Protein 7K75 (pdb70)

CATH classification: 2.60.40.10 (+1 more: 2.60.40.10)

Solvent-accessible surface area: 69458 Å² total; per-residue (Å²): 128,39,124,8,91,8,54,46,59,18,29,10,103,63,92,90,58,0,47,2,39,0,42,11,66,66,46,54,0,49,58,65,29,41,2,0,0,0,0,16,19,19,83,90,130,29,6,52,3,0,0,0,4,19,98,83,49,106,57,45,23,14,82,80,5,127,94,54,6,41,13,66,38,46,75,111,138,32,43,0,28,0,99,0,92,61,0,73,79,70,3,27,0,40,0,7,0,0,29,0,0,21,8,7,56,33,12,0,0,0,52,33,30,2,80,22,20,40,0,15,10,24,71,52,77,61,48,66,7,40,15,13,17,1,54,19,36,22,108,64,34,46,45,9,8,0,0,0,0,0,0,35,9,0,24,2,58,61,74,26,56,13,79,20,66,57,93,53,97,14,20,21,54,26,68,8,58,21,15,100,13,62,98,34,113,54,34,5,6,1,0,0,0,4,0,24,43,110,73,4,110,85,86,51,56,3,35,0,49,1,74,3,31,108,56,117,48,62,89,25,78,0,69,12,70,95,5,129,10,78,16,57,51,87,62,34,56,9,0,10,5,23,156,5,65,0,39,0,54,5,69,82,93,4,24,8,14,0,0,0,0,5,16,87,81,84,135,26,3,91,11,0,0,1,22,0,19,4,27,14,60,60,17,51,104,56,4,31,2,58,31,41,9,54,105,0,29,0,9,0,33,9,0,55,20,43,1,15,9,35,0,9,0,0,0,3,24,78,63,3,33,23,0,55,6,0,48,0,45,1,41,41,63,63,22,44,11,56,10,14,0,0,17,11,12,112,88,0,34,88,68,36,44,0,2,0,0,0,0,0,6,30,0,25,32,126,153,19,111,16,53,6,70,4,59,118,53,112,45,105,73,28,48,18,82,9,26,24,106,11,63,68,82,34,4,6,12,8,2,3,2,4,0,32,21,50,70,73,78,8,83,73,73,107,46,0,10,0,48,0,44,9,131,30,32,131,68,68,42,74,58,61,13,46,84,78,119,90,99,5,79,16,90,21,53,47,91,66,38,70,14,35,94,40,65,159,2,66,0,63,1,90,3,67,86,96,3,17,9,18,0,0,0,0,4,15,78,87,90,86,27,4,97,7,1,0,5,22,2,50,14,38,26,61,74,15,49,107,53,5,48,12,64,30,52,16,41,117,3,39,0,12,0,43,40,0,48,24,72,2,14,3,33,0,8,0,0,0,3,20,83,68,3,38,23,1,55,8,0,53,0,42,4,121,70,105,71,18,48,10,58,9,12,0,0,17,8,9,119,94,1,42,86,68,33,34,0,2,0,0,0,0,0,8,48,0,26,35,139,77,24,55,24,53,6,35,6,64,126,56,112,42,111,67,26,49,14,81,12,27,24,53,13,58,63,132,51,3,5,21,6,2,6,2,4,0,42,29,52,76,63,57,8,93,137,61,118,51,0,7,0,40,0,64,8,134,30,31,131,78,65,49,64,46,61,13,43,84,73,122,88,138,38,79,8,86,4,12,34,29,12,10,13,65,64,88,97,60,0,40,4,31,0,41,7,62,53,33,13,0,39,57,61,30,40,2,0,0,0,0,15,22,25,93,88,137,31,7,48,2,0,0,0,3,21,103,77,52,106,52,48,28,14,90,88,8,126,96,51,9,40,14,61,42,52,28,8,71,11,25,1,24,0,98,0,94,72,3,66,75,70,1,26,0,39,0,9,0,0,30,0,0,24,15,7,55,37,12,0,0,0,45,33,28,1,76,22,20,34,0,18,11,24,66,50,38,17,49,59,4,61,15,12,17,2,57,24,38,19,100,63,43,153,60,52,13,1,0,0,0,0,0,31,10,0,25,1,69,62,64,26,54,8,74,18,71,59,85,53,108,54,22,62,59,42,68,7,59,19,18,98,22,53,99,48,115,60,42,5,6,0,0,0,0,18,0,30,47,115,86,4,112,85,81,46,53,3,39,0,59,1,74,2,15,22,10,82,61,50,86,26,79,0,64,10,85,79,64,8,42,22,72,32,83,4,32,27,57,95,98,43,85,18,57,8,50,0,44,11,71,66,61,51,0,50,51,61,28,38,10,0,0,0,0,15,22,25,91,86,136,33,6,44,2,4,0,0,4,31,106,68,34,23,37,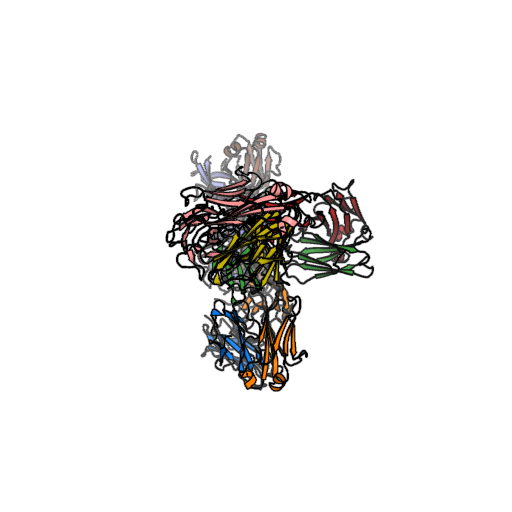13,47,15,87,87,13,44,117,58,12,55,15,60,35,58,51,110,75,30,12,0,32,5,35,11,34,63,4,71,81,73,10,29,0,33,15,4,0,0,29,0,0,30,60,1,37,14,14,0,7,0,38,42,27,1,98,23,24,42,15,26,41,120,83,69,56,59,6,64,11,14,17,1,56,21,35,28,84,56,42,103,55,48,12,1,2,0,0,0,0,20,15,0,33,1,63,26,74,51,54,15,87,25,70,69,100,52,170,45,29,59,60,42,72,10,57,34,17,62,21,48,95,58,80,54,42,2,7,2,0,0,2,18,0,30,43,131,42,8,68,84,79,49,58,0,46,0,32,2,40,4,46,126,32,112,73,62,72,32,79,0,85,15,97,79,1,66,13,88,20,54,48,84,69,39,68,14,35,94,36,64,160,2,65,0,62,2,84,3,74,42,58,0,73,55,21,0,0,0,0,6,13,86,67,76,75,27,3,94,4,0,1,42,26,0,70,62,65,40,125,81,12,50,104,45,5,52,11,59,32,83,10,45,116,2,40,0,11,0,50,43,0,48,28,69,1,10,3,35,0,9,0,0,0,5,14,20,31,3,32,21,0,53,7,0,56,0,38,4,122,73,106,70,20,47,12,55,9,16,0,0,23,11,12,114,101,0,36,93,61,38,56,0,0,0,0,0,0,0,7,51,0,27,37,124,82,18,52,17,73,2,21,7,57,128,52,107,40,105,68,33,39,12,78,9,29,23,105,10,58,63,83,50,4,3,10,9,2,4,1,4,0,32,25,50,83,75,69,6,90,106,63,84,46,0,9,0,55,0,59,10,127,28,31,130,75,65,43,71,62,60,9,51,66,74,119,99,84,86,8,93,11,51,53,64,13,28,15,112,62,92,40,68,0,41,1,36,0,44,12,64,70,47,56,0,43,62,65,29,45,3,0,0,0,0,13,18,29,94,87,140,32,6,47,2,0,0,0,5,22,99,48,39,27,12,17,30,11,66,88,8,46,95,60,6,37,18,57,39,66,79,108,60,33,52,0,22,0,99,0,98,60,0,72,85,76,0,26,0,39,0,8,0,0,28,0,0,31,55,3,39,5,9,0,5,0,41,35,28,0,72,21,19,39,0,20,12,24,74,52,79,64,56,58,8,104,13,12,14,2,46,36,78,98,50,106,55,54,7,1,0,0,0,0,2,25,10,0,21,3,66,35,84,41,68,24,79,15,58,62,96,54,171,40,21,59,55,55,73,8,54,36,18,62,20,49,96,56,88,59,47,3,10,2,0,1,1,19,0,27,38,108,71,4,110,84,81,56,58,3,29,0,54,2,42,4,45,98,52,117,64,70,88,30,80,0,72,13,83,93,3,62,14,92,16,54,47,89,76,28,64,10,46,93,37,63,162,10,56,1,39,0,95,2,69,56,48,0,94,37,9,0,0,0,0,5,15,97,72,84,68,26,3,95,7,1,0,48,24,3,61,51,63,46,131,76,18,51,105,48,6,50,10,59,30,82,9,52,100,0,26,1,5,0,51,43,0,48,26,79,2,8,3,26,0,9,0,0,0,2,12,12,27,5,44,20,1,53,8,0,54,0,34,4,62,85,96,74,14,53,10,55,11,29,10,0,19,11,10,120,89,0,34,92,57,43,24,0,0,0,0,0,0,0,4,39,0,32,31,134,76,24,39,15,82,4,53,6,50,130,51,116,44,108,66,33,45,13,82,9,32,25,95,7,59,58,87,52,6,6,13,10,2,4,1,5,0,35,26,48,62,71,73,7,89,92,64,59,52,0,9,0,34,0,59,8,138,26,29,129,76,58,55,78,82,62,8,74,86,73,82,88,112,18,37,83,32,20,132,112,104,15,40,96,37,15,123,114

Radius of gyration: 51.32 Å; Cα contacts (8 Å, |Δi|>4): 5000; chains: 10; bounding box: 80×139×157 Å

Secondary structure (DSSP, 8-state):
--EEEEE--SEE-TTS-EEEEEEEESS-TT-TT-EEEEEEE-TTS--EEEEEE-TTS-EEE-TTTGGGEEEEEETTTTEEEEEE-S--GGG-EEEEEEEE-SSBSS-----SB---EEEEE-SSPPB--EEEEEE--SPPPTTEEEEEEEEEEEBSS-SEEEEES--STT-EEEE---EE-SSSS-EEEEEEEEEEGGGS-TT-EEEEEEEETTSPPEEEEEE--/---EEEE-SEEEE-TT--EEEEEEESS--TT-EEEEEE-TTS--EEEEETTTEEPTT--TTEEEE--SSEEEEEESS--GGG-EEEEEEE-SSS-EE---EEEEE----BPPEEEEEPPPHHHHHTTEEEEEEEEEEEBSS--EEEEEETTEEP-SSEEEEEPPPPTTT--EEEEEEEEEEHHHHHT--EEEEEEE-TT-SS-EEEEEETT--/--EEEEES-SEE-TTS-EEEEEEEESS-TT-TT-EEEEEEE-TTS--EEEEEE-TTS-EEE-TTTGGGEEEEEETTTTEEEEEE-S--GGG-EEEEEEEE-SSBSS-----SB---EEEEE-SPPPBPPEEEEEE--SPPPTTEEEEEEEEEEEBSS-SEEEEES--STT-EEEE---EE-SSSS-EEEEEEEEEETTTS-BTBEEEEEEEETTSPPEEEEEE--/---EEEE-SEEEEETTPPEEEEEEESS--TT-EEEEEE-TTS--EEEEETTTEEPTT--TTEEEEEETTEEEEEESS--GGG-EEEEEEE-SSS-EE---EEEEEE---BPPEEEEEPPPHHHHHTTEEEEEEEEEEEBSS--EEEEEETTEE--SSEEEEEPPPPTTT--EEEEEEEEEEHHHHTT--EEEEEEE-TT-SS-EEEEEETT--/-PPPBPB-/-PPPBPB-/-EEEE---SB--TTS-EEEEEEEESS-TT-TT-EEEEEEE-TTS--EEEEEE-TTS-EEE-TTTTTTEEE--BTTTTB-EEEE-S--GGG-EEEEEEEE-SSBSS-----SB---EEEB----B--EEEEEE--SPPPTTEEEEEEEEEEEBSS-SEEEEES--STT-EEEE---EE-SSSS-EEEEEEEEEEGGGS-TT-EEEEEEEETTS--EEEEEE--/---EEEE-SEEEE-TT--EEEEEEESS--TT-EEEEEE-SSSPPEEEEETTTEEPTT--TTEEEEEETTEEEEEESS--GGG-EEEEEEE-SSS-EE---EEEEE----BPPEEEEEPPPHHHHHTTEEEEEEEEEEEBSS-EEEEEEETTEEP-SS--EEEPPPPTTT--EEEEEEEEEEHHHHTT--EEEEEEEETT-SS-EEEEEETT--/-EEEEE--SEE-TTS-EEEEEEEESS-TT-TT-EEEEEEE-TTS--EEEEEE-TTS-EEE-TTTTTTB--EEETTTTEEEEEE-S--GGG-EEEEEEEE-SSBSS-----SB---EEEEE-SS--BPPEEEEEE----TTEEEEEEEEEEEBSS-SEEEEES--STT-EEEE---EE-SSSS-EEEEEEEEEEGGGS-TT-EEEEEEEE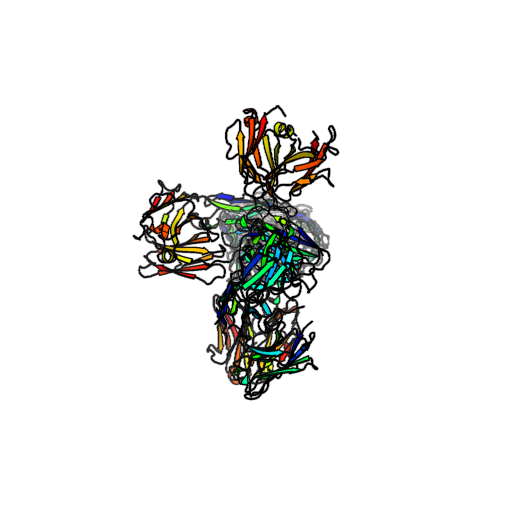TTSPPEEEEEE--/---EEEE-SEEEE-TT--EEEEEEESS--TT-EEEEEE-TTSPPEEEEETTTEEPTT--TTEEEEESSSEEEEEESS--GGG-EEEEEEE-SSS-EE---EEEEE----BPPEEEEEPPPHHHHHTTEEEEEEEEEEEBSS-EEEEEEESS-B--SSEEEEEPPPPTTT--EEEEEEEEEEHHHHTT-SEEEEEEEETT-SS-EEEEEETT--

Nearest PDB structures (foldseek):
  7k75-assembly2_C  TM=1.004E+00  e=5.289E-45  Homo sapiens
  7k76-assembly2_H  TM=9.452E-01  e=4.144E-32  Homo sapiens
  7k76-assembly1_A  TM=9.355E-01  e=1.058E-31  Homo sapiens
  2ipt-assembly1_H  TM=5.910E-01  e=1.089E-24  Mus musculus
  7mu4-assembly1_H  TM=5.543E-01  e=8.751E-24  Homo sapiens

Structure (mmCIF, N/CA/C/O backbone):
data_7K75
#
_entry.id   7K75
#
_cell.length_a   73.136
_cell.length_b   153.680
_cell.length_c   193.091
_cell.angle_alpha   90.00
_cell.angle_beta   90.00
_cell.angle_gamma   90.00
#
_symmetry.space_group_name_H-M   'P 21 21 21'
#
loop_
_entity.id
_entity.type
_entity.pdbx_description
1 polymer 'Heavy chain of MAD2-6 IgA Fab'
2 polymer 'Light chain of MAD2-6 IgA Fab'
3 polymer 'PfCSP N-terminal peptide P17'
4 water water
#
loop_
_atom_site.group_PDB
_atom_site.id
_atom_site.type_symbol
_atom_site.label_atom_id
_atom_site.label_alt_id
_atom_site.label_comp_id
_atom_site.label_asym_id
_atom_site.label_entity_id
_atom_site.label_seq_id
_atom_site.pdbx_PDB_ins_code
_atom_site.Cartn_x
_atom_site.Cartn_y
_atom_site.Cartn_z
_atom_site.occupancy
_atom_site.B_iso_or_equiv
_atom_site.auth_seq_id
_atom_site.auth_comp_id
_atom_site.auth_asym_id
_atom_site.auth_atom_id
_atom_site.pdbx_PDB_model_num
ATOM 1 N N . GLN A 1 1 ? 64.192 -30.947 20.414 1.00 55.49 1 GLN A N 1
ATOM 2 C CA . GLN A 1 1 ? 62.770 -31.263 20.473 1.00 57.68 1 GLN A CA 1
ATOM 3 C C . GLN A 1 1 ? 62.493 -32.636 19.869 1.00 66.34 1 GLN A C 1
ATOM 4 O O . GLN A 1 1 ? 63.279 -33.141 19.065 1.00 56.73 1 GLN A O 1
ATOM 6 N N . LEU A 1 2 ? 61.372 -33.236 20.259 1.00 59.65 2 LEU A N 1
ATOM 7 C CA . LEU A 1 2 ? 60.986 -34.544 19.745 1.00 48.82 2 LEU A CA 1
ATOM 8 C C . LEU A 1 2 ? 60.426 -34.396 18.336 1.00 47.84 2 LEU A C 1
ATOM 9 O O . LEU A 1 2 ? 59.476 -33.638 18.114 1.00 52.49 2 LEU A O 1
ATOM 14 N N . GLN A 1 3 ? 61.014 -35.121 17.387 1.00 46.06 3 GLN A N 1
ATOM 15 C CA . GLN A 1 3 ? 60.614 -35.059 15.990 1.00 46.70 3 GLN A CA 1
ATOM 16 C C . GLN A 1 3 ? 60.474 -36.464 15.429 1.00 40.72 3 GLN A C 1
ATOM 17 O O . GLN A 1 3 ? 61.259 -37.359 15.758 1.00 40.65 3 GLN A O 1
ATOM 23 N N . LEU A 1 4 ? 59.470 -36.648 14.579 1.00 37.60 4 LEU A N 1
ATOM 24 C CA . LEU A 1 4 ? 59.223 -37.907 13.896 1.00 34.57 4 LEU A CA 1
ATOM 25 C C . LEU A 1 4 ? 59.258 -37.657 12.396 1.00 40.49 4 LEU A C 1
ATOM 26 O O . LEU A 1 4 ? 58.784 -36.620 11.923 1.00 44.77 4 LEU A O 1
ATOM 31 N N . GLN A 1 5 ? 59.833 -38.597 11.649 1.00 41.00 5 GLN A N 1
ATOM 32 C CA . GLN A 1 5 ? 59.996 -38.434 10.209 1.00 42.17 5 GLN A CA 1
ATOM 33 C C . GLN A 1 5 ? 59.699 -39.753 9.517 1.00 40.41 5 GLN A C 1
ATOM 34 O O . GLN A 1 5 ? 60.424 -40.733 9.712 1.00 38.27 5 GLN A O 1
ATOM 40 N N . GLU A 1 6 ? 58.644 -39.773 8.708 1.00 34.60 6 GLU A N 1
ATOM 41 C CA . GLU A 1 6 ? 58.335 -40.949 7.912 1.00 40.63 6 GLU A CA 1
ATOM 42 C C . GLU A 1 6 ? 59.267 -41.034 6.713 1.00 39.00 6 GLU A C 1
ATOM 43 O O . GLU A 1 6 ? 59.630 -40.019 6.112 1.00 35.59 6 GLU A O 1
ATOM 49 N N . SER A 1 7 ? 59.660 -42.257 6.379 1.00 42.56 7 SER A N 1
ATOM 50 C CA . SER A 1 7 ? 60.374 -42.549 5.149 1.00 31.66 7 SER A CA 1
ATOM 51 C C . SER A 1 7 ? 59.699 -43.730 4.472 1.00 36.62 7 SER A C 1
ATOM 52 O O . SER A 1 7 ? 59.175 -44.629 5.134 1.00 43.81 7 SER A O 1
ATOM 55 N N . GLY A 1 8 ? 59.705 -43.712 3.148 1.00 46.90 8 GLY A N 1
ATOM 56 C CA . GLY A 1 8 ? 59.086 -44.762 2.380 1.00 40.11 8 GLY A CA 1
ATOM 57 C C . GLY A 1 8 ? 59.035 -44.411 0.913 1.00 41.19 8 GLY A C 1
ATOM 58 O O . GLY A 1 8 ? 59.419 -43.312 0.499 1.00 47.81 8 GLY A O 1
ATOM 59 N N . PRO A 1 9 ? 58.549 -45.333 0.094 1.00 53.85 9 PRO A N 1
ATOM 60 C CA . PRO A 1 9 ? 58.435 -45.056 -1.336 1.00 43.28 9 PRO A CA 1
ATOM 61 C C . PRO A 1 9 ? 57.234 -44.171 -1.622 1.00 47.38 9 PRO A C 1
ATOM 62 O O . PRO A 1 9 ? 56.249 -44.142 -0.883 1.00 60.61 9 PRO A O 1
ATOM 66 N N . GLY A 1 10 ? 57.343 -43.415 -2.715 1.00 45.16 10 GLY A N 1
ATOM 67 C CA . GLY A 1 10 ? 56.189 -42.686 -3.202 1.00 42.14 10 GLY A CA 1
ATOM 68 C C . GLY A 1 10 ? 55.150 -43.589 -3.825 1.00 40.71 10 GLY A C 1
ATOM 69 O O . GLY A 1 10 ? 53.947 -43.351 -3.671 1.00 40.23 10 GLY A O 1
ATOM 70 N N . LEU A 1 11 ? 55.586 -44.641 -4.516 1.00 34.21 11 LEU A N 1
ATOM 71 C CA . LEU A 1 11 ? 54.701 -45.538 -5.240 1.00 43.12 11 LEU A CA 1
ATOM 72 C C . LEU A 1 11 ? 54.992 -46.976 -4.849 1.00 35.34 11 LEU A C 1
ATOM 73 O O . LEU A 1 11 ? 56.146 -47.345 -4.617 1.00 45.31 11 LEU A O 1
ATOM 78 N N . VAL A 1 12 ? 53.938 -47.783 -4.778 1.00 31.70 12 VAL A N 1
ATOM 79 C CA . VAL A 1 12 ? 54.056 -49.223 -4.591 1.00 35.12 12 VAL A CA 1
ATOM 80 C C . VAL A 1 12 ? 53.047 -49.889 -5.515 1.00 36.03 12 VAL A C 1
ATOM 81 O O . VAL A 1 12 ? 51.871 -49.510 -5.533 1.00 36.46 12 VAL A O 1
ATOM 85 N N . LYS A 1 13 ? 53.512 -50.848 -6.310 1.00 40.30 13 LYS A N 1
ATOM 86 C CA . LYS A 1 13 ? 52.643 -51.483 -7.285 1.00 37.98 13 LYS A CA 1
ATOM 87 C C . LYS A 1 13 ? 51.550 -52.285 -6.579 1.00 31.82 13 LYS A C 1
ATOM 88 O O . LYS A 1 13 ? 51.769 -52.819 -5.489 1.00 36.71 13 LYS A O 1
ATOM 94 N N . PRO A 1 14 ? 50.356 -52.357 -7.169 1.00 28.42 14 PRO A N 1
ATOM 95 C CA . PRO A 1 14 ? 49.266 -53.117 -6.547 1.00 30.37 14 PRO A CA 1
ATOM 96 C C . PRO A 1 14 ? 49.678 -54.549 -6.233 1.00 34.00 14 PRO A C 1
ATOM 97 O O . PRO A 1 14 ? 50.423 -55.182 -6.985 1.00 31.53 14 PRO A O 1
ATOM 101 N N . SER A 1 15 ? 49.193 -55.043 -5.093 1.00 34.49 15 SER A N 1
ATOM 102 C CA . SER A 1 15 ? 49.416 -56.359 -4.504 1.00 32.80 15 SER A CA 1
ATOM 103 C C . SER A 1 15 ? 50.789 -56.479 -3.837 1.00 32.69 15 SER A C 1
ATOM 104 O O . SER A 1 15 ? 51.011 -57.443 -3.103 1.00 28.58 15 SER A O 1
ATOM 107 N N . GLU A 1 16 ? 51.713 -55.545 -4.055 1.00 36.06 16 GLU A N 1
ATOM 108 C CA . GLU A 1 16 ? 52.989 -55.580 -3.357 1.00 36.66 16 GLU A CA 1
ATOM 109 C C . GLU A 1 16 ? 52.813 -55.085 -1.922 1.00 36.82 16 GLU A C 1
ATOM 110 O O . GLU A 1 16 ? 51.715 -54.726 -1.488 1.00 34.79 16 GLU A O 1
ATOM 116 N N . THR A 1 17 ? 53.906 -55.070 -1.167 1.00 38.00 17 THR A N 1
ATOM 117 C CA . THR A 1 17 ? 53.882 -54.694 0.240 1.00 31.18 17 THR A CA 1
ATOM 118 C C . THR A 1 17 ? 54.482 -53.306 0.415 1.00 33.18 17 THR A C 1
ATOM 119 O O . THR A 1 17 ? 55.578 -53.028 -0.085 1.00 31.51 17 THR A O 1
ATOM 123 N N . LEU A 1 18 ? 53.757 -52.439 1.117 1.00 32.56 18 LEU A N 1
ATOM 124 C CA . LEU A 1 18 ? 54.251 -51.109 1.440 1.00 34.90 18 LEU A CA 1
ATOM 125 C C . LEU A 1 18 ? 55.111 -51.171 2.695 1.00 40.61 18 LEU A C 1
ATOM 126 O O . LEU A 1 18 ? 54.732 -51.802 3.686 1.00 36.91 18 LEU A O 1
ATOM 131 N N . SER A 1 19 ? 56.272 -50.524 2.650 1.00 38.66 19 SER A N 1
ATOM 132 C CA . SER A 1 19 ? 57.179 -50.457 3.787 1.00 34.71 19 SER A CA 1
ATOM 133 C C . SER A 1 19 ? 57.443 -49.000 4.132 1.00 40.37 19 SER A C 1
ATOM 134 O O . SER A 1 19 ? 57.842 -48.212 3.268 1.00 33.17 19 SER A O 1
ATOM 137 N N . LEU A 1 20 ? 57.215 -48.648 5.392 1.00 31.03 20 LEU A N 1
ATOM 138 C CA . LEU A 1 20 ? 57.461 -47.305 5.890 1.00 30.13 20 LEU A CA 1
ATOM 139 C C . LEU A 1 20 ? 58.319 -47.386 7.140 1.00 33.91 20 LEU A C 1
ATOM 140 O O . LEU A 1 20 ? 58.168 -48.306 7.948 1.00 33.65 20 LEU A O 1
ATOM 145 N N . THR A 1 21 ? 59.222 -46.422 7.290 1.00 42.39 21 THR A N 1
ATOM 146 C CA . THR A 1 21 ? 60.068 -46.310 8.468 1.00 37.09 21 THR A CA 1
ATOM 147 C C . THR A 1 21 ? 59.886 -44.924 9.064 1.00 36.32 21 THR A C 1
ATOM 148 O O . THR A 1 21 ? 59.913 -43.925 8.338 1.00 43.76 21 THR A O 1
ATOM 152 N N . CYS A 1 22 ? 59.680 -44.867 10.375 1.00 40.68 22 CYS A N 1
ATOM 153 C CA . CYS A 1 22 ? 59.624 -43.611 11.109 1.00 35.44 22 CYS A CA 1
ATOM 154 C C . CYS A 1 22 ? 60.921 -43.455 11.889 1.00 39.67 22 CYS A C 1
ATOM 155 O O . CYS A 1 22 ? 61.271 -44.322 12.696 1.00 39.18 22 CYS A O 1
ATOM 158 N N . SER A 1 23 ? 61.638 -42.366 11.633 1.00 43.29 23 SER A N 1
ATOM 159 C CA . SER A 1 23 ? 62.850 -42.032 12.368 1.00 35.99 23 SER A CA 1
ATOM 160 C C . SER A 1 23 ? 62.479 -41.065 13.485 1.00 42.94 23 SER A C 1
ATOM 161 O O . SER A 1 23 ? 61.955 -39.977 13.219 1.00 45.59 23 SER A O 1
ATOM 164 N N . VAL A 1 24 ? 62.740 -41.465 14.726 1.00 36.57 24 VAL A N 1
ATOM 165 C CA . VAL A 1 24 ? 62.392 -40.673 15.899 1.00 36.96 24 VAL A CA 1
ATOM 166 C C . VAL A 1 24 ? 63.654 -40.021 16.442 1.00 39.80 24 VAL A C 1
ATOM 167 O O . VAL A 1 24 ? 64.694 -40.677 16.577 1.00 41.34 24 VAL A O 1
ATOM 171 N N . SER A 1 25 ? 63.563 -38.729 16.754 1.00 41.68 25 SER A N 1
ATOM 172 C CA . SER A 1 25 ? 64.677 -37.960 17.288 1.00 41.63 25 SER A CA 1
ATOM 173 C C . SER A 1 25 ? 64.217 -37.181 18.510 1.00 42.32 25 SER A C 1
ATOM 174 O O . SER A 1 25 ? 63.136 -36.586 18.505 1.00 44.39 25 SER A O 1
ATOM 177 N N . GLY A 1 26 ? 65.042 -37.184 19.555 1.00 46.73 26 GLY A N 1
ATOM 178 C CA . GLY A 1 26 ? 64.740 -36.457 20.770 1.00 37.02 26 GLY A CA 1
ATOM 179 C C . GLY A 1 26 ? 64.051 -37.261 21.851 1.00 40.33 26 GLY A C 1
ATOM 180 O O . GLY A 1 26 ? 63.806 -36.722 22.938 1.00 51.17 26 GLY A O 1
ATOM 181 N N . GLU A 1 27 ? 63.727 -38.524 21.589 1.00 41.15 27 GLU A N 1
ATOM 182 C CA . GLU A 1 27 ? 63.117 -39.401 22.577 1.00 37.63 27 GLU A CA 1
ATOM 183 C C . GLU A 1 27 ? 63.462 -40.835 22.207 1.00 42.95 27 GLU A C 1
ATOM 184 O O . GLU A 1 27 ? 63.562 -41.178 21.026 1.00 46.60 27 GLU A O 1
ATOM 190 N N . SER A 1 28 ? 63.659 -41.664 23.227 1.00 40.61 28 SER A N 1
ATOM 191 C CA . SER A 1 28 ? 63.997 -43.066 23.030 1.00 42.89 28 SER A CA 1
ATOM 192 C C . SER A 1 28 ? 62.719 -43.892 22.953 1.00 38.03 28 SER A C 1
ATOM 193 O O . SER A 1 28 ? 61.919 -43.895 23.894 1.00 41.51 28 SER A O 1
ATOM 196 N N . ILE A 1 29 ? 62.530 -44.595 21.833 1.00 32.03 29 ILE A N 1
ATOM 197 C CA . ILE A 1 29 ? 61.358 -45.449 21.677 1.00 36.42 29 ILE A CA 1
ATOM 198 C C . ILE A 1 29 ? 61.422 -46.698 22.540 1.00 38.10 29 ILE A C 1
ATOM 199 O O . ILE A 1 29 ? 60.415 -47.403 22.666 1.00 39.07 29 ILE A O 1
ATOM 204 N N . SER A 1 30 ? 62.579 -46.996 23.133 1.00 39.20 30 SER A N 1
ATOM 205 C CA . SER A 1 30 ? 62.668 -48.072 24.111 1.00 38.60 30 SER A CA 1
ATOM 206 C C . SER A 1 30 ? 62.172 -47.648 25.487 1.00 39.53 30 SER A C 1
ATOM 207 O O . SER A 1 30 ? 62.026 -48.504 26.366 1.00 43.79 30 SER A O 1
ATOM 210 N N . ASN A 1 31 ? 61.909 -46.357 25.686 1.00 36.20 31 ASN A N 1
ATOM 211 C CA . ASN A 1 31 ? 61.381 -45.875 26.955 1.00 36.33 31 ASN A CA 1
ATOM 212 C C . ASN A 1 31 ? 60.005 -46.470 27.219 1.00 39.85 31 ASN A C 1
ATOM 213 O O . ASN A 1 31 ? 59.147 -46.505 26.332 1.00 40.71 31 ASN A O 1
ATOM 218 N N . SER A 1 32 ? 59.794 -46.929 28.454 1.00 37.59 32 SER A N 1
ATOM 219 C CA . SER A 1 32 ? 58.520 -47.515 28.851 1.00 40.85 32 SER A CA 1
ATOM 220 C C . SER A 1 32 ? 57.385 -46.502 28.895 1.00 34.59 32 SER A C 1
ATOM 221 O O . SER A 1 32 ? 56.224 -46.905 29.031 1.00 30.60 32 SER A O 1
ATOM 224 N N . ALA A 1 33 ? 57.682 -45.208 28.780 1.00 30.56 33 ALA A N 1
ATOM 225 C CA . ALA A 1 33 ? 56.661 -44.187 28.965 1.00 36.47 33 ALA A CA 1
ATOM 226 C C . ALA A 1 33 ? 55.733 -44.035 27.768 1.00 36.65 33 ALA A C 1
ATOM 227 O O . ALA A 1 33 ? 54.607 -43.555 27.939 1.00 36.28 33 ALA A O 1
ATOM 229 N N . TYR A 1 34 ? 56.157 -44.432 26.569 1.00 30.79 34 TYR A N 1
ATOM 230 C CA . TYR A 1 34 ? 55.402 -44.096 25.372 1.00 33.01 34 TYR A CA 1
ATOM 231 C C . TYR A 1 34 ? 55.275 -45.292 24.442 1.00 34.15 34 TYR A C 1
ATOM 232 O O . TYR A 1 34 ? 56.113 -46.198 24.436 1.00 32.79 34 TYR A O 1
ATOM 241 N N . TYR A 1 35 ? 54.203 -45.274 23.656 1.00 33.83 35 TYR A N 1
ATOM 242 C CA . TYR A 1 35 ? 53.966 -46.194 22.555 1.00 35.83 35 TYR A CA 1
ATOM 243 C C . TYR A 1 35 ? 54.186 -45.462 21.236 1.00 35.69 35 TYR A C 1
ATOM 244 O O . TYR A 1 35 ? 54.354 -44.240 21.197 1.00 35.99 35 TYR A O 1
ATOM 253 N N . TRP A 1 36 ? 54.181 -46.220 20.141 1.00 35.07 36 TRP A N 1
ATOM 254 C CA . TRP A 1 36 ? 54.543 -45.676 18.836 1.00 30.84 36 TRP A CA 1
ATOM 255 C C . TRP A 1 36 ? 53.630 -46.263 17.775 1.00 31.32 36 TRP A C 1
ATOM 256 O O . TRP A 1 36 ? 53.613 -47.480 17.571 1.00 33.42 36 TRP A O 1
ATOM 267 N N . ALA A 1 37 ? 52.884 -45.397 17.094 1.00 34.25 37 ALA A N 1
ATOM 268 C CA . ALA A 1 37 ? 51.778 -45.822 16.256 1.00 31.81 37 ALA A CA 1
ATOM 269 C C . ALA A 1 37 ? 51.928 -45.313 14.829 1.00 34.16 37 ALA A C 1
ATOM 270 O O . ALA A 1 37 ? 52.698 -44.391 14.543 1.00 32.26 37 ALA A O 1
ATOM 272 N N . TRP A 1 38 ? 51.172 -45.945 13.935 1.00 34.08 38 TRP A N 1
ATOM 273 C CA . TRP A 1 38 ? 51.034 -45.522 12.550 1.00 23.57 38 TRP A CA 1
ATOM 274 C C . TRP A 1 38 ? 49.574 -45.187 12.285 1.00 30.56 38 TRP A C 1
ATOM 275 O O . TRP A 1 38 ? 48.679 -45.962 12.640 1.00 29.90 38 TRP A O 1
ATOM 286 N N . ILE A 1 39 ? 49.341 -44.026 11.682 1.00 30.49 39 ILE A N 1
ATOM 287 C CA . ILE A 1 39 ? 48.017 -43.591 11.265 1.00 26.38 39 ILE A CA 1
ATOM 288 C C . ILE A 1 39 ? 48.096 -43.238 9.788 1.00 30.74 39 ILE A C 1
ATOM 289 O O . ILE A 1 39 ? 49.127 -42.762 9.303 1.00 32.83 39 ILE A O 1
ATOM 294 N N . ARG A 1 40 ? 47.010 -43.490 9.063 1.00 25.62 40 ARG A N 1
ATOM 295 C CA . ARG A 1 40 ? 46.960 -43.167 7.647 1.00 30.91 40 ARG A CA 1
ATOM 296 C C . ARG A 1 40 ? 45.683 -42.404 7.331 1.00 27.53 40 ARG A C 1
ATOM 297 O O . ARG A 1 40 ? 44.731 -42.385 8.115 1.00 27.59 40 ARG A O 1
ATOM 305 N N . GLN A 1 41 ? 45.677 -41.777 6.162 1.00 30.59 41 GLN A N 1
ATOM 306 C CA . GLN A 1 41 ? 44.553 -40.952 5.748 1.00 33.26 41 GLN A CA 1
ATOM 307 C C . GLN A 1 41 ? 44.473 -40.898 4.229 1.00 33.17 41 GLN A C 1
ATOM 308 O O . GLN A 1 41 ? 45.308 -40.247 3.588 1.00 30.45 41 GLN A O 1
ATOM 314 N N . PRO A 1 42 ? 43.501 -41.572 3.618 1.00 33.88 42 PRO A N 1
ATOM 315 C CA . PRO A 1 42 ? 43.334 -41.450 2.176 1.00 34.07 42 PRO A CA 1
ATOM 316 C C . PRO A 1 42 ? 42.967 -40.027 1.811 1.00 38.43 42 PRO A C 1
ATOM 317 O O . PRO A 1 42 ? 42.310 -39.316 2.596 1.00 36.61 42 PRO A O 1
ATOM 321 N N . PRO A 1 43 ? 43.395 -39.554 0.641 1.00 39.63 43 PRO A N 1
ATOM 322 C CA . PRO A 1 43 ? 43.076 -38.176 0.236 1.00 35.94 43 PRO A CA 1
ATOM 323 C C . PRO A 1 43 ? 41.576 -37.924 0.269 1.00 34.96 43 PRO A C 1
ATOM 324 O O . PRO A 1 43 ? 40.798 -38.601 -0.407 1.00 41.60 43 PRO A O 1
ATOM 328 N N . GLY A 1 44 ? 41.174 -36.952 1.086 1.00 37.56 44 GLY A N 1
ATOM 329 C CA . GLY A 1 44 ? 39.782 -36.578 1.221 1.00 33.30 44 GLY A CA 1
ATOM 330 C C . GLY A 1 44 ? 38.974 -37.410 2.192 1.00 34.83 44 GLY A C 1
ATOM 331 O O . GLY A 1 44 ? 37.764 -37.177 2.318 1.00 38.43 44 GLY A O 1
ATOM 332 N N . LYS A 1 45 ? 39.589 -38.360 2.884 1.00 38.36 45 LYS A N 1
ATOM 333 C CA . LYS A 1 45 ? 38.882 -39.263 3.783 1.00 36.73 45 LYS A CA 1
ATOM 334 C C . LYS A 1 45 ? 39.387 -39.072 5.211 1.00 38.66 45 LYS A C 1
ATOM 335 O O . LYS A 1 45 ? 40.292 -38.277 5.477 1.00 37.36 45 LYS A O 1
ATOM 341 N N . ALA A 1 46 ? 38.786 -39.815 6.136 1.00 32.58 46 ALA A N 1
ATOM 342 C CA . ALA A 1 46 ? 39.069 -39.640 7.550 1.00 33.99 46 ALA A CA 1
ATOM 343 C C . ALA A 1 46 ? 40.386 -40.306 7.936 1.00 35.51 46 ALA A C 1
ATOM 344 O O . ALA A 1 46 ? 40.926 -41.152 7.217 1.00 34.68 46 ALA A O 1
ATOM 346 N N . LEU A 1 47 ? 40.904 -39.900 9.093 1.00 31.52 47 LEU A N 1
ATOM 347 C CA . LEU A 1 47 ? 42.065 -40.562 9.666 1.00 28.37 47 LEU A CA 1
ATOM 348 C C . LEU A 1 47 ? 41.728 -42.007 10.008 1.00 36.05 47 LEU A C 1
ATOM 349 O O . LEU A 1 47 ? 40.588 -42.344 10.341 1.00 28.84 47 LEU A O 1
ATOM 354 N N . GLU A 1 48 ? 42.735 -42.869 9.921 1.00 27.87 48 GLU A N 1
ATOM 355 C CA . GLU A 1 48 ? 42.582 -44.261 10.319 1.00 29.47 48 GLU A CA 1
ATOM 356 C C . GLU A 1 48 ? 43.865 -44.710 10.993 1.00 26.50 48 GLU A C 1
ATOM 357 O O . GLU A 1 48 ? 44.919 -44.768 10.352 1.00 30.37 48 GLU A O 1
ATOM 363 N N . TRP A 1 49 ? 43.779 -45.004 12.285 1.00 28.66 49 TRP A N 1
ATOM 364 C CA . TRP A 1 49 ? 44.897 -45.620 12.979 1.00 28.78 49 TRP A CA 1
ATOM 365 C C . TRP A 1 49 ? 45.113 -47.031 12.451 1.00 32.52 49 TRP A C 1
ATOM 366 O O . TRP A 1 49 ? 44.155 -47.763 12.170 1.00 30.49 49 TRP A O 1
ATOM 377 N N . ILE A 1 50 ? 46.379 -47.412 12.305 1.00 30.87 50 ILE A N 1
ATOM 378 C CA . ILE A 1 50 ? 46.757 -48.709 11.752 1.00 30.29 50 ILE A CA 1
ATOM 379 C C . ILE A 1 50 ? 47.221 -49.662 12.848 1.00 32.00 50 ILE A C 1
ATOM 380 O O . ILE A 1 50 ? 46.618 -50.717 13.067 1.00 31.22 50 ILE A O 1
ATOM 385 N N . ALA A 1 51 ? 48.302 -49.314 13.545 1.00 30.09 51 ALA A N 1
ATOM 386 C CA . ALA A 1 51 ? 48.884 -50.206 14.533 1.00 28.85 51 ALA A CA 1
ATOM 387 C C . ALA A 1 51 ? 49.750 -49.400 15.486 1.00 36.89 51 ALA A C 1
ATOM 388 O O . ALA A 1 51 ? 50.105 -48.253 15.212 1.00 30.71 51 ALA A O 1
ATOM 390 N N . THR A 1 52 ? 50.085 -50.023 16.616 1.00 32.29 52 THR A N 1
ATOM 391 C CA . THR A 1 52 ? 50.937 -49.418 17.629 1.00 30.25 52 THR A CA 1
ATOM 392 C C . THR A 1 52 ? 51.924 -50.464 18.125 1.00 33.07 52 THR A C 1
ATOM 393 O O . THR A 1 52 ? 51.574 -51.640 18.254 1.00 33.31 52 THR A O 1
ATOM 397 N N . VAL A 1 53 ? 53.155 -50.036 18.395 1.00 29.73 53 VAL A N 1
ATOM 398 C CA . VAL A 1 53 ? 54.196 -50.926 18.891 1.00 31.11 53 VAL A CA 1
ATOM 399 C C . VAL A 1 53 ? 54.747 -50.367 20.197 1.00 34.86 53 VAL A C 1
ATOM 400 O O . VAL A 1 53 ? 54.776 -49.151 20.418 1.00 29.80 53 VAL A O 1
ATOM 404 N N . TYR A 1 54 ? 55.170 -51.276 21.075 1.00 37.27 54 TYR A N 1
ATOM 405 C CA . TYR A 1 54 ? 55.669 -50.952 22.403 1.00 27.95 54 TYR A CA 1
ATOM 406 C C . TYR A 1 54 ? 57.005 -51.650 22.612 1.00 33.18 54 TYR A C 1
ATOM 407 O O . TYR A 1 54 ? 57.262 -52.707 22.029 1.00 32.71 54 TYR A O 1
ATOM 416 N N . TYR A 1 55 ? 57.853 -51.053 23.457 1.00 40.82 55 TYR A 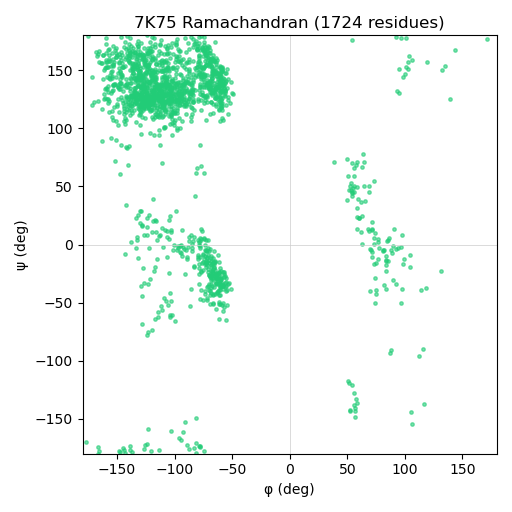N 1
ATOM 417 C CA . TYR A 1 55 ? 59.215 -51.555 23.625 1.00 32.65 55 TYR A CA 1
ATOM 418 C C . TYR A 1 55 ? 59.243 -53.023 24.038 1.00 39.54 55 TYR A C 1
ATOM 419 O O . TYR A 1 55 ? 60.151 -53.760 23.638 1.00 49.11 55 TYR A O 1
ATOM 428 N N . THR A 1 56 ? 58.255 -53.473 24.818 1.00 33.94 56 THR A N 1
ATOM 429 C CA . THR A 1 56 ? 58.178 -54.884 25.186 1.00 35.91 56 THR A CA 1
ATOM 430 C C . THR A 1 56 ? 57.834 -55.787 24.013 1.00 44.46 56 THR A C 1
ATOM 431 O O . THR A 1 56 ? 57.800 -57.010 24.190 1.00 44.65 56 THR A O 1
ATOM 435 N N . GLY A 1 57 ? 57.573 -55.232 22.832 1.00 38.49 57 GLY A N 1
ATOM 436 C CA . GLY A 1 57 ? 57.128 -56.014 21.704 1.00 32.63 57 GLY A CA 1
ATOM 437 C C . GLY A 1 57 ? 55.626 -56.109 21.556 1.00 35.93 57 GLY A C 1
ATOM 438 O O . GLY A 1 57 ? 55.155 -56.631 20.537 1.00 41.46 57 GLY A O 1
ATOM 439 N N A ARG A 1 58 ? 54.861 -55.627 22.535 0.45 39.18 58 ARG A N 1
ATOM 440 N N B ARG A 1 58 ? 54.861 -55.630 22.537 0.55 38.50 58 ARG A N 1
ATOM 441 C CA A ARG A 1 58 ? 53.409 -55.660 22.432 0.45 38.64 58 ARG A CA 1
ATOM 442 C CA B ARG A 1 58 ? 53.409 -55.655 22.433 0.55 36.34 58 ARG A CA 1
ATOM 443 C C A ARG A 1 58 ? 52.942 -54.811 21.257 0.45 38.79 58 ARG A C 1
ATOM 444 C C B ARG A 1 58 ? 52.949 -54.814 21.249 0.55 38.82 58 ARG A C 1
ATOM 445 O O A ARG A 1 58 ? 53.441 -53.706 21.028 0.45 38.52 58 ARG A O 1
ATOM 446 O O B ARG A 1 58 ? 53.464 -53.719 21.005 0.55 38.65 58 ARG A O 1
ATOM 461 N N . THR A 1 59 ? 51.980 -55.340 20.504 1.00 39.37 59 THR A N 1
ATOM 462 C CA . THR A 1 59 ? 51.452 -54.676 19.323 1.00 35.51 59 THR A CA 1
ATOM 463 C C . THR A 1 59 ? 49.937 -54.587 19.407 1.00 36.69 59 THR A C 1
ATOM 464 O O . THR A 1 59 ? 49.269 -55.542 19.815 1.00 44.16 59 THR A O 1
ATOM 468 N N . TYR A 1 60 ? 49.404 -53.431 19.028 1.00 39.14 60 TYR A N 1
ATOM 469 C CA . TYR A 1 60 ? 47.981 -53.243 18.801 1.00 34.70 60 TYR A CA 1
ATOM 470 C C . TYR A 1 60 ? 47.750 -53.070 17.307 1.00 33.18 60 TYR A C 1
ATOM 471 O O . TYR A 1 60 ? 48.624 -52.583 16.586 1.00 35.64 60 TYR A O 1
ATOM 480 N N . HIS A 1 61 ? 46.577 -53.485 16.839 1.00 33.76 61 HIS A N 1
ATOM 481 C CA . HIS A 1 61 ? 46.272 -53.414 15.418 1.00 31.63 61 HIS A CA 1
ATOM 482 C C . HIS A 1 61 ? 44.821 -53.019 15.206 1.00 36.40 61 HIS A C 1
ATOM 483 O O . HIS A 1 61 ? 43.929 -53.489 15.918 1.00 41.53 61 HIS A O 1
ATOM 490 N N . ASN A 1 62 ? 44.599 -52.152 14.225 1.00 31.93 62 ASN A N 1
ATOM 491 C CA . ASN A 1 62 ? 43.264 -51.953 13.691 1.00 35.26 62 ASN A CA 1
ATOM 492 C C . ASN A 1 62 ? 42.691 -53.304 13.265 1.00 38.18 62 ASN A C 1
ATOM 493 O O . ASN A 1 62 ? 43.352 -54.042 12.520 1.00 36.29 62 ASN A O 1
ATOM 498 N N . PRO A 1 63 ? 41.496 -53.674 13.729 1.00 34.66 63 PRO A N 1
ATOM 499 C CA . PRO A 1 63 ? 40.959 -54.998 13.374 1.00 32.29 63 PRO A CA 1
ATOM 500 C C . PRO A 1 63 ? 40.774 -55.195 11.882 1.00 34.07 63 PRO A C 1
ATOM 501 O O . PRO A 1 63 ? 40.916 -56.323 11.393 1.00 35.75 63 PRO A O 1
ATOM 505 N N . SER A 1 64 ? 40.475 -54.131 11.139 1.00 37.93 64 SER A N 1
ATOM 506 C CA . SER A 1 64 ? 40.255 -54.229 9.702 1.00 37.42 64 SER A CA 1
ATOM 507 C C . SER A 1 64 ? 41.547 -54.328 8.904 1.00 33.55 64 SER A C 1
ATOM 508 O O . SER A 1 64 ? 41.485 -54.469 7.678 1.00 52.55 64 SER A O 1
ATOM 511 N N . LEU A 1 65 ? 42.708 -54.257 9.556 1.00 31.24 65 LEU A N 1
ATOM 512 C CA . LEU A 1 65 ? 43.980 -54.315 8.854 1.00 33.69 65 LEU A CA 1
ATOM 513 C C . LEU A 1 65 ? 44.991 -55.263 9.484 1.00 36.34 65 LEU A C 1
ATOM 514 O O . LEU A 1 65 ? 46.081 -55.425 8.926 1.00 35.42 65 LEU A O 1
ATOM 519 N N . LYS A 1 66 ? 44.664 -55.898 10.616 1.00 34.59 66 LYS A N 1
ATOM 520 C CA . LYS A 1 66 ? 45.638 -56.729 11.320 1.00 34.15 66 LYS A CA 1
ATOM 521 C C . LYS A 1 66 ? 46.249 -57.790 10.414 1.00 35.37 66 LYS A C 1
ATOM 522 O O . LYS A 1 66 ? 47.451 -58.070 10.495 1.00 41.82 66 LYS A O 1
ATOM 528 N N . SER A 1 67 ? 45.437 -58.386 9.539 1.00 31.85 67 SER A N 1
ATOM 529 C CA . SER A 1 67 ? 45.927 -59.478 8.704 1.00 31.60 67 SER A CA 1
ATOM 530 C C . SER A 1 67 ? 47.024 -59.020 7.751 1.00 34.55 67 SER A C 1
ATOM 531 O O . SER A 1 67 ? 47.945 -59.789 7.455 1.00 36.74 67 SER A O 1
ATOM 534 N N . ARG A 1 68 ? 46.954 -57.780 7.272 1.00 33.74 68 ARG A N 1
ATOM 535 C CA . ARG A 1 68 ? 47.887 -57.288 6.267 1.00 32.47 68 ARG A CA 1
ATOM 536 C C . ARG A 1 68 ? 49.007 -56.433 6.846 1.00 33.45 68 ARG A C 1
ATOM 537 O O . ARG A 1 68 ? 49.867 -55.975 6.087 1.00 33.28 68 ARG A O 1
ATOM 545 N N . VAL A 1 69 ? 49.027 -56.209 8.157 1.00 29.71 69 VAL A N 1
ATOM 546 C CA . VAL A 1 69 ? 49.901 -55.218 8.774 1.00 33.69 69 VAL A CA 1
ATOM 547 C C . VAL A 1 69 ? 50.932 -55.914 9.651 1.00 31.97 69 VAL A C 1
ATOM 548 O O . VAL A 1 69 ? 50.607 -56.847 10.395 1.00 33.16 69 VAL A O 1
ATOM 552 N N . ALA A 1 70 ? 52.179 -55.455 9.556 1.00 38.26 70 ALA A N 1
ATOM 553 C CA . ALA A 1 70 ? 53.239 -55.827 10.485 1.00 33.85 70 ALA A CA 1
ATOM 554 C C . ALA A 1 70 ? 53.914 -54.552 10.965 1.00 40.29 70 ALA A C 1
ATOM 555 O O . ALA A 1 70 ? 54.467 -53.799 10.157 1.00 43.52 70 ALA A O 1
ATOM 557 N N . ILE A 1 71 ? 53.853 -54.302 12.270 1.00 39.25 71 ILE A N 1
ATOM 558 C CA . ILE A 1 71 ? 54.537 -53.177 12.894 1.00 34.41 71 ILE A CA 1
ATOM 559 C C . ILE A 1 71 ? 55.648 -53.730 13.775 1.00 36.06 71 ILE A C 1
ATOM 560 O O . ILE A 1 71 ? 55.472 -54.753 14.446 1.00 35.40 71 ILE A O 1
ATOM 565 N N . SER A 1 72 ? 56.804 -53.071 13.747 1.00 34.94 72 SER A N 1
ATOM 566 C CA . SER A 1 72 ? 57.946 -53.501 14.538 1.00 34.16 72 SER A CA 1
ATOM 567 C C . SER A 1 72 ? 58.744 -52.272 14.947 1.00 41.81 72 SER A C 1
ATOM 568 O O . SER A 1 72 ? 58.396 -51.138 14.609 1.00 33.10 72 SER A O 1
ATOM 571 N N . MET A 1 73 ? 59.840 -52.511 15.663 1.00 42.87 73 MET A N 1
ATOM 572 C CA . MET A 1 73 ? 60.581 -51.442 16.317 1.00 36.92 73 MET A CA 1
ATOM 573 C C . MET A 1 73 ? 62.059 -51.804 16.356 1.00 40.67 73 MET A C 1
ATOM 574 O O . MET A 1 73 ? 62.411 -52.935 16.702 1.00 45.66 73 MET A O 1
ATOM 579 N N . ASP A 1 74 ? 62.914 -50.847 15.995 1.00 41.17 74 ASP A N 1
ATOM 580 C CA . ASP A 1 74 ? 64.367 -51.017 16.009 1.00 41.08 74 ASP A CA 1
ATOM 581 C C . ASP A 1 74 ? 64.928 -50.083 17.077 1.00 39.46 74 ASP A C 1
ATOM 582 O O . ASP A 1 74 ? 65.117 -48.888 16.831 1.00 44.87 74 ASP A O 1
ATOM 587 N N . THR A 1 75 ? 65.204 -50.634 18.261 1.00 34.05 75 THR A N 1
ATOM 588 C CA . THR A 1 75 ? 65.676 -49.806 19.366 1.00 36.55 75 THR A CA 1
ATOM 589 C C . THR A 1 75 ? 67.085 -49.278 19.126 1.00 40.95 75 THR A C 1
ATOM 590 O O . THR A 1 75 ? 67.439 -48.212 19.644 1.00 44.11 75 THR A O 1
ATOM 594 N N . SER A 1 76 ? 67.900 -49.997 18.351 1.00 37.08 76 SER A N 1
ATOM 595 C CA . SER A 1 76 ? 69.260 -49.537 18.085 1.00 39.83 76 SER A CA 1
ATOM 596 C C . SER A 1 76 ? 69.259 -48.341 17.141 1.00 38.95 76 SER A C 1
ATOM 597 O O . SER A 1 76 ? 69.954 -47.347 17.383 1.00 37.38 76 SER A O 1
ATOM 600 N N . LYS A 1 77 ? 68.488 -48.421 16.056 1.00 43.13 77 LYS A N 1
ATOM 601 C CA . LYS A 1 77 ? 68.336 -47.300 15.137 1.00 39.33 77 LYS A CA 1
ATOM 602 C C . LYS A 1 77 ? 67.388 -46.231 15.662 1.00 41.31 77 LYS A C 1
ATOM 603 O O . LYS A 1 77 ? 67.326 -45.144 15.077 1.00 37.01 77 LYS A O 1
ATOM 609 N N . ASN A 1 78 ? 66.658 -46.517 16.740 1.00 43.39 78 ASN A N 1
ATOM 610 C CA . ASN A 1 78 ? 65.579 -45.658 17.229 1.00 44.55 78 ASN A CA 1
ATOM 611 C C . ASN A 1 78 ? 64.585 -45.347 16.113 1.00 34.51 78 ASN A C 1
ATOM 612 O O . ASN A 1 78 ? 64.242 -44.193 15.847 1.00 33.53 78 ASN A O 1
ATOM 617 N N . GLN A 1 79 ? 64.131 -46.404 15.446 1.00 38.38 79 GLN A N 1
ATOM 618 C CA . GLN A 1 79 ? 63.104 -46.317 14.422 1.00 37.12 79 GLN A CA 1
ATOM 619 C C . GLN A 1 79 ? 62.052 -47.385 14.681 1.00 39.21 79 GLN A C 1
ATOM 620 O O . GLN A 1 79 ? 62.317 -48.402 15.327 1.00 36.31 79 GLN A O 1
ATOM 626 N N . PHE A 1 80 ? 60.849 -47.144 14.171 1.00 34.47 80 PHE A N 1
ATOM 627 C CA . PHE A 1 80 ? 59.831 -48.180 14.093 1.00 35.16 80 PHE A CA 1
ATOM 628 C C . PHE A 1 80 ? 59.217 -48.147 12.701 1.00 35.24 80 PHE A C 1
ATOM 629 O O . PHE A 1 80 ? 59.237 -47.124 12.012 1.00 38.52 80 PHE A O 1
ATOM 637 N N . SER A 1 81 ? 58.692 -49.294 12.281 1.00 31.53 81 SER A N 1
ATOM 638 C CA . SER A 1 81 ? 58.357 -49.507 10.884 1.00 30.98 81 SER A CA 1
ATOM 639 C C . SER A 1 81 ? 56.950 -50.068 10.741 1.00 37.23 81 SER A C 1
ATOM 640 O O . SER A 1 81 ? 56.381 -50.644 11.672 1.00 35.69 81 SER A O 1
ATOM 643 N N . LEU A 1 82 ? 56.402 -49.889 9.543 1.00 31.53 82 LEU A N 1
ATOM 644 C CA . LEU A 1 82 ? 55.098 -50.413 9.174 1.00 36.61 82 LEU A CA 1
ATOM 645 C C . LEU A 1 82 ? 55.224 -51.179 7.868 1.00 36.03 82 LEU A C 1
ATOM 646 O O . LEU A 1 82 ? 55.897 -50.729 6.935 1.00 34.52 82 LEU A O 1
ATOM 651 N N . LYS A 1 83 ? 54.583 -52.342 7.809 1.00 34.69 83 LYS A N 1
ATOM 652 C CA . LYS A 1 83 ? 54.492 -53.126 6.585 1.00 35.89 83 LYS A CA 1
ATOM 653 C C . LYS A 1 83 ? 53.025 -53.414 6.320 1.00 35.51 83 LYS A C 1
ATOM 654 O O . LYS A 1 83 ? 52.352 -54.032 7.152 1.00 33.97 83 LYS A O 1
ATOM 660 N N . LEU A 1 84 ? 52.527 -52.951 5.178 1.00 32.54 84 LEU A N 1
ATOM 661 C CA . LEU A 1 84 ? 51.157 -53.202 4.748 1.00 30.78 84 LEU A CA 1
ATOM 662 C C . LEU A 1 84 ? 51.201 -54.074 3.503 1.00 32.96 84 LEU A C 1
ATOM 663 O O . LEU A 1 84 ? 51.843 -53.712 2.512 1.00 32.04 84 LEU A O 1
ATOM 668 N N . ARG A 1 85 ? 50.532 -55.219 3.557 1.00 37.34 85 ARG A N 1
ATOM 669 C CA . ARG A 1 85 ? 50.514 -56.166 2.454 1.00 36.84 85 ARG A CA 1
ATOM 670 C C . ARG A 1 85 ? 49.253 -55.991 1.615 1.00 36.84 85 ARG A C 1
ATOM 671 O O . ARG A 1 85 ? 48.265 -55.394 2.052 1.00 38.72 85 ARG A O 1
ATOM 679 N N . SER A 1 86 ? 49.313 -56.509 0.386 1.00 35.86 86 SER A N 1
ATOM 680 C CA . SER A 1 86 ? 48.151 -56.588 -0.503 1.00 35.65 86 SER A CA 1
ATOM 681 C C . SER A 1 86 ? 47.593 -55.206 -0.833 1.00 31.58 86 SER A C 1
ATOM 682 O O . SER A 1 86 ? 46.379 -55.026 -0.945 1.00 34.17 86 SER A O 1
ATOM 685 N N . VAL A 1 87 ? 48.479 -54.219 -0.990 1.00 32.15 87 VAL A N 1
ATOM 686 C CA . VAL A 1 87 ? 48.017 -52.846 -1.164 1.00 34.65 87 VAL A CA 1
ATOM 687 C C . VAL A 1 87 ? 47.243 -52.722 -2.469 1.00 39.15 87 VAL A C 1
ATOM 688 O O . VAL A 1 87 ? 47.652 -53.242 -3.515 1.00 40.30 87 VAL A O 1
ATOM 692 N N . THR A 1 88 ? 46.091 -52.068 -2.397 1.00 33.67 88 THR A N 1
ATOM 693 C CA . THR A 1 88 ? 45.298 -51.682 -3.554 1.00 32.21 88 THR A CA 1
ATOM 694 C C . THR A 1 88 ? 45.149 -50.164 -3.554 1.00 34.35 88 THR A C 1
ATOM 695 O O . THR A 1 88 ? 45.687 -49.470 -2.688 1.00 33.28 88 THR A O 1
ATOM 699 N N . ALA A 1 89 ? 44.408 -49.648 -4.538 1.00 38.91 89 ALA A N 1
ATOM 700 C CA . ALA A 1 89 ? 44.168 -48.210 -4.611 1.00 38.44 89 ALA A CA 1
ATOM 701 C C . ALA A 1 89 ? 43.522 -47.668 -3.343 1.00 35.93 89 ALA A C 1
ATOM 702 O O . ALA A 1 89 ? 43.684 -46.481 -3.037 1.00 36.79 89 ALA A O 1
ATOM 704 N N . ALA A 1 90 ? 42.799 -48.509 -2.598 1.00 38.61 90 ALA A N 1
ATOM 705 C CA . ALA A 1 90 ? 42.225 -48.107 -1.320 1.00 33.79 90 ALA A CA 1
ATOM 706 C C . ALA A 1 90 ? 43.282 -47.787 -0.272 1.00 32.01 90 ALA A C 1
ATOM 707 O O . ALA A 1 90 ? 42.948 -47.179 0.750 1.00 35.68 90 ALA A O 1
ATOM 709 N N . ASP A 1 91 ? 44.534 -48.178 -0.494 1.00 28.49 91 ASP A N 1
ATOM 710 C CA . ASP A 1 91 ? 45.612 -47.907 0.443 1.00 29.48 91 ASP A CA 1
ATOM 711 C C . ASP A 1 91 ? 46.420 -46.672 0.073 1.00 36.29 91 ASP A C 1
ATOM 712 O O . ASP A 1 91 ? 47.341 -46.308 0.812 1.00 32.57 91 ASP A O 1
ATOM 717 N N . THR A 1 92 ? 46.109 -46.031 -1.052 1.00 34.05 92 THR A N 1
ATOM 718 C CA . THR A 1 92 ? 46.668 -44.719 -1.340 1.00 34.94 92 THR A CA 1
ATOM 719 C C . THR A 1 92 ? 46.250 -43.751 -0.246 1.00 30.33 92 THR A C 1
ATOM 720 O O . THR A 1 92 ? 45.057 -43.499 -0.050 1.00 33.91 92 THR A O 1
ATOM 724 N N . ALA A 1 93 ? 47.231 -43.225 0.477 1.00 27.41 93 ALA A N 1
ATOM 725 C CA . ALA A 1 93 ? 46.947 -42.420 1.653 1.00 31.67 93 ALA A CA 1
ATOM 726 C C . ALA A 1 93 ? 48.218 -41.697 2.058 1.00 31.70 93 ALA A C 1
ATOM 727 O O . ALA A 1 93 ? 49.317 -42.032 1.604 1.00 29.24 93 ALA A O 1
ATOM 729 N N . VAL A 1 94 ? 48.050 -40.686 2.900 1.00 28.14 94 VAL A N 1
ATOM 730 C CA . VAL A 1 94 ? 49.160 -40.119 3.649 1.00 30.36 94 VAL A CA 1
ATOM 731 C C . VAL A 1 94 ? 49.341 -40.959 4.902 1.00 30.98 94 VAL A C 1
ATOM 732 O O . VAL A 1 94 ? 48.375 -41.223 5.627 1.00 28.99 94 VAL A O 1
ATOM 736 N N . TYR A 1 95 ? 50.567 -41.392 5.152 1.00 28.32 95 TYR A N 1
ATOM 737 C CA . TYR A 1 95 ? 50.869 -42.243 6.292 1.00 29.38 95 TYR A CA 1
ATOM 738 C C . TYR A 1 95 ? 51.640 -41.432 7.321 1.00 28.89 95 TYR A C 1
ATOM 739 O O . TYR A 1 95 ? 52.683 -40.849 7.005 1.00 27.83 95 TYR A O 1
ATOM 748 N N . TYR A 1 96 ? 51.112 -41.382 8.539 1.00 26.30 96 TYR A N 1
ATOM 749 C CA . TYR A 1 96 ? 51.729 -40.668 9.644 1.00 27.72 96 TYR A CA 1
ATOM 750 C C . TYR A 1 96 ? 52.242 -41.658 10.678 1.00 31.38 96 TYR A C 1
ATOM 751 O O . TYR A 1 96 ? 51.605 -42.683 10.938 1.00 31.47 96 TYR A O 1
ATOM 760 N N . CYS A 1 97 ? 53.386 -41.344 11.270 1.00 30.67 97 CYS A N 1
ATOM 761 C CA . CYS A 1 97 ? 53.781 -41.964 12.522 1.00 31.77 97 CYS A CA 1
ATOM 762 C C . CYS A 1 97 ? 53.584 -40.954 13.643 1.00 32.19 97 CYS A C 1
ATOM 763 O O . CYS A 1 97 ? 53.679 -39.742 13.434 1.00 34.88 97 CYS A O 1
ATOM 766 N N . ALA A 1 98 ? 53.282 -41.461 14.834 1.00 30.55 98 ALA A N 1
ATOM 767 C CA . ALA A 1 98 ? 52.990 -40.590 15.959 1.00 25.48 98 ALA A CA 1
ATOM 768 C C . ALA A 1 98 ? 53.320 -41.308 17.256 1.00 32.06 98 ALA A C 1
ATOM 769 O O . ALA A 1 98 ? 53.327 -42.541 17.320 1.00 33.73 98 ALA A O 1
ATOM 771 N N . ARG A 1 99 ? 53.603 -40.519 18.285 1.00 31.85 99 ARG A N 1
ATOM 772 C CA . ARG A 1 99 ? 53.778 -41.033 19.632 1.00 29.27 99 ARG A CA 1
ATOM 773 C C . ARG A 1 99 ? 52.432 -41.048 20.341 1.00 32.07 99 ARG A C 1
ATOM 774 O O . ARG A 1 99 ? 51.626 -40.127 20.186 1.00 29.36 99 ARG A O 1
ATOM 782 N N . THR A 1 100 ? 52.184 -42.107 21.107 1.00 29.53 100 THR A N 1
ATOM 783 C CA . THR A 1 100 ? 50.981 -42.201 21.918 1.00 26.17 100 THR A CA 1
ATOM 784 C C . THR A 1 100 ? 51.364 -42.748 23.287 1.00 30.65 100 THR A C 1
ATOM 785 O O . THR A 1 100 ? 52.538 -43.006 23.570 1.00 27.43 100 THR A O 1
ATOM 789 N N . GLY A 1 101 ? 50.362 -42.924 24.145 1.00 34.90 101 GLY A N 1
ATOM 790 C CA . GLY A 1 101 ? 50.621 -43.271 25.528 1.00 32.04 101 GLY A CA 1
ATOM 791 C C . GLY A 1 101 ? 51.171 -42.080 26.283 1.00 34.42 101 GLY A C 1
ATOM 792 O O . GLY A 1 101 ? 52.237 -42.157 26.901 1.00 37.53 101 GLY A O 1
ATOM 793 N N . ILE A 1 102 ? 50.442 -40.966 26.234 1.00 30.07 102 ILE A N 1
ATOM 794 C CA . ILE A 1 102 ? 50.953 -39.709 26.770 1.00 32.74 102 ILE A CA 1
ATOM 795 C C . ILE A 1 102 ? 50.676 -39.594 28.263 1.00 39.17 102 ILE A C 1
ATOM 796 O O . ILE A 1 102 ? 51.515 -39.098 29.025 1.00 41.19 102 ILE A O 1
ATOM 801 N N . VAL A 1 103 ? 49.508 -40.051 28.708 1.00 33.81 103 VAL A N 1
ATOM 802 C CA . VAL A 1 103 ? 49.064 -39.814 30.077 1.00 36.29 103 VAL A CA 1
ATOM 803 C C . VAL A 1 103 ? 48.779 -41.139 30.772 1.00 35.19 103 VAL A C 1
ATOM 804 O O . VAL A 1 103 ? 49.028 -41.290 31.974 1.00 44.00 103 VAL A O 1
ATOM 808 N N . VAL A 1 104 ? 48.282 -42.117 30.023 1.00 29.17 104 VAL A N 1
ATOM 809 C CA . VAL A 1 104 ? 47.976 -43.429 30.569 1.00 34.21 104 VAL A CA 1
ATOM 810 C C . VAL A 1 104 ? 49.023 -44.428 30.081 1.00 27.84 104 VAL A C 1
ATOM 811 O O . VAL A 1 104 ? 49.770 -44.171 29.136 1.00 33.06 104 VAL A O 1
ATOM 815 N N . THR A 1 105 ? 49.073 -45.582 30.745 1.00 37.33 105 THR A N 1
ATOM 816 C CA . THR A 1 105 ? 50.053 -46.621 30.445 1.00 36.81 105 THR A CA 1
ATOM 817 C C . THR A 1 105 ? 49.744 -47.383 29.159 1.00 37.64 105 THR A C 1
ATOM 818 O O . THR A 1 105 ? 50.441 -48.356 28.850 1.00 37.05 105 THR A O 1
ATOM 822 N N . THR A 1 106 ? 48.722 -46.969 28.418 1.00 34.37 106 THR A N 1
ATOM 823 C CA . THR A 1 106 ? 48.328 -47.573 27.152 1.00 32.65 106 THR A CA 1
ATOM 824 C C . THR A 1 106 ? 48.075 -46.447 26.152 1.00 45.55 106 THR A C 1
ATOM 825 O O . THR A 1 106 ? 47.990 -45.282 26.561 1.00 39.61 106 THR A O 1
ATOM 829 N N . PRO A 1 107 ? 47.976 -46.731 24.851 1.00 35.79 107 PRO A N 1
ATOM 830 C CA . PRO A 1 107 ? 47.751 -45.648 23.879 1.00 34.40 107 PRO A CA 1
ATOM 831 C C . PRO A 1 107 ? 46.503 -44.837 24.205 1.00 33.74 107 PRO A C 1
ATOM 832 O O . PRO A 1 107 ? 45.431 -45.388 24.461 1.00 36.66 107 PRO A O 1
ATOM 836 N N . ASP A 1 108 ? 46.656 -43.508 24.193 1.00 30.64 108 ASP A N 1
ATOM 837 C CA . ASP A 1 108 ? 45.539 -42.597 24.439 1.00 32.98 108 ASP A CA 1
ATOM 838 C C . ASP A 1 108 ? 45.308 -41.683 23.242 1.00 35.80 108 ASP A C 1
ATOM 839 O O . ASP A 1 108 ? 44.327 -41.873 22.519 1.00 38.75 108 ASP A O 1
ATOM 844 N N . TRP A 1 109 ? 46.165 -40.692 23.013 1.00 29.64 109 TRP A N 1
ATOM 845 C CA . TRP A 1 109 ? 46.079 -39.846 21.831 1.00 33.76 109 TRP A CA 1
ATOM 846 C C . TRP A 1 109 ? 47.458 -39.738 21.196 1.00 31.73 109 TRP A C 1
ATOM 847 O O . TRP A 1 109 ? 48.456 -40.228 21.732 1.00 30.27 109 TRP A O 1
ATOM 858 N N . PHE A 1 110 ? 47.510 -39.078 20.045 1.00 31.07 110 PHE A N 1
ATOM 859 C CA . PHE A 1 110 ? 48.711 -39.013 19.225 1.00 31.83 110 PHE A CA 1
ATOM 860 C C . PHE A 1 110 ? 49.308 -37.616 19.302 1.00 31.05 110 PHE A C 1
ATOM 861 O O . PHE A 1 110 ? 48.678 -36.643 18.874 1.00 29.41 110 PHE A O 1
ATOM 869 N N . ASP A 1 111 ? 50.517 -37.525 19.850 1.00 32.18 111 ASP A N 1
ATOM 870 C CA . ASP A 1 111 ? 51.270 -36.281 19.918 1.00 35.91 111 ASP A CA 1
ATOM 871 C C . ASP A 1 111 ? 52.715 -36.584 20.293 1.00 31.35 111 ASP A C 1
ATOM 872 O O . ASP A 1 111 ? 52.969 -37.212 21.328 1.00 34.23 111 ASP A O 1
ATOM 877 N N . PRO A 1 112 ? 53.691 -36.159 19.480 1.00 37.61 112 PRO A N 1
ATOM 878 C CA . PRO A 1 112 ? 53.458 -35.435 18.232 1.00 33.16 112 PRO A CA 1
ATOM 879 C C . PRO A 1 112 ? 53.346 -36.372 17.038 1.00 34.50 112 PRO A C 1
ATOM 880 O O . PRO A 1 112 ? 53.502 -37.585 17.185 1.00 30.86 112 PRO A O 1
ATOM 884 N N . TRP A 1 113 ? 53.080 -35.808 15.868 1.00 30.49 113 TRP A N 1
ATOM 885 C CA . TRP A 1 113 ? 52.988 -36.567 14.634 1.00 28.83 113 TRP A CA 1
ATOM 886 C C . TRP A 1 113 ? 54.229 -36.338 13.781 1.00 32.20 113 TRP A C 1
ATOM 887 O O . TRP A 1 113 ? 55.012 -35.415 14.011 1.00 31.65 113 TRP A O 1
ATOM 898 N N . GLY A 1 114 ? 54.400 -37.202 12.793 1.00 30.81 114 GLY A N 1
ATOM 899 C CA . GLY A 1 114 ? 55.322 -36.931 11.718 1.00 26.63 114 GLY A CA 1
ATOM 900 C C . GLY A 1 114 ? 54.673 -36.073 10.658 1.00 27.69 114 GLY A C 1
ATOM 901 O O . GLY A 1 114 ? 53.456 -35.829 10.658 1.00 28.07 114 GLY A O 1
ATOM 902 N N . PRO A 1 115 ? 55.489 -35.584 9.723 1.00 32.52 115 PRO A N 1
ATOM 903 C CA . PRO A 1 115 ? 54.927 -34.754 8.645 1.00 27.81 115 PRO A CA 1
ATOM 904 C C . PRO A 1 115 ? 53.947 -35.509 7.770 1.00 28.87 115 PRO A C 1
ATOM 905 O O . PRO A 1 115 ? 53.061 -34.892 7.167 1.00 29.03 115 PRO A O 1
ATOM 909 N N . GLY A 1 116 ? 54.070 -36.831 7.696 1.00 30.91 116 GLY A N 1
ATOM 910 C CA . GLY A 1 116 ? 53.224 -37.620 6.829 1.00 31.86 116 GLY A CA 1
ATOM 911 C C . GLY A 1 116 ? 53.861 -37.852 5.477 1.00 32.12 116 GLY A C 1
ATOM 912 O O . GLY A 1 116 ? 54.374 -36.917 4.855 1.00 35.91 116 GLY A O 1
ATOM 913 N N . ALA A 1 117 ? 53.848 -39.098 5.019 1.00 36.33 117 ALA A N 1
ATOM 914 C CA . ALA A 1 117 ? 54.370 -39.463 3.711 1.00 25.84 117 ALA A CA 1
ATOM 915 C C . ALA A 1 117 ? 53.224 -39.969 2.851 1.00 29.44 117 ALA A C 1
ATOM 916 O O . ALA A 1 117 ? 52.492 -40.877 3.259 1.00 35.15 117 ALA A O 1
ATOM 918 N N . LEU A 1 118 ? 53.060 -39.374 1.675 1.00 28.23 118 LEU A N 1
ATOM 919 C CA . LEU A 1 118 ? 52.097 -39.902 0.723 1.00 32.41 118 LEU A CA 1
ATOM 920 C C . LEU A 1 118 ? 52.623 -41.198 0.125 1.00 31.67 118 LEU A C 1
ATOM 921 O O . LEU A 1 118 ? 53.807 -41.318 -0.202 1.00 30.23 118 LEU A O 1
ATOM 926 N N . VAL A 1 119 ? 51.738 -42.180 0.007 1.00 32.80 119 VAL A N 1
ATOM 927 C CA . VAL A 1 119 ? 52.024 -43.426 -0.687 1.00 31.57 119 VAL A CA 1
ATOM 928 C C . VAL A 1 119 ? 50.922 -43.638 -1.710 1.00 32.01 119 VAL A C 1
ATOM 929 O O . VAL A 1 119 ? 49.737 -43.628 -1.362 1.00 33.49 119 VAL A O 1
ATOM 933 N N . THR A 1 120 ? 51.310 -43.805 -2.969 1.00 31.19 120 THR A N 1
ATOM 934 C CA . THR A 1 120 ? 50.369 -43.997 -4.063 1.00 37.93 120 THR A CA 1
ATOM 935 C C . THR A 1 120 ? 50.498 -45.425 -4.570 1.00 36.80 120 THR A C 1
ATOM 936 O O . THR A 1 120 ? 51.568 -45.828 -5.036 1.00 37.67 120 THR A O 1
ATOM 940 N N . VAL A 1 121 ? 49.416 -46.189 -4.468 1.00 36.88 121 VAL A N 1
ATOM 941 C CA . VAL A 1 121 ? 49.376 -47.543 -5.005 1.00 39.05 121 VAL A CA 1
ATOM 942 C C . VAL A 1 121 ? 48.990 -47.441 -6.476 1.00 38.41 121 VAL A C 1
ATOM 943 O O . VAL A 1 121 ? 47.837 -47.159 -6.810 1.00 39.10 121 VAL A O 1
ATOM 947 N N . SER A 1 122 ? 49.963 -47.663 -7.355 1.00 41.24 122 SER A N 1
ATOM 948 C CA . SER A 1 122 ? 49.743 -47.543 -8.788 1.00 40.92 122 SER A CA 1
ATOM 949 C C . SER A 1 122 ? 50.767 -48.395 -9.518 1.00 41.14 122 SER A C 1
ATOM 950 O O . SER A 1 122 ? 51.925 -48.477 -9.101 1.00 38.90 122 SER A O 1
ATOM 953 N N . ALA A 1 123 ? 50.329 -49.030 -10.606 1.00 44.28 123 ALA A N 1
ATOM 954 C CA . ALA A 1 123 ? 51.267 -49.707 -11.489 1.00 32.30 123 ALA A CA 1
ATOM 955 C C . ALA A 1 123 ? 52.090 -48.720 -12.303 1.00 39.09 123 ALA A C 1
ATOM 956 O O . ALA A 1 123 ? 53.128 -49.100 -12.855 1.00 40.71 123 ALA A O 1
ATOM 958 N N . ALA A 1 124 ? 51.657 -47.464 -12.376 1.00 41.32 124 ALA A N 1
ATOM 959 C CA . ALA A 1 124 ? 52.334 -46.464 -13.184 1.00 45.04 124 ALA A CA 1
ATOM 960 C C . ALA A 1 124 ? 53.612 -45.984 -12.507 1.00 48.03 124 ALA A C 1
ATOM 961 O O . ALA A 1 124 ? 53.745 -46.010 -11.280 1.00 44.54 124 ALA A O 1
ATOM 963 N N . SER A 1 125 ? 54.556 -45.545 -13.329 1.00 46.70 125 SER A N 1
ATOM 964 C CA . SER A 1 125 ? 55.823 -44.974 -12.912 1.00 44.73 125 SER A CA 1
ATOM 965 C C . SER A 1 125 ? 55.732 -43.456 -12.884 1.00 45.03 125 SER A C 1
ATOM 966 O O . SER A 1 125 ? 54.864 -42.865 -13.535 1.00 48.22 125 SER A O 1
ATOM 969 N N . PRO A 1 126 ? 56.605 -42.788 -12.127 1.00 43.70 126 PRO A N 1
ATOM 970 C CA . PRO A 1 126 ? 56.543 -41.324 -12.048 1.00 42.95 126 PRO A CA 1
ATOM 971 C C . PRO A 1 126 ? 56.626 -40.673 -13.422 1.00 48.14 126 PRO A C 1
ATOM 972 O O . PRO A 1 126 ? 57.367 -41.115 -14.301 1.00 53.34 126 PRO A O 1
ATOM 976 N N . THR A 1 127 ? 55.840 -39.615 -13.599 1.00 50.18 127 THR A N 1
ATOM 977 C CA . THR A 1 127 ? 55.877 -38.782 -14.793 1.00 44.23 127 THR A CA 1
ATOM 978 C C . THR A 1 127 ? 56.226 -37.366 -14.364 1.00 48.27 127 THR A C 1
ATOM 979 O O . THR A 1 127 ? 55.510 -36.766 -13.555 1.00 43.93 127 THR A O 1
ATOM 983 N N . SER A 1 128 ? 57.323 -36.843 -14.889 1.00 47.06 128 SER A N 1
ATOM 984 C CA . SER A 1 128 ? 57.718 -35.499 -14.510 1.00 37.84 128 SER A CA 1
ATOM 985 C C . SER A 1 128 ? 56.842 -34.466 -15.215 1.00 39.52 128 SER A C 1
ATOM 986 O O . SER A 1 128 ? 56.391 -34.687 -16.343 1.00 39.91 128 SER A O 1
ATOM 989 N N . PRO A 1 129 ? 56.576 -33.339 -14.566 1.00 39.83 129 PRO A N 1
ATOM 990 C CA . PRO A 1 129 ? 55.762 -32.301 -15.199 1.00 47.96 129 PRO A CA 1
ATOM 991 C C . PRO A 1 129 ? 56.541 -31.527 -16.249 1.00 49.36 129 PRO A C 1
ATOM 992 O O . PRO A 1 129 ? 57.753 -31.323 -16.143 1.00 51.35 129 PRO A O 1
ATOM 996 N N . LYS A 1 130 ? 55.817 -31.102 -17.280 1.00 41.44 130 LYS A N 1
ATOM 997 C CA . LYS A 1 130 ? 56.334 -30.175 -18.279 1.00 45.97 130 LYS A CA 1
ATOM 998 C C . LYS A 1 130 ? 55.885 -28.775 -17.878 1.00 47.48 130 LYS A C 1
ATOM 999 O O . LYS A 1 130 ? 54.696 -28.448 -17.966 1.00 45.72 130 LYS A O 1
ATOM 1001 N N . VAL A 1 131 ? 56.828 -27.959 -17.425 1.00 45.91 131 VAL A N 1
ATOM 1002 C CA . VAL A 1 131 ? 56.521 -26.634 -16.904 1.00 40.50 131 VAL A CA 1
ATOM 1003 C C . VAL A 1 131 ? 56.674 -25.610 -18.020 1.00 37.73 131 VAL A C 1
ATOM 1004 O O . VAL A 1 131 ? 57.688 -25.592 -18.728 1.00 45.38 131 VAL A O 1
ATOM 1008 N N . PHE A 1 132 ? 55.667 -24.751 -18.173 1.00 40.60 132 PHE A N 1
ATOM 1009 C CA . PHE A 1 132 ? 55.638 -23.756 -19.230 1.00 47.80 132 PHE A CA 1
ATOM 1010 C C . PHE A 1 132 ? 55.405 -22.367 -18.651 1.00 46.65 132 PHE A C 1
ATOM 1011 O O . PHE A 1 132 ? 54.542 -22.188 -17.783 1.00 36.59 132 PHE A O 1
ATOM 1019 N N . PRO A 1 133 ? 56.150 -21.365 -19.114 1.00 49.03 133 PRO A N 1
ATOM 1020 C CA . PRO A 1 133 ? 55.883 -19.993 -18.670 1.00 50.71 133 PRO A CA 1
ATOM 1021 C C . PRO A 1 133 ? 54.605 -19.461 -19.295 1.00 45.72 133 PRO A C 1
ATOM 1022 O O . PRO A 1 133 ? 54.359 -19.630 -20.492 1.00 46.32 133 PRO A O 1
ATOM 1026 N N . LEU A 1 134 ? 53.786 -18.815 -18.472 1.00 43.82 134 LEU A N 1
ATOM 1027 C CA . LEU A 1 134 ? 52.525 -18.239 -18.913 1.00 37.89 134 LEU A CA 1
ATOM 1028 C C . LEU A 1 134 ? 52.590 -16.721 -18.816 1.00 37.21 134 LEU A C 1
ATOM 1029 O O . LEU A 1 134 ? 53.099 -16.172 -17.834 1.00 48.40 134 LEU A O 1
ATOM 1034 N N . SER A 1 135 ? 52.080 -16.049 -19.843 1.00 42.35 135 SER A N 1
ATOM 1035 C CA . SER A 1 135 ? 52.046 -14.595 -19.897 1.00 43.43 135 SER A CA 1
ATOM 1036 C C . SER A 1 135 ? 50.599 -14.139 -19.994 1.00 47.68 135 SER A C 1
ATOM 1037 O O . SER A 1 135 ? 49.832 -14.665 -20.808 1.00 40.51 135 SER A O 1
ATOM 1040 N N . LEU A 1 136 ? 50.231 -13.169 -19.162 1.00 41.63 136 LEU A N 1
ATOM 1041 C CA . LEU A 1 136 ? 48.868 -12.660 -19.164 1.00 46.91 136 LEU A CA 1
ATOM 1042 C C . LEU A 1 136 ? 48.534 -12.019 -20.505 1.00 49.81 136 LEU A C 1
ATOM 1043 O O . LEU A 1 136 ? 49.247 -11.130 -20.979 1.00 52.98 136 LEU A O 1
ATOM 1048 N N . CYS A 1 137 ? 47.454 -12.491 -21.125 1.00 67.32 137 CYS A N 1
ATOM 1049 C CA . CYS A 1 137 ? 46.870 -11.815 -22.274 1.00 61.73 137 CYS A CA 1
ATOM 1050 C C . CYS A 1 137 ? 45.693 -10.934 -21.878 1.00 64.76 137 CYS A C 1
ATOM 1051 O O . CYS A 1 137 ? 45.153 -10.222 -22.732 1.00 70.65 137 CYS A O 1
ATOM 1054 N N . SER A 1 138 ? 45.292 -10.969 -20.609 1.00 72.18 138 SER A N 1
ATOM 1055 C CA . SER A 1 138 ? 44.286 -10.062 -20.074 1.00 73.35 138 SER A CA 1
ATOM 1056 C C . SER A 1 138 ? 44.927 -8.700 -19.815 1.00 65.95 138 SER A C 1
ATOM 1057 O O . SER A 1 138 ? 46.087 -8.452 -20.155 1.00 64.96 138 SER A O 1
ATOM 1060 N N . THR A 1 139 ? 44.169 -7.795 -19.205 1.00 85.53 139 THR A N 1
ATOM 1061 C CA . THR A 1 139 ? 44.718 -6.521 -18.764 1.00 97.90 139 THR A CA 1
ATOM 1062 C C . THR A 1 139 ? 45.474 -6.721 -17.457 1.00 92.98 139 THR A C 1
ATOM 1063 O O . THR A 1 139 ? 44.975 -7.381 -16.539 1.00 86.96 139 THR A O 1
ATOM 1067 N N . GLN A 1 140 ? 46.679 -6.163 -17.377 1.00 63.87 140 GLN A N 1
ATOM 1068 C CA . GLN A 1 140 ? 47.456 -6.276 -16.151 1.00 62.54 140 GLN A CA 1
ATOM 1069 C C . GLN A 1 140 ? 46.757 -5.518 -15.025 1.00 63.36 140 GLN A C 1
ATOM 1070 O O . GLN A 1 140 ? 46.234 -4.420 -15.244 1.00 65.68 140 GLN A O 1
ATOM 1076 N N . PRO A 1 141 ? 46.727 -6.073 -13.815 1.00 61.16 141 PRO A N 1
ATOM 1077 C CA . PRO A 1 141 ? 45.904 -5.481 -12.754 1.00 59.49 141 PRO A CA 1
ATOM 1078 C C . PRO A 1 141 ? 46.631 -4.469 -11.880 1.00 54.28 141 PRO A C 1
ATOM 1079 O O . PRO A 1 141 ? 47.634 -4.793 -11.237 1.00 55.49 141 PRO A O 1
ATOM 1083 N N . ASP A 1 142 ? 46.123 -3.233 -11.883 1.00 52.82 142 ASP A N 1
ATOM 1084 C CA . ASP A 1 142 ? 46.406 -2.204 -10.883 1.00 55.59 142 ASP A CA 1
ATOM 1085 C C . ASP A 1 142 ? 47.849 -2.170 -10.392 1.00 49.73 142 ASP A C 1
ATOM 1086 O O . ASP A 1 142 ? 48.124 -2.537 -9.244 1.00 50.22 142 ASP A O 1
ATOM 1091 N N . GLY A 1 143 ? 48.774 -1.731 -11.244 1.00 42.19 143 GLY A N 1
ATOM 1092 C CA . GLY A 1 143 ? 50.155 -1.548 -10.847 1.00 43.43 143 GLY A CA 1
ATOM 1093 C C . GLY A 1 143 ? 50.953 -2.810 -10.607 1.00 50.79 143 GLY A C 1
ATOM 1094 O O . GLY A 1 143 ? 52.165 -2.716 -10.381 1.00 46.51 143 GLY A O 1
ATOM 1095 N N . ASN A 1 144 ? 50.329 -3.981 -10.638 1.00 52.03 144 ASN A N 1
ATOM 1096 C CA . ASN A 1 144 ? 51.044 -5.240 -10.503 1.00 53.03 144 ASN A CA 1
ATOM 1097 C C . ASN A 1 144 ? 51.204 -5.914 -11.860 1.00 54.56 144 ASN A C 1
ATOM 1098 O O . ASN A 1 144 ? 50.625 -5.504 -12.869 1.00 49.48 144 ASN A O 1
ATOM 1103 N N . VAL A 1 145 ? 52.016 -6.966 -11.867 1.00 49.76 145 VAL A N 1
ATOM 1104 C CA . VAL A 1 145 ? 52.190 -7.842 -13.017 1.00 46.20 145 VAL A CA 1
ATOM 1105 C C . VAL A 1 145 ? 51.790 -9.244 -12.583 1.00 44.38 145 VAL A C 1
ATOM 1106 O O . VAL A 1 145 ? 52.193 -9.701 -11.507 1.00 37.06 145 VAL A O 1
ATOM 1110 N N . VAL A 1 146 ? 50.982 -9.912 -13.400 1.00 45.13 146 VAL A N 1
ATOM 1111 C CA . VAL A 1 146 ? 50.555 -11.279 -13.130 1.00 39.47 146 VAL A CA 1
ATOM 1112 C C . VAL A 1 146 ? 51.214 -12.193 -14.151 1.00 37.41 146 VAL A C 1
ATOM 1113 O O . VAL A 1 146 ? 50.965 -12.076 -15.357 1.00 43.41 146 VAL A O 1
ATOM 1117 N N . ILE A 1 147 ? 52.070 -13.088 -13.666 1.00 37.27 147 ILE A N 1
ATOM 1118 C CA . ILE A 1 147 ? 52.650 -14.150 -14.470 1.00 39.22 147 ILE A CA 1
ATOM 1119 C C . ILE A 1 147 ? 52.238 -15.478 -13.849 1.00 34.03 147 ILE A C 1
ATOM 1120 O O . ILE A 1 147 ? 51.757 -15.537 -12.717 1.00 29.90 147 ILE A O 1
ATOM 1125 N N . ALA A 1 148 ? 52.435 -16.553 -14.605 1.00 38.56 148 ALA A N 1
ATOM 1126 C CA . ALA A 1 148 ? 52.029 -17.863 -14.127 1.00 39.03 148 ALA A CA 1
ATOM 1127 C C . ALA A 1 148 ? 52.938 -18.934 -14.707 1.00 40.21 148 ALA A C 1
ATOM 1128 O O . ALA A 1 148 ? 53.657 -18.712 -15.684 1.00 34.33 148 ALA A O 1
ATOM 1130 N N . CYS A 1 149 ? 52.895 -20.105 -14.076 1.00 40.51 149 CYS A N 1
ATOM 1131 C CA . CYS A 1 149 ? 53.582 -21.299 -14.545 1.00 42.11 149 CYS A CA 1
ATOM 1132 C C . CYS A 1 149 ? 52.553 -22.405 -14.725 1.00 41.83 149 CYS A C 1
ATOM 1133 O O . CYS A 1 149 ? 51.781 -22.691 -13.804 1.00 41.70 149 CYS A O 1
ATOM 1136 N N . LEU A 1 150 ? 52.530 -23.009 -15.908 1.00 41.35 150 LEU A N 1
ATOM 1137 C CA . LEU A 1 150 ? 51.699 -24.179 -16.152 1.00 35.00 150 LEU A CA 1
ATOM 1138 C C . LEU A 1 150 ? 52.495 -25.431 -15.814 1.00 38.54 150 LEU A C 1
ATOM 1139 O O . LEU A 1 150 ? 53.595 -25.634 -16.337 1.00 35.97 150 LEU A O 1
ATOM 1144 N N . VAL A 1 151 ? 51.945 -26.258 -14.928 1.00 37.73 151 VAL A N 1
ATOM 1145 C CA . VAL A 1 151 ? 52.588 -27.500 -14.514 1.00 35.88 151 VAL A CA 1
ATOM 1146 C C . VAL A 1 151 ? 51.737 -28.660 -15.011 1.00 43.97 151 VAL A C 1
ATOM 1147 O O . VAL A 1 151 ? 50.788 -29.082 -14.343 1.00 41.32 151 VAL A O 1
ATOM 1151 N N . GLN A 1 152 ? 52.078 -29.184 -16.185 1.00 43.10 152 GLN A N 1
ATOM 1152 C CA . GLN A 1 152 ? 51.203 -30.060 -16.950 1.00 42.55 152 GLN A CA 1
ATOM 1153 C C . GLN A 1 152 ? 51.690 -31.504 -16.913 1.00 41.28 152 GLN A C 1
ATOM 1154 O O . GLN A 1 152 ? 52.887 -31.773 -17.054 1.00 35.67 152 GLN A O 1
ATOM 1160 N N . GLY A 1 153 ? 50.747 -32.427 -16.725 1.00 40.60 153 GLY A N 1
ATOM 1161 C CA . GLY A 1 153 ? 51.002 -33.848 -16.864 1.00 43.53 153 GLY A CA 1
ATOM 1162 C C . GLY A 1 153 ? 52.081 -34.411 -15.964 1.00 41.89 153 GLY A C 1
ATOM 1163 O O . GLY A 1 153 ? 53.160 -34.775 -16.440 1.00 50.40 153 GLY A O 1
ATOM 1164 N N . PHE A 1 154 ? 51.807 -34.499 -14.664 1.00 43.01 154 PHE A N 1
ATOM 1165 C CA . PHE A 1 154 ? 52.729 -35.115 -13.723 1.00 40.81 154 PHE A CA 1
ATOM 1166 C C . PHE A 1 154 ? 52.001 -36.181 -12.916 1.00 45.25 154 PHE A C 1
ATOM 1167 O O . PHE A 1 154 ? 50.770 -36.202 -12.839 1.00 44.76 154 PHE A O 1
ATOM 1175 N N . PHE A 1 155 ? 52.786 -37.076 -12.320 1.00 44.72 155 PHE A N 1
ATOM 1176 C CA . PHE A 1 155 ? 52.258 -38.155 -11.496 1.00 47.12 155 PHE A CA 1
ATOM 1177 C C . PHE A 1 155 ? 53.348 -38.682 -10.569 1.00 47.99 155 PHE A C 1
ATOM 1178 O O . PHE A 1 155 ? 54.480 -38.908 -11.014 1.00 44.52 155 PHE A O 1
ATOM 1186 N N . PRO A 1 156 ? 53.053 -38.898 -9.274 1.00 40.88 156 PRO A N 1
ATOM 1187 C CA . PRO A 1 156 ? 51.757 -38.671 -8.624 1.00 45.01 156 PRO A CA 1
ATOM 1188 C C . PRO A 1 156 ? 51.442 -37.187 -8.457 1.00 51.52 156 PRO A C 1
ATOM 1189 O O . PRO A 1 156 ? 52.320 -36.350 -8.675 1.00 38.73 156 PRO A O 1
ATOM 1193 N N . GLN A 1 157 ? 50.198 -36.871 -8.087 1.00 43.69 157 GLN A N 1
ATOM 1194 C CA . GLN A 1 157 ? 49.805 -35.474 -7.936 1.00 50.79 157 GLN A CA 1
ATOM 1195 C C . GLN A 1 157 ? 50.603 -34.783 -6.840 1.00 47.91 157 GLN A C 1
ATOM 1196 O O . GLN A 1 157 ? 50.821 -33.568 -6.901 1.00 48.54 157 GLN A O 1
ATOM 1202 N N . GLU A 1 158 ? 51.049 -35.534 -5.840 1.00 52.28 158 GLU A N 1
ATOM 1203 C CA . GLU A 1 158 ? 51.822 -35.015 -4.725 1.00 46.83 158 GLU A CA 1
ATOM 1204 C C . GLU A 1 158 ? 53.034 -35.904 -4.495 1.00 43.97 158 GLU A C 1
ATOM 1205 O O . GLU A 1 158 ? 53.004 -37.095 -4.824 1.00 45.71 158 GLU A O 1
ATOM 1211 N N . PRO A 1 159 ? 54.123 -35.354 -3.933 1.00 46.56 159 PRO A N 1
ATOM 1212 C CA . PRO A 1 159 ? 54.261 -33.955 -3.518 1.00 50.55 159 PRO A CA 1
ATOM 1213 C C . PRO A 1 159 ? 54.679 -33.021 -4.650 1.00 52.62 159 PRO A C 1
ATOM 1214 O O . PRO A 1 159 ? 55.720 -33.222 -5.276 1.00 49.84 159 PRO A O 1
ATOM 1218 N N . LEU A 1 160 ? 53.861 -32.005 -4.909 1.00 52.46 160 LEU A N 1
ATOM 1219 C CA . LEU A 1 160 ? 54.185 -30.962 -5.872 1.00 45.06 160 LEU A CA 1
ATOM 1220 C C . LEU A 1 160 ? 54.246 -29.627 -5.147 1.00 46.15 160 LEU A C 1
ATOM 1221 O O . LEU A 1 160 ? 53.269 -29.217 -4.510 1.00 46.53 160 LEU A O 1
ATOM 1226 N N . SER A 1 161 ? 55.385 -28.953 -5.257 1.00 43.21 161 SER A N 1
ATOM 1227 C CA . SER A 1 161 ? 55.613 -27.667 -4.617 1.00 45.77 161 SER A CA 1
ATOM 1228 C C . SER A 1 161 ? 56.141 -26.689 -5.653 1.00 44.60 161 SER A C 1
ATOM 1229 O O . SER A 1 161 ? 57.093 -27.003 -6.374 1.00 46.36 161 SER A O 1
ATOM 1232 N N . VAL A 1 162 ? 55.524 -25.514 -5.735 1.00 39.20 162 VAL A N 1
ATOM 1233 C CA . VAL A 1 162 ? 55.987 -24.452 -6.619 1.00 43.09 162 VAL A CA 1
ATOM 1234 C C . VAL A 1 162 ? 56.331 -23.232 -5.779 1.00 42.21 162 VAL A C 1
ATOM 1235 O O . VAL A 1 162 ? 55.498 -22.749 -5.002 1.00 40.65 162 VAL A O 1
ATOM 1239 N N . THR A 1 163 ? 57.553 -22.742 -5.939 1.00 39.45 163 THR A N 1
ATOM 1240 C CA . THR A 1 163 ? 58.003 -21.490 -5.357 1.00 46.97 163 THR A CA 1
ATOM 1241 C C . THR A 1 163 ? 58.512 -20.585 -6.472 1.00 43.98 163 THR A C 1
ATOM 1242 O O . THR A 1 163 ? 58.728 -21.020 -7.606 1.00 44.26 163 THR A O 1
ATOM 1246 N N . TRP A 1 164 ? 58.696 -19.310 -6.144 1.00 44.59 164 TRP A N 1
ATOM 1247 C CA . TRP A 1 164 ? 59.143 -18.320 -7.112 1.00 48.13 164 TRP A CA 1
ATOM 1248 C C . TRP A 1 164 ? 60.384 -17.614 -6.587 1.00 43.71 164 TRP A C 1
ATOM 1249 O O . TRP A 1 164 ? 60.613 -17.544 -5.376 1.00 39.82 164 TRP A O 1
ATOM 1260 N N . SER A 1 165 ? 61.188 -17.090 -7.515 1.00 37.97 165 SER A N 1
ATOM 1261 C CA . SER A 1 165 ? 62.405 -16.388 -7.121 1.00 44.12 165 SER A CA 1
ATOM 1262 C C . SER A 1 165 ? 62.094 -15.086 -6.393 1.00 53.48 165 SER A C 1
ATOM 1263 O O . SER A 1 165 ? 62.903 -14.626 -5.578 1.00 61.71 165 SER A O 1
ATOM 1266 N N . GLU A 1 166 ? 60.940 -14.484 -6.664 1.00 48.43 166 GLU A N 1
ATOM 1267 C CA . GLU A 1 166 ? 60.526 -13.248 -6.017 1.00 45.36 166 GLU A CA 1
ATOM 1268 C C . GLU A 1 166 ? 59.545 -13.552 -4.893 1.00 46.31 166 GLU A C 1
ATOM 1269 O O . GLU A 1 166 ? 58.663 -14.403 -5.039 1.00 47.32 166 GLU A O 1
ATOM 1275 N N . SER A 1 167 ? 59.702 -12.852 -3.772 1.00 52.16 167 SER A N 1
ATOM 1276 C CA . SER A 1 167 ? 58.820 -13.033 -2.626 1.00 60.66 167 SER A CA 1
ATOM 1277 C C . SER A 1 167 ? 58.914 -11.802 -1.736 1.00 61.44 167 SER A C 1
ATOM 1278 O O . SER A 1 167 ? 59.747 -10.918 -1.949 1.00 67.06 167 SER A O 1
ATOM 1281 N N . GLY A 1 168 ? 58.040 -11.757 -0.734 1.00 66.82 168 GLY A N 1
ATOM 1282 C CA . GLY A 1 168 ? 58.071 -10.690 0.248 1.00 68.88 168 GLY A CA 1
ATOM 1283 C C . GLY A 1 168 ? 56.975 -9.657 0.090 1.00 72.61 168 GLY A C 1
ATOM 1284 O O . GLY A 1 168 ? 55.846 -9.986 -0.286 1.00 71.23 168 GLY A O 1
ATOM 1285 N N . GLN A 1 169 ? 57.304 -8.399 0.380 1.00 75.07 169 GLN A N 1
ATOM 1286 C CA . GLN A 1 169 ? 56.324 -7.324 0.309 1.00 73.62 169 GLN A CA 1
ATOM 1287 C C . GLN A 1 169 ? 55.896 -7.087 -1.135 1.00 70.12 169 GLN A C 1
ATOM 1288 O O . GLN A 1 169 ? 56.732 -7.040 -2.043 1.00 67.22 169 GLN A O 1
ATOM 1290 N N . GLY A 1 170 ? 54.589 -6.937 -1.343 1.00 65.64 170 GLY A N 1
ATOM 1291 C CA . GLY A 1 170 ? 54.041 -6.730 -2.665 1.00 60.08 170 GLY A CA 1
ATOM 1292 C C . GLY A 1 170 ? 53.950 -7.967 -3.528 1.00 57.31 170 GLY A C 1
ATOM 1293 O O . GLY A 1 170 ? 53.438 -7.880 -4.652 1.00 58.64 170 GLY A O 1
ATOM 1294 N N . VAL A 1 171 ? 54.416 -9.116 -3.045 1.00 51.17 171 VAL A N 1
ATOM 1295 C CA . VAL A 1 171 ? 54.437 -10.353 -3.817 1.00 54.31 171 VAL A CA 1
ATOM 1296 C C . VAL A 1 171 ? 53.484 -11.346 -3.169 1.00 45.57 171 VAL A C 1
ATOM 1297 O O . VAL A 1 171 ? 53.513 -11.541 -1.947 1.00 50.99 171 VAL A O 1
ATOM 1301 N N . THR A 1 172 ? 52.640 -11.970 -3.987 1.00 40.74 172 THR A N 1
ATOM 1302 C CA . THR A 1 172 ? 51.710 -12.992 -3.521 1.00 40.90 172 THR A CA 1
ATOM 1303 C C . THR A 1 172 ? 51.720 -14.140 -4.515 1.00 41.21 172 THR A C 1
ATOM 1304 O O . THR A 1 172 ? 51.396 -13.948 -5.691 1.00 31.28 172 THR A O 1
ATOM 1308 N N . ALA A 1 173 ? 52.099 -15.323 -4.048 1.00 43.12 173 ALA A N 1
ATOM 1309 C CA . ALA A 1 173 ? 52.052 -16.532 -4.854 1.00 38.45 173 ALA A CA 1
ATOM 1310 C C . ALA A 1 173 ? 50.758 -17.281 -4.573 1.00 35.01 173 ALA A C 1
ATOM 1311 O O . ALA A 1 173 ? 50.340 -17.408 -3.418 1.00 41.70 173 ALA A O 1
ATOM 1313 N N . ARG A 1 174 ? 50.121 -17.766 -5.634 1.00 31.24 174 ARG A N 1
ATOM 1314 C CA . ARG A 1 174 ? 48.901 -18.555 -5.528 1.00 30.71 174 ARG A CA 1
ATOM 1315 C C . ARG A 1 174 ? 49.137 -19.908 -6.177 1.00 38.62 174 ARG A C 1
ATOM 1316 O O . ARG A 1 174 ? 49.516 -19.981 -7.351 1.00 37.21 174 ARG A O 1
ATOM 1324 N N . ASN A 1 175 ? 48.914 -20.972 -5.416 1.00 40.44 175 ASN A N 1
ATOM 1325 C CA . ASN A 1 175 ? 49.027 -22.327 -5.924 1.00 33.30 175 ASN A CA 1
ATOM 1326 C C . ASN A 1 175 ? 47.666 -23.004 -5.860 1.00 34.94 175 ASN A C 1
ATOM 1327 O O . ASN A 1 175 ? 46.800 -22.637 -5.061 1.00 35.50 175 ASN A O 1
ATOM 1332 N N . PHE A 1 176 ? 47.484 -23.996 -6.720 1.00 34.07 176 PHE A N 1
ATOM 1333 C CA . PHE A 1 176 ? 46.210 -24.679 -6.833 1.00 34.49 176 PHE A CA 1
ATOM 1334 C C . PHE A 1 176 ? 46.418 -26.178 -6.703 1.00 37.87 176 PHE A C 1
ATOM 1335 O O . PHE A 1 176 ? 47.461 -26.702 -7.109 1.00 36.48 176 PHE A O 1
ATOM 1343 N N . PRO A 1 177 ? 45.456 -26.887 -6.122 1.00 36.82 177 PRO A N 1
ATOM 1344 C CA . PRO A 1 177 ? 45.573 -28.341 -6.006 1.00 36.01 177 PRO A CA 1
ATOM 1345 C C . PRO A 1 177 ? 45.731 -28.975 -7.374 1.00 41.47 177 PRO A C 1
ATOM 1346 O O . PRO A 1 177 ? 45.065 -28.562 -8.335 1.00 40.23 177 PRO A O 1
ATOM 1350 N N . PRO A 1 178 ? 46.632 -29.946 -7.512 1.00 33.79 178 PRO A N 1
ATOM 1351 C CA . PRO A 1 178 ? 46.737 -30.680 -8.776 1.00 37.46 178 PRO A CA 1
ATOM 1352 C C . PRO A 1 178 ? 45.382 -31.209 -9.224 1.00 38.99 178 PRO A C 1
ATOM 1353 O O . PRO A 1 178 ? 44.573 -31.671 -8.416 1.00 36.83 178 PRO A O 1
ATOM 1357 N N . SER A 1 179 ? 45.133 -31.116 -10.526 1.00 44.63 179 SER A N 1
ATOM 1358 C CA . SER A 1 179 ? 43.869 -31.516 -11.127 1.00 42.32 179 SER A CA 1
ATOM 1359 C C . SER A 1 179 ? 44.127 -32.652 -12.104 1.00 41.81 179 SER A C 1
ATOM 1360 O O . SER A 1 179 ? 45.050 -32.572 -12.922 1.00 44.39 179 SER A O 1
ATOM 1363 N N . GLN A 1 180 ? 43.320 -33.706 -12.015 1.00 39.67 180 GLN A N 1
ATOM 1364 C CA . GLN A 1 180 ? 43.465 -34.822 -12.939 1.00 47.94 180 GLN A CA 1
ATOM 1365 C C . GLN A 1 180 ? 43.092 -34.379 -14.347 1.00 43.54 180 GLN A C 1
ATOM 1366 O O . GLN A 1 180 ? 42.040 -33.769 -14.561 1.00 47.08 180 GLN A O 1
ATOM 1372 N N . ASP A 1 181 ? 43.965 -34.677 -15.303 1.00 50.28 181 ASP A N 1
ATOM 1373 C CA . ASP A 1 181 ? 43.729 -34.282 -16.683 1.00 64.63 181 ASP A CA 1
ATOM 1374 C C . ASP A 1 181 ? 42.563 -35.062 -17.275 1.00 66.83 181 ASP A C 1
ATOM 1375 O O . ASP A 1 181 ? 42.389 -36.254 -17.006 1.00 66.92 181 ASP A O 1
ATOM 1380 N N . ALA A 1 182 ? 41.755 -34.375 -18.086 1.00 81.26 182 ALA A N 1
ATOM 1381 C CA . ALA A 1 182 ? 40.775 -35.081 -18.901 1.00 85.09 182 ALA A CA 1
ATOM 1382 C C . ALA A 1 182 ? 41.462 -35.992 -19.906 1.00 87.66 182 ALA A C 1
ATOM 1383 O O . ALA A 1 182 ? 40.878 -36.990 -20.343 1.00 87.25 182 ALA A O 1
ATOM 1385 N N . SER A 1 183 ? 42.702 -35.660 -20.278 1.00 93.65 183 SER A N 1
ATOM 1386 C CA . SER A 1 183 ? 43.482 -36.507 -21.175 1.00 88.84 183 SER A CA 1
ATOM 1387 C C . SER A 1 183 ? 43.574 -37.930 -20.639 1.00 87.71 183 SER A C 1
ATOM 1388 O O . SER A 1 183 ? 43.275 -38.896 -21.350 1.00 93.26 183 SER A O 1
ATOM 1391 N N . GLY A 1 184 ? 43.982 -38.077 -19.382 1.00 84.71 184 GLY A N 1
ATOM 1392 C CA . GLY A 1 184 ? 44.010 -39.385 -18.759 1.00 71.37 184 GLY A CA 1
ATOM 1393 C C . GLY A 1 184 ? 45.220 -39.667 -17.891 1.00 77.15 184 GLY A C 1
ATOM 1394 O O . GLY A 1 184 ? 46.363 -39.526 -18.338 1.00 83.51 184 GLY A O 1
ATOM 1395 N N . ASP A 1 185 ? 44.961 -40.049 -16.637 1.00 85.42 185 ASP A N 1
ATOM 1396 C CA . ASP A 1 185 ? 45.944 -40.602 -15.705 1.00 81.51 185 ASP A CA 1
ATOM 1397 C C . ASP A 1 185 ? 46.918 -39.575 -15.133 1.00 74.09 185 ASP A C 1
ATOM 1398 O O . ASP A 1 185 ? 47.412 -39.756 -14.016 1.00 69.15 185 ASP A O 1
ATOM 1403 N N . LEU A 1 186 ? 47.212 -38.506 -15.866 1.00 66.45 186 LEU A N 1
ATOM 1404 C CA . LEU A 1 186 ? 48.160 -37.504 -15.399 1.00 54.34 186 LEU A CA 1
ATOM 1405 C C . LEU A 1 186 ? 47.438 -36.325 -14.749 1.00 48.14 186 LEU A C 1
ATOM 1406 O O . LEU A 1 186 ? 46.217 -36.175 -14.841 1.00 47.33 186 LEU A O 1
ATOM 1411 N N . TYR A 1 187 ? 48.220 -35.482 -14.076 1.00 44.26 187 TYR A N 1
ATOM 1412 C CA . TYR A 1 187 ? 47.704 -34.351 -13.319 1.00 45.03 187 TYR A CA 1
ATOM 1413 C C . TYR A 1 187 ? 48.320 -33.051 -13.817 1.00 42.07 187 TYR A C 1
ATOM 1414 O O . TYR A 1 187 ? 49.467 -33.021 -14.270 1.00 39.73 187 TYR A O 1
ATOM 1423 N N . THR A 1 188 ? 47.548 -31.969 -13.712 1.00 41.72 188 THR A N 1
ATOM 1424 C CA . THR A 1 188 ? 47.985 -30.648 -14.138 1.00 35.19 188 THR A CA 1
ATOM 1425 C C . THR A 1 188 ? 47.530 -29.618 -13.116 1.00 38.83 188 THR A C 1
ATOM 1426 O O . THR A 1 188 ? 46.415 -29.701 -12.594 1.00 48.71 188 THR A O 1
ATOM 1430 N N . THR A 1 189 ? 48.403 -28.656 -12.819 1.00 31.11 189 THR A N 1
ATOM 1431 C CA . THR A 1 189 ? 48.050 -27.516 -11.989 1.00 39.14 189 THR A CA 1
ATOM 1432 C C . THR A 1 189 ? 48.778 -26.287 -12.515 1.00 35.91 189 THR A C 1
ATOM 1433 O O . THR A 1 189 ? 49.483 -26.339 -13.527 1.00 31.37 189 THR A O 1
ATOM 1437 N N . SER A 1 190 ? 48.601 -25.168 -11.816 1.00 35.94 190 SER A N 1
ATOM 1438 C CA . SER A 1 190 ? 49.254 -23.922 -12.178 1.00 37.51 190 SER A CA 1
ATOM 1439 C C . SER A 1 190 ? 49.668 -23.182 -10.915 1.00 36.07 190 SER A C 1
ATOM 1440 O O . SER A 1 190 ? 49.192 -23.467 -9.813 1.00 37.39 190 SER A O 1
ATOM 1443 N N A SER A 1 191 ? 50.582 -22.233 -11.091 0.97 33.61 191 SER A N 1
ATOM 1444 N N B SER A 1 191 ? 50.565 -22.215 -11.095 0.03 35.22 191 SER A N 1
ATOM 1445 C CA A SER A 1 191 ? 51.021 -21.351 -10.021 0.97 36.59 191 SER A CA 1
ATOM 1446 C CA B SER A 1 191 ? 51.022 -21.355 -10.013 0.03 34.24 191 SER A CA 1
ATOM 1447 C C A SER A 1 191 ? 50.980 -19.925 -10.539 0.97 40.76 191 SER A C 1
ATOM 1448 C C B SER A 1 191 ? 51.035 -19.919 -10.508 0.03 39.86 191 SER A C 1
ATOM 1449 O O A SER A 1 191 ? 51.447 -19.653 -11.648 0.97 39.20 191 SER A O 1
ATOM 1450 O O B SER A 1 191 ? 51.602 -19.632 -11.565 0.03 38.61 191 SER A O 1
ATOM 1455 N N . GLN A 1 192 ? 50.417 -19.024 -9.744 1.00 38.10 192 GLN A N 1
ATOM 1456 C CA . GLN A 1 192 ? 50.255 -17.631 -10.127 1.00 31.96 192 GLN A CA 1
ATOM 1457 C C . GLN A 1 192 ? 51.128 -16.754 -9.244 1.00 36.41 192 GLN A C 1
ATOM 1458 O O . GLN A 1 192 ? 51.151 -16.925 -8.021 1.00 40.68 192 GLN A O 1
ATOM 1464 N N . LEU A 1 193 ? 51.848 -15.823 -9.865 1.00 35.83 193 LEU A N 1
ATOM 1465 C CA . LEU A 1 193 ? 52.666 -14.855 -9.147 1.00 37.25 193 LEU A CA 1
ATOM 1466 C C . LEU A 1 193 ? 52.179 -13.455 -9.483 1.00 38.58 193 LEU A C 1
ATOM 1467 O O . LEU A 1 193 ? 52.241 -13.033 -10.644 1.00 39.32 193 LEU A O 1
ATOM 1472 N N . THR A 1 194 ? 51.686 -12.746 -8.474 1.00 38.72 194 THR A N 1
ATOM 1473 C CA . THR A 1 194 ? 51.390 -11.326 -8.575 1.00 38.61 194 THR A CA 1
ATOM 1474 C C . THR A 1 194 ? 52.472 -10.568 -7.824 1.00 40.73 194 THR A C 1
ATOM 1475 O O . THR A 1 194 ? 52.774 -10.891 -6.670 1.00 41.08 194 THR A O 1
ATOM 1479 N N . LEU A 1 195 ? 53.067 -9.584 -8.484 1.00 44.41 195 LEU A N 1
ATOM 1480 C CA . LEU A 1 195 ? 54.173 -8.827 -7.919 1.00 49.30 195 LEU A CA 1
ATOM 1481 C C . LEU A 1 195 ? 54.170 -7.446 -8.551 1.00 47.03 195 LEU A C 1
ATOM 1482 O O . LEU A 1 195 ? 53.608 -7.261 -9.637 1.00 46.05 195 LEU A O 1
ATOM 1487 N N . PRO A 1 196 ? 54.762 -6.451 -7.890 1.00 55.96 196 PRO A N 1
ATOM 1488 C CA . PRO A 1 196 ? 54.754 -5.097 -8.456 1.00 47.78 196 PRO A CA 1
ATOM 1489 C C . PRO A 1 196 ? 55.453 -5.069 -9.805 1.00 51.77 196 PRO A C 1
ATOM 1490 O O . PRO A 1 196 ? 56.456 -5.753 -10.017 1.00 55.22 196 PRO A O 1
ATOM 1494 N N . ALA A 1 197 ? 54.899 -4.273 -10.725 1.00 57.96 197 ALA A N 1
ATOM 1495 C CA . ALA A 1 197 ? 55.532 -4.097 -12.028 1.00 53.11 197 ALA A CA 1
ATOM 1496 C C . ALA A 1 197 ? 56.968 -3.615 -11.884 1.00 58.49 197 ALA A C 1
ATOM 1497 O O . ALA A 1 197 ? 57.810 -3.897 -12.745 1.00 58.16 197 ALA A O 1
ATOM 1499 N N . THR A 1 198 ? 57.261 -2.890 -10.800 1.00 63.15 198 THR A N 1
ATOM 1500 C CA . THR A 1 198 ? 58.635 -2.509 -10.488 1.00 60.57 198 THR A CA 1
ATOM 1501 C C . THR A 1 198 ? 59.553 -3.722 -10.443 1.00 65.72 198 THR A C 1
ATOM 1502 O O . THR A 1 198 ? 60.727 -3.639 -10.822 1.00 63.40 198 THR A O 1
ATOM 1506 N N . GLN A 1 199 ? 59.033 -4.859 -9.991 1.00 59.34 199 GLN A N 1
ATOM 1507 C CA . GLN A 1 199 ? 59.835 -6.051 -9.757 1.00 52.79 199 GLN A CA 1
ATOM 1508 C C . GLN A 1 199 ? 59.843 -7.013 -10.939 1.00 58.90 199 GLN A C 1
ATOM 1509 O O . GLN A 1 199 ? 60.493 -8.060 -10.860 1.00 62.35 199 GLN A O 1
ATOM 1515 N N . CYS A 1 200 ? 59.139 -6.687 -12.034 1.00 57.79 200 CYS A N 1
ATOM 1516 C CA . CYS A 1 200 ? 59.077 -7.534 -13.222 1.00 65.69 200 CYS A CA 1
ATOM 1517 C C . CYS A 1 200 ? 59.136 -6.623 -14.453 1.00 62.81 200 CYS A C 1
ATOM 1518 O O . CYS A 1 200 ? 58.173 -6.469 -15.203 1.00 57.45 200 CYS A O 1
ATOM 1521 N N . LEU A 1 201 ? 60.293 -6.003 -14.666 1.00 63.97 201 LEU A N 1
ATOM 1522 C CA . LEU A 1 201 ? 60.461 -5.077 -15.774 1.00 60.74 201 LEU A CA 1
ATOM 1523 C C . LEU A 1 201 ? 60.651 -5.834 -17.085 1.00 57.59 201 LEU A C 1
ATOM 1524 O O . LEU A 1 201 ? 61.072 -6.994 -17.111 1.00 58.50 201 LEU A O 1
ATOM 1529 N N . ALA A 1 202 ? 60.330 -5.153 -18.185 1.00 63.62 202 ALA A N 1
ATOM 1530 C CA . ALA A 1 202 ? 60.472 -5.748 -19.508 1.00 54.18 202 ALA A CA 1
ATOM 1531 C C . ALA A 1 202 ? 61.924 -6.129 -19.769 1.00 58.19 202 ALA A C 1
ATOM 1532 O O . ALA A 1 202 ? 62.850 -5.379 -19.449 1.00 52.49 202 ALA A O 1
ATOM 1534 N N . GLY A 1 203 ? 62.119 -7.309 -20.356 1.00 60.15 203 GLY A N 1
ATOM 1535 C CA . GLY A 1 203 ? 63.433 -7.868 -20.560 1.00 54.22 203 GLY A CA 1
ATOM 1536 C C . GLY A 1 203 ? 63.920 -8.733 -19.414 1.00 59.53 203 GLY A C 1
ATOM 1537 O O . GLY A 1 203 ? 64.681 -9.679 -19.642 1.00 55.25 203 GLY A O 1
ATOM 1538 N N . LYS A 1 204 ? 63.500 -8.427 -18.188 1.00 57.63 204 LYS A N 1
ATOM 1539 C CA . LYS A 1 204 ? 63.810 -9.260 -17.039 1.00 53.46 204 LYS A CA 1
ATOM 1540 C C . LYS A 1 204 ? 62.888 -10.478 -17.020 1.00 59.38 204 LYS A C 1
ATOM 1541 O O . LYS A 1 204 ? 62.016 -10.647 -17.878 1.00 58.26 204 LYS A O 1
ATOM 1543 N N . SER A 1 205 ? 63.079 -11.342 -16.027 1.00 55.40 205 SER A N 1
ATOM 1544 C CA . SER A 1 205 ? 62.287 -12.559 -15.936 1.00 53.96 205 SER A CA 1
ATOM 1545 C C . SER A 1 205 ? 62.357 -13.109 -14.520 1.00 56.27 205 SER A C 1
ATOM 1546 O O . SER A 1 205 ? 63.356 -12.932 -13.818 1.00 56.03 205 SER A O 1
ATOM 1549 N N . VAL A 1 206 ? 61.282 -13.780 -14.118 1.00 54.89 206 VAL A N 1
ATOM 1550 C CA . VAL A 1 206 ? 61.178 -14.419 -12.813 1.00 43.79 206 VAL A CA 1
ATOM 1551 C C . VAL A 1 206 ? 61.219 -15.927 -13.010 1.00 49.50 206 VAL A C 1
ATOM 1552 O O . VAL A 1 206 ? 60.718 -16.458 -14.008 1.00 57.84 206 VAL A O 1
ATOM 1556 N N . THR A 1 207 ? 61.834 -16.619 -12.056 1.00 50.56 207 THR A N 1
ATOM 1557 C CA . THR A 1 207 ? 61.978 -18.067 -12.106 1.00 46.98 207 THR A CA 1
ATOM 1558 C C . THR A 1 207 ? 60.982 -18.718 -11.157 1.00 43.16 207 THR A C 1
ATOM 1559 O O . THR A 1 207 ? 60.930 -18.373 -9.972 1.00 47.47 207 THR A O 1
ATOM 1563 N N . CYS A 1 208 ? 60.193 -19.653 -11.679 1.00 44.48 208 CYS A N 1
ATOM 1564 C CA . CYS A 1 208 ? 59.316 -20.479 -10.859 1.00 45.82 208 CYS A CA 1
ATOM 1565 C C . CYS A 1 208 ? 59.949 -21.856 -10.707 1.00 52.11 208 CYS A C 1
ATOM 1566 O O . CYS A 1 208 ? 60.423 -22.441 -11.688 1.00 46.23 208 CYS A O 1
ATOM 1569 N N . HIS A 1 209 ? 59.988 -22.351 -9.474 1.00 45.36 209 HIS A N 1
ATOM 1570 C CA . HIS A 1 209 ? 60.673 -23.592 -9.137 1.00 46.16 209 HIS A CA 1
ATOM 1571 C C . HIS A 1 209 ? 59.635 -24.663 -8.837 1.00 45.16 209 HIS A C 1
ATOM 1572 O O . HIS A 1 209 ? 58.886 -24.550 -7.861 1.00 45.76 209 HIS A O 1
ATOM 1579 N N . VAL A 1 210 ? 59.598 -25.698 -9.667 1.00 46.89 210 VAL A N 1
ATOM 1580 C CA . VAL A 1 210 ? 58.619 -26.772 -9.553 1.00 46.36 210 VAL A CA 1
ATOM 1581 C C . VAL A 1 210 ? 59.363 -28.015 -9.083 1.00 45.01 210 VAL A C 1
ATOM 1582 O O . VAL A 1 210 ? 60.019 -28.701 -9.876 1.00 52.19 210 VAL A O 1
ATOM 1586 N N . LYS A 1 211 ? 59.266 -28.310 -7.790 1.00 39.49 211 LYS A N 1
ATOM 1587 C CA . LYS A 1 211 ? 59.815 -29.532 -7.218 1.00 52.52 211 LYS A CA 1
ATOM 1588 C C . LYS A 1 211 ? 58.694 -30.560 -7.128 1.00 49.42 211 LYS A C 1
ATOM 1589 O O . LYS A 1 211 ? 57.677 -30.320 -6.468 1.00 43.11 211 LYS A O 1
ATOM 1594 N N . HIS A 1 212 ? 58.875 -31.692 -7.803 1.00 47.80 212 HIS A N 1
ATOM 1595 C CA . HIS A 1 212 ? 57.864 -32.737 -7.866 1.00 47.69 212 HIS A CA 1
ATOM 1596 C C . HIS A 1 212 ? 58.473 -34.065 -7.447 1.00 52.05 212 HIS A C 1
ATOM 1597 O O . HIS A 1 212 ? 59.582 -34.407 -7.870 1.00 47.20 212 HIS A O 1
ATOM 1604 N N . TYR A 1 213 ? 57.741 -34.802 -6.614 1.00 52.40 213 TYR A N 1
ATOM 1605 C CA . TYR A 1 213 ? 58.116 -36.156 -6.180 1.00 49.86 213 TYR A CA 1
ATOM 1606 C C . TYR A 1 213 ? 59.487 -36.068 -5.512 1.00 53.37 213 TYR A C 1
ATOM 1607 O O . TYR A 1 213 ? 59.693 -35.180 -4.669 1.00 49.14 213 TYR A O 1
ATOM 1616 N N . THR A 1 214 ? 60.435 -36.943 -5.841 1.00 53.51 214 THR A N 1
ATOM 1617 C CA . THR A 1 214 ? 61.784 -36.891 -5.298 1.00 56.86 214 THR A CA 1
ATOM 1618 C C . THR A 1 214 ? 62.783 -36.285 -6.273 1.00 63.00 214 THR A C 1
ATOM 1619 O O . THR A 1 214 ? 63.950 -36.101 -5.914 1.00 68.76 214 THR A O 1
ATOM 1623 N N . ASN A 1 215 ? 62.350 -35.975 -7.493 1.00 62.00 215 ASN A N 1
ATOM 1624 C CA . ASN A 1 215 ? 63.228 -35.402 -8.495 1.00 64.30 215 ASN A CA 1
ATOM 1625 C C . ASN A 1 215 ? 63.694 -34.014 -8.063 1.00 65.49 215 ASN A C 1
ATOM 1626 O O . ASN A 1 215 ? 63.058 -33.367 -7.227 1.00 64.73 215 ASN A O 1
ATOM 1631 N N . PRO A 1 216 ? 64.814 -33.537 -8.610 1.00 72.16 216 PRO A N 1
ATOM 1632 C CA . PRO A 1 216 ? 65.226 -32.158 -8.337 1.00 70.16 216 PRO A CA 1
ATOM 1633 C C . PRO A 1 216 ? 64.207 -31.171 -8.885 1.00 68.58 216 PRO A C 1
ATOM 1634 O O . PRO A 1 216 ? 63.394 -31.488 -9.756 1.00 69.37 216 PRO A O 1
ATOM 1638 N N . SER A 1 217 ? 64.256 -29.955 -8.354 1.00 64.00 217 SER A N 1
ATOM 1639 C CA . SER A 1 217 ? 63.309 -28.932 -8.766 1.00 61.85 217 SER A CA 1
ATOM 1640 C C . SER A 1 217 ? 63.622 -28.457 -10.179 1.00 54.59 217 SER A C 1
ATOM 1641 O O . SER A 1 217 ? 64.765 -28.112 -10.492 1.00 50.00 217 SER A O 1
ATOM 1644 N N . GLN A 1 218 ? 62.605 -28.459 -11.036 1.00 49.57 218 GLN A N 1
ATOM 1645 C CA . GLN A 1 218 ? 62.715 -27.774 -12.315 1.00 48.41 218 GLN A CA 1
ATOM 1646 C C . GLN A 1 218 ? 62.682 -26.270 -12.088 1.00 51.14 218 GLN A C 1
ATOM 1647 O O . GLN A 1 218 ? 61.913 -25.768 -11.264 1.00 53.10 218 GLN A O 1
ATOM 1653 N N . ASP A 1 219 ? 63.525 -25.548 -12.819 1.00 52.91 219 ASP A N 1
ATOM 1654 C CA . ASP A 1 219 ? 63.564 -24.093 -12.756 1.00 51.85 219 ASP A CA 1
ATOM 1655 C C . ASP A 1 219 ? 63.276 -23.545 -14.145 1.00 49.40 219 ASP A C 1
ATOM 1656 O O . ASP A 1 219 ? 64.052 -23.773 -15.079 1.00 56.19 219 ASP A O 1
ATOM 1661 N N . VAL A 1 220 ? 62.163 -22.830 -14.278 1.00 55.14 220 VAL A N 1
ATOM 1662 C CA . VAL A 1 220 ? 61.690 -22.338 -15.565 1.00 45.45 220 VAL A CA 1
ATOM 1663 C C . VAL A 1 220 ? 61.676 -20.817 -15.539 1.00 44.33 220 VAL A C 1
ATOM 1664 O O . VAL A 1 220 ? 61.240 -20.204 -14.558 1.00 46.46 220 VAL A O 1
ATOM 1668 N N . THR A 1 221 ? 62.164 -20.214 -16.620 1.00 51.23 221 THR A N 1
ATOM 1669 C CA . THR A 1 221 ? 62.198 -18.765 -16.752 1.00 45.55 221 THR A CA 1
ATOM 1670 C C . THR A 1 221 ? 60.849 -18.270 -17.264 1.00 50.90 221 THR A C 1
ATOM 1671 O O . THR A 1 221 ? 60.383 -18.705 -18.322 1.00 52.36 221 THR A O 1
ATOM 1675 N N . VAL A 1 222 ? 60.221 -17.371 -16.514 1.00 48.72 222 VAL A N 1
ATOM 1676 C CA . VAL A 1 222 ? 58.931 -16.798 -16.879 1.00 52.63 222 VAL A CA 1
ATOM 1677 C C . VAL A 1 222 ? 59.161 -15.332 -17.239 1.00 50.73 222 VAL A C 1
ATOM 1678 O O . VAL A 1 222 ? 59.455 -14.515 -16.353 1.00 57.29 222 VAL A O 1
ATOM 1682 N N . PRO A 1 223 ? 59.044 -14.953 -18.510 1.00 57.36 223 PRO A N 1
ATOM 1683 C CA . PRO A 1 223 ? 59.341 -13.569 -18.895 1.00 51.31 223 PRO A CA 1
ATOM 1684 C C . PRO A 1 223 ? 58.307 -12.595 -18.353 1.00 48.72 223 PRO A C 1
ATOM 1685 O O . PRO A 1 223 ? 57.108 -12.880 -18.324 1.00 52.57 223 PRO A O 1
ATOM 1689 N N . CYS A 1 224 ? 58.790 -11.434 -17.920 1.00 54.79 224 CYS A N 1
ATOM 1690 C CA . CYS A 1 224 ? 57.909 -10.341 -17.560 1.00 55.48 224 CYS A CA 1
ATOM 1691 C C . CYS A 1 224 ? 57.280 -9.745 -18.819 1.00 59.32 224 CYS A C 1
ATOM 1692 O O . CYS A 1 224 ? 57.815 -9.893 -19.920 1.00 65.03 224 CYS A O 1
ATOM 1695 N N . PRO A 1 225 ? 56.122 -9.077 -18.684 1.00 59.81 225 PRO A N 1
ATOM 1696 C CA . PRO A 1 225 ? 55.469 -8.431 -19.829 1.00 60.05 225 PRO A CA 1
ATOM 1697 C C . PRO A 1 225 ? 56.365 -7.409 -20.524 1.00 68.63 225 PRO A C 1
ATOM 1698 O O . PRO A 1 225 ? 56.890 -6.525 -19.849 1.00 72.22 225 PRO A O 1
ATOM 1702 N N . ASP B 2 1 ? 35.520 -52.092 16.251 1.00 48.90 1 ASP B N 1
ATOM 1703 C CA . ASP B 2 1 ? 34.745 -52.534 17.408 1.00 48.96 1 ASP B CA 1
ATOM 1704 C C . ASP B 2 1 ? 33.866 -51.402 17.928 1.00 49.55 1 ASP B C 1
ATOM 1705 O O . ASP B 2 1 ? 32.639 -51.507 17.931 1.00 54.08 1 ASP B O 1
ATOM 1707 N N . ILE B 2 2 ? 34.498 -50.319 18.374 1.00 41.17 2 ILE B N 1
ATOM 1708 C CA . ILE B 2 2 ? 33.792 -49.114 18.790 1.00 43.33 2 ILE B CA 1
ATOM 1709 C C . ILE B 2 2 ? 33.813 -48.126 17.635 1.00 36.01 2 ILE B C 1
ATOM 1710 O O . ILE B 2 2 ? 34.879 -47.819 17.087 1.00 35.94 2 ILE B O 1
ATOM 1715 N N . GLN B 2 3 ? 32.638 -47.634 17.256 1.00 38.86 3 GLN B N 1
ATOM 1716 C CA . GLN B 2 3 ? 32.490 -46.739 16.118 1.00 42.52 3 GLN B CA 1
ATOM 1717 C C . GLN B 2 3 ? 32.121 -45.344 16.602 1.00 35.79 3 GLN B C 1
ATOM 1718 O O . GLN B 2 3 ? 31.222 -45.189 17.436 1.00 40.14 3 GLN B O 1
ATOM 1724 N N . MET B 2 4 ? 32.815 -44.338 16.079 1.00 35.97 4 MET B N 1
ATOM 1725 C CA . MET B 2 4 ? 32.542 -42.941 16.388 1.00 32.58 4 MET B CA 1
ATOM 1726 C C . MET B 2 4 ? 31.719 -42.346 15.252 1.00 38.32 4 MET B C 1
ATOM 1727 O O . MET B 2 4 ? 32.164 -42.339 14.098 1.00 34.56 4 MET B O 1
ATOM 1732 N N . THR B 2 5 ? 30.524 -41.855 15.574 1.00 36.30 5 THR B N 1
ATOM 1733 C CA . THR B 2 5 ? 29.632 -41.242 14.591 1.00 35.05 5 THR B CA 1
ATOM 1734 C C . THR B 2 5 ? 29.724 -39.728 14.756 1.00 37.63 5 THR B C 1
ATOM 1735 O O . THR B 2 5 ? 29.170 -39.158 15.700 1.00 34.70 5 THR B O 1
ATOM 1739 N N . GLN B 2 6 ? 30.430 -39.080 13.833 1.00 35.80 6 GLN B N 1
ATOM 1740 C CA . GLN B 2 6 ? 30.697 -37.649 13.898 1.00 30.93 6 GLN B CA 1
ATOM 1741 C C . GLN B 2 6 ? 29.687 -36.904 13.033 1.00 36.76 6 GLN B C 1
ATOM 1742 O O . GLN B 2 6 ? 29.577 -37.171 11.832 1.00 39.25 6 GLN B O 1
ATOM 1748 N N . SER B 2 7 ? 28.962 -35.968 13.642 1.00 36.72 7 SER B N 1
ATOM 1749 C CA . SER B 2 7 ? 27.960 -35.195 12.930 1.00 39.97 7 SER B CA 1
ATOM 1750 C C . SER B 2 7 ? 28.129 -33.713 13.236 1.00 41.88 7 SER B C 1
ATOM 1751 O O . SER B 2 7 ? 28.365 -33.339 14.392 1.00 44.04 7 SER B O 1
ATOM 1754 N N . PRO B 2 8 ? 28.023 -32.841 12.222 1.00 43.50 8 PRO B N 1
ATOM 1755 C CA . PRO B 2 8 ? 27.824 -33.202 10.814 1.00 32.78 8 PRO B CA 1
ATOM 1756 C C . PRO B 2 8 ? 29.135 -33.532 10.106 1.00 30.49 8 PRO B C 1
ATOM 1757 O O . PRO B 2 8 ? 30.203 -33.414 10.705 1.00 29.72 8 PRO B O 1
ATOM 1761 N N . SER B 2 9 ? 29.048 -33.943 8.841 1.00 39.05 9 SER B N 1
ATOM 1762 C CA . SER B 2 9 ? 30.246 -34.190 8.050 1.00 34.66 9 SER B CA 1
ATOM 1763 C C . SER B 2 9 ? 30.921 -32.902 7.601 1.00 31.74 9 SER B C 1
ATOM 1764 O O . SER B 2 9 ? 32.116 -32.919 7.283 1.00 33.75 9 SER B O 1
ATOM 1767 N N . SER B 2 10 ? 30.183 -31.797 7.567 1.00 29.11 10 SER B N 1
ATOM 1768 C CA . SER B 2 10 ? 30.717 -30.499 7.188 1.00 36.47 10 SER B CA 1
ATOM 1769 C C . SER B 2 10 ? 29.743 -29.439 7.671 1.00 32.92 10 SER B C 1
ATOM 1770 O O . SER B 2 10 ? 28.554 -29.708 7.864 1.00 33.67 10 SER B O 1
ATOM 1773 N N . LEU B 2 11 ? 30.255 -28.228 7.868 1.00 29.44 11 LEU B N 1
ATOM 1774 C CA . LEU B 2 11 ? 29.385 -27.132 8.260 1.00 34.18 11 LEU B CA 1
ATOM 1775 C C . LEU B 2 11 ? 29.988 -25.810 7.816 1.00 35.06 11 LEU B C 1
ATOM 1776 O O . LEU B 2 11 ? 31.201 -25.681 7.631 1.00 30.76 11 LEU B O 1
ATOM 1781 N N . SER B 2 12 ? 29.108 -24.830 7.643 1.00 37.17 12 SER B N 1
ATOM 1782 C CA . SER B 2 12 ? 29.479 -23.455 7.353 1.00 33.70 12 SER B CA 1
ATOM 1783 C C . SER B 2 12 ? 28.861 -22.566 8.419 1.00 36.67 12 SER B C 1
ATOM 1784 O O . SER B 2 12 ? 27.655 -22.650 8.678 1.00 38.83 12 SER B O 1
ATOM 1787 N N . ALA B 2 13 ? 29.683 -21.732 9.047 1.00 35.33 13 ALA B N 1
ATOM 1788 C CA . ALA B 2 13 ? 29.210 -20.848 10.100 1.00 35.91 13 ALA B CA 1
ATOM 1789 C C . ALA B 2 13 ? 29.865 -19.485 9.947 1.00 35.02 13 ALA B C 1
ATOM 1790 O O . ALA B 2 13 ? 30.849 -19.315 9.220 1.00 31.63 13 ALA B O 1
ATOM 1792 N N . SER B 2 14 ? 29.302 -18.509 10.647 1.00 36.29 14 SER B N 1
ATOM 1793 C CA . SER B 2 14 ? 29.759 -17.133 10.576 1.00 33.06 14 SER B CA 1
ATOM 1794 C C . SER B 2 14 ? 30.742 -16.841 11.704 1.00 36.69 14 SER B C 1
ATOM 1795 O O . SER B 2 14 ? 30.878 -17.610 12.657 1.00 37.59 14 SER B O 1
ATOM 1798 N N . VAL B 2 15 ? 31.436 -15.707 11.580 1.00 36.52 15 VAL B N 1
ATOM 1799 C CA . VAL B 2 15 ? 32.379 -15.302 12.614 1.00 36.42 15 VAL B CA 1
ATOM 1800 C C . VAL B 2 15 ? 31.641 -15.134 13.933 1.00 37.19 15 VAL B C 1
ATOM 1801 O O . VAL B 2 15 ? 30.590 -14.485 14.000 1.00 33.88 15 VAL B O 1
ATOM 1805 N N . GLY B 2 16 ? 32.186 -15.732 14.990 1.00 34.71 16 GLY B N 1
ATOM 1806 C CA . GLY B 2 16 ? 31.574 -15.679 16.298 1.00 35.22 16 GLY B CA 1
ATOM 1807 C C . GLY B 2 16 ? 30.457 -16.673 16.525 1.00 30.48 16 GLY B C 1
ATOM 1808 O O . GLY B 2 16 ? 29.934 -16.740 17.645 1.00 33.11 16 GLY B O 1
ATOM 1809 N N . ASP B 2 17 ? 30.071 -17.439 15.506 1.00 35.50 17 ASP B N 1
ATOM 1810 C CA . ASP B 2 17 ? 29.025 -18.437 15.670 1.00 39.93 17 ASP B CA 1
ATOM 1811 C C . ASP B 2 17 ? 29.426 -19.472 16.712 1.00 40.06 17 ASP B C 1
ATOM 1812 O O . ASP B 2 17 ? 30.610 -19.749 16.926 1.00 37.09 17 ASP B O 1
ATOM 1817 N N . ARG B 2 18 ? 28.423 -20.047 17.368 1.00 38.34 18 ARG B N 1
ATOM 1818 C CA . ARG B 2 18 ? 28.631 -21.201 18.232 1.00 38.24 18 ARG B CA 1
ATOM 1819 C C . ARG B 2 18 ? 28.562 -22.450 17.363 1.00 35.60 18 ARG B C 1
ATOM 1820 O O . ARG B 2 18 ? 27.491 -22.812 16.866 1.00 37.99 18 ARG B O 1
ATOM 1828 N N . VAL B 2 19 ? 29.705 -23.099 17.172 1.00 37.32 19 VAL B N 1
ATOM 1829 C CA . VAL B 2 19 ? 29.824 -24.281 16.328 1.00 35.71 19 VAL B CA 1
ATOM 1830 C C . VAL B 2 19 ? 29.954 -25.498 17.230 1.00 38.46 19 VAL B C 1
ATOM 1831 O O . VAL B 2 19 ? 30.826 -25.536 18.106 1.00 38.63 19 VAL B O 1
ATOM 1835 N N . THR B 2 20 ? 29.093 -26.492 17.018 1.00 41.15 20 THR B N 1
ATOM 1836 C CA . THR B 2 20 ? 29.108 -27.716 17.809 1.00 42.87 20 THR B CA 1
ATOM 1837 C C . THR B 2 20 ? 29.191 -28.916 16.879 1.00 31.84 20 THR B C 1
ATOM 1838 O O . THR B 2 20 ? 28.358 -29.068 15.979 1.00 31.91 20 THR B O 1
ATOM 1842 N N . ILE B 2 21 ? 30.198 -29.757 17.095 1.00 31.16 21 ILE B N 1
ATOM 1843 C CA . ILE B 2 21 ? 30.326 -31.046 16.428 1.00 30.81 21 ILE B CA 1
ATOM 1844 C C . ILE B 2 21 ? 30.003 -32.129 17.446 1.00 35.56 21 ILE B C 1
ATOM 1845 O O . ILE B 2 21 ? 30.426 -32.050 18.606 1.00 32.35 21 ILE B O 1
ATOM 1850 N N . THR B 2 22 ? 29.241 -33.129 17.019 1.00 32.11 22 THR B N 1
ATOM 1851 C CA . THR B 2 22 ? 28.777 -34.194 17.895 1.00 37.57 22 THR B CA 1
ATOM 1852 C C . THR B 2 22 ? 29.417 -35.508 17.474 1.00 34.59 22 THR B C 1
ATOM 1853 O O . THR B 2 22 ? 29.462 -35.826 16.282 1.00 42.03 22 THR B O 1
ATOM 1857 N N . CYS B 2 23 ? 29.917 -36.262 18.450 1.00 33.39 23 CYS B N 1
ATOM 1858 C CA . CYS B 2 23 ? 30.471 -37.585 18.200 1.00 45.70 23 CYS B CA 1
ATOM 1859 C C . CYS B 2 23 ? 29.800 -38.581 19.131 1.00 40.95 23 CYS B C 1
ATOM 1860 O O . CYS B 2 23 ? 29.938 -38.484 20.356 1.00 41.64 23 CYS B O 1
ATOM 1863 N N . GLN B 2 24 ? 29.067 -39.523 18.548 1.00 40.03 24 GLN B N 1
ATOM 1864 C CA . GLN B 2 24 ? 28.373 -40.563 19.292 1.00 38.66 24 GLN B CA 1
ATOM 1865 C C . GLN B 2 24 ? 29.180 -41.851 19.222 1.00 37.22 24 GLN B C 1
ATOM 1866 O O . GLN B 2 24 ? 29.516 -42.320 18.130 1.00 33.42 24 GLN B O 1
ATOM 1869 N N . ALA B 2 25 ? 29.497 -42.414 20.385 1.00 34.05 25 ALA B N 1
ATOM 1870 C CA . ALA B 2 25 ? 30.219 -43.675 20.456 1.00 38.47 25 ALA B CA 1
ATOM 1871 C C . ALA B 2 25 ? 29.233 -44.834 20.488 1.00 35.89 25 ALA B C 1
ATOM 1872 O O . ALA B 2 25 ? 28.188 -44.758 21.140 1.00 36.66 25 ALA B O 1
ATOM 1874 N N . SER B 2 26 ? 29.573 -45.912 19.778 1.00 37.42 26 SER B N 1
ATOM 1875 C CA . SER B 2 26 ? 28.689 -47.070 19.704 1.00 39.30 26 SER B CA 1
ATOM 1876 C C . SER B 2 26 ? 28.531 -47.782 21.042 1.00 41.83 26 SER B C 1
ATOM 1877 O O . SER B 2 26 ? 27.614 -48.598 21.183 1.00 42.80 26 SER B O 1
ATOM 1880 N N . GLN B 2 27 ? 29.396 -47.503 22.012 1.00 38.78 27 GLN B N 1
ATOM 1881 C CA . GLN B 2 27 ? 29.251 -48.020 23.367 1.00 36.15 27 GLN B CA 1
ATOM 1882 C C . GLN B 2 27 ? 30.074 -47.129 24.290 1.00 41.90 27 GLN B C 1
ATOM 1883 O O . GLN B 2 27 ? 30.736 -46.188 23.844 1.00 41.26 27 GLN B O 1
ATOM 1889 N N . ASP B 2 28 ? 30.024 -47.430 25.586 1.00 35.47 28 ASP B N 1
ATOM 1890 C CA . ASP B 2 28 ? 30.636 -46.559 26.582 1.00 35.57 28 ASP B CA 1
ATOM 1891 C C . ASP B 2 28 ? 32.149 -46.509 26.412 1.00 38.48 28 ASP B C 1
ATOM 1892 O O . ASP B 2 28 ? 32.811 -47.547 26.308 1.00 38.02 28 ASP B O 1
ATOM 1897 N N . ILE B 2 29 ? 32.695 -45.294 26.386 1.00 31.69 29 ILE B N 1
ATOM 1898 C CA . ILE B 2 29 ? 34.138 -45.088 26.327 1.00 30.11 29 ILE B CA 1
ATOM 1899 C C . ILE B 2 29 ? 34.537 -44.138 27.446 1.00 31.51 29 ILE B C 1
ATOM 1900 O O . ILE B 2 29 ? 35.639 -43.577 27.435 1.00 35.40 29 ILE B O 1
ATOM 1905 N N . ARG B 2 30 ? 33.640 -43.958 28.419 1.00 35.68 30 ARG B N 1
ATOM 1906 C CA . ARG B 2 30 ? 33.842 -43.022 29.518 1.00 35.67 30 ARG B CA 1
ATOM 1907 C C . ARG B 2 30 ? 34.165 -41.636 28.983 1.00 40.13 30 ARG B C 1
ATOM 1908 O O . ARG B 2 30 ? 33.373 -41.045 28.242 1.00 43.68 30 ARG B O 1
ATOM 1916 N N . ASN B 2 31 ? 35.334 -41.116 29.352 1.00 37.40 31 ASN B N 1
ATOM 1917 C CA . ASN B 2 31 ? 35.816 -39.835 28.858 1.00 36.18 31 ASN B CA 1
ATOM 1918 C C . ASN B 2 31 ? 37.015 -39.996 27.931 1.00 38.75 31 ASN B C 1
ATOM 1919 O O . ASN B 2 31 ? 37.699 -39.015 27.635 1.00 33.06 31 ASN B O 1
ATOM 1924 N N . TYR B 2 32 ? 37.283 -41.216 27.465 1.00 35.83 32 TYR B N 1
ATOM 1925 C CA . TYR B 2 32 ? 38.449 -41.485 26.625 1.00 35.25 32 TYR B CA 1
ATOM 1926 C C . TYR B 2 32 ? 38.159 -41.099 25.171 1.00 35.92 32 TYR B C 1
ATOM 1927 O O . TYR B 2 32 ? 38.184 -41.915 24.251 1.00 31.37 32 TYR B O 1
ATOM 1936 N N . LEU B 2 33 ? 37.888 -39.809 24.984 1.00 36.61 33 LEU B N 1
ATOM 1937 C CA . LEU B 2 33 ? 37.507 -39.256 23.690 1.00 30.30 33 LEU B CA 1
ATOM 1938 C C . LEU B 2 33 ? 38.289 -37.970 23.475 1.00 32.66 33 LEU B C 1
ATOM 1939 O O . LEU B 2 33 ? 38.185 -37.040 24.279 1.00 33.16 33 LEU B O 1
ATOM 1944 N N . ASN B 2 34 ? 39.067 -37.918 22.400 1.00 31.53 34 ASN B N 1
ATOM 1945 C CA . ASN B 2 34 ? 39.904 -36.769 22.094 1.00 34.56 34 ASN B CA 1
ATOM 1946 C C . ASN B 2 34 ? 39.426 -36.094 20.816 1.00 34.08 34 ASN B C 1
ATOM 1947 O O . ASN B 2 34 ? 38.670 -36.670 20.030 1.00 33.68 34 ASN B O 1
ATOM 1952 N N . TRP B 2 35 ? 39.874 -34.854 20.616 1.00 28.07 35 TRP B N 1
ATOM 1953 C CA . TRP B 2 35 ? 39.498 -34.061 19.452 1.00 34.69 35 TRP B CA 1
ATOM 1954 C C . TRP B 2 35 ? 40.743 -33.495 18.787 1.00 31.04 35 TRP B C 1
ATOM 1955 O O . TRP B 2 35 ? 41.638 -32.976 19.462 1.00 27.17 35 TRP B O 1
ATOM 1966 N N . TYR B 2 36 ? 40.792 -33.594 17.461 1.00 30.22 36 TYR B N 1
ATOM 1967 C CA . TYR B 2 36 ? 41.916 -33.112 16.674 1.00 29.84 36 TYR B CA 1
ATOM 1968 C C . TYR B 2 36 ? 41.458 -32.058 15.678 1.00 29.37 36 TYR B C 1
ATOM 1969 O O . TYR B 2 36 ? 40.352 -32.127 15.137 1.00 27.61 36 TYR B O 1
ATOM 1978 N N . GLN B 2 37 ? 42.331 -31.085 15.438 1.00 29.14 37 GLN B N 1
ATOM 1979 C CA . GLN B 2 37 ? 42.163 -30.100 14.380 1.00 30.65 37 GLN B CA 1
ATOM 1980 C C . GLN B 2 37 ? 43.228 -30.346 13.322 1.00 30.20 37 GLN B C 1
ATOM 1981 O O . GLN B 2 37 ? 44.419 -30.420 13.644 1.00 32.55 37 GLN B O 1
ATOM 1987 N N . GLN B 2 38 ? 42.807 -30.483 12.067 1.00 27.88 38 GLN B N 1
ATOM 1988 C CA . GLN B 2 38 ? 43.728 -30.763 10.972 1.00 29.56 38 GLN B CA 1
ATOM 1989 C C . GLN B 2 38 ? 43.620 -29.676 9.915 1.00 28.99 38 GLN B C 1
ATOM 1990 O O . GLN B 2 38 ? 42.557 -29.492 9.312 1.00 23.50 38 GLN B O 1
ATOM 1996 N N . ARG B 2 39 ? 44.720 -28.963 9.696 1.00 34.18 39 ARG B N 1
ATOM 1997 C CA . ARG B 2 39 ? 44.848 -28.059 8.568 1.00 28.16 39 ARG B CA 1
ATOM 1998 C C . ARG B 2 39 ? 45.210 -28.855 7.314 1.00 35.16 39 ARG B C 1
ATOM 1999 O O . ARG B 2 39 ? 45.814 -29.927 7.406 1.00 36.52 39 ARG B O 1
ATOM 2007 N N . PRO B 2 40 ? 44.842 -28.359 6.132 1.00 34.79 40 PRO B N 1
ATOM 2008 C CA . PRO B 2 40 ? 45.135 -29.105 4.902 1.00 36.34 40 PRO B CA 1
ATOM 2009 C C . PRO B 2 40 ? 46.632 -29.286 4.695 1.00 35.03 40 PRO B C 1
ATOM 2010 O O . PRO B 2 40 ? 47.424 -28.362 4.890 1.00 37.01 40 PRO B O 1
ATOM 2014 N N . GLY B 2 41 ? 47.014 -30.498 4.297 1.00 34.97 41 GLY B N 1
ATOM 2015 C CA . GLY B 2 41 ? 48.409 -30.807 4.056 1.00 26.81 41 GLY B CA 1
ATOM 2016 C C . GLY B 2 41 ? 49.261 -30.947 5.295 1.00 34.89 41 GLY B C 1
ATOM 2017 O O . GLY B 2 41 ? 50.480 -31.102 5.174 1.00 37.87 41 GLY B O 1
ATOM 2018 N N . LYS B 2 42 ? 48.665 -30.897 6.481 1.00 36.38 42 LYS B N 1
ATOM 2019 C CA . LYS B 2 42 ? 49.388 -31.007 7.737 1.00 32.17 42 LYS B CA 1
ATOM 2020 C C . LYS B 2 42 ? 48.863 -32.193 8.534 1.00 31.56 42 LYS B C 1
ATOM 2021 O O . LYS B 2 42 ? 47.804 -32.753 8.242 1.00 35.60 42 LYS B O 1
ATOM 2027 N N . ALA B 2 43 ? 49.624 -32.574 9.548 1.00 24.78 43 ALA B N 1
ATOM 2028 C CA . ALA B 2 43 ? 49.161 -33.600 10.462 1.00 26.68 43 ALA B CA 1
ATOM 2029 C C . ALA B 2 43 ? 48.158 -33.003 11.447 1.00 31.53 43 ALA B C 1
ATOM 2030 O O . ALA B 2 43 ? 48.225 -31.813 11.764 1.00 33.95 43 ALA B O 1
ATOM 2032 N N . PRO B 2 44 ? 47.204 -33.800 11.925 1.00 36.42 44 PRO B N 1
ATOM 2033 C CA . PRO B 2 44 ? 46.260 -33.286 12.924 1.00 31.48 44 PRO B CA 1
ATOM 2034 C C . PRO B 2 44 ? 46.973 -32.901 14.211 1.00 29.86 44 PRO B C 1
ATOM 2035 O O . PRO B 2 44 ? 47.980 -33.498 14.597 1.00 33.86 44 PRO B O 1
ATOM 2039 N N . LYS B 2 45 ? 46.440 -31.877 14.870 1.00 33.73 45 LYS B N 1
ATOM 2040 C CA . LYS B 2 45 ? 46.965 -31.389 16.136 1.00 22.48 45 LYS B CA 1
ATOM 2041 C C . LYS B 2 45 ? 45.924 -31.610 17.223 1.00 30.17 45 LYS B C 1
ATOM 2042 O O . LYS B 2 45 ? 44.729 -31.381 17.007 1.00 26.15 45 LYS B O 1
ATOM 2048 N N . LEU B 2 46 ? 46.378 -32.069 18.385 1.00 30.24 46 LEU B N 1
ATOM 2049 C CA . LEU B 2 46 ? 45.465 -32.332 19.487 1.00 28.82 46 LEU B CA 1
ATOM 2050 C C . LEU B 2 46 ? 44.966 -31.024 20.088 1.00 37.16 46 LEU B C 1
ATOM 2051 O O . LEU B 2 46 ? 45.759 -30.142 20.433 1.00 38.45 46 LEU B O 1
ATOM 2056 N N . LEU B 2 47 ? 43.646 -30.900 20.209 1.00 28.60 47 LEU B N 1
ATOM 2057 C CA . LEU B 2 47 ? 43.013 -29.764 20.863 1.00 33.58 47 LEU B CA 1
ATOM 2058 C C . LEU B 2 47 ? 42.427 -30.128 22.216 1.00 36.65 47 LEU B C 1
ATOM 2059 O O . LEU B 2 47 ? 42.657 -29.425 23.205 1.00 28.76 47 LEU B O 1
ATOM 2064 N N . ILE B 2 48 ? 41.663 -31.215 22.277 1.00 32.48 48 ILE B N 1
ATOM 2065 C CA . ILE B 2 48 ? 40.930 -31.614 23.471 1.00 30.94 48 ILE B CA 1
ATOM 2066 C C . ILE B 2 48 ? 41.251 -33.071 23.756 1.00 38.31 48 ILE B C 1
ATOM 2067 O O . ILE B 2 48 ? 41.020 -33.937 22.904 1.00 31.65 48 ILE B O 1
ATOM 2072 N N . PHE B 2 49 ? 41.779 -33.344 24.944 1.00 32.60 49 PHE B N 1
ATOM 2073 C CA . PHE B 2 49 ? 41.984 -34.709 25.396 1.00 32.95 49 PHE B CA 1
ATOM 2074 C C . PHE B 2 49 ? 41.027 -35.023 26.537 1.00 31.33 49 PHE B C 1
ATOM 2075 O O . PHE B 2 49 ? 40.639 -34.139 27.306 1.00 30.04 49 PHE B O 1
ATOM 2083 N N . ASP B 2 50 ? 40.636 -36.293 26.619 1.00 34.67 50 ASP B N 1
ATOM 2084 C CA . ASP B 2 50 ? 39.741 -36.784 27.667 1.00 34.91 50 ASP B CA 1
ATOM 2085 C C . ASP B 2 50 ? 38.429 -36.000 27.703 1.00 34.57 50 ASP B C 1
ATOM 2086 O O . ASP B 2 50 ? 37.959 -35.590 28.767 1.00 35.70 50 ASP B O 1
ATOM 2091 N N . ALA B 2 51 ? 37.854 -35.777 26.517 1.00 35.14 51 ALA B N 1
ATOM 2092 C CA . ALA B 2 51 ? 36.502 -35.258 26.313 1.00 31.70 51 ALA B CA 1
ATOM 2093 C C . ALA B 2 51 ? 36.363 -33.764 26.588 1.00 31.50 51 ALA B C 1
ATOM 2094 O O . ALA B 2 51 ? 35.646 -33.072 25.860 1.00 30.96 51 ALA B O 1
ATOM 2096 N N . SER B 2 52 ? 37.033 -33.248 27.620 1.00 30.42 52 SER B N 1
ATOM 2097 C CA . SER B 2 52 ? 36.796 -31.878 28.054 1.00 29.66 52 SER B CA 1
ATOM 2098 C C . SER B 2 52 ? 38.050 -31.045 28.277 1.00 35.34 52 SER B C 1
ATOM 2099 O O . SER B 2 52 ? 37.928 -29.824 28.421 1.00 39.14 52 SER B O 1
ATOM 2102 N N . ASN B 2 53 ? 39.235 -31.644 28.307 1.00 31.33 53 ASN B N 1
ATOM 2103 C CA . ASN B 2 53 ? 40.424 -30.948 28.780 1.00 33.48 53 ASN B CA 1
ATOM 2104 C C . ASN B 2 53 ? 41.160 -30.253 27.642 1.00 41.03 53 ASN B C 1
ATOM 2105 O O . ASN B 2 53 ? 41.293 -30.797 26.543 1.00 38.32 53 ASN B O 1
ATOM 2110 N N . LEU B 2 54 ? 41.645 -29.046 27.926 1.00 42.07 54 LEU B N 1
ATOM 2111 C CA . LEU B 2 54 ? 42.344 -28.226 26.946 1.00 37.97 54 LEU B CA 1
ATOM 2112 C C . LEU B 2 54 ? 43.826 -28.580 26.945 1.00 40.26 54 LEU B C 1
ATOM 2113 O O . LEU B 2 54 ? 44.497 -28.469 27.977 1.00 49.51 54 LEU B O 1
ATOM 2118 N N . GLU B 2 55 ? 44.333 -29.006 25.792 1.00 36.41 55 GLU B N 1
ATOM 2119 C CA . GLU B 2 55 ? 45.765 -29.195 25.636 1.00 39.84 55 GLU B CA 1
ATOM 2120 C C . GLU B 2 55 ? 46.458 -27.840 25.499 1.00 46.78 55 GLU B C 1
ATOM 2121 O O . GLU B 2 55 ? 45.826 -26.813 25.232 1.00 36.90 55 GLU B O 1
ATOM 2127 N N . THR B 2 56 ? 47.772 -27.841 25.709 1.00 44.56 56 THR B N 1
ATOM 2128 C CA . THR B 2 56 ? 48.555 -26.624 25.557 1.00 46.47 56 THR B CA 1
ATOM 2129 C C . THR B 2 56 ? 48.424 -26.072 24.142 1.00 46.22 56 THR B C 1
ATOM 2130 O O . THR B 2 56 ? 48.230 -26.814 23.175 1.00 48.34 56 THR B O 1
ATOM 2134 N N . GLY B 2 57 ? 48.525 -24.752 24.029 1.00 55.16 57 GLY B N 1
ATOM 2135 C CA . GLY B 2 57 ? 48.464 -24.111 22.725 1.00 56.89 57 GLY B CA 1
ATOM 2136 C C . GLY B 2 57 ? 47.126 -24.250 22.034 1.00 50.03 57 GLY B C 1
ATOM 2137 O O . GLY B 2 57 ? 47.076 -24.422 20.809 1.00 54.22 57 GLY B O 1
ATOM 2138 N N . VAL B 2 58 ? 46.033 -24.186 22.795 1.00 37.60 58 VAL B N 1
ATOM 2139 C CA . VAL B 2 58 ? 44.688 -24.283 22.251 1.00 44.48 58 VAL B CA 1
ATOM 2140 C C . VAL B 2 58 ? 43.895 -23.077 22.738 1.00 45.46 58 VAL B C 1
ATOM 2141 O O . VAL B 2 58 ? 43.818 -22.837 23.946 1.00 49.40 58 VAL B O 1
ATOM 2145 N N . PRO B 2 59 ? 43.299 -22.283 21.847 1.00 46.77 59 PRO B N 1
ATOM 2146 C CA . PRO B 2 59 ? 42.519 -21.124 22.297 1.00 44.75 59 PRO B CA 1
ATOM 2147 C C . PRO B 2 59 ? 41.347 -21.542 23.173 1.00 41.60 59 PRO B C 1
ATOM 2148 O O . PRO B 2 59 ? 40.826 -22.654 23.067 1.00 43.39 59 PRO B O 1
ATOM 2152 N N . SER B 2 60 ? 40.933 -20.624 24.048 1.00 39.61 60 SER B N 1
ATOM 2153 C CA . SER B 2 60 ? 39.880 -20.919 25.012 1.00 37.55 60 SER B CA 1
ATOM 2154 C C . SER B 2 60 ? 38.513 -21.103 24.368 1.00 40.75 60 SER B C 1
ATOM 2155 O O . SER B 2 60 ? 37.604 -21.617 25.030 1.00 40.45 60 SER B O 1
ATOM 2158 N N . ARG B 2 61 ? 38.338 -20.701 23.106 1.00 41.34 61 ARG B N 1
ATOM 2159 C CA . ARG B 2 61 ? 37.044 -20.872 22.454 1.00 42.10 61 ARG B CA 1
ATOM 2160 C C . ARG B 2 61 ? 36.754 -22.327 22.115 1.00 38.18 61 ARG B C 1
ATOM 2161 O O . ARG B 2 61 ? 35.595 -22.670 21.859 1.00 32.68 61 ARG B O 1
ATOM 2169 N N . PHE B 2 62 ? 37.771 -23.185 22.103 1.00 34.20 62 PHE B N 1
ATOM 2170 C CA . PHE B 2 62 ? 37.576 -24.613 21.890 1.00 35.99 62 PHE B CA 1
ATOM 2171 C C . PHE B 2 62 ? 37.266 -25.284 23.221 1.00 35.21 62 PHE B C 1
ATOM 2172 O O . PHE B 2 62 ? 37.952 -25.043 24.219 1.00 37.18 62 PHE B O 1
ATOM 2180 N N . SER B 2 63 ? 36.234 -26.123 23.232 1.00 38.86 63 SER B N 1
ATOM 2181 C CA . SER B 2 63 ? 35.858 -26.849 24.434 1.00 32.89 63 SER B CA 1
ATOM 2182 C C . SER B 2 63 ? 35.213 -28.167 24.036 1.00 33.21 63 SER B C 1
ATOM 2183 O O . SER B 2 63 ? 34.828 -28.376 22.883 1.00 35.34 63 SER B O 1
ATOM 2186 N N . GLY B 2 64 ? 35.104 -29.056 25.010 1.00 38.77 64 GLY B N 1
ATOM 2187 C CA . GLY B 2 64 ? 34.434 -30.325 24.808 1.00 28.47 64 GLY B CA 1
ATOM 2188 C C . GLY B 2 64 ? 33.671 -30.715 26.054 1.00 32.02 64 GLY B C 1
ATOM 2189 O O . GLY B 2 64 ? 34.006 -30.304 27.167 1.00 34.79 64 GLY B O 1
ATOM 2190 N N . SER B 2 65 ? 32.627 -31.514 25.853 1.00 28.59 65 SER B N 1
ATOM 2191 C CA . SER B 2 65 ? 31.796 -31.978 26.951 1.00 36.84 65 SER B CA 1
ATOM 2192 C C . SER B 2 65 ? 31.344 -33.400 26.663 1.00 37.37 65 SER B C 1
ATOM 2193 O O . SER B 2 65 ? 31.531 -33.928 25.564 1.00 35.62 65 SER B O 1
ATOM 2196 N N . GLY B 2 66 ? 30.746 -34.021 27.671 1.00 36.53 66 GLY B N 1
ATOM 2197 C CA . GLY B 2 66 ? 30.187 -35.344 27.516 1.00 42.09 66 GLY B CA 1
ATOM 2198 C C . GLY B 2 66 ? 31.067 -36.424 28.125 1.00 40.39 66 GLY B C 1
ATOM 2199 O O . GLY B 2 66 ? 32.278 -36.267 28.300 1.00 37.39 66 GLY B O 1
ATOM 2200 N N . SER B 2 67 ? 30.427 -37.546 28.448 1.00 46.65 67 SER B N 1
ATOM 2201 C CA . SER B 2 67 ? 31.107 -38.700 29.020 1.00 43.63 67 SER B CA 1
ATOM 2202 C C . SER B 2 67 ? 30.213 -39.913 28.821 1.00 42.77 67 SER B C 1
ATOM 2203 O O . SER B 2 67 ? 29.023 -39.864 29.148 1.00 47.45 67 SER B O 1
ATOM 2206 N N . GLY B 2 68 ? 30.780 -40.988 28.280 1.00 36.73 68 GLY B N 1
ATOM 2207 C CA . GLY B 2 68 ? 30.008 -42.185 28.013 1.00 35.88 68 GLY B CA 1
ATOM 2208 C C . GLY B 2 68 ? 29.918 -42.517 26.538 1.00 44.77 68 GLY B C 1
ATOM 2209 O O . GLY B 2 68 ? 30.768 -43.238 26.006 1.00 39.43 68 GLY B O 1
ATOM 2210 N N . THR B 2 69 ? 28.895 -41.996 25.866 1.00 38.66 69 THR B N 1
ATOM 2211 C CA . THR B 2 69 ? 28.689 -42.265 24.445 1.00 43.18 69 THR B CA 1
ATOM 2212 C C . THR B 2 69 ? 28.486 -41.005 23.617 1.00 41.92 69 THR B C 1
ATOM 2213 O O . THR B 2 69 ? 28.933 -40.958 22.469 1.00 38.93 69 THR B O 1
ATOM 2217 N N . HIS B 2 70 ? 27.824 -39.989 24.164 1.00 33.41 70 HIS B N 1
ATOM 2218 C CA . HIS B 2 70 ? 27.531 -38.762 23.436 1.00 45.74 70 HIS B CA 1
ATOM 2219 C C . HIS B 2 70 ? 28.537 -37.689 23.833 1.00 42.99 70 HIS B C 1
ATOM 2220 O O . HIS B 2 70 ? 28.666 -37.360 25.017 1.00 39.19 70 HIS B O 1
ATOM 2227 N N . PHE B 2 71 ? 29.238 -37.141 22.843 1.00 42.84 71 PHE B N 1
ATOM 2228 C CA . PHE B 2 71 ? 30.268 -36.142 23.073 1.00 36.48 71 PHE B CA 1
ATOM 2229 C C . PHE B 2 71 ? 30.057 -34.959 22.141 1.00 39.06 71 PHE B C 1
ATOM 2230 O O . PHE B 2 71 ? 29.576 -35.109 21.015 1.00 39.79 71 PHE B O 1
ATOM 2238 N N . THR B 2 72 ? 30.433 -33.779 22.623 1.00 38.61 72 THR B N 1
ATOM 2239 C CA . THR B 2 72 ? 30.266 -32.540 21.880 1.00 34.73 72 THR B CA 1
ATOM 2240 C C . THR B 2 72 ? 31.586 -31.785 21.855 1.00 35.30 72 THR B C 1
ATOM 2241 O O . THR B 2 72 ? 32.247 -31.647 22.890 1.00 41.68 72 THR B O 1
ATOM 2245 N N . PHE B 2 73 ? 31.971 -31.318 20.673 1.00 35.80 73 PHE B N 1
ATOM 2246 C CA . PHE B 2 73 ? 33.083 -30.395 20.494 1.00 32.83 73 PHE B CA 1
ATOM 2247 C C . PHE B 2 73 ? 32.505 -29.045 20.103 1.00 34.07 73 PHE B C 1
ATOM 2248 O O . PHE B 2 73 ? 31.679 -28.965 19.188 1.00 32.05 73 PHE B O 1
ATOM 2256 N N . THR B 2 74 ? 32.925 -27.991 20.796 1.00 36.38 74 THR B N 1
ATOM 2257 C CA . THR B 2 74 ? 32.316 -26.680 20.625 1.00 33.01 74 THR B CA 1
ATOM 2258 C C . THR B 2 74 ? 33.378 -25.630 20.338 1.00 36.09 74 THR B C 1
ATOM 2259 O O . THR B 2 74 ? 34.351 -25.502 21.088 1.00 37.37 74 THR B O 1
ATOM 2263 N N . ILE B 2 75 ? 33.191 -24.894 19.247 1.00 31.74 75 ILE B N 1
ATOM 2264 C CA . ILE B 2 75 ? 33.899 -23.644 19.001 1.00 35.70 75 ILE B CA 1
ATOM 2265 C C . ILE B 2 75 ? 32.922 -22.537 19.379 1.00 39.01 75 ILE B C 1
ATOM 2266 O O . ILE B 2 75 ? 31.984 -22.237 18.635 1.00 34.47 75 ILE B O 1
ATOM 2271 N N . SER B 2 76 ? 33.128 -21.937 20.554 1.00 35.32 76 SER B N 1
ATOM 2272 C CA . SER B 2 76 ? 32.171 -20.969 21.078 1.00 37.19 76 SER B CA 1
ATOM 2273 C C . SER B 2 76 ? 32.105 -19.693 20.248 1.00 45.86 76 SER B C 1
ATOM 2274 O O . SER B 2 76 ? 31.078 -19.005 20.277 1.00 51.68 76 SER B O 1
ATOM 2277 N N . SER B 2 77 ? 33.166 -19.361 19.511 1.00 38.15 77 SER B N 1
ATOM 2278 C CA . SER B 2 77 ? 33.210 -18.118 18.736 1.00 38.72 77 SER B CA 1
ATOM 2279 C C . SER B 2 77 ? 34.120 -18.365 17.530 1.00 35.16 77 SER B C 1
ATOM 2280 O O . SER B 2 77 ? 35.330 -18.138 17.593 1.00 41.74 77 SER B O 1
ATOM 2283 N N . LEU B 2 78 ? 33.515 -18.820 16.434 1.00 34.53 78 LEU B N 1
ATOM 2284 C CA . LEU B 2 78 ? 34.278 -19.279 15.280 1.00 30.27 78 LEU B CA 1
ATOM 2285 C C . LEU B 2 78 ? 35.065 -18.138 14.644 1.00 36.69 78 LEU B C 1
ATOM 2286 O O . LEU B 2 78 ? 34.504 -17.097 14.289 1.00 34.80 78 LEU B O 1
ATOM 2291 N N . GLN B 2 79 ? 36.368 -18.346 14.496 1.00 31.86 79 GLN B N 1
ATOM 2292 C CA . GLN B 2 79 ? 37.289 -17.425 13.853 1.00 30.99 79 GLN B CA 1
ATOM 2293 C C . GLN B 2 79 ? 37.687 -17.946 12.480 1.00 36.47 79 GLN B C 1
ATOM 2294 O O . GLN B 2 79 ? 37.620 -19.150 12.218 1.00 36.98 79 GLN B O 1
ATOM 2300 N N . PRO B 2 80 ? 38.109 -17.061 11.569 1.00 35.36 80 PRO B N 1
ATOM 2301 C CA . PRO B 2 80 ? 38.537 -17.537 10.244 1.00 33.84 80 PRO B CA 1
ATOM 2302 C C . PRO B 2 80 ? 39.703 -18.504 10.302 1.00 32.60 80 PRO B C 1
ATOM 2303 O O . PRO B 2 80 ? 39.832 -19.360 9.418 1.00 34.68 80 PRO B O 1
ATOM 2307 N N . GLU B 2 81 ? 40.557 -18.398 11.323 1.00 37.50 81 GLU B N 1
ATOM 2308 C CA . GLU B 2 81 ? 41.661 -19.335 11.476 1.00 31.82 81 GLU B CA 1
ATOM 2309 C C . GLU B 2 81 ? 41.183 -20.740 11.814 1.00 38.00 81 GLU B C 1
ATOM 2310 O O . GLU B 2 81 ? 41.908 -21.707 11.558 1.00 37.58 81 GLU B O 1
ATOM 2312 N N . ASP B 2 82 ? 39.981 -20.875 12.373 1.00 33.28 82 ASP B N 1
ATOM 2313 C CA . ASP B 2 82 ? 39.481 -22.169 12.816 1.00 36.60 82 ASP B CA 1
ATOM 2314 C C . ASP B 2 82 ? 38.957 -23.037 11.681 1.00 35.11 82 ASP B C 1
ATOM 2315 O O . ASP B 2 82 ? 38.470 -24.139 11.951 1.00 33.18 82 ASP B O 1
ATOM 2320 N N . ILE B 2 83 ? 39.033 -22.583 10.431 1.00 35.42 83 ILE B N 1
ATOM 2321 C CA . ILE B 2 83 ? 38.604 -23.433 9.327 1.00 36.80 83 ILE B CA 1
ATOM 2322 C C . ILE B 2 83 ? 39.590 -24.588 9.196 1.00 35.00 83 ILE B C 1
ATOM 2323 O O . ILE B 2 83 ? 40.804 -24.387 9.054 1.00 41.91 83 ILE B O 1
ATOM 2328 N N . ALA B 2 84 ? 39.072 -25.804 9.292 1.00 25.04 84 ALA B N 1
ATOM 2329 C CA . ALA B 2 84 ? 39.879 -27.015 9.331 1.00 29.73 84 ALA B CA 1
ATOM 2330 C C . ALA B 2 84 ? 38.919 -28.193 9.317 1.00 24.45 84 ALA B C 1
ATOM 2331 O O . ALA B 2 84 ? 37.697 -28.023 9.292 1.00 26.36 84 ALA B O 1
ATOM 2333 N N . THR B 2 85 ? 39.481 -29.394 9.342 1.00 26.72 85 THR B N 1
ATOM 2334 C CA . THR B 2 85 ? 38.716 -30.612 9.551 1.00 28.53 85 THR B CA 1
ATOM 2335 C C . THR B 2 85 ? 38.977 -31.096 10.969 1.00 33.37 85 THR B C 1
ATOM 2336 O O . THR B 2 85 ? 40.131 -31.145 11.410 1.00 35.14 85 THR B O 1
ATOM 2340 N N . TYR B 2 86 ? 37.909 -31.427 11.683 1.00 29.17 86 TYR B N 1
ATOM 2341 C CA . TYR B 2 86 ? 37.992 -31.829 13.077 1.00 29.11 86 TYR B CA 1
ATOM 2342 C C . TYR B 2 86 ? 37.575 -33.284 13.218 1.00 33.35 86 TYR B C 1
ATOM 2343 O O . TYR B 2 86 ? 36.593 -33.723 12.611 1.00 31.39 86 TYR B O 1
ATOM 2352 N N . TYR B 2 87 ? 38.336 -34.029 14.013 1.00 29.06 87 TYR B N 1
ATOM 2353 C CA . TYR B 2 87 ? 38.097 -35.445 14.235 1.00 32.66 87 TYR B CA 1
ATOM 2354 C C . TYR B 2 87 ? 38.000 -35.707 15.727 1.00 34.80 87 TYR B C 1
ATOM 2355 O O . TYR B 2 87 ? 38.825 -35.211 16.501 1.00 32.91 87 TYR B O 1
ATOM 2364 N N . CYS B 2 88 ? 36.999 -36.479 16.127 1.00 32.19 88 CYS B N 1
ATOM 2365 C CA . CYS B 2 88 ? 37.028 -37.095 17.440 1.00 35.20 88 CYS B CA 1
ATOM 2366 C C . CYS B 2 88 ? 37.757 -38.426 17.341 1.00 38.21 88 CYS B C 1
ATOM 2367 O O . CYS B 2 88 ? 37.740 -39.091 16.300 1.00 32.55 88 CYS B O 1
ATOM 2370 N N . GLN B 2 89 ? 38.422 -38.800 18.428 1.00 33.53 89 GLN B N 1
ATOM 2371 C CA . GLN B 2 89 ? 39.164 -40.050 18.478 1.00 37.90 89 GLN B CA 1
ATOM 2372 C C . GLN B 2 89 ? 38.981 -40.664 19.853 1.00 35.52 89 GLN B C 1
ATOM 2373 O O . GLN B 2 89 ? 39.204 -39.996 20.867 1.00 34.43 89 GLN B O 1
ATOM 2379 N N . GLN B 2 90 ? 38.564 -41.922 19.886 1.00 36.50 90 GLN B N 1
ATOM 2380 C CA . GLN B 2 90 ? 38.386 -42.640 21.136 1.00 36.95 90 GLN B CA 1
ATOM 2381 C C . GLN B 2 90 ? 39.553 -43.589 21.365 1.00 35.58 90 GLN B C 1
ATOM 2382 O O . GLN B 2 90 ? 40.186 -44.067 20.419 1.00 32.33 90 GLN B O 1
ATOM 2388 N N . TYR B 2 91 ? 39.840 -43.850 22.642 1.00 32.14 91 TYR B N 1
ATOM 2389 C CA . TYR B 2 91 ? 40.803 -44.880 23.008 1.00 34.01 91 TYR B CA 1
ATOM 2390 C C . TYR B 2 91 ? 40.279 -45.772 24.128 1.00 30.98 91 TYR B C 1
ATOM 2391 O O . TYR B 2 91 ? 41.073 -46.409 24.826 1.00 36.97 91 TYR B O 1
ATOM 2400 N N . GLY B 2 92 ? 38.957 -45.841 24.303 1.00 24.26 92 GLY B N 1
ATOM 2401 C CA . GLY B 2 92 ? 38.393 -46.820 25.217 1.00 31.55 92 GLY B CA 1
ATOM 2402 C C . GLY B 2 92 ? 38.643 -48.246 24.769 1.00 28.56 92 GLY B C 1
ATOM 2403 O O . GLY B 2 92 ? 38.806 -49.144 25.599 1.00 35.98 92 GLY B O 1
ATOM 2404 N N . GLU B 2 93 ? 38.677 -48.473 23.458 1.00 39.77 93 GLU B N 1
ATOM 2405 C CA . GLU B 2 93 ? 39.021 -49.768 22.875 1.00 34.46 93 GLU B CA 1
ATOM 2406 C C . GLU B 2 93 ? 39.813 -49.496 21.606 1.00 33.40 93 GLU B C 1
ATOM 2407 O O . GLU B 2 93 ? 39.235 -49.073 20.599 1.00 38.98 93 GLU B O 1
ATOM 2413 N N . LEU B 2 94 ? 41.118 -49.737 21.653 1.00 29.75 94 LEU B N 1
ATOM 2414 C CA . LEU B 2 94 ? 42.010 -49.506 20.505 1.00 33.54 94 LEU B CA 1
ATOM 2415 C C . LEU B 2 94 ? 41.865 -48.034 20.104 1.00 35.76 94 LEU B C 1
ATOM 2416 O O . LEU B 2 94 ? 41.697 -47.171 20.978 1.00 33.52 94 LEU B O 1
ATOM 2421 N N . ILE B 2 95 ? 41.913 -47.712 18.812 1.00 31.94 95 ILE B N 1
ATOM 2422 C CA . ILE B 2 95 ? 41.842 -46.332 18.343 1.00 31.62 95 ILE B CA 1
ATOM 2423 C C . ILE B 2 95 ? 40.922 -46.282 17.131 1.00 32.79 95 ILE B C 1
ATOM 2424 O O . ILE B 2 95 ? 41.176 -46.962 16.131 1.00 35.56 95 ILE B O 1
ATOM 2429 N N . THR B 2 96 ? 39.859 -45.482 17.213 1.00 37.53 96 THR B N 1
ATOM 2430 C CA . THR B 2 96 ? 39.006 -45.218 16.063 1.00 34.43 96 THR B CA 1
ATOM 2431 C C . THR B 2 96 ? 38.706 -43.729 15.991 1.00 37.52 96 THR B C 1
ATOM 2432 O O . THR B 2 96 ? 38.546 -43.067 17.021 1.00 35.48 96 THR B O 1
ATOM 2436 N N . PHE B 2 97 ? 38.636 -43.209 14.769 1.00 38.33 97 PHE B N 1
ATOM 2437 C CA . PHE B 2 97 ? 38.367 -41.803 14.514 1.00 35.04 97 PHE B CA 1
ATOM 2438 C C . PHE B 2 97 ? 36.943 -41.621 14.009 1.00 36.33 97 PHE B C 1
ATOM 2439 O O . PHE B 2 97 ? 36.378 -42.504 13.359 1.00 44.48 97 PHE B O 1
ATOM 2447 N N . GLY B 2 98 ? 36.367 -40.462 14.313 1.00 35.33 98 GLY B N 1
ATOM 2448 C CA . GLY B 2 98 ? 35.131 -40.072 13.673 1.00 32.06 98 GLY B CA 1
ATOM 2449 C C . GLY B 2 98 ? 35.344 -39.745 12.208 1.00 31.56 98 GLY B C 1
ATOM 2450 O O . GLY B 2 98 ? 36.467 -39.549 11.739 1.00 29.95 98 GLY B O 1
ATOM 2451 N N . GLY B 2 99 ? 34.236 -39.686 11.467 1.00 33.68 99 GLY B N 1
ATOM 2452 C CA . GLY B 2 99 ? 34.314 -39.425 10.039 1.00 37.32 99 GLY B CA 1
ATOM 2453 C C . GLY B 2 99 ? 34.943 -38.094 9.688 1.00 34.29 99 GLY B C 1
ATOM 2454 O O . GLY B 2 99 ? 35.411 -37.916 8.557 1.00 37.56 99 GLY B O 1
ATOM 2455 N N . GLY B 2 100 ? 34.969 -37.160 10.622 1.00 33.28 100 GLY B N 1
ATOM 2456 C CA . GLY B 2 100 ? 35.547 -35.859 10.366 1.00 30.60 100 GLY B CA 1
ATOM 2457 C C . GLY B 2 100 ? 34.490 -34.810 10.088 1.00 31.49 100 GLY B C 1
ATOM 2458 O O . GLY B 2 100 ? 33.386 -35.102 9.613 1.00 29.91 100 GLY B O 1
ATOM 2459 N N . THR B 2 101 ? 34.829 -33.562 10.398 1.00 31.44 101 THR B N 1
ATOM 2460 C CA . THR B 2 101 ? 33.969 -32.416 10.121 1.00 28.47 101 THR B CA 1
ATOM 2461 C C . THR B 2 101 ? 34.860 -31.296 9.608 1.00 34.95 101 THR B C 1
ATOM 2462 O O . THR B 2 101 ? 35.672 -30.760 10.368 1.00 35.74 101 THR B O 1
ATOM 2466 N N . ASN B 2 102 ? 34.726 -30.946 8.332 1.00 31.19 102 ASN B N 1
ATOM 2467 C CA . ASN B 2 102 ? 35.429 -29.787 7.804 1.00 34.99 102 ASN B CA 1
ATOM 2468 C C . ASN B 2 102 ? 34.567 -28.551 8.026 1.00 33.18 102 ASN B C 1
ATOM 2469 O O . ASN B 2 102 ? 33.387 -28.529 7.660 1.00 38.91 102 ASN B O 1
ATOM 2474 N N . VAL B 2 103 ? 35.152 -27.543 8.664 1.00 30.04 103 VAL B N 1
ATOM 2475 C CA . VAL B 2 103 ? 34.448 -26.325 9.042 1.00 36.25 103 VAL B CA 1
ATOM 2476 C C . VAL B 2 103 ? 34.831 -25.230 8.059 1.00 33.94 103 VAL B C 1
ATOM 2477 O O . VAL B 2 103 ? 36.015 -24.903 7.910 1.00 31.02 103 VAL B O 1
ATOM 2481 N N . GLN B 2 104 ? 33.837 -24.665 7.385 1.00 29.99 104 GLN B N 1
ATOM 2482 C CA . GLN B 2 104 ? 34.057 -23.577 6.448 1.00 32.26 104 GLN B CA 1
ATOM 2483 C C . GLN B 2 104 ? 33.483 -22.285 7.010 1.00 29.30 104 GLN B C 1
ATOM 2484 O O . GLN B 2 104 ? 32.497 -22.291 7.752 1.00 31.80 104 GLN B O 1
ATOM 2490 N N . MET B 2 105 ? 34.117 -21.174 6.650 1.00 31.51 105 MET B N 1
ATOM 2491 C CA . MET B 2 105 ? 33.735 -19.865 7.154 1.00 31.61 105 MET B CA 1
ATOM 2492 C C . MET B 2 105 ? 32.796 -19.170 6.177 1.00 30.79 105 MET B C 1
ATOM 2493 O O . MET B 2 105 ? 33.003 -19.208 4.961 1.00 31.26 105 MET B O 1
ATOM 2498 N N . LYS B 2 106 ? 31.757 -18.543 6.720 1.00 33.05 106 LYS B N 1
ATOM 2499 C CA . LYS B 2 106 ? 30.880 -17.683 5.940 1.00 30.09 106 LYS B CA 1
ATOM 2500 C C . LYS B 2 106 ? 31.361 -16.244 6.040 1.00 35.27 106 LYS B C 1
ATOM 2501 O O . LYS B 2 106 ? 31.729 -15.774 7.120 1.00 35.53 106 LYS B O 1
ATOM 2507 N N . ARG B 2 107 ? 31.360 -15.544 4.910 1.00 31.48 107 ARG B N 1
ATOM 2508 C CA . ARG B 2 107 ? 31.737 -14.139 4.895 1.00 34.95 107 ARG B CA 1
ATOM 2509 C C . ARG B 2 107 ? 30.889 -13.427 3.849 1.00 30.09 107 ARG B C 1
ATOM 2510 O O . ARG B 2 107 ? 29.983 -14.012 3.247 1.00 32.02 107 ARG B O 1
ATOM 2518 N N . THR B 2 108 ? 31.184 -12.148 3.639 1.00 32.55 108 THR B N 1
ATOM 2519 C CA . THR B 2 108 ? 30.462 -11.362 2.653 1.00 32.31 108 THR B CA 1
ATOM 2520 C C . THR B 2 108 ? 30.868 -11.774 1.243 1.00 31.93 108 THR B C 1
ATOM 2521 O O . THR B 2 108 ? 31.969 -12.280 1.010 1.00 32.90 108 THR B O 1
ATOM 2525 N N . VAL B 2 109 ? 29.957 -11.548 0.295 1.00 27.04 109 VAL B N 1
ATOM 2526 C CA . VAL B 2 109 ? 30.213 -11.923 -1.089 1.00 29.79 109 VAL B CA 1
ATOM 2527 C C . VAL B 2 109 ? 31.371 -11.105 -1.643 1.00 31.55 109 VAL B C 1
ATOM 2528 O O . VAL B 2 109 ? 31.465 -9.890 -1.425 1.00 33.05 109 VAL B O 1
ATOM 2532 N N . ALA B 2 110 ? 32.273 -11.779 -2.356 1.00 28.51 110 ALA B N 1
ATOM 2533 C CA . ALA B 2 110 ? 33.423 -11.136 -2.982 1.00 31.87 110 ALA B CA 1
ATOM 2534 C C . ALA B 2 110 ? 33.593 -11.707 -4.380 1.00 31.42 110 ALA B C 1
ATOM 2535 O O . ALA B 2 110 ? 33.757 -12.920 -4.539 1.00 32.62 110 ALA B O 1
ATOM 2537 N N . ALA B 2 111 ? 33.554 -10.837 -5.385 1.00 30.97 111 ALA B N 1
ATOM 2538 C CA . ALA B 2 111 ? 33.654 -11.284 -6.764 1.00 29.05 111 ALA B CA 1
ATOM 2539 C C . ALA B 2 111 ? 35.090 -11.688 -7.098 1.00 33.22 111 ALA B C 1
ATOM 2540 O O . ALA B 2 111 ? 36.043 -11.191 -6.490 1.00 36.55 111 ALA B O 1
ATOM 2542 N N . PRO B 2 112 ? 35.274 -12.593 -8.056 1.00 35.77 112 PRO B N 1
ATOM 2543 C CA . PRO B 2 112 ? 36.630 -13.009 -8.423 1.00 38.49 112 PRO B CA 1
ATOM 2544 C C . PRO B 2 112 ? 37.281 -12.063 -9.417 1.00 34.85 112 PRO B C 1
ATOM 2545 O O . PRO B 2 112 ? 36.626 -11.467 -10.276 1.00 33.75 112 PRO B O 1
ATOM 2549 N N . SER B 2 113 ? 38.597 -11.927 -9.278 1.00 30.32 113 SER B N 1
ATOM 2550 C CA . SER B 2 113 ? 39.414 -11.324 -10.319 1.00 29.30 113 SER B CA 1
ATOM 2551 C C . SER B 2 113 ? 39.781 -12.410 -11.322 1.00 34.58 113 SER B C 1
ATOM 2552 O O . SER B 2 113 ? 40.214 -13.498 -10.930 1.00 38.03 113 SER B O 1
ATOM 2555 N N . VAL B 2 114 ? 39.590 -12.130 -12.609 1.00 31.32 114 VAL B N 1
ATOM 2556 C CA . VAL B 2 114 ? 39.715 -13.139 -13.656 1.00 34.52 114 VAL B CA 1
ATOM 2557 C C . VAL B 2 114 ? 40.907 -12.802 -14.541 1.00 34.64 114 VAL B C 1
ATOM 2558 O O . VAL B 2 114 ? 41.087 -11.646 -14.943 1.00 36.46 114 VAL B O 1
ATOM 2562 N N . PHE B 2 115 ? 41.711 -13.818 -14.849 1.00 32.90 115 PHE B N 1
ATOM 2563 C CA . PHE B 2 115 ? 42.906 -13.670 -15.668 1.00 30.38 115 PHE B CA 1
ATOM 2564 C C . PHE B 2 115 ? 42.971 -14.821 -16.658 1.00 38.30 115 PHE B C 1
ATOM 2565 O O . PHE B 2 115 ? 42.869 -15.984 -16.260 1.00 43.69 115 PHE B O 1
ATOM 2573 N N . ILE B 2 116 ? 43.146 -14.504 -17.938 1.00 30.91 116 ILE B N 1
ATOM 2574 C CA . ILE B 2 116 ? 43.266 -15.515 -18.982 1.00 36.76 116 ILE B CA 1
ATOM 2575 C C . ILE B 2 116 ? 44.713 -15.568 -19.454 1.00 35.89 116 ILE B C 1
ATOM 2576 O O . ILE B 2 116 ? 45.380 -14.534 -19.585 1.00 38.09 116 ILE B O 1
ATOM 2581 N N . PHE B 2 117 ? 45.204 -16.784 -19.684 1.00 39.42 117 PHE B N 1
ATOM 2582 C CA . PHE B 2 117 ? 46.564 -17.010 -20.158 1.00 33.32 117 PHE B CA 1
ATOM 2583 C C . PHE B 2 117 ? 46.479 -17.846 -21.427 1.00 40.63 117 PHE B C 1
ATOM 2584 O O . PHE B 2 117 ? 45.923 -18.964 -21.393 1.00 40.91 117 PHE B O 1
ATOM 2592 N N . PRO B 2 118 ? 46.994 -17.366 -22.553 1.00 37.75 118 PRO B N 1
ATOM 2593 C CA . PRO B 2 118 ? 46.996 -18.174 -23.769 1.00 43.55 118 PRO B CA 1
ATOM 2594 C C . PRO B 2 118 ? 48.037 -19.272 -23.669 1.00 38.94 118 PRO B C 1
ATOM 2595 O O . PRO B 2 118 ? 48.894 -19.242 -22.773 1.00 40.26 118 PRO B O 1
ATOM 2599 N N . PRO B 2 119 ? 47.992 -20.268 -24.551 1.00 38.82 119 PRO B N 1
ATOM 2600 C CA . PRO B 2 119 ? 49.046 -21.288 -24.547 1.00 48.80 119 PRO B CA 1
ATOM 2601 C C . PRO B 2 119 ? 50.398 -20.674 -24.875 1.00 43.45 119 PRO B C 1
ATOM 2602 O O . PRO B 2 119 ? 50.503 -19.736 -25.668 1.00 41.21 119 PRO B O 1
ATOM 2606 N N . SER B 2 120 ? 51.435 -21.210 -24.243 1.00 47.33 120 SER B N 1
ATOM 2607 C CA . SER B 2 120 ? 52.786 -20.724 -24.452 1.00 44.51 120 SER B CA 1
ATOM 2608 C C . SER B 2 120 ? 53.360 -21.276 -25.754 1.00 47.56 120 SER B C 1
ATOM 2609 O O . SER B 2 120 ? 52.883 -22.273 -26.304 1.00 47.13 120 SER B O 1
ATOM 2612 N N . ASP B 2 121 ? 54.398 -20.599 -26.254 1.00 49.41 121 ASP B N 1
ATOM 2613 C CA . ASP B 2 121 ? 55.111 -21.103 -27.423 1.00 46.20 121 ASP B CA 1
ATOM 2614 C C . ASP B 2 121 ? 55.763 -22.444 -27.123 1.00 49.83 121 ASP B C 1
ATOM 2615 O O . ASP B 2 121 ? 55.751 -23.354 -27.962 1.00 51.97 121 ASP B O 1
ATOM 2620 N N . GLU B 2 122 ? 56.336 -22.581 -25.925 1.00 52.86 122 GLU B N 1
ATOM 2621 C CA . GLU B 2 122 ? 56.998 -23.824 -25.546 1.00 50.74 122 GLU B CA 1
ATOM 2622 C C . GLU B 2 122 ? 56.013 -24.986 -25.517 1.00 53.80 122 GLU B C 1
ATOM 2623 O O . GLU B 2 122 ? 56.341 -26.097 -25.949 1.00 54.50 122 GLU B O 1
ATOM 2629 N N . GLN B 2 123 ? 54.799 -24.750 -25.013 1.00 55.00 123 GLN B N 1
ATOM 2630 C CA . GLN B 2 123 ? 53.792 -25.806 -25.007 1.00 53.20 123 GLN B CA 1
ATOM 2631 C C . GLN B 2 123 ? 53.304 -26.110 -26.418 1.00 50.32 123 GLN B C 1
ATOM 2632 O O . GLN B 2 123 ? 53.073 -27.275 -26.762 1.00 57.48 123 GLN B O 1
ATOM 2638 N N . LEU B 2 124 ? 53.135 -25.077 -27.245 1.00 44.63 124 LEU B N 1
ATOM 2639 C CA . LEU B 2 124 ? 52.718 -25.305 -28.624 1.00 56.62 124 LEU B CA 1
ATOM 2640 C C . LEU B 2 124 ? 53.766 -26.107 -29.384 1.00 57.71 124 LEU B C 1
ATOM 2641 O O . LEU B 2 124 ? 53.429 -27.022 -30.143 1.00 59.26 124 LEU B O 1
ATOM 2646 N N . LYS B 2 125 ? 55.047 -25.794 -29.175 1.00 55.28 125 LYS B N 1
ATOM 2647 C CA . LYS B 2 125 ? 56.109 -26.610 -29.750 1.00 55.43 125 LYS B CA 1
ATOM 2648 C C . LYS B 2 125 ? 56.049 -28.052 -29.263 1.00 52.47 125 LYS B C 1
ATOM 2649 O O . LYS B 2 125 ? 56.569 -28.946 -29.939 1.00 62.25 125 LYS B O 1
ATOM 2651 N N . SER B 2 126 ? 55.420 -28.297 -28.116 1.00 51.73 126 SER B N 1
ATOM 2652 C CA . SER B 2 126 ? 55.315 -29.631 -27.541 1.00 53.69 126 SER B CA 1
ATOM 2653 C C . SER B 2 126 ? 54.077 -30.391 -28.006 1.00 53.52 126 SER B C 1
ATOM 2654 O O . SER B 2 126 ? 53.918 -31.562 -27.647 1.00 54.71 126 SER B O 1
ATOM 2657 N N . GLY B 2 127 ? 53.196 -29.759 -28.782 1.00 49.71 127 GLY B N 1
ATOM 2658 C CA . GLY B 2 127 ? 52.070 -30.432 -29.390 1.00 56.25 127 GLY B CA 1
ATOM 2659 C C . GLY B 2 127 ? 50.729 -30.167 -28.736 1.00 59.03 127 GLY B C 1
ATOM 2660 O O . GLY B 2 127 ? 49.693 -30.398 -29.371 1.00 57.03 127 GLY B O 1
ATOM 2661 N N . THR B 2 128 ? 50.714 -29.700 -27.493 1.00 57.16 128 THR B N 1
ATOM 2662 C CA . THR B 2 128 ? 49.478 -29.407 -26.786 1.00 59.59 128 THR B CA 1
ATOM 2663 C C . THR B 2 128 ? 49.272 -27.901 -26.687 1.00 51.88 128 THR B C 1
ATOM 2664 O O . THR B 2 128 ? 50.190 -27.107 -26.912 1.00 53.63 128 THR B O 1
ATOM 2668 N N . ALA B 2 129 ? 48.044 -27.517 -26.347 1.00 49.32 129 ALA B N 1
ATOM 2669 C CA . ALA B 2 129 ? 47.678 -26.115 -26.184 1.00 50.23 129 ALA B CA 1
ATOM 2670 C C . ALA B 2 129 ? 46.704 -26.005 -25.024 1.00 45.03 129 ALA B C 1
ATOM 2671 O O . ALA B 2 129 ? 45.643 -26.637 -25.042 1.00 39.79 129 ALA B O 1
ATOM 2673 N N . SER B 2 130 ? 47.059 -25.203 -24.022 1.00 34.59 130 SER B N 1
ATOM 2674 C CA . SER B 2 130 ? 46.251 -25.061 -22.818 1.00 40.90 130 SER B CA 1
ATOM 2675 C C . SER B 2 130 ? 45.966 -23.589 -22.565 1.00 38.11 130 SER B C 1
ATOM 2676 O O . SER B 2 130 ? 46.895 -22.797 -22.379 1.00 43.16 130 SER B O 1
ATOM 2679 N N . VAL B 2 131 ? 44.687 -23.231 -22.563 1.00 33.37 131 VAL B N 1
ATOM 2680 C CA . VAL B 2 131 ? 44.242 -21.916 -22.122 1.00 36.24 131 VAL B CA 1
ATOM 2681 C C . VAL B 2 131 ? 43.911 -22.001 -20.639 1.00 39.66 131 VAL B C 1
ATOM 2682 O O . VAL B 2 131 ? 43.183 -22.904 -20.209 1.00 33.92 131 VAL B O 1
ATOM 2686 N N . VAL B 2 132 ? 44.445 -21.069 -19.854 1.00 42.45 132 VAL B N 1
ATOM 2687 C CA . VAL B 2 132 ? 44.284 -21.074 -18.405 1.00 34.42 132 VAL B CA 1
ATOM 2688 C C . VAL B 2 132 ? 43.482 -19.845 -17.997 1.00 37.60 132 VAL B C 1
ATOM 2689 O O . VAL B 2 132 ? 43.812 -18.721 -18.393 1.00 34.81 132 VAL B O 1
ATOM 2693 N N . CYS B 2 133 ? 42.430 -20.065 -17.210 1.00 34.06 133 CYS B N 1
ATOM 2694 C CA . CYS B 2 133 ? 41.590 -19.002 -16.670 1.00 28.70 133 CYS B CA 1
ATOM 2695 C C . CYS B 2 133 ? 41.685 -19.062 -15.151 1.00 34.82 133 CYS B C 1
ATOM 2696 O O . CYS B 2 133 ? 41.388 -20.100 -14.550 1.00 35.61 133 CYS B O 1
ATOM 2699 N N . LEU B 2 134 ? 42.111 -17.963 -14.535 1.00 33.36 134 LEU B N 1
ATOM 2700 C CA . LEU B 2 134 ? 42.344 -17.912 -13.099 1.00 30.87 134 LEU B CA 1
ATOM 2701 C C . LEU B 2 134 ? 41.334 -16.995 -12.424 1.00 31.25 134 LEU B C 1
ATOM 2702 O O . LEU B 2 134 ? 41.033 -15.908 -12.924 1.00 32.82 134 LEU B O 1
ATOM 2707 N N . LEU B 2 135 ? 40.814 -17.445 -11.285 1.00 36.14 135 LEU B N 1
ATOM 2708 C CA . LEU B 2 135 ? 39.900 -16.672 -10.455 1.00 29.60 135 LEU B CA 1
ATOM 2709 C C . LEU B 2 135 ? 40.558 -16.457 -9.101 1.00 29.35 135 LEU B C 1
ATOM 2710 O O . LEU B 2 135 ? 41.078 -17.406 -8.506 1.00 34.28 135 LEU B O 1
ATOM 2715 N N . ASN B 2 136 ? 40.548 -15.217 -8.617 1.00 33.29 136 ASN B N 1
ATOM 2716 C CA . ASN B 2 136 ? 41.314 -14.844 -7.435 1.00 31.23 136 ASN B CA 1
ATOM 2717 C C . ASN B 2 136 ? 40.406 -14.273 -6.355 1.00 34.14 136 ASN B C 1
ATOM 2718 O O . ASN B 2 136 ? 39.675 -13.305 -6.598 1.00 30.28 136 ASN B O 1
ATOM 2723 N N . ASN B 2 137 ? 40.456 -14.887 -5.169 1.00 32.51 137 ASN B N 1
ATOM 2724 C CA . ASN B 2 137 ? 39.920 -14.333 -3.922 1.00 32.11 137 ASN B CA 1
ATOM 2725 C C . ASN B 2 137 ? 38.428 -14.005 -4.047 1.00 32.80 137 ASN B C 1
ATOM 2726 O O . ASN B 2 137 ? 38.006 -12.847 -4.015 1.00 38.44 137 ASN B O 1
ATOM 2731 N N . PHE B 2 138 ? 37.632 -15.065 -4.169 1.00 31.66 138 PHE B N 1
ATOM 2732 C CA . PHE B 2 138 ? 36.189 -14.926 -4.292 1.00 31.57 138 PHE B CA 1
ATOM 2733 C C . PHE B 2 138 ? 35.470 -15.713 -3.203 1.00 30.21 138 PHE B C 1
ATOM 2734 O O . PHE B 2 138 ? 35.977 -16.719 -2.697 1.00 30.65 138 PHE B O 1
ATOM 2742 N N . TYR B 2 139 ? 34.278 -15.230 -2.844 1.00 29.25 139 TYR B N 1
ATOM 2743 C CA . TYR B 2 139 ? 33.352 -15.911 -1.951 1.00 29.55 139 TYR B CA 1
ATOM 2744 C C . TYR B 2 139 ? 31.943 -15.574 -2.418 1.00 29.32 139 TYR B C 1
ATOM 2745 O O . TYR B 2 139 ? 31.680 -14.412 -2.759 1.00 30.54 139 TYR B O 1
ATOM 2754 N N . PRO B 2 140 ? 31.012 -16.545 -2.428 1.00 29.41 140 PRO B N 1
ATOM 2755 C CA . PRO B 2 140 ? 31.155 -17.940 -1.988 1.00 31.32 140 PRO B CA 1
ATOM 2756 C C . PRO B 2 140 ? 31.953 -18.825 -2.942 1.00 32.57 140 PRO B C 1
ATOM 2757 O O . PRO B 2 140 ? 32.402 -18.366 -3.993 1.00 30.81 140 PRO B O 1
ATOM 2761 N N . ARG B 2 141 ? 32.118 -20.092 -2.555 1.00 34.11 141 ARG B N 1
ATOM 2762 C CA . ARG B 2 141 ? 32.950 -21.011 -3.325 1.00 34.59 141 ARG B CA 1
ATOM 2763 C C . ARG B 2 141 ? 32.356 -21.286 -4.699 1.00 26.36 141 ARG B C 1
ATOM 2764 O O . ARG B 2 141 ? 33.091 -21.423 -5.684 1.00 33.47 141 ARG B O 1
ATOM 2772 N N . GLU B 2 142 ? 31.029 -21.374 -4.785 1.00 27.94 142 GLU B N 1
ATOM 2773 C CA . GLU B 2 142 ? 30.368 -21.721 -6.038 1.00 36.97 142 GLU B CA 1
ATOM 2774 C C . GLU B 2 142 ? 30.726 -20.721 -7.127 1.00 30.27 142 GLU B C 1
ATOM 2775 O O . GLU B 2 142 ? 30.447 -19.525 -7.001 1.00 37.59 142 GLU B O 1
ATOM 2781 N N . ALA B 2 143 ? 31.348 -21.215 -8.194 1.00 36.24 143 ALA B N 1
ATOM 2782 C CA . ALA B 2 143 ? 31.745 -20.376 -9.314 1.00 41.56 143 ALA B CA 1
ATOM 2783 C C . ALA B 2 143 ? 31.771 -21.220 -10.579 1.00 35.89 143 ALA B C 1
ATOM 2784 O O . ALA B 2 143 ? 32.231 -22.365 -10.561 1.00 43.27 143 ALA B O 1
ATOM 2786 N N . LYS B 2 144 ? 31.275 -20.646 -11.669 1.00 35.64 144 LYS B N 1
ATOM 2787 C CA . LYS B 2 144 ? 31.231 -21.306 -12.965 1.00 38.58 144 LYS B CA 1
ATOM 2788 C C . LYS B 2 144 ? 32.254 -20.667 -13.892 1.00 39.15 144 LYS B C 1
ATOM 2789 O O . LYS B 2 144 ? 32.287 -19.441 -14.034 1.00 38.44 144 LYS B O 1
ATOM 2795 N N . VAL B 2 145 ? 33.092 -21.496 -14.509 1.00 31.79 145 VAL B N 1
ATOM 2796 C CA . VAL B 2 145 ? 34.027 -21.055 -15.536 1.00 32.77 145 VAL B CA 1
ATOM 2797 C C . VAL B 2 145 ? 33.665 -21.800 -16.811 1.00 37.70 145 VAL B C 1
ATOM 2798 O O . VAL B 2 145 ? 33.896 -23.011 -16.920 1.00 40.66 145 VAL B O 1
ATOM 2802 N N . GLN B 2 146 ? 33.095 -21.081 -17.770 1.00 38.80 146 GLN B N 1
ATOM 2803 C CA . GLN B 2 146 ? 32.581 -21.660 -19.002 1.00 39.02 146 GLN B CA 1
ATOM 2804 C C . GLN B 2 146 ? 33.509 -21.307 -20.156 1.00 40.86 146 GLN B C 1
ATOM 2805 O O . GLN B 2 146 ? 33.862 -20.137 -20.339 1.00 36.68 146 GLN B O 1
ATOM 2811 N N . TRP B 2 147 ? 33.901 -22.317 -20.928 1.00 34.34 147 TRP B N 1
ATOM 2812 C CA . TRP B 2 147 ? 34.836 -22.144 -22.030 1.00 34.39 147 TRP B CA 1
ATOM 2813 C C . TRP B 2 147 ? 34.084 -22.089 -23.352 1.00 37.96 147 TRP B C 1
ATOM 2814 O O . TRP B 2 147 ? 33.189 -22.905 -23.598 1.00 43.43 147 TRP B O 1
ATOM 2825 N N . LYS B 2 148 ? 34.451 -21.129 -24.198 1.00 39.86 148 LYS B N 1
ATOM 2826 C CA . LYS B 2 148 ? 33.867 -20.985 -25.525 1.00 45.20 148 LYS B CA 1
ATOM 2827 C C . LYS B 2 148 ? 34.988 -20.783 -26.532 1.00 45.36 148 LYS B C 1
ATOM 2828 O O . LYS B 2 148 ? 35.811 -19.874 -26.375 1.00 47.56 148 LYS B O 1
ATOM 2834 N N . VAL B 2 149 ? 35.023 -21.633 -27.552 1.00 43.67 149 VAL B N 1
ATOM 2835 C CA . VAL B 2 149 ? 36.004 -21.556 -28.628 1.00 51.94 149 VAL B CA 1
ATOM 2836 C C . VAL B 2 149 ? 35.243 -21.243 -29.909 1.00 48.59 149 VAL B C 1
ATOM 2837 O O . VAL B 2 149 ? 34.496 -22.088 -30.417 1.00 50.85 149 VAL B O 1
ATOM 2841 N N . ASP B 2 150 ? 35.438 -20.030 -30.432 1.00 49.49 150 ASP B N 1
ATOM 2842 C CA . ASP B 2 150 ? 34.660 -19.512 -31.562 1.00 54.18 150 ASP B CA 1
ATOM 2843 C C . ASP B 2 150 ? 33.163 -19.587 -31.279 1.00 55.70 150 ASP B C 1
ATOM 2844 O O . ASP B 2 150 ? 32.370 -19.957 -32.148 1.00 51.85 150 ASP B O 1
ATOM 2849 N N . ASN B 2 151 ? 32.782 -19.236 -30.050 1.00 52.62 151 ASN B N 1
ATOM 2850 C CA . ASN B 2 151 ? 31.411 -19.234 -29.545 1.00 55.23 151 ASN B CA 1
ATOM 2851 C C . ASN B 2 151 ? 30.823 -20.632 -29.406 1.00 55.76 151 ASN B C 1
ATOM 2852 O O . ASN B 2 151 ? 29.607 -20.765 -29.223 1.00 56.79 151 ASN B O 1
ATOM 2857 N N . ALA B 2 152 ? 31.644 -21.676 -29.476 1.00 49.47 152 ALA B N 1
ATOM 2858 C CA . ALA B 2 152 ? 31.189 -23.047 -29.283 1.00 50.96 152 ALA B CA 1
ATOM 2859 C C . ALA B 2 152 ? 31.516 -23.497 -27.866 1.00 49.20 152 ALA B C 1
ATOM 2860 O O . ALA B 2 152 ? 32.657 -23.356 -27.412 1.00 47.62 152 ALA B O 1
ATOM 2862 N N . LEU B 2 153 ? 30.515 -24.039 -27.176 1.00 43.06 153 LEU B N 1
ATOM 2863 C CA . LEU B 2 153 ? 30.698 -24.474 -25.799 1.00 38.74 153 LEU B CA 1
ATOM 2864 C C . LEU B 2 153 ? 31.619 -25.686 -25.740 1.00 42.02 153 LEU B C 1
ATOM 2865 O O . LEU B 2 153 ? 31.419 -26.668 -26.462 1.00 45.25 153 LEU B O 1
ATOM 2870 N N . GLN B 2 154 ? 32.628 -25.617 -24.875 1.00 41.36 154 GLN B N 1
ATOM 2871 C CA . GLN B 2 154 ? 33.601 -26.691 -24.736 1.00 36.39 154 GLN B CA 1
ATOM 2872 C C . GLN B 2 154 ? 33.177 -27.649 -23.631 1.00 38.49 154 GLN B C 1
ATOM 2873 O O . GLN B 2 154 ? 32.779 -27.218 -22.543 1.00 46.34 154 GLN B O 1
ATOM 2879 N N . SER B 2 155 ? 33.273 -28.945 -23.912 1.00 43.09 155 SER B N 1
ATOM 2880 C CA . SER B 2 155 ? 32.889 -29.987 -22.974 1.00 44.15 155 SER B CA 1
ATOM 2881 C C . SER B 2 155 ? 33.959 -31.066 -22.934 1.00 39.28 155 SER B C 1
ATOM 2882 O O . SER B 2 155 ? 34.516 -31.440 -23.970 1.00 44.40 155 SER B O 1
ATOM 2885 N N . GLY B 2 156 ? 34.242 -31.562 -21.730 1.00 36.70 156 GLY B N 1
ATOM 2886 C CA . GLY B 2 156 ? 35.165 -32.665 -21.556 1.00 32.46 156 GLY B CA 1
ATOM 2887 C C . GLY B 2 156 ? 36.616 -32.367 -21.856 1.00 41.77 156 GLY B C 1
ATOM 2888 O O . GLY B 2 156 ? 37.419 -33.302 -21.934 1.00 43.12 156 GLY B O 1
ATOM 2889 N N . ASN B 2 157 ? 36.987 -31.096 -22.026 1.00 34.91 157 ASN B N 1
ATOM 2890 C CA . ASN B 2 157 ? 38.364 -30.730 -22.335 1.00 34.75 157 ASN B CA 1
ATOM 2891 C C . ASN B 2 157 ? 38.869 -29.629 -21.408 1.00 35.87 157 ASN B C 1
ATOM 2892 O O . ASN B 2 157 ? 39.739 -28.840 -21.788 1.00 37.39 157 ASN B O 1
ATOM 2897 N N . SER B 2 158 ? 38.338 -29.565 -20.189 1.00 33.25 158 SER B N 1
ATOM 2898 C CA . SER B 2 158 ? 38.781 -28.591 -19.203 1.00 38.90 158 SER B CA 1
ATOM 2899 C C . SER B 2 158 ? 38.853 -29.256 -17.837 1.00 38.26 158 SER B C 1
ATOM 2900 O O . SER B 2 158 ? 38.247 -30.304 -17.600 1.00 48.16 158 SER B O 1
ATOM 2903 N N . GLN B 2 159 ? 39.610 -28.632 -16.936 1.00 37.48 159 GLN B N 1
ATOM 2904 C CA . GLN B 2 159 ? 39.772 -29.124 -15.575 1.00 40.34 159 GLN B CA 1
ATOM 2905 C C . GLN B 2 159 ? 39.816 -27.945 -14.617 1.00 42.80 159 GLN B C 1
ATOM 2906 O O . GLN B 2 159 ? 40.473 -26.937 -14.890 1.00 35.28 159 GLN B O 1
ATOM 2912 N N . GLU B 2 160 ? 39.115 -28.077 -13.494 1.00 46.44 160 GLU B N 1
ATOM 2913 C CA . GLU B 2 160 ? 39.012 -27.026 -12.495 1.00 39.27 160 GLU B CA 1
ATOM 2914 C C . GLU B 2 160 ? 39.821 -27.384 -11.256 1.00 42.78 160 GLU B C 1
ATOM 2915 O O . GLU B 2 160 ? 40.099 -28.555 -10.981 1.00 40.50 160 GLU B O 1
ATOM 2921 N N . SER B 2 161 ? 40.189 -26.351 -10.498 1.00 41.32 161 SER B N 1
ATOM 2922 C CA . SER B 2 161 ? 41.022 -26.536 -9.311 1.00 36.80 161 SER B CA 1
ATOM 2923 C C . SER B 2 161 ? 40.752 -25.382 -8.355 1.00 41.58 161 SER B C 1
ATOM 2924 O O . SER B 2 161 ? 41.144 -24.244 -8.635 1.00 40.36 161 SER B O 1
ATOM 2927 N N . VAL B 2 162 ? 40.094 -25.672 -7.235 1.00 33.87 162 VAL B N 1
ATOM 2928 C CA . VAL B 2 162 ? 39.759 -24.668 -6.232 1.00 35.64 162 VAL B CA 1
ATOM 2929 C C . VAL B 2 162 ? 40.716 -24.812 -5.058 1.00 34.33 162 VAL B C 1
ATOM 2930 O O . VAL B 2 162 ? 40.934 -25.923 -4.558 1.00 33.36 162 VAL B O 1
ATOM 2934 N N . THR B 2 163 ? 41.285 -23.693 -4.616 1.00 30.68 163 THR B N 1
ATOM 2935 C CA . THR B 2 163 ? 42.151 -23.710 -3.450 1.00 24.85 163 THR B CA 1
ATOM 2936 C C . THR B 2 163 ? 41.339 -23.994 -2.190 1.00 30.72 163 THR B C 1
ATOM 2937 O O . THR B 2 163 ? 40.105 -23.953 -2.185 1.00 28.33 163 THR B O 1
ATOM 2941 N N . GLU B 2 164 ? 42.050 -24.293 -1.108 1.00 30.58 164 GLU B N 1
ATOM 2942 C CA . GLU B 2 164 ? 41.412 -24.323 0.196 1.00 30.88 164 GLU B CA 1
ATOM 2943 C C . GLU B 2 164 ? 40.989 -22.912 0.582 1.00 33.19 164 GLU B C 1
ATOM 2944 O O . GLU B 2 164 ? 41.580 -21.923 0.138 1.00 37.07 164 GLU B O 1
ATOM 2950 N N . GLN B 2 165 ? 39.943 -22.819 1.398 1.00 29.00 165 GLN B N 1
ATOM 2951 C CA . GLN B 2 165 ? 39.511 -21.516 1.882 1.00 27.05 165 GLN B CA 1
ATOM 2952 C C . GLN B 2 165 ? 40.653 -20.852 2.637 1.00 31.29 165 GLN B C 1
ATOM 2953 O O . GLN B 2 165 ? 41.324 -21.487 3.456 1.00 32.33 165 GLN B O 1
ATOM 2959 N N . ASP B 2 166 ? 40.899 -19.582 2.333 1.00 32.87 166 ASP B N 1
ATOM 2960 C CA . ASP B 2 166 ? 42.023 -18.880 2.935 1.00 33.99 166 ASP B CA 1
ATOM 2961 C C . ASP B 2 166 ? 41.768 -18.661 4.421 1.00 37.90 166 ASP B C 1
ATOM 2962 O O . ASP B 2 166 ? 40.697 -18.193 4.818 1.00 39.62 166 ASP B O 1
ATOM 2967 N N . SER B 2 167 ? 42.757 -19.007 5.246 1.00 36.25 167 SER B N 1
ATOM 2968 C CA . SER B 2 167 ? 42.598 -18.910 6.692 1.00 42.67 167 SER B CA 1
ATOM 2969 C C . SER B 2 167 ? 42.564 -17.473 7.195 1.00 40.73 167 SER B C 1
ATOM 2970 O O . SER B 2 167 ? 42.266 -17.258 8.375 1.00 36.89 167 SER B O 1
ATOM 2973 N N . LYS B 2 168 ? 42.852 -16.491 6.341 1.00 38.50 168 LYS B N 1
ATOM 2974 C CA . LYS B 2 168 ? 42.871 -15.087 6.735 1.00 43.45 168 LYS B CA 1
ATOM 2975 C C . LYS B 2 168 ? 41.664 -14.309 6.233 1.00 39.36 168 LYS B C 1
ATOM 2976 O O . LYS B 2 168 ? 40.992 -13.639 7.024 1.00 37.10 168 LYS B O 1
ATOM 2978 N N . ASP B 2 169 ? 41.366 -14.370 4.935 1.00 39.26 169 ASP B N 1
ATOM 2979 C CA . ASP B 2 169 ? 40.267 -13.599 4.365 1.00 35.67 169 ASP B CA 1
ATOM 2980 C C . ASP B 2 169 ? 39.116 -14.471 3.874 1.00 36.51 169 ASP B C 1
ATOM 2981 O O . ASP B 2 169 ? 38.197 -13.958 3.227 1.00 31.91 169 ASP B O 1
ATOM 2986 N N . SER B 2 170 ? 39.151 -15.775 4.155 1.00 30.33 170 SER B N 1
ATOM 2987 C CA . SER B 2 170 ? 38.039 -16.698 3.919 1.00 29.08 170 SER B CA 1
ATOM 2988 C C . SER B 2 170 ? 37.594 -16.746 2.461 1.00 28.82 170 SER B C 1
ATOM 2989 O O . SER B 2 170 ? 36.453 -17.122 2.173 1.00 26.39 170 SER B O 1
ATOM 2992 N N . THR B 2 171 ? 38.463 -16.385 1.527 1.00 33.45 171 THR B N 1
ATOM 2993 C CA . THR B 2 171 ? 38.126 -16.442 0.114 1.00 35.58 171 THR B CA 1
ATOM 2994 C C . THR B 2 171 ? 38.685 -17.714 -0.516 1.00 33.92 171 THR B C 1
ATOM 2995 O O . THR B 2 171 ? 39.446 -18.466 0.096 1.00 31.40 171 THR B O 1
ATOM 2999 N N . TYR B 2 172 ? 38.284 -17.949 -1.762 1.00 34.05 172 TYR B N 1
ATOM 3000 C CA . TYR B 2 172 ? 38.781 -19.060 -2.555 1.00 34.78 172 TYR B CA 1
ATOM 3001 C C . TYR B 2 172 ? 39.473 -18.530 -3.802 1.00 31.03 172 TYR B C 1
ATOM 3002 O O . TYR B 2 172 ? 39.284 -17.380 -4.204 1.00 31.82 172 TYR B O 1
ATOM 3011 N N . SER B 2 173 ? 40.279 -19.390 -4.413 1.00 31.47 173 SER B N 1
ATOM 3012 C CA . SER B 2 173 ? 40.837 -19.133 -5.730 1.00 30.41 173 SER B CA 1
ATOM 3013 C C . SER B 2 173 ? 40.593 -20.354 -6.603 1.00 33.68 173 SER B C 1
ATOM 3014 O O . SER B 2 173 ? 40.537 -21.484 -6.112 1.00 33.32 173 SER B O 1
ATOM 3017 N N . LEU B 2 174 ? 40.433 -20.116 -7.902 1.00 30.62 174 LEU B N 1
ATOM 3018 C CA . LEU B 2 174 ? 40.071 -21.175 -8.831 1.00 33.20 174 LEU B CA 1
ATOM 3019 C C . LEU B 2 174 ? 40.953 -21.106 -10.065 1.00 31.67 174 LEU B C 1
ATOM 3020 O O . LEU B 2 174 ? 41.270 -20.019 -10.556 1.00 29.90 174 LEU B O 1
ATOM 3025 N N . SER B 2 175 ? 41.339 -22.278 -10.563 1.00 33.68 175 SER B N 1
ATOM 3026 C CA . SER B 2 175 ? 42.070 -22.411 -11.815 1.00 36.35 175 SER B CA 1
ATOM 3027 C C . SER B 2 175 ? 41.298 -23.344 -12.735 1.00 35.03 175 SER B C 1
ATOM 3028 O O . SER B 2 175 ? 40.932 -24.453 -12.333 1.00 40.18 175 SER B O 1
ATOM 3031 N N . SER B 2 176 ? 41.043 -22.893 -13.960 1.00 37.33 176 SER B N 1
ATOM 3032 C CA . SER B 2 176 ? 40.416 -23.711 -14.988 1.00 33.74 176 SER B CA 1
ATOM 3033 C C . SER B 2 176 ? 41.318 -23.729 -16.211 1.00 36.20 176 SER B C 1
ATOM 3034 O O . SER B 2 176 ? 41.758 -22.672 -16.678 1.00 35.54 176 SER B O 1
ATOM 3037 N N . THR B 2 177 ? 41.593 -24.925 -16.726 1.00 37.67 177 THR B N 1
ATOM 3038 C CA . THR B 2 177 ? 42.542 -25.104 -17.820 1.00 40.02 177 THR B CA 1
ATOM 3039 C C . THR B 2 177 ? 41.866 -25.866 -18.950 1.00 42.44 177 THR B C 1
ATOM 3040 O O . THR B 2 177 ? 41.608 -27.068 -18.828 1.00 43.99 177 THR B O 1
ATOM 3044 N N . LEU B 2 178 ? 41.582 -25.166 -20.045 1.00 38.56 178 LEU B N 1
ATOM 3045 C CA . LEU B 2 178 ? 41.072 -25.795 -21.257 1.00 36.96 178 LEU B CA 1
ATOM 3046 C C . LEU B 2 178 ? 42.246 -26.338 -22.064 1.00 36.13 178 LEU B C 1
ATOM 3047 O O . LEU B 2 178 ? 43.154 -25.583 -22.426 1.00 36.82 178 LEU B O 1
ATOM 3052 N N . THR B 2 179 ? 42.234 -27.637 -22.348 1.00 34.86 179 THR B N 1
ATOM 3053 C CA . THR B 2 179 ? 43.352 -28.298 -23.007 1.00 41.81 179 THR B CA 1
ATOM 3054 C C . THR B 2 179 ? 42.909 -28.863 -24.348 1.00 43.01 179 THR B C 1
ATOM 3055 O O . THR B 2 179 ? 41.899 -29.570 -24.430 1.00 45.02 179 THR B O 1
ATOM 3059 N N . LEU B 2 180 ? 43.674 -28.552 -25.392 1.00 40.59 180 LEU B N 1
ATOM 3060 C CA . LEU B 2 180 ? 43.423 -29.042 -26.737 1.00 43.24 180 LEU B CA 1
ATOM 3061 C C . LEU B 2 180 ? 44.729 -29.525 -27.347 1.00 43.14 180 LEU B C 1
ATOM 3062 O O . LEU B 2 180 ? 45.819 -29.235 -26.848 1.00 46.37 180 LEU B O 1
ATOM 3067 N N . SER B 2 181 ? 44.605 -30.273 -28.438 1.00 51.92 181 SER B N 1
ATOM 3068 C CA . SER B 2 181 ? 45.753 -30.514 -29.292 1.00 59.50 181 SER B CA 1
ATOM 3069 C C . SER B 2 181 ? 46.138 -29.220 -30.002 1.00 49.43 181 SER B C 1
ATOM 3070 O O . SER B 2 181 ? 45.327 -28.301 -30.152 1.00 43.50 181 SER B O 1
ATOM 3073 N N . LYS B 2 182 ? 47.400 -29.143 -30.431 1.00 54.41 182 LYS B N 1
ATOM 3074 C CA . LYS B 2 182 ? 47.812 -27.995 -31.232 1.00 59.93 182 LYS B CA 1
ATOM 3075 C C . LYS B 2 182 ? 47.031 -27.927 -32.536 1.00 56.61 182 LYS B C 1
ATOM 3076 O O . LYS B 2 182 ? 46.732 -26.832 -33.027 1.00 53.06 182 LYS B O 1
ATOM 3082 N N . ALA B 2 183 ? 46.675 -29.084 -33.099 1.00 52.72 183 ALA B N 1
ATOM 3083 C CA . ALA B 2 183 ? 45.895 -29.108 -34.331 1.00 58.00 183 ALA B CA 1
ATOM 3084 C C . ALA B 2 183 ? 44.538 -28.443 -34.135 1.00 58.20 183 ALA B C 1
ATOM 3085 O O . ALA B 2 183 ? 44.152 -27.553 -34.902 1.00 65.23 183 ALA B O 1
ATOM 3087 N N . ASP B 2 184 ? 43.799 -28.860 -33.103 1.00 53.03 184 ASP B N 1
ATOM 3088 C CA . ASP B 2 184 ? 42.499 -28.255 -32.836 1.00 50.98 184 ASP B CA 1
ATOM 3089 C C . ASP B 2 184 ? 42.631 -26.798 -32.415 1.00 56.96 184 ASP B C 1
ATOM 3090 O O . ASP B 2 184 ? 41.730 -25.994 -32.678 1.00 61.11 184 ASP B O 1
ATOM 3095 N N . TYR B 2 185 ? 43.740 -26.440 -31.764 1.00 53.08 185 TYR B N 1
ATOM 3096 C CA . TYR B 2 185 ? 43.935 -25.054 -31.355 1.00 55.10 185 TYR B CA 1
ATOM 3097 C C . TYR B 2 185 ? 44.108 -24.140 -32.562 1.00 55.69 185 TYR B C 1
ATOM 3098 O O . TYR B 2 185 ? 43.538 -23.043 -32.605 1.00 50.85 185 TYR B O 1
ATOM 3107 N N . GLU B 2 186 ? 44.888 -24.573 -33.552 1.00 64.58 186 GLU B N 1
ATOM 3108 C CA . GLU B 2 186 ? 45.126 -23.768 -34.742 1.00 59.90 186 GLU B CA 1
ATOM 3109 C C . GLU B 2 186 ? 43.944 -23.757 -35.703 1.00 56.55 186 GLU B C 1
ATOM 3110 O O . GLU B 2 186 ? 43.960 -22.983 -36.666 1.00 56.30 186 GLU B O 1
ATOM 3116 N N . LYS B 2 187 ? 42.930 -24.587 -35.472 1.00 61.09 187 LYS B N 1
ATOM 3117 C CA . LYS B 2 187 ? 41.745 -24.598 -36.318 1.00 59.44 187 LYS B CA 1
ATOM 3118 C C . LYS B 2 187 ? 40.714 -23.557 -35.905 1.00 61.29 187 LYS B C 1
ATOM 3119 O O . LYS B 2 187 ? 39.663 -23.460 -36.548 1.00 57.70 187 LYS B O 1
ATOM 3121 N N . HIS B 2 188 ? 40.989 -22.775 -34.863 1.00 64.34 188 HIS B N 1
ATOM 3122 C CA . HIS B 2 188 ? 40.010 -21.859 -34.300 1.00 57.21 188 HIS B CA 1
ATOM 3123 C C . HIS B 2 188 ? 40.679 -20.535 -33.951 1.00 53.62 188 HIS B C 1
ATOM 3124 O O . HIS B 2 188 ? 41.906 -20.431 -33.880 1.00 56.77 188 HIS B O 1
ATOM 3131 N N . LYS B 2 189 ? 39.848 -19.515 -33.723 1.00 44.21 189 LYS B N 1
ATOM 3132 C CA . LYS B 2 189 ? 40.315 -18.147 -33.534 1.00 50.86 189 LYS B CA 1
ATOM 3133 C C . LYS B 2 189 ? 40.055 -17.621 -32.127 1.00 54.91 189 LYS B C 1
ATOM 3134 O O . LYS B 2 189 ? 41.003 -17.301 -31.405 1.00 48.19 189 LYS B O 1
ATOM 3140 N N . VAL B 2 190 ? 38.793 -17.516 -31.716 1.00 50.29 190 VAL B N 1
ATOM 3141 C CA . VAL B 2 190 ? 38.430 -16.841 -30.472 1.00 49.02 190 VAL B CA 1
ATOM 3142 C C . VAL B 2 190 ? 38.424 -17.846 -29.326 1.00 45.41 190 VAL B C 1
ATOM 3143 O O . VAL B 2 190 ? 37.831 -18.926 -29.436 1.00 46.85 190 VAL B O 1
ATOM 3147 N N . TYR B 2 191 ? 39.074 -17.484 -28.219 1.00 45.81 191 TYR B N 1
ATOM 3148 C CA . TYR B 2 191 ? 39.155 -18.330 -27.033 1.00 43.58 191 TYR B CA 1
ATOM 3149 C C . TYR B 2 191 ? 38.740 -17.512 -25.821 1.00 41.00 191 TYR B C 1
ATOM 3150 O O . TYR B 2 191 ? 39.360 -16.487 -25.523 1.00 47.25 191 TYR B O 1
ATOM 3159 N N . ALA B 2 192 ? 37.703 -17.968 -25.121 1.00 41.57 192 ALA B N 1
ATOM 3160 C CA . ALA B 2 192 ? 37.095 -17.187 -24.055 1.00 39.38 192 ALA B CA 1
ATOM 3161 C C . ALA B 2 192 ? 36.698 -18.082 -22.891 1.00 37.13 192 ALA B C 1
ATOM 3162 O O . ALA B 2 192 ? 36.173 -19.181 -23.092 1.00 36.48 192 ALA B O 1
ATOM 3164 N N . CYS B 2 193 ? 36.950 -17.603 -21.674 1.00 36.23 193 CYS B N 1
ATOM 3165 C CA . CYS B 2 193 ? 36.400 -18.197 -20.462 1.00 37.13 193 CYS B CA 1
ATOM 3166 C C . CYS B 2 193 ? 35.395 -17.216 -19.872 1.00 40.00 193 CYS B C 1
ATOM 3167 O O . CYS B 2 193 ? 35.736 -16.059 -19.600 1.00 47.04 193 CYS B O 1
ATOM 3170 N N . GLU B 2 194 ? 34.155 -17.669 -19.706 1.00 33.33 194 GLU B N 1
ATOM 3171 C CA . GLU B 2 194 ? 33.098 -16.869 -19.103 1.00 34.16 194 GLU B CA 1
ATOM 3172 C C . GLU B 2 194 ? 32.933 -17.299 -17.652 1.00 36.37 194 GLU B C 1
ATOM 3173 O O . GLU B 2 194 ? 32.693 -18.479 -17.374 1.00 36.06 194 GLU B O 1
ATOM 3179 N N . VAL B 2 195 ? 33.058 -16.345 -16.735 1.00 38.70 195 VAL B N 1
ATOM 3180 C CA . VAL B 2 195 ? 33.039 -16.616 -15.303 1.00 35.39 195 VAL B CA 1
ATOM 3181 C C . VAL B 2 195 ? 31.701 -16.156 -14.745 1.00 36.21 195 VAL B C 1
ATOM 3182 O O . VAL B 2 195 ? 31.313 -14.993 -14.914 1.00 33.88 195 VAL B O 1
ATOM 3186 N N . THR B 2 196 ? 30.996 -17.071 -14.087 1.00 35.00 196 THR B N 1
ATOM 3187 C CA . THR B 2 196 ? 29.735 -16.777 -13.422 1.00 36.05 196 THR B CA 1
ATOM 3188 C C . THR B 2 196 ? 29.926 -16.926 -11.919 1.00 34.88 196 THR B C 1
ATOM 3189 O O . THR B 2 196 ? 30.470 -17.933 -11.454 1.00 33.58 196 THR B O 1
ATOM 3193 N N . HIS B 2 197 ? 29.490 -15.919 -11.170 1.00 33.92 197 HIS B N 1
ATOM 3194 C CA . HIS B 2 197 ? 29.648 -15.908 -9.724 1.00 34.05 197 HIS B CA 1
ATOM 3195 C C . HIS B 2 197 ? 28.652 -14.919 -9.141 1.00 35.06 197 HIS B C 1
ATOM 3196 O O . HIS B 2 197 ? 28.264 -13.951 -9.801 1.00 36.40 197 HIS B O 1
ATOM 3203 N N . GLN B 2 198 ? 28.240 -15.178 -7.898 1.00 25.96 198 GLN B N 1
ATOM 3204 C CA . GLN B 2 198 ? 27.245 -14.327 -7.254 1.00 31.17 198 GLN B CA 1
ATOM 3205 C C . GLN B 2 198 ? 27.734 -12.888 -7.137 1.00 38.34 198 GLN B C 1
ATOM 3206 O O . GLN B 2 198 ? 26.947 -11.944 -7.273 1.00 40.04 198 GLN B O 1
ATOM 3212 N N . GLY B 2 199 ? 29.033 -12.700 -6.895 1.00 38.31 199 GLY B N 1
ATOM 3213 C CA . GLY B 2 199 ? 29.585 -11.362 -6.758 1.00 34.47 199 GLY B CA 1
ATOM 3214 C C . GLY B 2 199 ? 29.579 -10.551 -8.034 1.00 39.32 199 GLY B C 1
ATOM 3215 O O . GLY B 2 199 ? 29.731 -9.326 -7.977 1.00 42.36 199 GLY B O 1
ATOM 3216 N N . LEU B 2 200 ? 29.414 -11.202 -9.180 1.00 35.87 200 LEU B N 1
ATOM 3217 C CA . LEU B 2 200 ? 29.356 -10.523 -10.465 1.00 42.98 200 LEU B CA 1
ATOM 3218 C C . LEU B 2 200 ? 27.900 -10.288 -10.845 1.00 43.02 200 LEU B C 1
ATOM 3219 O O . LEU B 2 200 ? 27.102 -11.231 -10.875 1.00 47.33 200 LEU B O 1
ATOM 3224 N N . SER B 2 201 ? 27.558 -9.027 -11.123 1.00 42.71 201 SER B N 1
ATOM 3225 C CA . SER B 2 201 ? 26.205 -8.710 -11.567 1.00 48.61 201 SER B CA 1
ATOM 3226 C C . SER B 2 201 ? 25.876 -9.426 -12.870 1.00 43.54 201 SER B C 1
ATOM 3227 O O . SER B 2 201 ? 24.753 -9.909 -13.059 1.00 49.96 201 SER B O 1
ATOM 3230 N N . SER B 2 202 ? 26.841 -9.506 -13.772 1.00 40.73 202 SER B N 1
ATOM 3231 C CA . SER B 2 202 ? 26.740 -10.225 -15.030 1.00 43.75 202 SER B CA 1
ATOM 3232 C C . SER B 2 202 ? 28.005 -11.044 -15.220 1.00 41.03 202 SER B C 1
ATOM 3233 O O . SER B 2 202 ? 29.046 -10.734 -14.630 1.00 39.88 202 SER B O 1
ATOM 3236 N N . PRO B 2 203 ? 27.945 -12.109 -16.018 1.00 37.83 203 PRO B N 1
ATOM 3237 C CA . PRO B 2 203 ? 29.144 -12.926 -16.238 1.00 42.37 203 PRO B CA 1
ATOM 3238 C C . PRO B 2 203 ? 30.271 -12.116 -16.862 1.00 40.21 203 PRO B C 1
ATOM 3239 O O . PRO B 2 203 ? 30.050 -11.270 -17.731 1.00 40.18 203 PRO B O 1
ATOM 3243 N N . VAL B 2 204 ? 31.489 -12.382 -16.400 1.00 35.93 204 VAL B N 1
ATOM 3244 C CA . VAL B 2 204 ? 32.695 -11.759 -16.931 1.00 35.73 204 VAL B CA 1
ATOM 3245 C C . VAL B 2 204 ? 33.304 -12.703 -17.956 1.00 39.32 204 VAL B C 1
ATOM 3246 O O . VAL B 2 204 ? 33.447 -13.905 -17.696 1.00 35.18 204 VAL B O 1
ATOM 3250 N N . THR B 2 205 ? 33.656 -12.167 -19.122 1.00 39.94 205 THR B N 1
ATOM 3251 C CA . THR B 2 205 ? 34.286 -12.944 -20.180 1.00 46.71 205 THR B CA 1
ATOM 3252 C C . THR B 2 205 ? 35.668 -12.373 -20.458 1.00 37.05 205 THR B C 1
ATOM 3253 O O . THR B 2 205 ? 35.796 -11.206 -20.841 1.00 43.32 205 THR B O 1
ATOM 3257 N N . LYS B 2 206 ? 36.695 -13.191 -20.251 1.00 45.64 206 LYS B N 1
ATOM 3258 C CA . LYS B 2 206 ? 38.055 -12.875 -20.664 1.00 41.67 206 LYS B CA 1
ATOM 3259 C C . LYS B 2 206 ? 38.356 -13.671 -21.927 1.00 43.54 206 LYS B C 1
ATOM 3260 O O . LYS B 2 206 ? 38.234 -14.900 -21.930 1.00 41.04 206 LYS B O 1
ATOM 3266 N N . SER B 2 207 ? 38.734 -12.976 -22.997 1.00 43.43 207 SER B N 1
ATOM 3267 C CA . SER B 2 207 ? 38.915 -13.625 -24.286 1.00 47.65 207 SER B CA 1
ATOM 3268 C C . SER B 2 207 ? 40.176 -13.112 -24.963 1.00 43.76 207 SER B C 1
ATOM 3269 O O . SER B 2 207 ? 40.744 -12.086 -24.583 1.00 44.36 207 SER B O 1
ATOM 3272 N N . PHE B 2 208 ? 40.605 -13.856 -25.980 1.00 43.30 208 PHE B N 1
ATOM 3273 C CA . PHE B 2 208 ? 41.708 -13.454 -26.839 1.00 41.20 208 PHE B CA 1
ATOM 3274 C C . PHE B 2 208 ? 41.560 -14.170 -28.172 1.00 42.55 208 PHE B C 1
ATOM 3275 O O . PHE B 2 208 ? 40.894 -15.204 -28.271 1.00 43.93 208 PHE B O 1
ATOM 3283 N N . ASN B 2 209 ? 42.181 -13.601 -29.197 1.00 42.35 209 ASN B N 1
ATOM 3284 C CA . ASN B 2 209 ? 42.272 -14.235 -30.503 1.00 43.31 209 ASN B CA 1
ATOM 3285 C C . ASN B 2 209 ? 43.635 -14.898 -30.640 1.00 48.30 209 ASN B C 1
ATOM 3286 O O . ASN B 2 209 ? 44.653 -14.333 -30.229 1.00 52.62 209 ASN B O 1
ATOM 3291 N N . ARG B 2 210 ? 43.645 -16.102 -31.210 1.00 41.04 210 ARG B N 1
ATOM 3292 C CA . ARG B 2 210 ? 44.869 -16.886 -31.315 1.00 43.41 210 ARG B CA 1
ATOM 3293 C C . ARG B 2 210 ? 45.964 -16.105 -32.032 1.00 49.97 210 ARG B C 1
ATOM 3294 O O . ARG B 2 210 ? 45.726 -15.488 -33.074 1.00 46.83 210 ARG B O 1
ATOM 3302 N N . GLY B 2 211 ? 47.163 -16.125 -31.453 1.00 50.95 211 GLY B N 1
ATOM 3303 C CA . GLY B 2 211 ? 48.330 -15.524 -32.063 1.00 40.98 211 GLY B CA 1
ATOM 3304 C C . GLY B 2 211 ? 48.420 -14.017 -31.975 1.00 48.01 211 GLY B C 1
ATOM 3305 O O . GLY B 2 211 ? 49.377 -13.442 -32.509 1.00 58.09 211 GLY B O 1
ATOM 3306 N N . GLU B 2 212 ? 47.468 -13.354 -31.321 1.00 51.44 212 GLU B N 1
ATOM 3307 C CA . GLU B 2 212 ? 47.458 -11.900 -31.228 1.00 57.17 212 GLU B CA 1
ATOM 3308 C C . GLU B 2 212 ? 47.884 -11.387 -29.859 1.00 62.19 212 GLU B C 1
ATOM 3309 O O . GLU B 2 212 ? 47.825 -10.177 -29.619 1.00 75.79 212 GLU B O 1
ATOM 3315 N N . CYS B 2 213 ? 48.307 -12.268 -28.959 1.00 63.17 213 CYS B N 1
ATOM 3316 C CA . CYS B 2 213 ? 48.693 -11.849 -27.617 1.00 70.27 213 CYS B CA 1
ATOM 3317 C C . CYS B 2 213 ? 50.085 -11.226 -27.618 1.00 66.68 213 CYS B C 1
ATOM 3318 O O . CYS B 2 213 ? 51.068 -11.877 -27.265 1.00 62.78 213 CYS B O 1
ATOM 3321 N N . ASP C 2 1 ? 44.323 17.861 17.783 1.00 49.83 1 ASP D N 1
ATOM 3322 C CA . ASP C 2 1 ? 44.985 19.159 17.731 1.00 54.50 1 ASP D CA 1
ATOM 3323 C C . ASP C 2 1 ? 44.057 20.227 17.157 1.00 56.84 1 ASP D C 1
ATOM 3324 O O . ASP C 2 1 ? 43.817 21.254 17.791 1.00 65.71 1 ASP D O 1
ATOM 3326 N N . ILE C 2 2 ? 43.539 19.985 15.956 1.00 44.66 2 ILE D N 1
ATOM 3327 C CA . ILE C 2 2 ? 42.579 20.880 15.319 1.00 45.92 2 ILE D CA 1
ATOM 3328 C C . ILE C 2 2 ? 41.195 20.267 15.485 1.00 41.12 2 ILE D C 1
ATOM 3329 O O . ILE C 2 2 ? 40.869 19.263 14.844 1.00 35.08 2 ILE D O 1
ATOM 3334 N N . GLN C 2 3 ? 40.378 20.868 16.343 1.00 41.53 3 GLN D N 1
ATOM 3335 C CA . GLN C 2 3 ? 39.021 20.408 16.588 1.00 34.13 3 GLN D CA 1
ATOM 3336 C C . GLN C 2 3 ? 38.031 21.247 15.790 1.00 35.26 3 GLN D C 1
ATOM 3337 O O . GLN C 2 3 ? 38.236 22.443 15.574 1.00 37.91 3 GLN D O 1
ATOM 3340 N N . MET C 2 4 ? 36.950 20.609 15.356 1.00 34.52 4 MET D N 1
ATOM 3341 C CA . MET C 2 4 ? 35.910 21.269 14.579 1.00 26.01 4 MET D CA 1
ATOM 3342 C C . MET C 2 4 ? 34.625 21.304 15.394 1.00 30.06 4 MET D C 1
ATOM 3343 O O . MET C 2 4 ? 34.138 20.260 15.840 1.00 33.50 4 MET D O 1
ATOM 3348 N N . THR C 2 5 ? 34.083 22.503 15.584 1.00 33.68 5 THR D N 1
ATOM 3349 C CA . THR C 2 5 ? 32.851 22.703 16.343 1.00 34.36 5 THR D CA 1
ATOM 3350 C C . THR C 2 5 ? 31.725 22.967 15.350 1.00 34.51 5 THR D C 1
ATOM 3351 O O . THR C 2 5 ? 31.615 24.062 14.794 1.00 37.94 5 THR D O 1
ATOM 3355 N N . GLN C 2 6 ? 30.890 21.955 15.130 1.00 36.26 6 GLN D N 1
ATOM 3356 C CA . GLN C 2 6 ? 29.747 22.075 14.238 1.00 31.05 6 GLN D CA 1
ATOM 3357 C C . GLN C 2 6 ? 28.508 22.477 15.025 1.00 34.90 6 GLN D C 1
ATOM 3358 O O . GLN C 2 6 ? 28.305 22.035 16.160 1.00 36.10 6 GLN D O 1
ATOM 3364 N N . SER C 2 7 ? 27.679 23.320 14.408 1.00 31.49 7 SER D N 1
ATOM 3365 C CA . SER C 2 7 ? 26.481 23.830 15.043 1.00 28.71 7 SER D CA 1
ATOM 3366 C C . SER C 2 7 ? 25.485 24.190 13.952 1.00 30.73 7 SER D C 1
ATOM 3367 O O . SER C 2 7 ? 25.898 24.667 12.884 1.00 29.45 7 SER D O 1
ATOM 3370 N N . PRO C 2 8 ? 24.180 23.969 14.175 1.00 26.94 8 PRO D N 1
ATOM 3371 C CA . PRO C 2 8 ? 23.630 23.386 15.403 1.00 28.65 8 PRO D CA 1
ATOM 3372 C C . PRO C 2 8 ? 23.691 21.863 15.408 1.00 27.13 8 PRO D C 1
ATOM 3373 O O . PRO C 2 8 ? 24.045 21.262 14.396 1.00 29.32 8 PRO D O 1
ATOM 3377 N N . SER C 2 9 ? 23.361 21.251 16.547 1.00 31.12 9 SER D N 1
ATOM 3378 C CA . SER C 2 9 ? 23.319 19.795 16.611 1.00 33.18 9 SER D CA 1
ATOM 3379 C C . SER C 2 9 ? 22.194 19.243 15.744 1.00 28.89 9 SER D C 1
ATOM 3380 O O . SER C 2 9 ? 22.384 18.261 15.017 1.00 25.28 9 SER D O 1
ATOM 3383 N N . SER C 2 10 ? 21.019 19.864 15.806 1.00 30.64 10 SER D N 1
ATOM 3384 C CA . SER C 2 10 ? 19.892 19.479 14.973 1.00 27.76 10 SER D CA 1
ATOM 3385 C C . SER C 2 10 ? 19.075 20.724 14.665 1.00 28.73 10 SER D C 1
ATOM 3386 O O . SER C 2 10 ? 19.188 21.746 15.346 1.00 26.19 10 SER D O 1
ATOM 3389 N N . LEU C 2 11 ? 18.250 20.630 13.626 1.00 29.40 11 LEU D N 1
ATOM 3390 C CA . LEU C 2 11 ? 17.368 21.731 13.269 1.00 24.68 11 LEU D CA 1
ATOM 3391 C C . LEU C 2 11 ? 16.189 21.184 12.480 1.00 31.49 11 LEU D C 1
ATOM 3392 O O . LEU C 2 11 ? 16.262 20.107 11.882 1.00 31.37 11 LEU D O 1
ATOM 3397 N N . SER C 2 12 ? 15.102 21.951 12.485 1.00 32.60 12 SER D N 1
ATOM 3398 C CA . SER C 2 12 ? 13.904 21.630 11.723 1.00 31.99 12 SER D CA 1
ATOM 3399 C C . SER C 2 12 ? 13.540 22.822 10.853 1.00 35.91 12 SER D C 1
ATOM 3400 O O . SER C 2 12 ? 13.462 23.952 11.344 1.00 38.89 12 SER D O 1
ATOM 3403 N N . ALA C 2 13 ? 13.328 22.567 9.564 1.00 35.44 13 ALA D N 1
ATOM 3404 C CA . ALA C 2 13 ? 12.887 23.592 8.632 1.00 33.68 13 ALA D CA 1
ATOM 3405 C C . ALA C 2 13 ? 11.853 22.987 7.696 1.00 36.14 13 ALA D C 1
ATOM 3406 O O . ALA C 2 13 ? 11.730 21.766 7.580 1.00 37.65 13 ALA D O 1
ATOM 3408 N N . SER C 2 14 ? 11.105 23.856 7.030 1.00 37.09 14 SER D N 1
ATOM 3409 C CA . SER C 2 14 ? 10.076 23.432 6.095 1.00 37.01 14 SER D CA 1
ATOM 3410 C C . SER C 2 14 ? 10.618 23.436 4.670 1.00 38.22 14 SER D C 1
ATOM 3411 O O . SER C 2 14 ? 11.683 23.990 4.386 1.00 32.36 14 SER D O 1
ATOM 3414 N N . VAL C 2 15 ? 9.864 22.796 3.773 1.00 37.36 15 VAL D N 1
ATOM 3415 C CA . VAL C 2 15 ? 10.281 22.704 2.380 1.00 32.56 15 VAL D CA 1
ATOM 3416 C C . VAL C 2 15 ? 10.472 24.101 1.803 1.00 37.83 15 VAL D C 1
ATOM 3417 O O . VAL C 2 15 ? 9.683 25.020 2.061 1.00 38.94 15 VAL D O 1
ATOM 3421 N N . GLY C 2 16 ? 11.554 24.274 1.045 1.00 33.71 16 GLY D N 1
ATOM 3422 C CA . GLY C 2 16 ? 11.898 25.557 0.474 1.00 25.24 16 GLY D CA 1
ATOM 3423 C C . GLY C 2 16 ? 12.687 26.478 1.380 1.00 32.38 16 GLY D C 1
ATOM 3424 O O . GLY C 2 16 ? 13.242 27.471 0.891 1.00 41.17 16 GLY D O 1
ATOM 3425 N N . ASP C 2 17 ? 12.761 26.184 2.676 1.00 39.06 17 ASP D N 1
ATOM 3426 C CA . ASP C 2 17 ? 13.453 27.058 3.611 1.00 34.29 17 ASP D CA 1
ATOM 3427 C C . ASP C 2 17 ? 14.964 27.002 3.400 1.00 38.19 17 ASP D C 1
ATOM 3428 O O . ASP C 2 17 ? 15.508 26.066 2.806 1.00 37.69 17 ASP D O 1
ATOM 3433 N N . ARG C 2 18 ? 15.641 28.028 3.907 1.00 33.06 18 ARG D N 1
ATOM 3434 C CA . ARG C 2 18 ? 17.095 28.101 3.868 1.00 30.47 18 ARG D CA 1
ATOM 3435 C C . ARG C 2 18 ? 17.656 27.535 5.167 1.00 30.17 18 ARG D C 1
ATOM 3436 O O . ARG C 2 18 ? 17.351 28.036 6.254 1.00 37.12 18 ARG D O 1
ATOM 3444 N N . VAL C 2 19 ? 18.470 26.491 5.051 1.00 30.68 19 VAL D N 1
ATOM 3445 C CA . VAL C 2 19 ? 19.102 25.842 6.195 1.00 30.48 19 VAL D CA 1
ATOM 3446 C C . VAL C 2 19 ? 20.556 26.282 6.257 1.00 28.72 19 VAL D C 1
ATOM 3447 O O . VAL C 2 19 ? 21.240 26.352 5.229 1.00 32.93 19 VAL D O 1
ATOM 3451 N N . THR C 2 20 ? 21.032 26.587 7.462 1.00 26.50 20 THR D N 1
ATOM 3452 C CA . THR C 2 20 ? 22.382 27.098 7.654 1.00 26.84 20 THR D CA 1
ATOM 3453 C C . THR C 2 20 ? 23.077 26.321 8.762 1.00 34.47 20 THR D C 1
ATOM 3454 O O . THR C 2 20 ? 22.562 26.231 9.881 1.00 35.37 20 THR D O 1
ATOM 3458 N N . ILE C 2 21 ? 24.242 25.763 8.442 1.00 33.53 21 ILE D N 1
ATOM 3459 C CA . ILE C 2 21 ? 25.086 25.054 9.394 1.00 31.69 21 ILE D CA 1
ATOM 3460 C C . ILE C 2 21 ? 26.451 25.725 9.411 1.00 30.12 21 ILE D C 1
ATOM 3461 O O . ILE C 2 21 ? 26.968 26.126 8.362 1.00 29.74 21 ILE D O 1
ATOM 3466 N N . THR C 2 22 ? 27.031 25.851 10.601 1.00 24.74 22 THR D N 1
ATOM 3467 C CA . THR C 2 22 ? 28.332 26.475 10.772 1.00 31.67 22 THR D CA 1
ATOM 3468 C C . THR C 2 22 ? 29.321 25.476 11.355 1.00 33.31 22 THR D C 1
ATOM 3469 O O . THR C 2 22 ? 28.950 24.583 12.123 1.00 29.13 22 THR D O 1
ATOM 3473 N N . CYS C 2 23 ? 30.586 25.632 10.977 1.00 29.63 23 CYS D N 1
ATOM 3474 C CA . CYS C 2 23 ? 31.677 24.859 11.553 1.00 35.39 23 CYS D CA 1
ATOM 3475 C C . CYS C 2 23 ? 32.825 25.799 11.874 1.00 35.49 23 CYS D C 1
ATOM 3476 O O . CYS C 2 23 ? 33.264 26.566 11.011 1.00 33.96 23 CYS D O 1
ATOM 3479 N N . GLN C 2 24 ? 33.298 25.745 13.115 1.00 32.12 24 GLN D N 1
ATOM 3480 C CA . GLN C 2 24 ? 34.415 26.559 13.568 1.00 31.30 24 GLN D CA 1
ATOM 3481 C C . GLN C 2 24 ? 35.629 25.672 13.799 1.00 36.20 24 GLN D C 1
ATOM 3482 O O . GLN C 2 24 ? 35.542 24.663 14.507 1.00 37.95 24 GLN D O 1
ATOM 3488 N N . ALA C 2 25 ? 36.751 26.045 13.196 1.00 35.42 25 ALA D N 1
ATOM 3489 C CA . ALA C 2 25 ? 38.007 25.349 13.414 1.00 28.20 25 ALA D CA 1
ATOM 3490 C C . ALA C 2 25 ? 38.764 26.004 14.561 1.00 36.81 25 ALA D C 1
ATOM 3491 O O . ALA C 2 25 ? 38.804 27.233 14.672 1.00 38.15 25 ALA D O 1
ATOM 3493 N N . SER C 2 26 ? 39.355 25.174 15.422 1.00 33.60 26 SER D N 1
ATOM 3494 C CA . SER C 2 26 ? 40.133 25.685 16.545 1.00 39.96 26 SER D CA 1
ATOM 3495 C C . SER C 2 26 ? 41.404 26.401 16.101 1.00 36.56 26 SER D C 1
ATOM 3496 O O . SER C 2 26 ? 41.998 27.125 16.907 1.00 35.70 26 SER D O 1
ATOM 3499 N N . GLN C 2 27 ? 41.831 26.210 14.854 1.00 42.60 27 GLN D N 1
ATOM 3500 C CA . GLN C 2 27 ? 42.971 26.913 14.285 1.00 36.29 27 GLN D CA 1
ATOM 3501 C C . GLN C 2 27 ? 42.662 27.262 12.838 1.00 37.22 27 GLN D C 1
ATOM 3502 O O . GLN C 2 27 ? 41.728 26.728 12.236 1.00 37.18 27 GLN D O 1
ATOM 3508 N N . ASP C 2 28 ? 43.468 28.162 12.283 1.00 31.90 28 ASP D N 1
ATOM 3509 C CA . ASP C 2 28 ? 43.362 28.490 10.868 1.00 30.05 28 ASP D CA 1
ATOM 3510 C C . ASP C 2 28 ? 43.608 27.246 10.024 1.00 33.38 28 ASP D C 1
ATOM 3511 O O . ASP C 2 28 ? 44.655 26.602 10.139 1.00 33.07 28 ASP D O 1
ATOM 3516 N N . ILE C 2 29 ? 42.632 26.898 9.189 1.00 26.48 29 ILE D N 1
ATOM 3517 C CA . ILE C 2 29 ? 42.766 25.801 8.242 1.00 33.79 29 ILE D CA 1
ATOM 3518 C C . ILE C 2 29 ? 42.627 26.298 6.805 1.00 29.39 29 ILE D C 1
ATOM 3519 O O . ILE C 2 29 ? 42.353 25.515 5.902 1.00 32.98 29 ILE D O 1
ATOM 3524 N N . ARG C 2 30 ? 42.833 27.600 6.594 1.00 29.27 30 ARG D N 1
ATOM 3525 C CA . ARG C 2 30 ? 42.574 28.250 5.315 1.00 35.55 30 ARG D CA 1
ATOM 3526 C C . ARG C 2 30 ? 41.171 27.893 4.842 1.00 37.56 30 ARG D C 1
ATOM 3527 O O . ARG C 2 30 ? 40.188 28.226 5.511 1.00 38.64 30 ARG D O 1
ATOM 3535 N N . ASN C 2 31 ? 41.060 27.207 3.705 1.00 26.82 31 ASN D N 1
ATOM 3536 C CA . ASN C 2 31 ? 39.772 26.717 3.226 1.00 32.00 31 ASN D CA 1
ATOM 3537 C C . ASN C 2 31 ? 39.737 25.195 3.162 1.00 33.38 31 ASN D C 1
ATOM 3538 O O . ASN C 2 31 ? 38.906 24.625 2.450 1.00 31.72 31 ASN D O 1
ATOM 3543 N N . TYR C 2 32 ? 40.622 24.525 3.901 1.00 27.01 32 TYR D N 1
ATOM 3544 C CA . TYR C 2 32 ? 40.737 23.067 3.864 1.00 26.90 32 TYR D CA 1
ATOM 3545 C C . TYR C 2 32 ? 39.640 22.452 4.735 1.00 32.58 32 TYR D C 1
ATOM 3546 O O . TYR C 2 32 ? 39.883 21.820 5.765 1.00 29.07 32 TYR D O 1
ATOM 3555 N N . LEU C 2 33 ? 38.403 22.646 4.283 1.00 30.20 33 LEU D N 1
ATOM 3556 C CA . LEU C 2 33 ? 37.213 22.237 5.019 1.00 28.34 33 LEU D CA 1
ATOM 3557 C C . LEU C 2 33 ? 36.208 21.694 4.016 1.00 31.30 33 LEU D C 1
ATOM 3558 O O . LEU C 2 33 ? 35.861 22.382 3.052 1.00 34.90 33 LEU D O 1
ATOM 3563 N N . ASN C 2 34 ? 35.742 20.468 4.238 1.00 27.29 34 ASN D N 1
ATOM 3564 C CA . ASN C 2 34 ? 34.811 19.816 3.332 1.00 25.38 34 ASN D CA 1
ATOM 3565 C C . ASN C 2 34 ? 33.515 19.482 4.061 1.00 26.99 34 ASN D C 1
ATOM 3566 O O . ASN C 2 34 ? 33.474 19.391 5.289 1.00 26.61 34 ASN D O 1
ATOM 3571 N N . TRP C 2 35 ? 32.449 19.300 3.282 1.00 24.78 35 TRP D N 1
ATOM 3572 C CA . TRP C 2 35 ? 31.113 19.058 3.811 1.00 26.51 35 TRP D CA 1
ATOM 3573 C C . TRP C 2 35 ? 30.563 17.770 3.219 1.00 29.55 35 TRP D C 1
ATOM 3574 O O . TRP C 2 35 ? 30.595 17.582 1.999 1.00 29.41 35 TRP D O 1
ATOM 3585 N N . TYR C 2 36 ? 30.060 16.889 4.081 1.00 27.47 36 TYR D N 1
ATOM 3586 C CA . TYR C 2 36 ? 29.484 15.620 3.662 1.00 24.33 36 TYR D CA 1
ATOM 3587 C C . TYR C 2 36 ? 28.024 15.544 4.083 1.00 24.69 36 TYR D C 1
ATOM 3588 O O . TYR C 2 36 ? 27.654 16.001 5.169 1.00 30.31 36 TYR D O 1
ATOM 3597 N N . GLN C 2 37 ? 27.205 14.965 3.215 1.00 24.01 37 GLN D N 1
ATOM 3598 C CA . GLN C 2 37 ? 25.826 14.623 3.526 1.00 25.83 37 GLN D CA 1
ATOM 3599 C C . GLN C 2 37 ? 25.731 13.120 3.744 1.00 30.76 37 GLN D C 1
ATOM 3600 O O . GLN C 2 37 ? 26.338 12.339 3.005 1.00 29.57 37 GLN D O 1
ATOM 3606 N N . GLN C 2 38 ? 24.985 12.713 4.769 1.00 28.18 38 GLN D N 1
ATOM 3607 C CA . GLN C 2 38 ? 24.842 11.299 5.101 1.00 28.36 38 GLN D CA 1
ATOM 3608 C C . GLN C 2 38 ? 23.377 10.974 5.347 1.00 27.98 38 GLN D C 1
ATOM 3609 O O . GLN C 2 38 ? 22.824 11.325 6.395 1.00 29.20 38 GLN D O 1
ATOM 3615 N N . ARG C 2 39 ? 22.756 10.296 4.389 1.00 42.06 39 ARG D N 1
ATOM 3616 C CA . ARG C 2 39 ? 21.429 9.755 4.604 1.00 41.03 39 ARG D CA 1
ATOM 3617 C C . ARG C 2 39 ? 21.511 8.553 5.545 1.00 43.00 39 ARG D C 1
ATOM 3618 O O . ARG C 2 39 ? 22.560 7.910 5.648 1.00 41.44 39 ARG D O 1
ATOM 3626 N N . PRO C 2 40 ? 20.430 8.246 6.260 1.00 46.97 40 PRO D N 1
ATOM 3627 C CA . PRO C 2 40 ? 20.448 7.094 7.171 1.00 39.15 40 PRO D CA 1
ATOM 3628 C C . PRO C 2 40 ? 20.851 5.809 6.463 1.00 42.47 40 PRO D C 1
ATOM 3629 O O . PRO C 2 40 ? 20.383 5.507 5.361 1.00 40.39 40 PRO D O 1
ATOM 3633 N N . GLY C 2 41 ? 21.741 5.054 7.103 1.00 38.36 41 GLY D N 1
ATOM 3634 C CA . GLY C 2 41 ? 22.171 3.767 6.599 1.00 39.10 41 GLY D CA 1
ATOM 3635 C C . GLY C 2 41 ? 23.098 3.801 5.406 1.00 49.29 41 GLY D C 1
ATOM 3636 O O . GLY C 2 41 ? 23.495 2.733 4.927 1.00 54.55 41 GLY D O 1
ATOM 3637 N N . LYS C 2 42 ? 23.465 4.979 4.911 1.00 52.76 42 LYS D N 1
ATOM 3638 C CA . LYS C 2 42 ? 24.304 5.105 3.731 1.00 40.36 42 LYS D CA 1
ATOM 3639 C C . LYS C 2 42 ? 25.653 5.706 4.101 1.00 37.11 42 LYS D C 1
ATOM 3640 O O . LYS C 2 42 ? 25.800 6.382 5.123 1.00 34.83 42 LYS D O 1
ATOM 3644 N N . ALA C 2 43 ? 26.644 5.445 3.253 1.00 33.91 43 ALA D N 1
ATOM 3645 C CA . ALA C 2 43 ? 27.937 6.085 3.413 1.00 32.47 43 ALA D CA 1
ATOM 3646 C C . ALA C 2 43 ? 27.802 7.589 3.184 1.00 34.46 43 ALA D C 1
ATOM 3647 O O . ALA C 2 43 ? 26.937 8.033 2.424 1.00 40.00 43 ALA D O 1
ATOM 3649 N N . PRO C 2 44 ? 28.629 8.398 3.844 1.00 33.18 44 PRO D N 1
ATOM 3650 C CA . PRO C 2 44 ? 28.551 9.848 3.629 1.00 29.23 44 PRO D CA 1
ATOM 3651 C C . PRO C 2 44 ? 28.980 10.223 2.219 1.00 33.38 44 PRO D C 1
ATOM 3652 O O . PRO C 2 44 ? 29.892 9.625 1.643 1.00 29.17 44 PRO D O 1
ATOM 3656 N N . LYS C 2 45 ? 28.302 11.224 1.670 1.00 27.68 45 LYS D N 1
ATOM 3657 C CA . LYS C 2 45 ? 28.516 11.695 0.310 1.00 29.86 45 LYS D CA 1
ATOM 3658 C C . LYS C 2 45 ? 29.141 13.082 0.358 1.00 34.66 45 LYS D C 1
ATOM 3659 O O . LYS C 2 45 ? 28.600 13.986 1.004 1.00 38.24 45 LYS D O 1
ATOM 3665 N N . LEU C 2 46 ? 30.281 13.247 -0.310 1.00 36.82 46 LEU D N 1
ATOM 3666 C CA . LEU C 2 46 ? 30.932 14.550 -0.354 1.00 31.30 46 LEU D CA 1
ATOM 3667 C C . LEU C 2 46 ? 30.085 15.515 -1.171 1.00 30.16 46 LEU D C 1
ATOM 3668 O O . LEU C 2 46 ? 29.778 15.249 -2.338 1.00 36.70 46 LEU D O 1
ATOM 3673 N N . LEU C 2 47 ? 29.698 16.631 -0.556 1.00 27.98 47 LEU D N 1
ATOM 3674 C CA . LEU C 2 47 ? 28.915 17.661 -1.225 1.00 27.72 47 LEU D CA 1
ATOM 3675 C C . LEU C 2 47 ? 29.759 18.865 -1.615 1.00 34.12 47 LEU D C 1
ATOM 3676 O O . LEU C 2 47 ? 29.693 19.332 -2.757 1.00 38.19 47 LEU D O 1
ATOM 3681 N N . ILE C 2 48 ? 30.559 19.375 -0.684 1.00 29.63 48 ILE D N 1
ATOM 3682 C CA . ILE C 2 48 ? 31.352 20.577 -0.893 1.00 32.18 48 ILE D CA 1
ATOM 3683 C C . ILE C 2 48 ? 32.780 20.294 -0.454 1.00 31.58 48 ILE D C 1
ATOM 3684 O O . ILE C 2 48 ? 33.006 19.804 0.658 1.00 31.96 48 ILE D O 1
ATOM 3689 N N . PHE C 2 49 ? 33.738 20.587 -1.328 1.00 28.69 49 PHE D N 1
ATOM 3690 C CA . PHE C 2 49 ? 35.151 20.437 -1.019 1.00 35.71 49 PHE D CA 1
ATOM 3691 C C . PHE C 2 49 ? 35.824 21.800 -1.059 1.00 31.80 49 PHE D C 1
ATOM 3692 O O . PHE C 2 49 ? 35.490 22.643 -1.897 1.00 27.38 49 PHE D O 1
ATOM 3700 N N . ASP C 2 50 ? 36.766 22.009 -0.139 1.00 29.84 50 ASP D N 1
ATOM 3701 C CA . ASP C 2 50 ? 37.497 23.269 -0.019 1.00 26.77 50 ASP D CA 1
ATOM 3702 C C . ASP C 2 50 ? 36.540 24.440 0.214 1.00 29.60 50 ASP D C 1
ATOM 3703 O O . ASP C 2 50 ? 36.585 25.460 -0.478 1.00 30.55 50 ASP D O 1
ATOM 3708 N N . ALA C 2 51 ? 35.644 24.255 1.189 1.00 29.48 51 ALA D N 1
ATOM 3709 C CA . ALA C 2 51 ? 34.773 25.289 1.745 1.00 24.49 51 ALA D CA 1
ATOM 3710 C C . ALA C 2 51 ? 33.611 25.678 0.838 1.00 29.92 51 ALA D C 1
ATOM 3711 O O . ALA C 2 51 ? 32.486 25.841 1.320 1.00 36.85 51 ALA D O 1
ATOM 3713 N N . SER C 2 52 ? 33.851 25.829 -0.467 1.00 33.65 52 SER D N 1
ATOM 3714 C CA . SER C 2 52 ? 32.850 26.448 -1.326 1.00 33.94 52 SER D CA 1
ATOM 3715 C C . SER C 2 52 ? 32.649 25.781 -2.680 1.00 35.51 52 SER D C 1
ATOM 3716 O O . SER C 2 52 ? 31.837 26.276 -3.468 1.00 35.37 52 SER D O 1
ATOM 3719 N N . ASN C 2 53 ? 33.342 24.690 -2.984 1.00 28.36 53 ASN D N 1
ATOM 3720 C CA . ASN C 2 53 ? 33.290 24.088 -4.309 1.00 29.28 53 ASN D CA 1
ATOM 3721 C C . ASN C 2 53 ? 32.352 22.888 -4.307 1.00 36.70 53 ASN D C 1
ATOM 3722 O O . ASN C 2 53 ? 32.473 21.998 -3.460 1.00 32.78 53 ASN D O 1
ATOM 3727 N N . LEU C 2 54 ? 31.426 22.867 -5.263 1.00 35.62 54 LEU D N 1
ATOM 3728 C CA . LEU C 2 54 ? 30.441 21.799 -5.355 1.00 29.46 54 LEU D CA 1
ATOM 3729 C C . LEU C 2 54 ? 31.018 20.614 -6.120 1.00 34.58 54 LEU D C 1
ATOM 3730 O O . LEU C 2 54 ? 31.632 20.787 -7.178 1.00 34.32 54 LEU D O 1
ATOM 3735 N N . GLU C 2 55 ? 30.824 19.412 -5.582 1.00 30.50 55 GLU D N 1
ATOM 3736 C CA . GLU C 2 55 ? 31.200 18.205 -6.299 1.00 37.12 55 GLU D CA 1
ATOM 3737 C C . GLU C 2 55 ? 30.208 17.950 -7.436 1.00 38.28 55 GLU D C 1
ATOM 3738 O O . GLU C 2 55 ? 29.162 18.597 -7.544 1.00 34.36 55 GLU D O 1
ATOM 3744 N N . THR C 2 56 ? 30.556 17.001 -8.302 1.00 39.67 56 THR D N 1
ATOM 3745 C CA . THR C 2 56 ? 29.753 16.738 -9.489 1.00 43.53 56 THR D CA 1
ATOM 3746 C C . THR C 2 56 ? 28.355 16.256 -9.122 1.00 38.97 56 THR D C 1
ATOM 3747 O O . THR C 2 56 ? 28.189 15.378 -8.271 1.00 38.38 56 THR D O 1
ATOM 3751 N N . GLY C 2 57 ? 27.348 16.835 -9.778 1.00 35.73 57 GLY D N 1
ATOM 3752 C CA . GLY C 2 57 ? 25.973 16.425 -9.600 1.00 42.51 57 GLY D CA 1
ATOM 3753 C C . GLY C 2 57 ? 25.259 17.034 -8.416 1.00 42.15 57 GLY D C 1
ATOM 3754 O O . GLY C 2 57 ? 24.028 16.930 -8.339 1.00 38.19 57 GLY D O 1
ATOM 3755 N N . VAL C 2 58 ? 25.978 17.661 -7.494 1.00 33.00 58 VAL D N 1
ATOM 3756 C CA . VAL C 2 58 ? 25.343 18.241 -6.306 1.00 36.21 58 VAL D CA 1
ATOM 3757 C C . VAL C 2 58 ? 24.415 19.371 -6.738 1.00 35.56 58 VAL D C 1
ATOM 3758 O O . VAL C 2 58 ? 24.838 20.253 -7.506 1.00 29.26 58 VAL D O 1
ATOM 3762 N N . PRO C 2 59 ? 23.158 19.387 -6.290 1.00 34.14 59 PRO D N 1
ATOM 3763 C CA . PRO C 2 59 ? 22.241 20.456 -6.704 1.00 37.78 59 PRO D CA 1
ATOM 3764 C C . PRO C 2 59 ? 22.783 21.828 -6.334 1.00 38.49 59 PRO D C 1
ATOM 3765 O O . PRO C 2 59 ? 23.478 21.999 -5.331 1.00 36.14 59 PRO D O 1
ATOM 3769 N N A SER C 2 60 ? 22.453 22.815 -7.169 0.59 43.40 60 SER D N 1
ATOM 3770 N N B SER C 2 60 ? 22.455 22.816 -7.169 0.41 43.36 60 SER D N 1
ATOM 3771 C CA A SER C 2 60 ? 22.939 24.174 -6.964 0.59 43.40 60 SER D CA 1
ATOM 3772 C CA B SER C 2 60 ? 22.943 24.173 -6.962 0.41 43.48 60 SER D CA 1
ATOM 3773 C C A SER C 2 60 ? 22.374 24.823 -5.708 0.59 43.06 60 SER D C 1
ATOM 3774 C C B SER C 2 60 ? 22.370 24.827 -5.711 0.41 43.03 60 SER D C 1
ATOM 3775 O O A SER C 2 60 ? 22.873 25.879 -5.304 0.59 44.09 60 SER D O 1
ATOM 3776 O O B SER C 2 60 ? 22.858 25.891 -5.314 0.41 44.02 60 SER D O 1
ATOM 3781 N N . ARG C 2 61 ? 21.356 24.227 -5.085 1.00 39.23 61 ARG D N 1
ATOM 3782 C CA . ARG C 2 61 ? 20.829 24.759 -3.835 1.00 38.28 61 ARG D CA 1
ATOM 3783 C C . ARG C 2 61 ? 21.797 24.574 -2.675 1.00 37.31 61 ARG D C 1
ATOM 3784 O O . ARG C 2 61 ? 21.617 25.209 -1.630 1.00 37.97 61 ARG D O 1
ATOM 3792 N N . PHE C 2 62 ? 22.808 23.726 -2.835 1.00 37.12 62 PHE D N 1
ATOM 3793 C CA . PHE C 2 62 ? 23.852 23.562 -1.837 1.00 34.20 62 PHE D CA 1
ATOM 3794 C C . PHE C 2 62 ? 24.964 24.568 -2.091 1.00 32.96 62 PHE D C 1
ATOM 3795 O O . PHE C 2 62 ? 25.297 24.868 -3.241 1.00 31.86 62 PHE D O 1
ATOM 3803 N N . SER C 2 63 ? 25.532 25.092 -1.010 1.00 29.15 63 SER D N 1
ATOM 3804 C CA . SER C 2 63 ? 26.619 26.052 -1.115 1.00 30.68 63 SER D CA 1
ATOM 3805 C C . SER C 2 63 ? 27.339 26.116 0.221 1.00 35.67 63 SER D C 1
ATOM 3806 O O . SER C 2 63 ? 26.821 25.677 1.251 1.00 35.93 63 SER D O 1
ATOM 3809 N N . GLY C 2 64 ? 28.546 26.664 0.183 1.00 30.84 64 GLY D N 1
ATOM 3810 C CA . GLY C 2 64 ? 29.333 26.833 1.387 1.00 30.89 64 GLY D CA 1
ATOM 3811 C C . GLY C 2 64 ? 30.296 27.981 1.217 1.00 32.03 64 GLY D C 1
ATOM 3812 O O . GLY C 2 64 ? 30.604 28.396 0.095 1.00 39.29 64 GLY D O 1
ATOM 3813 N N . SER C 2 65 ? 30.766 28.500 2.345 1.00 28.81 65 SER D N 1
ATOM 3814 C CA . SER C 2 65 ? 31.748 29.573 2.318 1.00 35.08 65 SER D CA 1
ATOM 3815 C C . SER C 2 65 ? 32.504 29.570 3.636 1.00 31.81 65 SER D C 1
ATOM 3816 O O . SER C 2 65 ? 32.117 28.906 4.599 1.00 36.75 65 SER D O 1
ATOM 3819 N N . GLY C 2 66 ? 33.591 30.329 3.662 1.00 31.70 66 GLY D N 1
ATOM 3820 C CA . GLY C 2 66 ? 34.407 30.458 4.855 1.00 27.75 66 GLY D CA 1
ATOM 3821 C C . GLY C 2 66 ? 35.878 30.273 4.547 1.00 32.18 66 GLY D C 1
ATOM 3822 O O . GLY C 2 66 ? 36.261 29.558 3.617 1.00 29.74 66 GLY D O 1
ATOM 3823 N N . SER C 2 67 ? 36.716 30.938 5.335 1.00 37.14 67 SER D N 1
ATOM 3824 C CA . SER C 2 67 ? 38.156 30.764 5.252 1.00 38.59 67 SER D CA 1
ATOM 3825 C C . SER C 2 67 ? 38.741 30.990 6.637 1.00 38.32 67 SER D C 1
ATOM 3826 O O . SER C 2 67 ? 38.221 31.786 7.423 1.00 48.15 67 SER D O 1
ATOM 3829 N N . GLY C 2 68 ? 39.819 30.270 6.933 1.00 31.60 68 GLY D N 1
ATOM 3830 C CA . GLY C 2 68 ? 40.479 30.414 8.214 1.00 26.96 68 GLY D CA 1
ATOM 3831 C C . GLY C 2 68 ? 39.909 29.520 9.294 1.00 33.87 68 GLY D C 1
ATOM 3832 O O . GLY C 2 68 ? 40.351 28.379 9.458 1.00 40.37 68 GLY D O 1
ATOM 3833 N N . THR C 2 69 ? 38.927 30.024 10.041 1.00 30.68 69 THR D N 1
ATOM 3834 C CA . THR C 2 69 ? 38.366 29.286 11.168 1.00 40.13 69 THR D CA 1
ATOM 3835 C C . THR C 2 69 ? 36.852 29.150 11.149 1.00 37.66 69 THR D C 1
ATOM 3836 O O . THR C 2 69 ? 36.335 28.247 11.815 1.00 39.73 69 THR D O 1
ATOM 3840 N N . HIS C 2 70 ? 36.125 29.995 10.425 1.00 34.71 70 HIS D N 1
ATOM 3841 C CA . HIS C 2 70 ? 34.669 29.975 10.435 1.00 33.21 70 HIS D CA 1
ATOM 3842 C C . HIS C 2 70 ? 34.155 29.619 9.050 1.00 35.56 70 HIS D C 1
ATOM 3843 O O . HIS C 2 70 ? 34.549 30.238 8.057 1.00 41.09 70 HIS D O 1
ATOM 3850 N N . PHE C 2 71 ? 33.277 28.620 8.989 1.00 35.47 71 PHE D N 1
ATOM 3851 C CA . PHE C 2 71 ? 32.785 28.099 7.725 1.00 32.12 71 PHE D CA 1
ATOM 3852 C C . PHE C 2 71 ? 31.282 27.892 7.816 1.00 30.43 71 PHE D C 1
ATOM 3853 O O . PHE C 2 71 ? 30.747 27.572 8.880 1.00 35.97 71 PHE D O 1
ATOM 3861 N N . THR C 2 72 ? 30.607 28.080 6.685 1.00 28.15 72 THR D N 1
ATOM 3862 C CA . THR C 2 72 ? 29.155 27.998 6.617 1.00 32.08 72 THR D CA 1
ATOM 3863 C C . THR C 2 72 ? 28.758 27.006 5.535 1.00 33.92 72 THR D C 1
ATOM 3864 O O . THR C 2 72 ? 29.306 27.037 4.430 1.00 34.72 72 THR D O 1
ATOM 3868 N N . PHE C 2 73 ? 27.821 26.122 5.862 1.00 28.69 73 PHE D N 1
ATOM 3869 C CA . PHE C 2 73 ? 27.177 25.241 4.898 1.00 31.26 73 PHE D CA 1
ATOM 3870 C C . PHE C 2 73 ? 25.724 25.675 4.774 1.00 30.77 73 PHE D C 1
ATOM 3871 O O . PHE C 2 73 ? 25.053 25.893 5.788 1.00 30.42 73 PHE D O 1
ATOM 3879 N N . THR C 2 74 ? 25.245 25.818 3.542 1.00 29.40 74 THR D N 1
ATOM 3880 C CA . THR C 2 74 ? 23.928 26.384 3.299 1.00 27.12 74 THR D CA 1
ATOM 3881 C C . THR C 2 74 ? 23.162 25.543 2.290 1.00 32.47 74 THR D C 1
ATOM 3882 O O . THR C 2 74 ? 23.713 25.120 1.269 1.00 36.01 74 THR D O 1
ATOM 3886 N N . ILE C 2 75 ? 21.892 25.293 2.595 1.00 28.14 75 ILE D N 1
ATOM 3887 C CA . ILE C 2 75 ? 20.929 24.747 1.648 1.00 26.99 75 ILE D CA 1
ATOM 3888 C C . ILE C 2 75 ? 19.889 25.834 1.419 1.00 31.19 75 ILE D C 1
ATOM 3889 O O . ILE C 2 75 ? 19.115 26.164 2.325 1.00 30.96 75 ILE D O 1
ATOM 3894 N N . SER C 2 76 ? 19.878 26.405 0.212 1.00 33.81 76 SER D N 1
ATOM 3895 C CA . SER C 2 76 ? 19.054 27.579 -0.052 1.00 32.86 76 SER D CA 1
ATOM 3896 C C . SER C 2 76 ? 17.569 27.252 -0.141 1.00 38.04 76 SER D C 1
ATOM 3897 O O . SER C 2 76 ? 16.741 28.159 -0.007 1.00 41.19 76 SER D O 1
ATOM 3900 N N . SER C 2 77 ? 17.215 25.987 -0.365 1.00 35.54 77 SER D N 1
ATOM 3901 C CA . SER C 2 77 ? 15.812 25.612 -0.552 1.00 35.19 77 SER D CA 1
ATOM 3902 C C . SER C 2 77 ? 15.690 24.135 -0.160 1.00 35.60 77 SER D C 1
ATOM 3903 O O . SER C 2 77 ? 15.880 23.248 -0.991 1.00 33.76 77 SER D O 1
ATOM 3906 N N . LEU C 2 78 ? 15.370 23.898 1.111 1.00 33.95 78 LEU D N 1
ATOM 3907 C CA . LEU C 2 78 ? 15.395 22.544 1.652 1.00 39.44 78 LEU D CA 1
ATOM 3908 C C . LEU C 2 78 ? 14.341 21.673 0.980 1.00 38.30 78 LEU D C 1
ATOM 3909 O O . LEU C 2 78 ? 13.157 22.023 0.942 1.00 36.97 78 LEU D O 1
ATOM 3914 N N . GLN C 2 79 ? 14.782 20.533 0.444 1.00 33.84 79 GLN D N 1
ATOM 3915 C CA . GLN C 2 79 ? 13.964 19.528 -0.212 1.00 33.07 79 GLN D CA 1
ATOM 3916 C C . GLN C 2 79 ? 13.822 18.297 0.677 1.00 34.39 79 GLN D C 1
ATOM 3917 O O . GLN C 2 79 ? 14.699 18.021 1.503 1.00 35.67 79 GLN D O 1
ATOM 3923 N N . PRO C 2 80 ? 12.725 17.542 0.544 1.00 36.58 80 PRO D N 1
ATOM 3924 C CA . PRO C 2 80 ? 12.559 16.340 1.381 1.00 36.19 80 PRO D CA 1
ATOM 3925 C C . PRO C 2 80 ? 13.721 15.369 1.275 1.00 36.75 80 PRO D C 1
ATOM 3926 O O . PRO C 2 80 ? 14.094 14.740 2.272 1.00 32.81 80 PRO D O 1
ATOM 3930 N N . GLU C 2 81 ? 14.314 15.242 0.086 1.00 43.66 81 GLU D N 1
ATOM 3931 C CA . GLU C 2 81 ? 15.464 14.369 -0.109 1.00 33.63 81 GLU D CA 1
ATOM 3932 C C . GLU C 2 81 ? 16.744 14.928 0.497 1.00 34.13 81 GLU D C 1
ATOM 3933 O O . GLU C 2 81 ? 17.788 14.274 0.392 1.00 39.78 81 GLU D O 1
ATOM 3939 N N . ASP C 2 82 ? 16.700 16.108 1.115 1.00 33.47 82 ASP D N 1
ATOM 3940 C CA . ASP C 2 82 ? 17.852 16.660 1.816 1.00 31.23 82 ASP D CA 1
ATOM 3941 C C . ASP C 2 82 ? 17.841 16.361 3.308 1.00 31.77 82 ASP D C 1
ATOM 3942 O O . ASP C 2 82 ? 18.821 16.676 3.991 1.00 29.59 82 ASP D O 1
ATOM 3947 N N . ILE C 2 83 ? 16.760 15.778 3.826 1.00 32.84 83 ILE D N 1
ATOM 3948 C CA . ILE C 2 83 ? 16.707 15.325 5.212 1.00 32.98 83 ILE D CA 1
ATOM 3949 C C . ILE C 2 83 ? 17.836 14.331 5.429 1.00 34.89 83 ILE D C 1
ATOM 3950 O O . ILE C 2 83 ? 17.782 13.197 4.939 1.00 41.41 83 ILE D O 1
ATOM 3955 N N . ALA C 2 84 ? 18.864 14.747 6.154 1.00 37.00 84 ALA D N 1
ATOM 3956 C CA . ALA C 2 84 ? 20.033 13.908 6.382 1.00 25.84 84 ALA D CA 1
ATOM 3957 C C . ALA C 2 84 ? 20.836 14.519 7.521 1.00 24.97 84 ALA D C 1
ATOM 3958 O O . ALA C 2 84 ? 20.441 15.525 8.119 1.00 29.87 84 ALA D O 1
ATOM 3960 N N . THR C 2 85 ? 21.965 13.892 7.820 1.00 26.93 85 THR D N 1
ATOM 3961 C CA . THR C 2 85 ? 22.947 14.436 8.743 1.00 29.07 85 THR D CA 1
ATOM 3962 C C . THR C 2 85 ? 24.126 14.963 7.939 1.00 31.59 85 THR D C 1
ATOM 3963 O O . THR C 2 85 ? 24.566 14.329 6.976 1.00 31.03 85 THR D O 1
ATOM 3967 N N . TYR C 2 86 ? 24.622 16.134 8.323 1.00 23.79 86 TYR D N 1
ATOM 3968 C CA . TYR C 2 86 ? 25.681 16.799 7.584 1.00 26.72 86 TYR D CA 1
ATOM 3969 C C . TYR C 2 86 ? 26.907 16.949 8.469 1.00 26.14 86 TYR D C 1
ATOM 3970 O O . TYR C 2 86 ? 26.796 17.271 9.655 1.00 27.58 86 TYR D O 1
ATOM 3979 N N . TYR C 2 87 ? 28.073 16.698 7.886 1.00 25.63 87 TYR D N 1
ATOM 3980 C CA . TYR C 2 87 ? 29.334 16.718 8.607 1.00 26.35 87 TYR D CA 1
ATOM 3981 C C . TYR C 2 87 ? 30.314 17.625 7.885 1.00 26.89 87 TYR D C 1
ATOM 3982 O O . TYR C 2 87 ? 30.398 17.605 6.653 1.00 30.84 87 TYR D O 1
ATOM 3991 N N . CYS C 2 88 ? 31.047 18.422 8.650 1.00 21.60 88 CYS D N 1
ATOM 3992 C CA . CYS C 2 88 ? 32.211 19.114 8.123 1.00 24.13 88 CYS D CA 1
ATOM 3993 C C . CYS C 2 88 ? 33.466 18.337 8.497 1.00 27.92 88 CYS D C 1
ATOM 3994 O O . CYS C 2 88 ? 33.457 17.487 9.390 1.00 24.71 88 CYS D O 1
ATOM 3997 N N . GLN C 2 89 ? 34.551 18.629 7.785 1.00 27.47 89 GLN D N 1
ATOM 3998 C CA . GLN C 2 89 ? 35.789 17.884 7.958 1.00 28.07 89 GLN D CA 1
ATOM 3999 C C . GLN C 2 89 ? 36.943 18.743 7.470 1.00 29.35 89 GLN D C 1
ATOM 4000 O O . GLN C 2 89 ? 36.921 19.218 6.331 1.00 27.52 89 GLN D O 1
ATOM 4006 N N . GLN C 2 90 ? 37.937 18.943 8.328 1.00 25.66 90 GLN D N 1
ATOM 4007 C CA . GLN C 2 90 ? 39.117 19.716 7.980 1.00 26.62 90 GLN D CA 1
ATOM 4008 C C . GLN C 2 90 ? 40.280 18.787 7.660 1.00 26.94 90 GLN D C 1
ATOM 4009 O O . GLN C 2 90 ? 40.354 17.661 8.158 1.00 32.08 90 GLN D O 1
ATOM 4015 N N . TYR C 2 91 ? 41.195 19.271 6.820 1.00 24.20 91 TYR D N 1
ATOM 4016 C CA . TYR C 2 91 ? 42.448 18.566 6.586 1.00 25.99 91 TYR D CA 1
ATOM 4017 C C . TYR C 2 91 ? 43.642 19.507 6.697 1.00 24.76 91 TYR D C 1
ATOM 4018 O O . TYR C 2 91 ? 44.695 19.255 6.107 1.00 28.67 91 TYR D O 1
ATOM 4027 N N . GLY C 2 92 ? 43.494 20.592 7.460 1.00 30.43 92 GLY D N 1
ATOM 4028 C CA . GLY C 2 92 ? 44.647 21.423 7.768 1.00 29.40 92 GLY D CA 1
ATOM 4029 C C . GLY C 2 92 ? 45.708 20.655 8.533 1.00 33.88 92 GLY D C 1
ATOM 4030 O O . GLY C 2 92 ? 46.888 20.669 8.174 1.00 32.40 92 GLY D O 1
ATOM 4031 N N . GLU C 2 93 ? 45.297 19.967 9.595 1.00 31.84 93 GLU D N 1
ATOM 4032 C CA . GLU C 2 93 ? 46.159 19.061 10.344 1.00 31.90 93 GLU D CA 1
ATOM 4033 C C . GLU C 2 93 ? 45.427 17.740 10.500 1.00 35.50 93 GLU D C 1
ATOM 4034 O O . GLU C 2 93 ? 44.385 17.685 11.164 1.00 34.93 93 GLU D O 1
ATOM 4040 N N . LEU C 2 94 ? 45.972 16.682 9.896 1.00 25.24 94 LEU D N 1
ATOM 4041 C CA . LEU C 2 94 ? 45.342 15.367 9.918 1.00 29.56 94 LEU D CA 1
ATOM 4042 C C . LEU C 2 94 ? 43.895 15.475 9.455 1.00 28.42 94 LEU D C 1
ATOM 4043 O O . LEU C 2 94 ? 43.587 16.269 8.561 1.00 28.75 94 LEU D O 1
ATOM 4048 N N . ILE C 2 95 ? 42.998 14.697 10.057 1.00 31.51 95 ILE D N 1
ATOM 4049 C CA . ILE C 2 95 ? 41.583 14.720 9.710 1.00 32.03 95 ILE D CA 1
ATOM 4050 C C . ILE C 2 95 ? 40.763 14.739 10.992 1.00 27.97 95 ILE D C 1
ATOM 4051 O O . ILE C 2 95 ? 40.963 13.895 11.872 1.00 36.87 95 ILE D O 1
ATOM 4056 N N . THR C 2 96 ? 39.850 15.702 11.097 1.00 25.37 96 THR D N 1
ATOM 4057 C CA . THR C 2 96 ? 38.838 15.708 12.144 1.00 27.48 96 THR D CA 1
ATOM 4058 C C . THR C 2 96 ? 37.505 16.106 11.531 1.00 27.60 96 THR D C 1
ATOM 4059 O O . THR C 2 96 ? 37.453 16.826 10.530 1.00 28.93 96 THR D O 1
ATOM 4063 N N . PHE C 2 97 ? 36.429 15.618 12.134 1.00 31.10 97 PHE D N 1
ATOM 4064 C CA . PHE C 2 97 ? 35.078 15.902 11.683 1.00 27.99 97 PHE D CA 1
ATOM 4065 C C . PHE C 2 97 ? 34.357 16.776 12.699 1.00 28.71 97 PHE D C 1
ATOM 4066 O O . PHE C 2 97 ? 34.717 16.829 13.878 1.00 26.42 97 PHE D O 1
ATOM 4074 N N . GLY C 2 98 ? 33.332 17.470 12.221 1.00 31.61 98 GLY D N 1
ATOM 4075 C CA . GLY C 2 98 ? 32.392 18.100 13.117 1.00 34.01 98 GLY D CA 1
ATOM 4076 C C . GLY C 2 98 ? 31.465 17.074 13.740 1.00 31.47 98 GLY D C 1
ATOM 4077 O O . GLY C 2 98 ? 31.370 15.925 13.307 1.00 32.39 98 GLY D O 1
ATOM 4078 N N . GLY C 2 99 ? 30.768 17.504 14.790 1.00 35.20 99 GLY D N 1
ATOM 4079 C CA . GLY C 2 99 ? 29.846 16.618 15.479 1.00 28.57 99 GLY D CA 1
ATOM 4080 C C . GLY C 2 99 ? 28.624 16.234 14.673 1.00 28.04 99 GLY D C 1
ATOM 4081 O O . GLY C 2 99 ? 27.893 15.326 15.084 1.00 31.74 99 GLY D O 1
ATOM 4082 N N . GLY C 2 100 ? 28.386 16.895 13.554 1.00 30.21 100 GLY D N 1
ATOM 4083 C CA . GLY C 2 100 ? 27.256 16.567 12.714 1.00 27.63 100 GLY D CA 1
ATOM 4084 C C . GLY C 2 100 ? 26.045 17.428 13.015 1.00 34.42 100 GLY D C 1
ATOM 4085 O O . GLY C 2 100 ? 25.844 17.905 14.138 1.00 29.25 100 GLY D O 1
ATOM 4086 N N . THR C 2 101 ? 25.222 17.635 11.991 1.00 31.78 101 THR D N 1
ATOM 4087 C CA . THR C 2 101 ? 23.971 18.370 12.118 1.00 27.11 101 THR D CA 1
ATOM 4088 C C . THR C 2 101 ? 22.862 17.534 11.504 1.00 30.10 101 THR D C 1
ATOM 4089 O O . THR C 2 101 ? 22.900 17.234 10.307 1.00 36.72 101 THR D O 1
ATOM 4093 N N . ASN C 2 102 ? 21.885 17.154 12.321 1.00 27.65 102 ASN D N 1
ATOM 4094 C CA . ASN C 2 102 ? 20.729 16.417 11.831 1.00 30.37 102 ASN D CA 1
ATOM 4095 C C . ASN C 2 102 ? 19.695 17.405 11.304 1.00 33.69 102 ASN D C 1
ATOM 4096 O O . ASN C 2 102 ? 19.177 18.234 12.059 1.00 37.79 102 ASN D O 1
ATOM 4101 N N . VAL C 2 103 ? 19.406 17.325 10.010 1.00 33.38 103 VAL D N 1
ATOM 4102 C CA . VAL C 2 103 ? 18.481 18.238 9.350 1.00 33.15 103 VAL D CA 1
ATOM 4103 C C . VAL C 2 103 ? 17.165 17.501 9.145 1.00 30.81 103 VAL D C 1
ATOM 4104 O O . VAL C 2 103 ? 17.079 16.575 8.332 1.00 30.97 103 VAL D O 1
ATOM 4108 N N . GLN C 2 104 ? 16.138 17.909 9.881 1.00 33.21 104 GLN D N 1
ATOM 4109 C CA . GLN C 2 104 ? 14.813 17.318 9.791 1.00 28.48 104 GLN D CA 1
ATOM 4110 C C . GLN C 2 104 ? 13.848 18.319 9.168 1.00 33.97 104 GLN D C 1
ATOM 4111 O O . GLN C 2 104 ? 14.059 19.534 9.222 1.00 32.74 104 GLN D O 1
ATOM 4117 N N . MET C 2 105 ? 12.780 17.797 8.575 1.00 33.24 105 MET D N 1
ATOM 4118 C CA . MET C 2 105 ? 11.809 18.612 7.856 1.00 31.10 105 MET D CA 1
ATOM 4119 C C . MET C 2 105 ? 10.553 18.816 8.687 1.00 39.31 105 MET D C 1
ATOM 4120 O O . MET C 2 105 ? 9.936 17.846 9.140 1.00 34.37 105 MET D O 1
ATOM 4125 N N . LYS C 2 106 ? 10.144 20.075 8.787 1.00 34.88 106 LYS D N 1
ATOM 4126 C CA . LYS C 2 106 ? 8.854 20.427 9.411 1.00 38.66 106 LYS D CA 1
ATOM 4127 C C . LYS C 2 106 ? 7.834 20.396 8.276 1.00 39.20 106 LYS D C 1
ATOM 4128 O O . LYS C 2 106 ? 8.154 20.860 7.197 1.00 41.97 106 LYS D O 1
ATOM 4134 N N . ARG C 2 107 ? 6.701 19.749 8.492 1.00 36.83 107 ARG D N 1
ATOM 4135 C CA . ARG C 2 107 ? 5.647 19.674 7.493 1.00 37.10 107 ARG D CA 1
ATOM 4136 C C . ARG C 2 107 ? 4.305 19.646 8.213 1.00 37.91 107 ARG D C 1
ATOM 4137 O O . ARG C 2 107 ? 4.238 19.659 9.445 1.00 39.09 107 ARG D O 1
ATOM 4145 N N . THR C 2 108 ? 3.231 19.609 7.430 1.00 40.91 108 THR D N 1
ATOM 4146 C CA . THR C 2 108 ? 1.894 19.607 8.003 1.00 38.89 108 THR D CA 1
ATOM 4147 C C . THR C 2 108 ? 1.632 18.307 8.753 1.00 38.79 108 THR D C 1
ATOM 4148 O O . THR C 2 108 ? 2.142 17.241 8.396 1.00 42.11 108 THR D O 1
ATOM 4152 N N . VAL C 2 109 ? 0.825 18.411 9.812 1.00 36.50 109 VAL D N 1
ATOM 4153 C CA . VAL C 2 109 ? 0.488 17.244 10.615 1.00 37.54 109 VAL D CA 1
ATOM 4154 C C . VAL C 2 109 ? -0.212 16.213 9.743 1.00 40.25 109 VAL D C 1
ATOM 4155 O O . VAL C 2 109 ? -1.144 16.534 8.994 1.00 43.93 109 VAL D O 1
ATOM 4159 N N . ALA C 2 110 ? 0.247 14.968 9.824 1.00 38.64 110 ALA D N 1
ATOM 4160 C CA . ALA C 2 110 ? -0.336 13.865 9.074 1.00 37.70 110 ALA D CA 1
ATOM 4161 C C . ALA C 2 110 ? -0.741 12.769 10.045 1.00 38.12 110 ALA D C 1
ATOM 4162 O O . ALA C 2 110 ? 0.056 12.366 10.898 1.00 39.83 110 ALA D O 1
ATOM 4164 N N . ALA C 2 111 ? -1.974 12.297 9.919 1.00 42.05 111 ALA D N 1
ATOM 4165 C CA . ALA C 2 111 ? -2.441 11.213 10.764 1.00 35.99 111 ALA D CA 1
ATOM 4166 C C . ALA C 2 111 ? -1.891 9.879 10.266 1.00 37.61 111 ALA D C 1
ATOM 4167 O O . ALA C 2 111 ? -1.707 9.686 9.061 1.00 42.87 111 ALA D O 1
ATOM 4169 N N . PRO C 2 112 ? -1.615 8.944 11.170 1.00 36.93 112 PRO D N 1
ATOM 4170 C CA . PRO C 2 112 ? -1.113 7.637 10.744 1.00 40.02 112 PRO D CA 1
ATOM 4171 C C . PRO C 2 112 ? -2.225 6.728 10.254 1.00 39.07 112 PRO D C 1
ATOM 4172 O O . PRO C 2 112 ? -3.356 6.758 10.745 1.00 42.50 112 PRO D O 1
ATOM 4176 N N . SER C 2 113 ? -1.886 5.918 9.256 1.00 40.59 113 SER D N 1
ATOM 4177 C CA . SER C 2 113 ? -2.697 4.768 8.889 1.00 37.52 113 SER D CA 1
ATOM 4178 C C . SER C 2 113 ? -2.256 3.592 9.748 1.00 39.27 113 SER D C 1
ATOM 4179 O O . SER C 2 113 ? -1.058 3.312 9.856 1.00 41.45 113 SER D O 1
ATOM 4182 N N . VAL C 2 114 ? -3.216 2.919 10.372 1.00 40.16 114 VAL D N 1
ATOM 4183 C CA . VAL C 2 114 ? -2.932 1.860 11.333 1.00 40.04 114 VAL D CA 1
ATOM 4184 C C . VAL C 2 114 ? -3.290 0.518 10.711 1.00 42.78 114 VAL D C 1
ATOM 4185 O O . VAL C 2 114 ? -4.316 0.388 10.033 1.00 42.33 114 VAL D O 1
ATOM 4189 N N . PHE C 2 115 ? -2.435 -0.477 10.940 1.00 42.29 115 PHE D N 1
ATOM 4190 C CA . PHE C 2 115 ? -2.610 -1.816 10.389 1.00 39.96 115 PHE D CA 1
ATOM 4191 C C . PHE C 2 115 ? -2.216 -2.827 11.453 1.00 41.79 115 PHE D C 1
ATOM 4192 O O . PHE C 2 115 ? -1.082 -2.800 11.940 1.00 47.79 115 PHE D O 1
ATOM 4200 N N . ILE C 2 116 ? -3.138 -3.718 11.809 1.00 42.35 116 ILE D N 1
ATOM 4201 C CA . ILE C 2 116 ? -2.895 -4.736 12.826 1.00 42.49 116 ILE D CA 1
ATOM 4202 C C . ILE C 2 116 ? -2.727 -6.085 12.139 1.00 43.19 116 ILE D C 1
ATOM 4203 O O . ILE C 2 116 ? -3.488 -6.430 11.225 1.00 42.24 116 ILE D O 1
ATOM 4208 N N . PHE C 2 117 ? -1.712 -6.832 12.562 1.00 39.67 117 PHE D N 1
ATOM 4209 C CA . PHE C 2 117 ? -1.415 -8.150 12.017 1.00 39.24 117 PHE D CA 1
ATOM 4210 C C . PHE C 2 117 ? -1.470 -9.171 13.143 1.00 42.71 117 PHE D C 1
ATOM 4211 O O . PHE C 2 117 ? -0.741 -9.025 14.140 1.00 46.14 117 PHE D O 1
ATOM 4219 N N . PRO C 2 118 ? -2.299 -10.204 13.044 1.00 47.57 118 PRO D N 1
ATOM 4220 C CA . PRO C 2 118 ? -2.327 -11.231 14.081 1.00 45.10 118 PRO D CA 1
ATOM 4221 C C . PRO C 2 118 ? -1.094 -12.108 13.989 1.00 42.91 118 PRO D C 1
ATOM 4222 O O . PRO C 2 118 ? -0.381 -12.082 12.974 1.00 38.71 118 PRO D O 1
ATOM 4226 N N . PRO C 2 119 ? -0.791 -12.880 15.032 1.00 46.10 119 PRO D N 1
ATOM 4227 C CA . PRO C 2 119 ? 0.328 -13.823 14.937 1.00 44.28 119 PRO D CA 1
ATOM 4228 C C . PRO C 2 119 ? 0.094 -14.837 13.828 1.00 39.08 119 PRO D C 1
ATOM 4229 O O . PRO C 2 119 ? -1.004 -15.374 13.670 1.00 38.21 119 PRO D O 1
ATOM 4233 N N . SER C 2 120 ? 1.142 -15.085 13.051 1.00 46.23 120 SER D N 1
ATOM 4234 C CA . SER C 2 120 ? 1.056 -16.048 11.967 1.00 44.93 120 SER D CA 1
ATOM 4235 C C . SER C 2 120 ? 0.903 -17.460 12.518 1.00 46.70 120 SER D C 1
ATOM 4236 O O . SER C 2 120 ? 1.311 -17.762 13.642 1.00 48.73 120 SER D O 1
ATOM 4239 N N . ASP C 2 121 ? 0.300 -18.332 11.707 1.00 49.61 121 ASP D N 1
ATOM 4240 C CA . ASP C 2 121 ? 0.184 -19.732 12.096 1.00 42.76 121 ASP D CA 1
ATOM 4241 C C . ASP C 2 121 ? 1.554 -20.374 12.261 1.00 43.99 121 ASP D C 1
ATOM 4242 O O . ASP C 2 121 ? 1.725 -21.273 13.093 1.00 45.96 121 ASP D O 1
ATOM 4247 N N . GLU C 2 122 ? 2.542 -19.916 11.489 1.00 49.49 122 GLU D N 1
ATOM 4248 C CA . GLU C 2 122 ? 3.893 -20.454 11.609 1.00 46.70 122 GLU D CA 1
ATOM 4249 C C . GLU C 2 122 ? 4.533 -20.054 12.932 1.00 49.33 122 GLU D C 1
ATOM 4250 O O . GLU C 2 122 ? 5.223 -20.864 13.562 1.00 54.17 122 GLU D O 1
ATOM 4256 N N . GLN C 2 123 ? 4.321 -18.810 13.373 1.00 48.41 123 GLN D N 1
ATOM 4257 C CA . GLN C 2 123 ? 4.877 -18.400 14.658 1.00 46.01 123 GLN D CA 1
ATOM 4258 C C . GLN C 2 123 ? 4.173 -19.092 15.815 1.00 49.66 123 GLN D C 1
ATOM 4259 O O . GLN C 2 123 ? 4.810 -19.399 16.830 1.00 43.48 123 GLN D O 1
ATOM 4265 N N . LEU C 2 124 ? 2.869 -19.345 15.686 1.00 47.77 124 LEU D N 1
ATOM 4266 C CA . LEU C 2 124 ? 2.152 -20.041 16.749 1.00 47.68 124 LEU D CA 1
ATOM 4267 C C . LEU C 2 124 ? 2.666 -21.465 16.911 1.00 53.58 124 LEU D C 1
ATOM 4268 O O . LEU C 2 124 ? 2.877 -21.931 18.036 1.00 51.02 124 LEU D O 1
ATOM 4273 N N . LYS C 2 125 ? 2.903 -22.164 15.798 1.00 50.66 125 LYS D N 1
ATOM 4274 C CA . LYS C 2 125 ? 3.496 -23.494 15.872 1.00 55.37 125 LYS D CA 1
ATOM 4275 C C . LYS C 2 125 ? 4.850 -23.480 16.573 1.00 51.55 125 LYS D C 1
ATOM 4276 O O . LYS C 2 125 ? 5.268 -24.512 17.110 1.00 55.15 125 LYS D O 1
ATOM 4278 N N . SER C 2 126 ? 5.533 -22.338 16.590 1.00 41.70 126 SER D N 1
ATOM 4279 C CA . SER C 2 126 ? 6.814 -22.195 17.267 1.00 46.30 126 SER D CA 1
ATOM 4280 C C . SER C 2 126 ? 6.674 -21.824 18.739 1.00 52.58 126 SER D C 1
ATOM 4281 O O . SER C 2 126 ? 7.691 -21.611 19.408 1.00 55.54 126 SER D O 1
ATOM 4284 N N . GLY C 2 127 ? 5.450 -21.734 19.257 1.00 45.06 127 GLY D N 1
ATOM 4285 C CA . GLY C 2 127 ? 5.227 -21.472 20.663 1.00 51.86 127 GLY D CA 1
ATOM 4286 C C . GLY C 2 127 ? 5.237 -20.014 21.070 1.00 55.59 127 GLY D C 1
ATOM 4287 O O . GLY C 2 127 ? 5.120 -19.723 22.267 1.00 54.68 127 GLY D O 1
ATOM 4288 N N . THR C 2 128 ? 5.372 -19.092 20.122 1.00 54.79 128 THR D N 1
ATOM 4289 C CA . THR C 2 128 ? 5.369 -17.664 20.398 1.00 49.79 128 THR D CA 1
ATOM 4290 C C . THR C 2 128 ? 4.229 -17.012 19.628 1.00 55.38 128 THR D C 1
ATOM 4291 O O . THR C 2 128 ? 3.832 -17.487 18.561 1.00 60.27 128 THR D O 1
ATOM 4295 N N . ALA C 2 129 ? 3.686 -15.932 20.184 1.00 47.27 129 ALA D N 1
ATOM 4296 C CA . ALA C 2 129 ? 2.664 -15.146 19.508 1.00 45.98 129 ALA D CA 1
ATOM 4297 C C . ALA C 2 129 ? 3.047 -13.677 19.572 1.00 46.91 129 ALA D C 1
ATOM 4298 O O . ALA C 2 129 ? 3.180 -13.113 20.663 1.00 48.69 129 ALA D O 1
ATOM 4300 N N . SER C 2 130 ? 3.230 -13.066 18.406 1.00 44.88 130 SER D N 1
ATOM 4301 C CA . SER C 2 130 ? 3.486 -11.639 18.291 1.00 42.66 130 SER D CA 1
ATOM 4302 C C . SER C 2 130 ? 2.355 -11.001 17.502 1.00 41.81 130 SER D C 1
ATOM 4303 O O . SER C 2 130 ? 1.981 -11.499 16.436 1.00 40.40 130 SER D O 1
ATOM 4306 N N . VAL C 2 131 ? 1.809 -9.912 18.030 1.00 37.81 131 VAL D N 1
ATOM 4307 C CA . VAL C 2 131 ? 0.874 -9.071 17.297 1.00 40.43 131 VAL D CA 1
ATOM 4308 C C . VAL C 2 131 ? 1.628 -7.833 16.839 1.00 39.83 131 VAL D C 1
ATOM 4309 O O . VAL C 2 131 ? 2.361 -7.218 17.624 1.00 43.57 131 VAL D O 1
ATOM 4313 N N . VAL C 2 132 ? 1.464 -7.472 15.570 1.00 34.97 132 VAL D N 1
ATOM 4314 C CA . VAL C 2 132 ? 2.216 -6.383 14.960 1.00 33.75 132 VAL D CA 1
ATOM 4315 C C . VAL C 2 132 ? 1.246 -5.287 14.546 1.00 40.53 132 VAL D C 1
ATOM 4316 O O . VAL C 2 132 ? 0.268 -5.549 13.835 1.00 38.42 132 VAL D O 1
ATOM 4320 N N . CYS C 2 133 ? 1.518 -4.066 15.000 1.00 39.95 133 CYS D N 1
ATOM 4321 C CA . CYS C 2 133 ? 0.725 -2.885 14.678 1.00 38.77 133 CYS D CA 1
ATOM 4322 C C . CYS C 2 133 ? 1.620 -1.918 13.917 1.00 36.24 133 CYS D C 1
ATOM 4323 O O . CYS C 2 133 ? 2.660 -1.496 14.433 1.00 38.99 133 CYS D O 1
ATOM 4326 N N . LEU C 2 134 ? 1.229 -1.583 12.691 1.00 32.54 134 LEU D N 1
ATOM 4327 C CA . LEU C 2 134 ? 2.027 -0.732 11.819 1.00 38.04 134 LEU D CA 1
ATOM 4328 C C . LEU C 2 134 ? 1.341 0.613 11.628 1.00 39.88 134 LEU D C 1
ATOM 4329 O O . LEU C 2 134 ? 0.148 0.670 11.313 1.00 38.56 134 LEU D O 1
ATOM 4334 N N . LEU C 2 135 ? 2.102 1.686 11.816 1.00 38.21 135 LEU D N 1
ATOM 4335 C CA . LEU C 2 135 ? 1.634 3.049 11.610 1.00 37.22 135 LEU D CA 1
ATOM 4336 C C . LEU C 2 135 ? 2.335 3.615 10.384 1.00 36.58 135 LEU D C 1
ATOM 4337 O O . LEU C 2 135 ? 3.564 3.549 10.285 1.00 36.26 135 LEU D O 1
ATOM 4342 N N . ASN C 2 136 ? 1.559 4.163 9.452 1.00 39.23 136 ASN D N 1
ATOM 4343 C CA . ASN C 2 136 ? 2.077 4.588 8.158 1.00 37.44 136 ASN D CA 1
ATOM 4344 C C . ASN C 2 136 ? 1.895 6.087 7.970 1.00 37.57 136 ASN D C 1
ATOM 4345 O O . ASN C 2 136 ? 0.793 6.613 8.160 1.00 35.34 136 ASN D O 1
ATOM 4350 N N . ASN C 2 137 ? 2.983 6.761 7.602 1.00 38.36 137 ASN D N 1
ATOM 4351 C CA . ASN C 2 137 ? 2.965 8.123 7.070 1.00 43.08 137 ASN D CA 1
ATOM 4352 C C . ASN C 2 137 ? 2.237 9.090 8.009 1.00 43.34 137 ASN D C 1
ATOM 4353 O O . ASN C 2 137 ? 1.151 9.592 7.721 1.00 40.17 137 ASN D O 1
ATOM 4358 N N . PHE C 2 138 ? 2.879 9.350 9.145 1.00 39.06 138 PHE D N 1
ATOM 4359 C CA . PHE C 2 138 ? 2.368 10.317 10.103 1.00 32.62 138 PHE D CA 1
ATOM 4360 C C . PHE C 2 138 ? 3.441 11.346 10.421 1.00 35.19 138 PHE D C 1
ATOM 4361 O O . PHE C 2 138 ? 4.638 11.110 10.238 1.00 34.03 138 PHE D O 1
ATOM 4369 N N . TYR C 2 139 ? 2.986 12.506 10.893 1.00 30.58 139 TYR D N 1
ATOM 4370 C CA . TYR C 2 139 ? 3.851 13.582 11.328 1.00 37.47 139 TYR D CA 1
ATOM 4371 C C . TYR C 2 139 ? 3.072 14.388 12.355 1.00 37.36 139 TYR D C 1
ATOM 4372 O O . TYR C 2 139 ? 1.882 14.660 12.136 1.00 39.67 139 TYR D O 1
ATOM 4381 N N . PRO C 2 140 ? 3.698 14.793 13.471 1.00 30.30 140 PRO D N 1
ATOM 4382 C CA . PRO C 2 140 ? 5.112 14.601 13.821 1.00 39.63 140 PRO D CA 1
ATOM 4383 C C . PRO C 2 140 ? 5.455 13.198 14.324 1.00 38.48 140 PRO D C 1
ATOM 4384 O O . PRO C 2 140 ? 4.608 12.305 14.305 1.00 39.74 140 PRO D O 1
ATOM 4388 N N . ARG C 2 141 ? 6.702 13.021 14.774 1.00 35.42 141 ARG D N 1
ATOM 4389 C CA . ARG C 2 141 ? 7.175 11.697 15.166 1.00 41.01 141 ARG D CA 1
ATOM 4390 C C . ARG C 2 141 ? 6.480 11.186 16.420 1.00 46.73 141 ARG D C 1
ATOM 4391 O O . ARG C 2 141 ? 6.345 9.969 16.594 1.00 46.71 141 ARG D O 1
ATOM 4399 N N . GLU C 2 142 ? 6.051 12.085 17.303 1.00 42.80 142 GLU D N 1
ATOM 4400 C CA . GLU C 2 142 ? 5.413 11.676 18.548 1.00 43.36 142 GLU D CA 1
ATOM 4401 C C . GLU C 2 142 ? 4.165 10.854 18.260 1.00 47.01 142 GLU D C 1
ATOM 4402 O O . GLU C 2 142 ? 3.217 11.342 17.639 1.00 51.37 142 GLU D O 1
ATOM 4404 N N . ALA C 2 143 ? 4.173 9.601 18.706 1.00 42.14 143 ALA D N 1
ATOM 4405 C CA . ALA C 2 143 ? 3.044 8.703 18.523 1.00 51.26 143 ALA D CA 1
ATOM 4406 C C . ALA C 2 143 ? 3.061 7.672 19.640 1.00 56.00 143 ALA D C 1
ATOM 4407 O O . ALA C 2 143 ? 4.121 7.149 19.994 1.00 58.73 143 ALA D O 1
ATOM 4409 N N . LYS C 2 144 ? 1.885 7.390 20.192 1.00 55.45 144 LYS D N 1
ATOM 4410 C CA . LYS C 2 144 ? 1.736 6.448 21.293 1.00 53.44 144 LYS D CA 1
ATOM 4411 C C . LYS C 2 144 ? 0.964 5.231 20.803 1.00 49.17 144 LYS D C 1
ATOM 4412 O O . LYS C 2 144 ? -0.185 5.354 20.365 1.00 42.02 144 LYS D O 1
ATOM 4414 N N . VAL C 2 145 ? 1.599 4.065 20.868 1.00 51.28 145 VAL D N 1
ATOM 4415 C CA . VAL C 2 145 ? 0.950 2.795 20.570 1.00 50.43 145 VAL D CA 1
ATOM 4416 C C . VAL C 2 145 ? 0.712 2.080 21.889 1.00 43.32 145 VAL D C 1
ATOM 4417 O O . VAL C 2 145 ? 1.656 1.823 22.647 1.00 45.37 145 VAL D O 1
ATOM 4421 N N . GLN C 2 146 ? -0.547 1.762 22.163 1.00 48.45 146 GLN D N 1
ATOM 4422 C CA . GLN C 2 146 ? -0.949 1.130 23.410 1.00 51.06 146 GLN D CA 1
ATOM 4423 C C . GLN C 2 146 ? -1.594 -0.209 23.093 1.00 50.10 146 GLN D C 1
ATOM 4424 O O . GLN C 2 146 ? -2.569 -0.268 22.337 1.00 50.99 146 GLN D O 1
ATOM 4430 N N . TRP C 2 147 ? -1.055 -1.278 23.672 1.00 51.70 147 TRP D N 1
ATOM 4431 C CA . TRP C 2 147 ? -1.564 -2.621 23.434 1.00 53.96 147 TRP D CA 1
ATOM 4432 C C . TRP C 2 147 ? -2.608 -2.974 24.485 1.00 56.31 147 TRP D C 1
ATOM 4433 O O . TRP C 2 147 ? -2.385 -2.780 25.684 1.00 55.53 147 TRP D O 1
ATOM 4444 N N . LYS C 2 148 ? -3.749 -3.486 24.027 1.00 47.27 148 LYS D N 1
ATOM 4445 C CA . LYS C 2 148 ? -4.847 -3.875 24.901 1.00 56.96 148 LYS D CA 1
ATOM 4446 C C . LYS C 2 148 ? -5.216 -5.320 24.608 1.00 59.17 148 LYS D C 1
ATOM 4447 O O . LYS C 2 148 ? -5.530 -5.665 23.464 1.00 60.97 148 LYS D O 1
ATOM 4453 N N . VAL C 2 149 ? -5.168 -6.159 25.637 1.00 59.42 149 VAL D N 1
ATOM 4454 C CA . VAL C 2 149 ? -5.576 -7.558 25.559 1.00 58.39 149 VAL D CA 1
ATOM 4455 C C . VAL C 2 149 ? -6.761 -7.745 26.495 1.00 61.41 149 VAL D C 1
ATOM 4456 O O . VAL C 2 149 ? -6.600 -7.721 27.722 1.00 61.34 149 VAL D O 1
ATOM 4460 N N . ASP C 2 150 ? -7.945 -7.949 25.917 1.00 63.84 150 ASP D N 1
ATOM 4461 C CA . ASP C 2 150 ? -9.196 -7.994 26.671 1.00 66.31 150 ASP D CA 1
ATOM 4462 C C . ASP C 2 150 ? -9.351 -6.731 27.515 1.00 68.47 150 ASP D C 1
ATOM 4463 O O . ASP C 2 150 ? -9.708 -6.773 28.695 1.00 71.98 150 ASP D O 1
ATOM 4468 N N . ASN C 2 151 ? -9.060 -5.593 26.886 1.00 73.04 151 ASN D N 1
ATOM 4469 C CA . ASN C 2 151 ? -9.091 -4.260 27.482 1.00 71.38 151 ASN D CA 1
ATOM 4470 C C . ASN C 2 151 ? -8.105 -4.097 28.633 1.00 66.55 151 ASN D C 1
ATOM 4471 O O . ASN C 2 151 ? -8.161 -3.091 29.351 1.00 70.11 151 ASN D O 1
ATOM 4476 N N . ALA C 2 152 ? -7.199 -5.052 28.829 1.00 62.03 152 ALA D N 1
ATOM 4477 C CA . ALA C 2 152 ? -6.140 -4.929 29.825 1.00 60.42 152 ALA D CA 1
ATOM 4478 C C . ALA C 2 152 ? -4.932 -4.284 29.157 1.00 62.69 152 ALA D C 1
ATOM 4479 O O . ALA C 2 152 ? -4.305 -4.882 28.276 1.00 58.48 152 ALA D O 1
ATOM 4481 N N . LEU C 2 153 ? -4.611 -3.064 29.574 1.00 59.75 153 LEU D N 1
ATOM 4482 C CA . LEU C 2 153 ? -3.530 -2.310 28.956 1.00 56.01 153 LEU D CA 1
ATOM 4483 C C . LEU C 2 153 ? -2.188 -2.951 29.296 1.00 54.27 153 LEU D C 1
ATOM 4484 O O . LEU C 2 153 ? -1.930 -3.300 30.452 1.00 54.05 153 LEU D O 1
ATOM 4489 N N . GLN C 2 154 ? -1.336 -3.112 28.286 1.00 61.00 154 GLN D N 1
ATOM 4490 C CA . GLN C 2 154 ? -0.105 -3.877 28.419 1.00 58.09 154 GLN D CA 1
ATOM 4491 C C . GLN C 2 154 ? 1.086 -2.981 28.741 1.00 61.41 154 GLN D C 1
ATOM 4492 O O . GLN C 2 154 ? 1.096 -1.782 28.452 1.00 56.28 154 GLN D O 1
ATOM 4498 N N . SER C 2 155 ? 2.105 -3.594 29.342 1.00 57.95 155 SER D N 1
ATOM 4499 C CA . SER C 2 155 ? 3.365 -2.918 29.623 1.00 62.16 155 SER D CA 1
ATOM 4500 C C . SER C 2 155 ? 4.447 -3.971 29.804 1.00 60.13 155 SER D C 1
ATOM 4501 O O . SER C 2 155 ? 4.232 -4.968 30.501 1.00 54.58 155 SER D O 1
ATOM 4504 N N . GLY C 2 156 ? 5.598 -3.753 29.172 1.00 57.60 156 GLY D N 1
ATOM 4505 C CA . GLY C 2 156 ? 6.736 -4.635 29.323 1.00 47.36 156 GLY D CA 1
ATOM 4506 C C . GLY C 2 156 ? 6.774 -5.828 28.395 1.00 47.38 156 GLY D C 1
ATOM 4507 O O . GLY C 2 156 ? 7.661 -6.677 28.546 1.00 50.58 156 GLY D O 1
ATOM 4508 N N . ASN C 2 157 ? 5.848 -5.925 27.440 1.00 48.51 157 ASN D N 1
ATOM 4509 C CA . ASN C 2 157 ? 5.794 -7.054 26.519 1.00 50.08 157 ASN D CA 1
ATOM 4510 C C . ASN C 2 157 ? 5.728 -6.582 25.072 1.00 44.34 157 ASN D C 1
ATOM 4511 O O . ASN C 2 157 ? 5.173 -7.271 24.211 1.00 40.32 157 ASN D O 1
ATOM 4516 N N . SER C 2 158 ? 6.288 -5.409 24.788 1.00 40.16 158 SER D N 1
ATOM 4517 C CA . SER C 2 158 ? 6.213 -4.833 23.457 1.00 35.11 158 SER D CA 1
ATOM 4518 C C . SER C 2 158 ? 7.522 -4.131 23.125 1.00 42.19 158 SER D C 1
ATOM 4519 O O . SER C 2 158 ? 8.305 -3.772 24.007 1.00 38.93 158 SER D O 1
ATOM 4522 N N . GLN C 2 159 ? 7.748 -3.947 21.826 1.00 36.73 159 GLN D N 1
ATOM 4523 C CA . GLN C 2 159 ? 8.887 -3.193 21.330 1.00 36.84 159 GLN D CA 1
ATOM 4524 C C . GLN C 2 159 ? 8.414 -2.270 20.218 1.00 37.73 159 GLN D C 1
ATOM 4525 O O . GLN C 2 159 ? 7.480 -2.589 19.478 1.00 37.13 159 GLN D O 1
ATOM 4531 N N . GLU C 2 160 ? 9.064 -1.115 20.115 1.00 42.53 160 GLU D N 1
ATOM 4532 C CA . GLU C 2 160 ? 8.675 -0.074 19.178 1.00 39.72 160 GLU D CA 1
ATOM 4533 C C . GLU C 2 160 ? 9.857 0.280 18.290 1.00 37.01 160 GLU D C 1
ATOM 4534 O O . GLU C 2 160 ? 11.017 0.112 18.677 1.00 40.32 160 GLU D O 1
ATOM 4540 N N . SER C 2 161 ? 9.555 0.784 17.096 1.00 43.23 161 SER D N 1
ATOM 4541 C CA . SER C 2 161 ? 10.602 1.172 16.161 1.00 34.21 161 SER D CA 1
ATOM 4542 C C . SER C 2 161 ? 10.034 2.177 15.172 1.00 36.30 161 SER D C 1
ATOM 4543 O O . SER C 2 161 ? 8.968 1.942 14.593 1.00 31.47 161 SER D O 1
ATOM 4546 N N . VAL C 2 162 ? 10.746 3.284 14.978 1.00 31.03 162 VAL D N 1
ATOM 4547 C CA . VAL C 2 162 ? 10.314 4.363 14.100 1.00 37.54 162 VAL D CA 1
ATOM 4548 C C . VAL C 2 162 ? 11.311 4.498 12.959 1.00 35.92 162 VAL D C 1
ATOM 4549 O O . VAL C 2 162 ? 12.527 4.469 13.177 1.00 31.45 162 VAL D O 1
ATOM 4553 N N . THR C 2 163 ? 10.790 4.644 11.743 1.00 35.57 163 THR D N 1
ATOM 4554 C CA . THR C 2 163 ? 11.632 4.870 10.581 1.00 27.98 163 THR D CA 1
ATOM 4555 C C . THR C 2 163 ? 12.277 6.251 10.643 1.00 37.81 163 THR D C 1
ATOM 4556 O O . THR C 2 163 ? 11.871 7.128 11.411 1.00 36.62 163 THR D O 1
ATOM 4560 N N . GLU C 2 164 ? 13.299 6.437 9.814 1.00 37.87 164 GLU D N 1
ATOM 4561 C CA . GLU C 2 164 ? 13.776 7.779 9.539 1.00 32.49 164 GLU D CA 1
ATOM 4562 C C . GLU C 2 164 ? 12.716 8.543 8.752 1.00 37.11 164 GLU D C 1
ATOM 4563 O O . GLU C 2 164 ? 11.815 7.955 8.145 1.00 41.06 164 GLU D O 1
ATOM 4565 N N . GLN C 2 165 ? 12.823 9.870 8.774 1.00 43.29 165 GLN D N 1
ATOM 4566 C CA . GLN C 2 165 ? 11.872 10.695 8.041 1.00 34.96 165 GLN D CA 1
ATOM 4567 C C . GLN C 2 165 ? 11.930 10.362 6.557 1.00 32.60 165 GLN D C 1
ATOM 4568 O O . GLN C 2 165 ? 13.011 10.302 5.963 1.00 37.25 165 GLN D O 1
ATOM 4574 N N . ASP C 2 166 ? 10.760 10.134 5.963 1.00 30.44 166 ASP D N 1
ATOM 4575 C CA . ASP C 2 166 ? 10.699 9.674 4.582 1.00 38.06 166 ASP D CA 1
ATOM 4576 C C . ASP C 2 166 ? 11.275 10.718 3.634 1.00 38.95 166 ASP D C 1
ATOM 4577 O O . ASP C 2 166 ? 10.977 11.911 3.741 1.00 36.30 166 ASP D O 1
ATOM 4582 N N . SER C 2 167 ? 12.097 10.253 2.691 1.00 42.32 167 SER D N 1
ATOM 4583 C CA . SER C 2 167 ? 12.783 11.135 1.757 1.00 41.74 167 SER D CA 1
ATOM 4584 C C . SER C 2 167 ? 11.850 11.773 0.737 1.00 36.02 167 SER D C 1
ATOM 4585 O O . SER C 2 167 ? 12.305 12.614 -0.046 1.00 35.71 167 SER D O 1
ATOM 4588 N N . LYS C 2 168 ? 10.571 11.402 0.719 1.00 35.31 168 LYS D N 1
ATOM 4589 C CA . LYS C 2 168 ? 9.620 11.939 -0.245 1.00 36.04 168 LYS D CA 1
ATOM 4590 C C . LYS C 2 168 ? 8.556 12.821 0.390 1.00 35.82 168 LYS D C 1
ATOM 4591 O O . LYS C 2 168 ? 8.359 13.957 -0.050 1.00 41.73 168 LYS D O 1
ATOM 4595 N N . ASP C 2 169 ? 7.856 12.332 1.415 1.00 33.50 169 ASP D N 1
ATOM 4596 C CA . ASP C 2 169 ? 6.779 13.089 2.042 1.00 35.10 169 ASP D CA 1
ATOM 4597 C C . ASP C 2 169 ? 7.094 13.500 3.477 1.00 34.72 169 ASP D C 1
ATOM 4598 O O . ASP C 2 169 ? 6.210 14.017 4.169 1.00 24.90 169 ASP D O 1
ATOM 4603 N N . SER C 2 170 ? 8.321 13.266 3.942 1.00 35.35 170 SER D N 1
ATOM 4604 C CA . SER C 2 170 ? 8.806 13.741 5.238 1.00 35.65 170 SER D CA 1
ATOM 4605 C C . SER C 2 170 ? 7.994 13.204 6.414 1.00 38.60 170 SER D C 1
ATOM 4606 O O . SER C 2 170 ? 7.992 13.805 7.493 1.00 39.82 170 SER D O 1
ATOM 4609 N N . THR C 2 171 ? 7.297 12.087 6.244 1.00 33.17 171 THR D N 1
ATOM 4610 C CA . THR C 2 171 ? 6.528 11.502 7.332 1.00 37.55 171 THR D CA 1
ATOM 4611 C C . THR C 2 171 ? 7.307 10.371 7.993 1.00 40.98 171 THR D C 1
ATOM 4612 O O . THR C 2 171 ? 8.376 9.958 7.536 1.00 31.73 171 THR D O 1
ATOM 4616 N N . TYR C 2 172 ? 6.749 9.875 9.092 1.00 38.25 172 TYR D N 1
ATOM 4617 C CA . TYR C 2 172 ? 7.325 8.775 9.846 1.00 34.60 172 TYR D CA 1
ATOM 4618 C C . TYR C 2 172 ? 6.424 7.552 9.768 1.00 40.57 172 TYR D C 1
ATOM 4619 O O . TYR C 2 172 ? 5.213 7.659 9.555 1.00 36.05 172 TYR D O 1
ATOM 4628 N N . SER C 2 173 ? 7.032 6.384 9.944 1.00 40.95 173 SER D N 1
ATOM 4629 C CA . SER C 2 173 ? 6.302 5.136 10.070 1.00 39.44 173 SER D CA 1
ATOM 4630 C C . SER C 2 173 ? 6.813 4.393 11.295 1.00 38.25 173 SER D C 1
ATOM 4631 O O . SER C 2 173 ? 7.980 4.522 11.676 1.00 37.06 173 SER D O 1
ATOM 4634 N N . LEU C 2 174 ? 5.926 3.622 11.915 1.00 34.44 174 LEU D N 1
ATOM 4635 C CA . LEU C 2 174 ? 6.219 2.962 13.177 1.00 32.73 174 LEU D CA 1
ATOM 4636 C C . LEU C 2 174 ? 5.785 1.506 13.113 1.00 36.27 174 LEU D C 1
ATOM 4637 O O . LEU C 2 174 ? 4.789 1.164 12.470 1.00 39.45 174 LEU D O 1
ATOM 4642 N N . SER C 2 175 ? 6.546 0.650 13.792 1.00 31.55 175 SER D N 1
ATOM 4643 C CA . SER C 2 175 ? 6.222 -0.767 13.921 1.00 35.25 175 SER D CA 1
ATOM 4644 C C . SER C 2 175 ? 6.286 -1.135 15.396 1.00 33.81 175 SER D C 1
ATOM 4645 O O . SER C 2 175 ? 7.362 -1.095 16.003 1.00 38.34 175 SER D O 1
ATOM 4648 N N . SER C 2 176 ? 5.142 -1.485 15.972 1.00 29.64 176 SER D N 1
ATOM 4649 C CA . SER C 2 176 ? 5.063 -1.942 17.352 1.00 38.46 176 SER D CA 1
ATOM 4650 C C . SER C 2 176 ? 4.680 -3.414 17.366 1.00 38.52 176 SER D C 1
ATOM 4651 O O . SER C 2 176 ? 3.703 -3.812 16.724 1.00 36.93 176 SER D O 1
ATOM 4654 N N . THR C 2 177 ? 5.452 -4.215 18.095 1.00 31.90 177 THR D N 1
ATOM 4655 C CA . THR C 2 177 ? 5.241 -5.653 18.176 1.00 39.13 177 THR D CA 1
ATOM 4656 C C . THR C 2 177 ? 5.014 -6.038 19.629 1.00 43.65 177 THR D C 1
ATOM 4657 O O . THR C 2 177 ? 5.877 -5.797 20.480 1.00 37.95 177 THR D O 1
ATOM 4661 N N . LEU C 2 178 ? 3.856 -6.631 19.909 1.00 42.30 178 LEU D N 1
ATOM 4662 C CA . LEU C 2 178 ? 3.528 -7.154 21.230 1.00 40.11 178 LEU D CA 1
ATOM 4663 C C . LEU C 2 178 ? 3.804 -8.653 21.223 1.00 39.55 178 LEU D C 1
ATOM 4664 O O . LEU C 2 178 ? 3.120 -9.412 20.530 1.00 43.12 178 LEU D O 1
ATOM 4669 N N . THR C 2 179 ? 4.801 -9.078 21.993 1.00 42.41 179 THR D N 1
ATOM 4670 C CA . THR C 2 179 ? 5.258 -10.463 21.998 1.00 46.69 179 THR D CA 1
ATOM 4671 C C . THR C 2 179 ? 4.779 -11.159 23.264 1.00 51.67 179 THR D C 1
ATOM 4672 O O . THR C 2 179 ? 5.140 -10.754 24.375 1.00 51.33 179 THR D O 1
ATOM 4676 N N . LEU C 2 180 ? 3.977 -12.205 23.092 1.00 51.06 180 LEU D N 1
ATOM 4677 C CA . LEU C 2 180 ? 3.524 -13.040 24.192 1.00 47.44 180 LEU D CA 1
ATOM 4678 C C . LEU C 2 180 ? 3.819 -14.496 23.867 1.00 52.61 180 LEU D C 1
ATOM 4679 O O . LEU C 2 180 ? 4.048 -14.864 22.712 1.00 55.33 180 LEU D O 1
ATOM 4684 N N . SER C 2 181 ? 3.818 -15.324 24.906 1.00 56.58 181 SER D N 1
ATOM 4685 C CA . SER C 2 181 ? 3.912 -16.758 24.698 1.00 59.77 181 SER D CA 1
ATOM 4686 C C . SER C 2 181 ? 2.627 -17.276 24.059 1.00 55.88 181 SER D C 1
ATOM 4687 O O . SER C 2 181 ? 1.565 -16.652 24.142 1.00 59.13 181 SER D O 1
ATOM 4690 N N . LYS C 2 182 ? 2.737 -18.432 23.400 1.00 55.32 182 LYS D N 1
ATOM 4691 C CA . LYS C 2 182 ? 1.552 -19.065 22.832 1.00 54.99 182 LYS D CA 1
ATOM 4692 C C . LYS C 2 182 ? 0.513 -19.362 23.905 1.00 57.06 182 LYS D C 1
ATOM 4693 O O . LYS C 2 182 ? -0.693 -19.290 23.641 1.00 59.57 182 LYS D O 1
ATOM 4699 N N . ALA C 2 183 ? 0.961 -19.671 25.124 1.00 55.95 183 ALA D N 1
ATOM 4700 C CA . ALA C 2 183 ? 0.031 -19.941 26.215 1.00 66.38 183 ALA D CA 1
ATOM 4701 C C . ALA C 2 183 ? -0.746 -18.687 26.601 1.00 67.58 183 ALA D C 1
ATOM 4702 O O . ALA C 2 183 ? -1.980 -18.708 26.678 1.00 67.70 183 ALA D O 1
ATOM 4704 N N . ASP C 2 184 ? -0.038 -17.581 26.849 1.00 59.49 184 ASP D N 1
ATOM 4705 C CA . ASP C 2 184 ? -0.710 -16.346 27.243 1.00 67.55 184 ASP D CA 1
ATOM 4706 C C . ASP C 2 184 ? -1.581 -15.795 26.123 1.00 65.97 184 ASP D C 1
ATOM 4707 O O . ASP C 2 184 ? -2.573 -15.107 26.393 1.00 65.82 184 ASP D O 1
ATOM 4712 N N . TYR C 2 185 ? -1.233 -16.084 24.868 1.00 66.86 185 TYR D N 1
ATOM 4713 C CA . TYR C 2 185 ? -2.015 -15.575 23.747 1.00 65.43 185 TYR D CA 1
ATOM 4714 C C . TYR C 2 185 ? -3.381 -16.244 23.674 1.00 61.78 185 TYR D C 1
ATOM 4715 O O . TYR C 2 185 ? -4.397 -15.572 23.459 1.00 57.21 185 TYR D O 1
ATOM 4724 N N . GLU C 2 186 ? -3.427 -17.561 23.851 1.00 66.46 186 GLU D N 1
ATOM 4725 C CA . GLU C 2 186 ? -4.678 -18.301 23.772 1.00 66.16 186 GLU D CA 1
ATOM 4726 C C . GLU C 2 186 ? -5.523 -18.175 25.033 1.00 58.38 186 GLU D C 1
ATOM 4727 O O . GLU C 2 186 ? -6.623 -18.735 25.080 1.00 58.16 186 GLU D O 1
ATOM 4733 N N . LYS C 2 187 ? -5.042 -17.454 26.049 1.00 58.92 187 LYS D N 1
ATOM 4734 C CA . LYS C 2 187 ? -5.850 -17.208 27.237 1.00 60.62 187 LYS D CA 1
ATOM 4735 C C . LYS C 2 187 ? -6.879 -16.107 27.012 1.00 61.82 187 LYS D C 1
ATOM 4736 O O . LYS C 2 187 ? -7.913 -16.086 27.690 1.00 65.84 187 LYS D O 1
ATOM 4742 N N . HIS C 2 188 ? -6.622 -15.196 26.079 1.00 59.39 188 HIS D N 1
ATOM 4743 C CA . HIS C 2 188 ? -7.457 -14.022 25.876 1.00 58.47 188 HIS D CA 1
ATOM 4744 C C . HIS C 2 188 ? -8.012 -14.001 24.457 1.00 58.46 188 HIS D C 1
ATOM 4745 O O . HIS C 2 188 ? -7.562 -14.734 23.572 1.00 57.29 188 HIS D O 1
ATOM 4752 N N . LYS C 2 189 ? -8.999 -13.128 24.249 1.00 60.42 189 LYS D N 1
ATOM 4753 C CA . LYS C 2 189 ? -9.785 -13.104 23.022 1.00 57.78 189 LYS D CA 1
ATOM 4754 C C . LYS C 2 189 ? -9.521 -11.864 22.177 1.00 58.12 189 LYS D C 1
ATOM 4755 O O . LYS C 2 189 ? -9.153 -11.986 21.005 1.00 54.92 189 LYS D O 1
ATOM 4761 N N . VAL C 2 190 ? -9.693 -10.669 22.736 1.00 52.09 190 VAL D N 1
ATOM 4762 C CA . VAL C 2 190 ? -9.599 -9.430 21.969 1.00 64.49 190 VAL D CA 1
ATOM 4763 C C . VAL C 2 190 ? -8.172 -8.900 22.023 1.00 60.18 190 VAL D C 1
ATOM 4764 O O . VAL C 2 190 ? -7.571 -8.807 23.101 1.00 61.33 190 VAL D O 1
ATOM 4768 N N . TYR C 2 191 ? -7.633 -8.544 20.857 1.00 53.51 191 TYR D N 1
ATOM 4769 C CA . TYR C 2 191 ? -6.298 -7.974 20.731 1.00 59.26 191 TYR D CA 1
ATOM 4770 C C . TYR C 2 191 ? -6.380 -6.711 19.891 1.00 57.39 191 TYR D C 1
ATOM 4771 O O . TYR C 2 191 ? -6.944 -6.730 18.791 1.00 52.46 191 TYR D O 1
ATOM 4780 N N . ALA C 2 192 ? -5.817 -5.619 20.404 1.00 48.65 192 ALA D N 1
ATOM 4781 C CA . ALA C 2 192 ? -5.939 -4.332 19.739 1.00 56.40 192 ALA D CA 1
ATOM 4782 C C . ALA C 2 192 ? -4.778 -3.431 20.126 1.00 51.35 192 ALA D C 1
ATOM 4783 O O . ALA C 2 192 ? -4.252 -3.512 21.239 1.00 46.83 192 ALA D O 1
ATOM 4785 N N . CYS C 2 193 ? -4.388 -2.569 19.190 1.00 51.51 193 CYS D N 1
ATOM 4786 C CA . CYS C 2 193 ? -3.464 -1.475 19.456 1.00 54.85 193 CYS D CA 1
ATOM 4787 C C . CYS C 2 193 ? -4.232 -0.163 19.389 1.00 49.90 193 CYS D C 1
ATOM 4788 O O . CYS C 2 193 ? -4.960 0.086 18.422 1.00 47.97 193 CYS D O 1
ATOM 4791 N N . GLU C 2 194 ? -4.087 0.657 20.426 1.00 53.12 194 GLU D N 1
ATOM 4792 C CA . GLU C 2 194 ? -4.723 1.967 20.495 1.00 56.49 194 GLU D CA 1
ATOM 4793 C C . GLU C 2 194 ? -3.686 3.026 20.142 1.00 55.23 194 GLU D C 1
ATOM 4794 O O . GLU C 2 194 ? -2.702 3.202 20.869 1.00 53.70 194 GLU D O 1
ATOM 4800 N N . VAL C 2 195 ? -3.902 3.719 19.028 1.00 56.96 195 VAL D N 1
ATOM 4801 C CA . VAL C 2 195 ? -2.936 4.671 18.493 1.00 53.92 195 VAL D CA 1
ATOM 4802 C C . VAL C 2 195 ? -3.410 6.082 18.809 1.00 54.92 195 VAL D C 1
ATOM 4803 O O . VAL C 2 195 ? -4.467 6.514 18.333 1.00 51.74 195 VAL D O 1
ATOM 4807 N N . THR C 2 196 ? -2.630 6.801 19.610 1.00 48.60 196 THR D N 1
ATOM 4808 C CA . THR C 2 196 ? -2.869 8.209 19.893 1.00 49.16 196 THR D CA 1
ATOM 4809 C C . THR C 2 196 ? -1.853 9.046 19.130 1.00 51.78 196 THR D C 1
ATOM 4810 O O . THR C 2 196 ? -0.643 8.827 19.254 1.00 51.85 196 THR D O 1
ATOM 4814 N N . HIS C 2 197 ? -2.347 9.993 18.337 1.00 46.61 197 HIS D N 1
ATOM 4815 C CA . HIS C 2 197 ? -1.484 10.876 17.570 1.00 46.49 197 HIS D CA 1
ATOM 4816 C C . HIS C 2 197 ? -2.149 12.239 17.458 1.00 50.97 197 HIS D C 1
ATOM 4817 O O . HIS C 2 197 ? -3.378 12.343 17.398 1.00 52.19 197 HIS D O 1
ATOM 4824 N N . GLN C 2 198 ? -1.317 13.284 17.429 1.00 45.28 198 GLN D N 1
ATOM 4825 C CA . GLN C 2 198 ? -1.828 14.651 17.383 1.00 50.42 198 GLN D CA 1
ATOM 4826 C C . GLN C 2 198 ? -2.763 14.857 16.197 1.00 53.02 198 GLN D C 1
ATOM 4827 O O . GLN C 2 198 ? -3.760 15.581 16.300 1.00 56.25 198 GLN D O 1
ATOM 4833 N N . GLY C 2 199 ? -2.465 14.221 15.067 1.00 55.54 199 GLY D N 1
ATOM 4834 C CA . GLY C 2 199 ? -3.300 14.314 13.888 1.00 46.95 199 GLY D CA 1
ATOM 4835 C C . GLY C 2 199 ? -4.559 13.484 13.909 1.00 48.07 199 GLY D C 1
ATOM 4836 O O . GLY C 2 199 ? -5.273 13.435 12.904 1.00 40.25 199 GLY D O 1
ATOM 4837 N N . LEU C 2 200 ? -4.853 12.821 15.022 1.00 50.32 200 LEU D N 1
ATOM 4838 C CA . LEU C 2 200 ? -6.067 12.032 15.176 1.00 45.08 200 LEU D CA 1
ATOM 4839 C C . LEU C 2 200 ? -6.988 12.725 16.168 1.00 57.67 200 LEU D C 1
ATOM 4840 O O . LEU C 2 200 ? -6.559 13.086 17.270 1.00 60.67 200 LEU D O 1
ATOM 4845 N N . SER C 2 201 ? -8.247 12.921 15.767 1.00 58.40 201 SER D N 1
ATOM 4846 C CA . SER C 2 201 ? -9.219 13.560 16.650 1.00 60.28 201 SER D CA 1
ATOM 4847 C C . SER C 2 201 ? -9.365 12.782 17.951 1.00 62.81 201 SER D C 1
ATOM 4848 O O . SER C 2 201 ? -9.282 13.352 19.046 1.00 68.51 201 SER D O 1
ATOM 4851 N N . SER C 2 202 ? -9.577 11.479 17.849 1.00 59.36 202 SER D N 1
ATOM 4852 C CA . SER C 2 202 ? -9.633 10.568 18.979 1.00 64.83 202 SER D CA 1
ATOM 4853 C C . SER C 2 202 ? -8.752 9.368 18.677 1.00 64.35 202 SER D C 1
ATOM 4854 O O . SER C 2 202 ? -8.489 9.062 17.509 1.00 62.14 202 SER D O 1
ATOM 4857 N N . PRO C 2 203 ? -8.258 8.682 19.708 1.00 66.31 203 PRO D N 1
ATOM 4858 C CA . PRO C 2 203 ? -7.380 7.526 19.474 1.00 65.93 203 PRO D CA 1
ATOM 4859 C C . PRO C 2 203 ? -8.042 6.478 18.591 1.00 57.12 203 PRO D C 1
ATOM 4860 O O . PRO C 2 203 ? -9.182 6.070 18.825 1.00 64.12 203 PRO D O 1
ATOM 4864 N N . VAL C 2 204 ? -7.313 6.049 17.566 1.00 58.82 204 VAL D N 1
ATOM 4865 C CA . VAL C 2 204 ? -7.774 5.023 16.639 1.00 57.44 204 VAL D CA 1
ATOM 4866 C C . VAL C 2 204 ? -7.346 3.662 17.165 1.00 56.81 204 VAL D C 1
ATOM 4867 O O . VAL C 2 204 ? -6.203 3.479 17.601 1.00 55.90 204 VAL D O 1
ATOM 4871 N N . THR C 2 205 ? -8.268 2.703 17.134 1.00 60.00 205 THR D N 1
ATOM 4872 C CA . THR C 2 205 ? -8.013 1.347 17.599 1.00 56.19 205 THR D CA 1
ATOM 4873 C C . THR C 2 205 ? -8.244 0.366 16.459 1.00 53.75 205 THR D C 1
ATOM 4874 O O . THR C 2 205 ? -9.302 0.384 15.822 1.00 53.40 205 THR D O 1
ATOM 4878 N N . LYS C 2 206 ? -7.249 -0.477 16.199 1.00 51.96 206 LYS D N 1
ATOM 4879 C CA . LYS C 2 206 ? -7.373 -1.593 15.272 1.00 50.23 206 LYS D CA 1
ATOM 4880 C C . LYS C 2 206 ? -7.369 -2.882 16.078 1.00 50.56 206 LYS D C 1
ATOM 4881 O O . LYS C 2 206 ? -6.477 -3.095 16.904 1.00 52.01 206 LYS D O 1
ATOM 4887 N N . SER C 2 207 ? -8.363 -3.737 15.843 1.00 49.39 207 SER D N 1
ATOM 4888 C CA . SER C 2 207 ? -8.630 -4.850 16.741 1.00 54.57 207 SER D CA 1
ATOM 4889 C C . SER C 2 207 ? -8.983 -6.106 15.958 1.00 57.75 207 SER D C 1
ATOM 4890 O O . SER C 2 207 ? -9.423 -6.052 14.807 1.00 48.86 207 SER D O 1
ATOM 4893 N N . PHE C 2 208 ? -8.786 -7.247 16.618 1.00 53.34 208 PHE D N 1
ATOM 4894 C CA . PHE C 2 208 ? -9.234 -8.538 16.121 1.00 57.34 208 PHE D CA 1
ATOM 4895 C C . PHE C 2 208 ? -9.412 -9.474 17.305 1.00 56.39 208 PHE D C 1
ATOM 4896 O O . PHE C 2 208 ? -8.772 -9.307 18.348 1.00 53.83 208 PHE D O 1
ATOM 4904 N N . ASN C 2 209 ? -10.290 -10.457 17.138 1.00 59.69 209 ASN D N 1
ATOM 4905 C CA . ASN C 2 209 ? -10.447 -11.530 18.107 1.00 64.16 209 ASN D CA 1
ATOM 4906 C C . ASN C 2 209 ? -9.647 -12.740 17.646 1.00 55.51 209 ASN D C 1
ATOM 4907 O O . ASN C 2 209 ? -9.613 -13.056 16.453 1.00 55.32 209 ASN D O 1
ATOM 4912 N N . ARG C 2 210 ? -8.996 -13.407 18.598 1.00 57.27 210 ARG D N 1
ATOM 4913 C CA . ARG C 2 210 ? -8.117 -14.521 18.270 1.00 53.88 210 ARG D CA 1
ATOM 4914 C C . ARG C 2 210 ? -8.888 -15.633 17.568 1.00 56.68 210 ARG D C 1
ATOM 4915 O O . ARG C 2 210 ? -9.915 -16.105 18.065 1.00 60.55 210 ARG D O 1
ATOM 4923 N N . GLY C 2 211 ? -8.391 -16.041 16.400 1.00 57.96 211 GLY D N 1
ATOM 4924 C CA . GLY C 2 211 ? -8.961 -17.138 15.650 1.00 58.90 211 GLY D CA 1
ATOM 4925 C C . GLY C 2 211 ? -9.880 -16.740 14.515 1.00 64.28 211 GLY D C 1
ATOM 4926 O O . GLY C 2 211 ? -10.216 -17.596 13.687 1.00 66.54 211 GLY D O 1
ATOM 4927 N N . GLU C 2 212 ? -10.288 -15.474 14.440 1.00 61.76 212 GLU D N 1
ATOM 4928 C CA . GLU C 2 212 ? -11.265 -15.030 13.456 1.00 63.02 212 GLU D CA 1
ATOM 4929 C C . GLU C 2 212 ? -10.642 -14.277 12.286 1.00 71.27 212 GLU D C 1
ATOM 4930 O O . GLU C 2 212 ? -11.371 -13.650 11.511 1.00 77.74 212 GLU D O 1
ATOM 4936 N N . CYS C 2 213 ? -9.323 -14.323 12.137 1.00 71.81 213 CYS D N 1
ATOM 4937 C CA . CYS C 2 213 ? -8.671 -13.683 11.001 1.00 75.17 213 CYS D CA 1
ATOM 4938 C C . CYS C 2 213 ? -8.589 -14.647 9.821 1.00 74.00 213 CYS D C 1
ATOM 4939 O O . CYS C 2 213 ? -8.396 -15.851 10.001 1.00 72.89 213 CYS D O 1
ATOM 4942 N N . GLN D 1 1 ? 34.920 1.517 -13.272 1.00 53.80 1 GLN C N 1
ATOM 4943 C CA . GLN D 1 1 ? 34.735 2.563 -12.271 1.00 59.90 1 GLN C CA 1
ATOM 4944 C C . GLN D 1 1 ? 35.384 2.170 -10.948 1.00 64.60 1 GLN C C 1
ATOM 4945 O O . GLN D 1 1 ? 35.467 0.989 -10.611 1.00 69.96 1 GLN C O 1
ATOM 4947 N N . LEU D 1 2 ? 35.840 3.170 -10.197 1.00 56.36 2 LEU C N 1
ATOM 4948 C CA . LEU D 1 2 ? 36.537 2.926 -8.940 1.00 41.88 2 LEU C CA 1
ATOM 4949 C C . LEU D 1 2 ? 35.538 2.505 -7.869 1.00 41.89 2 LEU C C 1
ATOM 4950 O O . LEU D 1 2 ? 34.592 3.240 -7.568 1.00 43.24 2 LEU C O 1
ATOM 4955 N N . GLN D 1 3 ? 35.754 1.325 -7.293 1.00 39.18 3 GLN C N 1
ATOM 4956 C CA . GLN D 1 3 ? 34.897 0.794 -6.244 1.00 37.00 3 GLN C CA 1
ATOM 4957 C C . GLN D 1 3 ? 35.741 0.414 -5.038 1.00 33.70 3 GLN C C 1
ATOM 4958 O O . GLN D 1 3 ? 36.845 -0.119 -5.182 1.00 38.51 3 GLN C O 1
ATOM 4961 N N . LEU D 1 4 ? 35.216 0.700 -3.851 1.00 42.24 4 LEU C N 1
ATOM 4962 C CA . LEU D 1 4 ? 35.834 0.317 -2.590 1.00 33.50 4 LEU C CA 1
ATOM 4963 C C . LEU D 1 4 ? 34.858 -0.548 -1.808 1.00 30.10 4 LEU C C 1
ATOM 4964 O O . LEU D 1 4 ? 33.656 -0.268 -1.779 1.00 30.66 4 LEU C O 1
ATOM 4969 N N . GLN D 1 5 ? 35.374 -1.600 -1.178 1.00 35.16 5 GLN C N 1
ATOM 4970 C CA . GLN D 1 5 ? 34.536 -2.540 -0.442 1.00 34.62 5 GLN C CA 1
ATOM 4971 C C . GLN D 1 5 ? 35.252 -2.950 0.833 1.00 32.53 5 GLN C C 1
ATOM 4972 O O . GLN D 1 5 ? 36.362 -3.488 0.779 1.00 34.43 5 GLN C O 1
ATOM 4978 N N . GLU D 1 6 ? 34.621 -2.691 1.974 1.00 34.98 6 GLU C N 1
ATOM 4979 C CA . GLU D 1 6 ? 35.140 -3.163 3.246 1.00 35.37 6 GLU C CA 1
ATOM 4980 C C . GLU D 1 6 ? 34.720 -4.607 3.469 1.00 33.90 6 GLU C C 1
ATOM 4981 O O . GLU D 1 6 ? 33.623 -5.019 3.082 1.00 41.56 6 GLU C O 1
ATOM 4987 N N . SER D 1 7 ? 35.604 -5.379 4.091 1.00 31.60 7 SER C N 1
ATOM 4988 C CA . SER D 1 7 ? 35.290 -6.753 4.442 1.00 34.35 7 SER C CA 1
ATOM 4989 C C . SER D 1 7 ? 36.029 -7.100 5.723 1.00 28.62 7 SER C C 1
ATOM 4990 O O . SER D 1 7 ? 37.036 -6.479 6.072 1.00 30.31 7 SER C O 1
ATOM 4993 N N . GLY D 1 8 ? 35.511 -8.100 6.425 1.00 36.47 8 GLY C N 1
ATOM 4994 C CA . GLY D 1 8 ? 36.066 -8.503 7.692 1.00 32.53 8 GLY C CA 1
ATOM 4995 C C . GLY D 1 8 ? 34.988 -8.929 8.664 1.00 31.74 8 GLY C C 1
ATOM 4996 O O . GLY D 1 8 ? 33.795 -8.702 8.442 1.00 39.40 8 GLY C O 1
ATOM 4997 N N . PRO D 1 9 ? 35.395 -9.564 9.762 1.00 40.08 9 PRO C N 1
ATOM 4998 C CA . PRO D 1 9 ? 34.416 -10.048 10.743 1.00 39.31 9 PRO C CA 1
ATOM 4999 C C . PRO D 1 9 ? 33.531 -8.927 11.269 1.00 31.25 9 PRO C C 1
ATOM 5000 O O . PRO D 1 9 ? 33.996 -7.822 11.554 1.00 36.73 9 PRO C O 1
ATOM 5004 N N . GLY D 1 10 ? 32.236 -9.223 11.385 1.00 30.58 10 GLY C N 1
ATOM 5005 C CA . GLY D 1 10 ? 31.284 -8.279 11.932 1.00 29.23 10 GLY C CA 1
ATOM 5006 C C . GLY D 1 10 ? 31.101 -8.350 13.426 1.00 33.73 10 GLY C C 1
ATOM 5007 O O . GLY D 1 10 ? 30.496 -7.449 14.014 1.00 44.71 10 GLY C O 1
ATOM 5008 N N . LEU D 1 11 ? 31.610 -9.401 14.062 1.00 35.75 11 LEU C N 1
ATOM 5009 C CA . LEU D 1 11 ? 31.522 -9.575 15.504 1.00 34.01 11 LEU C CA 1
ATOM 5010 C C . LEU D 1 11 ? 32.921 -9.740 16.074 1.00 37.74 11 LEU C C 1
ATOM 5011 O O . LEU D 1 11 ? 33.702 -10.565 15.587 1.00 34.23 11 LEU C O 1
ATOM 5016 N N . VAL D 1 12 ? 33.237 -8.949 17.096 1.00 35.36 12 VAL C N 1
ATOM 5017 C CA . VAL D 1 12 ? 34.508 -9.037 17.803 1.00 35.11 12 VAL C CA 1
ATOM 5018 C C . VAL D 1 12 ? 34.213 -9.038 19.295 1.00 37.46 12 VAL C C 1
ATOM 5019 O O . VAL D 1 12 ? 33.466 -8.184 19.783 1.00 39.45 12 VAL C O 1
ATOM 5023 N N . LYS D 1 13 ? 34.780 -9.993 20.011 1.00 40.19 13 LYS C N 1
ATOM 5024 C CA . LYS D 1 13 ? 34.580 -9.983 21.449 1.00 46.07 13 LYS C CA 1
ATOM 5025 C C . LYS D 1 13 ? 35.438 -8.887 22.081 1.00 44.78 13 LYS C C 1
ATOM 5026 O O . LYS D 1 13 ? 36.476 -8.512 21.529 1.00 40.17 13 LYS C O 1
ATOM 5032 N N . PRO D 1 14 ? 35.005 -8.330 23.215 1.00 42.13 14 PRO C N 1
ATOM 5033 C CA . PRO D 1 14 ? 35.779 -7.258 23.852 1.00 44.57 14 PRO C CA 1
ATOM 5034 C C . PRO D 1 14 ? 37.223 -7.672 24.102 1.00 46.52 14 PRO C C 1
ATOM 5035 O O . PRO D 1 14 ? 37.531 -8.855 24.269 1.00 45.68 14 PRO C O 1
ATOM 5039 N N . SER D 1 15 ? 38.110 -6.671 24.089 1.00 41.70 15 SER C N 1
ATOM 5040 C CA . SER D 1 15 ? 39.545 -6.821 24.325 1.00 45.41 15 SER C CA 1
ATOM 5041 C C . SER D 1 15 ? 40.263 -7.504 23.164 1.00 42.66 15 SER C C 1
ATOM 5042 O O . SER D 1 15 ? 41.497 -7.524 23.127 1.00 47.95 15 SER C O 1
ATOM 5045 N N . GLU D 1 16 ? 39.516 -8.059 22.213 1.00 45.84 16 GLU C N 1
ATOM 5046 C CA . GLU D 1 16 ? 40.129 -8.679 21.050 1.00 40.95 16 GLU C CA 1
ATOM 5047 C C . GLU D 1 16 ? 40.486 -7.613 20.015 1.00 45.53 16 GLU C C 1
ATOM 5048 O O . GLU D 1 16 ? 40.267 -6.415 20.213 1.00 43.87 16 GLU C O 1
ATOM 5054 N N . THR D 1 17 ? 41.047 -8.052 18.892 1.00 35.66 17 THR C N 1
ATOM 5055 C CA . THR D 1 17 ? 41.496 -7.147 17.843 1.00 39.86 17 THR C CA 1
ATOM 5056 C C . THR D 1 17 ? 40.505 -7.154 16.686 1.00 37.71 17 THR C C 1
ATOM 5057 O O . THR D 1 17 ? 40.163 -8.218 16.159 1.00 37.85 17 THR C O 1
ATOM 5061 N N . LEU D 1 18 ? 40.042 -5.966 16.308 1.00 41.40 18 LEU C N 1
ATOM 5062 C CA . LEU D 1 18 ? 39.246 -5.799 15.103 1.00 34.22 18 LEU C CA 1
ATOM 5063 C C . LEU D 1 18 ? 40.162 -5.811 13.887 1.00 32.81 18 LEU C C 1
ATOM 5064 O O . LEU D 1 18 ? 41.219 -5.175 13.887 1.00 34.28 18 LEU C O 1
ATOM 5069 N N . SER D 1 19 ? 39.756 -6.536 12.848 1.00 25.68 19 SER C N 1
ATOM 5070 C CA . SER D 1 19 ? 40.542 -6.644 11.623 1.00 32.96 19 SER C CA 1
ATOM 5071 C C . SER D 1 19 ? 39.626 -6.450 10.427 1.00 29.78 19 SER C C 1
ATOM 5072 O O . SER D 1 19 ? 38.654 -7.193 10.259 1.00 32.77 19 SER C O 1
ATOM 5075 N N . LEU D 1 20 ? 39.939 -5.460 9.597 1.00 31.54 20 LEU C N 1
ATOM 5076 C CA . LEU D 1 20 ? 39.166 -5.178 8.399 1.00 34.29 20 LEU C CA 1
ATOM 5077 C C . LEU D 1 20 ? 40.097 -5.013 7.209 1.00 27.27 20 LEU C C 1
ATOM 5078 O O . LEU D 1 20 ? 41.246 -4.587 7.349 1.00 30.55 20 LEU C O 1
ATOM 5083 N N . THR D 1 21 ? 39.581 -5.357 6.035 1.00 30.71 21 THR C N 1
ATOM 5084 C CA . THR D 1 21 ? 40.295 -5.209 4.777 1.00 29.27 21 THR C CA 1
ATOM 5085 C C . THR D 1 21 ? 39.411 -4.446 3.803 1.00 31.49 21 THR C C 1
ATOM 5086 O O . THR D 1 21 ? 38.203 -4.689 3.730 1.00 34.13 21 THR C O 1
ATOM 5090 N N . CYS D 1 22 ? 40.009 -3.510 3.076 1.00 26.12 22 CYS C N 1
ATOM 5091 C CA . CYS D 1 22 ? 39.331 -2.807 1.998 1.00 30.27 22 CYS C CA 1
ATOM 5092 C C . CYS D 1 22 ? 39.897 -3.283 0.669 1.00 30.38 22 CYS C C 1
ATOM 5093 O O . CYS D 1 22 ? 41.116 -3.282 0.474 1.00 34.51 22 CYS C O 1
ATOM 5096 N N . SER D 1 23 ? 39.015 -3.703 -0.230 1.00 35.47 23 SER C N 1
ATOM 5097 C CA . SER D 1 23 ? 39.397 -4.102 -1.576 1.00 30.25 23 SER C CA 1
ATOM 5098 C C . SER D 1 23 ? 39.139 -2.941 -2.525 1.00 35.17 23 SER C C 1
ATOM 5099 O O . SER D 1 23 ? 38.021 -2.416 -2.581 1.00 38.83 23 SER C O 1
ATOM 5102 N N . VAL D 1 24 ? 40.172 -2.536 -3.257 1.00 37.82 24 VAL C N 1
ATOM 5103 C CA . VAL D 1 24 ? 40.098 -1.405 -4.173 1.00 36.19 24 VAL C CA 1
ATOM 5104 C C . VAL D 1 24 ? 40.167 -1.942 -5.596 1.00 45.15 24 VAL C C 1
ATOM 5105 O O . VAL D 1 24 ? 41.114 -2.653 -5.955 1.00 42.41 24 VAL C O 1
ATOM 5109 N N . SER D 1 25 ? 39.160 -1.606 -6.400 1.00 40.51 25 SER C N 1
ATOM 5110 C CA . SER D 1 25 ? 39.094 -2.005 -7.800 1.00 38.36 25 SER C CA 1
ATOM 5111 C C . SER D 1 25 ? 38.802 -0.776 -8.645 1.00 40.57 25 SER C C 1
ATOM 5112 O O . SER D 1 25 ? 37.933 0.029 -8.294 1.00 37.64 25 SER C O 1
ATOM 5115 N N . GLY D 1 26 ? 39.522 -0.638 -9.753 1.00 45.13 26 GLY C N 1
ATOM 5116 C CA . GLY D 1 26 ? 39.440 0.542 -10.585 1.00 39.23 26 GLY C CA 1
ATOM 5117 C C . GLY D 1 26 ? 40.527 1.563 -10.344 1.00 42.12 26 GLY C C 1
ATOM 5118 O O . GLY D 1 26 ? 40.459 2.661 -10.908 1.00 45.24 26 GLY C O 1
ATOM 5119 N N . GLU D 1 27 ? 41.531 1.230 -9.535 1.00 41.02 27 GLU C N 1
ATOM 5120 C CA . GLU D 1 27 ? 42.583 2.150 -9.134 1.00 40.34 27 GLU C CA 1
ATOM 5121 C C . GLU D 1 27 ? 43.643 1.359 -8.386 1.00 42.42 27 GLU C C 1
ATOM 5122 O O . GLU D 1 27 ? 43.317 0.415 -7.663 1.00 47.63 27 GLU C O 1
ATOM 5128 N N . SER D 1 28 ? 44.904 1.739 -8.567 1.00 38.64 28 SER C N 1
ATOM 5129 C CA . SER D 1 28 ? 46.003 1.103 -7.857 1.00 41.95 28 SER C CA 1
ATOM 5130 C C . SER D 1 28 ? 46.289 1.865 -6.570 1.00 37.30 28 SER C C 1
ATOM 5131 O O . SER D 1 28 ? 46.482 3.084 -6.592 1.00 36.14 28 SER C O 1
ATOM 5134 N N . ILE D 1 29 ? 46.305 1.144 -5.446 1.00 37.51 29 ILE C N 1
ATOM 5135 C CA . ILE D 1 29 ? 46.696 1.749 -4.180 1.00 32.78 29 ILE C CA 1
ATOM 5136 C C . ILE D 1 29 ? 48.186 2.035 -4.117 1.00 36.17 29 ILE C C 1
ATOM 5137 O O . ILE D 1 29 ? 48.628 2.786 -3.239 1.00 39.87 29 ILE C O 1
ATOM 5142 N N . SER D 1 30 ? 48.973 1.448 -5.021 1.00 34.73 30 SER C N 1
ATOM 5143 C CA . SER D 1 30 ? 50.384 1.784 -5.146 1.00 35.61 30 SER C CA 1
ATOM 5144 C C . SER D 1 30 ? 50.607 3.077 -5.918 1.00 36.30 30 SER C C 1
ATOM 5145 O O . SER D 1 30 ? 51.727 3.599 -5.907 1.00 36.49 30 SER C O 1
ATOM 5148 N N . ASN D 1 31 ? 49.577 3.594 -6.585 1.00 40.37 31 ASN C N 1
ATOM 5149 C CA . ASN D 1 31 ? 49.689 4.872 -7.274 1.00 40.52 31 ASN C CA 1
ATOM 5150 C C . ASN D 1 31 ? 49.962 5.982 -6.269 1.00 43.36 31 ASN C C 1
ATOM 5151 O O . ASN D 1 31 ? 49.236 6.139 -5.282 1.00 45.93 31 ASN C O 1
ATOM 5156 N N . SER D 1 32 ? 51.020 6.753 -6.527 1.00 44.23 32 SER C N 1
ATOM 5157 C CA . SER D 1 32 ? 51.404 7.855 -5.655 1.00 44.75 32 SER C CA 1
ATOM 5158 C C . SER D 1 32 ? 50.388 8.986 -5.647 1.00 35.89 32 SER C C 1
ATOM 5159 O O . SER D 1 32 ? 50.489 9.878 -4.799 1.00 35.10 32 SER C O 1
ATOM 5162 N N . ALA D 1 33 ? 49.419 8.974 -6.564 1.00 38.61 33 ALA C N 1
ATOM 5163 C CA . ALA D 1 33 ? 48.475 10.078 -6.663 1.00 40.42 33 ALA C CA 1
ATOM 5164 C C . ALA D 1 33 ? 47.462 10.092 -5.527 1.00 38.56 33 ALA C C 1
ATOM 5165 O O . ALA D 1 33 ? 46.819 11.123 -5.305 1.00 32.20 33 ALA C O 1
ATOM 5167 N N . TYR D 1 34 ? 47.308 8.989 -4.798 1.00 31.88 34 TYR C N 1
ATOM 5168 C CA . TYR D 1 34 ? 46.218 8.873 -3.843 1.00 31.10 34 TYR C CA 1
ATOM 5169 C C . TYR D 1 34 ? 46.709 8.274 -2.534 1.00 31.71 34 TYR C C 1
ATOM 5170 O O . TYR D 1 34 ? 47.718 7.567 -2.481 1.00 33.46 34 TYR C O 1
ATOM 5179 N N . TYR D 1 35 ? 45.974 8.589 -1.473 1.00 33.09 35 TYR C N 1
ATOM 5180 C CA . TYR D 1 35 ? 46.110 7.980 -0.161 1.00 28.26 35 TYR C CA 1
ATOM 5181 C C . TYR D 1 35 ? 44.849 7.180 0.139 1.00 26.53 35 TYR C C 1
ATOM 5182 O O . TYR D 1 35 ? 43.823 7.321 -0.532 1.00 25.86 35 TYR C O 1
ATOM 5191 N N . TRP D 1 36 ? 44.925 6.335 1.163 1.00 27.19 36 TRP C N 1
ATOM 5192 C CA . TRP D 1 36 ? 43.827 5.428 1.475 1.00 29.73 36 TRP C CA 1
ATOM 5193 C C . TRP D 1 36 ? 43.622 5.385 2.980 1.00 28.50 36 TRP C C 1
ATOM 5194 O O . TRP D 1 36 ? 44.569 5.149 3.735 1.00 30.07 36 TRP C O 1
ATOM 5205 N N . ALA D 1 37 ? 42.383 5.619 3.407 1.00 24.72 37 ALA C N 1
ATOM 5206 C CA . ALA D 1 37 ? 42.088 5.901 4.802 1.00 27.82 37 ALA C CA 1
ATOM 5207 C C . ALA D 1 37 ? 40.985 4.993 5.325 1.00 27.56 37 ALA C C 1
ATOM 5208 O O . ALA D 1 37 ? 40.243 4.366 4.565 1.00 24.75 37 ALA C O 1
ATOM 5210 N N . TRP D 1 38 ? 40.893 4.945 6.651 1.00 26.57 38 TRP C N 1
ATOM 5211 C CA . TRP D 1 38 ? 39.828 4.253 7.361 1.00 26.65 38 TRP C CA 1
ATOM 5212 C C . TRP D 1 38 ? 39.084 5.260 8.223 1.00 27.52 38 TRP C C 1
ATOM 5213 O O . TRP D 1 38 ? 39.706 6.023 8.970 1.00 34.09 38 TRP C O 1
ATOM 5224 N N . ILE D 1 39 ? 37.760 5.271 8.103 1.00 28.35 39 ILE C N 1
ATOM 5225 C CA . ILE D 1 39 ? 36.896 6.136 8.893 1.00 26.92 39 ILE C CA 1
ATOM 5226 C C . ILE D 1 39 ? 35.815 5.264 9.511 1.00 27.64 39 ILE C C 1
ATOM 5227 O O . ILE D 1 39 ? 35.373 4.278 8.912 1.00 32.95 39 ILE C O 1
ATOM 5232 N N . ARG D 1 40 ? 35.400 5.614 10.724 1.00 22.21 40 ARG C N 1
ATOM 5233 C CA . ARG D 1 40 ? 34.363 4.867 11.414 1.00 30.33 40 ARG C CA 1
ATOM 5234 C C . ARG D 1 40 ? 33.288 5.813 11.925 1.00 32.99 40 ARG C C 1
ATOM 5235 O O . ARG D 1 40 ? 33.481 7.029 12.009 1.00 31.69 40 ARG C O 1
ATOM 5243 N N . GLN D 1 41 ? 32.145 5.230 12.260 1.00 32.18 41 GLN C N 1
ATOM 5244 C CA . GLN D 1 41 ? 31.010 5.981 12.792 1.00 34.51 41 GLN C CA 1
ATOM 5245 C C . GLN D 1 41 ? 30.249 5.065 13.734 1.00 35.23 41 GLN C C 1
ATOM 5246 O O . GLN D 1 41 ? 29.520 4.165 13.288 1.00 33.90 41 GLN C O 1
ATOM 5252 N N . PRO D 1 42 ? 30.412 5.238 15.044 1.00 32.70 42 PRO C N 1
ATOM 5253 C CA . PRO D 1 42 ? 29.561 4.515 15.980 1.00 27.83 42 PRO C CA 1
ATOM 5254 C C . PRO D 1 42 ? 28.103 4.854 15.731 1.00 32.98 42 PRO C C 1
ATOM 5255 O O . PRO D 1 42 ? 27.778 5.965 15.275 1.00 33.69 42 PRO C O 1
ATOM 5259 N N . PRO D 1 43 ? 27.195 3.917 15.994 1.00 41.82 43 PRO C N 1
ATOM 5260 C CA . PRO D 1 43 ? 25.772 4.181 15.738 1.00 41.12 43 PRO C CA 1
ATOM 5261 C C . PRO D 1 43 ? 25.292 5.414 16.491 1.00 38.83 43 PRO C C 1
ATOM 5262 O O . PRO D 1 43 ? 25.508 5.552 17.697 1.00 36.21 43 PRO C O 1
ATOM 5266 N N . GLY D 1 44 ? 24.651 6.322 15.758 1.00 41.61 44 GLY C N 1
ATOM 5267 C CA . GLY D 1 44 ? 24.159 7.553 16.340 1.00 40.40 44 GLY C CA 1
ATOM 5268 C C . GLY D 1 44 ? 25.218 8.559 16.725 1.00 40.68 44 GLY C C 1
ATOM 5269 O O . GLY D 1 44 ? 24.902 9.530 17.420 1.00 43.23 44 GLY C O 1
ATOM 5270 N N . LYS D 1 45 ? 26.460 8.369 16.295 1.00 37.33 45 LYS C N 1
ATOM 5271 C CA . LYS D 1 45 ? 27.570 9.240 16.657 1.00 39.07 45 LYS C CA 1
ATOM 5272 C C . LYS D 1 45 ? 28.173 9.865 15.401 1.00 33.40 45 LYS C C 1
ATOM 5273 O O . LYS D 1 45 ? 27.742 9.600 14.276 1.00 31.77 45 LYS C O 1
ATOM 5279 N N . ALA D 1 46 ? 29.187 10.701 15.607 1.00 30.00 46 ALA C N 1
ATOM 5280 C CA . ALA D 1 46 ? 29.794 11.441 14.514 1.00 26.31 46 ALA C CA 1
ATOM 5281 C C . ALA D 1 46 ? 30.852 10.603 13.802 1.00 32.08 46 ALA C C 1
ATOM 5282 O O . ALA D 1 46 ? 31.403 9.645 14.352 1.00 32.36 46 ALA C O 1
ATOM 5284 N N . LEU D 1 47 ? 31.127 10.981 12.555 1.00 25.95 47 LEU C N 1
ATOM 5285 C CA . LEU D 1 47 ? 32.210 10.364 11.804 1.00 23.58 47 LEU C CA 1
ATOM 5286 C C . LEU D 1 47 ? 33.537 10.603 12.510 1.00 29.20 47 LEU C C 1
ATOM 5287 O O . LEU D 1 47 ? 33.757 11.644 13.134 1.00 30.26 47 LEU C O 1
ATOM 5292 N N . GLU D 1 48 ? 34.429 9.622 12.411 1.00 33.42 48 GLU C N 1
ATOM 5293 C CA . GLU D 1 48 ? 35.743 9.722 13.032 1.00 28.52 48 GLU C CA 1
ATOM 5294 C C . GLU D 1 48 ? 36.765 9.057 12.128 1.00 30.65 48 GLU C C 1
ATOM 5295 O O . GLU D 1 48 ? 36.705 7.844 11.905 1.00 31.37 48 GLU C O 1
ATOM 5301 N N . TRP D 1 49 ? 37.692 9.852 11.605 1.00 31.15 49 TRP C N 1
ATOM 5302 C CA . TRP D 1 49 ? 38.805 9.302 10.849 1.00 30.12 49 TRP C CA 1
ATOM 5303 C C . TRP D 1 49 ? 39.742 8.540 11.777 1.00 30.52 49 TRP C C 1
ATOM 5304 O O . TRP D 1 49 ? 40.019 8.973 12.904 1.00 31.30 49 TRP C O 1
ATOM 5315 N N . ILE D 1 50 ? 40.226 7.391 11.306 1.00 25.16 50 ILE C N 1
ATOM 5316 C CA . ILE D 1 50 ? 41.091 6.513 12.090 1.00 26.25 50 ILE C CA 1
ATOM 5317 C C . ILE D 1 50 ? 42.549 6.651 11.662 1.00 25.51 50 ILE C C 1
ATOM 5318 O O . ILE D 1 50 ? 43.415 7.001 12.470 1.00 30.07 50 ILE C O 1
ATOM 5323 N N . ALA D 1 51 ? 42.848 6.355 10.399 1.00 21.65 51 ALA C N 1
ATOM 5324 C CA . ALA D 1 51 ? 44.220 6.387 9.924 1.00 27.68 51 ALA C CA 1
ATOM 5325 C C . ALA D 1 51 ? 44.226 6.449 8.407 1.00 30.00 51 ALA C C 1
ATOM 5326 O O . ALA D 1 51 ? 43.226 6.158 7.750 1.00 30.04 51 ALA C O 1
ATOM 5328 N N . THR D 1 52 ? 45.374 6.840 7.860 1.00 30.01 52 THR C N 1
ATOM 5329 C CA . THR D 1 52 ? 45.600 6.885 6.423 1.00 29.25 52 THR C CA 1
ATOM 5330 C C . THR D 1 52 ? 46.950 6.247 6.139 1.00 32.96 52 THR C C 1
ATOM 5331 O O . THR D 1 52 ? 47.887 6.395 6.928 1.00 31.62 52 THR C O 1
ATOM 5335 N N . VAL D 1 53 ? 47.046 5.522 5.026 1.00 29.47 53 VAL C N 1
ATOM 5336 C CA . VAL D 1 53 ? 48.276 4.838 4.648 1.00 29.18 53 VAL C CA 1
ATOM 5337 C C . VAL D 1 53 ? 48.617 5.187 3.204 1.00 36.50 53 VAL C C 1
ATOM 5338 O O . VAL D 1 53 ? 47.725 5.370 2.368 1.00 35.64 53 VAL C O 1
ATOM 5342 N N . TYR D 1 54 ? 49.914 5.298 2.924 1.00 35.12 54 TYR C N 1
ATOM 5343 C CA . TYR D 1 54 ? 50.446 5.677 1.626 1.00 34.26 54 TYR C CA 1
ATOM 5344 C C . TYR D 1 54 ? 51.297 4.538 1.078 1.00 39.42 54 TYR C C 1
ATOM 5345 O O . TYR D 1 54 ? 51.752 3.666 1.823 1.00 40.48 54 TYR C O 1
ATOM 5354 N N . TYR D 1 55 ? 51.513 4.553 -0.240 1.00 39.27 55 TYR C N 1
ATOM 5355 C CA . TYR D 1 55 ? 52.270 3.476 -0.873 1.00 41.70 55 TYR C CA 1
ATOM 5356 C C . TYR D 1 55 ? 53.710 3.425 -0.376 1.00 42.95 55 TYR C C 1
ATOM 5357 O O . TYR D 1 55 ? 54.338 2.361 -0.411 1.00 39.32 55 TYR C O 1
ATOM 5366 N N . THR D 1 56 ? 54.252 4.554 0.084 1.00 41.62 56 THR C N 1
ATOM 5367 C CA . THR D 1 56 ? 55.593 4.559 0.659 1.00 37.24 56 THR C CA 1
ATOM 5368 C C . THR D 1 56 ? 55.645 3.929 2.039 1.00 42.98 56 THR C C 1
ATOM 5369 O O . THR D 1 56 ? 56.741 3.801 2.596 1.00 39.89 56 THR C O 1
ATOM 5373 N N . GLY D 1 57 ? 54.507 3.537 2.603 1.00 42.30 57 GLY C N 1
ATOM 5374 C CA . GLY D 1 57 ? 54.454 3.120 3.984 1.00 33.88 57 GLY C CA 1
ATOM 5375 C C . GLY D 1 57 ? 54.226 4.247 4.964 1.00 38.53 57 GLY C C 1
ATOM 5376 O O . GLY D 1 57 ? 54.089 3.983 6.165 1.00 44.67 57 GLY C O 1
ATOM 5377 N N . ARG D 1 58 ? 54.193 5.492 4.493 1.00 37.42 58 ARG C N 1
ATOM 5378 C CA . ARG D 1 58 ? 53.844 6.612 5.354 1.00 43.84 58 ARG C CA 1
ATOM 5379 C C . ARG D 1 58 ? 52.423 6.447 5.875 1.00 34.11 58 ARG C C 1
ATOM 5380 O O . ARG D 1 58 ? 51.507 6.096 5.127 1.00 33.85 58 ARG C O 1
ATOM 5388 N N . THR D 1 59 ? 52.242 6.693 7.170 1.00 29.27 59 THR C N 1
ATOM 5389 C CA . THR D 1 59 ? 50.940 6.560 7.803 1.00 34.93 59 THR C CA 1
ATOM 5390 C C . THR D 1 59 ? 50.635 7.792 8.639 1.00 38.10 59 THR C C 1
ATOM 5391 O O . THR D 1 59 ? 51.506 8.307 9.348 1.00 46.09 59 THR C O 1
ATOM 5395 N N . TYR D 1 60 ? 49.397 8.264 8.537 1.00 35.52 60 TYR C N 1
ATOM 5396 C CA . TYR D 1 60 ? 48.841 9.256 9.444 1.00 36.83 60 TYR C CA 1
ATOM 5397 C C . TYR D 1 60 ? 47.844 8.561 10.358 1.00 34.87 60 TYR C C 1
ATOM 5398 O O . TYR D 1 60 ? 47.145 7.635 9.935 1.00 34.89 60 TYR C O 1
ATOM 5407 N N . HIS D 1 61 ? 47.781 9.000 11.610 1.00 36.13 61 HIS C N 1
ATOM 5408 C CA . HIS D 1 61 ? 46.947 8.345 12.605 1.00 31.05 61 HIS C CA 1
ATOM 5409 C C . HIS D 1 61 ? 46.129 9.368 13.374 1.00 36.10 61 HIS C C 1
ATOM 5410 O O . HIS D 1 61 ? 46.620 10.452 13.701 1.00 35.94 61 HIS C O 1
ATOM 5417 N N . ASN D 1 62 ? 44.879 9.016 13.650 1.00 35.91 62 ASN C N 1
ATOM 5418 C CA . ASN D 1 62 ? 44.101 9.737 14.642 1.00 32.53 62 ASN C CA 1
ATOM 5419 C C . ASN D 1 62 ? 44.818 9.607 15.980 1.00 39.81 62 ASN C C 1
ATOM 5420 O O . ASN D 1 62 ? 45.074 8.477 16.425 1.00 38.81 62 ASN C O 1
ATOM 5425 N N . PRO D 1 63 ? 45.175 10.713 16.637 1.00 43.06 63 PRO C N 1
ATOM 5426 C CA . PRO D 1 63 ? 45.979 10.602 17.867 1.00 33.37 63 PRO C CA 1
ATOM 5427 C C . PRO D 1 63 ? 45.334 9.765 18.960 1.00 36.03 63 PRO C C 1
ATOM 5428 O O . PRO D 1 63 ? 46.040 9.021 19.651 1.00 42.19 63 PRO C O 1
ATOM 5432 N N . SER D 1 64 ? 44.014 9.855 19.138 1.00 33.47 64 SER C N 1
ATOM 5433 C CA . SER D 1 64 ? 43.367 9.111 20.213 1.00 38.19 64 SER C CA 1
ATOM 5434 C C . SER D 1 64 ? 43.295 7.613 19.944 1.00 36.08 64 SER C C 1
ATOM 5435 O O . SER D 1 64 ? 43.016 6.850 20.875 1.00 44.94 64 SER C O 1
ATOM 5438 N N . LEU D 1 65 ? 43.541 7.174 18.709 1.00 35.12 65 LEU C N 1
ATOM 5439 C CA . LEU D 1 65 ? 43.499 5.761 18.365 1.00 38.54 65 LEU C CA 1
ATOM 5440 C C . LEU D 1 65 ? 44.847 5.193 17.947 1.00 36.78 65 LEU C C 1
ATOM 5441 O O . LEU D 1 65 ? 44.976 3.966 17.864 1.00 34.41 65 LEU C O 1
ATOM 5446 N N . LYS D 1 66 ? 45.846 6.046 17.691 1.00 37.88 66 LYS C N 1
ATOM 5447 C CA . LYS D 1 66 ? 47.131 5.585 17.165 1.00 41.43 66 LYS C CA 1
ATOM 5448 C C . LYS D 1 66 ? 47.711 4.446 17.994 1.00 43.02 66 LYS C C 1
ATOM 5449 O O . LYS D 1 66 ? 48.292 3.502 17.445 1.00 44.73 66 LYS C O 1
ATOM 5455 N N . SER D 1 67 ? 47.547 4.512 19.318 1.00 40.47 67 SER C N 1
ATOM 5456 C CA . SER D 1 67 ? 48.114 3.495 20.197 1.00 41.38 67 SER C CA 1
ATOM 5457 C C . SER D 1 67 ? 47.589 2.102 19.863 1.00 47.43 67 SER C C 1
ATOM 5458 O O . SER D 1 67 ? 48.327 1.114 19.959 1.00 46.45 67 SER C O 1
ATOM 5461 N N . ARG D 1 68 ? 46.325 2.001 19.455 1.00 49.35 68 ARG C N 1
ATOM 5462 C CA . ARG D 1 68 ? 45.683 0.712 19.236 1.00 42.94 68 ARG C CA 1
ATOM 5463 C C . ARG D 1 68 ? 45.459 0.394 17.763 1.00 41.68 68 ARG C C 1
ATOM 5464 O O . ARG D 1 68 ? 44.736 -0.559 17.454 1.00 45.13 68 ARG C O 1
ATOM 5472 N N . VAL D 1 69 ? 46.062 1.150 16.847 1.00 35.40 69 VAL C N 1
ATOM 5473 C CA . VAL D 1 69 ? 45.758 1.052 15.424 1.00 37.85 69 VAL C CA 1
ATOM 5474 C C . VAL D 1 69 ? 46.991 0.586 14.662 1.00 35.97 69 VAL C C 1
ATOM 5475 O O . VAL D 1 69 ? 48.108 1.050 14.918 1.00 41.06 69 VAL C O 1
ATOM 5479 N N . ALA D 1 70 ? 46.779 -0.340 13.727 1.00 33.56 70 ALA C N 1
ATOM 5480 C CA . ALA D 1 70 ? 47.765 -0.694 12.714 1.00 35.90 70 ALA C CA 1
ATOM 5481 C C . ALA D 1 70 ? 47.079 -0.640 11.359 1.00 32.54 70 ALA C C 1
ATOM 5482 O O . ALA D 1 70 ? 46.106 -1.365 11.126 1.00 38.19 70 ALA C O 1
ATOM 5484 N N . ILE D 1 71 ? 47.567 0.228 10.476 1.00 30.92 71 ILE C N 1
ATOM 5485 C CA . ILE D 1 71 ? 47.070 0.325 9.110 1.00 30.39 71 ILE C CA 1
ATOM 5486 C C . ILE D 1 71 ? 48.196 -0.083 8.170 1.00 32.68 71 ILE C C 1
ATOM 5487 O O . ILE D 1 71 ? 49.349 0.321 8.355 1.00 33.51 71 ILE C O 1
ATOM 5492 N N . SER D 1 72 ? 47.867 -0.908 7.180 1.00 34.16 72 SER C N 1
ATOM 5493 C CA . SER D 1 72 ? 48.883 -1.493 6.319 1.00 36.71 72 SER C CA 1
ATOM 5494 C C . SER D 1 72 ? 48.327 -1.655 4.911 1.00 38.18 72 SER C C 1
ATOM 5495 O O . SER D 1 72 ? 47.118 -1.580 4.680 1.00 33.51 72 SER C O 1
ATOM 5498 N N . MET D 1 73 ? 49.237 -1.896 3.970 1.00 36.39 73 MET C N 1
ATOM 5499 C CA . MET D 1 73 ? 48.920 -1.959 2.551 1.00 39.17 73 MET C CA 1
ATOM 5500 C C . MET D 1 73 ? 49.443 -3.265 1.972 1.00 40.59 73 MET C C 1
ATOM 5501 O O . MET D 1 73 ? 50.598 -3.633 2.211 1.00 49.39 73 MET C O 1
ATOM 5506 N N . ASP D 1 74 ? 48.597 -3.960 1.216 1.00 44.00 74 ASP C N 1
ATOM 5507 C CA . ASP D 1 74 ? 48.981 -5.157 0.469 1.00 41.86 74 ASP C CA 1
ATOM 5508 C C . ASP D 1 74 ? 48.764 -4.839 -1.008 1.00 39.56 74 ASP C C 1
ATOM 5509 O O . ASP D 1 74 ? 47.657 -4.990 -1.531 1.00 40.51 74 ASP C O 1
ATOM 5514 N N . THR D 1 75 ? 49.832 -4.396 -1.678 1.00 39.76 75 THR C N 1
ATOM 5515 C CA . THR D 1 75 ? 49.711 -3.982 -3.072 1.00 42.32 75 THR C CA 1
ATOM 5516 C C . THR D 1 75 ? 49.418 -5.159 -3.993 1.00 39.89 75 THR C C 1
ATOM 5517 O O . THR D 1 75 ? 48.754 -4.984 -5.020 1.00 45.64 75 THR C O 1
ATOM 5521 N N . SER D 1 76 ? 49.901 -6.357 -3.648 1.00 48.66 76 SER C N 1
ATOM 5522 C CA . SER D 1 76 ? 49.675 -7.520 -4.502 1.00 50.35 76 SER C CA 1
ATOM 5523 C C . SER D 1 76 ? 48.188 -7.811 -4.656 1.00 44.49 76 SER C C 1
ATOM 5524 O O . SER D 1 76 ? 47.733 -8.210 -5.735 1.00 42.38 76 SER C O 1
ATOM 5527 N N . LYS D 1 77 ? 47.415 -7.614 -3.591 1.00 43.53 77 LYS C N 1
ATOM 5528 C CA . LYS D 1 77 ? 45.972 -7.795 -3.628 1.00 39.71 77 LYS C CA 1
ATOM 5529 C C . LYS D 1 77 ? 45.220 -6.494 -3.872 1.00 41.22 77 LYS C C 1
ATOM 5530 O O . LYS D 1 77 ? 43.987 -6.516 -3.948 1.00 39.71 77 LYS C O 1
ATOM 5536 N N . ASN D 1 78 ? 45.929 -5.371 -3.998 1.00 42.62 78 ASN C N 1
ATOM 5537 C CA . ASN D 1 78 ? 45.311 -4.051 -4.119 1.00 33.30 78 ASN C CA 1
ATOM 5538 C C . ASN D 1 78 ? 44.337 -3.809 -2.968 1.00 34.09 78 ASN C C 1
ATOM 5539 O O . ASN D 1 78 ? 43.198 -3.374 -3.157 1.00 32.48 78 ASN C O 1
ATOM 5544 N N . GLN D 1 79 ? 44.800 -4.113 -1.757 1.00 28.63 79 GLN C N 1
ATOM 5545 C CA . GLN D 1 79 ? 44.006 -3.976 -0.547 1.00 32.01 79 GLN C CA 1
ATOM 5546 C C . GLN D 1 79 ? 44.801 -3.225 0.511 1.00 32.53 79 GLN C C 1
ATOM 5547 O O . GLN D 1 79 ? 46.028 -3.335 0.583 1.00 36.48 79 GLN C O 1
ATOM 5553 N N . PHE D 1 80 ? 44.091 -2.455 1.332 1.00 24.10 80 PHE C N 1
ATOM 5554 C CA . PHE D 1 80 ? 44.663 -1.890 2.545 1.00 31.46 80 PHE C CA 1
ATOM 5555 C C . PHE D 1 80 ? 43.767 -2.251 3.720 1.00 29.09 80 PHE C C 1
ATOM 5556 O O . PHE D 1 80 ? 42.545 -2.360 3.581 1.00 31.34 80 PHE C O 1
ATOM 5564 N N . SER D 1 81 ? 44.389 -2.455 4.878 1.00 29.68 81 SER C N 1
ATOM 5565 C CA . SER D 1 81 ? 43.734 -3.111 5.997 1.00 33.58 81 SER C CA 1
ATOM 5566 C C . SER D 1 81 ? 43.844 -2.264 7.257 1.00 30.95 81 SER C C 1
ATOM 5567 O O . SER D 1 81 ? 44.665 -1.349 7.352 1.00 35.85 81 SER C O 1
ATOM 5570 N N . LEU D 1 82 ? 42.997 -2.592 8.230 1.00 26.30 82 LEU C N 1
ATOM 5571 C CA . LEU D 1 82 ? 42.969 -1.902 9.511 1.00 30.55 82 LEU C CA 1
ATOM 5572 C C . LEU D 1 82 ? 42.881 -2.927 10.629 1.00 37.24 82 LEU C C 1
ATOM 5573 O O . LEU D 1 82 ? 42.010 -3.802 10.607 1.00 33.29 82 LEU C O 1
ATOM 5578 N N . LYS D 1 83 ? 43.793 -2.824 11.590 1.00 39.28 83 LYS C N 1
ATOM 5579 C CA . LYS D 1 83 ? 43.731 -3.584 12.829 1.00 34.90 83 LYS C CA 1
ATOM 5580 C C . LYS D 1 83 ? 43.528 -2.611 13.980 1.00 36.24 83 LYS C C 1
ATOM 5581 O O . LYS D 1 83 ? 44.236 -1.603 14.078 1.00 34.02 83 LYS C O 1
ATOM 5587 N N . LEU D 1 84 ? 42.550 -2.903 14.835 1.00 34.42 84 LEU C N 1
ATOM 5588 C CA . LEU D 1 84 ? 42.245 -2.080 16.002 1.00 33.98 84 LEU C CA 1
ATOM 5589 C C . LEU D 1 84 ? 42.213 -2.997 17.216 1.00 36.61 84 LEU C C 1
ATOM 5590 O O . LEU D 1 84 ? 41.295 -3.812 17.358 1.00 36.71 84 LEU C O 1
ATOM 5595 N N . ARG D 1 85 ? 43.210 -2.868 18.085 1.00 40.62 85 ARG C N 1
ATOM 5596 C CA . ARG D 1 85 ? 43.397 -3.797 19.188 1.00 42.01 85 ARG C CA 1
ATOM 5597 C C . ARG D 1 85 ? 42.602 -3.371 20.416 1.00 41.52 85 ARG C C 1
ATOM 5598 O O . ARG D 1 85 ? 42.217 -2.208 20.568 1.00 37.10 85 ARG C O 1
ATOM 5606 N N . SER D 1 86 ? 42.370 -4.343 21.299 1.00 42.96 86 SER C N 1
ATOM 5607 C CA . SER D 1 86 ? 41.739 -4.132 22.601 1.00 34.42 86 SER C CA 1
ATOM 5608 C C . SER D 1 86 ? 40.442 -3.337 22.463 1.00 38.69 86 SER C C 1
ATOM 5609 O O . SER D 1 86 ? 40.272 -2.258 23.030 1.00 38.80 86 SER C O 1
ATOM 5612 N N . VAL D 1 87 ? 39.516 -3.896 21.684 1.00 42.68 87 VAL C N 1
ATOM 5613 C CA . VAL D 1 87 ? 38.280 -3.188 21.383 1.00 35.92 87 VAL C CA 1
ATOM 5614 C C . VAL D 1 87 ? 37.365 -3.204 22.599 1.00 39.70 87 VAL C C 1
ATOM 5615 O O . VAL D 1 87 ? 37.325 -4.176 23.366 1.00 44.04 87 VAL C O 1
ATOM 5619 N N . THR D 1 88 ? 36.640 -2.112 22.785 1.00 38.35 88 THR C N 1
ATOM 5620 C CA . THR D 1 88 ? 35.597 -1.979 23.785 1.00 32.72 88 THR C CA 1
ATOM 5621 C C . THR D 1 88 ? 34.257 -1.828 23.073 1.00 38.39 88 THR C C 1
ATOM 5622 O O . THR D 1 88 ? 34.173 -1.889 21.844 1.00 37.66 88 THR C O 1
ATOM 5626 N N . ALA D 1 89 ? 33.197 -1.620 23.856 1.00 46.58 89 ALA C N 1
ATOM 5627 C CA . ALA D 1 89 ? 31.899 -1.351 23.247 1.00 38.19 89 ALA C CA 1
ATOM 5628 C C . ALA D 1 89 ? 31.911 -0.033 22.486 1.00 40.57 89 ALA C C 1
ATOM 5629 O O . ALA D 1 89 ? 31.143 0.143 21.533 1.00 41.20 89 ALA C O 1
ATOM 5631 N N . ALA D 1 90 ? 32.784 0.897 22.882 1.00 39.59 90 ALA C N 1
ATOM 5632 C CA . ALA D 1 90 ? 32.923 2.160 22.169 1.00 39.62 90 ALA C CA 1
ATOM 5633 C C . ALA D 1 90 ? 33.455 1.980 20.755 1.00 42.89 90 ALA C C 1
ATOM 5634 O O . ALA D 1 90 ? 33.374 2.922 19.958 1.00 44.77 90 ALA C O 1
ATOM 5636 N N . ASP D 1 91 ? 33.991 0.809 20.425 1.00 35.41 91 ASP C N 1
ATOM 5637 C CA . ASP D 1 91 ? 34.505 0.536 19.092 1.00 36.83 91 ASP C CA 1
ATOM 5638 C C . ASP D 1 91 ? 33.468 -0.100 18.176 1.00 38.19 91 ASP C C 1
ATOM 5639 O O . ASP D 1 91 ? 33.769 -0.348 17.002 1.00 27.83 91 ASP C O 1
ATOM 5644 N N . THR D 1 92 ? 32.267 -0.378 18.679 1.00 35.10 92 THR C N 1
ATOM 5645 C CA . THR D 1 92 ? 31.167 -0.775 17.810 1.00 31.98 92 THR C CA 1
ATOM 5646 C C . THR D 1 92 ? 30.822 0.380 16.881 1.00 36.17 92 THR C C 1
ATOM 5647 O O . THR D 1 92 ? 30.445 1.463 17.339 1.00 37.27 92 THR C O 1
ATOM 5651 N N . ALA D 1 93 ? 30.955 0.152 15.578 1.00 34.14 93 ALA C N 1
ATOM 5652 C CA . ALA D 1 93 ? 30.794 1.231 14.615 1.00 33.74 93 ALA C CA 1
ATOM 5653 C C . ALA D 1 93 ? 30.689 0.642 13.218 1.00 33.66 93 ALA C C 1
ATOM 5654 O O . ALA D 1 93 ? 31.059 -0.511 12.979 1.00 32.43 93 ALA C O 1
ATOM 5656 N N . VAL D 1 94 ? 30.173 1.452 12.301 1.00 29.42 94 VAL C N 1
ATOM 5657 C CA . VAL D 1 94 ? 30.318 1.175 10.878 1.00 28.20 94 VAL C CA 1
ATOM 5658 C C . VAL D 1 94 ? 31.671 1.708 10.437 1.00 29.09 94 VAL C C 1
ATOM 5659 O O . VAL D 1 94 ? 32.011 2.866 10.703 1.00 33.15 94 VAL C O 1
ATOM 5663 N N . TYR D 1 95 ? 32.455 0.865 9.777 1.00 31.08 95 TYR C N 1
ATOM 5664 C CA . TYR D 1 95 ? 33.811 1.216 9.382 1.00 29.10 95 TYR C CA 1
ATOM 5665 C C . TYR D 1 95 ? 33.867 1.370 7.869 1.00 32.85 95 TYR C C 1
ATOM 5666 O O . TYR D 1 95 ? 33.518 0.441 7.132 1.00 30.79 95 TYR C O 1
ATOM 5675 N N . TYR D 1 96 ? 34.300 2.542 7.418 1.00 29.10 96 TYR C N 1
ATOM 5676 C CA . TYR D 1 96 ? 34.399 2.869 6.005 1.00 28.20 96 TYR C CA 1
ATOM 5677 C C . TYR D 1 96 ? 35.861 2.937 5.590 1.00 30.21 96 TYR C C 1
ATOM 5678 O O . TYR D 1 96 ? 36.714 3.386 6.362 1.00 32.05 96 TYR C O 1
ATOM 5687 N N . CYS D 1 97 ? 36.145 2.494 4.372 1.00 31.27 97 CYS C N 1
ATOM 5688 C CA . CYS D 1 97 ? 37.399 2.823 3.717 1.00 32.55 97 CYS C CA 1
ATOM 5689 C C . CYS D 1 97 ? 37.122 3.857 2.635 1.00 29.76 97 CYS C C 1
ATOM 5690 O O . CYS D 1 97 ? 36.018 3.927 2.087 1.00 26.98 97 CYS C O 1
ATOM 5693 N N . ALA D 1 98 ? 38.126 4.682 2.348 1.00 27.38 98 ALA C N 1
ATOM 5694 C CA . ALA D 1 98 ? 37.935 5.783 1.420 1.00 31.19 98 ALA C CA 1
ATOM 5695 C C . ALA D 1 98 ? 39.260 6.145 0.770 1.00 25.91 98 ALA C C 1
ATOM 5696 O O . ALA D 1 98 ? 40.334 5.908 1.331 1.00 25.89 98 ALA C O 1
ATOM 5698 N N . ARG D 1 99 ? 39.165 6.714 -0.427 1.00 27.37 99 ARG C N 1
ATOM 5699 C CA . ARG D 1 99 ? 40.309 7.284 -1.118 1.00 29.03 99 ARG C CA 1
ATOM 5700 C C . ARG D 1 99 ? 40.421 8.758 -0.758 1.00 26.52 99 ARG C C 1
ATOM 5701 O O . ARG D 1 99 ? 39.414 9.466 -0.682 1.00 25.27 99 ARG C O 1
ATOM 5709 N N . THR D 1 100 ? 41.648 9.213 -0.520 1.00 27.20 100 THR C N 1
ATOM 5710 C CA . THR D 1 100 ? 41.896 10.622 -0.245 1.00 28.79 100 THR C CA 1
ATOM 5711 C C . THR D 1 100 ? 43.160 11.037 -0.991 1.00 31.20 100 THR C C 1
ATOM 5712 O O . THR D 1 100 ? 43.717 10.271 -1.784 1.00 33.26 100 THR C O 1
ATOM 5716 N N . GLY D 1 101 ? 43.615 12.259 -0.736 1.00 30.28 101 GLY C N 1
ATOM 5717 C CA . GLY D 1 101 ? 44.664 12.845 -1.553 1.00 26.32 101 GLY C CA 1
ATOM 5718 C C . GLY D 1 101 ? 44.173 13.155 -2.950 1.00 29.83 101 GLY C C 1
ATOM 5719 O O . GLY D 1 101 ? 44.868 12.858 -3.930 1.00 32.95 101 GLY C O 1
ATOM 5720 N N . ILE D 1 102 ? 42.985 13.753 -3.061 1.00 28.05 102 ILE C N 1
ATOM 5721 C CA . ILE D 1 102 ? 42.305 13.839 -4.350 1.00 25.61 102 ILE C CA 1
ATOM 5722 C C . ILE D 1 102 ? 42.947 14.903 -5.234 1.00 31.44 102 ILE C C 1
ATOM 5723 O O . ILE D 1 102 ? 43.219 14.663 -6.415 1.00 42.16 102 ILE C O 1
ATOM 5728 N N . VAL D 1 103 ? 43.186 16.093 -4.688 1.00 30.41 103 VAL C N 1
ATOM 5729 C CA . VAL D 1 103 ? 43.764 17.179 -5.469 1.00 36.21 103 VAL C CA 1
ATOM 5730 C C . VAL D 1 103 ? 45.120 17.642 -4.951 1.00 37.63 103 VAL C C 1
ATOM 5731 O O . VAL D 1 103 ? 45.895 18.222 -5.730 1.00 41.68 103 VAL C O 1
ATOM 5735 N N . VAL D 1 104 ? 45.451 17.422 -3.683 1.00 30.17 104 VAL C N 1
ATOM 5736 C CA . VAL D 1 104 ? 46.750 17.797 -3.148 1.00 31.38 104 VAL C CA 1
ATOM 5737 C C . VAL D 1 104 ? 47.536 16.529 -2.823 1.00 33.19 104 VAL C C 1
ATOM 5738 O O . VAL D 1 104 ? 46.988 15.428 -2.757 1.00 36.41 104 VAL C O 1
ATOM 5742 N N . THR D 1 105 ? 48.841 16.695 -2.623 1.00 34.24 105 THR C N 1
ATOM 5743 C CA . THR D 1 105 ? 49.750 15.574 -2.410 1.00 35.14 105 THR C CA 1
ATOM 5744 C C . THR D 1 105 ? 49.650 14.977 -1.008 1.00 36.96 105 THR C C 1
ATOM 5745 O O . THR D 1 105 ? 50.508 14.170 -0.634 1.00 41.73 105 THR C O 1
ATOM 5749 N N . THR D 1 106 ? 48.631 15.347 -0.235 1.00 29.38 106 THR C N 1
ATOM 5750 C CA . THR D 1 106 ? 48.409 14.825 1.107 1.00 31.90 106 THR C CA 1
ATOM 5751 C C . THR D 1 106 ? 46.911 14.591 1.291 1.00 36.05 106 THR C C 1
ATOM 5752 O O . THR D 1 106 ? 46.120 15.042 0.452 1.00 35.74 106 THR C O 1
ATOM 5756 N N . PRO D 1 107 ? 46.478 13.882 2.339 1.00 28.60 107 PRO C N 1
ATOM 5757 C CA . PRO D 1 107 ? 45.038 13.636 2.513 1.00 26.15 107 PRO C CA 1
ATOM 5758 C C . PRO D 1 107 ? 44.240 14.931 2.576 1.00 28.62 107 PRO C C 1
ATOM 5759 O O . PRO D 1 107 ? 44.611 15.879 3.272 1.00 33.73 107 PRO C O 1
ATOM 5763 N N . ASP D 1 108 ? 43.135 14.967 1.829 1.00 27.32 108 ASP C N 1
ATOM 5764 C CA . ASP D 1 108 ? 42.267 16.139 1.805 1.00 25.74 108 ASP C CA 1
ATOM 5765 C C . ASP D 1 108 ? 40.839 15.772 2.188 1.00 28.86 108 ASP C C 1
ATOM 5766 O O . ASP D 1 108 ? 40.410 16.029 3.318 1.00 26.85 108 ASP C O 1
ATOM 5771 N N . TRP D 1 109 ? 40.090 15.187 1.257 1.00 31.68 109 TRP C N 1
ATOM 5772 C CA . TRP D 1 109 ? 38.749 14.697 1.533 1.00 30.09 109 TRP C CA 1
ATOM 5773 C C . TRP D 1 109 ? 38.631 13.263 1.043 1.00 31.55 109 TRP C C 1
ATOM 5774 O O . TRP D 1 109 ? 39.531 12.725 0.394 1.00 30.01 109 TRP C O 1
ATOM 5785 N N . PHE D 1 110 ? 37.496 12.650 1.353 1.00 29.68 110 PHE C N 1
ATOM 5786 C CA . PHE D 1 110 ? 37.272 11.233 1.112 1.00 30.83 110 PHE C CA 1
ATOM 5787 C C . PHE D 1 110 ? 36.273 11.067 -0.024 1.00 34.08 110 PHE C C 1
ATOM 5788 O O . PHE D 1 110 ? 35.132 11.535 0.073 1.00 27.33 110 PHE C O 1
ATOM 5796 N N . ASP D 1 111 ? 36.710 10.408 -1.098 1.00 33.49 111 ASP C N 1
ATOM 5797 C CA . ASP D 1 111 ? 35.897 10.146 -2.279 1.00 37.25 111 ASP C CA 1
ATOM 5798 C C . ASP D 1 111 ? 36.647 9.206 -3.216 1.00 35.08 111 ASP C C 1
ATOM 5799 O O . ASP D 1 111 ? 37.749 9.537 -3.672 1.00 39.81 111 ASP C O 1
ATOM 5804 N N . PRO D 1 112 ? 36.090 8.027 -3.529 1.00 34.42 112 PRO C N 1
ATOM 5805 C CA . PRO D 1 112 ? 34.800 7.565 -3.011 1.00 34.92 112 PRO C CA 1
ATOM 5806 C C . PRO D 1 112 ? 34.915 6.875 -1.655 1.00 37.20 112 PRO C C 1
ATOM 5807 O O . PRO D 1 112 ? 36.016 6.732 -1.124 1.00 34.21 112 PRO C O 1
ATOM 5811 N N . TRP D 1 113 ? 33.778 6.462 -1.103 1.00 36.65 113 TRP C N 1
ATOM 5812 C CA . TRP D 1 113 ? 33.730 5.668 0.115 1.00 31.23 113 TRP C CA 1
ATOM 5813 C C . TRP D 1 113 ? 33.292 4.248 -0.208 1.00 38.14 113 TRP C C 1
ATOM 5814 O O . TRP D 1 113 ? 32.640 3.987 -1.224 1.00 37.18 113 TRP C O 1
ATOM 5825 N N . GLY D 1 114 ? 33.647 3.327 0.681 1.00 36.77 114 GLY C N 1
ATOM 5826 C CA . GLY D 1 114 ? 33.081 2.003 0.648 1.00 31.30 114 GLY C CA 1
ATOM 5827 C C . GLY D 1 114 ? 31.676 2.040 1.208 1.00 32.99 114 GLY C C 1
ATOM 5828 O O . GLY D 1 114 ? 31.245 3.045 1.782 1.00 33.74 114 GLY C O 1
ATOM 5829 N N . PRO D 1 115 ? 30.922 0.953 1.039 1.00 34.22 115 PRO C N 1
ATOM 5830 C CA . PRO D 1 115 ? 29.575 0.911 1.630 1.00 35.93 115 PRO C CA 1
ATOM 5831 C C . PRO D 1 115 ? 29.591 0.979 3.144 1.00 32.25 115 PRO C C 1
ATOM 5832 O O . PRO D 1 115 ? 28.609 1.425 3.752 1.00 29.31 115 PRO C O 1
ATOM 5836 N N . GLY D 1 116 ? 30.681 0.552 3.772 1.00 30.98 116 GLY C N 1
ATOM 5837 C CA . GLY D 1 116 ? 30.758 0.515 5.216 1.00 27.68 116 GLY C CA 1
ATOM 5838 C C . GLY D 1 116 ? 30.403 -0.846 5.770 1.00 31.27 116 GLY C C 1
ATOM 5839 O O . GLY D 1 116 ? 29.377 -1.427 5.406 1.00 35.60 116 GLY C O 1
ATOM 5840 N N . ALA D 1 117 ? 31.254 -1.371 6.644 1.00 34.76 117 ALA C N 1
ATOM 5841 C CA . ALA D 1 117 ? 31.013 -2.638 7.319 1.00 33.22 117 ALA C CA 1
ATOM 5842 C C . ALA D 1 117 ? 30.752 -2.354 8.789 1.00 29.87 117 ALA C C 1
ATOM 5843 O O . ALA D 1 117 ? 31.585 -1.734 9.459 1.00 32.29 117 ALA C O 1
ATOM 5845 N N . LEU D 1 118 ? 29.597 -2.787 9.283 1.00 30.89 118 LEU C N 1
ATOM 5846 C CA . LEU D 1 118 ? 29.346 -2.700 10.712 1.00 33.08 118 LEU C CA 1
ATOM 5847 C C . LEU D 1 118 ? 30.154 -3.763 11.442 1.00 31.39 118 LEU C C 1
ATOM 5848 O O . LEU D 1 118 ? 30.223 -4.918 11.014 1.00 35.80 118 LEU C O 1
ATOM 5853 N N . VAL D 1 119 ? 30.784 -3.361 12.540 1.00 31.65 119 VAL C N 1
ATOM 5854 C CA . VAL D 1 119 ? 31.460 -4.284 13.438 1.00 32.34 119 VAL C CA 1
ATOM 5855 C C . VAL D 1 119 ? 30.880 -4.075 14.826 1.00 33.45 119 VAL C C 1
ATOM 5856 O O . VAL D 1 119 ? 30.990 -2.979 15.389 1.00 33.73 119 VAL C O 1
ATOM 5860 N N . THR D 1 120 ? 30.251 -5.110 15.369 1.00 35.08 120 THR C N 1
ATOM 5861 C CA . THR D 1 120 ? 29.701 -5.069 16.715 1.00 31.58 120 THR C CA 1
ATOM 5862 C C . THR D 1 120 ? 30.689 -5.714 17.676 1.00 34.62 120 THR C C 1
ATOM 5863 O O . THR D 1 120 ? 31.141 -6.841 17.444 1.00 34.05 120 THR C O 1
ATOM 5867 N N . VAL D 1 121 ? 31.036 -4.995 18.738 1.00 33.25 121 VAL C N 1
ATOM 5868 C CA . VAL D 1 121 ? 31.916 -5.523 19.773 1.00 35.35 121 VAL C CA 1
ATOM 5869 C C . VAL D 1 121 ? 31.038 -6.127 20.862 1.00 37.34 121 VAL C C 1
ATOM 5870 O O . VAL D 1 121 ? 30.402 -5.406 21.635 1.00 39.24 121 VAL C O 1
ATOM 5874 N N . SER D 1 122 ? 30.999 -7.455 20.919 1.00 38.01 122 SER C N 1
ATOM 5875 C CA . SER D 1 122 ? 30.168 -8.148 21.889 1.00 32.92 122 SER C CA 1
ATOM 5876 C C . SER D 1 122 ? 30.702 -9.558 22.080 1.00 43.05 122 SER C C 1
ATOM 5877 O O . SER D 1 122 ? 31.185 -10.180 21.130 1.00 40.87 122 SER C O 1
ATOM 5880 N N . ALA D 1 123 ? 30.618 -10.051 23.317 1.00 41.57 123 ALA C N 1
ATOM 5881 C CA . ALA D 1 123 ? 30.924 -11.451 23.571 1.00 46.13 123 ALA C CA 1
ATOM 5882 C C . ALA D 1 123 ? 29.830 -12.372 23.054 1.00 40.27 123 ALA C C 1
ATOM 5883 O O . ALA D 1 123 ? 30.058 -13.579 22.926 1.00 43.55 123 ALA C O 1
ATOM 5885 N N . ALA D 1 124 ? 28.653 -11.832 22.752 1.00 40.41 124 ALA C N 1
ATOM 5886 C CA . ALA D 1 124 ? 27.542 -12.659 22.321 1.00 34.54 124 ALA C CA 1
ATOM 5887 C C . ALA D 1 124 ? 27.828 -13.291 20.963 1.00 35.30 124 ALA C C 1
ATOM 5888 O O . ALA D 1 124 ? 28.664 -12.824 20.184 1.00 43.78 124 ALA C O 1
ATOM 5890 N N . SER D 1 125 ? 27.133 -14.354 20.700 1.00 44.16 125 SER C N 1
ATOM 5891 C CA . SER D 1 125 ? 27.099 -15.177 19.509 1.00 44.20 125 SER C CA 1
ATOM 5892 C C . SER D 1 125 ? 25.954 -14.740 18.604 1.00 39.40 125 SER C C 1
ATOM 5893 O O . SER D 1 125 ? 24.907 -14.298 19.087 1.00 42.85 125 SER C O 1
ATOM 5896 N N . PRO D 1 126 ? 26.118 -14.835 17.288 1.00 34.87 126 PRO C N 1
ATOM 5897 C CA . PRO D 1 126 ? 25.023 -14.458 16.391 1.00 38.58 126 PRO C CA 1
ATOM 5898 C C . PRO D 1 126 ? 23.841 -15.401 16.534 1.00 36.30 126 PRO C C 1
ATOM 5899 O O . PRO D 1 126 ? 23.989 -16.586 16.843 1.00 44.15 126 PRO C O 1
ATOM 5903 N N . THR D 1 127 ? 22.652 -14.849 16.314 1.00 32.84 127 THR C N 1
ATOM 5904 C CA . THR D 1 127 ? 21.419 -15.623 16.280 1.00 37.65 127 THR C CA 1
ATOM 5905 C C . THR D 1 127 ? 20.692 -15.285 14.989 1.00 34.19 127 THR C C 1
ATOM 5906 O O . THR D 1 127 ? 20.427 -14.110 14.715 1.00 35.14 127 THR C O 1
ATOM 5910 N N . SER D 1 128 ? 20.390 -16.303 14.194 1.00 36.97 128 SER C N 1
ATOM 5911 C CA . SER D 1 128 ? 19.649 -16.049 12.972 1.00 34.61 128 SER C CA 1
ATOM 5912 C C . SER D 1 128 ? 18.167 -15.862 13.290 1.00 34.70 128 SER C C 1
ATOM 5913 O O . SER D 1 128 ? 17.640 -16.481 14.218 1.00 40.84 128 SER C O 1
ATOM 5916 N N . PRO D 1 129 ? 17.478 -15.008 12.543 1.00 34.03 129 PRO C N 1
ATOM 5917 C CA . PRO D 1 129 ? 16.077 -14.719 12.855 1.00 36.06 129 PRO C CA 1
ATOM 5918 C C . PRO D 1 129 ? 15.132 -15.807 12.367 1.00 36.47 129 PRO C C 1
ATOM 5919 O O . PRO D 1 129 ? 15.470 -16.652 11.536 1.00 33.64 129 PRO C O 1
ATOM 5923 N N . LYS D 1 130 ? 13.927 -15.774 12.925 1.00 31.75 130 LYS C N 1
ATOM 5924 C CA . LYS D 1 130 ? 12.790 -16.514 12.399 1.00 32.01 130 LYS C CA 1
ATOM 5925 C C . LYS D 1 130 ? 11.895 -15.531 11.659 1.00 33.69 130 LYS C C 1
ATOM 5926 O O . LYS D 1 130 ? 11.494 -14.508 12.223 1.00 29.68 130 LYS C O 1
ATOM 5929 N N . VAL D 1 131 ? 11.601 -15.830 10.398 1.00 31.51 131 VAL C N 1
ATOM 5930 C CA . VAL D 1 131 ? 10.829 -14.940 9.539 1.00 36.14 131 VAL C CA 1
ATOM 5931 C C . VAL D 1 131 ? 9.432 -15.524 9.379 1.00 33.52 131 VAL C C 1
ATOM 5932 O O . VAL D 1 131 ? 9.275 -16.671 8.942 1.00 37.93 131 VAL C O 1
ATOM 5936 N N . PHE D 1 132 ? 8.418 -14.732 9.732 1.00 31.35 132 PHE C N 1
ATOM 5937 C CA . PHE D 1 132 ? 7.028 -15.147 9.685 1.00 39.73 132 PHE C CA 1
ATOM 5938 C C . PHE D 1 132 ? 6.235 -14.258 8.734 1.00 43.38 132 PHE C C 1
ATOM 5939 O O . PHE D 1 132 ? 6.386 -13.033 8.767 1.00 41.20 132 PHE C O 1
ATOM 5947 N N . PRO D 1 133 ? 5.386 -14.836 7.887 1.00 43.72 133 PRO C N 1
ATOM 5948 C CA . PRO D 1 133 ? 4.533 -14.012 7.023 1.00 38.62 133 PRO C CA 1
ATOM 5949 C C . PRO D 1 133 ? 3.385 -13.401 7.810 1.00 37.42 133 PRO C C 1
ATOM 5950 O O . PRO D 1 133 ? 2.810 -14.032 8.700 1.00 41.52 133 PRO C O 1
ATOM 5954 N N . LEU D 1 134 ? 3.051 -12.158 7.475 1.00 38.07 134 LEU C N 1
ATOM 5955 C CA . LEU D 1 134 ? 2.026 -11.402 8.185 1.00 36.82 134 LEU C CA 1
ATOM 5956 C C . LEU D 1 134 ? 0.901 -11.055 7.223 1.00 44.29 134 LEU C C 1
ATOM 5957 O O . LEU D 1 134 ? 1.140 -10.431 6.183 1.00 46.96 134 LEU C O 1
ATOM 5962 N N . SER D 1 135 ? -0.318 -11.452 7.574 1.00 41.26 135 SER C N 1
ATOM 5963 C CA . SER D 1 135 ? -1.509 -11.140 6.796 1.00 47.51 135 SER C CA 1
ATOM 5964 C C . SER D 1 135 ? -2.348 -10.120 7.552 1.00 38.41 135 SER C C 1
ATOM 5965 O O . SER D 1 135 ? -2.573 -10.265 8.758 1.00 44.79 135 SER C O 1
ATOM 5968 N N . LEU D 1 136 ? -2.803 -9.092 6.841 1.00 46.31 136 LEU C N 1
ATOM 5969 C CA . LEU D 1 136 ? -3.599 -8.039 7.455 1.00 50.98 136 LEU C CA 1
ATOM 5970 C C . LEU D 1 136 ? -4.935 -8.591 7.936 1.00 55.21 136 LEU C C 1
ATOM 5971 O O . LEU D 1 136 ? -5.632 -9.292 7.194 1.00 67.84 136 LEU C O 1
ATOM 5976 N N . CYS D 1 137 ? -5.294 -8.279 9.184 1.00 55.79 137 CYS C N 1
ATOM 5977 C CA . CYS D 1 137 ? -6.600 -8.647 9.711 1.00 68.80 137 CYS C CA 1
ATOM 5978 C C . CYS D 1 137 ? -7.569 -7.479 9.802 1.00 75.31 137 CYS C C 1
ATOM 5979 O O . CYS D 1 137 ? -8.782 -7.706 9.785 1.00 83.63 137 CYS C O 1
ATOM 5982 N N . SER D 1 138 ? -7.076 -6.247 9.896 1.00 71.23 138 SER C N 1
ATOM 5983 C CA . SER D 1 138 ? -7.941 -5.078 9.816 1.00 73.82 138 SER C CA 1
ATOM 5984 C C . SER D 1 138 ? -8.232 -4.777 8.345 1.00 69.39 138 SER C C 1
ATOM 5985 O O . SER D 1 138 ? -7.898 -5.556 7.448 1.00 70.72 138 SER C O 1
ATOM 5988 N N . THR D 1 139 ? -8.857 -3.635 8.079 1.00 73.91 139 THR C N 1
ATOM 5989 C CA . THR D 1 139 ? -9.325 -3.326 6.735 1.00 86.46 139 THR C CA 1
ATOM 5990 C C . THR D 1 139 ? -8.178 -2.872 5.839 1.00 79.03 139 THR C C 1
ATOM 5991 O O . THR D 1 139 ? -7.309 -2.099 6.255 1.00 71.53 139 THR C O 1
ATOM 5995 N N . GLN D 1 140 ? -8.184 -3.362 4.601 1.00 71.27 140 GLN C N 1
ATOM 5996 C CA . GLN D 1 140 ? -7.177 -2.986 3.625 1.00 69.34 140 GLN C CA 1
ATOM 5997 C C . GLN D 1 140 ? -7.375 -1.534 3.189 1.00 72.88 140 GLN C C 1
ATOM 5998 O O . GLN D 1 140 ? -8.479 -0.993 3.284 1.00 78.44 140 GLN C O 1
ATOM 6004 N N . PRO D 1 141 ? -6.320 -0.879 2.711 1.00 63.45 141 PRO C N 1
ATOM 6005 C CA . PRO D 1 141 ? -6.482 0.475 2.177 1.00 73.52 141 PRO C CA 1
ATOM 6006 C C . PRO D 1 141 ? -7.055 0.449 0.770 1.00 74.39 141 PRO C C 1
ATOM 6007 O O . PRO D 1 141 ? -6.896 -0.518 0.021 1.00 71.08 141 PRO C O 1
ATOM 6011 N N . ASP D 1 142 ? -7.734 1.538 0.420 1.00 74.34 142 ASP C N 1
ATOM 6012 C CA . ASP D 1 142 ? -8.455 1.597 -0.844 1.00 70.01 142 ASP C CA 1
ATOM 6013 C C . ASP D 1 142 ? -7.496 1.505 -2.024 1.00 71.12 142 ASP C C 1
ATOM 6014 O O . ASP D 1 142 ? -6.523 2.259 -2.113 1.00 69.08 142 ASP C O 1
ATOM 6019 N N . GLY D 1 143 ? -7.773 0.564 -2.928 1.00 69.09 143 GLY C N 1
ATOM 6020 C CA . GLY D 1 143 ? -7.013 0.413 -4.147 1.00 70.00 143 GLY C CA 1
ATOM 6021 C C . GLY D 1 143 ? -5.737 -0.390 -4.034 1.00 69.07 143 GLY C C 1
ATOM 6022 O O . GLY D 1 143 ? -5.262 -0.912 -5.050 1.00 70.22 143 GLY C O 1
ATOM 6023 N N . ASN D 1 144 ? -5.161 -0.507 -2.842 1.00 67.73 144 ASN C N 1
ATOM 6024 C CA . ASN D 1 144 ? -3.898 -1.201 -2.646 1.00 65.92 144 ASN C CA 1
ATOM 6025 C C . ASN D 1 144 ? -4.073 -2.350 -1.660 1.00 65.14 144 ASN C C 1
ATOM 6026 O O . ASN D 1 144 ? -5.100 -2.481 -0.990 1.00 62.86 144 ASN C O 1
ATOM 6031 N N . VAL D 1 145 ? -3.043 -3.190 -1.585 1.00 51.91 145 VAL C N 1
ATOM 6032 C CA . VAL D 1 145 ? -2.994 -4.326 -0.672 1.00 54.15 145 VAL C CA 1
ATOM 6033 C C . VAL D 1 145 ? -1.758 -4.180 0.204 1.00 52.03 145 VAL C C 1
ATOM 6034 O O . VAL D 1 145 ? -0.682 -3.818 -0.284 1.00 50.75 145 VAL C O 1
ATOM 6038 N N . VAL D 1 146 ? -1.915 -4.451 1.498 1.00 44.12 146 VAL C N 1
ATOM 6039 C CA . VAL D 1 146 ? -0.822 -4.383 2.461 1.00 40.15 146 VAL C CA 1
ATOM 6040 C C . VAL D 1 146 ? -0.518 -5.790 2.955 1.00 42.01 146 VAL C C 1
ATOM 6041 O O . VAL D 1 146 ? -1.416 -6.502 3.421 1.00 41.04 146 VAL C O 1
ATOM 6045 N N . ILE D 1 147 ? 0.748 -6.190 2.842 1.00 40.31 147 ILE C N 1
ATOM 6046 C CA . ILE D 1 147 ? 1.255 -7.410 3.449 1.00 41.79 147 ILE C CA 1
ATOM 6047 C C . ILE D 1 147 ? 2.524 -7.060 4.216 1.00 39.59 147 ILE C C 1
ATOM 6048 O O . ILE D 1 147 ? 3.101 -5.984 4.052 1.00 37.26 147 ILE C O 1
ATOM 6053 N N . ALA D 1 148 ? 2.956 -7.990 5.063 1.00 34.93 148 ALA C N 1
ATOM 6054 C CA . ALA D 1 148 ? 4.134 -7.773 5.888 1.00 32.64 148 ALA C CA 1
ATOM 6055 C C . ALA D 1 148 ? 4.763 -9.117 6.222 1.00 41.29 148 ALA C C 1
ATOM 6056 O O . ALA D 1 148 ? 4.199 -10.179 5.944 1.00 41.59 148 ALA C O 1
ATOM 6058 N N . CYS D 1 149 ? 5.953 -9.059 6.817 1.00 38.94 149 CYS C N 1
ATOM 6059 C CA . CYS D 1 149 ? 6.592 -10.246 7.364 1.00 44.23 149 CYS C CA 1
ATOM 6060 C C . CYS D 1 149 ? 7.404 -9.837 8.586 1.00 40.52 149 CYS C C 1
ATOM 6061 O O . CYS D 1 149 ? 7.989 -8.750 8.618 1.00 33.65 149 CYS C O 1
ATOM 6064 N N . LEU D 1 150 ? 7.409 -10.704 9.596 1.00 36.34 150 LEU C N 1
ATOM 6065 C CA . LEU D 1 150 ? 8.033 -10.425 10.883 1.00 35.60 150 LEU C CA 1
ATOM 6066 C C . LEU D 1 150 ? 9.385 -11.120 10.968 1.00 37.04 150 LEU C C 1
ATOM 6067 O O . LEU D 1 150 ? 9.482 -12.330 10.744 1.00 32.15 150 LEU C O 1
ATOM 6072 N N . VAL D 1 151 ? 10.419 -10.353 11.298 1.00 40.40 151 VAL C N 1
ATOM 6073 C CA . VAL D 1 151 ? 11.781 -10.855 11.441 1.00 37.29 151 VAL C CA 1
ATOM 6074 C C . VAL D 1 151 ? 12.106 -10.812 12.929 1.00 35.78 151 VAL C C 1
ATOM 6075 O O . VAL D 1 151 ? 12.433 -9.752 13.474 1.00 34.96 151 VAL C O 1
ATOM 6079 N N . GLN D 1 152 ? 12.029 -11.963 13.592 1.00 37.51 152 GLN C N 1
ATOM 6080 C CA . GLN D 1 152 ? 12.035 -12.035 15.046 1.00 39.02 152 GLN C CA 1
ATOM 6081 C C . GLN D 1 152 ? 13.315 -12.676 15.571 1.00 38.93 152 GLN C C 1
ATOM 6082 O O . GLN D 1 152 ? 13.791 -13.678 15.027 1.00 30.45 152 GLN C O 1
ATOM 6088 N N . GLY D 1 153 ? 13.867 -12.082 16.631 1.00 40.40 153 GLY C N 1
ATOM 6089 C CA . GLY D 1 153 ? 14.919 -12.693 17.423 1.00 35.43 153 GLY C CA 1
ATOM 6090 C C . GLY D 1 153 ? 16.238 -12.929 16.717 1.00 36.11 153 GLY C C 1
ATOM 6091 O O . GLY D 1 153 ? 16.604 -14.078 16.456 1.00 42.82 153 GLY C O 1
ATOM 6092 N N . PHE D 1 154 ? 16.974 -11.861 16.420 1.00 36.15 154 PHE C N 1
ATOM 6093 C CA . PHE D 1 154 ? 18.258 -11.981 15.749 1.00 36.71 154 PHE C CA 1
ATOM 6094 C C . PHE D 1 154 ? 19.295 -11.100 16.430 1.00 35.82 154 PHE C C 1
ATOM 6095 O O . PHE D 1 154 ? 18.969 -10.110 17.091 1.00 36.59 154 PHE C O 1
ATOM 6103 N N . PHE D 1 155 ? 20.564 -11.487 16.261 1.00 32.11 155 PHE C N 1
ATOM 6104 C CA . PHE D 1 155 ? 21.704 -10.742 16.771 1.00 38.57 155 PHE C CA 1
ATOM 6105 C C . PHE D 1 155 ? 22.896 -11.043 15.879 1.00 36.50 155 PHE C C 1
ATOM 6106 O O . PHE D 1 155 ? 23.071 -12.204 15.487 1.00 32.97 155 PHE C O 1
ATOM 6114 N N . PRO D 1 156 ? 23.725 -10.043 15.523 1.00 39.25 156 PRO C N 1
ATOM 6115 C CA . PRO D 1 156 ? 23.583 -8.637 15.917 1.00 34.29 156 PRO C CA 1
ATOM 6116 C C . PRO D 1 156 ? 22.411 -7.978 15.207 1.00 39.31 156 PRO C C 1
ATOM 6117 O O . PRO D 1 156 ? 21.876 -8.557 14.261 1.00 37.69 156 PRO C O 1
ATOM 6121 N N . GLN D 1 157 ? 22.005 -6.793 15.667 1.00 40.63 157 GLN C N 1
ATOM 6122 C CA . GLN D 1 157 ? 20.850 -6.138 15.068 1.00 40.04 157 GLN C CA 1
ATOM 6123 C C . GLN D 1 157 ? 21.095 -5.759 13.615 1.00 37.06 157 GLN C C 1
ATOM 6124 O O . GLN D 1 157 ? 20.131 -5.581 12.862 1.00 37.77 157 GLN C O 1
ATOM 6130 N N . GLU D 1 158 ? 22.353 -5.638 13.204 1.00 31.87 158 GLU C N 1
ATOM 6131 C CA . GLU D 1 158 ? 22.710 -5.284 11.838 1.00 33.49 158 GLU C CA 1
ATOM 6132 C C . GLU D 1 158 ? 23.993 -6.019 11.481 1.00 33.95 158 GLU C C 1
ATOM 6133 O O . GLU D 1 158 ? 24.759 -6.401 12.374 1.00 38.69 158 GLU C O 1
ATOM 6139 N N . PRO D 1 159 ? 24.257 -6.246 10.181 1.00 38.10 159 PRO C N 1
ATOM 6140 C CA . PRO D 1 159 ? 23.437 -5.876 9.021 1.00 27.58 159 PRO C CA 1
ATOM 6141 C C . PRO D 1 159 ? 22.209 -6.761 8.855 1.00 32.78 159 PRO C C 1
ATOM 6142 O O . PRO D 1 159 ? 22.287 -7.976 9.033 1.00 33.95 159 PRO C O 1
ATOM 6146 N N . LEU D 1 160 ? 21.079 -6.142 8.525 1.00 28.49 160 LEU C N 1
ATOM 6147 C CA . LEU D 1 160 ? 19.840 -6.868 8.264 1.00 28.61 160 LEU C CA 1
ATOM 6148 C C . LEU D 1 160 ? 19.095 -6.150 7.151 1.00 32.49 160 LEU C C 1
ATOM 6149 O O . LEU D 1 160 ? 18.618 -5.027 7.344 1.00 35.41 160 LEU C O 1
ATOM 6154 N N . SER D 1 161 ? 18.994 -6.794 5.994 1.00 36.93 161 SER C N 1
ATOM 6155 C CA . SER D 1 161 ? 18.250 -6.265 4.863 1.00 33.72 161 SER C CA 1
ATOM 6156 C C . SER D 1 161 ? 17.009 -7.115 4.638 1.00 34.25 161 SER C C 1
ATOM 6157 O O . SER D 1 161 ? 17.064 -8.346 4.728 1.00 34.28 161 SER C O 1
ATOM 6160 N N . VAL D 1 162 ? 15.887 -6.453 4.370 1.00 35.40 162 VAL C N 1
ATOM 6161 C CA . VAL D 1 162 ? 14.644 -7.123 4.012 1.00 35.64 162 VAL C CA 1
ATOM 6162 C C . VAL D 1 162 ? 14.151 -6.524 2.704 1.00 37.98 162 VAL C C 1
ATOM 6163 O O . VAL D 1 162 ? 13.856 -5.325 2.638 1.00 44.55 162 VAL C O 1
ATOM 6167 N N . THR D 1 163 ? 14.067 -7.353 1.667 1.00 37.57 163 THR C N 1
ATOM 6168 C CA . THR D 1 163 ? 13.616 -6.928 0.353 1.00 34.89 163 THR C CA 1
ATOM 6169 C C . THR D 1 163 ? 12.466 -7.818 -0.097 1.00 36.40 163 THR C C 1
ATOM 6170 O O . THR D 1 163 ? 12.310 -8.950 0.368 1.00 39.32 163 THR C O 1
ATOM 6174 N N . TRP D 1 164 ? 11.657 -7.291 -1.012 1.00 34.96 164 TRP C N 1
ATOM 6175 C CA . TRP D 1 164 ? 10.466 -7.973 -1.491 1.00 36.64 164 TRP C CA 1
ATOM 6176 C C . TRP D 1 164 ? 10.589 -8.267 -2.980 1.00 38.14 164 TRP C C 1
ATOM 6177 O O . TRP D 1 164 ? 11.242 -7.529 -3.725 1.00 36.30 164 TRP C O 1
ATOM 6188 N N . SER D 1 165 ? 9.953 -9.360 -3.408 1.00 34.33 165 SER C N 1
ATOM 6189 C CA . SER D 1 165 ? 10.028 -9.767 -4.806 1.00 44.83 165 SER C CA 1
ATOM 6190 C C . SER D 1 165 ? 9.249 -8.836 -5.725 1.00 39.44 165 SER C C 1
ATOM 6191 O O . SER D 1 165 ? 9.525 -8.801 -6.928 1.00 40.95 165 SER C O 1
ATOM 6194 N N . GLU D 1 166 ? 8.286 -8.089 -5.193 1.00 42.79 166 GLU C N 1
ATOM 6195 C CA . GLU D 1 166 ? 7.526 -7.115 -5.969 1.00 46.74 166 GLU C CA 1
ATOM 6196 C C . GLU D 1 166 ? 8.089 -5.728 -5.682 1.00 44.86 166 GLU C C 1
ATOM 6197 O O . GLU D 1 166 ? 7.979 -5.226 -4.559 1.00 51.38 166 GLU C O 1
ATOM 6203 N N . SER D 1 167 ? 8.704 -5.120 -6.694 1.00 52.40 167 SER C N 1
ATOM 6204 C CA . SER D 1 167 ? 9.131 -3.729 -6.609 1.00 46.53 167 SER C CA 1
ATOM 6205 C C . SER D 1 167 ? 8.497 -2.933 -7.742 1.00 55.04 167 SER C C 1
ATOM 6206 O O . SER D 1 167 ? 7.483 -3.353 -8.310 1.00 67.04 167 SER C O 1
ATOM 6209 N N . GLY D 1 168 ? 9.087 -1.791 -8.080 1.00 55.74 168 GLY C N 1
ATOM 6210 C CA . GLY D 1 168 ? 8.601 -0.988 -9.183 1.00 65.68 168 GLY C CA 1
ATOM 6211 C C . GLY D 1 168 ? 7.610 0.072 -8.751 1.00 64.17 168 GLY C C 1
ATOM 6212 O O . GLY D 1 168 ? 7.242 0.205 -7.580 1.00 70.65 168 GLY C O 1
ATOM 6213 N N . GLN D 1 169 ? 7.169 0.846 -9.742 1.00 57.39 169 GLN C N 1
ATOM 6214 C CA . GLN D 1 169 ? 6.241 1.941 -9.490 1.00 61.51 169 GLN C CA 1
ATOM 6215 C C . GLN D 1 169 ? 4.949 1.423 -8.871 1.00 53.82 169 GLN C C 1
ATOM 6216 O O . GLN D 1 169 ? 4.455 0.349 -9.226 1.00 56.01 169 GLN C O 1
ATOM 6218 N N . GLY D 1 170 ? 4.402 2.198 -7.935 1.00 46.92 170 GLY C N 1
ATOM 6219 C CA . GLY D 1 170 ? 3.201 1.817 -7.226 1.00 53.56 170 GLY C CA 1
ATOM 6220 C C . GLY D 1 170 ? 3.413 0.897 -6.045 1.00 50.02 170 GLY C C 1
ATOM 6221 O O . GLY D 1 170 ? 2.492 0.737 -5.235 1.00 42.90 170 GLY C O 1
ATOM 6222 N N . VAL D 1 171 ? 4.589 0.288 -5.914 1.00 51.68 171 VAL C N 1
ATOM 6223 C CA . VAL D 1 171 ? 4.893 -0.623 -4.816 1.00 48.57 171 VAL C CA 1
ATOM 6224 C C . VAL D 1 171 ? 5.787 0.102 -3.819 1.00 49.88 171 VAL C C 1
ATOM 6225 O O . VAL D 1 171 ? 6.805 0.694 -4.202 1.00 48.88 171 VAL C O 1
ATOM 6229 N N . THR D 1 172 ? 5.410 0.056 -2.542 1.00 45.22 172 THR C N 1
ATOM 6230 C CA . THR D 1 172 ? 6.125 0.758 -1.482 1.00 40.39 172 THR C CA 1
ATOM 6231 C C . THR D 1 172 ? 6.489 -0.231 -0.386 1.00 43.62 172 THR C C 1
ATOM 6232 O O . THR D 1 172 ? 5.612 -0.914 0.154 1.00 38.64 172 THR C O 1
ATOM 6236 N N . ALA D 1 173 ? 7.776 -0.303 -0.055 1.00 40.85 173 ALA C N 1
ATOM 6237 C CA . ALA D 1 173 ? 8.279 -1.191 0.985 1.00 38.49 173 ALA C CA 1
ATOM 6238 C C . ALA D 1 173 ? 8.801 -0.353 2.144 1.00 37.42 173 ALA C C 1
ATOM 6239 O O . ALA D 1 173 ? 9.668 0.507 1.952 1.00 43.23 173 ALA C O 1
ATOM 6241 N N . ARG D 1 174 ? 8.275 -0.604 3.339 1.00 35.66 174 ARG C N 1
ATOM 6242 C CA . ARG D 1 174 ? 8.700 0.078 4.554 1.00 36.04 174 ARG C CA 1
ATOM 6243 C C . ARG D 1 174 ? 9.457 -0.894 5.445 1.00 44.05 174 ARG C C 1
ATOM 6244 O O . ARG D 1 174 ? 8.961 -1.986 5.749 1.00 39.64 174 ARG C O 1
ATOM 6252 N N . ASN D 1 175 ? 10.650 -0.491 5.864 1.00 40.65 175 ASN C N 1
ATOM 6253 C CA . ASN D 1 175 ? 11.478 -1.280 6.759 1.00 34.27 175 ASN C CA 1
ATOM 6254 C C . ASN D 1 175 ? 11.699 -0.504 8.046 1.00 35.29 175 ASN C C 1
ATOM 6255 O O . ASN D 1 175 ? 11.866 0.720 8.027 1.00 43.33 175 ASN C O 1
ATOM 6260 N N . PHE D 1 176 ? 11.693 -1.220 9.163 1.00 32.12 176 PHE C N 1
ATOM 6261 C CA . PHE D 1 176 ? 11.751 -0.564 10.448 1.00 32.13 176 PHE C CA 1
ATOM 6262 C C . PHE D 1 176 ? 13.025 -0.953 11.184 1.00 36.53 176 PHE C C 1
ATOM 6263 O O . PHE D 1 176 ? 13.492 -2.090 11.055 1.00 43.19 176 PHE C O 1
ATOM 6271 N N . PRO D 1 177 ? 13.623 -0.028 11.929 1.00 38.64 177 PRO C N 1
ATOM 6272 C CA . PRO D 1 177 ? 14.869 -0.332 12.637 1.00 37.59 177 PRO C CA 1
ATOM 6273 C C . PRO D 1 177 ? 14.674 -1.482 13.606 1.00 37.28 177 PRO C C 1
ATOM 6274 O O . PRO D 1 177 ? 13.630 -1.578 14.268 1.00 35.56 177 PRO C O 1
ATOM 6278 N N . PRO D 1 178 ? 15.639 -2.393 13.693 1.00 33.57 178 PRO C N 1
ATOM 6279 C CA . PRO D 1 178 ? 15.549 -3.463 14.692 1.00 39.12 178 PRO C CA 1
ATOM 6280 C C . PRO D 1 178 ? 15.482 -2.885 16.097 1.00 38.60 178 PRO C C 1
ATOM 6281 O O . PRO D 1 178 ? 16.254 -1.994 16.459 1.00 42.98 178 PRO C O 1
ATOM 6285 N N . SER D 1 179 ? 14.538 -3.388 16.884 1.00 36.66 179 SER C N 1
ATOM 6286 C CA . SER D 1 179 ? 14.369 -2.979 18.269 1.00 38.62 179 SER C CA 1
ATOM 6287 C C . SER D 1 179 ? 14.627 -4.169 19.179 1.00 39.17 179 SER C C 1
ATOM 6288 O O . SER D 1 179 ? 14.293 -5.308 18.837 1.00 39.11 179 SER C O 1
ATOM 6291 N N . GLN D 1 180 ? 15.231 -3.900 20.333 1.00 44.53 180 GLN C N 1
ATOM 6292 C CA . GLN D 1 180 ? 15.539 -4.962 21.279 1.00 43.30 180 GLN C CA 1
ATOM 6293 C C . GLN D 1 180 ? 14.252 -5.561 21.830 1.00 42.58 180 GLN C C 1
ATOM 6294 O O . GLN D 1 180 ? 13.334 -4.833 22.220 1.00 43.61 180 GLN C O 1
ATOM 6300 N N . ASP D 1 181 ? 14.183 -6.891 21.847 1.00 44.02 181 ASP C N 1
ATOM 6301 C CA . ASP D 1 181 ? 13.029 -7.570 22.418 1.00 51.43 181 ASP C CA 1
ATOM 6302 C C . ASP D 1 181 ? 12.853 -7.171 23.879 1.00 52.24 181 ASP C C 1
ATOM 6303 O O . ASP D 1 181 ? 13.816 -6.828 24.572 1.00 49.20 181 ASP C O 1
ATOM 6308 N N . ALA D 1 182 ? 11.600 -7.203 24.339 1.00 46.63 182 ALA C N 1
ATOM 6309 C CA . ALA D 1 182 ? 11.316 -6.880 25.733 1.00 54.73 182 ALA C CA 1
ATOM 6310 C C . ALA D 1 182 ? 12.104 -7.786 26.670 1.00 55.90 182 ALA C C 1
ATOM 6311 O O . ALA D 1 182 ? 12.834 -7.311 27.548 1.00 58.83 182 ALA C O 1
ATOM 6313 N N . SER D 1 183 ? 11.980 -9.097 26.486 1.00 52.11 183 SER C N 1
ATOM 6314 C CA . SER D 1 183 ? 12.760 -10.078 27.222 1.00 59.74 183 SER C CA 1
ATOM 6315 C C . SER D 1 183 ? 13.833 -10.653 26.309 1.00 51.30 183 SER C C 1
ATOM 6316 O O . SER D 1 183 ? 13.576 -10.935 25.134 1.00 54.37 183 SER C O 1
ATOM 6319 N N . GLY D 1 184 ? 15.035 -10.816 26.849 1.00 52.38 184 GLY C N 1
ATOM 6320 C CA . GLY D 1 184 ? 16.150 -11.352 26.093 1.00 48.04 184 GLY C CA 1
ATOM 6321 C C . GLY D 1 184 ? 17.040 -10.260 25.534 1.00 56.36 184 GLY C C 1
ATOM 6322 O O . GLY D 1 184 ? 16.792 -9.059 25.680 1.00 58.86 184 GLY C O 1
ATOM 6323 N N . ASP D 1 185 ? 18.107 -10.706 24.872 1.00 55.26 185 ASP C N 1
ATOM 6324 C CA . ASP D 1 185 ? 19.099 -9.815 24.286 1.00 56.07 185 ASP C CA 1
ATOM 6325 C C . ASP D 1 185 ? 19.004 -9.748 22.767 1.00 51.92 185 ASP C C 1
ATOM 6326 O O . ASP D 1 185 ? 19.862 -9.130 22.129 1.00 45.93 185 ASP C O 1
ATOM 6331 N N . LEU D 1 186 ? 17.986 -10.364 22.174 1.00 50.06 186 LEU C N 1
ATOM 6332 C CA . LEU D 1 186 ? 17.846 -10.394 20.728 1.00 44.26 186 LEU C CA 1
ATOM 6333 C C . LEU D 1 186 ? 17.069 -9.178 20.231 1.00 46.48 186 LEU C C 1
ATOM 6334 O O . LEU D 1 186 ? 16.531 -8.384 21.007 1.00 45.14 186 LEU C O 1
ATOM 6339 N N . TYR D 1 187 ? 17.014 -9.042 18.910 1.00 44.60 187 TYR C N 1
ATOM 6340 C CA . TYR D 1 187 ? 16.319 -7.949 18.253 1.00 36.51 187 TYR C CA 1
ATOM 6341 C C . TYR D 1 187 ? 15.251 -8.502 17.319 1.00 35.89 187 TYR C C 1
ATOM 6342 O O . TYR D 1 187 ? 15.331 -9.639 16.850 1.00 33.25 187 TYR C O 1
ATOM 6351 N N . THR D 1 188 ? 14.241 -7.676 17.057 1.00 37.29 188 THR C N 1
ATOM 6352 C CA . THR D 1 188 ? 13.139 -8.033 16.176 1.00 35.50 188 THR C CA 1
ATOM 6353 C C . THR D 1 188 ? 12.739 -6.802 15.377 1.00 38.89 188 THR C C 1
ATOM 6354 O O . THR D 1 188 ? 12.763 -5.684 15.898 1.00 40.83 188 THR C O 1
ATOM 6358 N N . THR D 1 189 ? 12.395 -7.007 14.107 1.00 36.81 189 THR C N 1
ATOM 6359 C CA . THR D 1 189 ? 11.834 -5.947 13.284 1.00 36.79 189 THR C CA 1
ATOM 6360 C C . THR D 1 189 ? 10.751 -6.539 12.396 1.00 32.99 189 THR C C 1
ATOM 6361 O O . THR D 1 189 ? 10.474 -7.743 12.429 1.00 31.37 189 THR C O 1
ATOM 6365 N N . SER D 1 190 ? 10.131 -5.676 11.597 1.00 29.34 190 SER C N 1
ATOM 6366 C CA . SER D 1 190 ? 9.144 -6.095 10.618 1.00 37.14 190 SER C CA 1
ATOM 6367 C C . SER D 1 190 ? 9.390 -5.334 9.325 1.00 37.38 190 SER C C 1
ATOM 6368 O O . SER D 1 190 ? 10.063 -4.301 9.306 1.00 36.99 190 SER C O 1
ATOM 6371 N N . SER D 1 191 ? 8.843 -5.866 8.238 1.00 30.47 191 SER C N 1
ATOM 6372 C CA . SER D 1 191 ? 8.908 -5.222 6.935 1.00 35.25 191 SER C CA 1
ATOM 6373 C C . SER D 1 191 ? 7.511 -5.185 6.346 1.00 37.67 191 SER C C 1
ATOM 6374 O O . SER D 1 191 ? 6.835 -6.215 6.282 1.00 37.83 191 SER C O 1
ATOM 6377 N N . GLN D 1 192 ? 7.084 -4.004 5.919 1.00 36.30 192 GLN C N 1
ATOM 6378 C CA . GLN D 1 192 ? 5.769 -3.815 5.333 1.00 33.74 192 GLN C CA 1
ATOM 6379 C C . GLN D 1 192 ? 5.893 -3.657 3.825 1.00 35.08 192 GLN C C 1
ATOM 6380 O O . GLN D 1 192 ? 6.861 -3.081 3.321 1.00 40.38 192 GLN C O 1
ATOM 6386 N N . LEU D 1 193 ? 4.905 -4.182 3.108 1.00 34.91 193 LEU C N 1
ATOM 6387 C CA . LEU D 1 193 ? 4.819 -4.004 1.668 1.00 36.75 193 LEU C CA 1
ATOM 6388 C C . LEU D 1 193 ? 3.416 -3.549 1.308 1.00 39.59 193 LEU C C 1
ATOM 6389 O O . LEU D 1 193 ? 2.433 -4.203 1.673 1.00 40.37 193 LEU C O 1
ATOM 6394 N N . THR D 1 194 ? 3.329 -2.425 0.605 1.00 43.87 194 THR C N 1
ATOM 6395 C CA . THR D 1 194 ? 2.082 -1.941 0.031 1.00 42.12 194 THR C CA 1
ATOM 6396 C C . THR D 1 194 ? 2.231 -1.959 -1.481 1.00 42.89 194 THR C C 1
ATOM 6397 O O . THR D 1 194 ? 3.128 -1.309 -2.029 1.00 45.64 194 THR C O 1
ATOM 6401 N N . LEU D 1 195 ? 1.368 -2.715 -2.146 1.00 42.49 195 LEU C N 1
ATOM 6402 C CA . LEU D 1 195 ? 1.391 -2.858 -3.590 1.00 51.37 195 LEU C CA 1
ATOM 6403 C C . LEU D 1 195 ? -0.036 -2.753 -4.104 1.00 56.30 195 LEU C C 1
ATOM 6404 O O . LEU D 1 195 ? -0.983 -3.073 -3.375 1.00 58.12 195 LEU C O 1
ATOM 6409 N N . PRO D 1 196 ? -0.223 -2.284 -5.337 1.00 56.64 196 PRO C N 1
ATOM 6410 C CA . PRO D 1 196 ? -1.585 -2.166 -5.871 1.00 63.14 196 PRO C CA 1
ATOM 6411 C C . PRO D 1 196 ? -2.274 -3.520 -5.902 1.00 58.93 196 PRO C C 1
ATOM 6412 O O . PRO D 1 196 ? -1.656 -4.544 -6.203 1.00 71.50 196 PRO C O 1
ATOM 6416 N N . ALA D 1 197 ? -3.567 -3.520 -5.564 1.00 61.59 197 ALA C N 1
ATOM 6417 C CA . ALA D 1 197 ? -4.354 -4.746 -5.645 1.00 68.99 197 ALA C CA 1
ATOM 6418 C C . ALA D 1 197 ? -4.327 -5.343 -7.044 1.00 72.21 197 ALA C C 1
ATOM 6419 O O . ALA D 1 197 ? -4.537 -6.551 -7.199 1.00 69.47 197 ALA C O 1
ATOM 6421 N N . THR D 1 198 ? -4.068 -4.516 -8.060 1.00 82.05 198 THR C N 1
ATOM 6422 C CA . THR D 1 198 ? -3.848 -5.014 -9.413 1.00 80.58 198 THR C CA 1
ATOM 6423 C C . THR D 1 198 ? -2.700 -6.016 -9.464 1.00 81.79 198 THR C C 1
ATOM 6424 O O . THR D 1 198 ? -2.690 -6.907 -10.321 1.00 92.21 198 THR C O 1
ATOM 6428 N N . GLN D 1 199 ? -1.735 -5.901 -8.549 1.00 71.03 199 GLN C N 1
ATOM 6429 C CA . GLN D 1 199 ? -0.532 -6.719 -8.589 1.00 70.49 199 GLN C CA 1
ATOM 6430 C C . GLN D 1 199 ? -0.480 -7.808 -7.525 1.00 70.39 199 GLN C C 1
ATOM 6431 O O . GLN D 1 199 ? 0.398 -8.675 -7.601 1.00 76.03 199 GLN C O 1
ATOM 6437 N N . CYS D 1 200 ? -1.375 -7.792 -6.543 1.00 68.33 200 CYS C N 1
ATOM 6438 C CA . CYS D 1 200 ? -1.452 -8.848 -5.537 1.00 66.56 200 CYS C CA 1
ATOM 6439 C C . CYS D 1 200 ? -2.745 -9.631 -5.745 1.00 72.44 200 CYS C C 1
ATOM 6440 O O . CYS D 1 200 ? -3.691 -9.551 -4.958 1.00 73.00 200 CYS C O 1
ATOM 6443 N N . LEU D 1 201 ? -2.776 -10.394 -6.834 1.00 72.68 201 LEU C N 1
ATOM 6444 C CA . LEU D 1 201 ? -3.947 -11.195 -7.164 1.00 75.07 201 LEU C CA 1
ATOM 6445 C C . LEU D 1 201 ? -4.098 -12.336 -6.167 1.00 71.24 201 LEU C C 1
ATOM 6446 O O . LEU D 1 201 ? -3.122 -13.014 -5.834 1.00 78.03 201 LEU C O 1
ATOM 6451 N N . ALA D 1 202 ? -5.324 -12.540 -5.686 1.00 88.24 202 ALA C N 1
ATOM 6452 C CA . ALA D 1 202 ? -5.597 -13.619 -4.744 1.00 88.14 202 ALA C CA 1
ATOM 6453 C C . ALA D 1 202 ? -5.236 -14.961 -5.367 1.00 89.69 202 ALA C C 1
ATOM 6454 O O . ALA D 1 202 ? -5.765 -15.331 -6.420 1.00 90.27 202 ALA C O 1
ATOM 6456 N N . GLY D 1 203 ? -4.331 -15.683 -4.714 1.00 77.85 203 GLY C N 1
ATOM 6457 C CA . GLY D 1 203 ? -3.756 -16.887 -5.279 1.00 60.30 203 GLY C CA 1
ATOM 6458 C C . GLY D 1 203 ? -2.259 -16.736 -5.450 1.00 59.41 203 GLY C C 1
ATOM 6459 O O . GLY D 1 203 ? -1.499 -17.688 -5.247 1.00 70.42 203 GLY C O 1
ATOM 6460 N N . LYS D 1 204 ? -1.828 -15.534 -5.821 1.00 64.69 204 LYS C N 1
ATOM 6461 C CA . LYS D 1 204 ? -0.413 -15.226 -5.928 1.00 62.49 204 LYS C CA 1
ATOM 6462 C C . LYS D 1 204 ? 0.161 -14.886 -4.555 1.00 58.44 204 LYS C C 1
ATOM 6463 O O . LYS D 1 204 ? -0.557 -14.767 -3.557 1.00 47.15 204 LYS C O 1
ATOM 6465 N N . SER D 1 205 ? 1.481 -14.720 -4.513 1.00 62.23 205 SER C N 1
ATOM 6466 C CA . SER D 1 205 ? 2.183 -14.489 -3.261 1.00 46.49 205 SER C CA 1
ATOM 6467 C C . SER D 1 205 ? 3.427 -13.658 -3.526 1.00 44.46 205 SER C C 1
ATOM 6468 O O . SER D 1 205 ? 4.078 -13.816 -4.562 1.00 48.36 205 SER C O 1
ATOM 6471 N N . VAL D 1 206 ? 3.755 -12.779 -2.583 1.00 48.05 206 VAL C N 1
ATOM 6472 C CA . VAL D 1 206 ? 4.962 -11.965 -2.644 1.00 37.34 206 VAL C CA 1
ATOM 6473 C C . VAL D 1 206 ? 5.937 -12.480 -1.597 1.00 37.75 206 VAL C C 1
ATOM 6474 O O . VAL D 1 206 ? 5.540 -12.820 -0.475 1.00 43.43 206 VAL C O 1
ATOM 6478 N N . THR D 1 207 ? 7.212 -12.544 -1.967 1.00 32.18 207 THR C N 1
ATOM 6479 C CA . THR D 1 207 ? 8.257 -13.089 -1.112 1.00 33.99 207 THR C CA 1
ATOM 6480 C C . THR D 1 207 ? 8.991 -11.957 -0.406 1.00 33.36 207 THR C C 1
ATOM 6481 O O . THR D 1 207 ? 9.357 -10.960 -1.039 1.00 37.12 207 THR C O 1
ATOM 6485 N N . CYS D 1 208 ? 9.199 -12.109 0.900 1.00 31.36 208 CYS C N 1
ATOM 6486 C CA . CYS D 1 208 ? 10.039 -11.197 1.665 1.00 40.44 208 CYS C CA 1
ATOM 6487 C C . CYS D 1 208 ? 11.394 -11.866 1.871 1.00 39.01 208 CYS C C 1
ATOM 6488 O O . CYS D 1 208 ? 11.479 -12.949 2.460 1.00 38.39 208 CYS C O 1
ATOM 6491 N N . HIS D 1 209 ? 12.437 -11.243 1.330 1.00 37.67 209 HIS C N 1
ATOM 6492 C CA . HIS D 1 209 ? 13.794 -11.766 1.391 1.00 33.84 209 HIS C CA 1
ATOM 6493 C C . HIS D 1 209 ? 14.512 -11.142 2.578 1.00 30.60 209 HIS C C 1
ATOM 6494 O O . HIS D 1 209 ? 14.550 -9.916 2.709 1.00 33.59 209 HIS C O 1
ATOM 6501 N N . VAL D 1 210 ? 15.074 -11.981 3.442 1.00 31.20 210 VAL C N 1
ATOM 6502 C CA . VAL D 1 210 ? 15.716 -11.525 4.671 1.00 33.06 210 VAL C CA 1
ATOM 6503 C C . VAL D 1 210 ? 17.161 -11.998 4.662 1.00 31.18 210 VAL C C 1
ATOM 6504 O O . VAL D 1 210 ? 17.425 -13.206 4.671 1.00 35.46 210 VAL C O 1
ATOM 6508 N N . LYS D 1 211 ? 18.094 -11.049 4.644 1.00 31.79 211 LYS C N 1
ATOM 6509 C CA . LYS D 1 211 ? 19.517 -11.337 4.768 1.00 37.04 211 LYS C CA 1
ATOM 6510 C C . LYS D 1 211 ? 20.022 -10.715 6.061 1.00 33.28 211 LYS C C 1
ATOM 6511 O O . LYS D 1 211 ? 19.978 -9.490 6.222 1.00 38.51 211 LYS C O 1
ATOM 6517 N N . HIS D 1 212 ? 20.491 -11.555 6.978 1.00 32.90 212 HIS C N 1
ATOM 6518 C CA . HIS D 1 212 ? 20.987 -11.117 8.274 1.00 28.70 212 HIS C CA 1
ATOM 6519 C C . HIS D 1 212 ? 22.442 -11.528 8.426 1.00 29.72 212 HIS C C 1
ATOM 6520 O O . HIS D 1 212 ? 22.776 -12.704 8.245 1.00 29.75 212 HIS C O 1
ATOM 6527 N N . TYR D 1 213 ? 23.295 -10.565 8.758 1.00 30.46 213 TYR C N 1
ATOM 6528 C CA . TYR D 1 213 ? 24.712 -10.831 9.061 1.00 36.19 213 TYR C CA 1
ATOM 6529 C C . TYR D 1 213 ? 25.310 -11.550 7.848 1.00 35.78 213 TYR C C 1
ATOM 6530 O O . TYR D 1 213 ? 25.019 -11.174 6.702 1.00 34.39 213 TYR C O 1
ATOM 6539 N N . THR D 1 214 ? 26.130 -12.580 8.051 1.00 32.88 214 THR C N 1
ATOM 6540 C CA . THR D 1 214 ? 26.537 -13.475 6.978 1.00 31.94 214 THR C CA 1
ATOM 6541 C C . THR D 1 214 ? 25.813 -14.815 7.053 1.00 36.24 214 THR C C 1
ATOM 6542 O O . THR D 1 214 ? 26.289 -15.808 6.493 1.00 36.31 214 THR C O 1
ATOM 6546 N N . ASN D 1 215 ? 24.670 -14.853 7.736 1.00 36.38 215 ASN C N 1
ATOM 6547 C CA . ASN D 1 215 ? 23.869 -16.059 7.840 1.00 40.28 215 ASN C CA 1
ATOM 6548 C C . ASN D 1 215 ? 23.215 -16.377 6.496 1.00 33.78 215 ASN C C 1
ATOM 6549 O O . ASN D 1 215 ? 23.112 -15.507 5.627 1.00 38.61 215 ASN C O 1
ATOM 6554 N N . PRO D 1 216 ? 22.774 -17.622 6.299 1.00 40.61 216 PRO C N 1
ATOM 6555 C CA . PRO D 1 216 ? 22.121 -17.977 5.032 1.00 40.96 216 PRO C CA 1
ATOM 6556 C C . PRO D 1 216 ? 20.900 -17.111 4.763 1.00 36.53 216 PRO C C 1
ATOM 6557 O O . PRO D 1 216 ? 20.162 -16.740 5.679 1.00 38.32 216 PRO C O 1
ATOM 6561 N N . SER D 1 217 ? 20.701 -16.784 3.489 1.00 34.24 217 SER C N 1
ATOM 6562 C CA . SER D 1 217 ? 19.550 -15.987 3.093 1.00 34.55 217 SER C CA 1
ATOM 6563 C C . SER D 1 217 ? 18.257 -16.725 3.412 1.00 38.02 217 SER C C 1
ATOM 6564 O O . SER D 1 217 ? 18.146 -17.938 3.209 1.00 39.24 217 SER C O 1
ATOM 6567 N N . GLN D 1 218 ? 17.278 -15.985 3.923 1.00 38.18 218 GLN C N 1
ATOM 6568 C CA . GLN D 1 218 ? 15.965 -16.522 4.244 1.00 29.24 218 GLN C CA 1
ATOM 6569 C C . GLN D 1 218 ? 14.919 -15.846 3.371 1.00 32.67 218 GLN C C 1
ATOM 6570 O O . GLN D 1 218 ? 14.977 -14.635 3.139 1.00 43.60 218 GLN C O 1
ATOM 6576 N N . ASP D 1 219 ? 13.966 -16.637 2.885 1.00 30.11 219 ASP C N 1
ATOM 6577 C CA . ASP D 1 219 ? 12.899 -16.136 2.030 1.00 34.90 219 ASP C CA 1
ATOM 6578 C C . ASP D 1 219 ? 11.582 -16.732 2.498 1.00 34.79 219 ASP C C 1
ATOM 6579 O O . ASP D 1 219 ? 11.483 -17.947 2.686 1.00 34.71 219 ASP C O 1
ATOM 6584 N N . VAL D 1 220 ? 10.578 -15.881 2.689 1.00 34.65 220 VAL C N 1
ATOM 6585 C CA . VAL D 1 220 ? 9.280 -16.309 3.192 1.00 38.67 220 VAL C CA 1
ATOM 6586 C C . VAL D 1 220 ? 8.200 -15.820 2.239 1.00 34.42 220 VAL C C 1
ATOM 6587 O O . VAL D 1 220 ? 8.159 -14.635 1.889 1.00 40.14 220 VAL C O 1
ATOM 6591 N N . THR D 1 221 ? 7.336 -16.738 1.815 1.00 33.68 221 THR C N 1
ATOM 6592 C CA . THR D 1 221 ? 6.196 -16.400 0.977 1.00 39.72 221 THR C CA 1
ATOM 6593 C C . THR D 1 221 ? 5.108 -15.749 1.824 1.00 39.55 221 THR C C 1
ATOM 6594 O O . THR D 1 221 ? 4.752 -16.259 2.891 1.00 44.15 221 THR C O 1
ATOM 6598 N N . VAL D 1 222 ? 4.595 -14.616 1.359 1.00 39.67 222 VAL C N 1
ATOM 6599 C CA . VAL D 1 222 ? 3.491 -13.914 2.003 1.00 41.55 222 VAL C CA 1
ATOM 6600 C C . VAL D 1 222 ? 2.320 -13.913 1.036 1.00 44.82 222 VAL C C 1
ATOM 6601 O O . VAL D 1 222 ? 2.480 -13.504 -0.116 1.00 44.10 222 VAL C O 1
ATOM 6605 N N . PRO D 1 223 ? 1.134 -14.360 1.447 1.00 45.61 223 PRO C N 1
ATOM 6606 C CA . PRO D 1 223 ? 0.039 -14.546 0.489 1.00 53.11 223 PRO C CA 1
ATOM 6607 C C . PRO D 1 223 ? -0.734 -13.265 0.216 1.00 51.92 223 PRO C C 1
ATOM 6608 O O . PRO D 1 223 ? -1.007 -12.469 1.119 1.00 56.46 223 PRO C O 1
ATOM 6612 N N . CYS D 1 224 ? -1.092 -13.077 -1.050 1.00 54.20 224 CYS C N 1
ATOM 6613 C CA . CYS D 1 224 ? -2.022 -12.015 -1.410 1.00 59.00 224 CYS C CA 1
ATOM 6614 C C . CYS D 1 224 ? -3.413 -12.381 -0.902 1.00 66.74 224 CYS C C 1
ATOM 6615 O O . CYS D 1 224 ? -3.851 -13.524 -1.079 1.00 66.07 224 CYS C O 1
ATOM 6618 N N . PRO D 1 225 ? -4.136 -11.450 -0.266 1.00 75.02 225 PRO C N 1
ATOM 6619 C CA . PRO D 1 225 ? -5.449 -11.732 0.323 1.00 76.85 225 PRO C CA 1
ATOM 6620 C C . PRO D 1 225 ? -6.565 -11.763 -0.716 1.00 80.70 225 PRO C C 1
ATOM 6621 O O . PRO D 1 225 ? -6.377 -11.230 -1.810 1.00 85.74 225 PRO C O 1
ATOM 6625 N N . LEU E 1 2 ? 46.582 22.848 -31.565 1.00 71.21 2 LEU I N 1
ATOM 6626 C CA . LEU E 1 2 ? 45.252 22.961 -30.977 1.00 74.71 2 LEU I CA 1
ATOM 6627 C C . LEU E 1 2 ? 44.707 24.376 -31.134 1.00 62.52 2 LEU I C 1
ATOM 6628 O O . LEU E 1 2 ? 45.408 25.353 -30.868 1.00 63.78 2 LEU I O 1
ATOM 6633 N N . GLN E 1 3 ? 43.453 24.481 -31.568 1.00 65.34 3 GLN I N 1
ATOM 6634 C CA . GLN E 1 3 ? 42.801 25.765 -31.777 1.00 66.34 3 GLN I CA 1
ATOM 6635 C C . GLN E 1 3 ? 41.438 25.769 -31.102 1.00 69.25 3 GLN I C 1
ATOM 6636 O O . GLN E 1 3 ? 40.741 24.749 -31.078 1.00 71.06 3 GLN I O 1
ATOM 6638 N N . LEU E 1 4 ? 41.065 26.925 -30.558 1.00 64.96 4 LEU I N 1
ATOM 6639 C CA . LEU E 1 4 ? 39.800 27.120 -29.866 1.00 68.09 4 LEU I CA 1
ATOM 6640 C C . LEU E 1 4 ? 39.047 28.267 -30.527 1.00 72.39 4 LEU I C 1
ATOM 6641 O O . LEU E 1 4 ? 39.657 29.217 -31.027 1.00 73.59 4 LEU I O 1
ATOM 6646 N N . GLN E 1 5 ? 37.717 28.186 -30.527 1.00 75.44 5 GLN I N 1
ATOM 6647 C CA . GLN E 1 5 ? 36.900 29.153 -31.256 1.00 83.37 5 GLN I CA 1
ATOM 6648 C C . GLN E 1 5 ? 35.617 29.446 -30.495 1.00 78.65 5 GLN I C 1
ATOM 6649 O O . GLN E 1 5 ? 34.790 28.551 -30.296 1.00 80.40 5 GLN I O 1
ATOM 6651 N N . GLU E 1 6 ? 35.452 30.701 -30.084 1.00 76.99 6 GLU I N 1
ATOM 6652 C CA . GLU E 1 6 ? 34.172 31.159 -29.562 1.00 77.57 6 GLU I CA 1
ATOM 6653 C C . GLU E 1 6 ? 33.167 31.276 -30.701 1.00 84.72 6 GLU I C 1
ATOM 6654 O O . GLU E 1 6 ? 33.492 31.755 -31.791 1.00 78.96 6 GLU I O 1
ATOM 6660 N N . SER E 1 7 ? 31.940 30.835 -30.448 1.00 98.71 7 SER I N 1
ATOM 6661 C CA . SER E 1 7 ? 30.908 30.826 -31.479 1.00 104.06 7 SER I CA 1
ATOM 6662 C C . SER E 1 7 ? 29.538 31.066 -30.847 1.00 100.22 7 SER I C 1
ATOM 6663 O O . SER E 1 7 ? 28.621 30.250 -30.924 1.00 111.70 7 SER I O 1
ATOM 6666 N N . GLY E 1 8 ? 29.382 32.218 -30.209 1.00 90.41 8 GLY I N 1
ATOM 6667 C CA . GLY E 1 8 ? 28.088 32.632 -29.725 1.00 94.17 8 GLY I CA 1
ATOM 6668 C C . GLY E 1 8 ? 27.488 33.694 -30.625 1.00 105.07 8 GLY I C 1
ATOM 6669 O O . GLY E 1 8 ? 27.855 33.821 -31.799 1.00 101.20 8 GLY I O 1
ATOM 6670 N N . PRO E 1 9 ? 26.520 34.443 -30.116 1.00 107.90 9 PRO I N 1
ATOM 6671 C CA . PRO E 1 9 ? 26.092 35.655 -30.825 1.00 98.01 9 PRO I CA 1
ATOM 6672 C C . PRO E 1 9 ? 27.017 36.831 -30.546 1.00 102.81 9 PRO I C 1
ATOM 6673 O O . PRO E 1 9 ? 28.220 36.655 -30.326 1.00 101.41 9 PRO I O 1
ATOM 6677 N N . GLY E 1 10 ? 26.460 38.040 -30.567 1.00 101.84 10 GLY I N 1
ATOM 6678 C CA . GLY E 1 10 ? 27.207 39.234 -30.216 1.00 94.29 10 GLY I CA 1
ATOM 6679 C C . GLY E 1 10 ? 26.352 40.234 -29.467 1.00 93.85 10 GLY I C 1
ATOM 6680 O O . GLY E 1 10 ? 26.860 41.239 -28.964 1.00 90.93 10 GLY I O 1
ATOM 6681 N N . LEU E 1 11 ? 25.048 39.967 -29.383 1.00 95.16 11 LEU I N 1
ATOM 6682 C CA . LEU E 1 11 ? 24.101 40.872 -28.745 1.00 95.45 11 LEU I CA 1
ATOM 6683 C C . LEU E 1 11 ? 23.192 40.099 -27.801 1.00 90.48 11 LEU I C 1
ATOM 6684 O O . LEU E 1 11 ? 22.913 38.916 -28.009 1.00 83.95 11 LEU I O 1
ATOM 6689 N N . VAL E 1 12 ? 22.732 40.792 -26.757 1.00 86.16 12 VAL I N 1
ATOM 6690 C CA . VAL E 1 12 ? 21.820 40.227 -25.768 1.00 87.17 12 VAL I CA 1
ATOM 6691 C C . VAL E 1 12 ? 21.035 41.374 -25.147 1.00 89.49 12 VAL I C 1
ATOM 6692 O O . VAL E 1 12 ? 21.407 42.543 -25.269 1.00 96.11 12 VAL I O 1
ATOM 6694 N N . LYS E 1 13 ? 19.942 41.032 -24.465 1.00 89.40 13 LYS I N 1
ATOM 6695 C CA . LYS E 1 13 ? 19.053 42.046 -23.921 1.00 87.20 13 LYS I CA 1
ATOM 6696 C C . LYS E 1 13 ? 19.180 42.130 -22.402 1.00 82.87 13 LYS I C 1
ATOM 6697 O O . LYS E 1 13 ? 19.489 41.133 -21.743 1.00 85.98 13 LYS I O 1
ATOM 6699 N N . PRO E 1 14 ? 18.946 43.310 -21.823 1.00 85.69 14 PRO I N 1
ATOM 6700 C CA . PRO E 1 14 ? 19.098 43.468 -20.371 1.00 91.62 14 PRO I CA 1
ATOM 6701 C C . PRO E 1 14 ? 18.187 42.539 -19.582 1.00 96.01 14 PRO I C 1
ATOM 6702 O O . PRO E 1 14 ? 17.090 42.182 -20.021 1.00 95.64 14 PRO I O 1
ATOM 6706 N N . SER E 1 15 ? 18.676 42.138 -18.405 1.00 98.02 15 SER I N 1
ATOM 6707 C CA . SER E 1 15 ? 17.967 41.279 -17.459 1.00 100.61 15 SER I CA 1
ATOM 6708 C C . SER E 1 15 ? 17.663 39.898 -18.031 1.00 104.99 15 SER I C 1
ATOM 6709 O O . SER E 1 15 ? 17.072 39.059 -17.344 1.00 103.24 15 SER I O 1
ATOM 6712 N N . GLU E 1 16 ? 18.071 39.643 -19.275 1.00 99.87 16 GLU I N 1
ATOM 6713 C CA . GLU E 1 16 ? 17.837 38.350 -19.905 1.00 86.81 16 GLU I CA 1
ATOM 6714 C C . GLU E 1 16 ? 19.010 37.412 -19.652 1.00 98.76 16 GLU I C 1
ATOM 6715 O O . GLU E 1 16 ? 19.718 37.552 -18.650 1.00 102.99 16 GLU I O 1
ATOM 6717 N N . THR E 1 17 ? 19.230 36.459 -20.556 1.00 98.95 17 THR I N 1
ATOM 6718 C CA . THR E 1 17 ? 20.225 35.412 -20.364 1.00 96.02 17 THR I CA 1
ATOM 6719 C C . THR E 1 17 ? 21.127 35.324 -21.587 1.00 93.70 17 THR I C 1
ATOM 6720 O O . THR E 1 17 ? 20.641 35.206 -22.717 1.00 77.92 17 THR I O 1
ATOM 6724 N N . LEU E 1 18 ? 22.435 35.385 -21.355 1.00 111.59 18 LEU I N 1
ATOM 6725 C CA . LEU E 1 18 ? 23.439 35.269 -22.402 1.00 111.82 18 LEU I CA 1
ATOM 6726 C C . LEU E 1 18 ? 23.964 33.839 -22.475 1.00 102.44 18 LEU I C 1
ATOM 6727 O O . LEU E 1 18 ? 23.879 33.071 -21.513 1.00 103.20 18 LEU I O 1
ATOM 6729 N N . SER E 1 19 ? 24.513 33.489 -23.636 1.00 84.17 19 SER I N 1
ATOM 6730 C CA . SER E 1 19 ? 25.044 32.148 -23.837 1.00 83.81 19 SER I CA 1
ATOM 6731 C C . SER E 1 19 ? 26.059 32.165 -24.971 1.00 88.51 19 SER I C 1
ATOM 6732 O O . SER E 1 19 ? 25.823 32.778 -26.015 1.00 83.75 19 SER I O 1
ATOM 6735 N N . LEU E 1 20 ? 27.181 31.482 -24.756 1.00 82.87 20 LEU I N 1
ATOM 6736 C CA . LEU E 1 20 ? 28.213 31.315 -25.766 1.00 83.94 20 LEU I CA 1
ATOM 6737 C C . LEU E 1 20 ? 28.602 29.845 -25.842 1.00 67.77 20 LEU I C 1
ATOM 6738 O O . LEU E 1 20 ? 28.311 29.057 -24.940 1.00 79.41 20 LEU I O 1
ATOM 6740 N N . THR E 1 21 ? 29.267 29.482 -26.936 1.00 66.71 21 THR I N 1
ATOM 6741 C CA . THR E 1 21 ? 29.661 28.102 -27.176 1.00 79.19 21 THR I CA 1
ATOM 6742 C C . THR E 1 21 ? 31.056 28.071 -27.780 1.00 85.85 21 THR I C 1
ATOM 6743 O O . THR E 1 21 ? 31.366 28.848 -28.687 1.00 92.98 21 THR I O 1
ATOM 6747 N N . CYS E 1 22 ? 31.891 27.170 -27.273 1.00 74.92 22 CYS I N 1
ATOM 6748 C CA . CYS E 1 22 ? 33.263 27.025 -27.732 1.00 74.20 22 CYS I CA 1
ATOM 6749 C C . CYS E 1 22 ? 33.416 25.758 -28.557 1.00 72.26 22 CYS I C 1
ATOM 6750 O O . CYS E 1 22 ? 32.832 24.723 -28.232 1.00 83.88 22 CYS I O 1
ATOM 6753 N N . SER E 1 23 ? 34.220 25.840 -29.614 1.00 72.67 23 SER I N 1
ATOM 6754 C CA . SER E 1 23 ? 34.520 24.700 -30.471 1.00 77.86 23 SER I CA 1
ATOM 6755 C C . SER E 1 23 ? 36.020 24.445 -30.433 1.00 77.07 23 SER I C 1
ATOM 6756 O O . SER E 1 23 ? 36.814 25.340 -30.742 1.00 84.91 23 SER I O 1
ATOM 6759 N N . VAL E 1 24 ? 36.401 23.228 -30.056 1.00 67.54 24 VAL I N 1
ATOM 6760 C CA . VAL E 1 24 ? 37.795 22.847 -29.865 1.00 81.57 24 VAL I CA 1
ATOM 6761 C C . VAL E 1 24 ? 38.207 21.919 -31.002 1.00 82.31 24 VAL I C 1
ATOM 6762 O O . VAL E 1 24 ? 37.386 21.168 -31.541 1.00 90.00 24 VAL I O 1
ATOM 6766 N N . SER E 1 25 ? 39.482 21.993 -31.389 1.00 84.61 25 SER I N 1
ATOM 6767 C CA . SER E 1 25 ? 39.982 21.198 -32.512 1.00 85.93 25 SER I CA 1
ATOM 6768 C C . SER E 1 25 ? 41.478 20.974 -32.328 1.00 90.95 25 SER I C 1
ATOM 6769 O O . SER E 1 25 ? 42.257 21.930 -32.393 1.00 88.56 25 SER I O 1
ATOM 6772 N N . GLY E 1 26 ? 41.878 19.719 -32.124 1.00 78.31 26 GLY I N 1
ATOM 6773 C CA . GLY E 1 26 ? 43.278 19.382 -31.935 1.00 80.33 26 GLY I CA 1
ATOM 6774 C C . GLY E 1 26 ? 43.474 18.487 -30.730 1.00 90.55 26 GLY I C 1
ATOM 6775 O O . GLY E 1 26 ? 44.475 17.774 -30.610 1.00 95.29 26 GLY I O 1
ATOM 6776 N N . GLU E 1 27 ? 42.506 18.542 -29.821 1.00 89.77 27 GLU I N 1
ATOM 6777 C CA . GLU E 1 27 ? 42.435 17.658 -28.671 1.00 90.27 27 GLU I CA 1
ATOM 6778 C C . GLU E 1 27 ? 40.963 17.414 -28.386 1.00 90.61 27 GLU I C 1
ATOM 6779 O O . GLU E 1 27 ? 40.097 18.183 -28.812 1.00 84.33 27 GLU I O 1
ATOM 6785 N N . SER E 1 28 ? 40.680 16.330 -27.677 1.00 82.62 28 SER I N 1
ATOM 6786 C CA . SER E 1 28 ? 39.329 16.083 -27.200 1.00 78.80 28 SER I CA 1
ATOM 6787 C C . SER E 1 28 ? 39.159 16.765 -25.852 1.00 78.90 28 SER I C 1
ATOM 6788 O O . SER E 1 28 ? 39.998 16.604 -24.961 1.00 76.68 28 SER I O 1
ATOM 6791 N N . ILE E 1 29 ? 38.089 17.551 -25.715 1.00 72.77 29 ILE I N 1
ATOM 6792 C CA . ILE E 1 29 ? 37.780 18.114 -24.406 1.00 68.12 29 ILE I CA 1
ATOM 6793 C C . ILE E 1 29 ? 37.574 16.994 -23.398 1.00 73.53 29 ILE I C 1
ATOM 6794 O O . ILE E 1 29 ? 37.948 17.125 -22.225 1.00 81.63 29 ILE I O 1
ATOM 6799 N N . SER E 1 30 ? 37.009 15.868 -23.841 1.00 78.37 30 SER I N 1
ATOM 6800 C CA . SER E 1 30 ? 36.790 14.711 -22.981 1.00 71.74 30 SER I CA 1
ATOM 6801 C C . SER E 1 30 ? 38.084 14.112 -22.444 1.00 62.66 30 SER I C 1
ATOM 6802 O O . SER E 1 30 ? 38.022 13.232 -21.577 1.00 70.68 30 SER I O 1
ATOM 6805 N N . ASN E 1 31 ? 39.241 14.549 -22.937 1.00 55.76 31 ASN I N 1
ATOM 6806 C CA . ASN E 1 31 ? 40.509 14.079 -22.397 1.00 59.72 31 ASN I CA 1
ATOM 6807 C C . ASN E 1 31 ? 40.654 14.517 -20.945 1.00 66.14 31 ASN I C 1
ATOM 6808 O O . ASN E 1 31 ? 40.384 15.671 -20.599 1.00 65.84 31 ASN I O 1
ATOM 6813 N N . SER E 1 32 ? 41.084 13.584 -20.093 1.00 67.11 32 SER I N 1
ATOM 6814 C CA . SER E 1 32 ? 41.190 13.858 -18.665 1.00 65.77 32 SER I CA 1
ATOM 6815 C C . SER E 1 32 ? 42.320 14.823 -18.332 1.00 56.31 32 SER I C 1
ATOM 6816 O O . SER E 1 32 ? 42.344 15.369 -17.223 1.00 59.29 32 SER I O 1
ATOM 6819 N N . ALA E 1 33 ? 43.249 15.051 -19.260 1.00 54.61 33 ALA I N 1
ATOM 6820 C CA . ALA E 1 33 ? 44.445 15.825 -18.964 1.00 57.37 33 ALA I CA 1
ATOM 6821 C C . ALA E 1 33 ? 44.194 17.324 -18.870 1.00 50.48 33 ALA I C 1
ATOM 6822 O O . ALA E 1 33 ? 45.056 18.043 -18.353 1.00 50.86 33 ALA I O 1
ATOM 6824 N N . TYR E 1 34 ? 43.052 17.819 -19.341 1.00 51.72 34 TYR I N 1
ATOM 6825 C CA . TYR E 1 34 ? 42.844 19.256 -19.428 1.00 58.49 34 TYR I CA 1
ATOM 6826 C C . TYR E 1 34 ? 41.453 19.633 -18.943 1.00 57.30 34 TYR I C 1
ATOM 6827 O O . TYR E 1 34 ? 40.506 18.847 -19.032 1.00 55.56 34 TYR I O 1
ATOM 6836 N N . TYR E 1 35 ? 41.353 20.851 -18.422 1.00 56.14 35 TYR I N 1
ATOM 6837 C CA . TYR E 1 35 ? 40.095 21.490 -18.072 1.00 49.00 35 TYR I CA 1
ATOM 6838 C C . TYR E 1 35 ? 39.792 22.580 -19.091 1.00 54.56 35 TYR I C 1
ATOM 6839 O O . TYR E 1 35 ? 40.640 22.957 -19.905 1.00 55.13 35 TYR I O 1
ATOM 6848 N N . TRP E 1 36 ? 38.565 23.092 -19.044 1.00 57.11 36 TRP I N 1
ATOM 6849 C CA . TRP E 1 36 ? 38.100 24.048 -20.041 1.00 54.97 36 TRP I CA 1
ATOM 6850 C C . TRP E 1 36 ? 37.310 25.142 -19.345 1.00 53.27 36 TRP I C 1
ATOM 6851 O O . TRP E 1 36 ? 36.296 24.866 -18.697 1.00 59.57 36 TRP I O 1
ATOM 6862 N N . ALA E 1 37 ? 37.780 26.378 -19.478 1.00 55.90 37 ALA I N 1
ATOM 6863 C CA . ALA E 1 37 ? 37.272 27.502 -18.713 1.00 55.81 37 ALA I CA 1
ATOM 6864 C C . ALA E 1 37 ? 36.765 28.601 -19.638 1.00 54.34 37 ALA I C 1
ATOM 6865 O O . ALA E 1 37 ? 37.020 28.609 -20.845 1.00 54.42 37 ALA I O 1
ATOM 6867 N N . TRP E 1 38 ? 36.032 29.535 -19.037 1.00 56.82 38 TRP I N 1
ATOM 6868 C CA . TRP E 1 38 ? 35.540 30.730 -19.708 1.00 54.78 38 TRP I CA 1
ATOM 6869 C C . TRP E 1 38 ? 36.042 31.940 -18.937 1.00 52.40 38 TRP I C 1
ATOM 6870 O O . TRP E 1 38 ? 35.724 32.101 -17.754 1.00 54.35 38 TRP I O 1
ATOM 6881 N N . ILE E 1 39 ? 36.835 32.776 -19.600 1.00 54.69 39 ILE I N 1
ATOM 6882 C CA . ILE E 1 39 ? 37.327 34.024 -19.032 1.00 52.98 39 ILE I CA 1
ATOM 6883 C C . ILE E 1 39 ? 36.726 35.168 -19.831 1.00 56.53 39 ILE I C 1
ATOM 6884 O O . ILE E 1 39 ? 36.712 35.129 -21.067 1.00 60.02 39 ILE I O 1
ATOM 6889 N N . ARG E 1 40 ? 36.221 36.177 -19.133 1.00 53.28 40 ARG I N 1
ATOM 6890 C CA . ARG E 1 40 ? 35.685 37.359 -19.782 1.00 62.21 40 ARG I CA 1
ATOM 6891 C C . ARG E 1 40 ? 36.498 38.581 -19.384 1.00 56.80 40 ARG I C 1
ATOM 6892 O O . ARG E 1 40 ? 37.184 38.598 -18.358 1.00 53.09 40 ARG I O 1
ATOM 6900 N N . GLN E 1 41 ? 36.407 39.612 -20.221 1.00 55.32 41 GLN I N 1
ATOM 6901 C CA . GLN E 1 41 ? 37.121 40.866 -20.000 1.00 58.25 41 GLN I CA 1
ATOM 6902 C C . GLN E 1 41 ? 36.221 42.007 -20.448 1.00 64.03 41 GLN I C 1
ATOM 6903 O O . GLN E 1 41 ? 36.048 42.231 -21.658 1.00 66.94 41 GLN I O 1
ATOM 6909 N N . PRO E 1 42 ? 35.607 42.728 -19.512 1.00 60.29 42 PRO I N 1
ATOM 6910 C CA . PRO E 1 42 ? 34.878 43.931 -19.887 1.00 62.70 42 PRO I CA 1
ATOM 6911 C C . PRO E 1 42 ? 35.807 44.912 -20.580 1.00 60.04 42 PRO I C 1
ATOM 6912 O O . PRO E 1 42 ? 37.028 44.905 -20.342 1.00 58.26 42 PRO I O 1
ATOM 6916 N N . PRO E 1 43 ? 35.272 45.756 -21.458 1.00 62.11 43 PRO I N 1
ATOM 6917 C CA . PRO E 1 43 ? 36.134 46.702 -22.180 1.00 59.84 43 PRO I CA 1
ATOM 6918 C C . PRO E 1 43 ? 36.873 47.618 -21.215 1.00 58.67 43 PRO I C 1
ATOM 6919 O O . PRO E 1 43 ? 36.266 48.284 -20.373 1.00 55.30 43 PRO I O 1
ATOM 6923 N N . GLY E 1 44 ? 38.199 47.626 -21.331 1.00 55.46 44 GLY I N 1
ATOM 6924 C CA . GLY E 1 44 ? 39.022 48.452 -20.473 1.00 53.32 44 GLY I CA 1
ATOM 6925 C C . GLY E 1 44 ? 39.112 48.002 -19.035 1.00 57.62 44 GLY I C 1
ATOM 6926 O O . GLY E 1 44 ? 39.583 48.771 -18.192 1.00 60.44 44 GLY I O 1
ATOM 6927 N N . LYS E 1 45 ? 38.677 46.786 -18.722 1.00 53.45 45 LYS I N 1
ATOM 6928 C CA . LYS E 1 45 ? 38.732 46.258 -17.367 1.00 54.18 45 LYS I CA 1
ATOM 6929 C C . LYS E 1 45 ? 39.562 44.980 -17.340 1.00 44.43 45 LYS I C 1
ATOM 6930 O O . LYS E 1 45 ? 39.996 44.466 -18.374 1.00 54.31 45 LYS I O 1
ATOM 6936 N N . ALA E 1 46 ? 39.779 44.471 -16.131 1.00 43.43 46 ALA I N 1
ATOM 6937 C CA . ALA E 1 46 ? 40.663 43.334 -15.939 1.00 44.51 46 ALA I CA 1
ATOM 6938 C C . ALA E 1 46 ? 40.024 42.045 -16.448 1.00 48.31 46 ALA I C 1
ATOM 6939 O O . ALA E 1 46 ? 38.814 41.960 -16.677 1.00 58.49 46 ALA I O 1
ATOM 6941 N N . LEU E 1 47 ? 40.868 41.034 -16.636 1.00 45.36 47 LEU I N 1
ATOM 6942 C CA . LEU E 1 47 ? 40.380 39.698 -16.939 1.00 42.41 47 LEU I CA 1
ATOM 6943 C C . LEU E 1 47 ? 39.655 39.126 -15.730 1.00 47.40 47 LEU I C 1
ATOM 6944 O O . LEU E 1 47 ? 40.043 39.362 -14.583 1.00 38.76 47 LEU I O 1
ATOM 6949 N N . GLU E 1 48 ? 38.591 38.372 -15.990 1.00 44.82 48 GLU I N 1
ATOM 6950 C CA . GLU E 1 48 ? 37.846 37.706 -14.928 1.00 49.63 48 GLU I CA 1
ATOM 6951 C C . GLU E 1 48 ? 37.519 36.293 -15.384 1.00 50.02 48 GLU I C 1
ATOM 6952 O O . GLU E 1 48 ? 36.743 36.106 -16.327 1.00 47.91 48 GLU I O 1
ATOM 6958 N N . TRP E 1 49 ? 38.115 35.307 -14.724 1.00 48.97 49 TRP I N 1
ATOM 6959 C CA . TRP E 1 49 ? 37.721 33.926 -14.944 1.00 48.94 49 TRP I CA 1
ATOM 6960 C C . TRP E 1 49 ? 36.312 33.710 -14.408 1.00 50.72 49 TRP I C 1
ATOM 6961 O O . TRP E 1 49 ? 35.958 34.202 -13.333 1.00 48.45 49 TRP I O 1
ATOM 6972 N N . ILE E 1 50 ? 35.499 32.983 -15.172 1.00 54.56 50 ILE I N 1
ATOM 6973 C CA . ILE E 1 50 ? 34.094 32.803 -14.823 1.00 53.61 50 ILE I CA 1
ATOM 6974 C C . ILE E 1 50 ? 33.867 31.413 -14.251 1.00 51.00 50 ILE I C 1
ATOM 6975 O O . ILE E 1 50 ? 33.424 31.263 -13.106 1.00 55.66 50 ILE I O 1
ATOM 6980 N N . ALA E 1 51 ? 34.152 30.387 -15.047 1.00 53.63 51 ALA I N 1
ATOM 6981 C CA . ALA E 1 51 ? 33.880 29.021 -14.631 1.00 54.02 51 ALA I CA 1
ATOM 6982 C C . ALA E 1 51 ? 34.728 28.067 -15.455 1.00 51.71 51 ALA I C 1
ATOM 6983 O O . ALA E 1 51 ? 35.191 28.401 -16.547 1.00 55.36 51 ALA I O 1
ATOM 6985 N N . THR E 1 52 ? 34.921 26.869 -14.910 1.00 52.37 52 THR I N 1
ATOM 6986 C CA . THR E 1 52 ? 35.696 25.816 -15.548 1.00 55.37 52 THR I CA 1
ATOM 6987 C C . THR E 1 52 ? 34.899 24.521 -15.501 1.00 60.05 52 THR I C 1
ATOM 6988 O O . THR E 1 52 ? 34.205 24.250 -14.518 1.00 48.73 52 THR I O 1
ATOM 6992 N N . VAL E 1 53 ? 34.990 23.727 -16.566 1.00 57.56 53 VAL I N 1
ATOM 6993 C CA . VAL E 1 53 ? 34.285 22.454 -16.636 1.00 49.49 53 VAL I CA 1
ATOM 6994 C C . VAL E 1 53 ? 35.292 21.336 -16.859 1.00 55.33 53 VAL I C 1
ATOM 6995 O O . VAL E 1 53 ? 36.367 21.535 -17.434 1.00 52.63 53 VAL I O 1
ATOM 6999 N N . TYR E 1 54 ? 34.933 20.150 -16.377 1.00 52.36 54 TYR I N 1
ATOM 7000 C CA . TYR E 1 54 ? 35.729 18.945 -16.524 1.00 51.66 54 TYR I CA 1
ATOM 7001 C C . TYR E 1 54 ? 34.866 17.874 -17.176 1.00 59.69 54 TYR I C 1
ATOM 7002 O O . TYR E 1 54 ? 33.634 17.942 -17.143 1.00 60.81 54 TYR I O 1
ATOM 7011 N N . TYR E 1 55 ? 35.522 16.877 -17.778 1.00 55.62 55 TYR I N 1
ATOM 7012 C CA . TYR E 1 55 ? 34.776 15.842 -18.489 1.00 56.20 55 TYR I CA 1
ATOM 7013 C C . TYR E 1 55 ? 33.885 15.043 -17.548 1.00 65.37 55 TYR I C 1
ATOM 7014 O O . TYR E 1 55 ? 32.836 14.538 -17.966 1.00 64.31 55 TYR I O 1
ATOM 7023 N N . THR E 1 56 ? 34.274 14.923 -16.277 1.00 61.77 56 THR I N 1
ATOM 7024 C CA . THR E 1 56 ? 33.451 14.222 -15.301 1.00 61.02 56 THR I CA 1
ATOM 7025 C C . THR E 1 56 ? 32.197 14.996 -14.920 1.00 67.72 56 THR I C 1
ATOM 7026 O O . THR E 1 56 ? 31.362 14.459 -14.186 1.00 63.06 56 THR I O 1
ATOM 7030 N N . GLY E 1 57 ? 32.038 16.223 -15.407 1.00 56.57 57 GLY I N 1
ATOM 7031 C CA . GLY E 1 57 ? 30.990 17.099 -14.938 1.00 58.37 57 GLY I CA 1
ATOM 7032 C C . GLY E 1 57 ? 31.407 18.003 -13.803 1.00 65.26 57 GLY I C 1
ATOM 7033 O O . GLY E 1 57 ? 30.599 18.829 -13.358 1.00 60.51 57 GLY I O 1
ATOM 7034 N N . ARG E 1 58 ? 32.634 17.855 -13.309 1.00 68.55 58 ARG I N 1
ATOM 7035 C CA . ARG E 1 58 ? 33.178 18.772 -12.320 1.00 66.58 58 ARG I CA 1
ATOM 7036 C C . ARG E 1 58 ? 33.156 20.197 -12.856 1.00 70.31 58 ARG I C 1
ATOM 7037 O O . ARG E 1 58 ? 33.540 20.448 -14.002 1.00 63.60 58 ARG I O 1
ATOM 7045 N N . THR E 1 59 ? 32.706 21.134 -12.025 1.00 62.93 59 THR I N 1
ATOM 7046 C CA . THR E 1 59 ? 32.620 22.531 -12.428 1.00 57.36 59 THR I CA 1
ATOM 7047 C C . THR E 1 59 ? 33.097 23.430 -11.299 1.00 62.57 59 THR I C 1
ATOM 7048 O O . THR E 1 59 ? 32.595 23.340 -10.175 1.00 55.49 59 THR I O 1
ATOM 7052 N N . TYR E 1 60 ? 34.064 24.291 -11.605 1.00 60.29 60 TYR I N 1
ATOM 7053 C CA . TYR E 1 60 ? 34.493 25.354 -10.708 1.00 55.02 60 TYR I CA 1
ATOM 7054 C C . TYR E 1 60 ? 33.861 26.665 -11.153 1.00 54.05 60 TYR I C 1
ATOM 7055 O O . TYR E 1 60 ? 33.830 26.971 -12.347 1.00 52.46 60 TYR I O 1
ATOM 7064 N N . HIS E 1 61 ? 33.350 27.432 -10.195 1.00 51.90 61 HIS I N 1
ATOM 7065 C CA . HIS E 1 61 ? 32.677 28.689 -10.484 1.00 45.67 61 HIS I CA 1
ATOM 7066 C C . HIS E 1 61 ? 33.379 29.844 -9.785 1.00 50.64 61 HIS I C 1
ATOM 7067 O O . HIS E 1 61 ? 33.925 29.689 -8.688 1.00 55.17 61 HIS I O 1
ATOM 7074 N N . ASN E 1 62 ? 33.362 31.001 -10.432 1.00 52.61 62 ASN I N 1
ATOM 7075 C CA . ASN E 1 62 ? 33.766 32.231 -9.764 1.00 50.53 62 ASN I CA 1
ATOM 7076 C C . ASN E 1 62 ? 32.684 32.626 -8.766 1.00 60.28 62 ASN I C 1
ATOM 7077 O O . ASN E 1 62 ? 31.506 32.699 -9.137 1.00 64.39 62 ASN I O 1
ATOM 7082 N N . PRO E 1 63 ? 33.030 32.865 -7.499 1.00 57.74 63 PRO I N 1
ATOM 7083 C CA . PRO E 1 63 ? 32.006 33.290 -6.530 1.00 57.23 63 PRO I CA 1
ATOM 7084 C C . PRO E 1 63 ? 31.246 34.531 -6.963 1.00 65.98 63 PRO I C 1
ATOM 7085 O O . PRO E 1 63 ? 30.052 34.656 -6.662 1.00 71.73 63 PRO I O 1
ATOM 7089 N N . SER E 1 64 ? 31.902 35.445 -7.681 1.00 70.44 64 SER I N 1
ATOM 7090 C CA . SER E 1 64 ? 31.251 36.678 -8.108 1.00 64.26 64 SER I CA 1
ATOM 7091 C C . SER E 1 64 ? 30.120 36.431 -9.099 1.00 64.81 64 SER I C 1
ATOM 7092 O O . SER E 1 64 ? 29.286 37.320 -9.302 1.00 65.62 64 SER I O 1
ATOM 7095 N N . LEU E 1 65 ? 30.069 35.250 -9.720 1.00 64.41 65 LEU I N 1
ATOM 7096 C CA . LEU E 1 65 ? 29.073 34.964 -10.745 1.00 68.18 65 LEU I CA 1
ATOM 7097 C C . LEU E 1 65 ? 28.380 33.621 -10.545 1.00 76.42 65 LEU I C 1
ATOM 7098 O O . LEU E 1 65 ? 27.590 33.220 -11.406 1.00 77.74 65 LEU I O 1
ATOM 7103 N N . LYS E 1 66 ? 28.639 32.931 -9.428 1.00 89.51 66 LYS I N 1
ATOM 7104 C CA . LYS E 1 66 ? 28.221 31.537 -9.285 1.00 87.59 66 LYS I CA 1
ATOM 7105 C C . LYS E 1 66 ? 26.716 31.369 -9.457 1.00 99.52 66 LYS I C 1
ATOM 7106 O O . LYS E 1 66 ? 26.256 30.357 -9.998 1.00 88.34 66 LYS I O 1
ATOM 7108 N N . SER E 1 67 ? 25.930 32.350 -9.006 1.00 93.22 67 SER I N 1
ATOM 7109 C CA . SER E 1 67 ? 24.479 32.205 -9.053 1.00 74.55 67 SER I CA 1
ATOM 7110 C C . SER E 1 67 ? 23.947 32.348 -10.474 1.00 76.61 67 SER I C 1
ATOM 7111 O O . SER E 1 67 ? 23.072 31.582 -10.896 1.00 94.08 67 SER I O 1
ATOM 7114 N N . ARG E 1 68 ? 24.462 33.315 -11.227 1.00 79.51 68 ARG I N 1
ATOM 7115 C CA . ARG E 1 68 ? 23.948 33.622 -12.555 1.00 77.91 68 ARG I CA 1
ATOM 7116 C C . ARG E 1 68 ? 24.602 32.804 -13.661 1.00 71.43 68 ARG I C 1
ATOM 7117 O O . ARG E 1 68 ? 24.219 32.954 -14.825 1.00 74.45 68 ARG I O 1
ATOM 7125 N N . VAL E 1 69 ? 25.569 31.948 -13.340 1.00 76.29 69 VAL I N 1
ATOM 7126 C CA . VAL E 1 69 ? 26.364 31.275 -14.359 1.00 76.19 69 VAL I CA 1
ATOM 7127 C C . VAL E 1 69 ? 26.081 29.779 -14.341 1.00 68.67 69 VAL I C 1
ATOM 7128 O O . VAL E 1 69 ? 25.748 29.189 -13.306 1.00 66.33 69 VAL I O 1
ATOM 7132 N N . ALA E 1 70 ? 26.208 29.171 -15.519 1.00 70.08 70 ALA I N 1
ATOM 7133 C CA . ALA E 1 70 ? 26.164 27.727 -15.688 1.00 74.34 70 ALA I CA 1
ATOM 7134 C C . ALA E 1 70 ? 27.051 27.371 -16.871 1.00 73.19 70 ALA I C 1
ATOM 7135 O O . ALA E 1 70 ? 27.005 28.035 -17.909 1.00 69.42 70 ALA I O 1
ATOM 7137 N N . ILE E 1 71 ? 27.861 26.329 -16.706 1.00 78.05 71 ILE I N 1
ATOM 7138 C CA . ILE E 1 71 ? 28.817 25.908 -17.723 1.00 76.84 71 ILE I CA 1
ATOM 7139 C C . ILE E 1 71 ? 28.587 24.433 -18.019 1.00 66.25 71 ILE I C 1
ATOM 7140 O O . ILE E 1 71 ? 28.387 23.630 -17.100 1.00 66.30 71 ILE I O 1
ATOM 7145 N N . SER E 1 72 ? 28.603 24.077 -19.303 1.00 76.16 72 SER I N 1
ATOM 7146 C CA . SER E 1 72 ? 28.316 22.721 -19.751 1.00 79.56 72 SER I CA 1
ATOM 7147 C C . SER E 1 72 ? 29.454 22.223 -20.634 1.00 69.98 72 SER I C 1
ATOM 7148 O O . SER E 1 72 ? 30.464 22.905 -20.831 1.00 79.31 72 SER I O 1
ATOM 7151 N N . MET E 1 73 ? 29.277 21.018 -21.178 1.00 68.53 73 MET I N 1
ATOM 7152 C CA . MET E 1 73 ? 30.331 20.380 -21.969 1.00 78.86 73 MET I CA 1
ATOM 7153 C C . MET E 1 73 ? 29.686 19.250 -22.781 1.00 94.32 73 MET I C 1
ATOM 7154 O O . MET E 1 73 ? 29.610 18.110 -22.323 1.00 97.16 73 MET I O 1
ATOM 7159 N N . ASP E 1 74 ? 29.218 19.592 -23.979 1.00 101.31 74 ASP I N 1
ATOM 7160 C CA . ASP E 1 74 ? 28.703 18.601 -24.917 1.00 96.65 74 ASP I CA 1
ATOM 7161 C C . ASP E 1 74 ? 29.901 17.917 -25.558 1.00 100.90 74 ASP I C 1
ATOM 7162 O O . ASP E 1 74 ? 30.376 18.313 -26.623 1.00 97.85 74 ASP I O 1
ATOM 7164 N N . THR E 1 75 ? 30.408 16.880 -24.885 1.00 96.64 75 THR I N 1
ATOM 7165 C CA . THR E 1 75 ? 31.558 16.138 -25.389 1.00 90.24 75 THR I CA 1
ATOM 7166 C C . THR E 1 75 ? 31.290 15.482 -26.737 1.00 100.44 75 THR I C 1
ATOM 7167 O O . THR E 1 75 ? 32.245 15.060 -27.400 1.00 101.02 75 THR I O 1
ATOM 7169 N N . SER E 1 76 ? 30.025 15.383 -27.156 1.00 100.06 76 SER I N 1
ATOM 7170 C CA . SER E 1 76 ? 29.713 14.842 -28.475 1.00 98.63 76 SER I CA 1
ATOM 7171 C C . SER E 1 76 ? 30.274 15.732 -29.579 1.00 98.09 76 SER I C 1
ATOM 7172 O O . SER E 1 76 ? 31.024 15.270 -30.446 1.00 91.12 76 SER I O 1
ATOM 7174 N N . LYS E 1 77 ? 29.917 17.015 -29.565 1.00 102.71 77 LYS I N 1
ATOM 7175 C CA . LYS E 1 77 ? 30.388 17.963 -30.567 1.00 102.44 77 LYS I CA 1
ATOM 7176 C C . LYS E 1 77 ? 31.772 18.518 -30.256 1.00 104.82 77 LYS I C 1
ATOM 7177 O O . LYS E 1 77 ? 32.232 19.413 -30.975 1.00 104.74 77 LYS I O 1
ATOM 7179 N N . ASN E 1 78 ? 32.440 18.003 -29.223 1.00 93.95 78 ASN I N 1
ATOM 7180 C CA . ASN E 1 78 ? 33.699 18.563 -28.731 1.00 86.91 78 ASN I CA 1
ATOM 7181 C C . ASN E 1 78 ? 33.552 20.061 -28.479 1.00 82.80 78 ASN I C 1
ATOM 7182 O O . ASN E 1 78 ? 34.390 20.875 -28.873 1.00 83.92 78 ASN I O 1
ATOM 7187 N N . GLN E 1 79 ? 32.458 20.420 -27.810 1.00 91.19 79 GLN I N 1
ATOM 7188 C CA . GLN E 1 79 ? 32.074 21.814 -27.635 1.00 85.83 79 GLN I CA 1
ATOM 7189 C C . GLN E 1 79 ? 31.517 22.013 -26.235 1.00 87.57 79 GLN I C 1
ATOM 7190 O O . GLN E 1 79 ? 30.484 21.431 -25.890 1.00 91.52 79 GLN I O 1
ATOM 7192 N N . PHE E 1 80 ? 32.190 22.834 -25.433 1.00 83.50 80 PHE I N 1
ATOM 7193 C CA . PHE E 1 80 ? 31.682 23.218 -24.124 1.00 84.83 80 PHE I CA 1
ATOM 7194 C C . PHE E 1 80 ? 31.090 24.619 -24.200 1.00 77.58 80 PHE I C 1
ATOM 7195 O O . PHE E 1 80 ? 31.602 25.485 -24.915 1.00 80.21 80 PHE I O 1
ATOM 7203 N N . SER E 1 81 ? 29.999 24.827 -23.470 1.00 78.25 81 SER I N 1
ATOM 7204 C CA . SER E 1 81 ? 29.192 26.031 -23.574 1.00 75.66 81 SER I CA 1
ATOM 7205 C C . SER E 1 81 ? 29.196 26.795 -22.256 1.00 74.02 81 SER I C 1
ATOM 7206 O O . SER E 1 81 ? 29.702 26.326 -21.233 1.00 77.09 81 SER I O 1
ATOM 7209 N N . LEU E 1 82 ? 28.608 27.988 -22.299 1.00 66.96 82 LEU I N 1
ATOM 7210 C CA . LEU E 1 82 ? 28.520 28.867 -21.144 1.00 75.25 82 LEU I CA 1
ATOM 7211 C C . LEU E 1 82 ? 27.202 29.622 -21.224 1.00 76.39 82 LEU I C 1
ATOM 7212 O O . LEU E 1 82 ? 26.747 29.966 -22.317 1.00 81.28 82 LEU I O 1
ATOM 7217 N N . LYS E 1 83 ? 26.589 29.868 -20.066 1.00 68.21 83 LYS I N 1
ATOM 7218 C CA . LYS E 1 83 ? 25.327 30.595 -19.997 1.00 73.58 83 LYS I CA 1
ATOM 7219 C C . LYS E 1 83 ? 25.314 31.464 -18.750 1.00 75.18 83 LYS I C 1
ATOM 7220 O O . LYS E 1 83 ? 25.405 30.949 -17.632 1.00 80.78 83 LYS I O 1
ATOM 7222 N N . LEU E 1 84 ? 25.206 32.775 -18.945 1.00 77.02 84 LEU I N 1
ATOM 7223 C CA . LEU E 1 84 ? 24.978 33.725 -17.868 1.00 85.33 84 LEU I CA 1
ATOM 7224 C C . LEU E 1 84 ? 23.511 34.138 -17.848 1.00 89.52 84 LEU I C 1
ATOM 7225 O O . LEU E 1 84 ? 22.773 33.935 -18.813 1.00 97.18 84 LEU I O 1
ATOM 7227 N N . ARG E 1 85 ? 23.095 34.733 -16.734 1.00 92.04 85 ARG I N 1
ATOM 7228 C CA . ARG E 1 85 ? 21.700 35.102 -16.548 1.00 94.64 85 ARG I CA 1
ATOM 7229 C C . ARG E 1 85 ? 21.618 36.456 -15.861 1.00 102.75 85 ARG I C 1
ATOM 7230 O O . ARG E 1 85 ? 22.615 36.990 -15.368 1.00 109.84 85 ARG I O 1
ATOM 7232 N N . SER E 1 86 ? 20.399 37.006 -15.833 1.00 104.75 86 SER I N 1
ATOM 7233 C CA . SER E 1 86 ? 20.130 38.322 -15.249 1.00 104.37 86 SER I CA 1
ATOM 7234 C C . SER E 1 86 ? 21.110 39.364 -15.777 1.00 97.06 86 SER I C 1
ATOM 7235 O O . SER E 1 86 ? 21.562 40.246 -15.046 1.00 98.96 86 SER I O 1
ATOM 7238 N N . VAL E 1 87 ? 21.438 39.253 -17.064 1.00 89.69 87 VAL I N 1
ATOM 7239 C CA . VAL E 1 87 ? 22.521 40.010 -17.686 1.00 97.53 87 VAL I CA 1
ATOM 7240 C C . VAL E 1 87 ? 22.285 41.509 -17.560 1.00 98.34 87 VAL I C 1
ATOM 7241 O O . VAL E 1 87 ? 21.400 42.068 -18.218 1.00 102.30 87 VAL I O 1
ATOM 7245 N N . THR E 1 88 ? 23.076 42.170 -16.713 1.00 94.18 88 THR I N 1
ATOM 7246 C CA . THR E 1 88 ? 23.035 43.615 -16.570 1.00 97.51 88 THR I CA 1
ATOM 7247 C C . THR E 1 88 ? 24.114 44.249 -17.444 1.00 98.89 88 THR I C 1
ATOM 7248 O O . THR E 1 88 ? 24.703 43.606 -18.319 1.00 90.76 88 THR I O 1
ATOM 7252 N N . ALA E 1 89 ? 24.381 45.534 -17.202 1.00 106.64 89 ALA I N 1
ATOM 7253 C CA . ALA E 1 89 ? 25.391 46.251 -17.969 1.00 103.74 89 ALA I CA 1
ATOM 7254 C C . ALA E 1 89 ? 26.806 45.803 -17.631 1.00 95.26 89 ALA I C 1
ATOM 7255 O O . ALA E 1 89 ? 27.706 45.959 -18.462 1.00 92.05 89 ALA I O 1
ATOM 7257 N N . ALA E 1 90 ? 27.025 45.247 -16.440 1.00 95.57 90 ALA I N 1
ATOM 7258 C CA . ALA E 1 90 ? 28.350 44.806 -16.023 1.00 89.80 90 ALA I CA 1
ATOM 7259 C C . ALA E 1 90 ? 28.763 43.482 -16.653 1.00 80.60 90 ALA I C 1
ATOM 7260 O O . ALA E 1 90 ? 29.745 42.882 -16.203 1.00 82.69 90 ALA I O 1
ATOM 7262 N N . ASP E 1 91 ? 28.051 43.017 -17.681 1.00 77.51 91 ASP I N 1
ATOM 7263 C CA . ASP E 1 91 ? 28.332 41.724 -18.287 1.00 78.80 91 ASP I CA 1
ATOM 7264 C C . ASP E 1 91 ? 28.646 41.792 -19.774 1.00 71.62 91 ASP I C 1
ATOM 7265 O O . ASP E 1 91 ? 28.960 40.752 -20.366 1.00 66.09 91 ASP I O 1
ATOM 7270 N N . THR E 1 92 ? 28.575 42.965 -20.399 1.00 80.14 92 THR I N 1
ATOM 7271 C CA . THR E 1 92 ? 29.071 43.095 -21.764 1.00 82.48 92 THR I CA 1
ATOM 7272 C C . THR E 1 92 ? 30.593 43.046 -21.739 1.00 75.78 92 THR I C 1
ATOM 7273 O O . THR E 1 92 ? 31.237 43.847 -21.052 1.00 68.51 92 THR I O 1
ATOM 7277 N N . ALA E 1 93 ? 31.167 42.096 -22.468 1.00 64.46 93 ALA I N 1
ATOM 7278 C CA . ALA E 1 93 ? 32.598 41.841 -22.380 1.00 61.14 93 ALA I CA 1
ATOM 7279 C C . ALA E 1 93 ? 33.014 40.979 -23.561 1.00 64.56 93 ALA I C 1
ATOM 7280 O O . ALA E 1 93 ? 32.177 40.409 -24.267 1.00 69.88 93 ALA I O 1
ATOM 7282 N N . VAL E 1 94 ? 34.324 40.899 -23.769 1.00 60.71 94 VAL I N 1
ATOM 7283 C CA . VAL E 1 94 ? 34.895 39.902 -24.666 1.00 62.43 94 VAL I CA 1
ATOM 7284 C C . VAL E 1 94 ? 35.037 38.606 -23.882 1.00 67.19 94 VAL I C 1
ATOM 7285 O O . VAL E 1 94 ? 35.790 38.539 -22.905 1.00 63.97 94 VAL I O 1
ATOM 7289 N N . TYR E 1 95 ? 34.305 37.580 -24.298 1.00 70.19 95 TYR I N 1
ATOM 7290 C CA . TYR E 1 95 ? 34.311 36.296 -23.613 1.00 57.55 95 TYR I CA 1
ATOM 7291 C C . TYR E 1 95 ? 35.298 35.363 -24.304 1.00 63.72 95 TYR I C 1
ATOM 7292 O O . TYR E 1 95 ? 35.261 35.208 -25.529 1.00 67.93 95 TYR I O 1
ATOM 7301 N N . TYR E 1 96 ? 36.189 34.763 -23.516 1.00 71.52 96 TYR I N 1
ATOM 7302 C CA . TYR E 1 96 ? 37.282 33.951 -24.029 1.00 64.68 96 TYR I CA 1
ATOM 7303 C C . TYR E 1 96 ? 37.132 32.499 -23.594 1.00 57.59 96 TYR I C 1
ATOM 7304 O O . TYR E 1 96 ? 36.627 32.205 -22.507 1.00 50.14 96 TYR I O 1
ATOM 7313 N N . CYS E 1 97 ? 37.597 31.601 -24.454 1.00 66.80 97 CYS I N 1
ATOM 7314 C CA . CYS E 1 97 ? 37.807 30.202 -24.119 1.00 57.23 97 CYS I CA 1
ATOM 7315 C C . CYS E 1 97 ? 39.248 29.986 -23.685 1.00 58.89 97 CYS I C 1
ATOM 7316 O O . CYS E 1 97 ? 40.146 30.753 -24.041 1.00 65.07 97 CYS I O 1
ATOM 7319 N N . ALA E 1 98 ? 39.474 28.904 -22.944 1.00 57.03 98 ALA I N 1
ATOM 7320 C CA . ALA E 1 98 ? 40.837 28.552 -22.582 1.00 56.55 98 ALA I CA 1
ATOM 7321 C C . ALA E 1 98 ? 40.906 27.099 -22.145 1.00 50.45 98 ALA I C 1
ATOM 7322 O O . ALA E 1 98 ? 39.992 26.591 -21.491 1.00 49.89 98 ALA I O 1
ATOM 7324 N N . ARG E 1 99 ? 41.999 26.445 -22.521 1.00 51.48 99 ARG I N 1
ATOM 7325 C CA . ARG E 1 99 ? 42.359 25.139 -21.993 1.00 55.07 99 ARG I CA 1
ATOM 7326 C C . ARG E 1 99 ? 43.259 25.345 -20.781 1.00 54.71 99 ARG I C 1
ATOM 7327 O O . ARG E 1 99 ? 44.306 25.995 -20.884 1.00 49.43 99 ARG I O 1
ATOM 7335 N N . THR E 1 100 ? 42.849 24.814 -19.638 1.00 45.57 100 THR I N 1
ATOM 7336 C CA . THR E 1 100 ? 43.647 24.899 -18.424 1.00 52.93 100 THR I CA 1
ATOM 7337 C C . THR E 1 100 ? 43.893 23.490 -17.883 1.00 54.30 100 THR I C 1
ATOM 7338 O O . THR E 1 100 ? 43.582 22.488 -18.534 1.00 50.62 100 THR I O 1
ATOM 7342 N N . GLY E 1 101 ? 44.456 23.419 -16.680 1.00 46.88 101 GLY I N 1
ATOM 7343 C CA . GLY E 1 101 ? 44.950 22.156 -16.172 1.00 42.92 101 GLY I CA 1
ATOM 7344 C C . GLY E 1 101 ? 46.094 21.669 -17.034 1.00 44.27 101 GLY I C 1
ATOM 7345 O O . GLY E 1 101 ? 46.110 20.518 -17.480 1.00 53.84 101 GLY I O 1
ATOM 7346 N N . ILE E 1 102 ? 47.060 22.554 -17.276 1.00 36.80 102 ILE I N 1
ATOM 7347 C CA . ILE E 1 102 ? 48.128 22.266 -18.226 1.00 44.00 102 ILE I CA 1
ATOM 7348 C C . ILE E 1 102 ? 49.163 21.328 -17.618 1.00 41.90 102 ILE I C 1
ATOM 7349 O O . ILE E 1 102 ? 49.675 20.428 -18.295 1.00 49.14 102 ILE I O 1
ATOM 7354 N N . VAL E 1 103 ? 49.486 21.514 -16.340 1.00 40.09 103 VAL I N 1
ATOM 7355 C CA . VAL E 1 103 ? 50.507 20.713 -15.673 1.00 38.22 103 VAL I CA 1
ATOM 7356 C C . VAL E 1 103 ? 49.925 20.141 -14.387 1.00 40.58 103 VAL I C 1
ATOM 7357 O O . VAL E 1 103 ? 50.107 18.958 -14.076 1.00 48.50 103 VAL I O 1
ATOM 7361 N N . VAL E 1 104 ? 49.214 20.982 -13.634 1.00 41.25 104 VAL I N 1
ATOM 7362 C CA . VAL E 1 104 ? 48.547 20.529 -12.420 1.00 43.04 104 VAL I CA 1
ATOM 7363 C C . VAL E 1 104 ? 47.331 19.678 -12.782 1.00 43.17 104 VAL I C 1
ATOM 7364 O O . VAL E 1 104 ? 46.745 19.800 -13.865 1.00 44.59 104 VAL I O 1
ATOM 7368 N N . THR E 1 105 ? 46.953 18.786 -11.863 1.00 38.17 105 THR I N 1
ATOM 7369 C CA . THR E 1 105 ? 45.747 17.983 -12.035 1.00 42.81 105 THR I CA 1
ATOM 7370 C C . THR E 1 105 ? 44.470 18.783 -11.808 1.00 42.43 105 THR I C 1
ATOM 7371 O O . THR E 1 105 ? 43.378 18.203 -11.838 1.00 40.52 105 THR I O 1
ATOM 7375 N N . THR E 1 106 ? 44.584 20.083 -11.580 1.00 41.27 106 THR I N 1
ATOM 7376 C CA . THR E 1 106 ? 43.465 20.993 -11.402 1.00 41.22 106 THR I CA 1
ATOM 7377 C C . THR E 1 106 ? 43.816 22.287 -12.119 1.00 42.75 106 THR I C 1
ATOM 7378 O O . THR E 1 106 ? 44.986 22.519 -12.444 1.00 33.67 106 THR I O 1
ATOM 7382 N N . PRO E 1 107 ? 42.825 23.135 -12.409 1.00 42.71 107 PRO I N 1
ATOM 7383 C CA . PRO E 1 107 ? 43.095 24.357 -13.184 1.00 39.56 107 PRO I CA 1
ATOM 7384 C C . PRO E 1 107 ? 44.284 25.150 -12.656 1.00 45.66 107 PRO I C 1
ATOM 7385 O O . PRO E 1 107 ? 44.378 25.449 -11.463 1.00 45.90 107 PRO I O 1
ATOM 7389 N N . ASP E 1 108 ? 45.202 25.488 -13.566 1.00 38.47 108 ASP I N 1
ATOM 7390 C CA . ASP E 1 108 ? 46.414 26.225 -13.211 1.00 37.59 108 ASP I CA 1
ATOM 7391 C C . ASP E 1 108 ? 46.524 27.515 -14.015 1.00 43.66 108 ASP I C 1
ATOM 7392 O O . ASP E 1 108 ? 46.298 28.595 -13.462 1.00 47.35 108 ASP I O 1
ATOM 7397 N N . TRP E 1 109 ? 46.884 27.445 -15.295 1.00 44.52 109 TRP I N 1
ATOM 7398 C CA . TRP E 1 109 ? 46.934 28.606 -16.170 1.00 40.94 109 TRP I CA 1
ATOM 7399 C C . TRP E 1 109 ? 46.227 28.275 -17.477 1.00 46.82 109 TRP I C 1
ATOM 7400 O O . TRP E 1 109 ? 45.852 27.129 -17.735 1.00 46.75 109 TRP I O 1
ATOM 7411 N N . PHE E 1 110 ? 46.059 29.293 -18.311 1.00 46.37 110 PHE I N 1
ATOM 7412 C CA . PHE E 1 110 ? 45.256 29.192 -19.522 1.00 45.90 110 PHE I CA 1
ATOM 7413 C C . PHE E 1 110 ? 46.168 29.245 -20.741 1.00 48.42 110 PHE I C 1
ATOM 7414 O O . PHE E 1 110 ? 46.861 30.243 -20.958 1.00 49.01 110 PHE I O 1
ATOM 7422 N N . ASP E 1 111 ? 46.160 28.170 -21.532 1.00 53.15 111 ASP I N 1
ATOM 7423 C CA . ASP E 1 111 ? 46.981 28.059 -22.727 1.00 50.56 111 ASP I CA 1
ATOM 7424 C C . ASP E 1 111 ? 46.559 26.836 -23.538 1.00 63.12 111 ASP I C 1
ATOM 7425 O O . ASP E 1 111 ? 46.583 25.718 -23.018 1.00 57.13 111 ASP I O 1
ATOM 7430 N N . PRO E 1 112 ? 46.166 27.008 -24.814 1.00 69.43 112 PRO I N 1
ATOM 7431 C CA . PRO E 1 112 ? 45.969 28.328 -25.440 1.00 62.40 112 PRO I CA 1
ATOM 7432 C C . PRO E 1 112 ? 44.558 28.885 -25.224 1.00 60.43 112 PRO I C 1
ATOM 7433 O O . PRO E 1 112 ? 43.750 28.274 -24.523 1.00 63.00 112 PRO I O 1
ATOM 7437 N N . TRP E 1 113 ? 44.269 30.035 -25.831 1.00 61.80 113 TRP I N 1
ATOM 7438 C CA . TRP E 1 113 ? 42.972 30.692 -25.731 1.00 64.63 113 TRP I CA 1
ATOM 7439 C C . TRP E 1 113 ? 42.266 30.679 -27.081 1.00 64.22 113 TRP I C 1
ATOM 7440 O O . TRP E 1 113 ? 42.832 30.299 -28.109 1.00 65.34 113 TRP I O 1
ATOM 7451 N N . GLY E 1 114 ? 41.009 31.113 -27.063 1.00 65.62 114 GLY I N 1
ATOM 7452 C CA . GLY E 1 114 ? 40.296 31.426 -28.277 1.00 69.41 114 GLY I CA 1
ATOM 7453 C C . GLY E 1 114 ? 40.497 32.885 -28.631 1.00 74.87 114 GLY I C 1
ATOM 7454 O O . GLY E 1 114 ? 40.966 33.680 -27.810 1.00 68.32 114 GLY I O 1
ATOM 7455 N N . PRO E 1 115 ? 40.163 33.267 -29.866 1.00 74.58 115 PRO I N 1
ATOM 7456 C CA . PRO E 1 115 ? 40.316 34.679 -30.253 1.00 76.42 115 PRO I CA 1
ATOM 7457 C C . PRO E 1 115 ? 39.487 35.627 -29.406 1.00 72.75 115 PRO I C 1
ATOM 7458 O O . PRO E 1 115 ? 39.898 36.774 -29.189 1.00 74.58 115 PRO I O 1
ATOM 7462 N N . GLY E 1 116 ? 38.343 35.182 -28.915 1.00 69.60 116 GLY I N 1
ATOM 7463 C CA . GLY E 1 116 ? 37.444 36.020 -28.155 1.00 68.25 116 GLY I CA 1
ATOM 7464 C C . GLY E 1 116 ? 36.219 36.412 -28.966 1.00 73.75 116 GLY I C 1
ATOM 7465 O O . GLY E 1 116 ? 36.209 36.380 -30.200 1.00 73.77 116 GLY I O 1
ATOM 7466 N N . ALA E 1 117 ? 35.164 36.785 -28.246 1.00 71.22 117 ALA I N 1
ATOM 7467 C CA . ALA E 1 117 ? 33.914 37.192 -28.881 1.00 63.19 117 ALA I CA 1
ATOM 7468 C C . ALA E 1 117 ? 33.255 38.242 -28.000 1.00 72.54 117 ALA I C 1
ATOM 7469 O O . ALA E 1 117 ? 32.852 37.942 -26.872 1.00 71.91 117 ALA I O 1
ATOM 7471 N N . LEU E 1 118 ? 33.151 39.466 -28.509 1.00 76.01 118 LEU I N 1
ATOM 7472 C CA . LEU E 1 118 ? 32.463 40.520 -27.778 1.00 70.23 118 LEU I CA 1
ATOM 7473 C C . LEU E 1 118 ? 30.959 40.286 -27.824 1.00 75.29 118 LEU I C 1
ATOM 7474 O O . LEU E 1 118 ? 30.378 40.108 -28.900 1.00 80.48 118 LEU I O 1
ATOM 7479 N N . VAL E 1 119 ? 30.331 40.277 -26.652 1.00 65.98 119 VAL I N 1
ATOM 7480 C CA . VAL E 1 119 ? 28.884 40.157 -26.523 1.00 79.57 119 VAL I CA 1
ATOM 7481 C C . VAL E 1 119 ? 28.383 41.406 -25.814 1.00 78.76 119 VAL I C 1
ATOM 7482 O O . VAL E 1 119 ? 28.725 41.642 -24.649 1.00 74.32 119 VAL I O 1
ATOM 7486 N N . THR E 1 120 ? 27.582 42.204 -26.515 1.00 79.25 120 THR I N 1
ATOM 7487 C CA . THR E 1 120 ? 27.084 43.470 -25.997 1.00 84.86 120 THR I CA 1
ATOM 7488 C C . THR E 1 120 ? 25.662 43.306 -25.474 1.00 86.89 120 THR I C 1
ATOM 7489 O O . THR E 1 120 ? 24.862 42.558 -26.044 1.00 85.53 120 THR I O 1
ATOM 7493 N N . VAL E 1 121 ? 25.352 44.010 -24.389 1.00 90.26 121 VAL I N 1
ATOM 7494 C CA . VAL E 1 121 ? 24.031 43.916 -23.777 1.00 95.81 121 VAL I CA 1
ATOM 7495 C C . VAL E 1 121 ? 23.166 45.128 -24.145 1.00 99.87 121 VAL I C 1
ATOM 7496 O O . VAL E 1 121 ? 23.218 46.186 -23.515 1.00 89.58 121 VAL I O 1
ATOM 7500 N N . ALA E 1 124 ? 19.029 47.421 -27.828 1.00 83.04 124 ALA I N 1
ATOM 7501 C CA . ALA E 1 124 ? 18.922 47.711 -29.252 1.00 83.15 124 ALA I CA 1
ATOM 7502 C C . ALA E 1 124 ? 19.235 46.481 -30.100 1.00 94.40 124 ALA I C 1
ATOM 7503 O O . ALA E 1 124 ? 19.600 45.424 -29.582 1.00 94.59 124 ALA I O 1
ATOM 7505 N N . SER E 1 125 ? 19.080 46.642 -31.409 1.00 95.61 125 SER I N 1
ATOM 7506 C CA . SER E 1 125 ? 19.248 45.620 -32.428 1.00 102.95 125 SER I CA 1
ATOM 7507 C C . SER E 1 125 ? 20.204 46.151 -33.488 1.00 103.56 125 SER I C 1
ATOM 7508 O O . SER E 1 125 ? 20.303 47.370 -33.666 1.00 99.42 125 SER I O 1
ATOM 7511 N N . PRO E 1 126 ? 20.933 45.280 -34.188 1.00 108.42 126 PRO I N 1
ATOM 7512 C CA . PRO E 1 126 ? 22.098 45.748 -34.956 1.00 109.33 126 PRO I CA 1
ATOM 7513 C C . PRO E 1 126 ? 21.720 46.683 -36.098 1.00 109.62 126 PRO I C 1
ATOM 7514 O O . PRO E 1 126 ? 20.551 46.928 -36.403 1.00 109.37 126 PRO I O 1
ATOM 7518 N N . THR E 1 127 ? 22.765 47.217 -36.732 1.00 104.10 127 THR I N 1
ATOM 7519 C CA . THR E 1 127 ? 22.619 48.145 -37.848 1.00 105.50 127 THR I CA 1
ATOM 7520 C C . THR E 1 127 ? 23.847 48.022 -38.736 1.00 106.91 127 THR I C 1
ATOM 7521 O O . THR E 1 127 ? 24.965 48.282 -38.283 1.00 104.64 127 THR I O 1
ATOM 7525 N N . SER E 1 128 ? 23.639 47.621 -39.988 1.00 123.83 128 SER I N 1
ATOM 7526 C CA . SER E 1 128 ? 24.739 47.541 -40.936 1.00 125.36 128 SER I CA 1
ATOM 7527 C C . SER E 1 128 ? 25.292 48.941 -41.206 1.00 121.74 128 SER I C 1
ATOM 7528 O O . SER E 1 128 ? 24.557 49.931 -41.140 1.00 119.54 128 SER I O 1
ATOM 7531 N N . PRO E 1 129 ? 26.584 49.056 -41.504 1.00 115.61 129 PRO I N 1
ATOM 7532 C CA . PRO E 1 129 ? 27.167 50.370 -41.771 1.00 109.47 129 PRO I CA 1
ATOM 7533 C C . PRO E 1 129 ? 27.053 50.773 -43.235 1.00 112.24 129 PRO I C 1
ATOM 7534 O O . PRO E 1 129 ? 26.909 49.945 -44.137 1.00 112.76 129 PRO I O 1
ATOM 7538 N N . LYS E 1 130 ? 27.118 52.083 -43.450 1.00 84.63 130 LYS I N 1
ATOM 7539 C CA . LYS E 1 130 ? 27.168 52.662 -44.786 1.00 75.87 130 LYS I CA 1
ATOM 7540 C C . LYS E 1 130 ? 28.612 53.067 -45.057 1.00 83.46 130 LYS I C 1
ATOM 7541 O O . LYS E 1 130 ? 29.148 53.962 -44.396 1.00 89.04 130 LYS I O 1
ATOM 7544 N N . VAL E 1 131 ? 29.244 52.398 -46.018 1.00 79.62 131 VAL I N 1
ATOM 7545 C CA . VAL E 1 131 ? 30.657 52.593 -46.320 1.00 76.96 131 VAL I CA 1
ATOM 7546 C C . VAL E 1 131 ? 30.784 53.553 -47.494 1.00 76.81 131 VAL I C 1
ATOM 7547 O O . VAL E 1 131 ? 30.134 53.370 -48.532 1.00 88.47 131 VAL I O 1
ATOM 7551 N N . PHE E 1 132 ? 31.629 54.570 -47.335 1.00 72.80 132 PHE I N 1
ATOM 7552 C CA . PHE E 1 132 ? 31.808 55.608 -48.335 1.00 72.68 132 PHE I CA 1
ATOM 7553 C C . PHE E 1 132 ? 33.282 55.770 -48.676 1.00 71.96 132 PHE I C 1
ATOM 7554 O O . PHE E 1 132 ? 34.131 55.804 -47.776 1.00 73.74 132 PHE I O 1
ATOM 7562 N N . PRO E 1 133 ? 33.619 55.878 -49.962 1.00 75.50 133 PRO I N 1
ATOM 7563 C CA . PRO E 1 133 ? 35.021 56.090 -50.346 1.00 73.51 133 PRO I CA 1
ATOM 7564 C C . PRO E 1 133 ? 35.424 57.543 -50.135 1.00 72.16 133 PRO I C 1
ATOM 7565 O O . PRO E 1 133 ? 34.737 58.464 -50.582 1.00 73.28 133 PRO I O 1
ATOM 7569 N N . LEU E 1 134 ? 36.541 57.744 -49.445 1.00 73.16 134 LEU I N 1
ATOM 7570 C CA . LEU E 1 134 ? 37.084 59.070 -49.193 1.00 68.16 134 LEU I CA 1
ATOM 7571 C C . LEU E 1 134 ? 38.365 59.261 -49.992 1.00 61.27 134 LEU I C 1
ATOM 7572 O O . LEU E 1 134 ? 39.185 58.343 -50.099 1.00 69.94 134 LEU I O 1
ATOM 7577 N N . SER E 1 135 ? 38.531 60.454 -50.555 1.00 59.80 135 SER I N 1
ATOM 7578 C CA . SER E 1 135 ? 39.727 60.807 -51.303 1.00 64.00 135 SER I CA 1
ATOM 7579 C C . SER E 1 135 ? 40.328 62.074 -50.716 1.00 66.82 135 SER I C 1
ATOM 7580 O O . SER E 1 135 ? 39.613 62.943 -50.210 1.00 64.01 135 SER I O 1
ATOM 7583 N N . LEU E 1 136 ? 41.653 62.174 -50.789 1.00 69.54 136 LEU I N 1
ATOM 7584 C CA . LEU E 1 136 ? 42.354 63.294 -50.175 1.00 65.82 136 LEU I CA 1
ATOM 7585 C C . LEU E 1 136 ? 42.142 64.566 -50.987 1.00 77.34 136 LEU I C 1
ATOM 7586 O O . LEU E 1 136 ? 42.431 64.605 -52.187 1.00 75.08 136 LEU I O 1
ATOM 7591 N N . CYS E 1 137 ? 41.634 65.605 -50.327 1.00 95.80 137 CYS I N 1
ATOM 7592 C CA . CYS E 1 137 ? 41.550 66.937 -50.907 1.00 102.67 137 CYS I CA 1
ATOM 7593 C C . CYS E 1 137 ? 42.753 67.803 -50.553 1.00 107.85 137 CYS I C 1
ATOM 7594 O O . CYS E 1 137 ? 42.910 68.887 -51.126 1.00 110.53 137 CYS I O 1
ATOM 7597 N N . SER E 1 138 ? 43.604 67.348 -49.638 1.00 97.87 138 SER I N 1
ATOM 7598 C CA . SER E 1 138 ? 44.781 68.095 -49.219 1.00 101.46 138 SER I CA 1
ATOM 7599 C C . SER E 1 138 ? 45.980 67.669 -50.071 1.00 107.70 138 SER I C 1
ATOM 7600 O O . SER E 1 138 ? 45.819 67.093 -51.150 1.00 100.42 138 SER I O 1
ATOM 7602 N N . THR E 1 139 ? 47.191 67.944 -49.593 1.00 99.01 139 THR I N 1
ATOM 7603 C CA . THR E 1 139 ? 48.410 67.608 -50.317 1.00 94.05 139 THR I CA 1
ATOM 7604 C C . THR E 1 139 ? 48.840 66.192 -49.953 1.00 100.73 139 THR I C 1
ATOM 7605 O O . THR E 1 139 ? 49.044 65.883 -48.774 1.00 93.68 139 THR I O 1
ATOM 7607 N N . GLN E 1 140 ? 48.980 65.336 -50.965 1.00 102.39 140 GLN I N 1
ATOM 7608 C CA . GLN E 1 140 ? 49.376 63.959 -50.723 1.00 98.15 140 GLN I CA 1
ATOM 7609 C C . GLN E 1 140 ? 50.873 63.870 -50.428 1.00 96.90 140 GLN I C 1
ATOM 7610 O O . GLN E 1 140 ? 51.667 64.640 -50.976 1.00 94.70 140 GLN I O 1
ATOM 7616 N N . PRO E 1 141 ? 51.277 62.937 -49.566 1.00 101.27 141 PRO I N 1
ATOM 7617 C CA . PRO E 1 141 ? 52.677 62.886 -49.128 1.00 101.72 141 PRO I CA 1
ATOM 7618 C C . PRO E 1 141 ? 53.631 62.597 -50.277 1.00 100.26 141 PRO I C 1
ATOM 7619 O O . PRO E 1 141 ? 53.255 62.058 -51.321 1.00 98.08 141 PRO I O 1
ATOM 7623 N N . ASP E 1 142 ? 54.893 62.963 -50.058 1.00 95.80 142 ASP I N 1
ATOM 7624 C CA . ASP E 1 142 ? 55.915 62.858 -51.093 1.00 95.70 142 ASP I CA 1
ATOM 7625 C C . ASP E 1 142 ? 56.100 61.411 -51.528 1.00 95.19 142 ASP I C 1
ATOM 7626 O O . ASP E 1 142 ? 56.502 60.557 -50.731 1.00 95.38 142 ASP I O 1
ATOM 7628 N N . GLY E 1 143 ? 55.804 61.140 -52.798 1.00 92.45 143 GLY I N 1
ATOM 7629 C CA . GLY E 1 143 ? 55.963 59.812 -53.353 1.00 83.22 143 GLY I CA 1
ATOM 7630 C C . GLY E 1 143 ? 54.932 58.800 -52.915 1.00 83.38 143 GLY I C 1
ATOM 7631 O O . GLY E 1 143 ? 55.101 57.609 -53.195 1.00 83.30 143 GLY I O 1
ATOM 7632 N N . ASN E 1 144 ? 53.866 59.229 -52.243 1.00 89.69 144 ASN I N 1
ATOM 7633 C CA . ASN E 1 144 ? 52.865 58.312 -51.722 1.00 86.26 144 ASN I CA 1
ATOM 7634 C C . ASN E 1 144 ? 51.474 58.873 -51.982 1.00 80.85 144 ASN I C 1
ATOM 7635 O O . ASN E 1 144 ? 51.303 60.045 -52.327 1.00 78.69 144 ASN I O 1
ATOM 7640 N N . VAL E 1 145 ? 50.472 58.012 -51.812 1.00 77.48 145 VAL I N 1
ATOM 7641 C CA . VAL E 1 145 ? 49.073 58.352 -52.041 1.00 80.25 145 VAL I CA 1
ATOM 7642 C C . VAL E 1 145 ? 48.258 57.826 -50.868 1.00 78.27 145 VAL I C 1
ATOM 7643 O O . VAL E 1 145 ? 48.388 56.656 -50.493 1.00 82.28 145 VAL I O 1
ATOM 7647 N N . VAL E 1 146 ? 47.420 58.686 -50.292 1.00 78.95 146 VAL I N 1
ATOM 7648 C CA . VAL E 1 146 ? 46.602 58.340 -49.135 1.00 71.84 146 VAL I CA 1
ATOM 7649 C C . VAL E 1 146 ? 45.142 58.314 -49.563 1.00 65.32 146 VAL I C 1
ATOM 7650 O O . VAL E 1 146 ? 44.622 59.304 -50.093 1.00 67.90 146 VAL I O 1
ATOM 7654 N N . ILE E 1 147 ? 44.484 57.181 -49.331 1.00 65.28 147 ILE I N 1
ATOM 7655 C CA . ILE E 1 147 ? 43.053 57.032 -49.551 1.00 67.07 147 ILE I CA 1
ATOM 7656 C C . ILE E 1 147 ? 42.418 56.594 -48.235 1.00 66.63 147 ILE I C 1
ATOM 7657 O O . ILE E 1 147 ? 43.104 56.233 -47.278 1.00 64.30 147 ILE I O 1
ATOM 7662 N N . ALA E 1 148 ? 41.088 56.631 -48.193 1.00 69.18 148 ALA I N 1
ATOM 7663 C CA . ALA E 1 148 ? 40.383 56.347 -46.952 1.00 62.01 148 ALA I CA 1
ATOM 7664 C C . ALA E 1 148 ? 39.015 55.749 -47.246 1.00 70.30 148 ALA I C 1
ATOM 7665 O O . ALA E 1 148 ? 38.482 55.866 -48.352 1.00 68.16 148 ALA I O 1
ATOM 7667 N N . CYS E 1 149 ? 38.457 55.100 -46.225 1.00 76.80 149 CYS I N 1
ATOM 7668 C CA . CYS E 1 149 ? 37.120 54.523 -46.264 1.00 81.71 149 CYS I CA 1
ATOM 7669 C C . CYS E 1 149 ? 36.393 54.912 -44.985 1.00 74.55 149 CYS I C 1
ATOM 7670 O O . CYS E 1 149 ? 36.925 54.720 -43.887 1.00 72.86 149 CYS I O 1
ATOM 7673 N N . LEU E 1 150 ? 35.187 55.460 -45.123 1.00 69.22 150 LEU I N 1
ATOM 7674 C CA . LEU E 1 150 ? 34.377 55.864 -43.978 1.00 65.47 150 LEU I CA 1
ATOM 7675 C C . LEU E 1 150 ? 33.309 54.804 -43.734 1.00 69.34 150 LEU I C 1
ATOM 7676 O O . LEU E 1 150 ? 32.415 54.612 -44.564 1.00 76.01 150 LEU I O 1
ATOM 7681 N N . VAL E 1 151 ? 33.405 54.123 -42.598 1.00 71.33 151 VAL I N 1
ATOM 7682 C CA . VAL E 1 151 ? 32.422 53.133 -42.176 1.00 66.28 151 VAL I CA 1
ATOM 7683 C C . VAL E 1 151 ? 31.494 53.841 -41.195 1.00 64.12 151 VAL I C 1
ATOM 7684 O O . VAL E 1 151 ? 31.818 53.997 -40.015 1.00 61.77 151 VAL I O 1
ATOM 7688 N N . GLN E 1 152 ? 30.338 54.285 -41.682 1.00 67.18 152 GLN I N 1
ATOM 7689 C CA . GLN E 1 152 ? 29.447 55.149 -40.922 1.00 70.20 152 GLN I CA 1
ATOM 7690 C C . GLN E 1 152 ? 28.222 54.384 -40.440 1.00 72.17 152 GLN I C 1
ATOM 7691 O O . GLN E 1 152 ? 27.641 53.587 -41.184 1.00 78.07 152 GLN I O 1
ATOM 7697 N N . GLY E 1 153 ? 27.837 54.635 -39.190 1.00 73.41 153 GLY I N 1
ATOM 7698 C CA . GLY E 1 153 ? 26.590 54.135 -38.646 1.00 78.12 153 GLY I CA 1
ATOM 7699 C C . GLY E 1 153 ? 26.482 52.628 -38.561 1.00 84.86 153 GLY I C 1
ATOM 7700 O O . GLY E 1 153 ? 25.813 51.998 -39.385 1.00 97.11 153 GLY I O 1
ATOM 7701 N N . PHE E 1 154 ? 27.127 52.038 -37.560 1.00 86.48 154 PHE I N 1
ATOM 7702 C CA . PHE E 1 154 ? 27.040 50.606 -37.325 1.00 89.93 154 PHE I CA 1
ATOM 7703 C C . PHE E 1 154 ? 26.867 50.360 -35.836 1.00 80.72 154 PHE I C 1
ATOM 7704 O O . PHE E 1 154 ? 27.278 51.172 -35.003 1.00 77.21 154 PHE I O 1
ATOM 7712 N N . PHE E 1 155 ? 26.240 49.232 -35.508 1.00 88.29 155 PHE I N 1
ATOM 7713 C CA . PHE E 1 155 ? 26.057 48.840 -34.132 1.00 89.64 155 PHE I CA 1
ATOM 7714 C C . PHE E 1 155 ? 26.061 47.322 -34.090 1.00 89.57 155 PHE I C 1
ATOM 7715 O O . PHE E 1 155 ? 25.418 46.688 -34.942 1.00 88.60 155 PHE I O 1
ATOM 7723 N N . PRO E 1 156 ? 26.773 46.716 -33.137 1.00 96.85 156 PRO I N 1
ATOM 7724 C CA . PRO E 1 156 ? 27.662 47.373 -32.181 1.00 95.63 156 PRO I CA 1
ATOM 7725 C C . PRO E 1 156 ? 29.034 47.615 -32.782 1.00 93.19 156 PRO I C 1
ATOM 7726 O O . PRO E 1 156 ? 29.254 47.341 -33.962 1.00 91.98 156 PRO I O 1
ATOM 7730 N N . GLN E 1 157 ? 29.947 48.122 -31.957 1.00 82.72 157 GLN I N 1
ATOM 7731 C CA . GLN E 1 157 ? 31.268 48.500 -32.439 1.00 80.72 157 GLN I CA 1
ATOM 7732 C C . GLN E 1 157 ? 32.099 47.301 -32.877 1.00 78.66 157 GLN I C 1
ATOM 7733 O O . GLN E 1 157 ? 33.021 47.466 -33.683 1.00 78.76 157 GLN I O 1
ATOM 7739 N N . GLU E 1 158 ? 31.799 46.109 -32.374 1.00 83.45 158 GLU I N 1
ATOM 7740 C CA . GLU E 1 158 ? 32.563 44.909 -32.676 1.00 86.86 158 GLU I CA 1
ATOM 7741 C C . GLU E 1 158 ? 31.607 43.745 -32.883 1.00 86.73 158 GLU I C 1
ATOM 7742 O O . GLU E 1 158 ? 30.526 43.715 -32.282 1.00 86.41 158 GLU I O 1
ATOM 7744 N N . PRO E 1 159 ? 31.975 42.766 -33.729 1.00 89.43 159 PRO I N 1
ATOM 7745 C CA . PRO E 1 159 ? 33.234 42.693 -34.481 1.00 89.18 159 PRO I CA 1
ATOM 7746 C C . PRO E 1 159 ? 33.240 43.555 -35.740 1.00 84.69 159 PRO I C 1
ATOM 7747 O O . PRO E 1 159 ? 32.181 43.883 -36.275 1.00 87.97 159 PRO I O 1
ATOM 7751 N N . LEU E 1 160 ? 34.436 43.917 -36.201 1.00 83.34 160 LEU I N 1
ATOM 7752 C CA . LEU E 1 160 ? 34.587 44.710 -37.413 1.00 90.28 160 LEU I CA 1
ATOM 7753 C C . LEU E 1 160 ? 35.944 44.419 -38.031 1.00 95.05 160 LEU I C 1
ATOM 7754 O O . LEU E 1 160 ? 36.963 44.434 -37.334 1.00 90.91 160 LEU I O 1
ATOM 7759 N N . SER E 1 161 ? 35.951 44.175 -39.339 1.00 102.87 161 SER I N 1
ATOM 7760 C CA . SER E 1 161 ? 37.176 44.003 -40.105 1.00 101.63 161 SER I CA 1
ATOM 7761 C C . SER E 1 161 ? 37.116 44.894 -41.336 1.00 96.59 161 SER I C 1
ATOM 7762 O O . SER E 1 161 ? 36.124 44.875 -42.071 1.00 100.13 161 SER I O 1
ATOM 7764 N N . VAL E 1 162 ? 38.167 45.683 -41.549 1.00 73.56 162 VAL I N 1
ATOM 7765 C CA . VAL E 1 162 ? 38.327 46.467 -42.768 1.00 79.11 162 VAL I CA 1
ATOM 7766 C C . VAL E 1 162 ? 39.680 46.122 -43.370 1.00 79.80 162 VAL I C 1
ATOM 7767 O O . VAL E 1 162 ? 40.717 46.298 -42.718 1.00 66.14 162 VAL I O 1
ATOM 7771 N N . THR E 1 163 ? 39.670 45.635 -44.607 1.00 73.86 163 THR I N 1
ATOM 7772 C CA . THR E 1 163 ? 40.881 45.293 -45.332 1.00 70.39 163 THR I CA 1
ATOM 7773 C C . THR E 1 163 ? 40.872 46.015 -46.671 1.00 70.51 163 THR I C 1
ATOM 7774 O O . THR E 1 163 ? 39.833 46.490 -47.131 1.00 73.69 163 THR I O 1
ATOM 7778 N N . TRP E 1 164 ? 42.043 46.095 -47.295 1.00 63.85 164 TRP I N 1
ATOM 7779 C CA . TRP E 1 164 ? 42.186 46.747 -48.587 1.00 76.85 164 TRP I CA 1
ATOM 7780 C C . TRP E 1 164 ? 42.778 45.781 -49.605 1.00 79.40 164 TRP I C 1
ATOM 7781 O O . TRP E 1 164 ? 43.330 44.734 -49.256 1.00 75.29 164 TRP I O 1
ATOM 7792 N N . SER E 1 165 ? 42.667 46.161 -50.879 1.00 83.66 165 SER I N 1
ATOM 7793 C CA . SER E 1 165 ? 43.136 45.299 -51.959 1.00 80.07 165 SER I CA 1
ATOM 7794 C C . SER E 1 165 ? 44.659 45.255 -52.011 1.00 91.67 165 SER I C 1
ATOM 7795 O O . SER E 1 165 ? 45.256 44.176 -52.099 1.00 98.40 165 SER I O 1
ATOM 7798 N N . GLU E 1 166 ? 45.305 46.417 -51.961 1.00 94.06 166 GLU I N 1
ATOM 7799 C CA . GLU E 1 166 ? 46.758 46.475 -52.007 1.00 89.79 166 GLU I CA 1
ATOM 7800 C C . GLU E 1 166 ? 47.357 46.175 -50.637 1.00 89.73 166 GLU I C 1
ATOM 7801 O O . GLU E 1 166 ? 46.739 46.414 -49.596 1.00 84.33 166 GLU I O 1
ATOM 7807 N N . SER E 1 167 ? 48.579 45.645 -50.651 1.00 90.45 167 SER I N 1
ATOM 7808 C CA . SER E 1 167 ? 49.280 45.266 -49.432 1.00 78.42 167 SER I CA 1
ATOM 7809 C C . SER E 1 167 ? 50.748 45.044 -49.765 1.00 84.19 167 SER I C 1
ATOM 7810 O O . SER E 1 167 ? 51.107 44.786 -50.918 1.00 89.67 167 SER I O 1
ATOM 7813 N N . GLY E 1 168 ? 51.590 45.157 -48.735 1.00 86.98 168 GLY I N 1
ATOM 7814 C CA . GLY E 1 168 ? 52.989 44.798 -48.823 1.00 82.36 168 GLY I CA 1
ATOM 7815 C C . GLY E 1 168 ? 53.898 45.996 -48.603 1.00 84.76 168 GLY I C 1
ATOM 7816 O O . GLY E 1 168 ? 53.685 46.804 -47.697 1.00 77.22 168 GLY I O 1
ATOM 7817 N N . GLN E 1 169 ? 54.921 46.067 -49.443 1.00 91.31 169 GLN I N 1
ATOM 7818 C CA . GLN E 1 169 ? 55.919 47.119 -49.439 1.00 91.12 169 GLN I CA 1
ATOM 7819 C C . GLN E 1 169 ? 55.304 48.515 -49.504 1.00 86.93 169 GLN I C 1
ATOM 7820 O O . GLN E 1 169 ? 54.559 48.825 -50.436 1.00 92.38 169 GLN I O 1
ATOM 7826 N N . GLY E 1 170 ? 55.638 49.378 -48.539 1.00 77.08 170 GLY I N 1
ATOM 7827 C CA . GLY E 1 170 ? 55.224 50.773 -48.627 1.00 79.80 170 GLY I CA 1
ATOM 7828 C C . GLY E 1 170 ? 53.732 50.968 -48.445 1.00 78.63 170 GLY I C 1
ATOM 7829 O O . GLY E 1 170 ? 53.246 52.104 -48.431 1.00 78.49 170 GLY I O 1
ATOM 7830 N N . VAL E 1 171 ? 52.995 49.871 -48.310 1.00 77.31 171 VAL I N 1
ATOM 7831 C CA . VAL E 1 171 ? 51.562 49.919 -48.051 1.00 77.94 171 VAL I CA 1
ATOM 7832 C C . VAL E 1 171 ? 51.351 49.905 -46.544 1.00 76.14 171 VAL I C 1
ATOM 7833 O O . VAL E 1 171 ? 51.775 48.969 -45.858 1.00 74.96 171 VAL I O 1
ATOM 7837 N N . THR E 1 172 ? 50.708 50.948 -46.027 1.00 71.43 172 THR I N 1
ATOM 7838 C CA . THR E 1 172 ? 50.406 51.065 -44.606 1.00 64.10 172 THR I CA 1
ATOM 7839 C C . THR E 1 172 ? 48.902 51.223 -44.441 1.00 64.39 172 THR I C 1
ATOM 7840 O O . THR E 1 172 ? 48.313 52.170 -44.972 1.00 66.15 172 THR I O 1
ATOM 7844 N N . ALA E 1 173 ? 48.287 50.295 -43.715 1.00 60.92 173 ALA I N 1
ATOM 7845 C CA . ALA E 1 173 ? 46.861 50.337 -43.423 1.00 61.75 173 ALA I CA 1
ATOM 7846 C C . ALA E 1 173 ? 46.660 50.729 -41.966 1.00 55.48 173 ALA I C 1
ATOM 7847 O O . ALA E 1 173 ? 47.279 50.145 -41.070 1.00 74.22 173 ALA I O 1
ATOM 7849 N N . ARG E 1 174 ? 45.798 51.715 -41.734 1.00 51.13 174 ARG I N 1
ATOM 7850 C CA . ARG E 1 174 ? 45.523 52.227 -40.397 1.00 51.89 174 ARG I CA 1
ATOM 7851 C C . ARG E 1 174 ? 44.032 52.106 -40.119 1.00 60.47 174 ARG I C 1
ATOM 7852 O O . ARG E 1 174 ? 43.211 52.640 -40.872 1.00 63.92 174 ARG I O 1
ATOM 7860 N N . ASN E 1 175 ? 43.689 51.408 -39.041 1.00 53.64 175 ASN I N 1
ATOM 7861 C CA . ASN E 1 175 ? 42.308 51.227 -38.622 1.00 59.04 175 ASN I CA 1
ATOM 7862 C C . ASN E 1 175 ? 42.111 51.868 -37.257 1.00 57.18 175 ASN I C 1
ATOM 7863 O O . ASN E 1 175 ? 42.994 51.804 -36.396 1.00 63.04 175 ASN I O 1
ATOM 7868 N N . PHE E 1 176 ? 40.950 52.486 -37.063 1.00 55.69 176 PHE I N 1
ATOM 7869 C CA . PHE E 1 176 ? 40.714 53.244 -35.850 1.00 52.50 176 PHE I CA 1
ATOM 7870 C C . PHE E 1 176 ? 39.572 52.632 -35.049 1.00 61.50 176 PHE I C 1
ATOM 7871 O O . PHE E 1 176 ? 38.637 52.065 -35.624 1.00 64.06 176 PHE I O 1
ATOM 7879 N N . PRO E 1 177 ? 39.635 52.710 -33.721 1.00 61.45 177 PRO I N 1
ATOM 7880 C CA . PRO E 1 177 ? 38.551 52.168 -32.910 1.00 54.09 177 PRO I CA 1
ATOM 7881 C C . PRO E 1 177 ? 37.248 52.866 -33.221 1.00 54.44 177 PRO I C 1
ATOM 7882 O O . PRO E 1 177 ? 37.226 54.066 -33.562 1.00 59.10 177 PRO I O 1
ATOM 7886 N N . PRO E 1 178 ? 36.125 52.155 -33.135 1.00 55.62 178 PRO I N 1
ATOM 7887 C CA . PRO E 1 178 ? 34.829 52.800 -33.370 1.00 65.81 178 PRO I CA 1
ATOM 7888 C C . PRO E 1 178 ? 34.485 53.753 -32.238 1.00 59.83 178 PRO I C 1
ATOM 7889 O O . PRO E 1 178 ? 34.641 53.430 -31.058 1.00 61.15 178 PRO I O 1
ATOM 7893 N N . SER E 1 179 ? 34.019 54.940 -32.610 1.00 64.79 179 SER I N 1
ATOM 7894 C CA . SER E 1 179 ? 33.620 55.963 -31.658 1.00 62.72 179 SER I CA 1
ATOM 7895 C C . SER E 1 179 ? 32.111 56.153 -31.710 1.00 70.39 179 SER I C 1
ATOM 7896 O O . SER E 1 179 ? 31.500 56.057 -32.778 1.00 73.24 179 SER I O 1
ATOM 7899 N N . GLN E 1 180 ? 31.515 56.414 -30.549 1.00 73.70 180 GLN I N 1
ATOM 7900 C CA . GLN E 1 180 ? 30.088 56.689 -30.490 1.00 68.50 180 GLN I CA 1
ATOM 7901 C C . GLN E 1 180 ? 29.788 58.000 -31.204 1.00 71.74 180 GLN I C 1
ATOM 7902 O O . GLN E 1 180 ? 30.477 59.004 -30.997 1.00 80.73 180 GLN I O 1
ATOM 7904 N N . ASP E 1 181 ? 28.769 57.986 -32.058 1.00 81.13 181 ASP I N 1
ATOM 7905 C CA . ASP E 1 181 ? 28.420 59.177 -32.816 1.00 81.72 181 ASP I CA 1
ATOM 7906 C C . ASP E 1 181 ? 27.907 60.273 -31.890 1.00 89.13 181 ASP I C 1
ATOM 7907 O O . ASP E 1 181 ? 27.330 60.006 -30.832 1.00 90.15 181 ASP I O 1
ATOM 7912 N N . ALA E 1 182 ? 28.135 61.523 -32.301 1.00 87.02 182 ALA I N 1
ATOM 7913 C CA . ALA E 1 182 ? 27.712 62.668 -31.500 1.00 88.41 182 ALA I CA 1
ATOM 7914 C C . ALA E 1 182 ? 26.208 62.638 -31.257 1.00 91.90 182 ALA I C 1
ATOM 7915 O O . ALA E 1 182 ? 25.747 62.640 -30.110 1.00 92.87 182 ALA I O 1
ATOM 7917 N N . SER E 1 183 ? 25.427 62.611 -32.332 1.00 90.43 183 SER I N 1
ATOM 7918 C CA . SER E 1 183 ? 23.985 62.428 -32.249 1.00 92.14 183 SER I CA 1
ATOM 7919 C C . SER E 1 183 ? 23.648 60.994 -32.631 1.00 93.39 183 SER I C 1
ATOM 7920 O O . SER E 1 183 ? 24.045 60.522 -33.702 1.00 86.75 183 SER I O 1
ATOM 7922 N N . GLY E 1 184 ? 22.931 60.304 -31.753 1.00 101.15 184 GLY I N 1
ATOM 7923 C CA . GLY E 1 184 ? 22.550 58.929 -31.985 1.00 92.63 184 GLY I CA 1
ATOM 7924 C C . GLY E 1 184 ? 23.393 57.953 -31.179 1.00 90.98 184 GLY I C 1
ATOM 7925 O O . GLY E 1 184 ? 24.471 58.274 -30.675 1.00 96.27 184 GLY I O 1
ATOM 7926 N N . ASP E 1 185 ? 22.876 56.729 -31.056 1.00 89.11 185 ASP I N 1
ATOM 7927 C CA . ASP E 1 185 ? 23.557 55.649 -30.353 1.00 96.82 185 ASP I CA 1
ATOM 7928 C C . ASP E 1 185 ? 24.274 54.703 -31.310 1.00 96.09 185 ASP I C 1
ATOM 7929 O O . ASP E 1 185 ? 24.429 53.514 -31.012 1.00 86.16 185 ASP I O 1
ATOM 7931 N N . LEU E 1 186 ? 24.706 55.209 -32.459 1.00 94.89 186 LEU I N 1
ATOM 7932 C CA . LEU E 1 186 ? 25.435 54.424 -33.441 1.00 90.66 186 LEU I CA 1
ATOM 7933 C C . LEU E 1 186 ? 26.931 54.683 -33.303 1.00 85.38 186 LEU I C 1
ATOM 7934 O O . LEU E 1 186 ? 27.373 55.535 -32.529 1.00 81.95 186 LEU I O 1
ATOM 7939 N N . TYR E 1 187 ? 27.716 53.934 -34.071 1.00 79.32 187 TYR I N 1
ATOM 7940 C CA . TYR E 1 187 ? 29.165 54.059 -34.049 1.00 73.67 187 TYR I CA 1
ATOM 7941 C C . TYR E 1 187 ? 29.677 54.372 -35.448 1.00 74.10 187 TYR I C 1
ATOM 7942 O O . TYR E 1 187 ? 29.029 54.056 -36.450 1.00 82.06 187 TYR I O 1
ATOM 7951 N N . THR E 1 188 ? 30.837 55.023 -35.504 1.00 71.40 188 THR I N 1
ATOM 7952 C CA . THR E 1 188 ? 31.455 55.415 -36.762 1.00 73.29 188 THR I CA 1
ATOM 7953 C C . THR E 1 188 ? 32.966 55.320 -36.624 1.00 71.16 188 THR I C 1
ATOM 7954 O O . THR E 1 188 ? 33.531 55.724 -35.604 1.00 69.13 188 THR I O 1
ATOM 7958 N N . THR E 1 189 ? 33.613 54.770 -37.650 1.00 55.84 189 THR I N 1
ATOM 7959 C CA . THR E 1 189 ? 35.064 54.674 -37.692 1.00 60.79 189 THR I CA 1
ATOM 7960 C C . THR E 1 189 ? 35.534 54.892 -39.123 1.00 59.29 189 THR I C 1
ATOM 7961 O O . THR E 1 189 ? 34.733 55.010 -40.055 1.00 61.39 189 THR I O 1
ATOM 7965 N N . SER E 1 190 ? 36.852 54.948 -39.288 1.00 53.90 190 SER I N 1
ATOM 7966 C CA . SER E 1 190 ? 37.474 55.141 -40.587 1.00 56.81 190 SER I CA 1
ATOM 7967 C C . SER E 1 190 ? 38.581 54.114 -40.775 1.00 60.52 190 SER I C 1
ATOM 7968 O O . SER E 1 190 ? 38.954 53.388 -39.850 1.00 62.65 190 SER I O 1
ATOM 7971 N N . SER E 1 191 ? 39.105 54.058 -41.997 1.00 66.41 191 SER I N 1
ATOM 7972 C CA . SER E 1 191 ? 40.254 53.218 -42.302 1.00 64.01 191 SER I CA 1
ATOM 7973 C C . SER E 1 191 ? 41.078 53.906 -43.377 1.00 59.06 191 SER I C 1
ATOM 7974 O O . SER E 1 191 ? 40.528 54.384 -44.373 1.00 62.61 191 SER I O 1
ATOM 7977 N N . GLN E 1 192 ? 42.389 53.951 -43.170 1.00 55.09 192 GLN I N 1
ATOM 7978 C CA . GLN E 1 192 ? 43.301 54.672 -44.042 1.00 62.05 192 GLN I CA 1
ATOM 7979 C C . GLN E 1 192 ? 44.281 53.698 -44.680 1.00 65.78 192 GLN I C 1
ATOM 7980 O O . GLN E 1 192 ? 44.646 52.679 -44.085 1.00 59.17 192 GLN I O 1
ATOM 7986 N N . LEU E 1 193 ? 44.698 54.015 -45.904 1.00 60.88 193 LEU I N 1
ATOM 7987 C CA . LEU E 1 193 ? 45.671 53.200 -46.617 1.00 70.79 193 LEU I CA 1
ATOM 7988 C C . LEU E 1 193 ? 46.606 54.100 -47.407 1.00 68.20 193 LEU I C 1
ATOM 7989 O O . LEU E 1 193 ? 46.153 54.964 -48.164 1.00 69.92 193 LEU I O 1
ATOM 7994 N N . THR E 1 194 ? 47.908 53.898 -47.216 1.00 72.78 194 THR I N 1
ATOM 7995 C CA . THR E 1 194 ? 48.944 54.723 -47.829 1.00 81.23 194 THR I CA 1
ATOM 7996 C C . THR E 1 194 ? 49.767 53.851 -48.769 1.00 79.99 194 THR I C 1
ATOM 7997 O O . THR E 1 194 ? 50.492 52.957 -48.317 1.00 80.69 194 THR I O 1
ATOM 8001 N N . LEU E 1 195 ? 49.653 54.110 -50.074 1.00 85.40 195 LEU I N 1
ATOM 8002 C CA . LEU E 1 195 ? 50.373 53.399 -51.120 1.00 78.00 195 LEU I CA 1
ATOM 8003 C C . LEU E 1 195 ? 51.596 54.179 -51.558 1.00 80.93 195 LEU I C 1
ATOM 8004 O O . LEU E 1 195 ? 51.676 55.395 -51.365 1.00 80.11 195 LEU I O 1
ATOM 8009 N N . PRO E 1 196 ? 52.566 53.511 -52.172 1.00 87.06 196 PRO I N 1
ATOM 8010 C CA . PRO E 1 196 ? 53.546 54.237 -52.980 1.00 83.59 196 PRO I CA 1
ATOM 8011 C C . PRO E 1 196 ? 52.867 54.822 -54.206 1.00 82.73 196 PRO I C 1
ATOM 8012 O O . PRO E 1 196 ? 51.927 54.242 -54.757 1.00 83.44 196 PRO I O 1
ATOM 8016 N N . ALA E 1 197 ? 53.341 55.999 -54.623 1.00 90.53 197 ALA I N 1
ATOM 8017 C CA . ALA E 1 197 ? 52.784 56.627 -55.817 1.00 90.44 197 ALA I CA 1
ATOM 8018 C C . ALA E 1 197 ? 52.945 55.733 -57.039 1.00 91.02 197 ALA I C 1
ATOM 8019 O O . ALA E 1 197 ? 52.118 55.778 -57.957 1.00 92.18 197 ALA I O 1
ATOM 8021 N N . THR E 1 198 ? 53.997 54.913 -57.062 1.00 92.86 198 THR I N 1
ATOM 8022 C CA . THR E 1 198 ? 54.180 53.965 -58.154 1.00 88.19 198 THR I CA 1
ATOM 8023 C C . THR E 1 198 ? 53.150 52.843 -58.105 1.00 87.80 198 THR I C 1
ATOM 8024 O O . THR E 1 198 ? 52.833 52.250 -59.142 1.00 74.41 198 THR I O 1
ATOM 8028 N N . GLN E 1 199 ? 52.619 52.541 -56.920 1.00 98.84 199 GLN I N 1
ATOM 8029 C CA . GLN E 1 199 ? 51.688 51.432 -56.763 1.00 86.59 199 GLN I CA 1
ATOM 8030 C C . GLN E 1 199 ? 50.245 51.806 -57.074 1.00 78.88 199 GLN I C 1
ATOM 8031 O O . GLN E 1 199 ? 49.384 50.920 -57.075 1.00 72.38 199 GLN I O 1
ATOM 8033 N N . CYS E 1 200 ? 49.952 53.082 -57.332 1.00 82.81 200 CYS I N 1
ATOM 8034 C CA . CYS E 1 200 ? 48.593 53.467 -57.721 1.00 100.67 200 CYS I CA 1
ATOM 8035 C C . CYS E 1 200 ? 48.694 54.644 -58.693 1.00 97.46 200 CYS I C 1
ATOM 8036 O O . CYS E 1 200 ? 48.619 55.807 -58.292 1.00 95.44 200 CYS I O 1
ATOM 8039 N N . LEU E 1 201 ? 48.865 54.319 -59.971 1.00 90.45 201 LEU I N 1
ATOM 8040 C CA . LEU E 1 201 ? 48.792 55.316 -61.023 1.00 88.39 201 LEU I CA 1
ATOM 8041 C C . LEU E 1 201 ? 47.332 55.628 -61.344 1.00 89.59 201 LEU I C 1
ATOM 8042 O O . LEU E 1 201 ? 46.406 54.960 -60.872 1.00 89.99 201 LEU I O 1
ATOM 8044 N N . ALA E 1 202 ? 47.131 56.660 -62.160 1.00 83.22 202 ALA I N 1
ATOM 8045 C CA . ALA E 1 202 ? 45.783 57.078 -62.517 1.00 84.90 202 ALA I CA 1
ATOM 8046 C C . ALA E 1 202 ? 45.049 55.960 -63.246 1.00 76.55 202 ALA I C 1
ATOM 8047 O O . ALA E 1 202 ? 45.635 55.224 -64.044 1.00 81.98 202 ALA I O 1
ATOM 8049 N N . GLY E 1 203 ? 43.756 55.831 -62.961 1.00 76.06 203 GLY I N 1
ATOM 8050 C CA . GLY E 1 203 ? 42.957 54.778 -63.552 1.00 60.29 203 GLY I CA 1
ATOM 8051 C C . GLY E 1 203 ? 42.805 53.584 -62.635 1.00 90.80 203 GLY I C 1
ATOM 8052 O O . GLY E 1 203 ? 41.736 52.971 -62.569 1.00 84.19 203 GLY I O 1
ATOM 8053 N N . LYS E 1 204 ? 43.876 53.246 -61.922 1.00 109.15 204 LYS I N 1
ATOM 8054 C CA . LYS E 1 204 ? 43.822 52.158 -60.960 1.00 102.41 204 LYS I CA 1
ATOM 8055 C C . LYS E 1 204 ? 42.906 52.524 -59.795 1.00 107.97 204 LYS I C 1
ATOM 8056 O O . LYS E 1 204 ? 42.617 53.696 -59.537 1.00 104.26 204 LYS I O 1
ATOM 8058 N N . SER E 1 205 ? 42.446 51.495 -59.089 1.00 101.84 205 SER I N 1
ATOM 8059 C CA . SER E 1 205 ? 41.531 51.682 -57.974 1.00 94.31 205 SER I CA 1
ATOM 8060 C C . SER E 1 205 ? 41.804 50.617 -56.924 1.00 100.22 205 SER I C 1
ATOM 8061 O O . SER E 1 205 ? 42.234 49.505 -57.244 1.00 103.20 205 SER I O 1
ATOM 8064 N N . VAL E 1 206 ? 41.561 50.972 -55.664 1.00 92.44 206 VAL I N 1
ATOM 8065 C CA . VAL E 1 206 ? 41.727 50.064 -54.536 1.00 82.79 206 VAL I CA 1
ATOM 8066 C C . VAL E 1 206 ? 40.396 49.954 -53.807 1.00 84.94 206 VAL I C 1
ATOM 8067 O O . VAL E 1 206 ? 39.696 50.955 -53.616 1.00 81.89 206 VAL I O 1
ATOM 8071 N N . THR E 1 207 ? 40.051 48.737 -53.400 1.00 82.27 207 THR I N 1
ATOM 8072 C CA . THR E 1 207 ? 38.791 48.452 -52.729 1.00 82.46 207 THR I CA 1
ATOM 8073 C C . THR E 1 207 ? 39.039 48.162 -51.256 1.00 83.46 207 THR I C 1
ATOM 8074 O O . THR E 1 207 ? 40.047 47.546 -50.896 1.00 84.32 207 THR I O 1
ATOM 8078 N N . CYS E 1 208 ? 38.119 48.611 -50.408 1.00 87.92 208 CYS I N 1
ATOM 8079 C CA . CYS E 1 208 ? 38.134 48.286 -48.989 1.00 85.10 208 CYS I CA 1
ATOM 8080 C C . CYS E 1 208 ? 36.932 47.405 -48.670 1.00 82.39 208 CYS I C 1
ATOM 8081 O O . CYS E 1 208 ? 35.798 47.732 -49.037 1.00 89.49 208 CYS I O 1
ATOM 8084 N N . HIS E 1 209 ? 37.190 46.272 -48.023 1.00 77.01 209 HIS I N 1
ATOM 8085 C CA . HIS E 1 209 ? 36.155 45.306 -47.674 1.00 84.80 209 HIS I CA 1
ATOM 8086 C C . HIS E 1 209 ? 35.834 45.442 -46.192 1.00 82.14 209 HIS I C 1
ATOM 8087 O O . HIS E 1 209 ? 36.725 45.313 -45.345 1.00 80.68 209 HIS I O 1
ATOM 8089 N N . VAL E 1 210 ? 34.566 45.696 -45.882 1.00 79.71 210 VAL I N 1
ATOM 8090 C CA . VAL E 1 210 ? 34.120 45.951 -44.517 1.00 82.48 210 VAL I CA 1
ATOM 8091 C C . VAL E 1 210 ? 33.204 44.809 -44.100 1.00 89.73 210 VAL I C 1
ATOM 8092 O O . VAL E 1 210 ? 32.109 44.643 -44.652 1.00 89.84 210 VAL I O 1
ATOM 8096 N N . LYS E 1 211 ? 33.649 44.023 -43.124 1.00 83.36 211 LYS I N 1
ATOM 8097 C CA . LYS E 1 211 ? 32.847 42.961 -42.530 1.00 82.28 211 LYS I CA 1
ATOM 8098 C C . LYS E 1 211 ? 32.460 43.387 -41.120 1.00 86.38 211 LYS I C 1
ATOM 8099 O O . LYS E 1 211 ? 33.334 43.643 -40.285 1.00 92.38 211 LYS I O 1
ATOM 8101 N N . HIS E 1 212 ? 31.157 43.471 -40.862 1.00 83.66 212 HIS I N 1
ATOM 8102 C CA . HIS E 1 212 ? 30.640 43.891 -39.566 1.00 87.23 212 HIS I CA 1
ATOM 8103 C C . HIS E 1 212 ? 29.566 42.916 -39.112 1.00 96.28 212 HIS I C 1
ATOM 8104 O O . HIS E 1 212 ? 28.637 42.617 -39.870 1.00 99.59 212 HIS I O 1
ATOM 8111 N N . TYR E 1 213 ? 29.697 42.428 -37.875 1.00 96.12 213 TYR I N 1
ATOM 8112 C CA . TYR E 1 213 ? 28.750 41.490 -37.278 1.00 97.60 213 TYR I CA 1
ATOM 8113 C C . TYR E 1 213 ? 28.513 40.279 -38.171 1.00 105.26 213 TYR I C 1
ATOM 8114 O O . TYR E 1 213 ? 29.440 39.783 -38.819 1.00 92.93 213 TYR I O 1
ATOM 8123 N N . THR E 1 214 ? 27.272 39.796 -38.203 1.00 113.43 214 THR I N 1
ATOM 8124 C CA . THR E 1 214 ? 26.889 38.703 -39.084 1.00 111.92 214 THR I CA 1
ATOM 8125 C C . THR E 1 214 ? 26.642 39.168 -40.511 1.00 123.53 214 THR I C 1
ATOM 8126 O O . THR E 1 214 ? 26.507 38.324 -41.403 1.00 132.26 214 THR I O 1
ATOM 8130 N N . ASN E 1 215 ? 26.583 40.478 -40.739 1.00 112.01 215 ASN I N 1
ATOM 8131 C CA . ASN E 1 215 ? 26.304 41.006 -42.063 1.00 108.14 215 ASN I CA 1
ATOM 8132 C C . ASN E 1 215 ? 27.420 40.621 -43.035 1.00 113.38 215 ASN I C 1
ATOM 8133 O O . ASN E 1 215 ? 28.567 40.411 -42.627 1.00 102.57 215 ASN I O 1
ATOM 8135 N N . PRO E 1 216 ? 27.110 40.513 -44.325 1.00 111.01 216 PRO I N 1
ATOM 8136 C CA . PRO E 1 216 ? 28.124 40.096 -45.300 1.00 106.26 216 PRO I CA 1
ATOM 8137 C C . PRO E 1 216 ? 29.164 41.184 -45.529 1.00 105.29 216 PRO I C 1
ATOM 8138 O O . PRO E 1 216 ? 29.039 42.325 -45.079 1.00 101.34 216 PRO I O 1
ATOM 8142 N N . SER E 1 217 ? 30.210 40.804 -46.258 1.00 102.86 217 SER I N 1
ATOM 8143 C CA . SER E 1 217 ? 31.343 41.690 -46.504 1.00 96.01 217 SER I CA 1
ATOM 8144 C C . SER E 1 217 ? 30.946 42.782 -47.490 1.00 99.38 217 SER I C 1
ATOM 8145 O O . SER E 1 217 ? 30.796 42.524 -48.689 1.00 100.99 217 SER I O 1
ATOM 8148 N N . GLN E 1 218 ? 30.778 44.002 -46.988 1.00 97.45 218 GLN I N 1
ATOM 8149 C CA . GLN E 1 218 ? 30.555 45.156 -47.846 1.00 92.24 218 GLN I CA 1
ATOM 8150 C C . GLN E 1 218 ? 31.871 45.570 -48.493 1.00 92.48 218 GLN I C 1
ATOM 8151 O O . GLN E 1 218 ? 32.880 45.751 -47.805 1.00 92.19 218 GLN I O 1
ATOM 8157 N N . ASP E 1 219 ? 31.861 45.717 -49.816 1.00 90.60 219 ASP I N 1
ATOM 8158 C CA . ASP E 1 219 ? 33.044 46.103 -50.575 1.00 93.68 219 ASP I CA 1
ATOM 8159 C C . ASP E 1 219 ? 32.750 47.395 -51.323 1.00 94.30 219 ASP I C 1
ATOM 8160 O O . ASP E 1 219 ? 31.808 47.455 -52.120 1.00 98.43 219 ASP I O 1
ATOM 8162 N N . VAL E 1 220 ? 33.555 48.423 -51.065 1.00 91.75 220 VAL I N 1
ATOM 8163 C CA . VAL E 1 220 ? 33.415 49.727 -51.700 1.00 94.25 220 VAL I CA 1
ATOM 8164 C C . VAL E 1 220 ? 34.767 50.117 -52.280 1.00 93.92 220 VAL I C 1
ATOM 8165 O O . VAL E 1 220 ? 35.781 50.084 -51.574 1.00 92.89 220 VAL I O 1
ATOM 8169 N N . THR E 1 221 ? 34.783 50.478 -53.559 1.00 99.41 221 THR I N 1
ATOM 8170 C CA . THR E 1 221 ? 36.022 50.821 -54.239 1.00 96.31 221 THR I CA 1
ATOM 8171 C C . THR E 1 221 ? 36.348 52.300 -54.062 1.00 93.66 221 THR I C 1
ATOM 8172 O O . THR E 1 221 ? 35.460 53.141 -53.900 1.00 95.34 221 THR I O 1
ATOM 8176 N N . VAL E 1 222 ? 37.643 52.603 -54.087 1.00 93.18 222 VAL I N 1
ATOM 8177 C CA . VAL E 1 222 ? 38.149 53.968 -53.949 1.00 88.84 222 VAL I CA 1
ATOM 8178 C C . VAL E 1 222 ? 39.102 54.239 -55.108 1.00 83.61 222 VAL I C 1
ATOM 8179 O O . VAL E 1 222 ? 40.035 53.454 -55.333 1.00 83.25 222 VAL I O 1
ATOM 8183 N N . PRO E 1 223 ? 38.922 55.318 -55.862 1.00 86.98 223 PRO I N 1
ATOM 8184 C CA . PRO E 1 223 ? 39.810 55.589 -56.995 1.00 83.50 223 PRO I CA 1
ATOM 8185 C C . PRO E 1 223 ? 41.131 56.187 -56.528 1.00 82.97 223 PRO I C 1
ATOM 8186 O O . PRO E 1 223 ? 41.328 56.509 -55.356 1.00 85.02 223 PRO I O 1
ATOM 8190 N N . CYS E 1 224 ? 42.048 56.327 -57.482 1.00 72.84 224 CYS I N 1
ATOM 8191 C CA . CYS E 1 224 ? 43.359 56.872 -57.182 1.00 77.42 224 CYS I CA 1
ATOM 8192 C C . CYS E 1 224 ? 43.610 58.136 -57.996 1.00 88.64 224 CYS I C 1
ATOM 8193 O O . CYS E 1 224 ? 43.144 58.251 -59.134 1.00 97.29 224 CYS I O 1
ATOM 8196 N N . PRO E 1 225 ? 44.336 59.113 -57.430 1.00 98.45 225 PRO I N 1
ATOM 8197 C CA . PRO E 1 225 ? 44.635 60.380 -58.109 1.00 91.89 225 PRO I CA 1
ATOM 8198 C C . PRO E 1 225 ? 45.443 60.186 -59.387 1.00 82.33 225 PRO I C 1
ATOM 8199 O O . PRO E 1 225 ? 45.848 61.181 -59.987 1.00 87.97 225 PRO I O 1
ATOM 8203 N N . ASP F 2 1 ? 38.525 33.986 -3.428 1.00 66.45 1 ASP J N 1
ATOM 8204 C CA . ASP F 2 1 ? 38.764 34.329 -2.030 1.00 54.22 1 ASP J CA 1
ATOM 8205 C C . ASP F 2 1 ? 40.242 34.605 -1.769 1.00 53.93 1 ASP J C 1
ATOM 8206 O O . ASP F 2 1 ? 40.652 34.797 -0.625 1.00 53.07 1 ASP J O 1
ATOM 8208 N N . ILE F 2 2 ? 41.050 34.600 -2.826 1.00 49.55 2 ILE J N 1
ATOM 8209 C CA . ILE F 2 2 ? 42.390 35.179 -2.792 1.00 53.12 2 ILE J CA 1
ATOM 8210 C C . ILE F 2 2 ? 42.463 36.260 -3.859 1.00 47.78 2 ILE J C 1
ATOM 8211 O O . ILE F 2 2 ? 42.374 35.974 -5.060 1.00 42.84 2 ILE J O 1
ATOM 8216 N N . GLN F 2 3 ? 42.640 37.501 -3.418 1.00 43.64 3 GLN J N 1
ATOM 8217 C CA . GLN F 2 3 ? 42.697 38.646 -4.309 1.00 44.16 3 GLN J CA 1
ATOM 8218 C C . GLN F 2 3 ? 44.147 38.957 -4.655 1.00 41.33 3 GLN J C 1
ATOM 8219 O O . GLN F 2 3 ? 45.016 38.966 -3.777 1.00 40.49 3 GLN J O 1
ATOM 8221 N N . MET F 2 4 ? 44.401 39.204 -5.936 1.00 44.68 4 MET J N 1
ATOM 8222 C CA . MET F 2 4 ? 45.723 39.572 -6.423 1.00 38.34 4 MET J CA 1
ATOM 8223 C C . MET F 2 4 ? 45.789 41.088 -6.561 1.00 42.64 4 MET J C 1
ATOM 8224 O O . MET F 2 4 ? 45.064 41.673 -7.373 1.00 42.21 4 MET J O 1
ATOM 8229 N N . THR F 2 5 ? 46.656 41.718 -5.772 1.00 41.51 5 THR J N 1
ATOM 8230 C CA . THR F 2 5 ? 46.841 43.168 -5.804 1.00 43.46 5 THR J CA 1
ATOM 8231 C C . THR F 2 5 ? 48.020 43.476 -6.721 1.00 40.45 5 THR J C 1
ATOM 8232 O O . THR F 2 5 ? 49.181 43.362 -6.320 1.00 34.62 5 THR J O 1
ATOM 8236 N N . GLN F 2 6 ? 47.716 43.868 -7.955 1.00 40.96 6 GLN J N 1
ATOM 8237 C CA . GLN F 2 6 ? 48.732 44.176 -8.950 1.00 33.19 6 GLN J CA 1
ATOM 8238 C C . GLN F 2 6 ? 49.132 45.643 -8.871 1.00 33.97 6 GLN J C 1
ATOM 8239 O O . GLN F 2 6 ? 48.309 46.519 -8.593 1.00 39.10 6 GLN J O 1
ATOM 8245 N N . SER F 2 7 ? 50.418 45.905 -9.126 1.00 35.35 7 SER J N 1
ATOM 8246 C CA . SER F 2 7 ? 50.941 47.261 -9.086 1.00 35.39 7 SER J CA 1
ATOM 8247 C C . SER F 2 7 ? 52.202 47.325 -9.929 1.00 33.98 7 SER J C 1
ATOM 8248 O O . SER F 2 7 ? 52.966 46.349 -9.945 1.00 38.72 7 SER J O 1
ATOM 8251 N N . PRO F 2 8 ? 52.449 48.427 -10.653 1.00 35.69 8 PRO J N 1
ATOM 8252 C CA . PRO F 2 8 ? 51.536 49.566 -10.738 1.00 33.51 8 PRO J CA 1
ATOM 8253 C C . PRO F 2 8 ? 50.429 49.284 -11.739 1.00 37.22 8 PRO J C 1
ATOM 8254 O O . PRO F 2 8 ? 50.489 48.276 -12.435 1.00 37.56 8 PRO J O 1
ATOM 8258 N N . SER F 2 9 ? 49.419 50.145 -11.801 1.00 33.12 9 SER J N 1
ATOM 8259 C CA . SER F 2 9 ? 48.342 49.926 -12.753 1.00 40.78 9 SER J CA 1
ATOM 8260 C C . SER F 2 9 ? 48.676 50.449 -14.145 1.00 34.39 9 SER J C 1
ATOM 8261 O O . SER F 2 9 ? 48.042 50.027 -15.119 1.00 37.35 9 SER J O 1
ATOM 8264 N N . SER F 2 10 ? 49.650 51.348 -14.261 1.00 27.92 10 SER J N 1
ATOM 8265 C CA . SER F 2 10 ? 50.156 51.770 -15.560 1.00 29.98 10 SER J CA 1
ATOM 8266 C C . SER F 2 10 ? 51.553 52.340 -15.374 1.00 29.96 10 SER J C 1
ATOM 8267 O O . SER F 2 10 ? 51.893 52.846 -14.302 1.00 33.05 10 SER J O 1
ATOM 8270 N N . LEU F 2 11 ? 52.359 52.247 -16.429 1.00 26.60 11 LEU J N 1
ATOM 8271 C CA . LEU F 2 11 ? 53.709 52.790 -16.403 1.00 26.11 11 LEU J CA 1
ATOM 8272 C C . LEU F 2 11 ? 54.157 53.064 -17.830 1.00 33.01 11 LEU J C 1
ATOM 8273 O O . LEU F 2 11 ? 53.576 52.556 -18.793 1.00 33.84 11 LEU J O 1
ATOM 8278 N N . SER F 2 12 ? 55.204 53.877 -17.950 1.00 31.66 12 SER J N 1
ATOM 8279 C CA . SER F 2 12 ? 55.769 54.240 -19.242 1.00 33.12 12 SER J CA 1
ATOM 8280 C C . SER F 2 12 ? 57.285 54.184 -19.144 1.00 35.95 12 SER J C 1
ATOM 8281 O O . SER F 2 12 ? 57.873 54.803 -18.252 1.00 32.93 12 SER J O 1
ATOM 8284 N N . ALA F 2 13 ? 57.911 53.438 -20.052 1.00 30.18 13 ALA J N 1
ATOM 8285 C CA . ALA F 2 13 ? 59.354 53.253 -20.041 1.00 29.03 13 ALA J CA 1
ATOM 8286 C C . ALA F 2 13 ? 59.882 53.294 -21.467 1.00 33.85 13 ALA J C 1
ATOM 8287 O O . ALA F 2 13 ? 59.152 53.049 -22.430 1.00 31.69 13 ALA J O 1
ATOM 8289 N N . SER F 2 14 ? 61.168 53.604 -21.591 1.00 36.51 14 SER J N 1
ATOM 8290 C CA . SER F 2 14 ? 61.807 53.737 -22.890 1.00 36.76 14 SER J CA 1
ATOM 8291 C C . SER F 2 14 ? 62.321 52.385 -23.383 1.00 38.69 14 SER J C 1
ATOM 8292 O O . SER F 2 14 ? 62.375 51.401 -22.643 1.00 35.23 14 SER J O 1
ATOM 8295 N N . VAL F 2 15 ? 62.700 52.350 -24.663 1.00 34.03 15 VAL J N 1
ATOM 8296 C CA . VAL F 2 15 ? 63.170 51.108 -25.265 1.00 33.79 15 VAL J CA 1
ATOM 8297 C C . VAL F 2 15 ? 64.434 50.638 -24.559 1.00 33.50 15 VAL J C 1
ATOM 8298 O O . VAL F 2 15 ? 65.339 51.428 -24.261 1.00 29.17 15 VAL J O 1
ATOM 8302 N N . GLY F 2 16 ? 64.489 49.338 -24.267 1.00 36.39 16 GLY J N 1
ATOM 8303 C CA . GLY F 2 16 ? 65.594 48.757 -23.539 1.00 29.96 16 GLY J CA 1
ATOM 8304 C C . GLY F 2 16 ? 65.535 48.924 -22.038 1.00 28.00 16 GLY J C 1
ATOM 8305 O O . GLY F 2 16 ? 66.388 48.365 -21.336 1.00 29.87 16 GLY J O 1
ATOM 8306 N N . ASP F 2 17 ? 64.561 49.666 -21.516 1.00 31.13 17 ASP J N 1
ATOM 8307 C CA . ASP F 2 17 ? 64.476 49.893 -20.084 1.00 28.78 17 ASP J CA 1
ATOM 8308 C C . ASP F 2 17 ? 63.973 48.640 -19.371 1.00 33.33 17 ASP J C 1
ATOM 8309 O O . ASP F 2 17 ? 63.544 47.661 -19.988 1.00 31.85 17 ASP J O 1
ATOM 8314 N N . ARG F 2 18 ? 64.021 48.689 -18.043 1.00 33.90 18 ARG J N 1
ATOM 8315 C CA . ARG F 2 18 ? 63.641 47.567 -17.193 1.00 32.84 18 ARG J CA 1
ATOM 8316 C C . ARG F 2 18 ? 62.276 47.855 -16.578 1.00 30.41 18 ARG J C 1
ATOM 8317 O O . ARG F 2 18 ? 62.143 48.742 -15.729 1.00 39.82 18 ARG J O 1
ATOM 8325 N N . VAL F 2 19 ? 61.266 47.104 -17.004 1.00 25.58 19 VAL J N 1
ATOM 8326 C CA . VAL F 2 19 ? 59.911 47.246 -16.486 1.00 25.63 19 VAL J CA 1
ATOM 8327 C C . VAL F 2 19 ? 59.715 46.241 -15.361 1.00 35.47 19 VAL J C 1
ATOM 8328 O O . VAL F 2 19 ? 60.008 45.050 -15.523 1.00 34.81 19 VAL J O 1
ATOM 8332 N N . THR F 2 20 ? 59.222 46.717 -14.218 1.00 32.90 20 THR J N 1
ATOM 8333 C CA . THR F 2 20 ? 59.052 45.887 -13.030 1.00 32.01 20 THR J CA 1
ATOM 8334 C C . THR F 2 20 ? 57.616 45.993 -12.542 1.00 31.98 20 THR J C 1
ATOM 8335 O O . THR F 2 20 ? 57.142 47.090 -12.233 1.00 32.87 20 THR J O 1
ATOM 8339 N N . ILE F 2 21 ? 56.932 44.853 -12.469 1.00 33.72 21 ILE J N 1
ATOM 8340 C CA . ILE F 2 21 ? 55.549 44.772 -12.017 1.00 32.05 21 ILE J CA 1
ATOM 8341 C C . ILE F 2 21 ? 55.483 43.809 -10.841 1.00 30.40 21 ILE J C 1
ATOM 8342 O O . ILE F 2 21 ? 56.149 42.768 -10.842 1.00 30.62 21 ILE J O 1
ATOM 8347 N N . THR F 2 22 ? 54.681 44.156 -9.839 1.00 31.44 22 THR J N 1
ATOM 8348 C CA . THR F 2 22 ? 54.530 43.343 -8.643 1.00 30.72 22 THR J CA 1
ATOM 8349 C C . THR F 2 22 ? 53.081 42.910 -8.475 1.00 33.70 22 THR J C 1
ATOM 8350 O O . THR F 2 22 ? 52.151 43.607 -8.892 1.00 32.18 22 THR J O 1
ATOM 8354 N N . CYS F 2 23 ? 52.902 41.745 -7.859 1.00 34.76 23 CYS J N 1
ATOM 8355 C CA . CYS F 2 23 ? 51.592 41.254 -7.463 1.00 35.46 23 CYS J CA 1
ATOM 8356 C C . CYS F 2 23 ? 51.684 40.700 -6.051 1.00 34.68 23 CYS J C 1
ATOM 8357 O O . CYS F 2 23 ? 52.632 39.984 -5.715 1.00 34.28 23 CYS J O 1
ATOM 8360 N N . GLN F 2 24 ? 50.706 41.051 -5.224 1.00 29.04 24 GLN J N 1
ATOM 8361 C CA . GLN F 2 24 ? 50.619 40.567 -3.855 1.00 34.49 24 GLN J CA 1
ATOM 8362 C C . GLN F 2 24 ? 49.373 39.707 -3.709 1.00 39.97 24 GLN J C 1
ATOM 8363 O O . GLN F 2 24 ? 48.273 40.135 -4.072 1.00 43.23 24 GLN J O 1
ATOM 8369 N N . ALA F 2 25 ? 49.551 38.499 -3.187 1.00 37.68 25 ALA J N 1
ATOM 8370 C CA . ALA F 2 25 ? 48.433 37.623 -2.878 1.00 35.90 25 ALA J CA 1
ATOM 8371 C C . ALA F 2 25 ? 48.007 37.828 -1.431 1.00 35.45 25 ALA J C 1
ATOM 8372 O O . ALA F 2 25 ? 48.846 37.956 -0.535 1.00 34.83 25 ALA J O 1
ATOM 8374 N N . SER F 2 26 ? 46.692 37.866 -1.210 1.00 33.85 26 SER J N 1
ATOM 8375 C CA . SER F 2 26 ? 46.172 38.035 0.141 1.00 32.29 26 SER J CA 1
ATOM 8376 C C . SER F 2 26 ? 46.446 36.821 1.021 1.00 41.84 26 SER J C 1
ATOM 8377 O O . SER F 2 26 ? 46.359 36.928 2.249 1.00 39.44 26 SER J O 1
ATOM 8380 N N . GLN F 2 27 ? 46.767 35.677 0.422 1.00 36.96 27 GLN J N 1
ATOM 8381 C CA . GLN F 2 27 ? 47.140 34.479 1.158 1.00 37.85 27 GLN J CA 1
ATOM 8382 C C . GLN F 2 27 ? 48.334 33.836 0.472 1.00 45.06 27 GLN J C 1
ATOM 8383 O O . GLN F 2 27 ? 48.569 34.034 -0.723 1.00 38.94 27 GLN J O 1
ATOM 8389 N N . ASP F 2 28 ? 49.088 33.056 1.243 1.00 40.81 28 ASP J N 1
ATOM 8390 C CA . ASP F 2 28 ? 50.208 32.312 0.683 1.00 33.60 28 ASP J CA 1
ATOM 8391 C C . ASP F 2 28 ? 49.713 31.374 -0.409 1.00 33.47 28 ASP J C 1
ATOM 8392 O O . ASP F 2 28 ? 48.850 30.525 -0.166 1.00 40.63 28 ASP J O 1
ATOM 8397 N N . ILE F 2 29 ? 50.249 31.538 -1.617 1.00 33.03 29 ILE J N 1
ATOM 8398 C CA . ILE F 2 29 ? 49.833 30.729 -2.756 1.00 27.41 29 ILE J CA 1
ATOM 8399 C C . ILE F 2 29 ? 51.043 30.008 -3.332 1.00 29.67 29 ILE J C 1
ATOM 8400 O O . ILE F 2 29 ? 51.057 29.653 -4.516 1.00 32.14 29 ILE J O 1
ATOM 8405 N N . ARG F 2 30 ? 52.059 29.786 -2.495 1.00 30.76 30 ARG J N 1
ATOM 8406 C CA . ARG F 2 30 ? 53.308 29.163 -2.920 1.00 32.45 30 ARG J CA 1
ATOM 8407 C C . ARG F 2 30 ? 53.864 29.875 -4.145 1.00 31.21 30 ARG J C 1
ATOM 8408 O O . ARG F 2 30 ? 54.157 31.074 -4.095 1.00 34.96 30 ARG J O 1
ATOM 8416 N N . ASN F 2 31 ? 54.006 29.144 -5.250 1.00 31.81 31 ASN J N 1
ATOM 8417 C CA . ASN F 2 31 ? 54.365 29.733 -6.534 1.00 30.36 31 ASN J CA 1
ATOM 8418 C C . ASN F 2 31 ? 53.250 29.560 -7.558 1.00 31.04 31 ASN J C 1
ATOM 8419 O O . ASN F 2 31 ? 53.499 29.648 -8.763 1.00 32.87 31 ASN J O 1
ATOM 8424 N N . TYR F 2 32 ? 52.019 29.323 -7.099 1.00 30.87 32 TYR J N 1
ATOM 8425 C CA . TYR F 2 32 ? 50.871 29.124 -7.985 1.00 34.31 32 TYR J CA 1
ATOM 8426 C C . TYR F 2 32 ? 50.418 30.481 -8.526 1.00 33.08 32 TYR J C 1
ATOM 8427 O O . TYR F 2 32 ? 49.333 30.987 -8.233 1.00 32.59 32 TYR J O 1
ATOM 8436 N N . LEU F 2 33 ? 51.286 31.068 -9.347 1.00 34.66 33 LEU J N 1
ATOM 8437 C CA . LEU F 2 33 ? 51.109 32.430 -9.828 1.00 33.54 33 LEU J CA 1
ATOM 8438 C C . LEU F 2 33 ? 51.671 32.514 -11.239 1.00 33.49 33 LEU J C 1
ATOM 8439 O O . LEU F 2 33 ? 52.822 32.134 -11.471 1.00 33.62 33 LEU J O 1
ATOM 8444 N N . ASN F 2 34 ? 50.861 33.003 -12.174 1.00 27.50 34 ASN J N 1
ATOM 8445 C CA . ASN F 2 34 ? 51.239 33.081 -13.576 1.00 35.29 34 ASN J CA 1
ATOM 8446 C C . ASN F 2 34 ? 51.133 34.518 -14.068 1.00 36.83 34 ASN J C 1
ATOM 8447 O O . ASN F 2 34 ? 50.510 35.369 -13.429 1.00 34.27 34 ASN J O 1
ATOM 8452 N N . TRP F 2 35 ? 51.747 34.779 -15.221 1.00 34.08 35 TRP J N 1
ATOM 8453 C CA . TRP F 2 35 ? 51.794 36.113 -15.805 1.00 29.65 35 TRP J CA 1
ATOM 8454 C C . TRP F 2 35 ? 51.381 36.043 -17.266 1.00 32.85 35 TRP J C 1
ATOM 8455 O O . TRP F 2 35 ? 51.888 35.204 -18.018 1.00 33.44 35 TRP J O 1
ATOM 8466 N N . TYR F 2 36 ? 50.470 36.927 -17.667 1.00 33.60 36 TYR J N 1
ATOM 8467 C CA . TYR F 2 36 ? 49.965 36.975 -19.031 1.00 30.77 36 TYR J CA 1
ATOM 8468 C C . TYR F 2 36 ? 50.278 38.321 -19.668 1.00 39.25 36 TYR J C 1
ATOM 8469 O O . TYR F 2 36 ? 50.228 39.361 -19.005 1.00 33.03 36 TYR J O 1
ATOM 8478 N N . GLN F 2 37 ? 50.595 38.289 -20.959 1.00 39.41 37 GLN J N 1
ATOM 8479 C CA . GLN F 2 37 ? 50.700 39.486 -21.781 1.00 31.67 37 GLN J CA 1
ATOM 8480 C C . GLN F 2 37 ? 49.464 39.573 -22.664 1.00 34.46 37 GLN J C 1
ATOM 8481 O O . GLN F 2 37 ? 49.072 38.578 -23.282 1.00 40.60 37 GLN J O 1
ATOM 8487 N N . GLN F 2 38 ? 48.844 40.751 -22.715 1.00 34.89 38 GLN J N 1
ATOM 8488 C CA . GLN F 2 38 ? 47.648 40.954 -23.530 1.00 43.29 38 GLN J CA 1
ATOM 8489 C C . GLN F 2 38 ? 47.821 42.199 -24.394 1.00 41.97 38 GLN J C 1
ATOM 8490 O O . GLN F 2 38 ? 47.681 43.326 -23.910 1.00 37.77 38 GLN J O 1
ATOM 8496 N N . ARG F 2 39 ? 48.118 41.986 -25.672 1.00 46.09 39 ARG J N 1
ATOM 8497 C CA . ARG F 2 39 ? 48.066 43.070 -26.634 1.00 46.12 39 ARG J CA 1
ATOM 8498 C C . ARG F 2 39 ? 46.611 43.470 -26.874 1.00 53.09 39 ARG J C 1
ATOM 8499 O O . ARG F 2 39 ? 45.699 42.659 -26.688 1.00 52.27 39 ARG J O 1
ATOM 8507 N N . PRO F 2 40 ? 46.363 44.719 -27.268 1.00 56.44 40 PRO J N 1
ATOM 8508 C CA . PRO F 2 40 ? 44.976 45.173 -27.442 1.00 57.28 40 PRO J CA 1
ATOM 8509 C C . PRO F 2 40 ? 44.261 44.383 -28.529 1.00 63.26 40 PRO J C 1
ATOM 8510 O O . PRO F 2 40 ? 44.793 44.169 -29.620 1.00 51.87 40 PRO J O 1
ATOM 8514 N N . GLY F 2 41 ? 43.044 43.942 -28.215 1.00 62.05 41 GLY J N 1
ATOM 8515 C CA . GLY F 2 41 ? 42.246 43.182 -29.157 1.00 51.33 41 GLY J CA 1
ATOM 8516 C C . GLY F 2 41 ? 42.577 41.704 -29.168 1.00 66.73 41 GLY J C 1
ATOM 8517 O O . GLY F 2 41 ? 41.682 40.861 -29.289 1.00 74.85 41 GLY J O 1
ATOM 8518 N N . LYS F 2 42 ? 43.860 41.377 -29.043 1.00 67.73 42 LYS J N 1
ATOM 8519 C CA . LYS F 2 42 ? 44.289 39.989 -29.048 1.00 63.05 42 LYS J CA 1
ATOM 8520 C C . LYS F 2 42 ? 43.944 39.318 -27.719 1.00 63.45 42 LYS J C 1
ATOM 8521 O O . LYS F 2 42 ? 43.603 39.967 -26.725 1.00 64.93 42 LYS J O 1
ATOM 8524 N N . ALA F 2 43 ? 44.038 37.993 -27.713 1.00 67.32 43 ALA J N 1
ATOM 8525 C CA . ALA F 2 43 ? 43.780 37.222 -26.509 1.00 51.95 43 ALA J CA 1
ATOM 8526 C C . ALA F 2 43 ? 45.009 37.225 -25.602 1.00 46.56 43 ALA J C 1
ATOM 8527 O O . ALA F 2 43 ? 46.142 37.320 -26.082 1.00 48.62 43 ALA J O 1
ATOM 8529 N N . PRO F 2 44 ? 44.808 37.138 -24.286 1.00 47.08 44 PRO J N 1
ATOM 8530 C CA . PRO F 2 44 ? 45.953 37.077 -23.369 1.00 44.63 44 PRO J CA 1
ATOM 8531 C C . PRO F 2 44 ? 46.868 35.906 -23.697 1.00 51.28 44 PRO J C 1
ATOM 8532 O O . PRO F 2 44 ? 46.416 34.824 -24.077 1.00 42.24 44 PRO J O 1
ATOM 8536 N N . LYS F 2 45 ? 48.170 36.140 -23.550 1.00 45.21 45 LYS J N 1
ATOM 8537 C CA . LYS F 2 45 ? 49.196 35.164 -23.891 1.00 42.62 45 LYS J CA 1
ATOM 8538 C C . LYS F 2 45 ? 50.050 34.884 -22.664 1.00 41.61 45 LYS J C 1
ATOM 8539 O O . LYS F 2 45 ? 50.487 35.816 -21.982 1.00 41.06 45 LYS J O 1
ATOM 8545 N N . LEU F 2 46 ? 50.286 33.604 -22.390 1.00 41.67 46 LEU J N 1
ATOM 8546 C CA . LEU F 2 46 ? 51.052 33.217 -21.214 1.00 34.05 46 LEU J CA 1
ATOM 8547 C C . LEU F 2 46 ? 52.536 33.489 -21.427 1.00 36.78 46 LEU J C 1
ATOM 8548 O O . LEU F 2 46 ? 53.123 33.060 -22.425 1.00 40.67 46 LEU J O 1
ATOM 8553 N N . LEU F 2 47 ? 53.144 34.202 -20.480 1.00 36.44 47 LEU J N 1
ATOM 8554 C CA . LEU F 2 47 ? 54.575 34.471 -20.488 1.00 36.98 47 LEU J CA 1
ATOM 8555 C C . LEU F 2 47 ? 55.317 33.716 -19.397 1.00 34.36 47 LEU J C 1
ATOM 8556 O O . LEU F 2 47 ? 56.370 33.123 -19.655 1.00 35.90 47 LEU J O 1
ATOM 8561 N N . ILE F 2 48 ? 54.793 33.733 -18.174 1.00 29.05 48 ILE J N 1
ATOM 8562 C CA . ILE F 2 48 ? 55.424 33.093 -17.027 1.00 33.85 48 ILE J CA 1
ATOM 8563 C C . ILE F 2 48 ? 54.396 32.202 -16.349 1.00 34.02 48 ILE J C 1
ATOM 8564 O O . ILE F 2 48 ? 53.249 32.615 -16.144 1.00 39.59 48 ILE J O 1
ATOM 8569 N N . PHE F 2 49 ? 54.801 30.983 -16.009 1.00 35.14 49 PHE J N 1
ATOM 8570 C CA . PHE F 2 49 ? 53.987 30.094 -15.196 1.00 34.32 49 PHE J CA 1
ATOM 8571 C C . PHE F 2 49 ? 54.779 29.676 -13.967 1.00 34.73 49 PHE J C 1
ATOM 8572 O O . PHE F 2 49 ? 56.012 29.627 -13.991 1.00 32.68 49 PHE J O 1
ATOM 8580 N N . ASP F 2 50 ? 54.052 29.389 -12.888 1.00 33.87 50 ASP J N 1
ATOM 8581 C CA . ASP F 2 50 ? 54.653 29.003 -11.613 1.00 34.97 50 ASP J CA 1
ATOM 8582 C C . ASP F 2 50 ? 55.677 30.038 -11.149 1.00 41.73 50 ASP J C 1
ATOM 8583 O O . ASP F 2 50 ? 56.794 29.698 -10.748 1.00 40.21 50 ASP J O 1
ATOM 8588 N N . ALA F 2 51 ? 55.296 31.316 -11.244 1.00 35.44 51 ALA J N 1
ATOM 8589 C CA . ALA F 2 51 ? 56.026 32.452 -10.686 1.00 31.43 51 ALA J CA 1
ATOM 8590 C C . ALA F 2 51 ? 57.343 32.753 -11.395 1.00 37.49 51 ALA J C 1
ATOM 8591 O O . ALA F 2 51 ? 57.675 33.925 -11.599 1.00 41.60 51 ALA J O 1
ATOM 8593 N N . SER F 2 52 ? 58.103 31.723 -11.775 1.00 34.48 52 SER J N 1
ATOM 8594 C CA . SER F 2 52 ? 59.478 31.923 -12.209 1.00 35.83 52 SER J CA 1
ATOM 8595 C C . SER F 2 52 ? 59.858 31.217 -13.505 1.00 35.62 52 SER J C 1
ATOM 8596 O O . SER F 2 52 ? 61.028 31.283 -13.898 1.00 34.04 52 SER J O 1
ATOM 8599 N N . ASN F 2 53 ? 58.927 30.555 -14.183 1.00 30.94 53 ASN J N 1
ATOM 8600 C CA . ASN F 2 53 ? 59.255 29.731 -15.339 1.00 32.46 53 ASN J CA 1
ATOM 8601 C C . ASN F 2 53 ? 58.825 30.426 -16.622 1.00 37.16 53 ASN J C 1
ATOM 8602 O O . ASN F 2 53 ? 57.664 30.823 -16.763 1.00 37.90 53 ASN J O 1
ATOM 8607 N N . LEU F 2 54 ? 59.767 30.566 -17.550 1.00 39.07 54 LEU J N 1
ATOM 8608 C CA . LEU F 2 54 ? 59.501 31.181 -18.843 1.00 35.59 54 LEU J CA 1
ATOM 8609 C C . LEU F 2 54 ? 58.820 30.166 -19.754 1.00 41.35 54 LEU J C 1
ATOM 8610 O O . LEU F 2 54 ? 59.351 29.072 -19.977 1.00 40.39 54 LEU J O 1
ATOM 8615 N N . GLU F 2 55 ? 57.642 30.516 -20.264 1.00 38.21 55 GLU J N 1
ATOM 8616 C CA . GLU F 2 55 ? 56.973 29.655 -21.228 1.00 36.95 55 GLU J CA 1
ATOM 8617 C C . GLU F 2 55 ? 57.830 29.517 -22.483 1.00 45.17 55 GLU J C 1
ATOM 8618 O O . GLU F 2 55 ? 58.576 30.427 -22.855 1.00 44.67 55 GLU J O 1
ATOM 8624 N N . THR F 2 56 ? 57.740 28.350 -23.120 1.00 43.11 56 THR J N 1
ATOM 8625 C CA . THR F 2 56 ? 58.546 28.084 -24.304 1.00 47.58 56 THR J CA 1
ATOM 8626 C C . THR F 2 56 ? 58.265 29.115 -25.390 1.00 38.54 56 THR J C 1
ATOM 8627 O O . THR F 2 56 ? 57.117 29.505 -25.622 1.00 38.05 56 THR J O 1
ATOM 8631 N N . GLY F 2 57 ? 59.331 29.566 -26.051 1.00 37.84 57 GLY J N 1
ATOM 8632 C CA . GLY F 2 57 ? 59.230 30.579 -27.075 1.00 35.99 57 GLY J CA 1
ATOM 8633 C C . GLY F 2 57 ? 59.200 32.006 -26.573 1.00 44.07 57 GLY J C 1
ATOM 8634 O O . GLY F 2 57 ? 59.448 32.927 -27.360 1.00 50.33 57 GLY J O 1
ATOM 8635 N N . VAL F 2 58 ? 58.905 32.224 -25.298 1.00 33.95 58 VAL J N 1
ATOM 8636 C CA . VAL F 2 58 ? 58.878 33.590 -24.763 1.00 41.17 58 VAL J CA 1
ATOM 8637 C C . VAL F 2 58 ? 60.301 34.131 -24.702 1.00 42.19 58 VAL J C 1
ATOM 8638 O O . VAL F 2 58 ? 61.215 33.408 -24.263 1.00 34.87 58 VAL J O 1
ATOM 8642 N N . PRO F 2 59 ? 60.544 35.366 -25.141 1.00 39.86 59 PRO J N 1
ATOM 8643 C CA . PRO F 2 59 ? 61.906 35.910 -25.104 1.00 37.85 59 PRO J CA 1
ATOM 8644 C C . PRO F 2 59 ? 62.461 35.960 -23.688 1.00 35.78 59 PRO J C 1
ATOM 8645 O O . PRO F 2 59 ? 61.723 36.068 -22.706 1.00 34.75 59 PRO J O 1
ATOM 8649 N N . SER F 2 60 ? 63.791 35.887 -23.597 1.00 32.36 60 SER J N 1
ATOM 8650 C CA . SER F 2 60 ? 64.471 35.809 -22.309 1.00 31.16 60 SER J CA 1
ATOM 8651 C C . SER F 2 60 ? 64.406 37.106 -21.515 1.00 34.68 60 SER J C 1
ATOM 8652 O O . SER F 2 60 ? 64.723 37.091 -20.320 1.00 33.21 60 SER J O 1
ATOM 8655 N N . ARG F 2 61 ? 64.014 38.221 -22.135 1.00 37.14 61 ARG J N 1
ATOM 8656 C CA . ARG F 2 61 ? 63.894 39.468 -21.390 1.00 36.88 61 ARG J CA 1
ATOM 8657 C C . ARG F 2 61 ? 62.753 39.428 -20.384 1.00 35.65 61 ARG J C 1
ATOM 8658 O O . ARG F 2 61 ? 62.741 40.232 -19.446 1.00 33.38 61 ARG J O 1
ATOM 8666 N N . PHE F 2 62 ? 61.800 38.518 -20.558 1.00 36.33 62 PHE J N 1
ATOM 8667 C CA . PHE F 2 62 ? 60.721 38.335 -19.602 1.00 36.48 62 PHE J CA 1
ATOM 8668 C C . PHE F 2 62 ? 61.166 37.386 -18.499 1.00 40.05 62 PHE J C 1
ATOM 8669 O O . PHE F 2 62 ? 61.836 36.382 -18.758 1.00 38.75 62 PHE J O 1
ATOM 8677 N N . SER F 2 63 ? 60.799 37.715 -17.264 1.00 33.87 63 SER J N 1
ATOM 8678 C CA . SER F 2 63 ? 61.169 36.885 -16.128 1.00 33.69 63 SER J CA 1
ATOM 8679 C C . SER F 2 63 ? 60.198 37.148 -14.990 1.00 32.09 63 SER J C 1
ATOM 8680 O O . SER F 2 63 ? 59.519 38.176 -14.950 1.00 36.89 63 SER J O 1
ATOM 8683 N N . GLY F 2 64 ? 60.142 36.194 -14.065 1.00 28.09 64 GLY J N 1
ATOM 8684 C CA . GLY F 2 64 ? 59.337 36.345 -12.874 1.00 27.86 64 GLY J CA 1
ATOM 8685 C C . GLY F 2 64 ? 60.052 35.746 -11.680 1.00 36.88 64 GLY J C 1
ATOM 8686 O O . GLY F 2 64 ? 60.980 34.946 -11.820 1.00 39.62 64 GLY J O 1
ATOM 8687 N N . SER F 2 65 ? 59.604 36.150 -10.496 1.00 30.51 65 SER J N 1
ATOM 8688 C CA . SER F 2 65 ? 60.185 35.642 -9.261 1.00 33.35 65 SER J CA 1
ATOM 8689 C C . SER F 2 65 ? 59.176 35.819 -8.137 1.00 35.36 65 SER J C 1
ATOM 8690 O O . SER F 2 65 ? 58.172 36.522 -8.276 1.00 30.83 65 SER J O 1
ATOM 8693 N N . GLY F 2 66 ? 59.459 35.163 -7.015 1.00 37.78 66 GLY J N 1
ATOM 8694 C CA . GLY F 2 66 ? 58.618 35.279 -5.844 1.00 33.46 66 GLY J CA 1
ATOM 8695 C C . GLY F 2 66 ? 58.011 33.968 -5.393 1.00 33.45 66 GLY J C 1
ATOM 8696 O O . GLY F 2 66 ? 57.881 33.025 -6.180 1.00 31.78 66 GLY J O 1
ATOM 8697 N N . SER F 2 67 ? 57.642 33.902 -4.116 1.00 37.84 67 SER J N 1
ATOM 8698 C CA . SER F 2 67 ? 56.950 32.752 -3.557 1.00 27.74 67 SER J CA 1
ATOM 8699 C C . SER F 2 67 ? 56.149 33.217 -2.352 1.00 32.99 67 SER J C 1
ATOM 8700 O O . SER F 2 67 ? 56.534 34.165 -1.662 1.00 52.82 67 SER J O 1
ATOM 8703 N N . GLY F 2 68 ? 55.026 32.549 -2.113 1.00 29.83 68 GLY J N 1
ATOM 8704 C CA . GLY F 2 68 ? 54.180 32.895 -0.990 1.00 27.46 68 GLY J CA 1
ATOM 8705 C C . GLY F 2 68 ? 53.179 33.986 -1.306 1.00 35.90 68 GLY J C 1
ATOM 8706 O O . GLY F 2 68 ? 52.083 33.704 -1.799 1.00 33.72 68 GLY J O 1
ATOM 8707 N N . THR F 2 69 ? 53.543 35.238 -1.033 1.00 35.97 69 THR J N 1
ATOM 8708 C CA . THR F 2 69 ? 52.625 36.356 -1.194 1.00 38.51 69 THR J CA 1
ATOM 8709 C C . THR F 2 69 ? 53.102 37.428 -2.161 1.00 33.93 69 THR J C 1
ATOM 8710 O O . THR F 2 69 ? 52.265 38.077 -2.787 1.00 37.57 69 THR J O 1
ATOM 8714 N N . HIS F 2 70 ? 54.408 37.631 -2.307 1.00 32.74 70 HIS J N 1
ATOM 8715 C CA . HIS F 2 70 ? 54.949 38.753 -3.067 1.00 27.37 70 HIS J CA 1
ATOM 8716 C C . HIS F 2 70 ? 55.647 38.239 -4.318 1.00 29.05 70 HIS J C 1
ATOM 8717 O O . HIS F 2 70 ? 56.625 37.490 -4.225 1.00 33.57 70 HIS J O 1
ATOM 8724 N N . PHE F 2 71 ? 55.161 38.662 -5.482 1.00 34.21 71 PHE J N 1
ATOM 8725 C CA . PHE F 2 71 ? 55.676 38.194 -6.757 1.00 35.87 71 PHE J CA 1
ATOM 8726 C C . PHE F 2 71 ? 56.070 39.382 -7.622 1.00 35.61 71 PHE J C 1
ATOM 8727 O O . PHE F 2 71 ? 55.573 40.497 -7.450 1.00 32.61 71 PHE J O 1
ATOM 8735 N N . THR F 2 72 ? 56.977 39.125 -8.562 1.00 32.33 72 THR J N 1
ATOM 8736 C CA . THR F 2 72 ? 57.547 40.174 -9.395 1.00 30.18 72 THR J CA 1
ATOM 8737 C C . THR F 2 72 ? 57.630 39.706 -10.839 1.00 34.95 72 THR J C 1
ATOM 8738 O O . THR F 2 72 ? 58.172 38.633 -11.117 1.00 36.55 72 THR J O 1
ATOM 8742 N N . PHE F 2 73 ? 57.094 40.513 -11.749 1.00 34.75 73 PHE J N 1
ATOM 8743 C CA . PHE F 2 73 ? 57.227 40.305 -13.183 1.00 35.61 73 PHE J CA 1
ATOM 8744 C C . PHE F 2 73 ? 58.168 41.361 -13.747 1.00 32.71 73 PHE J C 1
ATOM 8745 O O . PHE F 2 73 ? 58.083 42.537 -13.378 1.00 29.12 73 PHE J O 1
ATOM 8753 N N . THR F 2 74 ? 59.069 40.944 -14.633 1.00 26.56 74 THR J N 1
ATOM 8754 C CA . THR F 2 74 ? 60.114 41.836 -15.114 1.00 29.22 74 THR J CA 1
ATOM 8755 C C . THR F 2 74 ? 60.334 41.654 -16.607 1.00 36.09 74 THR J C 1
ATOM 8756 O O . THR F 2 74 ? 60.449 40.524 -17.091 1.00 35.29 74 THR J O 1
ATOM 8760 N N . ILE F 2 75 ? 60.380 42.772 -17.327 1.00 32.78 75 ILE J N 1
ATOM 8761 C CA . ILE F 2 75 ? 60.909 42.838 -18.683 1.00 32.80 75 ILE J CA 1
ATOM 8762 C C . ILE F 2 75 ? 62.208 43.626 -18.595 1.00 32.75 75 ILE J C 1
ATOM 8763 O O . ILE F 2 75 ? 62.191 44.835 -18.336 1.00 32.61 75 ILE J O 1
ATOM 8768 N N . SER F 2 76 ? 63.341 42.948 -18.793 1.00 31.25 76 SER J N 1
ATOM 8769 C CA . SER F 2 76 ? 64.631 43.591 -18.570 1.00 36.77 76 SER J CA 1
ATOM 8770 C C . SER F 2 76 ? 65.054 44.499 -19.717 1.00 38.32 76 SER J C 1
ATOM 8771 O O . SER F 2 76 ? 65.898 45.377 -19.511 1.00 40.98 76 SER J O 1
ATOM 8774 N N . SER F 2 77 ? 64.488 44.318 -20.917 1.00 31.71 77 SER J N 1
ATOM 8775 C CA . SER F 2 77 ? 64.842 45.133 -22.084 1.00 28.81 77 SER J CA 1
ATOM 8776 C C . SER F 2 77 ? 63.558 45.405 -22.869 1.00 30.50 77 SER J C 1
ATOM 8777 O O . SER F 2 77 ? 63.253 44.726 -23.851 1.00 31.23 77 SER J O 1
ATOM 8780 N N . LEU F 2 78 ? 62.811 46.420 -22.435 1.00 30.42 78 LEU J N 1
ATOM 8781 C CA . LEU F 2 78 ? 61.514 46.711 -23.033 1.00 30.12 78 LEU J CA 1
ATOM 8782 C C . LEU F 2 78 ? 61.651 47.002 -24.521 1.00 34.26 78 LEU J C 1
ATOM 8783 O O . LEU F 2 78 ? 62.434 47.863 -24.933 1.00 33.65 78 LEU J O 1
ATOM 8788 N N . GLN F 2 79 ? 60.879 46.274 -25.327 1.00 42.95 79 GLN J N 1
ATOM 8789 C CA . GLN F 2 79 ? 60.833 46.386 -26.773 1.00 36.41 79 GLN J CA 1
ATOM 8790 C C . GLN F 2 79 ? 59.492 46.957 -27.222 1.00 37.56 79 GLN J C 1
ATOM 8791 O O . GLN F 2 79 ? 58.472 46.746 -26.559 1.00 31.90 79 GLN J O 1
ATOM 8797 N N . PRO F 2 80 ? 59.463 47.691 -28.338 1.00 39.41 80 PRO J N 1
ATOM 8798 C CA . PRO F 2 80 ? 58.198 48.294 -28.794 1.00 41.04 80 PRO J CA 1
ATOM 8799 C C . PRO F 2 80 ? 57.047 47.308 -28.910 1.00 42.72 80 PRO J C 1
ATOM 8800 O O . PRO F 2 80 ? 55.894 47.682 -28.656 1.00 37.02 80 PRO J O 1
ATOM 8804 N N . GLU F 2 81 ? 57.323 46.055 -29.275 1.00 40.23 81 GLU J N 1
ATOM 8805 C CA . GLU F 2 81 ? 56.268 45.055 -29.377 1.00 36.11 81 GLU J CA 1
ATOM 8806 C C . GLU F 2 81 ? 55.778 44.569 -28.019 1.00 38.27 81 GLU J C 1
ATOM 8807 O O . GLU F 2 81 ? 54.733 43.914 -27.958 1.00 43.41 81 GLU J O 1
ATOM 8813 N N . ASP F 2 82 ? 56.494 44.875 -26.938 1.00 38.11 82 ASP J N 1
ATOM 8814 C CA . ASP F 2 82 ? 56.070 44.493 -25.597 1.00 37.74 82 ASP J CA 1
ATOM 8815 C C . ASP F 2 82 ? 54.983 45.400 -25.036 1.00 41.23 82 ASP J C 1
ATOM 8816 O O . ASP F 2 82 ? 54.535 45.177 -23.905 1.00 40.03 82 ASP J O 1
ATOM 8821 N N . ILE F 2 83 ? 54.556 46.414 -25.786 1.00 44.75 83 ILE J N 1
ATOM 8822 C CA . ILE F 2 83 ? 53.538 47.349 -25.313 1.00 43.26 83 ILE J CA 1
ATOM 8823 C C . ILE F 2 83 ? 52.213 46.599 -25.228 1.00 41.26 83 ILE J C 1
ATOM 8824 O O . ILE F 2 83 ? 51.645 46.203 -26.250 1.00 44.39 83 ILE J O 1
ATOM 8829 N N . ALA F 2 84 ? 51.722 46.399 -24.013 1.00 42.36 84 ALA J N 1
ATOM 8830 C CA . ALA F 2 84 ? 50.519 45.609 -23.771 1.00 39.40 84 ALA J CA 1
ATOM 8831 C C . ALA F 2 84 ? 50.073 45.862 -22.335 1.00 35.62 84 ALA J C 1
ATOM 8832 O O . ALA F 2 84 ? 50.637 46.711 -21.632 1.00 33.65 84 ALA J O 1
ATOM 8834 N N . THR F 2 85 ? 49.049 45.133 -21.905 1.00 35.65 85 THR J N 1
ATOM 8835 C CA . THR F 2 85 ? 48.614 45.108 -20.516 1.00 33.54 85 THR J CA 1
ATOM 8836 C C . THR F 2 85 ? 48.956 43.745 -19.933 1.00 41.20 85 THR J C 1
ATOM 8837 O O . THR F 2 85 ? 48.601 42.712 -20.512 1.00 39.28 85 THR J O 1
ATOM 8841 N N . TYR F 2 86 ? 49.650 43.741 -18.800 1.00 35.39 86 TYR J N 1
ATOM 8842 C CA . TYR F 2 86 ? 50.134 42.512 -18.190 1.00 32.96 86 TYR J CA 1
ATOM 8843 C C . TYR F 2 86 ? 49.304 42.171 -16.961 1.00 34.24 86 TYR J C 1
ATOM 8844 O O . TYR F 2 86 ? 48.965 43.051 -16.163 1.00 32.75 86 TYR J O 1
ATOM 8853 N N . TYR F 2 87 ? 48.976 40.889 -16.823 1.00 32.22 87 TYR J N 1
ATOM 8854 C CA . TYR F 2 87 ? 48.124 40.398 -15.750 1.00 31.64 87 TYR J CA 1
ATOM 8855 C C . TYR F 2 87 ? 48.824 39.261 -15.026 1.00 35.38 87 TYR J C 1
ATOM 8856 O O . TYR F 2 87 ? 49.336 38.338 -15.668 1.00 32.51 87 TYR J O 1
ATOM 8865 N N . CYS F 2 88 ? 48.842 39.323 -13.701 1.00 28.56 88 CYS J N 1
ATOM 8866 C CA . CYS F 2 88 ? 49.170 38.140 -12.926 1.00 32.00 88 CYS J CA 1
ATOM 8867 C C . CYS F 2 88 ? 47.893 37.364 -12.630 1.00 31.22 88 CYS J C 1
ATOM 8868 O O . CYS F 2 88 ? 46.786 37.906 -12.659 1.00 27.91 88 CYS J O 1
ATOM 8871 N N . GLN F 2 89 ? 48.058 36.074 -12.361 1.00 33.24 89 GLN J N 1
ATOM 8872 C CA . GLN F 2 89 ? 46.917 35.197 -12.133 1.00 33.07 89 GLN J CA 1
ATOM 8873 C C . GLN F 2 89 ? 47.340 34.092 -11.181 1.00 34.30 89 GLN J C 1
ATOM 8874 O O . GLN F 2 89 ? 48.255 33.323 -11.491 1.00 35.71 89 GLN J O 1
ATOM 8880 N N . GLN F 2 90 ? 46.688 34.025 -10.027 1.00 33.00 90 GLN J N 1
ATOM 8881 C CA . GLN F 2 90 ? 46.934 32.956 -9.075 1.00 33.78 90 GLN J CA 1
ATOM 8882 C C . GLN F 2 90 ? 45.995 31.791 -9.350 1.00 40.44 90 GLN J C 1
ATOM 8883 O O . GLN F 2 90 ? 44.886 31.967 -9.861 1.00 37.79 90 GLN J O 1
ATOM 8889 N N . TYR F 2 91 ? 46.455 30.586 -9.011 1.00 33.01 91 TYR J N 1
ATOM 8890 C CA . TYR F 2 91 ? 45.586 29.417 -9.037 1.00 34.42 91 TYR J CA 1
ATOM 8891 C C . TYR F 2 91 ? 45.659 28.632 -7.732 1.00 34.84 91 TYR J C 1
ATOM 8892 O O . TYR F 2 91 ? 45.250 27.468 -7.693 1.00 44.12 91 TYR J O 1
ATOM 8901 N N . GLY F 2 92 ? 46.153 29.255 -6.657 1.00 31.58 92 GLY J N 1
ATOM 8902 C CA . GLY F 2 92 ? 46.140 28.596 -5.361 1.00 25.37 92 GLY J CA 1
ATOM 8903 C C . GLY F 2 92 ? 44.735 28.285 -4.882 1.00 26.48 92 GLY J C 1
ATOM 8904 O O . GLY F 2 92 ? 44.502 27.268 -4.226 1.00 37.25 92 GLY J O 1
ATOM 8905 N N . GLU F 2 93 ? 43.780 29.154 -5.210 1.00 27.40 93 GLU J N 1
ATOM 8906 C CA . GLU F 2 93 ? 42.368 28.947 -4.891 1.00 33.40 93 GLU J CA 1
ATOM 8907 C C . GLU F 2 93 ? 41.563 29.477 -6.066 1.00 38.53 93 GLU J C 1
ATOM 8908 O O . GLU F 2 93 ? 41.506 30.693 -6.277 1.00 42.21 93 GLU J O 1
ATOM 8914 N N . LEU F 2 94 ? 40.960 28.572 -6.826 1.00 39.86 94 LEU J N 1
ATOM 8915 C CA . LEU F 2 94 ? 40.166 28.924 -8.014 1.00 49.71 94 LEU J CA 1
ATOM 8916 C C . LEU F 2 94 ? 41.079 29.730 -8.944 1.00 42.35 94 LEU J C 1
ATOM 8917 O O . LEU F 2 94 ? 42.272 29.411 -9.065 1.00 39.86 94 LEU J O 1
ATOM 8922 N N . ILE F 2 95 ? 40.568 30.772 -9.597 1.00 41.77 95 ILE J N 1
ATOM 8923 C CA . ILE F 2 95 ? 41.358 31.605 -10.497 1.00 36.72 95 ILE J CA 1
ATOM 8924 C C . ILE F 2 95 ? 40.975 33.057 -10.253 1.00 44.25 95 ILE J C 1
ATOM 8925 O O . ILE F 2 95 ? 39.809 33.429 -10.427 1.00 51.29 95 ILE J O 1
ATOM 8930 N N . THR F 2 96 ? 41.942 33.874 -9.840 1.00 41.44 96 THR J N 1
ATOM 8931 C CA . THR F 2 96 ? 41.764 35.318 -9.785 1.00 40.14 96 THR J CA 1
ATOM 8932 C C . THR F 2 96 ? 42.945 35.997 -10.463 1.00 39.78 96 THR J C 1
ATOM 8933 O O . THR F 2 96 ? 44.069 35.486 -10.454 1.00 39.83 96 THR J O 1
ATOM 8937 N N . PHE F 2 97 ? 42.673 37.153 -11.059 1.00 42.98 97 PHE J N 1
ATOM 8938 C CA . PHE F 2 97 ? 43.656 37.913 -11.811 1.00 32.75 97 PHE J CA 1
ATOM 8939 C C . PHE F 2 97 ? 44.028 39.188 -11.067 1.00 38.91 97 PHE J C 1
ATOM 8940 O O . PHE F 2 97 ? 43.231 39.738 -10.303 1.00 38.60 97 PHE J O 1
ATOM 8948 N N . GLY F 2 98 ? 45.251 39.655 -11.302 1.00 33.38 98 GLY J N 1
ATOM 8949 C CA . GLY F 2 98 ? 45.605 40.994 -10.894 1.00 31.53 98 GLY J CA 1
ATOM 8950 C C . GLY F 2 98 ? 44.837 42.034 -11.685 1.00 40.71 98 GLY J C 1
ATOM 8951 O O . GLY F 2 98 ? 44.259 41.759 -12.737 1.00 31.79 98 GLY J O 1
ATOM 8952 N N . GLY F 2 99 ? 44.826 43.260 -11.159 1.00 38.98 99 GLY J N 1
ATOM 8953 C CA . GLY F 2 99 ? 44.127 44.340 -11.832 1.00 29.09 99 GLY J CA 1
ATOM 8954 C C . GLY F 2 99 ? 44.670 44.658 -13.209 1.00 34.15 99 GLY J C 1
ATOM 8955 O O . GLY F 2 99 ? 43.943 45.207 -14.044 1.00 34.48 99 GLY J O 1
ATOM 8956 N N . GLY F 2 100 ? 45.922 44.323 -13.468 1.00 29.75 100 GLY J N 1
ATOM 8957 C CA . GLY F 2 100 ? 46.530 44.603 -14.750 1.00 27.36 100 GLY J CA 1
ATOM 8958 C C . GLY F 2 100 ? 47.459 45.799 -14.690 1.00 31.71 100 GLY J C 1
ATOM 8959 O O . GLY F 2 100 ? 47.288 46.721 -13.884 1.00 32.81 100 GLY J O 1
ATOM 8960 N N . THR F 2 101 ? 48.469 45.784 -15.555 1.00 34.55 101 THR J N 1
ATOM 8961 C CA . THR F 2 101 ? 49.417 46.885 -15.678 1.00 34.90 101 THR J CA 1
ATOM 8962 C C . THR F 2 101 ? 49.557 47.233 -17.151 1.00 33.96 101 THR J C 1
ATOM 8963 O O . THR F 2 101 ? 50.097 46.441 -17.931 1.00 38.25 101 THR J O 1
ATOM 8967 N N . ASN F 2 102 ? 49.064 48.406 -17.531 1.00 35.75 102 ASN J N 1
ATOM 8968 C CA . ASN F 2 102 ? 49.252 48.904 -18.885 1.00 37.54 102 ASN J CA 1
ATOM 8969 C C . ASN F 2 102 ? 50.674 49.434 -19.020 1.00 35.29 102 ASN J C 1
ATOM 8970 O O . ASN F 2 102 ? 51.053 50.392 -18.339 1.00 34.65 102 ASN J O 1
ATOM 8975 N N . VAL F 2 103 ? 51.466 48.804 -19.880 1.00 35.93 103 VAL J N 1
ATOM 8976 C CA . VAL F 2 103 ? 52.850 49.200 -20.109 1.00 34.60 103 VAL J CA 1
ATOM 8977 C C . VAL F 2 103 ? 52.899 49.964 -21.425 1.00 41.83 103 VAL J C 1
ATOM 8978 O O . VAL F 2 103 ? 52.677 49.392 -22.498 1.00 39.35 103 VAL J O 1
ATOM 8982 N N . GLN F 2 104 ? 53.182 51.259 -21.346 1.00 34.12 104 GLN J N 1
ATOM 8983 C CA . GLN F 2 104 ? 53.324 52.103 -22.519 1.00 38.23 104 GLN J CA 1
ATOM 8984 C C . GLN F 2 104 ? 54.797 52.419 -22.741 1.00 35.12 104 GLN J C 1
ATOM 8985 O O . GLN F 2 104 ? 55.593 52.429 -21.800 1.00 36.29 104 GLN J O 1
ATOM 8991 N N . MET F 2 105 ? 55.156 52.667 -23.996 1.00 37.76 105 MET J N 1
ATOM 8992 C CA . MET F 2 105 ? 56.522 53.035 -24.338 1.00 33.33 105 MET J CA 1
ATOM 8993 C C . MET F 2 105 ? 56.654 54.548 -24.396 1.00 36.72 105 MET J C 1
ATOM 8994 O O . MET F 2 105 ? 55.862 55.221 -25.062 1.00 34.11 105 MET J O 1
ATOM 8999 N N . LYS F 2 106 ? 57.659 55.076 -23.705 1.00 32.08 106 LYS J N 1
ATOM 9000 C CA . LYS F 2 106 ? 58.061 56.460 -23.890 1.00 37.20 106 LYS J CA 1
ATOM 9001 C C . LYS F 2 106 ? 59.048 56.527 -25.046 1.00 42.96 106 LYS J C 1
ATOM 9002 O O . LYS F 2 106 ? 59.997 55.738 -25.106 1.00 40.21 106 LYS J O 1
ATOM 9008 N N . ARG F 2 107 ? 58.811 57.452 -25.970 1.00 42.09 107 ARG J N 1
ATOM 9009 C CA . ARG F 2 107 ? 59.714 57.675 -27.086 1.00 35.47 107 ARG J CA 1
ATOM 9010 C C . ARG F 2 107 ? 59.837 59.175 -27.309 1.00 41.50 107 ARG J C 1
ATOM 9011 O O . ARG F 2 107 ? 59.202 59.982 -26.621 1.00 32.51 107 ARG J O 1
ATOM 9019 N N . THR F 2 108 ? 60.672 59.550 -28.272 1.00 45.57 108 THR J N 1
ATOM 9020 C CA . THR F 2 108 ? 60.856 60.956 -28.589 1.00 45.57 108 THR J CA 1
ATOM 9021 C C . THR F 2 108 ? 59.585 61.538 -29.199 1.00 46.63 108 THR J C 1
ATOM 9022 O O . THR F 2 108 ? 58.781 60.830 -29.811 1.00 43.08 108 THR J O 1
ATOM 9026 N N . VAL F 2 109 ? 59.408 62.847 -29.012 1.00 50.70 109 VAL J N 1
ATOM 9027 C CA . VAL F 2 109 ? 58.233 63.526 -29.539 1.00 47.76 109 VAL J CA 1
ATOM 9028 C C . VAL F 2 109 ? 58.208 63.408 -31.057 1.00 47.51 109 VAL J C 1
ATOM 9029 O O . VAL F 2 109 ? 59.235 63.562 -31.731 1.00 48.43 109 VAL J O 1
ATOM 9033 N N . ALA F 2 110 ? 57.029 63.114 -31.602 1.00 46.04 110 ALA J N 1
ATOM 9034 C CA . ALA F 2 110 ? 56.837 62.974 -33.040 1.00 42.76 110 ALA J CA 1
ATOM 9035 C C . ALA F 2 110 ? 55.590 63.742 -33.447 1.00 46.76 110 ALA J C 1
ATOM 9036 O O . ALA F 2 110 ? 54.507 63.509 -32.899 1.00 45.87 110 ALA J O 1
ATOM 9038 N N . ALA F 2 111 ? 55.741 64.651 -34.406 1.00 51.04 111 ALA J N 1
ATOM 9039 C CA . ALA F 2 111 ? 54.616 65.452 -34.856 1.00 46.58 111 ALA J CA 1
ATOM 9040 C C . ALA F 2 111 ? 53.673 64.613 -35.718 1.00 44.37 111 ALA J C 1
ATOM 9041 O O . ALA F 2 111 ? 54.112 63.717 -36.444 1.00 43.43 111 ALA J O 1
ATOM 9043 N N . PRO F 2 112 ? 52.372 64.881 -35.652 1.00 43.55 112 PRO J N 1
ATOM 9044 C CA . PRO F 2 112 ? 51.420 64.119 -36.462 1.00 41.70 112 PRO J CA 1
ATOM 9045 C C . PRO F 2 112 ? 51.377 64.587 -37.907 1.00 44.90 112 PRO J C 1
ATOM 9046 O O . PRO F 2 112 ? 51.591 65.760 -38.220 1.00 40.74 112 PRO J O 1
ATOM 9050 N N . SER F 2 113 ? 51.098 63.634 -38.794 1.00 47.19 113 SER J N 1
ATOM 9051 C CA . SER F 2 113 ? 50.759 63.933 -40.178 1.00 44.59 113 SER J CA 1
ATOM 9052 C C . SER F 2 113 ? 49.244 64.027 -40.293 1.00 48.19 113 SER J C 1
ATOM 9053 O O . SER F 2 113 ? 48.527 63.135 -39.830 1.00 51.16 113 SER J O 1
ATOM 9056 N N . VAL F 2 114 ? 48.759 65.107 -40.900 1.00 46.68 114 VAL J N 1
ATOM 9057 C CA . VAL F 2 114 ? 47.335 65.418 -40.930 1.00 50.82 114 VAL J CA 1
ATOM 9058 C C . VAL F 2 114 ? 46.818 65.288 -42.356 1.00 51.99 114 VAL J C 1
ATOM 9059 O O . VAL F 2 114 ? 47.465 65.739 -43.309 1.00 51.81 114 VAL J O 1
ATOM 9063 N N . PHE F 2 115 ? 45.645 64.672 -42.496 1.00 49.62 115 PHE J N 1
ATOM 9064 C CA . PHE F 2 115 ? 45.012 64.464 -43.795 1.00 50.72 115 PHE J CA 1
ATOM 9065 C C . PHE F 2 115 ? 43.521 64.729 -43.656 1.00 56.45 115 PHE J C 1
ATOM 9066 O O . PHE F 2 115 ? 42.858 64.113 -42.816 1.00 58.52 115 PHE J O 1
ATOM 9074 N N . ILE F 2 116 ? 42.996 65.638 -44.477 1.00 60.25 116 ILE J N 1
ATOM 9075 C CA . ILE F 2 116 ? 41.582 66.000 -44.456 1.00 60.68 116 ILE J CA 1
ATOM 9076 C C . ILE F 2 116 ? 40.877 65.323 -45.624 1.00 60.24 116 ILE J C 1
ATOM 9077 O O . ILE F 2 116 ? 41.428 65.224 -46.729 1.00 53.44 116 ILE J O 1
ATOM 9082 N N . PHE F 2 117 ? 39.656 64.846 -45.378 1.00 64.70 117 PHE J N 1
ATOM 9083 C CA . PHE F 2 117 ? 38.861 64.165 -46.388 1.00 51.62 117 PHE J CA 1
ATOM 9084 C C . PHE F 2 117 ? 37.473 64.791 -46.434 1.00 59.33 117 PHE J C 1
ATOM 9085 O O . PHE F 2 117 ? 36.790 64.868 -45.396 1.00 67.45 117 PHE J O 1
ATOM 9093 N N . PRO F 2 118 ? 37.017 65.241 -47.598 1.00 60.08 118 PRO J N 1
ATOM 9094 C CA . PRO F 2 118 ? 35.687 65.841 -47.699 1.00 63.18 118 PRO J CA 1
ATOM 9095 C C . PRO F 2 118 ? 34.620 64.763 -47.789 1.00 69.54 118 PRO J C 1
ATOM 9096 O O . PRO F 2 118 ? 34.943 63.583 -47.985 1.00 73.34 118 PRO J O 1
ATOM 9100 N N . PRO F 2 119 ? 33.337 65.114 -47.648 1.00 71.22 119 PRO J N 1
ATOM 9101 C CA . PRO F 2 119 ? 32.299 64.084 -47.741 1.00 71.42 119 PRO J CA 1
ATOM 9102 C C . PRO F 2 119 ? 32.145 63.591 -49.167 1.00 73.29 119 PRO J C 1
ATOM 9103 O O . PRO F 2 119 ? 32.214 64.364 -50.126 1.00 66.10 119 PRO J O 1
ATOM 9107 N N . SER F 2 120 ? 31.960 62.280 -49.298 1.00 80.58 120 SER J N 1
ATOM 9108 C CA . SER F 2 120 ? 31.815 61.678 -50.614 1.00 78.19 120 SER J CA 1
ATOM 9109 C C . SER F 2 120 ? 30.443 61.993 -51.191 1.00 78.20 120 SER J C 1
ATOM 9110 O O . SER F 2 120 ? 29.470 62.212 -50.463 1.00 75.85 120 SER J O 1
ATOM 9113 N N . ASP F 2 121 ? 30.373 62.021 -52.521 1.00 78.94 121 ASP J N 1
ATOM 9114 C CA . ASP F 2 121 ? 29.081 62.180 -53.181 1.00 77.19 121 ASP J CA 1
ATOM 9115 C C . ASP F 2 121 ? 28.171 60.991 -52.904 1.00 77.47 121 ASP J C 1
ATOM 9116 O O . ASP F 2 121 ? 26.943 61.138 -52.902 1.00 74.34 121 ASP J O 1
ATOM 9121 N N . GLU F 2 122 ? 28.752 59.811 -52.670 1.00 75.21 122 GLU J N 1
ATOM 9122 C CA . GLU F 2 122 ? 27.962 58.680 -52.196 1.00 75.40 122 GLU J CA 1
ATOM 9123 C C . GLU F 2 122 ? 27.312 58.997 -50.855 1.00 77.01 122 GLU J C 1
ATOM 9124 O O . GLU F 2 122 ? 26.133 58.692 -50.638 1.00 77.90 122 GLU J O 1
ATOM 9130 N N . GLN F 2 123 ? 28.066 59.616 -49.943 1.00 83.88 123 GLN J N 1
ATOM 9131 C CA . GLN F 2 123 ? 27.496 60.019 -48.662 1.00 79.41 123 GLN J CA 1
ATOM 9132 C C . GLN F 2 123 ? 26.580 61.225 -48.817 1.00 79.32 123 GLN J C 1
ATOM 9133 O O . GLN F 2 123 ? 25.530 61.299 -48.169 1.00 79.89 123 GLN J O 1
ATOM 9139 N N . LEU F 2 124 ? 26.969 62.187 -49.658 1.00 75.15 124 LEU J N 1
ATOM 9140 C CA . LEU F 2 124 ? 26.112 63.343 -49.900 1.00 79.24 124 LEU J CA 1
ATOM 9141 C C . LEU F 2 124 ? 24.770 62.925 -50.485 1.00 89.19 124 LEU J C 1
ATOM 9142 O O . LEU F 2 124 ? 23.743 63.546 -50.190 1.00 92.89 124 LEU J O 1
ATOM 9147 N N . LYS F 2 125 ? 24.758 61.874 -51.309 1.00 85.74 125 LYS J N 1
ATOM 9148 C CA . LYS F 2 125 ? 23.494 61.336 -51.798 1.00 82.16 125 LYS J CA 1
ATOM 9149 C C . LYS F 2 125 ? 22.696 60.684 -50.677 1.00 80.83 125 LYS J C 1
ATOM 9150 O O . LYS F 2 125 ? 21.464 60.620 -50.751 1.00 82.39 125 LYS J O 1
ATOM 9152 N N . SER F 2 126 ? 23.373 60.203 -49.635 1.00 85.22 126 SER J N 1
ATOM 9153 C CA . SER F 2 126 ? 22.706 59.572 -48.504 1.00 89.85 126 SER J CA 1
ATOM 9154 C C . SER F 2 126 ? 22.083 60.576 -47.543 1.00 95.81 126 SER J C 1
ATOM 9155 O O . SER F 2 126 ? 21.539 60.164 -46.513 1.00 91.22 126 SER J O 1
ATOM 9157 N N . GLY F 2 127 ? 22.144 61.872 -47.848 1.00 89.29 127 GLY J N 1
ATOM 9158 C CA . GLY F 2 127 ? 21.588 62.889 -46.984 1.00 91.23 127 GLY J CA 1
ATOM 9159 C C . GLY F 2 127 ? 22.482 63.329 -45.848 1.00 96.91 127 GLY J C 1
ATOM 9160 O O . GLY F 2 127 ? 22.159 64.318 -45.176 1.00 79.87 127 GLY J O 1
ATOM 9161 N N . THR F 2 128 ? 23.587 62.635 -45.604 1.00 95.39 128 THR J N 1
ATOM 9162 C CA . THR F 2 128 ? 24.539 63.010 -44.571 1.00 82.74 128 THR J CA 1
ATOM 9163 C C . THR F 2 128 ? 25.750 63.691 -45.195 1.00 80.99 128 THR J C 1
ATOM 9164 O O . THR F 2 128 ? 25.901 63.764 -46.417 1.00 87.41 128 THR J O 1
ATOM 9168 N N . ALA F 2 129 ? 26.624 64.197 -44.329 1.00 78.89 129 ALA J N 1
ATOM 9169 C CA . ALA F 2 129 ? 27.865 64.820 -44.779 1.00 72.84 129 ALA J CA 1
ATOM 9170 C C . ALA F 2 129 ? 28.853 64.773 -43.623 1.00 74.96 129 ALA J C 1
ATOM 9171 O O . ALA F 2 129 ? 28.628 65.412 -42.590 1.00 63.73 129 ALA J O 1
ATOM 9173 N N . SER F 2 130 ? 29.931 64.017 -43.795 1.00 73.13 130 SER J N 1
ATOM 9174 C CA . SER F 2 130 ? 30.950 63.862 -42.771 1.00 62.45 130 SER J CA 1
ATOM 9175 C C . SER F 2 130 ? 32.308 64.261 -43.328 1.00 62.42 130 SER J C 1
ATOM 9176 O O . SER F 2 130 ? 32.666 63.887 -44.450 1.00 61.18 130 SER J O 1
ATOM 9179 N N . VAL F 2 131 ? 33.052 65.030 -42.541 1.00 57.83 131 VAL J N 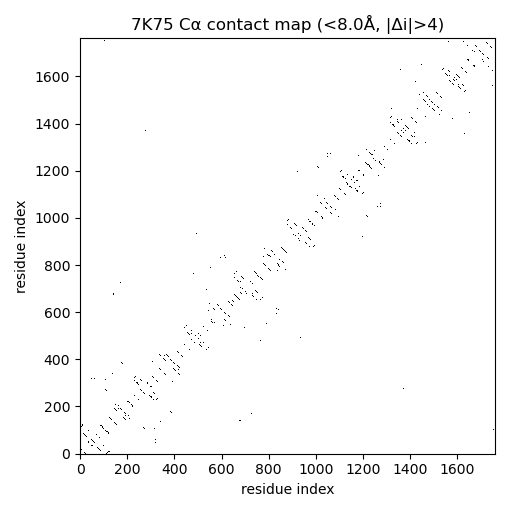1
ATOM 9180 C CA . VAL F 2 131 ? 34.430 65.386 -42.846 1.00 56.53 131 VAL J CA 1
ATOM 9181 C C . VAL F 2 131 ? 35.336 64.607 -41.907 1.00 59.49 131 VAL J C 1
ATOM 9182 O O . VAL F 2 131 ? 35.064 64.511 -40.704 1.00 60.72 131 VAL J O 1
ATOM 9186 N N . VAL F 2 132 ? 36.412 64.048 -42.454 1.00 56.41 132 VAL J N 1
ATOM 9187 C CA . VAL F 2 132 ? 37.317 63.187 -41.704 1.00 58.50 132 VAL J CA 1
ATOM 9188 C C . VAL F 2 132 ? 38.701 63.818 -41.703 1.00 58.74 132 VAL J C 1
ATOM 9189 O O . VAL F 2 132 ? 39.225 64.184 -42.762 1.00 58.94 132 VAL J O 1
ATOM 9193 N N . CYS F 2 133 ? 39.283 63.953 -40.513 1.00 55.07 133 CYS J N 1
ATOM 9194 C CA . CYS F 2 133 ? 40.630 64.476 -40.323 1.00 55.43 133 CYS J CA 1
ATOM 9195 C C . CYS F 2 133 ? 41.460 63.383 -39.665 1.00 54.74 133 CYS J C 1
ATOM 9196 O O . CYS F 2 133 ? 41.126 62.927 -38.565 1.00 51.06 133 CYS J O 1
ATOM 9199 N N . LEU F 2 134 ? 42.523 62.954 -40.338 1.00 58.62 134 LEU J N 1
ATOM 9200 C CA . LEU F 2 134 ? 43.321 61.816 -39.901 1.00 48.88 134 LEU J CA 1
ATOM 9201 C C . LEU F 2 134 ? 44.696 62.278 -39.445 1.00 47.04 134 LEU J C 1
ATOM 9202 O O . LEU F 2 134 ? 45.395 62.984 -40.178 1.00 47.82 134 LEU J O 1
ATOM 9207 N N . LEU F 2 135 ? 45.076 61.874 -38.237 1.00 44.92 135 LEU J N 1
ATOM 9208 C CA . LEU F 2 135 ? 46.400 62.126 -37.691 1.00 41.86 135 LEU J CA 1
ATOM 9209 C C . LEU F 2 135 ? 47.204 60.835 -37.739 1.00 42.90 135 LEU J C 1
ATOM 9210 O O . LEU F 2 135 ? 46.680 59.760 -37.435 1.00 42.21 135 LEU J O 1
ATOM 9215 N N . ASN F 2 136 ? 48.473 60.936 -38.133 1.00 42.40 136 ASN J N 1
ATOM 9216 C CA . ASN F 2 136 ? 49.303 59.763 -38.379 1.00 40.35 136 ASN J CA 1
ATOM 9217 C C . ASN F 2 136 ? 50.593 59.842 -37.577 1.00 45.37 136 ASN J C 1
ATOM 9218 O O . ASN F 2 136 ? 51.316 60.841 -37.655 1.00 41.52 136 ASN J O 1
ATOM 9223 N N . ASN F 2 137 ? 50.868 58.786 -36.811 1.00 47.07 137 ASN J N 1
ATOM 9224 C CA . ASN F 2 137 ? 52.159 58.544 -36.165 1.00 41.80 137 ASN J CA 1
ATOM 9225 C C . ASN F 2 137 ? 52.661 59.777 -35.408 1.00 42.10 137 ASN J C 1
ATOM 9226 O O . ASN F 2 137 ? 53.595 60.462 -35.821 1.00 52.48 137 ASN J O 1
ATOM 9231 N N . PHE F 2 138 ? 52.020 60.035 -34.271 1.00 40.76 138 PHE J N 1
ATOM 9232 C CA . PHE F 2 138 ? 52.440 61.110 -33.385 1.00 42.64 138 PHE J CA 1
ATOM 9233 C C . PHE F 2 138 ? 52.673 60.576 -31.980 1.00 43.01 138 PHE J C 1
ATOM 9234 O O . PHE F 2 138 ? 52.095 59.563 -31.574 1.00 41.43 138 PHE J O 1
ATOM 9242 N N . TYR F 2 139 ? 53.536 61.274 -31.244 1.00 41.98 139 TYR J N 1
ATOM 9243 C CA . TYR F 2 139 ? 53.802 60.998 -29.851 1.00 37.93 139 TYR J CA 1
ATOM 9244 C C . TYR F 2 139 ? 54.161 62.323 -29.199 1.00 44.31 139 TYR J C 1
ATOM 9245 O O . TYR F 2 139 ? 54.933 63.097 -29.784 1.00 52.34 139 TYR J O 1
ATOM 9254 N N . PRO F 2 140 ? 53.643 62.614 -27.993 1.00 47.67 140 PRO J N 1
ATOM 9255 C CA . PRO F 2 140 ? 52.738 61.786 -27.175 1.00 46.54 140 PRO J CA 1
ATOM 9256 C C . PRO F 2 140 ? 51.285 61.714 -27.662 1.00 46.52 140 PRO J C 1
ATOM 9257 O O . PRO F 2 140 ? 50.930 62.298 -28.687 1.00 45.79 140 PRO J O 1
ATOM 9261 N N . ARG F 2 141 ? 50.453 61.008 -26.887 1.00 49.51 141 ARG J N 1
ATOM 9262 C CA . ARG F 2 141 ? 49.076 60.739 -27.294 1.00 46.70 141 ARG J CA 1
ATOM 9263 C C . ARG F 2 141 ? 48.225 62.002 -27.298 1.00 53.14 141 ARG J C 1
ATOM 9264 O O . ARG F 2 141 ? 47.314 62.136 -28.124 1.00 57.74 141 ARG J O 1
ATOM 9272 N N . GLU F 2 142 ? 48.490 62.926 -26.375 1.00 50.35 142 GLU J N 1
ATOM 9273 C CA . GLU F 2 142 ? 47.680 64.133 -26.265 1.00 57.86 142 GLU J CA 1
ATOM 9274 C C . GLU F 2 142 ? 47.715 64.916 -27.570 1.00 49.72 142 GLU J C 1
ATOM 9275 O O . GLU F 2 142 ? 48.772 65.394 -27.993 1.00 49.69 142 GLU J O 1
ATOM 9277 N N . ALA F 2 143 ? 46.556 65.033 -28.211 1.00 48.31 143 ALA J N 1
ATOM 9278 C CA . ALA F 2 143 ? 46.443 65.747 -29.477 1.00 55.09 143 ALA J CA 1
ATOM 9279 C C . ALA F 2 143 ? 45.047 66.339 -29.570 1.00 55.50 143 ALA J C 1
ATOM 9280 O O . ALA F 2 143 ? 44.057 65.602 -29.524 1.00 61.35 143 ALA J O 1
ATOM 9282 N N . LYS F 2 144 ? 44.971 67.659 -29.696 1.00 57.42 144 LYS J N 1
ATOM 9283 C CA . LYS F 2 144 ? 43.696 68.356 -29.803 1.00 59.38 144 LYS J CA 1
ATOM 9284 C C . LYS F 2 144 ? 43.358 68.563 -31.274 1.00 54.05 144 LYS J C 1
ATOM 9285 O O . LYS F 2 144 ? 44.145 69.155 -32.021 1.00 48.89 144 LYS J O 1
ATOM 9287 N N . VAL F 2 145 ? 42.195 68.070 -31.688 1.00 54.17 145 VAL J N 1
ATOM 9288 C CA . VAL F 2 145 ? 41.679 68.284 -33.034 1.00 58.76 145 VAL J CA 1
ATOM 9289 C C . VAL F 2 145 ? 40.373 69.052 -32.900 1.00 59.87 145 VAL J C 1
ATOM 9290 O O . VAL F 2 145 ? 39.446 68.595 -32.220 1.00 56.14 145 VAL J O 1
ATOM 9294 N N . GLN F 2 146 ? 40.304 70.215 -33.537 1.00 59.54 146 GLN J N 1
ATOM 9295 C CA . GLN F 2 146 ? 39.132 71.073 -33.473 1.00 61.40 146 GLN J CA 1
ATOM 9296 C C . GLN F 2 146 ? 38.629 71.366 -34.877 1.00 57.89 146 GLN J C 1
ATOM 9297 O O . GLN F 2 146 ? 39.414 71.676 -35.778 1.00 58.15 146 GLN J O 1
ATOM 9303 N N . TRP F 2 147 ? 37.315 71.265 -35.055 1.00 54.00 147 TRP J N 1
ATOM 9304 C CA . TRP F 2 147 ? 36.681 71.550 -36.332 1.00 53.31 147 TRP J CA 1
ATOM 9305 C C . TRP F 2 147 ? 36.219 73.000 -36.360 1.00 60.51 147 TRP J C 1
ATOM 9306 O O . TRP F 2 147 ? 35.609 73.483 -35.400 1.00 64.98 147 TRP J O 1
ATOM 9317 N N . LYS F 2 148 ? 36.515 73.691 -37.458 1.00 57.94 148 LYS J N 1
ATOM 9318 C CA . LYS F 2 148 ? 36.153 75.096 -37.629 1.00 66.50 148 LYS J CA 1
ATOM 9319 C C . LYS F 2 148 ? 35.439 75.244 -38.969 1.00 70.60 148 LYS J C 1
ATOM 9320 O O . LYS F 2 148 ? 36.084 75.387 -40.012 1.00 71.68 148 LYS J O 1
ATOM 9323 N N . VAL F 2 149 ? 34.112 75.204 -38.934 1.00 69.20 149 VAL J N 1
ATOM 9324 C CA . VAL F 2 149 ? 33.290 75.399 -40.122 1.00 67.19 149 VAL J CA 1
ATOM 9325 C C . VAL F 2 149 ? 33.099 76.901 -40.304 1.00 74.16 149 VAL J C 1
ATOM 9326 O O . VAL F 2 149 ? 32.436 77.552 -39.493 1.00 71.60 149 VAL J O 1
ATOM 9330 N N . ASP F 2 150 ? 33.681 77.447 -41.373 1.00 70.75 150 ASP J N 1
ATOM 9331 C CA . ASP F 2 150 ? 33.752 78.893 -41.594 1.00 72.95 150 ASP J CA 1
ATOM 9332 C C . ASP F 2 150 ? 34.391 79.593 -40.399 1.00 72.43 150 ASP J C 1
ATOM 9333 O O . ASP F 2 150 ? 33.880 80.587 -39.879 1.00 73.82 150 ASP J O 1
ATOM 9338 N N . ASN F 2 151 ? 35.526 79.052 -39.958 1.00 74.84 151 ASN J N 1
ATOM 9339 C CA . ASN F 2 151 ? 36.311 79.573 -38.843 1.00 76.76 151 ASN J CA 1
ATOM 9340 C C . ASN F 2 151 ? 35.521 79.640 -37.542 1.00 74.63 151 ASN J C 1
ATOM 9341 O O . ASN F 2 151 ? 35.966 80.285 -36.585 1.00 77.00 151 ASN J O 1
ATOM 9346 N N . ALA F 2 152 ? 34.361 78.992 -37.479 1.00 76.01 152 ALA J N 1
ATOM 9347 C CA . ALA F 2 152 ? 33.566 78.910 -36.262 1.00 62.77 152 ALA J CA 1
ATOM 9348 C C . ALA F 2 152 ? 33.855 77.574 -35.590 1.00 64.21 152 ALA J C 1
ATOM 9349 O O . ALA F 2 152 ? 33.589 76.515 -36.170 1.00 64.15 152 ALA J O 1
ATOM 9351 N N . LEU F 2 153 ? 34.403 77.627 -34.377 1.00 61.25 153 LEU J N 1
ATOM 9352 C CA . LEU F 2 153 ? 34.805 76.411 -33.682 1.00 60.17 153 LEU J CA 1
ATOM 9353 C C . LEU F 2 153 ? 33.604 75.502 -33.453 1.00 59.84 153 LEU J C 1
ATOM 9354 O O . LEU F 2 153 ? 32.582 75.925 -32.904 1.00 54.06 153 LEU J O 1
ATOM 9359 N N . GLN F 2 154 ? 33.731 74.250 -33.884 1.00 63.98 154 GLN J N 1
ATOM 9360 C CA . GLN F 2 154 ? 32.650 73.282 -33.785 1.00 58.39 154 GLN J CA 1
ATOM 9361 C C . GLN F 2 154 ? 32.767 72.477 -32.499 1.00 70.91 154 GLN J C 1
ATOM 9362 O O . GLN F 2 154 ? 33.868 72.119 -32.070 1.00 73.02 154 GLN J O 1
ATOM 9368 N N . SER F 2 155 ? 31.619 72.193 -31.888 1.00 73.35 155 SER J N 1
ATOM 9369 C CA . SER F 2 155 ? 31.569 71.356 -30.697 1.00 76.56 155 SER J CA 1
ATOM 9370 C C . SER F 2 155 ? 30.186 70.735 -30.606 1.00 73.11 155 SER J C 1
ATOM 9371 O O . SER F 2 155 ? 29.179 71.442 -30.716 1.00 74.29 155 SER J O 1
ATOM 9374 N N . GLY F 2 156 ? 30.140 69.420 -30.408 1.00 69.04 156 GLY J N 1
ATOM 9375 C CA . GLY F 2 156 ? 28.896 68.687 -30.341 1.00 63.71 156 GLY J CA 1
ATOM 9376 C C . GLY F 2 156 ? 28.574 67.875 -31.577 1.00 72.87 156 GLY J C 1
ATOM 9377 O O . GLY F 2 156 ? 27.618 67.090 -31.548 1.00 78.72 156 GLY J O 1
ATOM 9378 N N . ASN F 2 157 ? 29.339 68.040 -32.658 1.00 71.82 157 ASN J N 1
ATOM 9379 C CA . ASN F 2 157 ? 29.119 67.306 -33.899 1.00 70.54 157 ASN J CA 1
ATOM 9380 C C . ASN F 2 157 ? 30.366 66.548 -34.339 1.00 67.25 157 ASN J C 1
ATOM 9381 O O . ASN F 2 157 ? 30.511 66.231 -35.524 1.00 66.15 157 ASN J O 1
ATOM 9386 N N . SER F 2 158 ? 31.269 66.253 -33.410 1.00 64.03 158 SER J N 1
ATOM 9387 C CA . SER F 2 158 ? 32.525 65.583 -33.706 1.00 60.37 158 SER J CA 1
ATOM 9388 C C . SER F 2 158 ? 32.576 64.238 -32.993 1.00 61.28 158 SER J C 1
ATOM 9389 O O . SER F 2 158 ? 31.737 63.922 -32.145 1.00 67.29 158 SER J O 1
ATOM 9392 N N . GLN F 2 159 ? 33.581 63.441 -33.354 1.00 65.56 159 GLN J N 1
ATOM 9393 C CA . GLN F 2 159 ? 33.846 62.180 -32.673 1.00 61.25 159 GLN J CA 1
ATOM 9394 C C . GLN F 2 159 ? 35.291 61.786 -32.937 1.00 60.48 159 GLN J C 1
ATOM 9395 O O . GLN F 2 159 ? 35.713 61.708 -34.095 1.00 54.77 159 GLN J O 1
ATOM 9401 N N . GLU F 2 160 ? 36.043 61.549 -31.866 1.00 59.10 160 GLU J N 1
ATOM 9402 C CA . GLU F 2 160 ? 37.465 61.255 -31.950 1.00 57.16 160 GLU J CA 1
ATOM 9403 C C . GLU F 2 160 ? 37.730 59.787 -31.646 1.00 53.94 160 GLU J C 1
ATOM 9404 O O . GLU F 2 160 ? 37.001 59.148 -30.880 1.00 40.93 160 GLU J O 1
ATOM 9410 N N . SER F 2 161 ? 38.795 59.265 -32.248 1.00 51.01 161 SER J N 1
ATOM 9411 C CA . SER F 2 161 ? 39.171 57.866 -32.098 1.00 49.14 161 SER J CA 1
ATOM 9412 C C . SER F 2 161 ? 40.684 57.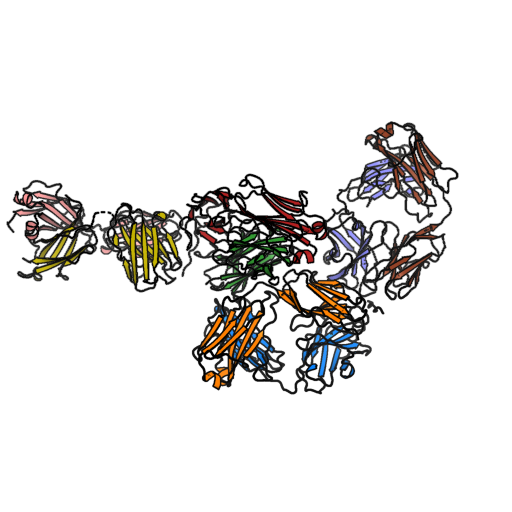762 -32.203 1.00 46.25 161 SER J C 1
ATOM 9413 O O . SER F 2 161 ? 41.269 58.226 -33.185 1.00 47.27 161 SER J O 1
ATOM 9416 N N . VAL F 2 162 ? 41.313 57.164 -31.195 1.00 47.07 162 VAL J N 1
ATOM 9417 C CA . VAL F 2 162 ? 42.766 57.069 -31.115 1.00 48.45 162 VAL J CA 1
ATOM 9418 C C . VAL F 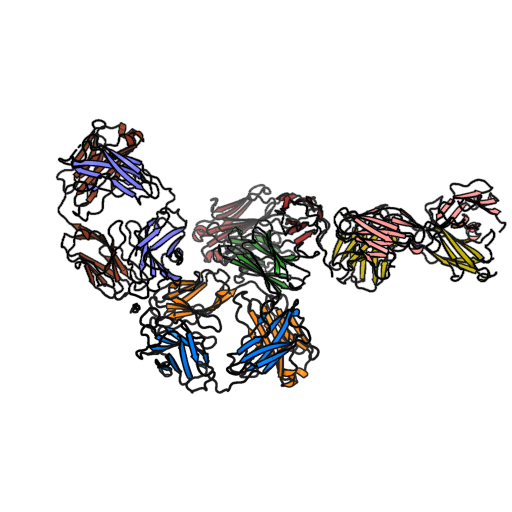2 162 ? 43.159 55.600 -31.164 1.00 51.86 162 VAL J C 1
ATOM 9419 O O . VAL F 2 162 ? 42.577 54.772 -30.455 1.00 58.37 162 VAL J O 1
ATOM 9423 N N . THR F 2 163 ? 44.148 55.283 -31.994 1.00 49.45 163 THR J N 1
ATOM 9424 C CA . THR F 2 163 ? 44.656 53.924 -32.056 1.00 43.84 163 THR J CA 1
ATOM 9425 C C . THR F 2 163 ? 45.471 53.604 -30.808 1.00 41.20 163 THR J C 1
ATOM 9426 O O . THR F 2 163 ? 45.892 54.490 -30.059 1.00 40.05 163 THR J O 1
ATOM 9430 N N . GLU F 2 164 ? 45.688 52.312 -30.584 1.00 42.18 164 GLU J N 1
ATOM 9431 C CA . GLU F 2 164 ? 46.616 51.902 -29.547 1.00 41.62 164 GLU J CA 1
ATOM 9432 C C . GLU F 2 164 ? 48.046 52.163 -30.008 1.00 45.73 164 GLU J C 1
ATOM 9433 O O . GLU F 2 164 ? 48.329 52.274 -31.204 1.00 47.60 164 GLU J O 1
ATOM 9439 N N . GLN F 2 165 ? 48.951 52.279 -29.037 1.00 41.00 165 GLN J N 1
ATOM 9440 C CA . GLN F 2 165 ? 50.342 52.589 -29.343 1.00 40.21 165 GLN J CA 1
ATOM 9441 C C . GLN F 2 165 ? 50.912 51.568 -30.320 1.00 39.95 165 GLN J C 1
ATOM 9442 O O . GLN F 2 165 ? 50.743 50.358 -30.144 1.00 42.78 165 GLN J O 1
ATOM 9448 N N . ASP F 2 166 ? 51.578 52.064 -31.360 1.00 42.18 166 ASP J N 1
ATOM 9449 C CA . ASP F 2 166 ? 52.014 51.207 -32.454 1.00 46.82 166 ASP J CA 1
ATOM 9450 C C . ASP F 2 166 ? 53.121 50.266 -31.995 1.00 42.10 166 ASP J C 1
ATOM 9451 O O . ASP F 2 166 ? 54.109 50.695 -31.393 1.00 39.79 166 ASP J O 1
ATOM 9456 N N A SER F 2 167 ? 52.951 48.974 -32.283 0.46 45.19 167 SER J N 1
ATOM 9457 N N B SER F 2 167 ? 52.957 48.975 -32.293 0.54 45.22 167 SER J N 1
ATOM 9458 C CA A SER F 2 167 ? 53.927 47.971 -31.878 0.46 42.92 167 SER J CA 1
ATOM 9459 C CA B SER F 2 167 ? 53.937 47.980 -31.873 0.54 42.92 167 SER J CA 1
ATOM 9460 C C A SER F 2 167 ? 55.268 48.128 -32.584 0.46 43.20 167 SER J C 1
ATOM 9461 C C B SER F 2 167 ? 55.284 48.156 -32.563 0.54 43.21 167 SER J C 1
ATOM 9462 O O A SER F 2 167 ? 56.247 47.510 -32.153 0.46 44.34 167 SER J O 1
ATOM 9463 O O B SER F 2 167 ? 56.279 47.583 -32.108 0.54 44.43 167 SER J O 1
ATOM 9468 N N . LYS F 2 168 ? 55.340 48.931 -33.645 1.00 46.67 168 LYS J N 1
ATOM 9469 C CA . LYS F 2 168 ? 56.582 49.131 -34.383 1.00 41.44 168 LYS J CA 1
ATOM 9470 C C . LYS F 2 168 ? 57.332 50.384 -33.941 1.00 47.63 168 LYS J C 1
ATOM 9471 O O . LYS F 2 168 ? 58.507 50.302 -33.571 1.00 47.07 168 LYS J O 1
ATOM 9473 N N . ASP F 2 169 ? 56.679 51.547 -33.971 1.00 40.03 169 ASP J N 1
ATOM 9474 C CA . ASP F 2 169 ? 57.346 52.806 -33.656 1.00 46.29 169 ASP J CA 1
ATOM 9475 C C . ASP F 2 169 ? 56.736 53.532 -32.461 1.00 48.17 169 ASP J C 1
ATOM 9476 O O . ASP F 2 169 ? 57.071 54.699 -32.227 1.00 45.30 169 ASP J O 1
ATOM 9481 N N . SER F 2 170 ? 55.846 52.882 -31.710 1.00 46.73 170 SER J N 1
ATOM 9482 C CA . SER F 2 170 ? 55.322 53.394 -30.442 1.00 43.98 170 SER J CA 1
ATOM 9483 C C . SER F 2 170 ? 54.589 54.725 -30.588 1.00 42.61 170 SER J C 1
ATOM 9484 O O . SER F 2 170 ? 54.456 55.469 -29.611 1.00 44.45 170 SER J O 1
ATOM 9487 N N . THR F 2 171 ? 54.100 55.048 -31.780 1.00 38.89 171 THR J N 1
ATOM 9488 C CA . THR F 2 171 ? 53.372 56.287 -31.992 1.00 40.27 171 THR J CA 1
ATOM 9489 C C . THR F 2 171 ? 51.870 56.028 -31.950 1.00 40.72 171 THR J C 1
ATOM 9490 O O . THR F 2 171 ? 51.404 54.893 -31.826 1.00 41.42 171 THR J O 1
ATOM 9494 N N . TYR F 2 172 ? 51.105 57.108 -32.061 1.00 42.74 172 TYR J N 1
ATOM 9495 C CA . TYR F 2 172 ? 49.654 57.050 -32.085 1.00 43.84 172 TYR J CA 1
ATOM 9496 C C . TYR F 2 172 ? 49.132 57.670 -33.374 1.00 42.84 172 TYR J C 1
ATOM 9497 O O . TYR F 2 172 ? 49.805 58.478 -34.020 1.00 40.91 172 TYR J O 1
ATOM 9506 N N . SER F 2 173 ? 47.919 57.268 -33.747 1.00 40.77 173 SER J N 1
ATOM 9507 C CA . SER F 2 173 ? 47.189 57.875 -34.848 1.00 38.21 173 SER J CA 1
ATOM 9508 C C . SER F 2 173 ? 45.762 58.152 -34.399 1.00 40.91 173 SER J C 1
ATOM 9509 O O . SER F 2 173 ? 45.232 57.479 -33.511 1.00 43.88 173 SER J O 1
ATOM 9512 N N . LEU F 2 174 ? 45.145 59.156 -35.016 1.00 47.70 174 LEU J N 1
ATOM 9513 C CA . LEU F 2 174 ? 43.853 59.650 -34.566 1.00 41.07 174 LEU J CA 1
ATOM 9514 C C . LEU F 2 174 ? 42.926 59.865 -35.752 1.00 45.84 174 LEU J C 1
ATOM 9515 O O . LEU F 2 174 ? 43.362 60.288 -36.826 1.00 38.01 174 LEU J O 1
ATOM 9520 N N . SER F 2 175 ? 41.643 59.574 -35.544 1.00 49.36 175 SER J N 1
ATOM 9521 C CA . SER F 2 175 ? 40.595 59.834 -36.523 1.00 52.17 175 SER J CA 1
ATOM 9522 C C . SER F 2 175 ? 39.537 60.713 -35.874 1.00 54.58 175 SER J C 1
ATOM 9523 O O . SER F 2 175 ? 38.961 60.339 -34.846 1.00 58.19 175 SER J O 1
ATOM 9526 N N . SER F 2 176 ? 39.288 61.876 -36.467 1.00 51.89 176 SER J N 1
ATOM 9527 C CA . SER F 2 176 ? 38.243 62.784 -36.018 1.00 52.93 176 SER J CA 1
ATOM 9528 C C . SER F 2 176 ? 37.257 62.996 -37.154 1.00 52.77 176 SER J C 1
ATOM 9529 O O . SER F 2 176 ? 37.658 63.320 -38.277 1.00 53.35 176 SER J O 1
ATOM 9532 N N . THR F 2 177 ? 35.972 62.815 -36.863 1.00 49.77 177 THR J N 1
ATOM 9533 C CA . THR F 2 177 ? 34.923 62.871 -37.871 1.00 56.42 177 THR J CA 1
ATOM 9534 C C . THR F 2 177 ? 33.894 63.916 -37.467 1.00 58.63 177 THR J C 1
ATOM 9535 O O . THR F 2 177 ? 33.267 63.799 -36.408 1.00 55.73 177 THR J O 1
ATOM 9539 N N . LEU F 2 178 ? 33.726 64.933 -38.308 1.00 54.26 178 LEU J N 1
ATOM 9540 C CA . LEU F 2 178 ? 32.716 65.968 -38.114 1.00 60.75 178 LEU J CA 1
ATOM 9541 C C . LEU F 2 178 ? 31.525 65.633 -39.005 1.00 60.55 178 LEU J C 1
ATOM 9542 O O . LEU F 2 178 ? 31.632 65.672 -40.235 1.00 60.82 178 LEU J O 1
ATOM 9547 N N . THR F 2 179 ? 30.395 65.299 -38.387 1.00 63.74 179 THR J N 1
ATOM 9548 C CA . THR F 2 179 ? 29.201 64.869 -39.103 1.00 66.62 179 THR J CA 1
ATOM 9549 C C . THR F 2 179 ? 28.137 65.955 -39.046 1.00 64.50 179 THR J C 1
ATOM 9550 O O . THR F 2 179 ? 27.795 66.442 -37.963 1.00 72.09 179 THR J O 1
ATOM 9554 N N . LEU F 2 180 ? 27.618 66.326 -40.212 1.00 67.18 180 LEU J N 1
ATOM 9555 C CA . LEU F 2 180 ? 26.521 67.271 -40.329 1.00 67.43 180 LEU J CA 1
ATOM 9556 C C . LEU F 2 180 ? 25.501 66.724 -41.316 1.00 79.49 180 LEU J C 1
ATOM 9557 O O . LEU F 2 180 ? 25.787 65.809 -42.092 1.00 80.56 180 LEU J O 1
ATOM 9562 N N . SER F 2 181 ? 24.300 67.291 -41.276 1.00 86.37 181 SER J N 1
ATOM 9563 C CA . SER F 2 181 ? 23.322 66.999 -42.312 1.00 79.12 181 SER J CA 1
ATOM 9564 C C . SER F 2 181 ? 23.785 67.594 -43.635 1.00 82.63 181 SER J C 1
ATOM 9565 O O . SER F 2 181 ? 24.544 68.567 -43.670 1.00 80.46 181 SER J O 1
ATOM 9568 N N . LYS F 2 182 ? 23.332 66.991 -44.737 1.00 86.43 182 LYS J N 1
ATOM 9569 C CA . LYS F 2 182 ? 23.654 67.547 -46.047 1.00 84.21 182 LYS J CA 1
ATOM 9570 C C . LYS F 2 182 ? 23.102 68.959 -46.192 1.00 83.64 182 LYS J C 1
ATOM 9571 O O . LYS F 2 182 ? 23.674 69.780 -46.918 1.00 86.62 182 LYS J O 1
ATOM 9577 N N . ALA F 2 183 ? 22.002 69.262 -45.499 1.00 86.45 183 ALA J N 1
ATOM 9578 C CA . ALA F 2 183 ? 21.480 70.623 -45.490 1.00 85.08 183 ALA J CA 1
ATOM 9579 C C . ALA F 2 183 ? 22.440 71.572 -44.782 1.00 84.26 183 ALA J C 1
ATOM 9580 O O . ALA F 2 183 ? 22.798 72.625 -45.322 1.00 83.24 183 ALA J O 1
ATOM 9582 N N . ASP F 2 184 ? 22.871 71.210 -43.568 1.00 86.26 184 ASP J N 1
ATOM 9583 C CA . ASP F 2 184 ? 23.795 72.054 -42.815 1.00 86.73 184 ASP J CA 1
ATOM 9584 C C . ASP F 2 184 ? 25.169 72.105 -43.457 1.00 83.07 184 ASP J C 1
ATOM 9585 O O . ASP F 2 184 ? 25.831 73.149 -43.414 1.00 84.34 184 ASP J O 1
ATOM 9590 N N . TYR F 2 185 ? 25.633 70.988 -44.019 1.00 84.25 185 TYR J N 1
ATOM 9591 C CA . TYR F 2 185 ? 26.871 71.029 -44.786 1.00 80.06 185 TYR J CA 1
ATOM 9592 C C . TYR F 2 185 ? 26.780 72.061 -45.891 1.00 79.71 185 TYR J C 1
ATOM 9593 O O . TYR F 2 185 ? 27.756 72.767 -46.177 1.00 68.15 185 TYR J O 1
ATOM 9602 N N . GLU F 2 186 ? 25.626 72.159 -46.545 1.00 82.75 186 GLU J N 1
ATOM 9603 C CA . GLU F 2 186 ? 25.596 72.997 -47.737 1.00 85.28 186 GLU J CA 1
ATOM 9604 C C . GLU F 2 186 ? 25.337 74.464 -47.428 1.00 79.64 186 GLU J C 1
ATOM 9605 O O . GLU F 2 186 ? 25.188 75.246 -48.377 1.00 76.52 186 GLU J O 1
ATOM 9611 N N . LYS F 2 187 ? 25.328 74.873 -46.157 1.00 87.16 187 LYS J N 1
ATOM 9612 C CA . LYS F 2 187 ? 25.192 76.272 -45.771 1.00 84.63 187 LYS J CA 1
ATOM 9613 C C . LYS F 2 187 ? 26.530 76.987 -45.603 1.00 85.95 187 LYS J C 1
ATOM 9614 O O . LYS F 2 187 ? 26.537 78.195 -45.343 1.00 82.61 187 LYS J O 1
ATOM 9618 N N . HIS F 2 188 ? 27.653 76.286 -45.746 1.00 86.44 188 HIS J N 1
ATOM 9619 C CA . HIS F 2 188 ? 28.949 76.820 -45.352 1.00 79.14 188 HIS J CA 1
ATOM 9620 C C . HIS F 2 188 ? 29.989 76.525 -46.424 1.00 78.05 188 HIS J C 1
ATOM 9621 O O . HIS F 2 188 ? 29.760 75.744 -47.350 1.00 75.77 188 HIS J O 1
ATOM 9628 N N . LYS F 2 189 ? 31.156 77.158 -46.276 1.00 73.29 189 LYS J N 1
ATOM 9629 C CA . LYS F 2 189 ? 32.184 77.161 -47.312 1.00 79.33 189 LYS J CA 1
ATOM 9630 C C . LYS F 2 189 ? 33.472 76.490 -46.855 1.00 78.05 189 LYS J C 1
ATOM 9631 O O . LYS F 2 189 ? 33.858 75.461 -47.421 1.00 75.73 189 LYS J O 1
ATOM 9637 N N . VAL F 2 190 ? 34.154 77.041 -45.855 1.00 78.70 190 VAL J N 1
ATOM 9638 C CA . VAL F 2 190 ? 35.463 76.552 -45.438 1.00 77.94 190 VAL J CA 1
ATOM 9639 C C . VAL F 2 190 ? 35.288 75.518 -44.334 1.00 68.59 190 VAL J C 1
ATOM 9640 O O . VAL F 2 190 ? 34.649 75.788 -43.310 1.00 62.91 190 VAL J O 1
ATOM 9644 N N . TYR F 2 191 ? 35.860 74.335 -44.541 1.00 73.03 191 TYR J N 1
ATOM 9645 C CA . TYR F 2 191 ? 35.867 73.271 -43.548 1.00 62.88 191 TYR J CA 1
ATOM 9646 C C . TYR F 2 191 ? 37.310 72.928 -43.217 1.00 59.26 191 TYR J C 1
ATOM 9647 O O . TYR F 2 191 ? 38.107 72.651 -44.118 1.00 62.55 191 TYR J O 1
ATOM 9656 N N . ALA F 2 192 ? 37.644 72.954 -41.929 1.00 54.74 192 ALA J N 1
ATOM 9657 C CA . ALA F 2 192 ? 39.026 72.782 -41.515 1.00 65.97 192 ALA J CA 1
ATOM 9658 C C . ALA F 2 192 ? 39.081 72.074 -40.171 1.00 61.07 192 ALA J C 1
ATOM 9659 O O . ALA F 2 192 ? 38.190 72.227 -39.331 1.00 58.30 192 ALA J O 1
ATOM 9661 N N . CYS F 2 193 ? 40.140 71.292 -39.983 1.00 54.83 193 CYS J N 1
ATOM 9662 C CA . CYS F 2 193 ? 40.484 70.716 -38.692 1.00 57.88 193 CYS J CA 1
ATOM 9663 C C . CYS F 2 193 ? 41.799 71.324 -38.226 1.00 60.41 193 CYS J C 1
ATOM 9664 O O . CYS F 2 193 ? 42.792 71.306 -38.961 1.00 56.32 193 CYS J O 1
ATOM 9667 N N . GLU F 2 194 ? 41.796 71.890 -37.022 1.00 60.48 194 GLU J N 1
ATOM 9668 C CA . GLU F 2 194 ? 42.995 72.465 -36.427 1.00 57.40 194 GLU J CA 1
ATOM 9669 C C . GLU F 2 194 ? 43.609 71.440 -35.483 1.00 58.95 194 GLU J C 1
ATOM 9670 O O . GLU F 2 194 ? 42.946 70.970 -34.552 1.00 60.78 194 GLU J O 1
ATOM 9676 N N . VAL F 2 195 ? 44.870 71.097 -35.725 1.00 60.93 195 VAL J N 1
ATOM 9677 C CA . VAL F 2 195 ? 45.573 70.071 -34.966 1.00 54.46 195 VAL J CA 1
ATOM 9678 C C . VAL F 2 195 ? 46.629 70.751 -34.108 1.00 52.49 195 VAL J C 1
ATOM 9679 O O . VAL F 2 195 ? 47.543 71.399 -34.632 1.00 51.19 195 VAL J O 1
ATOM 9683 N N . THR F 2 196 ? 46.502 70.603 -32.794 1.00 48.87 196 THR J N 1
ATOM 9684 C CA . THR F 2 196 ? 47.497 71.078 -31.845 1.00 51.86 196 THR J CA 1
ATOM 9685 C C . THR F 2 196 ? 48.166 69.875 -31.197 1.00 48.66 196 THR J C 1
ATOM 9686 O O . THR F 2 196 ? 47.484 68.946 -30.750 1.00 48.34 196 THR J O 1
ATOM 9690 N N . HIS F 2 197 ? 49.495 69.890 -31.159 1.00 42.74 197 HIS J N 1
ATOM 9691 C CA . HIS F 2 197 ? 50.260 68.769 -30.636 1.00 50.40 197 HIS J CA 1
ATOM 9692 C C . HIS F 2 197 ? 51.644 69.266 -30.248 1.00 50.69 197 HIS J C 1
ATOM 9693 O O . HIS F 2 197 ? 52.144 70.245 -30.809 1.00 59.37 197 HIS J O 1
ATOM 9700 N N . GLN F 2 198 ? 52.254 68.577 -29.278 1.00 48.40 198 GLN J N 1
ATOM 9701 C CA . GLN F 2 198 ? 53.552 69.002 -28.761 1.00 47.41 198 GLN J CA 1
ATOM 9702 C C . GLN F 2 198 ? 54.611 69.051 -29.855 1.00 55.85 198 GLN J C 1
ATOM 9703 O O . GLN F 2 198 ? 55.486 69.925 -29.833 1.00 57.50 198 GLN J O 1
ATOM 9709 N N . GLY F 2 199 ? 54.547 68.138 -30.820 1.00 52.59 199 GLY J N 1
ATOM 9710 C CA . GLY F 2 199 ? 55.486 68.137 -31.926 1.00 50.91 199 GLY J CA 1
ATOM 9711 C C . GLY F 2 199 ? 55.280 69.232 -32.947 1.00 54.88 199 GLY J C 1
ATOM 9712 O O . GLY F 2 199 ? 55.993 69.258 -33.955 1.00 52.87 199 GLY J O 1
ATOM 9713 N N . LEU F 2 200 ? 54.333 70.136 -32.719 1.00 53.98 200 LEU J N 1
ATOM 9714 C CA . LEU F 2 200 ? 54.025 71.215 -33.645 1.00 59.53 200 LEU J CA 1
ATOM 9715 C C . LEU F 2 200 ? 54.382 72.549 -33.005 1.00 63.95 200 LEU J C 1
ATOM 9716 O O . LEU F 2 200 ? 53.997 72.815 -31.862 1.00 65.81 200 LEU J O 1
ATOM 9721 N N . SER F 2 201 ? 55.125 73.379 -33.742 1.00 69.21 201 SER J N 1
ATOM 9722 C CA . SER F 2 201 ? 55.462 74.711 -33.250 1.00 68.77 201 SER J CA 1
ATOM 9723 C C . SER F 2 201 ? 54.202 75.531 -33.004 1.00 67.30 201 SER J C 1
ATOM 9724 O O . SER F 2 201 ? 54.021 76.114 -31.929 1.00 64.97 201 SER J O 1
ATOM 9727 N N . SER F 2 202 ? 53.324 75.583 -33.993 1.00 67.10 202 SER J N 1
ATOM 9728 C CA . SER F 2 202 ? 52.020 76.217 -33.917 1.00 69.43 202 SER J CA 1
ATOM 9729 C C . SER F 2 202 ? 50.998 75.265 -34.516 1.00 67.15 202 SER J C 1
ATOM 9730 O O . SER F 2 202 ? 51.362 74.345 -35.257 1.00 59.77 202 SER J O 1
ATOM 9733 N N . PRO F 2 203 ? 49.712 75.440 -34.196 1.00 62.34 203 PRO J N 1
ATOM 9734 C CA . PRO F 2 203 ? 48.697 74.503 -34.696 1.00 59.08 203 PRO J CA 1
ATOM 9735 C C . PRO F 2 203 ? 48.707 74.382 -36.212 1.00 58.07 203 PRO J C 1
ATOM 9736 O O . PRO F 2 203 ? 49.016 75.330 -36.938 1.00 54.83 203 PRO J O 1
ATOM 9740 N N . VAL F 2 204 ? 48.364 73.186 -36.682 1.00 60.77 204 VAL J N 1
ATOM 9741 C CA . VAL F 2 204 ? 48.320 72.859 -38.102 1.00 48.80 204 VAL J CA 1
ATOM 9742 C C . VAL F 2 204 ? 46.863 72.760 -38.527 1.00 52.30 204 VAL J C 1
ATOM 9743 O O . VAL F 2 204 ? 46.033 72.192 -37.807 1.00 57.27 204 VAL J O 1
ATOM 9747 N N . THR F 2 205 ? 46.550 73.318 -39.695 1.00 54.28 205 THR J N 1
ATOM 9748 C CA . THR F 2 205 ? 45.190 73.331 -40.218 1.00 55.30 205 THR J CA 1
ATOM 9749 C C . THR F 2 205 ? 45.184 72.764 -41.628 1.00 53.86 205 THR J C 1
ATOM 9750 O O . THR F 2 205 ? 45.819 73.325 -42.528 1.00 61.53 205 THR J O 1
ATOM 9754 N N . LYS F 2 206 ? 44.478 71.655 -41.816 1.00 57.01 206 LYS J N 1
ATOM 9755 C CA . LYS F 2 206 ? 44.130 71.162 -43.140 1.00 57.37 206 LYS J CA 1
ATOM 9756 C C . LYS F 2 206 ? 42.712 71.618 -43.450 1.00 56.66 206 LYS J C 1
ATOM 9757 O O . LYS F 2 206 ? 41.789 71.364 -42.668 1.00 55.42 206 LYS J O 1
ATOM 9763 N N . SER F 2 207 ? 42.545 72.309 -44.573 1.00 60.70 207 SER J N 1
ATOM 9764 C CA . SER F 2 207 ? 41.272 72.919 -44.912 1.00 65.84 207 SER J CA 1
ATOM 9765 C C . SER F 2 207 ? 40.880 72.553 -46.335 1.00 62.98 207 SER J C 1
ATOM 9766 O O . SER F 2 207 ? 41.715 72.184 -47.164 1.00 57.97 207 SER J O 1
ATOM 9769 N N . PHE F 2 208 ? 39.601 72.764 -46.619 1.00 65.67 208 PHE J N 1
ATOM 9770 C CA . PHE F 2 208 ? 39.040 72.544 -47.969 1.00 68.15 208 PHE J CA 1
ATOM 9771 C C . PHE F 2 208 ? 37.787 73.403 -48.122 1.00 68.59 208 PHE J C 1
ATOM 9772 O O . PHE F 2 208 ? 37.097 73.647 -47.137 1.00 67.32 208 PHE J O 1
ATOM 9780 N N . ASN F 2 209 ? 37.557 73.901 -49.334 1.00 76.55 209 ASN J N 1
ATOM 9781 C CA . ASN F 2 209 ? 36.348 7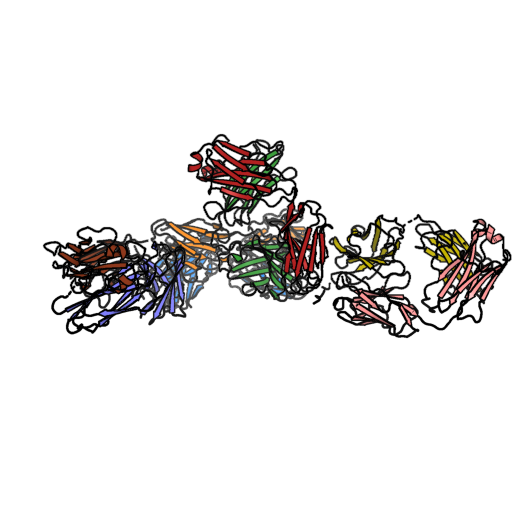4.701 -49.638 1.00 75.35 209 ASN J CA 1
ATOM 9782 C C . ASN F 2 209 ? 35.350 73.734 -50.264 1.00 77.09 209 ASN J C 1
ATOM 9783 O O . ASN F 2 209 ? 35.750 73.005 -51.169 1.00 72.33 209 ASN J O 1
ATOM 9788 N N . ARG F 2 210 ? 34.112 73.733 -49.779 1.00 78.52 210 ARG J N 1
ATOM 9789 C CA . ARG F 2 210 ? 33.079 72.793 -50.280 1.00 83.12 210 ARG J CA 1
ATOM 9790 C C . ARG F 2 210 ? 32.997 72.824 -51.810 1.00 88.56 210 ARG J C 1
ATOM 9791 O O . ARG F 2 210 ? 32.944 73.917 -52.386 1.00 84.03 210 ARG J O 1
ATOM 9799 N N . GLY F 2 211 ? 33.028 71.639 -52.420 1.00 84.55 211 GLY J N 1
ATOM 9800 C CA . GLY F 2 211 ? 32.889 71.458 -53.875 1.00 77.31 211 GLY J CA 1
ATOM 9801 C C . GLY F 2 211 ? 34.122 71.808 -54.677 1.00 76.49 211 GLY J C 1
ATOM 9802 O O . GLY F 2 211 ? 34.047 71.708 -55.891 1.00 77.62 211 GLY J O 1
ATOM 9803 N N . GLU F 2 212 ? 35.241 72.141 -54.038 1.00 79.17 212 GLU J N 1
ATOM 9804 C CA . GLU F 2 212 ? 36.445 72.515 -54.823 1.00 81.41 212 GLU J CA 1
ATOM 9805 C C . GLU F 2 212 ? 37.359 71.310 -55.058 1.00 81.13 212 GLU J C 1
ATOM 9806 O O . GLU F 2 212 ? 38.497 71.519 -55.490 1.00 81.84 212 GLU J O 1
ATOM 9812 N N . CYS F 2 213 ? 36.871 70.102 -54.792 1.00 84.50 213 CYS J N 1
ATOM 9813 C CA . CYS F 2 213 ? 37.656 68.871 -55.045 1.00 84.37 213 CYS J CA 1
ATOM 9814 C C . CYS F 2 213 ? 36.710 67.672 -55.058 1.00 71.55 213 CYS J C 1
ATOM 9815 O O . CYS F 2 213 ? 35.863 67.653 -55.950 1.00 74.73 213 CYS J O 1
ATOM 9818 N N . LEU G 1 2 ? 57.809 -25.579 51.333 1.00 62.69 2 LEU M N 1
ATOM 9819 C CA . LEU G 1 2 ? 56.802 -25.279 50.321 1.00 70.20 2 LEU M CA 1
ATOM 9820 C C . LEU G 1 2 ? 55.543 -24.707 50.965 1.00 60.82 2 LEU M C 1
ATOM 9821 O O . LEU G 1 2 ? 54.859 -25.387 51.729 1.00 63.09 2 LEU M O 1
ATOM 9826 N N . GLN G 1 3 ? 55.240 -23.450 50.648 1.00 66.26 3 GLN M N 1
ATOM 9827 C CA . GLN G 1 3 ? 54.087 -22.758 51.204 1.00 63.73 3 GLN M CA 1
ATOM 9828 C C . GLN G 1 3 ? 53.250 -22.161 50.085 1.00 62.87 3 GLN M C 1
ATOM 9829 O O . GLN G 1 3 ? 53.786 -21.677 49.083 1.00 67.02 3 GLN M O 1
ATOM 9832 N N . LEU G 1 4 ? 51.933 -22.197 50.267 1.00 59.71 4 LEU M N 1
ATOM 9833 C CA . LEU G 1 4 ? 50.971 -21.641 49.327 1.00 58.75 4 LEU M CA 1
ATOM 9834 C C . LEU G 1 4 ? 50.083 -20.649 50.064 1.00 64.55 4 LEU M C 1
ATOM 9835 O O . LEU G 1 4 ? 49.720 -20.875 51.223 1.00 64.32 4 LEU M O 1
ATOM 9840 N N . GLN G 1 5 ? 49.732 -19.548 49.399 1.00 64.85 5 GLN M N 1
ATOM 9841 C CA . GLN G 1 5 ? 48.971 -18.482 50.043 1.00 59.29 5 GLN M CA 1
ATOM 9842 C C . GLN G 1 5 ? 48.003 -17.863 49.048 1.00 60.09 5 GLN M C 1
ATOM 9843 O O . GLN G 1 5 ? 48.425 -17.338 48.014 1.00 59.43 5 GLN M O 1
ATOM 9849 N N . GLU G 1 6 ? 46.712 -17.904 49.371 1.00 57.06 6 GLU M N 1
ATOM 9850 C CA . GLU G 1 6 ? 45.693 -17.288 48.533 1.00 64.55 6 GLU M CA 1
ATOM 9851 C C . GLU G 1 6 ? 45.572 -15.801 48.844 1.00 64.10 6 GLU M C 1
ATOM 9852 O O . GLU G 1 6 ? 45.651 -15.386 50.004 1.00 72.83 6 GLU M O 1
ATOM 9858 N N . SER G 1 7 ? 45.372 -15.001 47.797 1.00 62.87 7 SER M N 1
ATOM 9859 C CA . SER G 1 7 ? 45.206 -13.557 47.909 1.00 73.52 7 SER M CA 1
ATOM 9860 C C . SER G 1 7 ? 43.914 -13.156 47.204 1.00 76.54 7 SER M C 1
ATOM 9861 O O . SER G 1 7 ? 43.604 -13.680 46.130 1.00 76.58 7 SER M O 1
ATOM 9864 N N . GLY G 1 8 ? 43.170 -12.227 47.802 1.00 83.09 8 GLY M N 1
ATOM 9865 C CA . GLY G 1 8 ? 41.923 -11.774 47.244 1.00 81.36 8 GLY M CA 1
ATOM 9866 C C . GLY G 1 8 ? 41.249 -10.656 48.032 1.00 72.60 8 GLY M C 1
ATOM 9867 O O . GLY G 1 8 ? 41.823 -10.106 48.973 1.00 83.18 8 GLY M O 1
ATOM 9868 N N . PRO G 1 9 ? 40.009 -10.351 47.674 1.00 83.75 9 PRO M N 1
ATOM 9869 C CA . PRO G 1 9 ? 39.332 -9.193 48.273 1.00 90.56 9 PRO M CA 1
ATOM 9870 C C . PRO G 1 9 ? 38.524 -9.483 49.540 1.00 81.88 9 PRO M C 1
ATOM 9871 O O . PRO G 1 9 ? 38.298 -8.577 50.372 1.00 85.76 9 PRO M O 1
ATOM 9875 N N . GLY G 1 10 ? 38.062 -10.721 49.712 1.00 79.02 10 GLY M N 1
ATOM 9876 C CA . GLY G 1 10 ? 37.115 -11.102 50.749 1.00 74.44 10 GLY M CA 1
ATOM 9877 C C . GLY G 1 10 ? 35.674 -10.800 50.382 1.00 72.40 10 GLY M C 1
ATOM 9878 O O . GLY G 1 10 ? 34.766 -11.551 50.744 1.00 73.29 10 GLY M O 1
ATOM 9879 N N . LEU G 1 11 ? 35.453 -9.706 49.659 1.00 72.80 11 LEU M N 1
ATOM 9880 C CA . LEU G 1 11 ? 34.123 -9.271 49.263 1.00 73.69 11 LEU M CA 1
ATOM 9881 C C . LEU G 1 11 ? 34.099 -9.015 47.763 1.00 76.22 11 LEU M C 1
ATOM 9882 O O . LEU G 1 11 ? 35.020 -8.406 47.212 1.00 78.66 11 LEU M O 1
ATOM 9887 N N . VAL G 1 12 ? 33.042 -9.488 47.109 1.00 71.51 12 VAL M N 1
ATOM 9888 C CA . VAL G 1 12 ? 32.811 -9.233 45.692 1.00 74.96 12 VAL M CA 1
ATOM 9889 C C . VAL G 1 12 ? 31.317 -9.032 45.485 1.00 80.22 12 VAL M C 1
ATOM 9890 O O . VAL G 1 12 ? 30.495 -9.767 46.044 1.00 78.95 12 VAL M O 1
ATOM 9894 N N . LYS G 1 13 ? 30.963 -8.018 44.700 1.00 73.31 13 LYS M N 1
ATOM 9895 C CA . LYS G 1 13 ? 29.562 -7.713 44.480 1.00 73.83 13 LYS M CA 1
ATOM 9896 C C . LYS G 1 13 ? 28.922 -8.778 43.590 1.00 79.60 13 LYS M C 1
ATOM 9897 O O . LYS G 1 13 ? 29.578 -9.331 42.704 1.00 76.24 13 LYS M O 1
ATOM 9903 N N . PRO G 1 14 ? 27.646 -9.094 43.821 1.00 81.47 14 PRO M N 1
ATOM 9904 C CA . PRO G 1 14 ? 26.958 -10.062 42.959 1.00 69.48 14 PRO M CA 1
ATOM 9905 C C . PRO G 1 14 ? 27.020 -9.642 41.497 1.00 78.21 14 PRO M C 1
ATOM 9906 O O . PRO G 1 14 ? 27.051 -8.453 41.172 1.00 69.54 14 PRO M O 1
ATOM 9910 N N . SER G 1 15 ? 27.063 -10.645 40.618 1.00 76.50 15 SER M N 1
ATOM 9911 C CA . SER G 1 15 ? 27.174 -10.523 39.166 1.00 73.63 15 SER M CA 1
ATOM 9912 C C . SER G 1 15 ? 28.545 -10.032 38.709 1.00 66.76 15 SER M C 1
ATOM 9913 O O . SER G 1 15 ? 28.791 -9.983 37.498 1.00 71.88 15 SER M O 1
ATOM 9916 N N . GLU G 1 16 ? 29.446 -9.679 39.625 1.00 71.42 16 GLU M N 1
ATOM 9917 C CA . GLU G 1 16 ? 30.789 -9.248 39.266 1.00 63.56 16 GLU M CA 1
ATOM 9918 C C . GLU G 1 16 ? 31.711 -10.465 39.193 1.00 69.75 16 GLU M C 1
ATOM 9919 O O . GLU G 1 16 ? 31.269 -11.613 39.295 1.00 74.36 16 GLU M O 1
ATOM 9921 N N . THR G 1 17 ? 33.011 -10.230 39.020 1.00 63.66 17 THR M N 1
ATOM 9922 C CA . THR G 1 17 ? 33.975 -11.300 38.771 1.00 65.43 17 THR M CA 1
ATOM 9923 C C . THR G 1 17 ? 34.929 -11.432 39.954 1.00 65.55 17 THR M C 1
ATOM 9924 O O . THR G 1 17 ? 35.735 -10.532 40.218 1.00 59.11 17 THR M O 1
ATOM 9928 N N . LEU G 1 18 ? 34.836 -12.564 40.648 1.00 76.67 18 LEU M N 1
ATOM 9929 C CA . LEU G 1 18 ? 35.771 -12.904 41.711 1.00 69.01 18 LEU M CA 1
ATOM 9930 C C . LEU G 1 18 ? 37.144 -13.204 41.121 1.00 70.28 18 LEU M C 1
ATOM 9931 O O . LEU G 1 18 ? 37.259 -13.926 40.126 1.00 70.18 18 LEU M O 1
ATOM 9936 N N . SER G 1 19 ? 38.190 -12.659 41.742 1.00 64.62 19 SER M N 1
ATOM 9937 C CA . SER G 1 19 ? 39.560 -12.890 41.299 1.00 62.93 19 SER M CA 1
ATOM 9938 C C . SER G 1 19 ? 40.437 -13.178 42.507 1.00 64.78 19 SER M C 1
ATOM 9939 O O . SER G 1 19 ? 40.498 -12.373 43.440 1.00 72.23 19 SER M O 1
ATOM 9942 N N . LEU G 1 20 ? 41.126 -14.316 42.475 1.00 71.04 20 LEU M N 1
ATOM 9943 C CA . LEU G 1 20 ? 42.000 -14.751 43.553 1.00 67.45 20 LEU M CA 1
ATOM 9944 C C . LEU G 1 20 ? 43.362 -15.102 42.973 1.00 62.27 20 LEU M C 1
ATOM 9945 O O . LEU G 1 20 ? 43.492 -15.371 41.779 1.00 57.94 20 LEU M O 1
ATOM 9950 N N . THR G 1 21 ? 44.382 -15.103 43.830 1.00 63.02 21 THR M N 1
ATOM 9951 C CA . THR G 1 21 ? 45.743 -15.381 43.383 1.00 61.70 21 THR M CA 1
ATOM 9952 C C . THR G 1 21 ? 46.492 -16.149 44.461 1.00 62.96 21 THR M C 1
ATOM 9953 O O . THR G 1 21 ? 46.465 -15.764 45.634 1.00 67.51 21 THR M O 1
ATOM 9957 N N . CYS G 1 22 ? 47.154 -17.231 44.058 1.00 60.71 22 CYS M N 1
ATOM 9958 C CA . CYS G 1 22 ? 47.967 -18.040 44.954 1.00 59.99 22 CYS M CA 1
ATOM 9959 C C . CYS G 1 22 ? 49.441 -17.733 44.721 1.00 61.47 22 CYS M C 1
ATOM 9960 O O . CYS G 1 22 ? 49.913 -17.763 43.580 1.00 62.29 22 CYS M O 1
ATOM 9963 N N . SER G 1 23 ? 50.162 -17.442 45.801 1.00 60.54 23 SER M N 1
ATOM 9964 C CA . SER G 1 23 ? 51.590 -17.150 45.752 1.00 68.01 23 SER M CA 1
ATOM 9965 C C . SER G 1 23 ? 52.349 -18.327 46.349 1.00 64.45 23 SER M C 1
ATOM 9966 O O . SER G 1 23 ? 52.204 -18.623 47.541 1.00 73.75 23 SER M O 1
ATOM 9969 N N . VAL G 1 24 ? 53.160 -18.988 45.526 1.00 67.13 24 VAL M N 1
ATOM 9970 C CA . VAL G 1 24 ? 53.857 -20.212 45.911 1.00 72.80 24 VAL M CA 1
ATOM 9971 C C . VAL G 1 24 ? 55.308 -19.888 46.232 1.00 70.31 24 VAL M C 1
ATOM 9972 O O . VAL G 1 24 ? 55.970 -19.140 45.501 1.00 72.17 24 VAL M O 1
ATOM 9976 N N . SER G 1 25 ? 55.806 -20.452 47.332 1.00 68.03 25 SER M N 1
ATOM 9977 C CA . SER G 1 25 ? 57.200 -20.323 47.730 1.00 67.99 25 SER M CA 1
ATOM 9978 C C . SER G 1 25 ? 57.770 -21.705 48.011 1.00 70.86 25 SER M C 1
ATOM 9979 O O . SER G 1 25 ? 57.085 -22.564 48.574 1.00 74.41 25 SER M O 1
ATOM 9982 N N . GLY G 1 26 ? 59.025 -21.916 47.616 1.00 66.59 26 GLY M N 1
ATOM 9983 C CA . GLY G 1 26 ? 59.712 -23.171 47.823 1.00 73.41 26 GLY M CA 1
ATOM 9984 C C . GLY G 1 26 ? 59.722 -24.095 46.621 1.00 83.02 26 GLY M C 1
ATOM 9985 O O . GLY G 1 26 ? 60.526 -25.033 46.585 1.00 80.99 26 GLY M O 1
ATOM 9986 N N . GLU G 1 27 ? 58.852 -23.855 45.643 1.00 83.64 27 GLU M N 1
ATOM 9987 C CA . GLU G 1 27 ? 58.778 -24.666 44.439 1.00 79.82 27 GLU M CA 1
ATOM 9988 C C . GLU G 1 27 ? 58.424 -23.767 43.265 1.00 79.66 27 GLU M C 1
ATOM 9989 O O . GLU G 1 27 ? 57.792 -22.721 43.436 1.00 76.33 27 GLU M O 1
ATOM 9995 N N . SER G 1 28 ? 58.846 -24.175 42.073 1.00 69.49 28 SER M N 1
ATOM 9996 C CA . SER G 1 28 ? 58.516 -23.463 40.847 1.00 73.19 28 SER M CA 1
ATOM 9997 C C . SER G 1 28 ? 57.300 -24.108 40.198 1.00 67.49 28 SER M C 1
ATOM 9998 O O . SER G 1 28 ? 57.292 -25.316 39.941 1.00 66.64 28 SER M O 1
ATOM 10001 N N . ILE G 1 29 ? 56.281 -23.294 39.928 1.00 70.01 29 ILE M N 1
ATOM 10002 C CA . ILE G 1 29 ? 55.079 -23.739 39.233 1.00 59.83 29 ILE M CA 1
ATOM 10003 C C . ILE G 1 29 ? 55.406 -23.997 37.768 1.00 56.91 29 ILE M C 1
ATOM 10004 O O . ILE G 1 29 ? 54.545 -24.421 36.991 1.00 60.62 29 ILE M O 1
ATOM 10009 N N . SER G 1 30 ? 56.653 -23.732 37.385 1.00 69.89 30 SER M N 1
ATOM 10010 C CA . SER G 1 30 ? 57.158 -24.065 36.062 1.00 70.24 30 SER M CA 1
ATOM 10011 C C . SER G 1 30 ? 57.751 -25.465 35.995 1.00 71.90 30 SER M C 1
ATOM 10012 O O . SER G 1 30 ? 58.038 -25.948 34.894 1.00 71.31 30 SER M O 1
ATOM 10015 N N . ASN G 1 31 ? 57.947 -26.120 37.138 1.00 60.08 31 ASN M N 1
ATOM 10016 C CA . ASN G 1 31 ? 58.439 -27.490 37.146 1.00 62.93 31 ASN M CA 1
ATOM 10017 C C . ASN G 1 31 ? 57.388 -28.423 36.558 1.00 59.37 31 ASN M C 1
ATOM 10018 O O . ASN G 1 31 ? 56.227 -28.416 36.980 1.00 53.41 31 ASN M O 1
ATOM 10023 N N . SER G 1 32 ? 57.804 -29.234 35.585 1.00 61.52 32 SER M N 1
ATOM 10024 C CA . SER G 1 32 ? 56.918 -30.184 34.924 1.00 51.84 32 SER M CA 1
ATOM 10025 C C . SER G 1 32 ? 56.420 -31.285 35.850 1.00 42.60 32 SER M C 1
ATOM 10026 O O . SER G 1 32 ? 55.580 -32.087 35.427 1.00 41.44 32 SER M O 1
ATOM 10029 N N . ALA G 1 33 ? 56.901 -31.343 37.092 1.00 55.36 33 ALA M N 1
ATOM 10030 C CA . ALA G 1 33 ? 56.559 -32.443 37.982 1.00 43.63 33 ALA M CA 1
ATOM 10031 C C . ALA G 1 33 ? 55.226 -32.253 38.692 1.00 45.86 33 ALA M C 1
ATOM 10032 O O . ALA G 1 33 ? 54.665 -33.234 39.191 1.00 43.97 33 ALA M O 1
ATOM 10034 N N . TYR G 1 34 ? 54.700 -31.031 38.750 1.00 38.16 34 TYR M N 1
ATOM 10035 C CA . TYR G 1 34 ? 53.518 -30.770 39.556 1.00 46.01 34 TYR M CA 1
ATOM 10036 C C . TYR G 1 34 ? 52.526 -29.904 38.796 1.00 44.71 34 TYR M C 1
ATOM 10037 O O . TYR G 1 34 ? 52.896 -29.122 37.917 1.00 42.71 34 TYR M O 1
ATOM 10046 N N . TYR G 1 35 ? 51.255 -30.071 39.146 1.00 47.58 35 TYR M N 1
ATOM 10047 C CA . TYR G 1 35 ? 50.163 -29.233 38.681 1.00 44.81 35 TYR M CA 1
ATOM 10048 C C . TYR G 1 35 ? 49.685 -28.361 39.834 1.00 47.38 35 TYR M C 1
ATOM 10049 O O . TYR G 1 35 ? 50.089 -28.535 40.986 1.00 47.04 35 TYR M O 1
ATOM 10058 N N . TRP G 1 36 ? 48.816 -27.406 39.513 1.00 46.24 36 TRP M N 1
ATOM 10059 C CA . TRP G 1 36 ? 48.387 -26.412 40.487 1.00 45.93 36 TRP M CA 1
ATOM 10060 C C . TRP G 1 36 ? 46.912 -26.119 40.275 1.00 45.10 36 TRP M C 1
ATOM 10061 O O . TRP G 1 36 ? 46.493 -25.797 39.159 1.00 49.73 36 TRP M O 1
ATOM 10072 N N . ALA G 1 37 ? 46.128 -26.242 41.343 1.00 40.89 37 ALA M N 1
ATOM 10073 C CA . ALA G 1 37 ? 44.680 -26.279 41.235 1.00 44.69 37 ALA M CA 1
ATOM 10074 C C . ALA G 1 37 ? 44.036 -25.325 42.230 1.00 48.58 37 ALA M C 1
ATOM 10075 O O . ALA G 1 37 ? 44.681 -24.799 43.142 1.00 44.01 37 ALA M O 1
ATOM 10077 N N . TRP G 1 38 ? 42.737 -25.116 42.037 1.00 46.75 38 TRP M N 1
ATOM 10078 C CA . TRP G 1 38 ? 41.915 -24.294 42.911 1.00 47.51 38 TRP M CA 1
ATOM 10079 C C . TRP G 1 38 ? 40.753 -25.130 43.423 1.00 51.01 38 TRP M C 1
ATOM 10080 O O . TRP G 1 38 ? 40.033 -25.748 42.633 1.00 43.88 38 TRP M O 1
ATOM 10091 N N . ILE G 1 39 ? 40.584 -25.158 44.741 1.00 52.68 39 ILE M N 1
ATOM 10092 C CA . ILE G 1 39 ? 39.473 -25.846 45.383 1.00 50.43 39 ILE M CA 1
ATOM 10093 C C . ILE G 1 39 ? 38.761 -24.848 46.281 1.00 46.68 39 ILE M C 1
ATOM 10094 O O . ILE G 1 39 ? 39.406 -24.038 46.956 1.00 55.42 39 ILE M O 1
ATOM 10099 N N . ARG G 1 40 ? 37.434 -24.892 46.278 1.00 46.36 40 ARG M N 1
ATOM 10100 C CA . ARG G 1 40 ? 36.634 -24.013 47.112 1.00 47.86 40 ARG M CA 1
ATOM 10101 C C . ARG G 1 40 ? 35.710 -24.837 47.997 1.00 48.39 40 ARG M C 1
ATOM 10102 O O . ARG G 1 40 ? 35.498 -26.033 47.781 1.00 50.01 40 ARG M O 1
ATOM 10110 N N . GLN G 1 41 ? 35.161 -24.177 49.009 1.00 53.33 41 GLN M N 1
ATOM 10111 C CA . GLN G 1 41 ? 34.284 -24.838 49.963 1.00 54.55 41 GLN M CA 1
ATOM 10112 C C . GLN G 1 41 ? 33.274 -23.842 50.516 1.00 54.09 41 GLN M C 1
ATOM 10113 O O . GLN G 1 41 ? 33.639 -22.965 51.310 1.00 43.51 41 GLN M O 1
ATOM 10119 N N . PRO G 1 42 ? 32.010 -23.927 50.107 1.00 55.30 42 PRO M N 1
ATOM 10120 C CA . PRO G 1 42 ? 30.990 -23.090 50.728 1.00 49.05 42 PRO M CA 1
ATOM 10121 C C . PRO G 1 42 ? 30.916 -23.366 52.216 1.00 56.42 42 PRO M C 1
ATOM 10122 O O . PRO G 1 42 ? 31.256 -24.472 52.678 1.00 56.33 42 PRO M O 1
ATOM 10126 N N . PRO G 1 43 ? 30.494 -22.383 53.010 1.00 61.44 43 PRO M N 1
ATOM 10127 C CA . PRO G 1 43 ? 30.467 -22.567 54.470 1.00 54.61 43 PRO M CA 1
ATOM 10128 C C . PRO G 1 43 ? 29.566 -23.726 54.867 1.00 58.02 43 PRO M C 1
ATOM 10129 O O . PRO G 1 43 ? 28.369 -23.739 54.571 1.00 55.53 43 PRO M O 1
ATOM 10133 N N . GLY G 1 44 ? 30.159 -24.713 55.536 1.00 56.76 44 GLY M N 1
ATOM 10134 C CA . GLY G 1 44 ? 29.408 -25.870 55.977 1.00 55.99 44 GLY M CA 1
ATOM 10135 C C . GLY G 1 44 ? 28.976 -26.809 54.877 1.00 55.87 44 GLY M C 1
ATOM 10136 O O . GLY G 1 44 ? 28.052 -27.600 55.080 1.00 62.61 44 GLY M O 1
ATOM 10137 N N . LYS G 1 45 ? 29.610 -26.741 53.713 1.00 57.16 45 LYS M N 1
ATOM 10138 C CA . LYS G 1 45 ? 29.318 -27.626 52.594 1.00 55.30 45 LYS M CA 1
ATOM 10139 C C . LYS G 1 45 ? 30.595 -28.346 52.168 1.00 53.87 45 LYS M C 1
ATOM 10140 O O . LYS G 1 45 ? 31.670 -28.146 52.740 1.00 52.15 45 LYS M O 1
ATOM 10146 N N . ALA G 1 46 ? 30.468 -29.192 51.151 1.00 44.44 46 ALA M N 1
ATOM 10147 C CA . ALA G 1 46 ? 31.561 -30.062 50.753 1.00 48.72 46 ALA M CA 1
ATOM 10148 C C . ALA G 1 46 ? 32.598 -29.308 49.926 1.00 46.32 46 ALA M C 1
ATOM 10149 O O . ALA G 1 46 ? 32.321 -28.268 49.321 1.00 51.13 46 ALA M O 1
ATOM 10151 N N . LEU G 1 47 ? 33.814 -29.853 49.912 1.00 44.86 47 LEU M N 1
ATOM 10152 C CA . LEU G 1 47 ? 34.853 -29.337 49.034 1.00 47.78 47 LEU M CA 1
ATOM 10153 C C . LEU G 1 47 ? 34.451 -29.524 47.578 1.00 47.87 47 LEU M C 1
ATOM 10154 O O . LEU G 1 47 ? 33.808 -30.513 47.214 1.00 41.01 47 LEU M O 1
ATOM 10159 N N . GLU G 1 48 ? 34.835 -28.566 46.740 1.00 44.40 48 GLU M N 1
ATOM 10160 C CA . GLU G 1 48 ? 34.584 -28.650 45.308 1.00 40.51 48 GLU M CA 1
ATOM 10161 C C . GLU G 1 48 ? 35.828 -28.182 44.573 1.00 44.88 48 GLU M C 1
ATOM 10162 O O . GLU G 1 48 ? 36.217 -27.015 44.689 1.00 50.52 48 GLU M O 1
ATOM 10168 N N . TRP G 1 49 ? 36.455 -29.092 43.835 1.00 48.11 49 TRP M N 1
ATOM 10169 C CA . TRP G 1 49 ? 37.579 -28.717 42.991 1.00 43.91 49 TRP M CA 1
ATOM 10170 C C . TRP G 1 49 ? 37.088 -27.854 41.837 1.00 43.66 49 TRP M C 1
ATOM 10171 O O . TRP G 1 49 ? 36.058 -28.141 41.219 1.00 43.06 49 TRP M O 1
ATOM 10182 N N . ILE G 1 50 ? 37.825 -26.783 41.554 1.00 46.66 50 ILE M N 1
ATOM 10183 C CA . ILE G 1 50 ? 37.408 -25.822 40.540 1.00 44.67 50 ILE M CA 1
ATOM 10184 C C . ILE G 1 50 ? 38.147 -26.084 39.236 1.00 45.87 50 ILE M C 1
ATOM 10185 O O . ILE G 1 50 ? 37.536 -26.453 38.227 1.00 42.15 50 ILE M O 1
ATOM 10190 N N . ALA G 1 51 ? 39.463 -25.892 39.242 1.00 45.11 51 ALA M N 1
ATOM 10191 C CA . ALA G 1 51 ? 40.232 -26.025 38.014 1.00 40.62 51 ALA M CA 1
ATOM 10192 C C . ALA G 1 51 ? 41.688 -26.291 38.358 1.00 42.00 51 ALA M C 1
ATOM 10193 O O . ALA G 1 51 ? 42.158 -25.962 39.449 1.00 37.91 51 ALA M O 1
ATOM 10195 N N . THR G 1 52 ? 42.394 -26.888 37.401 1.00 42.80 52 THR M N 1
ATOM 10196 C CA . THR G 1 52 ? 43.807 -27.210 37.528 1.00 42.19 52 THR M CA 1
ATOM 10197 C C . THR G 1 52 ? 44.541 -26.705 36.296 1.00 41.04 52 THR M C 1
ATOM 10198 O O . THR G 1 52 ? 44.031 -26.806 35.176 1.00 44.55 52 THR M O 1
ATOM 10202 N N . VAL G 1 53 ? 45.737 -26.157 36.501 1.00 39.55 53 VAL M N 1
ATOM 10203 C CA . VAL G 1 53 ? 46.524 -25.581 35.419 1.00 47.63 53 VAL M CA 1
ATOM 10204 C C . VAL G 1 53 ? 47.938 -26.144 35.467 1.00 47.06 53 VAL M C 1
ATOM 10205 O O . VAL G 1 53 ? 48.503 -26.360 36.546 1.00 48.86 53 VAL M O 1
ATOM 10209 N N . TYR G 1 54 ? 48.494 -26.405 34.290 1.00 49.50 54 TYR M N 1
ATOM 10210 C CA . TYR G 1 54 ? 49.857 -26.879 34.113 1.00 51.65 54 TYR M CA 1
ATOM 10211 C C . TYR G 1 54 ? 50.734 -25.734 33.624 1.00 52.50 54 TYR M C 1
ATOM 10212 O O . TYR G 1 54 ? 50.244 -24.725 33.110 1.00 59.95 54 TYR M O 1
ATOM 10221 N N . TYR G 1 55 ? 52.049 -25.896 33.793 1.00 51.21 55 TYR M N 1
ATOM 10222 C CA . TYR G 1 55 ? 52.967 -24.853 33.344 1.00 53.26 55 TYR M CA 1
ATOM 10223 C C . TYR G 1 55 ? 52.897 -24.664 31.834 1.00 54.36 55 TYR M C 1
ATOM 10224 O O . TYR G 1 55 ? 53.122 -23.554 31.336 1.00 57.87 55 TYR M O 1
ATOM 10233 N N . THR G 1 56 ? 52.578 -25.727 31.094 1.00 57.56 56 THR M N 1
ATOM 10234 C CA . THR G 1 56 ? 52.401 -25.645 29.648 1.00 48.19 56 THR M CA 1
ATOM 10235 C C . THR G 1 56 ? 51.118 -24.940 29.242 1.00 48.83 56 THR M C 1
ATOM 10236 O O . THR G 1 56 ? 50.903 -24.738 28.043 1.00 55.37 56 THR M O 1
ATOM 10240 N N . GLY G 1 57 ? 50.265 -24.565 30.190 1.00 49.44 57 GLY M N 1
ATOM 10241 C CA . GLY G 1 57 ? 48.951 -24.063 29.862 1.00 42.37 57 GLY M CA 1
ATOM 10242 C C . GLY G 1 57 ? 47.882 -25.127 29.765 1.00 52.24 57 GLY M C 1
ATOM 10243 O O . GLY G 1 57 ? 46.722 -24.792 29.494 1.00 45.34 57 GLY M O 1
ATOM 10244 N N . ARG G 1 58 ? 48.239 -26.396 29.957 1.00 53.70 58 ARG M N 1
ATOM 10245 C CA . ARG G 1 58 ? 47.242 -27.454 30.045 1.00 49.65 58 ARG M CA 1
ATOM 10246 C C . ARG G 1 58 ? 46.275 -27.150 31.183 1.00 46.98 58 ARG M C 1
ATOM 10247 O O . ARG G 1 58 ? 46.674 -26.663 32.245 1.00 46.98 58 ARG M O 1
ATOM 10255 N N . THR G 1 59 ? 44.994 -27.424 30.953 1.00 45.04 59 THR M N 1
ATOM 10256 C CA . THR G 1 59 ? 43.949 -26.965 31.855 1.00 42.40 59 THR M CA 1
ATOM 10257 C C . THR G 1 59 ? 42.900 -28.048 32.056 1.00 47.41 59 THR M C 1
ATOM 10258 O O . THR G 1 59 ? 42.454 -28.682 31.096 1.00 48.12 59 THR M O 1
ATOM 10262 N N . TYR G 1 60 ? 42.515 -28.252 33.314 1.00 45.14 60 TYR M N 1
ATOM 10263 C CA . TYR G 1 60 ? 41.391 -29.098 33.682 1.00 47.33 60 TYR M CA 1
ATOM 10264 C C . TYR G 1 60 ? 40.321 -28.228 34.326 1.00 49.96 60 TYR M C 1
ATOM 10265 O O . TYR G 1 60 ? 40.634 -27.335 35.119 1.00 42.05 60 TYR M O 1
ATOM 10274 N N . HIS G 1 61 ? 39.062 -28.483 33.980 1.00 55.38 61 HIS M N 1
ATOM 10275 C CA . HIS G 1 61 ? 37.952 -27.652 34.429 1.00 51.50 61 HIS M CA 1
ATOM 10276 C C . HIS G 1 61 ? 36.867 -28.510 35.058 1.00 48.94 61 HIS M C 1
ATOM 10277 O O . HIS G 1 61 ? 36.507 -29.561 34.518 1.00 58.64 61 HIS M O 1
ATOM 10284 N N . ASN G 1 62 ? 36.351 -28.055 36.193 1.00 50.08 62 ASN M N 1
ATOM 10285 C CA . ASN G 1 62 ? 35.120 -28.599 36.743 1.00 50.36 62 ASN M CA 1
ATOM 10286 C C . ASN G 1 62 ? 33.983 -28.306 35.770 1.00 57.03 62 ASN M C 1
ATOM 10287 O O . ASN G 1 62 ? 33.735 -27.131 35.459 1.00 50.72 62 ASN M O 1
ATOM 10292 N N . PRO G 1 63 ? 33.287 -29.323 35.255 1.00 57.38 63 PRO M N 1
ATOM 10293 C CA . PRO G 1 63 ? 32.242 -29.056 34.252 1.00 50.83 63 PRO M CA 1
ATOM 10294 C C . PRO G 1 63 ? 31.136 -28.145 34.751 1.00 55.81 63 PRO M C 1
ATOM 10295 O O . PRO G 1 63 ? 30.547 -27.409 33.949 1.00 66.76 63 PRO M O 1
ATOM 10299 N N . SER G 1 64 ? 30.836 -28.166 36.052 1.00 57.89 64 SER M N 1
ATOM 10300 C CA . SER G 1 64 ? 29.792 -27.295 36.580 1.00 64.14 64 SER M CA 1
ATOM 10301 C C . SER G 1 64 ? 30.186 -25.827 36.494 1.00 55.94 64 SER M C 1
ATOM 10302 O O . SER G 1 64 ? 29.315 -24.957 36.376 1.00 57.78 64 SER M O 1
ATOM 10305 N N . LEU G 1 65 ? 31.484 -25.533 36.543 1.00 53.04 65 LEU M N 1
ATOM 10306 C CA . LEU G 1 65 ? 31.971 -24.163 36.574 1.00 53.47 65 LEU M CA 1
ATOM 10307 C C . LEU G 1 65 ? 32.789 -23.785 35.347 1.00 55.08 65 LEU M C 1
ATOM 10308 O O . LEU G 1 65 ? 33.296 -22.660 35.288 1.00 53.96 65 LEU M O 1
ATOM 10313 N N . LYS G 1 66 ? 32.914 -24.680 34.362 1.00 51.38 66 LYS M N 1
ATOM 10314 C CA . LYS G 1 66 ? 33.865 -24.474 33.271 1.00 49.65 66 LYS M CA 1
ATOM 10315 C C . LYS G 1 66 ? 33.583 -23.187 32.502 1.00 51.74 66 LYS M C 1
ATOM 10316 O O . LYS G 1 66 ? 34.515 -22.504 32.060 1.00 52.57 66 LYS M O 1
ATOM 10322 N N . SER G 1 67 ? 32.308 -22.834 32.333 1.00 46.52 67 SER M N 1
ATOM 10323 C CA . SER G 1 67 ? 31.974 -21.643 31.562 1.00 58.64 67 SER M CA 1
ATOM 10324 C C . SER G 1 67 ? 32.223 -20.349 32.327 1.00 52.81 67 SER M C 1
ATOM 10325 O O . SER G 1 67 ? 32.271 -19.282 31.706 1.00 53.44 67 SER M O 1
ATOM 10328 N N . ARG G 1 68 ? 32.392 -20.415 33.648 1.00 52.61 68 ARG M N 1
ATOM 10329 C CA . ARG G 1 68 ? 32.634 -19.233 34.464 1.00 62.68 68 ARG M CA 1
ATOM 10330 C C . ARG G 1 68 ? 34.052 -19.161 35.014 1.00 60.56 68 ARG M C 1
ATOM 10331 O O . ARG G 1 68 ? 34.392 -18.180 35.683 1.00 54.35 68 ARG M O 1
ATOM 10339 N N . VAL G 1 69 ? 34.887 -20.162 34.753 1.00 55.51 69 VAL M N 1
ATOM 10340 C CA . VAL G 1 69 ? 36.215 -20.260 35.348 1.00 58.97 69 VAL M CA 1
ATOM 10341 C C . VAL G 1 69 ? 37.263 -19.841 34.327 1.00 59.80 69 VAL M C 1
ATOM 10342 O O . VAL G 1 69 ? 37.148 -20.151 33.134 1.00 50.23 69 VAL M O 1
ATOM 10346 N N . ALA G 1 70 ? 38.284 -19.119 34.798 1.00 61.41 70 ALA M N 1
ATOM 10347 C CA . ALA G 1 70 ? 39.433 -18.726 33.979 1.00 56.98 70 ALA M CA 1
ATOM 10348 C C . ALA G 1 70 ? 40.680 -18.876 34.849 1.00 56.88 70 ALA M C 1
ATOM 10349 O O . ALA G 1 70 ? 41.135 -17.915 35.474 1.00 67.70 70 ALA M O 1
ATOM 10351 N N . ILE G 1 71 ? 41.222 -20.087 34.891 1.00 55.88 71 ILE M N 1
ATOM 10352 C CA . ILE G 1 71 ? 42.432 -20.371 35.653 1.00 61.11 71 ILE M CA 1
ATOM 10353 C C . ILE G 1 71 ? 43.639 -20.025 34.795 1.00 52.29 71 ILE M C 1
ATOM 10354 O O . ILE G 1 71 ? 43.669 -20.310 33.592 1.00 54.81 71 ILE M O 1
ATOM 10359 N N . SER G 1 72 ? 44.634 -19.390 35.408 1.00 52.13 72 SER M N 1
ATOM 10360 C CA . SER G 1 72 ? 45.815 -18.936 34.693 1.00 60.28 72 SER M CA 1
ATOM 10361 C C . SER G 1 72 ? 47.042 -19.140 35.567 1.00 50.84 72 SER M C 1
ATOM 10362 O O . SER G 1 72 ? 46.942 -19.414 36.765 1.00 61.59 72 SER M O 1
ATOM 10365 N N . MET G 1 73 ? 48.210 -18.998 34.949 1.00 55.71 73 MET M N 1
ATOM 10366 C CA . MET G 1 73 ? 49.488 -19.150 35.628 1.00 54.88 73 MET M CA 1
ATOM 10367 C C . MET G 1 73 ? 50.406 -18.010 35.218 1.00 59.29 73 MET M C 1
ATOM 10368 O O . MET G 1 73 ? 50.530 -17.704 34.028 1.00 71.81 73 MET M O 1
ATOM 10373 N N . ASP G 1 74 ? 51.032 -17.375 36.205 1.00 67.20 74 ASP M N 1
ATOM 10374 C CA . ASP G 1 74 ? 52.010 -16.313 35.984 1.00 63.67 74 ASP M CA 1
ATOM 10375 C C . ASP G 1 74 ? 53.358 -16.862 36.440 1.00 66.89 74 ASP M C 1
ATOM 10376 O O . ASP G 1 74 ? 53.778 -16.649 37.579 1.00 72.45 74 ASP M O 1
ATOM 10381 N N . THR G 1 75 ? 54.036 -17.575 35.538 1.00 66.47 75 THR M N 1
ATOM 10382 C CA . THR G 1 75 ? 55.303 -18.209 35.886 1.00 78.52 75 THR M CA 1
ATOM 10383 C C . THR G 1 75 ? 56.364 -17.199 36.306 1.00 78.53 75 THR M C 1
ATOM 10384 O O . THR G 1 75 ? 57.297 -17.565 37.029 1.00 80.01 75 THR M O 1
ATOM 10388 N N . SER G 1 76 ? 56.241 -15.942 35.873 1.00 81.29 76 SER M N 1
ATOM 10389 C CA . SER G 1 76 ? 57.193 -14.913 36.282 1.00 72.87 76 SER M CA 1
ATOM 10390 C C . SER G 1 76 ? 57.166 -14.715 37.793 1.00 80.08 76 SER M C 1
ATOM 10391 O O . SER G 1 76 ? 58.152 -14.983 38.488 1.00 82.65 76 SER M O 1
ATOM 10394 N N . LYS G 1 77 ? 56.035 -14.251 38.320 1.00 79.77 77 LYS M N 1
ATOM 10395 C CA . LYS G 1 77 ? 55.879 -14.034 39.753 1.00 80.19 77 LYS M CA 1
ATOM 10396 C C . LYS G 1 77 ? 55.638 -15.326 40.527 1.00 83.72 77 LYS M C 1
ATOM 10397 O O . LYS G 1 77 ? 55.383 -15.264 41.735 1.00 76.61 77 LYS M O 1
ATOM 10399 N N . ASN G 1 78 ? 55.719 -16.481 39.860 1.00 83.47 78 ASN M N 1
ATOM 10400 C CA . ASN G 1 78 ? 55.515 -17.787 40.490 1.00 70.55 78 ASN M CA 1
ATOM 10401 C C . ASN G 1 78 ? 54.128 -17.891 41.120 1.00 64.60 78 ASN M C 1
ATOM 10402 O O . ASN G 1 78 ? 53.957 -18.458 42.201 1.00 68.63 78 ASN M O 1
ATOM 10407 N N . GLN G 1 79 ? 53.127 -17.339 40.439 1.00 66.17 79 GLN M N 1
ATOM 10408 C CA . GLN G 1 79 ? 51.751 -17.369 40.907 1.00 62.98 79 GLN M CA 1
ATOM 10409 C C . GLN G 1 79 ? 50.847 -18.017 39.869 1.00 59.52 79 GLN M C 1
ATOM 10410 O O . GLN G 1 79 ? 51.131 -17.995 38.668 1.00 62.53 79 GLN M O 1
ATOM 10416 N N . PHE G 1 80 ? 49.748 -18.585 40.351 1.00 50.82 80 PHE M N 1
ATOM 10417 C CA . PHE G 1 80 ? 48.626 -18.966 39.510 1.00 51.47 80 PHE M CA 1
ATOM 10418 C C . PHE G 1 80 ? 47.354 -18.427 40.147 1.00 54.63 80 PHE M C 1
ATOM 10419 O O . PHE G 1 80 ? 47.237 -18.358 41.374 1.00 55.90 80 PHE M O 1
ATOM 10427 N N . SER G 1 81 ? 46.409 -18.022 39.303 1.00 51.77 81 SER M N 1
ATOM 10428 C CA . SER G 1 81 ? 45.257 -17.262 39.759 1.00 62.01 81 SER M CA 1
ATOM 10429 C C . SER G 1 81 ? 43.984 -17.822 39.139 1.00 59.22 81 SER M C 1
ATOM 10430 O O . SER G 1 81 ? 44.016 -18.595 38.178 1.00 57.93 81 SER M O 1
ATOM 10433 N N . LEU G 1 82 ? 42.852 -17.413 39.709 1.00 51.29 82 LEU M N 1
ATOM 10434 C CA . LEU G 1 82 ? 41.537 -17.882 39.300 1.00 58.71 82 LEU M CA 1
ATOM 10435 C C . LEU G 1 82 ? 40.611 -16.690 39.105 1.00 61.15 82 LEU M C 1
ATOM 10436 O O . LEU G 1 82 ? 40.705 -15.696 39.830 1.00 60.62 82 LEU M O 1
ATOM 10441 N N . LYS G 1 83 ? 39.723 -16.792 38.118 1.00 57.73 83 LYS M N 1
ATOM 10442 C CA . LYS G 1 83 ? 38.712 -15.773 37.861 1.00 61.65 83 LYS M CA 1
ATOM 10443 C C . LYS G 1 83 ? 37.365 -16.459 37.698 1.00 58.50 83 LYS M C 1
ATOM 10444 O O . LYS G 1 83 ? 37.181 -17.263 36.778 1.00 57.40 83 LYS M O 1
ATOM 10450 N N . LEU G 1 84 ? 36.433 -16.148 38.593 1.00 60.49 84 LEU M N 1
ATOM 10451 C CA . LEU G 1 84 ? 35.068 -16.659 38.544 1.00 60.67 84 LEU M CA 1
ATOM 10452 C C . LEU G 1 84 ? 34.153 -15.479 38.237 1.00 65.30 84 LEU M C 1
ATOM 10453 O O . LEU G 1 84 ? 34.002 -14.573 39.063 1.00 76.90 84 LEU M O 1
ATOM 10458 N N . ARG G 1 85 ? 33.553 -15.486 37.052 1.00 63.72 85 ARG M N 1
ATOM 10459 C CA . ARG G 1 85 ? 32.704 -14.386 36.621 1.00 70.33 85 ARG M CA 1
ATOM 10460 C C . ARG G 1 85 ? 31.246 -14.661 36.964 1.00 69.32 85 ARG M C 1
ATOM 10461 O O . ARG G 1 85 ? 30.823 -15.814 37.094 1.00 68.82 85 ARG M O 1
ATOM 10469 N N . SER G 1 86 ? 30.481 -13.577 37.111 1.00 69.29 86 SER M N 1
ATOM 10470 C CA . SER G 1 86 ? 29.059 -13.633 37.448 1.00 67.32 86 SER M CA 1
ATOM 10471 C C . SER G 1 86 ? 28.831 -14.428 38.735 1.00 70.07 86 SER M C 1
ATOM 10472 O O . SER G 1 86 ? 28.123 -15.437 38.762 1.00 79.19 86 SER M O 1
ATOM 10475 N N . VAL G 1 87 ? 29.454 -13.951 39.814 1.00 69.90 87 VAL M N 1
ATOM 10476 C CA . VAL G 1 87 ? 29.339 -14.637 41.093 1.00 68.16 87 VAL M CA 1
ATOM 10477 C C . VAL G 1 87 ? 27.958 -14.394 41.689 1.00 72.59 87 VAL M C 1
ATOM 10478 O O . VAL G 1 87 ? 27.359 -13.323 41.528 1.00 75.84 87 VAL M O 1
ATOM 10482 N N . THR G 1 88 ? 27.440 -15.411 42.375 1.00 69.52 88 THR M N 1
ATOM 10483 C CA . THR G 1 88 ? 26.168 -15.299 43.076 1.00 62.33 88 THR M CA 1
ATOM 10484 C C . THR G 1 88 ? 26.349 -15.693 44.534 1.00 62.74 88 THR M C 1
ATOM 10485 O O . THR G 1 88 ? 27.477 -15.924 44.980 1.00 61.89 88 THR M O 1
ATOM 10489 N N . ALA G 1 89 ? 25.247 -15.785 45.284 1.00 64.95 89 ALA M N 1
ATOM 10490 C CA . ALA G 1 89 ? 25.346 -16.195 46.680 1.00 55.13 89 ALA M CA 1
ATOM 10491 C C . ALA G 1 89 ? 25.916 -17.601 46.811 1.00 60.42 89 ALA M C 1
ATOM 10492 O O . ALA G 1 89 ? 26.498 -17.940 47.847 1.00 53.42 89 ALA M O 1
ATOM 10494 N N . ALA G 1 90 ? 25.764 -18.428 45.774 1.00 56.09 90 ALA M N 1
ATOM 10495 C CA . ALA G 1 90 ? 26.311 -19.778 45.786 1.00 63.12 90 ALA M CA 1
ATOM 10496 C C . ALA G 1 90 ? 27.824 -19.804 45.622 1.00 56.05 90 ALA M C 1
ATOM 10497 O O . ALA G 1 90 ? 28.429 -20.866 45.801 1.00 59.30 90 ALA M O 1
ATOM 10499 N N . ASP G 1 91 ? 28.446 -18.674 45.287 1.00 58.48 91 ASP M N 1
ATOM 10500 C CA . ASP G 1 91 ? 29.892 -18.597 45.143 1.00 62.12 91 ASP M CA 1
ATOM 10501 C C . ASP G 1 91 ? 30.591 -18.124 46.410 1.00 57.28 91 ASP M C 1
ATOM 10502 O O . ASP G 1 91 ? 31.826 -18.131 46.457 1.00 53.38 91 ASP M O 1
ATOM 10507 N N . THR G 1 92 ? 29.837 -17.709 47.426 1.00 56.32 92 THR M N 1
ATOM 10508 C CA . THR G 1 92 ? 30.410 -17.441 48.738 1.00 59.05 92 THR M CA 1
ATOM 10509 C C . THR G 1 92 ? 31.028 -18.713 49.300 1.00 53.88 92 THR M C 1
ATOM 10510 O O . THR G 1 92 ? 30.321 -19.693 49.555 1.00 51.54 92 THR M O 1
ATOM 10514 N N . ALA G 1 93 ? 32.344 -18.700 49.493 1.00 52.12 93 ALA M N 1
ATOM 10515 C CA . ALA G 1 93 ? 33.056 -19.906 49.895 1.00 55.45 93 ALA M CA 1
ATOM 10516 C C . ALA G 1 93 ? 34.469 -19.538 50.323 1.00 55.27 93 ALA M C 1
ATOM 10517 O O . ALA G 1 93 ? 34.954 -18.434 50.061 1.00 50.38 93 ALA M O 1
ATOM 10519 N N . VAL G 1 94 ? 35.120 -20.485 50.991 1.00 47.66 94 VAL M N 1
ATOM 10520 C CA . VAL G 1 94 ? 36.553 -20.424 51.246 1.00 51.77 94 VAL M CA 1
ATOM 10521 C C . VAL G 1 94 ? 37.263 -21.075 50.070 1.00 60.67 94 VAL M C 1
ATOM 10522 O O . VAL G 1 94 ? 36.895 -22.177 49.646 1.00 56.08 94 VAL M O 1
ATOM 10526 N N . TYR G 1 95 ? 38.276 -20.404 49.539 1.00 59.34 95 TYR M N 1
ATOM 10527 C CA . TYR G 1 95 ? 38.963 -20.859 48.340 1.00 54.43 95 TYR M CA 1
ATOM 10528 C C . TYR G 1 95 ? 40.391 -21.248 48.691 1.00 52.80 95 TYR M C 1
ATOM 10529 O O . TYR G 1 95 ? 41.153 -20.426 49.213 1.00 56.06 95 TYR M O 1
ATOM 10538 N N . TYR G 1 96 ? 40.750 -22.492 48.397 1.00 50.14 96 TYR M N 1
ATOM 10539 C CA . TYR G 1 96 ? 42.089 -23.008 48.633 1.00 51.31 96 TYR M CA 1
ATOM 10540 C C . TYR G 1 96 ? 42.824 -23.161 47.310 1.00 50.49 96 TYR M C 1
ATOM 10541 O O . TYR G 1 96 ? 42.232 -23.559 46.302 1.00 47.46 96 TYR M O 1
ATOM 10550 N N . CYS G 1 97 ? 44.113 -22.841 47.317 1.00 51.52 97 CYS M N 1
ATOM 10551 C CA . CYS G 1 97 ? 45.011 -23.177 46.224 1.00 46.64 97 CYS M CA 1
ATOM 10552 C C . CYS G 1 97 ? 45.894 -24.336 46.665 1.00 51.72 97 CYS M C 1
ATOM 10553 O O . CYS G 1 97 ? 46.380 -24.359 47.801 1.00 54.07 97 CYS M O 1
ATOM 10556 N N . ALA G 1 98 ? 46.084 -25.308 45.778 1.00 47.59 98 ALA M N 1
ATOM 10557 C CA . ALA G 1 98 ? 46.766 -26.536 46.153 1.00 48.08 98 ALA M CA 1
ATOM 10558 C C . ALA G 1 98 ? 47.686 -26.993 45.032 1.00 41.67 98 ALA M C 1
ATOM 10559 O O . ALA G 1 98 ? 47.531 -26.609 43.870 1.00 51.37 98 ALA M O 1
ATOM 10561 N N . ARG G 1 99 ? 48.655 -27.820 45.409 1.00 44.74 99 ARG M N 1
ATOM 10562 C CA . ARG G 1 99 ? 49.535 -28.500 44.473 1.00 43.99 99 ARG M CA 1
ATOM 10563 C C . ARG G 1 99 ? 49.056 -29.934 44.293 1.00 50.78 99 ARG M C 1
ATOM 10564 O O . ARG G 1 99 ? 48.649 -30.587 45.258 1.00 47.93 99 ARG M O 1
ATOM 10572 N N . THR G 1 100 ? 49.094 -30.417 43.053 1.00 47.32 100 THR M N 1
ATOM 10573 C CA . THR G 1 100 ? 48.655 -31.769 42.743 1.00 39.29 100 THR M CA 1
ATOM 10574 C C . THR G 1 100 ? 49.623 -32.389 41.743 1.00 45.22 100 THR M C 1
ATOM 10575 O O . THR G 1 100 ? 50.637 -31.789 41.371 1.00 44.66 100 THR M O 1
ATOM 10579 N N . GLY G 1 101 ? 49.305 -33.607 41.308 1.00 37.93 101 GLY M N 1
ATOM 10580 C CA . GLY G 1 101 ? 50.208 -34.368 40.468 1.00 35.79 101 GLY M CA 1
ATOM 10581 C C . GLY G 1 101 ? 51.440 -34.796 41.237 1.00 37.48 101 GLY M C 1
ATOM 10582 O O . GLY G 1 101 ? 52.571 -34.596 40.783 1.00 41.82 101 GLY M O 1
ATOM 10583 N N . ILE G 1 102 ? 51.227 -35.398 42.406 1.00 39.59 102 ILE M N 1
ATOM 10584 C CA . ILE G 1 102 ? 52.327 -35.655 43.330 1.00 43.92 102 ILE M CA 1
ATOM 10585 C C . ILE G 1 102 ? 53.144 -36.863 42.888 1.00 36.52 102 ILE M C 1
ATOM 10586 O O . ILE G 1 102 ? 54.379 -36.822 42.875 1.00 42.73 102 ILE M O 1
ATOM 10591 N N . VAL G 1 103 ? 52.477 -37.960 42.538 1.00 36.07 103 VAL M N 1
ATOM 10592 C CA . VAL G 1 103 ? 53.166 -39.147 42.047 1.00 39.25 103 VAL M CA 1
ATOM 10593 C C . VAL G 1 103 ? 52.786 -39.503 40.618 1.00 41.21 103 VAL M C 1
ATOM 10594 O O . VAL G 1 103 ? 53.536 -40.242 39.960 1.00 41.29 103 VAL M O 1
ATOM 10598 N N . VAL G 1 104 ? 51.665 -39.009 40.113 1.00 39.83 104 VAL M N 1
ATOM 10599 C CA . VAL G 1 104 ? 51.193 -39.289 38.764 1.00 40.47 104 VAL M CA 1
ATOM 10600 C C . VAL G 1 104 ? 51.569 -38.120 37.863 1.00 41.14 104 VAL M C 1
ATOM 10601 O O . VAL G 1 104 ? 51.672 -36.972 38.312 1.00 43.90 104 VAL M O 1
ATOM 10605 N N . THR G 1 105 ? 51.788 -38.411 36.578 1.00 37.85 105 THR M N 1
ATOM 10606 C CA . THR G 1 105 ? 52.114 -37.370 35.607 1.00 39.63 105 THR M CA 1
ATOM 10607 C C . THR G 1 105 ? 50.929 -36.468 35.274 1.00 40.58 105 THR M C 1
ATOM 10608 O O . THR G 1 105 ? 51.063 -35.597 34.406 1.00 33.61 105 THR M O 1
ATOM 10612 N N . THR G 1 106 ? 49.787 -36.656 35.929 1.00 33.87 106 THR M N 1
ATOM 10613 C CA . THR G 1 106 ? 48.613 -35.800 35.807 1.00 42.99 106 THR M CA 1
ATOM 10614 C C . THR G 1 106 ? 48.054 -35.595 37.213 1.00 42.36 106 THR M C 1
ATOM 10615 O O . THR G 1 106 ? 48.528 -36.251 38.150 1.00 43.07 106 THR M O 1
ATOM 10619 N N . PRO G 1 107 ? 47.087 -34.695 37.423 1.00 40.68 107 PRO M N 1
ATOM 10620 C CA . PRO G 1 107 ? 46.587 -34.470 38.787 1.00 45.57 107 PRO M CA 1
ATOM 10621 C C . PRO G 1 107 ? 46.083 -35.747 39.446 1.00 46.57 107 PRO M C 1
ATOM 10622 O O . PRO G 1 107 ? 45.419 -36.576 38.819 1.00 42.69 107 PRO M O 1
ATOM 10626 N N . ASP G 1 108 ? 46.411 -35.895 40.731 1.00 42.64 108 ASP M N 1
ATOM 10627 C CA . ASP G 1 108 ? 45.971 -37.043 41.514 1.00 38.20 108 ASP M CA 1
ATOM 10628 C C . ASP G 1 108 ? 45.318 -36.596 42.818 1.00 40.28 108 ASP M C 1
ATOM 10629 O O . ASP G 1 108 ? 44.106 -36.757 42.996 1.00 36.61 108 ASP M O 1
ATOM 10634 N N . TRP G 1 109 ? 46.106 -36.040 43.738 1.00 34.04 109 TRP M N 1
ATOM 10635 C CA . TRP G 1 109 ? 45.590 -35.528 45.000 1.00 45.42 109 TRP M CA 1
ATOM 10636 C C . TRP G 1 109 ? 46.299 -34.223 45.333 1.00 42.91 109 TRP M C 1
ATOM 10637 O O . TRP G 1 109 ? 47.265 -33.829 44.675 1.00 39.93 109 TRP M O 1
ATOM 10648 N N . PHE G 1 110 ? 45.823 -33.561 46.384 1.00 40.64 110 PHE M N 1
ATOM 10649 C CA . PHE G 1 110 ? 46.244 -32.207 46.724 1.00 42.59 110 PHE M CA 1
ATOM 10650 C C . PHE G 1 110 ? 47.108 -32.231 47.978 1.00 41.97 110 PHE M C 1
ATOM 10651 O O . PHE G 1 110 ? 46.633 -32.597 49.059 1.00 44.94 110 PHE M O 1
ATOM 10659 N N . ASP G 1 111 ? 48.370 -31.829 47.828 1.00 47.37 111 ASP M N 1
ATOM 10660 C CA . ASP G 1 111 ? 49.325 -31.752 48.925 1.00 50.26 111 ASP M CA 1
ATOM 10661 C C . ASP G 1 111 ? 50.507 -30.880 48.516 1.00 54.66 111 ASP M C 1
ATOM 10662 O O . ASP G 1 111 ? 51.237 -31.228 47.578 1.00 51.69 111 ASP M O 1
ATOM 10667 N N . PRO G 1 112 ? 50.737 -29.742 49.191 1.00 51.08 112 PRO M N 1
ATOM 10668 C CA . PRO G 1 112 ? 49.924 -29.251 50.305 1.00 41.31 112 PRO M CA 1
ATOM 10669 C C . PRO G 1 112 ? 48.844 -28.271 49.859 1.00 48.72 112 PRO M C 1
ATOM 10670 O O . PRO G 1 112 ? 48.587 -28.136 48.662 1.00 49.09 112 PRO M O 1
ATOM 10674 N N . TRP G 1 113 ? 48.226 -27.589 50.819 1.00 45.80 113 TRP M N 1
ATOM 10675 C CA . TRP G 1 113 ? 47.178 -26.619 50.546 1.00 42.39 113 TRP M CA 1
ATOM 10676 C C . TRP G 1 113 ? 47.586 -25.244 51.055 1.00 53.24 113 TRP M C 1
ATOM 10677 O O . TRP G 1 113 ? 48.465 -25.107 51.911 1.00 53.09 113 TRP M O 1
ATOM 10688 N N . GLY G 1 114 ? 46.933 -24.225 50.517 1.00 49.44 114 GLY M N 1
ATOM 10689 C CA . GLY G 1 114 ? 46.965 -22.917 51.122 1.00 54.87 114 GLY M CA 1
ATOM 10690 C C . GLY G 1 114 ? 46.066 -22.861 52.334 1.00 54.23 114 GLY M C 1
ATOM 10691 O O . GLY G 1 114 ? 45.263 -23.767 52.605 1.00 45.86 114 GLY M O 1
ATOM 10692 N N . PRO G 1 115 ? 46.187 -21.774 53.101 1.00 50.90 115 PRO M N 1
ATOM 10693 C CA . PRO G 1 115 ? 45.359 -21.644 54.310 1.00 43.69 115 PRO M CA 1
ATOM 10694 C C . PRO G 1 115 ? 43.880 -21.509 54.011 1.00 47.97 115 PRO M C 1
ATOM 10695 O O . PRO G 1 115 ? 43.059 -21.780 54.896 1.00 52.66 115 PRO M O 1
ATOM 10699 N N . GLY G 1 116 ? 43.515 -21.116 52.794 1.00 50.96 116 GLY M N 1
ATOM 10700 C CA . GLY G 1 116 ? 42.137 -20.819 52.471 1.00 46.54 116 GLY M CA 1
ATOM 10701 C C . GLY G 1 116 ? 41.880 -19.329 52.519 1.00 57.47 116 GLY M C 1
ATOM 10702 O O . GLY G 1 116 ? 42.455 -18.622 53.352 1.00 50.95 116 GLY M O 1
ATOM 10703 N N . ALA G 1 117 ? 41.030 -18.836 51.622 1.00 50.95 117 ALA M N 1
ATOM 10704 C CA . ALA G 1 117 ? 40.676 -17.423 51.584 1.00 52.94 117 ALA M CA 1
ATOM 10705 C C . ALA G 1 117 ? 39.172 -17.312 51.414 1.00 57.95 117 ALA M C 1
ATOM 10706 O O . ALA G 1 117 ? 38.630 -17.737 50.388 1.00 59.22 117 ALA M O 1
ATOM 10708 N N . LEU G 1 118 ? 38.500 -16.753 52.415 1.00 59.72 118 LEU M N 1
ATOM 10709 C CA . LEU G 1 118 ? 37.059 -16.571 52.341 1.00 55.30 118 LEU M CA 1
ATOM 10710 C C . LEU G 1 118 ? 36.730 -15.409 51.415 1.00 56.14 118 LEU M C 1
ATOM 10711 O O . LEU G 1 118 ? 37.289 -14.316 51.549 1.00 65.40 118 LEU M O 1
ATOM 10716 N N . VAL G 1 119 ? 35.833 -15.654 50.466 1.00 51.86 119 VAL M N 1
ATOM 10717 C CA . VAL G 1 119 ? 35.291 -14.617 49.600 1.00 62.09 119 VAL M CA 1
ATOM 10718 C C . VAL G 1 119 ? 33.781 -14.625 49.771 1.00 62.63 119 VAL M C 1
ATOM 10719 O O . VAL G 1 119 ? 33.127 -15.645 49.521 1.00 57.12 119 VAL M O 1
ATOM 10723 N N . THR G 1 120 ? 33.233 -13.497 50.207 1.00 65.52 120 THR M N 1
ATOM 10724 C CA . THR G 1 120 ? 31.799 -13.342 50.391 1.00 65.11 120 THR M CA 1
ATOM 10725 C C . THR G 1 120 ? 31.220 -12.596 49.198 1.00 68.29 120 THR M C 1
ATOM 10726 O O . THR G 1 120 ? 31.759 -11.566 48.782 1.00 66.79 120 THR M O 1
ATOM 10730 N N . VAL G 1 121 ? 30.139 -13.128 48.638 1.00 68.11 121 VAL M N 1
ATOM 10731 C CA . VAL G 1 121 ? 29.430 -12.488 47.538 1.00 75.23 121 VAL M CA 1
ATOM 10732 C C . VAL G 1 121 ? 28.256 -11.741 48.156 1.00 72.32 121 VAL M C 1
ATOM 10733 O O . VAL G 1 121 ? 27.226 -12.336 48.487 1.00 68.48 121 VAL M O 1
ATOM 10737 N N . SER G 1 122 ? 28.412 -10.430 48.318 1.00 71.28 122 SER M N 1
ATOM 10738 C CA . SER G 1 122 ? 27.406 -9.622 48.986 1.00 74.29 122 SER M CA 1
ATOM 10739 C C . SER G 1 122 ? 27.404 -8.223 48.391 1.00 75.65 122 SER M C 1
ATOM 10740 O O . SER G 1 122 ? 28.424 -7.744 47.887 1.00 68.59 122 SER M O 1
ATOM 10743 N N . ALA G 1 123 ? 26.241 -7.576 48.453 1.00 72.97 123 ALA M N 1
ATOM 10744 C CA . ALA G 1 123 ? 26.144 -6.179 48.058 1.00 72.50 123 ALA M CA 1
ATOM 10745 C C . ALA G 1 123 ? 26.659 -5.237 49.137 1.00 80.43 123 ALA M C 1
ATOM 10746 O O . ALA G 1 123 ? 26.938 -4.070 48.841 1.00 75.41 123 ALA M O 1
ATOM 10748 N N . ALA G 1 124 ? 26.804 -5.720 50.368 1.00 76.59 124 ALA M N 1
ATOM 10749 C CA . ALA G 1 124 ? 27.182 -4.879 51.489 1.00 73.64 124 ALA M CA 1
ATOM 10750 C C . ALA G 1 124 ? 28.681 -4.585 51.474 1.00 74.79 124 ALA M C 1
ATOM 10751 O O . ALA G 1 124 ? 29.465 -5.206 50.751 1.00 81.65 124 ALA M O 1
ATOM 10753 N N . SER G 1 125 ? 29.070 -3.618 52.294 1.00 82.98 125 SER M N 1
ATOM 10754 C CA . SER G 1 125 ? 30.443 -3.185 52.478 1.00 81.27 125 SER M CA 1
ATOM 10755 C C . SER G 1 125 ? 30.971 -3.653 53.829 1.00 84.45 125 SER M C 1
ATOM 10756 O O . SER G 1 125 ? 30.191 -3.953 54.739 1.00 84.51 125 SER M O 1
ATOM 10759 N N . PRO G 1 126 ? 32.292 -3.739 53.995 1.00 79.76 126 PRO M N 1
ATOM 10760 C CA . PRO G 1 126 ? 32.837 -4.168 55.289 1.00 75.65 126 PRO M CA 1
ATOM 10761 C C . PRO G 1 126 ? 32.483 -3.193 56.404 1.00 76.23 126 PRO M C 1
ATOM 10762 O O . PRO G 1 126 ? 32.491 -1.974 56.220 1.00 66.36 126 PRO M O 1
ATOM 10766 N N . THR G 1 127 ? 32.162 -3.753 57.569 1.00 76.13 127 THR M N 1
ATOM 10767 C CA . THR G 1 127 ? 31.847 -2.983 58.766 1.00 76.56 127 THR M CA 1
ATOM 10768 C C . THR G 1 127 ? 32.762 -3.452 59.886 1.00 75.64 127 THR M C 1
ATOM 10769 O O . THR G 1 127 ? 32.778 -4.642 60.218 1.00 67.56 127 THR M O 1
ATOM 10773 N N . SER G 1 128 ? 33.525 -2.527 60.457 1.00 77.51 128 SER M N 1
ATOM 10774 C CA . SER G 1 128 ? 34.407 -2.880 61.556 1.00 72.93 128 SER M CA 1
ATOM 10775 C C . SER G 1 128 ? 33.604 -3.075 62.841 1.00 72.05 128 SER M C 1
ATOM 10776 O O . SER G 1 128 ? 32.539 -2.476 63.014 1.00 73.67 128 SER M O 1
ATOM 10779 N N . PRO G 1 129 ? 34.088 -3.913 63.754 1.00 71.57 129 PRO M N 1
ATOM 10780 C CA . PRO G 1 129 ? 33.317 -4.218 64.961 1.00 74.59 129 PRO M CA 1
ATOM 10781 C C . PRO G 1 129 ? 33.558 -3.237 66.097 1.00 68.06 129 PRO M C 1
ATOM 10782 O O . PRO G 1 129 ? 34.647 -2.690 66.273 1.00 73.66 129 PRO M O 1
ATOM 10786 N N . LYS G 1 130 ? 32.503 -3.019 66.877 1.00 68.42 130 LYS M N 1
ATOM 10787 C CA . LYS G 1 130 ? 32.608 -2.286 68.131 1.00 68.60 130 LYS M CA 1
ATOM 10788 C C . LYS G 1 130 ? 32.961 -3.266 69.242 1.00 70.36 130 LYS M C 1
ATOM 10789 O O . LYS G 1 130 ? 32.269 -4.270 69.434 1.00 62.16 130 LYS M O 1
ATOM 10795 N N . VAL G 1 131 ? 34.041 -2.977 69.964 1.00 66.11 131 VAL M N 1
ATOM 10796 C CA . VAL G 1 131 ? 34.595 -3.888 70.959 1.00 57.62 131 VAL M CA 1
ATOM 10797 C C . VAL G 1 131 ? 34.430 -3.271 72.340 1.00 61.99 131 VAL M C 1
ATOM 10798 O O . VAL G 1 131 ? 34.869 -2.140 72.580 1.00 70.89 131 VAL M O 1
ATOM 10802 N N . PHE G 1 132 ? 33.804 -4.020 73.248 1.00 64.66 132 PHE M N 1
ATOM 10803 C CA . PHE G 1 132 ? 33.563 -3.566 74.606 1.00 64.52 132 PHE M CA 1
ATOM 10804 C C . PHE G 1 132 ? 34.098 -4.581 75.605 1.00 64.90 132 PHE M C 1
ATOM 10805 O O . PHE G 1 132 ? 34.015 -5.791 75.369 1.00 65.35 132 PHE M O 1
ATOM 10813 N N . PRO G 1 133 ? 34.643 -4.123 76.727 1.00 62.44 133 PRO M N 1
ATOM 10814 C CA . PRO G 1 133 ? 35.048 -5.052 77.783 1.00 56.72 133 PRO M CA 1
ATOM 10815 C C . PRO G 1 133 ? 33.848 -5.538 78.577 1.00 60.22 133 PRO M C 1
ATOM 10816 O O . PRO G 1 133 ? 32.879 -4.809 78.798 1.00 70.33 133 PRO M O 1
ATOM 10820 N N . LEU G 1 134 ? 33.920 -6.794 79.003 1.00 55.64 134 LEU M N 1
ATOM 10821 C CA . LEU G 1 134 ? 32.869 -7.408 79.799 1.00 58.87 134 LEU M CA 1
ATOM 10822 C C . LEU G 1 134 ? 33.442 -7.867 81.131 1.00 59.26 134 LEU M C 1
ATOM 10823 O O . LEU G 1 134 ? 34.592 -8.312 81.204 1.00 61.15 134 LEU M O 1
ATOM 10828 N N . SER G 1 135 ? 32.637 -7.749 82.183 1.00 57.21 135 SER M N 1
ATOM 10829 C CA . SER G 1 135 ? 33.055 -8.128 83.523 1.00 60.51 135 SER M CA 1
ATOM 10830 C C . SER G 1 135 ? 31.925 -8.886 84.203 1.00 58.63 135 SER M C 1
ATOM 10831 O O . SER G 1 135 ? 30.744 -8.609 83.975 1.00 54.17 135 SER M O 1
ATOM 10834 N N . LEU G 1 136 ? 32.302 -9.851 85.037 1.00 56.16 136 LEU M N 1
ATOM 10835 C CA . LEU G 1 136 ? 31.318 -10.648 85.753 1.00 59.50 136 LEU M CA 1
ATOM 10836 C C . LEU G 1 136 ? 30.567 -9.792 86.768 1.00 65.18 136 LEU M C 1
ATOM 10837 O O . LEU G 1 136 ? 31.100 -8.823 87.317 1.00 65.18 136 LEU M O 1
ATOM 10842 N N . CYS G 1 137 ? 29.314 -10.160 87.012 1.00 60.31 137 CYS M N 1
ATOM 10843 C CA . CYS G 1 137 ? 28.493 -9.462 87.992 1.00 62.90 137 CYS M CA 1
ATOM 10844 C C . CYS G 1 137 ? 28.361 -10.278 89.273 1.00 67.65 137 CYS M C 1
ATOM 10845 O O . CYS G 1 137 ? 29.078 -10.043 90.246 1.00 70.81 137 CYS M O 1
ATOM 10848 N N . GLN G 1 140 ? 32.889 -14.650 90.818 1.00 79.42 140 GLN M N 1
ATOM 10849 C CA . GLN G 1 140 ? 34.185 -15.131 90.353 1.00 83.26 140 GLN M CA 1
ATOM 10850 C C . GLN G 1 140 ? 34.459 -16.539 90.867 1.00 91.31 140 GLN M C 1
ATOM 10851 O O . GLN G 1 140 ? 34.469 -16.766 92.078 1.00 94.04 140 GLN M O 1
ATOM 10857 N N . PRO G 1 141 ? 34.676 -17.483 89.951 1.00 89.91 141 PRO M N 1
ATOM 10858 C CA . PRO G 1 141 ? 35.003 -18.851 90.372 1.00 86.13 141 PRO M CA 1
ATOM 10859 C C . PRO G 1 141 ? 36.279 -18.872 91.199 1.00 89.29 141 PRO M C 1
ATOM 10860 O O . PRO G 1 141 ? 37.254 -18.186 90.886 1.00 90.58 141 PRO M O 1
ATOM 10864 N N . ASP G 1 142 ? 36.256 -19.671 92.267 1.00 93.73 142 ASP M N 1
ATOM 10865 C CA . ASP G 1 142 ? 37.323 -19.652 93.261 1.00 91.81 142 ASP M CA 1
ATOM 10866 C C . ASP G 1 142 ? 38.681 -19.916 92.623 1.00 88.40 142 ASP M C 1
ATOM 10867 O O . ASP G 1 142 ? 38.862 -20.897 91.895 1.00 85.73 142 ASP M O 1
ATOM 10869 N N . GLY G 1 143 ? 39.636 -19.029 92.901 1.00 87.66 143 GLY M N 1
ATOM 10870 C CA . GLY G 1 143 ? 40.984 -19.139 92.398 1.00 86.41 143 GLY M CA 1
ATOM 10871 C C . GLY G 1 143 ? 41.239 -18.405 91.097 1.00 84.90 143 GLY M C 1
ATOM 10872 O O . GLY G 1 143 ? 42.345 -17.892 90.892 1.00 76.24 143 GLY M O 1
ATOM 10873 N N . ASN G 1 144 ? 40.247 -18.337 90.216 1.00 85.48 144 ASN M N 1
ATOM 10874 C CA . ASN G 1 144 ? 40.403 -17.736 88.901 1.00 79.29 144 ASN M CA 1
ATOM 10875 C C . ASN G 1 144 ? 39.573 -16.464 88.784 1.00 79.41 144 ASN M C 1
ATOM 10876 O O . ASN G 1 144 ? 38.772 -16.122 89.659 1.00 78.15 144 ASN M O 1
ATOM 10881 N N . VAL G 1 145 ? 39.784 -15.761 87.674 1.00 71.77 145 VAL M N 1
ATOM 10882 C CA . VAL G 1 145 ? 39.022 -14.571 87.320 1.00 72.00 145 VAL M CA 1
ATOM 10883 C C . VAL G 1 145 ? 38.541 -14.737 85.886 1.00 67.97 145 VAL M C 1
ATOM 10884 O O . VAL G 1 145 ? 39.340 -15.031 84.990 1.00 70.00 145 VAL M O 1
ATOM 10888 N N . VAL G 1 146 ? 37.241 -14.562 85.671 1.00 64.87 146 VAL M N 1
ATOM 10889 C CA . VAL G 1 146 ? 36.637 -14.685 84.351 1.00 59.70 146 VAL M CA 1
ATOM 10890 C C . VAL G 1 146 ? 36.301 -13.286 83.857 1.00 58.14 146 VAL M C 1
ATOM 10891 O O . VAL G 1 146 ? 35.442 -12.602 84.427 1.00 63.22 146 VAL M O 1
ATOM 10895 N N . ILE G 1 147 ? 36.985 -12.860 82.799 1.00 54.91 147 ILE M N 1
ATOM 10896 C CA . ILE G 1 147 ? 36.667 -11.625 82.100 1.00 57.24 147 ILE M CA 1
ATOM 10897 C C . ILE G 1 147 ? 36.390 -11.970 80.644 1.00 59.32 147 ILE M C 1
ATOM 10898 O O . ILE G 1 147 ? 36.709 -13.061 80.164 1.00 53.04 147 ILE M O 1
ATOM 10903 N N . ALA G 1 148 ? 35.786 -11.020 79.939 1.00 60.17 148 ALA M N 1
ATOM 10904 C CA . ALA G 1 148 ? 35.448 -11.216 78.539 1.00 57.52 148 ALA M CA 1
ATOM 10905 C C . ALA G 1 148 ? 35.439 -9.865 77.841 1.00 63.39 148 ALA M C 1
ATOM 10906 O O . ALA G 1 148 ? 35.474 -8.811 78.481 1.00 68.88 148 ALA M O 1
ATOM 10908 N N . CYS G 1 149 ? 35.405 -9.906 76.511 1.00 63.01 149 CYS M N 1
ATOM 10909 C CA . CYS G 1 149 ? 35.229 -8.701 75.716 1.00 71.18 149 CYS M CA 1
ATOM 10910 C C . CYS G 1 149 ? 34.362 -9.028 74.509 1.00 66.06 149 CYS M C 1
ATOM 10911 O O . CYS G 1 149 ? 34.518 -10.082 73.885 1.00 65.33 149 CYS M O 1
ATOM 10914 N N . LEU G 1 150 ? 33.431 -8.127 74.208 1.00 60.92 150 LEU M N 1
ATOM 10915 C CA . LEU G 1 150 ? 32.416 -8.336 73.186 1.00 64.64 150 LEU M CA 1
ATOM 10916 C C . LEU G 1 150 ? 32.861 -7.725 71.865 1.00 65.50 150 LEU M C 1
ATOM 10917 O O . LEU G 1 150 ? 33.439 -6.636 71.837 1.00 57.18 150 LEU M O 1
ATOM 10922 N N . VAL G 1 151 ? 32.589 -8.434 70.773 1.00 64.77 151 VAL M N 1
ATOM 10923 C CA . VAL G 1 151 ? 32.937 -7.998 69.423 1.00 62.31 151 VAL M CA 1
ATOM 10924 C C . VAL G 1 151 ? 31.632 -7.935 68.637 1.00 62.90 151 VAL M C 1
ATOM 10925 O O . VAL G 1 151 ? 31.167 -8.949 68.103 1.00 63.20 151 VAL M O 1
ATOM 10929 N N . GLN G 1 152 ? 31.040 -6.745 68.555 1.00 63.43 152 GLN M N 1
ATOM 10930 C CA . GLN G 1 152 ? 29.687 -6.567 68.047 1.00 71.33 152 GLN M CA 1
ATOM 10931 C C . GLN G 1 152 ? 29.697 -5.936 66.660 1.00 66.87 152 GLN M C 1
ATOM 10932 O O . GLN G 1 152 ? 30.519 -5.061 66.371 1.00 66.57 152 GLN M O 1
ATOM 10938 N N . GLY G 1 153 ? 28.783 -6.395 65.805 1.00 61.19 153 GLY M N 1
ATOM 10939 C CA . GLY G 1 153 ? 28.457 -5.714 64.565 1.00 67.13 153 GLY M CA 1
ATOM 10940 C C . GLY G 1 153 ? 29.582 -5.587 63.559 1.00 74.43 153 GLY M C 1
ATOM 10941 O O . GLY G 1 153 ? 30.035 -4.476 63.269 1.00 75.85 153 GLY M O 1
ATOM 10942 N N . PHE G 1 154 ? 30.035 -6.711 63.010 1.00 71.21 154 PHE M N 1
ATOM 10943 C CA . PHE G 1 154 ? 31.077 -6.707 61.995 1.00 67.02 154 PHE M CA 1
ATOM 10944 C C . PHE G 1 154 ? 30.610 -7.496 60.780 1.00 73.54 154 PHE M C 1
ATOM 10945 O O . PHE G 1 154 ? 29.689 -8.314 60.858 1.00 73.36 154 PHE M O 1
ATOM 10953 N N . PHE G 1 155 ? 31.259 -7.232 59.648 1.00 77.78 155 PHE M N 1
ATOM 10954 C CA . PHE G 1 155 ? 30.963 -7.915 58.396 1.00 73.19 155 PHE M CA 1
ATOM 10955 C C . PHE G 1 155 ? 32.147 -7.768 57.448 1.00 72.62 155 PHE M C 1
ATOM 10956 O O . PHE G 1 155 ? 32.691 -6.665 57.308 1.00 77.82 155 PHE M O 1
ATOM 10964 N N . PRO G 1 156 ? 32.590 -8.850 56.787 1.00 73.28 156 PRO M N 1
ATOM 10965 C CA . PRO G 1 156 ? 32.094 -10.227 56.913 1.00 74.46 156 PRO M CA 1
ATOM 10966 C C . PRO G 1 156 ? 32.536 -10.903 58.214 1.00 75.09 156 PRO M C 1
ATOM 10967 O O . PRO G 1 156 ? 33.322 -10.321 58.962 1.00 75.75 156 PRO M O 1
ATOM 10971 N N . GLN G 1 157 ? 32.035 -12.115 58.476 1.00 72.80 157 GLN M N 1
ATOM 10972 C CA . GLN G 1 157 ? 32.339 -12.797 59.732 1.00 65.62 157 GLN M CA 1
ATOM 10973 C C . GLN G 1 157 ? 33.793 -13.231 59.834 1.00 61.48 157 GLN M C 1
ATOM 10974 O O . GLN G 1 157 ? 34.287 -13.433 60.949 1.00 72.32 157 GLN M O 1
ATOM 10980 N N . GLU G 1 158 ? 34.486 -13.384 58.713 1.00 67.53 158 GLU M N 1
ATOM 10981 C CA . GLU G 1 158 ? 35.864 -13.844 58.714 1.00 72.02 158 GLU M CA 1
ATOM 10982 C C . GLU G 1 158 ? 36.668 -13.007 57.733 1.00 69.85 158 GLU M C 1
ATOM 10983 O O . GLU G 1 158 ? 36.118 -12.511 56.742 1.00 71.73 158 GLU M O 1
ATOM 10985 N N . PRO G 1 159 ? 37.974 -12.823 57.984 1.00 73.58 159 PRO M N 1
ATOM 10986 C CA . PRO G 1 159 ? 38.710 -13.327 59.151 1.00 74.13 159 PRO M CA 1
ATOM 10987 C C . PRO G 1 159 ? 38.572 -12.451 60.395 1.00 69.63 159 PRO M C 1
ATOM 10988 O O . PRO G 1 159 ? 38.711 -11.230 60.318 1.00 77.40 159 PRO M O 1
ATOM 10992 N N . LEU G 1 160 ? 38.299 -13.085 61.534 1.00 73.30 160 LEU M N 1
ATOM 10993 C CA . LEU G 1 160 ? 38.227 -12.406 62.822 1.00 68.49 160 LEU M CA 1
ATOM 10994 C C . LEU G 1 160 ? 38.996 -13.231 63.842 1.00 62.73 160 LEU M C 1
ATOM 10995 O O . LEU G 1 160 ? 38.697 -14.413 64.037 1.00 62.20 160 LEU M O 1
ATOM 10997 N N . SER G 1 161 ? 39.985 -12.612 64.480 1.00 58.55 161 SER M N 1
ATOM 10998 C CA . SER G 1 161 ? 40.787 -13.262 65.506 1.00 63.27 161 SER M CA 1
ATOM 10999 C C . SER G 1 161 ? 40.883 -12.349 66.717 1.00 73.39 161 SER M C 1
ATOM 11000 O O . SER G 1 161 ? 40.955 -11.124 66.577 1.00 65.20 161 SER M O 1
ATOM 11003 N N . VAL G 1 162 ? 40.876 -12.945 67.907 1.00 71.29 162 VAL M N 1
ATOM 11004 C CA . VAL G 1 162 ? 40.920 -12.196 69.158 1.00 75.71 162 VAL M CA 1
ATOM 11005 C C . VAL G 1 162 ? 42.044 -12.751 70.022 1.00 71.52 162 VAL M C 1
ATOM 11006 O O . VAL G 1 162 ? 42.055 -13.945 70.345 1.00 60.97 162 VAL M O 1
ATOM 11010 N N . THR G 1 163 ? 42.979 -11.883 70.399 1.00 79.52 163 THR M N 1
ATOM 11011 C CA . THR G 1 163 ? 44.091 -12.207 71.279 1.00 78.42 163 THR M CA 1
ATOM 11012 C C . THR G 1 163 ? 43.873 -11.530 72.627 1.00 77.57 163 THR M C 1
ATOM 11013 O O . THR G 1 163 ? 43.118 -10.561 72.740 1.00 75.55 163 THR M O 1
ATOM 11017 N N . TRP G 1 164 ? 44.525 -12.059 73.661 1.00 66.32 164 TRP M N 1
ATOM 11018 C CA . TRP G 1 164 ? 44.479 -11.468 74.989 1.00 71.07 164 TRP M CA 1
ATOM 11019 C C . TRP G 1 164 ? 45.891 -11.167 75.474 1.00 70.22 164 TRP M C 1
ATOM 11020 O O . TRP G 1 164 ? 46.860 -11.811 75.061 1.00 78.35 164 TRP M O 1
ATOM 11031 N N . SER G 1 165 ? 45.994 -10.173 76.360 1.00 83.94 165 SER M N 1
ATOM 11032 C CA . SER G 1 165 ? 47.292 -9.716 76.844 1.00 84.68 165 SER M CA 1
ATOM 11033 C C . SER G 1 165 ? 48.016 -10.764 77.677 1.00 83.45 165 SER M C 1
ATOM 11034 O O . SER G 1 165 ? 49.241 -10.684 77.818 1.00 86.28 165 SER M O 1
ATOM 11037 N N . GLU G 1 166 ? 47.298 -11.736 78.231 1.00 73.96 166 GLU M N 1
ATOM 11038 C CA . GLU G 1 166 ? 47.890 -12.759 79.079 1.00 78.98 166 GLU M CA 1
ATOM 11039 C C . GLU G 1 166 ? 47.718 -14.132 78.445 1.00 75.66 166 GLU M C 1
ATOM 11040 O O . GLU G 1 166 ? 46.664 -14.440 77.879 1.00 76.13 166 GLU M O 1
ATOM 11046 N N . SER G 1 167 ? 48.767 -14.947 78.541 1.00 76.01 167 SER M N 1
ATOM 11047 C CA . SER G 1 167 ? 48.753 -16.328 78.083 1.00 71.21 167 SER M CA 1
ATOM 11048 C C . SER G 1 167 ? 49.583 -17.161 79.052 1.00 70.22 167 SER M C 1
ATOM 11049 O O . SER G 1 167 ? 50.118 -16.650 80.042 1.00 75.27 167 SER M O 1
ATOM 11052 N N . GLY G 1 168 ? 49.686 -18.451 78.771 1.00 62.70 168 GLY M N 1
ATOM 11053 C CA . GLY G 1 168 ? 50.489 -19.355 79.566 1.00 69.74 168 GLY M CA 1
ATOM 11054 C C . GLY G 1 168 ? 49.656 -20.274 80.438 1.00 74.18 168 GLY M C 1
ATOM 11055 O O . GLY G 1 168 ? 48.494 -20.578 80.152 1.00 73.26 168 GLY M O 1
ATOM 11056 N N . GLN G 1 169 ? 50.274 -20.722 81.529 1.00 70.26 169 GLN M N 1
ATOM 11057 C CA . GLN G 1 169 ? 49.618 -21.652 82.441 1.00 77.09 169 GLN M CA 1
ATOM 11058 C C . GLN G 1 169 ? 48.515 -20.952 83.226 1.00 81.31 169 GLN M C 1
ATOM 11059 O O . GLN G 1 169 ? 48.654 -19.792 83.627 1.00 91.08 169 GLN M O 1
ATOM 11065 N N . GLY G 1 170 ? 47.410 -21.670 83.445 1.00 77.54 170 GLY M N 1
ATOM 11066 C CA . GLY G 1 170 ? 46.238 -21.123 84.091 1.00 72.14 170 GLY M CA 1
ATOM 11067 C C . GLY G 1 170 ? 45.406 -20.193 83.236 1.00 71.69 170 GLY M C 1
ATOM 11068 O O . GLY G 1 170 ? 44.252 -19.921 83.587 1.00 76.52 170 GLY M O 1
ATOM 11069 N N . VAL G 1 171 ? 45.946 -19.697 82.127 1.00 69.88 171 VAL M N 1
ATOM 11070 C CA . VAL G 1 171 ? 45.249 -18.765 81.249 1.00 68.91 171 VAL M CA 1
ATOM 11071 C C . VAL G 1 171 ? 44.586 -19.565 80.136 1.00 65.71 171 VAL M C 1
ATOM 11072 O O . VAL G 1 171 ? 45.256 -20.314 79.414 1.00 66.35 171 VAL M O 1
ATOM 11076 N N . THR G 1 172 ? 43.273 -19.404 79.991 1.00 66.80 172 THR M N 1
ATOM 11077 C CA . THR G 1 172 ? 42.491 -20.125 78.992 1.00 60.20 172 THR M CA 1
ATOM 11078 C C . THR G 1 172 ? 41.642 -19.119 78.229 1.00 61.50 172 THR M C 1
ATOM 11079 O O . THR G 1 172 ? 40.730 -18.512 78.801 1.00 54.66 172 THR M O 1
ATOM 11083 N N . ALA G 1 173 ? 41.947 -18.935 76.949 1.00 57.43 173 ALA M N 1
ATOM 11084 C CA . ALA G 1 173 ? 41.160 -18.068 76.086 1.00 54.58 173 ALA M CA 1
ATOM 11085 C C . ALA G 1 173 ? 40.127 -18.903 75.343 1.00 40.97 173 ALA M C 1
ATOM 11086 O O . ALA G 1 173 ? 40.467 -19.920 74.730 1.00 54.08 173 ALA M O 1
ATOM 11088 N N . ARG G 1 174 ? 38.868 -18.481 75.413 1.00 45.91 174 ARG M N 1
ATOM 11089 C CA . ARG G 1 174 ? 37.771 -19.144 74.719 1.00 51.28 174 ARG M CA 1
ATOM 11090 C C . ARG G 1 174 ? 37.190 -18.181 73.696 1.00 55.02 174 ARG M C 1
ATOM 11091 O O . ARG G 1 174 ? 36.643 -17.135 74.063 1.00 48.92 174 ARG M O 1
ATOM 11099 N N . ASN G 1 175 ? 37.311 -18.531 72.420 1.00 55.18 175 ASN M N 1
ATOM 11100 C CA . ASN G 1 175 ? 36.727 -17.757 71.336 1.00 60.78 175 ASN M CA 1
ATOM 11101 C C . ASN G 1 175 ? 35.545 -18.515 70.752 1.00 55.85 175 ASN M C 1
ATOM 11102 O O . ASN G 1 175 ? 35.565 -19.747 70.667 1.00 65.08 175 ASN M O 1
ATOM 11107 N N . PHE G 1 176 ? 34.517 -17.772 70.354 1.00 57.45 176 PHE M N 1
ATOM 11108 C CA . PHE G 1 176 ? 33.287 -18.363 69.873 1.00 53.74 176 PHE M CA 1
ATOM 11109 C C . PHE G 1 176 ? 33.023 -17.929 68.438 1.00 60.60 176 PHE M C 1
ATOM 11110 O O . PHE G 1 176 ? 33.349 -16.796 68.065 1.00 69.78 176 PHE M O 1
ATOM 11118 N N . PRO G 1 177 ? 32.458 -18.803 67.610 1.00 66.98 177 PRO M N 1
ATOM 11119 C CA . PRO G 1 177 ? 32.189 -18.446 66.212 1.00 72.77 177 PRO M CA 1
ATOM 11120 C C . PRO G 1 177 ? 31.256 -17.253 66.122 1.00 65.75 177 PRO M C 1
ATOM 11121 O O . PRO G 1 177 ? 30.359 -17.090 66.962 1.00 67.17 177 PRO M O 1
ATOM 11125 N N . PRO G 1 178 ? 31.448 -16.386 65.132 1.00 64.31 178 PRO M N 1
ATOM 11126 C CA . PRO G 1 178 ? 30.526 -15.261 64.956 1.00 66.50 178 PRO M CA 1
ATOM 11127 C C . PRO G 1 178 ? 29.144 -15.737 64.541 1.00 68.78 178 PRO M C 1
ATOM 11128 O O . PRO G 1 178 ? 28.988 -16.734 63.831 1.00 76.23 178 PRO M O 1
ATOM 11132 N N . SER G 1 179 ? 28.132 -15.005 64.999 1.00 71.61 179 SER M N 1
ATOM 11133 C CA . SER G 1 179 ? 26.743 -15.333 64.723 1.00 69.75 179 SER M CA 1
ATOM 11134 C C . SER G 1 179 ? 26.023 -14.105 64.188 1.00 77.21 179 SER M C 1
ATOM 11135 O O . SER G 1 179 ? 26.314 -12.972 64.581 1.00 72.03 179 SER M O 1
ATOM 11138 N N . GLN G 1 180 ? 25.074 -14.345 63.286 1.00 84.13 180 GLN M N 1
ATOM 11139 C CA . GLN G 1 180 ? 24.324 -13.256 62.678 1.00 75.34 180 GLN M CA 1
ATOM 11140 C C . GLN G 1 180 ? 23.437 -12.579 63.711 1.00 79.33 180 GLN M C 1
ATOM 11141 O O . GLN G 1 180 ? 22.716 -13.246 64.459 1.00 75.31 180 GLN M O 1
ATOM 11143 N N . ASP G 1 181 ? 23.502 -11.251 63.759 1.00 82.03 181 ASP M N 1
ATOM 11144 C CA . ASP G 1 181 ? 22.601 -10.500 64.619 1.00 87.90 181 ASP M CA 1
ATOM 11145 C C . ASP G 1 181 ? 21.162 -10.722 64.176 1.00 91.47 181 ASP M C 1
ATOM 11146 O O . ASP G 1 181 ? 20.875 -10.831 62.980 1.00 103.19 181 ASP M O 1
ATOM 11151 N N . ALA G 1 182 ? 20.257 -10.805 65.151 1.00 76.59 182 ALA M N 1
ATOM 11152 C CA . ALA G 1 182 ? 18.837 -10.953 64.861 1.00 86.44 182 ALA M CA 1
ATOM 11153 C C . ALA G 1 182 ? 18.372 -9.825 63.951 1.00 101.19 182 ALA M C 1
ATOM 11154 O O . ALA G 1 182 ? 17.989 -10.063 62.801 1.00 102.05 182 ALA M O 1
ATOM 11156 N N . SER G 1 183 ? 18.420 -8.594 64.451 1.00 97.45 183 SER M N 1
ATOM 11157 C CA . SER G 1 183 ? 18.114 -7.420 63.647 1.00 97.36 183 SER M CA 1
ATOM 11158 C C . SER G 1 183 ? 19.375 -6.957 62.929 1.00 96.64 183 SER M C 1
ATOM 11159 O O . SER G 1 183 ? 20.421 -6.761 63.557 1.00 81.49 183 SER M O 1
ATOM 11162 N N . GLY G 1 184 ? 19.273 -6.791 61.615 1.00 96.84 184 GLY M N 1
ATOM 11163 C CA . GLY G 1 184 ? 20.402 -6.401 60.793 1.00 87.84 184 GLY M CA 1
ATOM 11164 C C . GLY G 1 184 ? 21.007 -7.584 60.061 1.00 93.04 184 GLY M C 1
ATOM 11165 O O . GLY G 1 184 ? 20.584 -8.737 60.198 1.00 96.92 184 GLY M O 1
ATOM 11166 N N . ASP G 1 185 ? 22.020 -7.274 59.258 1.00 97.46 185 ASP M N 1
ATOM 11167 C CA . ASP G 1 185 ? 22.784 -8.267 58.514 1.00 88.32 185 ASP M CA 1
ATOM 11168 C C . ASP G 1 185 ? 24.248 -8.234 58.932 1.00 79.74 185 ASP M C 1
ATOM 11169 O O . ASP G 1 185 ? 25.157 -8.359 58.108 1.00 79.04 185 ASP M O 1
ATOM 11171 N N . LEU G 1 186 ? 24.487 -8.059 60.225 1.00 77.40 186 LEU M N 1
ATOM 11172 C CA . LEU G 1 186 ? 25.824 -7.982 60.792 1.00 77.83 186 LEU M CA 1
ATOM 11173 C C . LEU G 1 186 ? 26.086 -9.208 61.660 1.00 78.30 186 LEU M C 1
ATOM 11174 O O . LEU G 1 186 ? 25.213 -10.055 61.870 1.00 78.20 186 LEU M O 1
ATOM 11179 N N . TYR G 1 187 ? 27.308 -9.294 62.173 1.00 74.88 187 TYR M N 1
ATOM 11180 C CA . TYR G 1 187 ? 27.766 -10.445 62.930 1.00 67.71 187 TYR M CA 1
ATOM 11181 C C . TYR G 1 187 ? 28.237 -9.994 64.305 1.00 66.77 187 TYR M C 1
ATOM 11182 O O . TYR G 1 187 ? 28.641 -8.843 64.490 1.00 66.77 187 TYR M O 1
ATOM 11191 N N . THR G 1 188 ? 28.160 -10.901 65.275 1.00 76.25 188 THR M N 1
ATOM 11192 C CA . THR G 1 188 ? 28.550 -10.595 66.644 1.00 63.21 188 THR M CA 1
ATOM 11193 C C . THR G 1 188 ? 29.124 -11.845 67.292 1.00 63.29 188 THR M C 1
ATOM 11194 O O . THR G 1 188 ? 28.604 -12.947 67.099 1.00 59.81 188 THR M O 1
ATOM 11198 N N . THR G 1 189 ? 30.201 -11.665 68.054 1.00 59.47 189 THR M N 1
ATOM 11199 C CA . THR G 1 189 ? 30.776 -12.748 68.835 1.00 60.22 189 THR M CA 1
ATOM 11200 C C . THR G 1 189 ? 31.446 -12.161 70.068 1.00 56.83 189 THR M C 1
ATOM 11201 O O . THR G 1 189 ? 31.626 -10.946 70.189 1.00 63.38 189 THR M O 1
ATOM 11205 N N . SER G 1 190 ? 31.812 -13.045 70.990 1.00 56.16 190 SER M N 1
ATOM 11206 C CA . SER G 1 190 ? 32.473 -12.664 72.226 1.00 53.37 190 SER M CA 1
ATOM 11207 C C . SER G 1 190 ? 33.675 -13.568 72.454 1.00 53.81 190 SER M C 1
ATOM 11208 O O . SER G 1 190 ? 33.766 -14.669 71.904 1.00 58.90 190 SER M O 1
ATOM 11211 N N A SER G 1 191 ? 34.604 -13.086 73.275 0.99 54.48 191 SER M N 1
ATOM 11212 N N B SER G 1 191 ? 34.605 -13.085 73.273 0.01 55.02 191 SER M N 1
ATOM 11213 C CA A SER G 1 191 ? 35.817 -13.820 73.609 0.99 54.97 191 SER M CA 1
ATOM 11214 C CA B SER G 1 191 ? 35.817 -13.818 73.611 0.01 55.21 191 SER M CA 1
ATOM 11215 C C A SER G 1 191 ? 35.985 -13.826 75.119 0.99 56.18 191 SER M C 1
ATOM 11216 C C B SER G 1 191 ? 35.980 -13.827 75.121 0.01 56.55 191 SER M C 1
ATOM 11217 O O A SER G 1 191 ? 35.864 -12.780 75.763 0.99 57.22 191 SER M O 1
ATOM 11218 O O B SER G 1 191 ? 35.853 -12.783 75.767 0.01 57.24 191 SER M O 1
ATOM 11223 N N . GLN G 1 192 ? 36.263 -15.000 75.679 1.00 56.75 192 GLN M N 1
ATOM 11224 C CA . GLN G 1 192 ? 36.367 -15.184 77.119 1.00 55.23 192 GLN M CA 1
ATOM 11225 C C . GLN G 1 192 ? 37.802 -15.503 77.518 1.00 58.15 192 GLN M C 1
ATOM 11226 O O . GLN G 1 192 ? 38.514 -16.217 76.804 1.00 53.43 192 GLN M O 1
ATOM 11232 N N . LEU G 1 193 ? 38.219 -14.971 78.666 1.00 58.99 193 LEU M N 1
ATOM 11233 C CA . LEU G 1 193 ? 39.531 -15.246 79.232 1.00 59.60 193 LEU M CA 1
ATOM 11234 C C . LEU G 1 193 ? 39.375 -15.660 80.688 1.00 57.63 193 LEU M C 1
ATOM 11235 O O . LEU G 1 193 ? 38.737 -14.953 81.474 1.00 60.50 193 LEU M O 1
ATOM 11240 N N . THR G 1 194 ? 39.948 -16.809 81.036 1.00 66.48 194 THR M N 1
ATOM 11241 C CA . THR G 1 194 ? 40.017 -17.286 82.410 1.00 52.68 194 THR M CA 1
ATOM 11242 C C . THR G 1 194 ? 41.479 -17.346 82.821 1.00 63.50 194 THR M C 1
ATOM 11243 O O . THR G 1 194 ? 42.304 -17.921 82.103 1.00 68.70 194 THR M O 1
ATOM 11247 N N . LEU G 1 195 ? 41.801 -16.753 83.964 1.00 61.22 195 LEU M N 1
ATOM 11248 C CA . LEU G 1 195 ? 43.179 -16.674 84.421 1.00 70.57 195 LEU M CA 1
ATOM 11249 C C . LEU G 1 195 ? 43.184 -16.704 85.940 1.00 73.14 195 LEU M C 1
ATOM 11250 O O . LEU G 1 195 ? 42.180 -16.356 86.573 1.00 68.11 195 LEU M O 1
ATOM 11255 N N . PRO G 1 196 ? 44.289 -17.128 86.555 1.00 70.13 196 PRO M N 1
ATOM 11256 C CA . PRO G 1 196 ? 44.346 -17.163 88.021 1.00 71.39 196 PRO M CA 1
ATOM 11257 C C . PRO G 1 196 ? 44.120 -15.784 88.623 1.00 72.19 196 PRO M C 1
ATOM 11258 O O . PRO G 1 196 ? 44.442 -14.757 88.021 1.00 78.68 196 PRO M O 1
ATOM 11262 N N . ALA G 1 197 ? 43.547 -15.772 89.830 1.00 68.32 197 ALA M N 1
ATOM 11263 C CA . ALA G 1 197 ? 43.293 -14.509 90.514 1.00 73.27 197 ALA M CA 1
ATOM 11264 C C . ALA G 1 197 ? 44.586 -13.766 90.818 1.00 79.49 197 ALA M C 1
ATOM 11265 O O . ALA G 1 197 ? 44.596 -12.531 90.871 1.00 79.94 197 ALA M O 1
ATOM 11267 N N . THR G 1 198 ? 45.685 -14.497 91.010 1.00 77.83 198 THR M N 1
ATOM 11268 C CA . THR G 1 198 ? 46.974 -13.885 91.304 1.00 79.56 198 THR M CA 1
ATOM 11269 C C . THR G 1 198 ? 47.601 -13.202 90.094 1.00 81.41 198 THR M C 1
ATOM 11270 O O . THR G 1 198 ? 48.652 -12.570 90.241 1.00 77.06 198 THR M O 1
ATOM 11274 N N . GLN G 1 199 ? 46.995 -13.320 88.912 1.00 76.38 199 GLN M N 1
ATOM 11275 C CA . GLN G 1 199 ? 47.484 -12.647 87.714 1.00 71.61 199 GLN M CA 1
ATOM 11276 C C . GLN G 1 199 ? 46.489 -11.628 87.176 1.00 81.14 199 GLN M C 1
ATOM 11277 O O . GLN G 1 199 ? 46.666 -11.134 86.056 1.00 81.16 199 GLN M O 1
ATOM 11283 N N . CYS G 1 200 ? 45.443 -11.304 87.942 1.00 75.11 200 CYS M N 1
ATOM 11284 C CA . CYS G 1 200 ? 44.442 -10.306 87.584 1.00 78.67 200 CYS M CA 1
ATOM 11285 C C . CYS G 1 200 ? 43.901 -9.724 88.891 1.00 85.63 200 CYS M C 1
ATOM 11286 O O . CYS G 1 200 ? 42.775 -9.980 89.316 1.00 82.22 200 CYS M O 1
ATOM 11289 N N . LEU G 1 201 ? 44.729 -8.926 89.554 1.00 84.64 201 LEU M N 1
ATOM 11290 C CA . LEU G 1 201 ? 44.341 -8.256 90.785 1.00 95.00 201 LEU M CA 1
ATOM 11291 C C . LEU G 1 201 ? 43.880 -6.835 90.483 1.00 94.10 201 LEU M C 1
ATOM 11292 O O . LEU G 1 201 ? 44.150 -6.283 89.412 1.00 78.93 201 LEU M O 1
ATOM 11297 N N . ALA G 1 202 ? 43.170 -6.251 91.449 1.00 92.04 202 ALA M N 1
ATOM 11298 C CA . ALA G 1 202 ? 42.536 -4.955 91.248 1.00 85.08 202 ALA M CA 1
ATOM 11299 C C . ALA G 1 202 ? 43.556 -3.902 90.831 1.00 84.16 202 ALA M C 1
ATOM 11300 O O . ALA G 1 202 ? 44.680 -3.863 91.338 1.00 73.55 202 ALA M O 1
ATOM 11302 N N . GLY G 1 203 ? 43.154 -3.046 89.895 1.00 81.98 203 GLY M N 1
ATOM 11303 C CA . GLY G 1 203 ? 44.054 -2.058 89.335 1.00 80.00 203 GLY M CA 1
ATOM 11304 C C . GLY G 1 203 ? 44.658 -2.523 88.028 1.00 78.87 203 GLY M C 1
ATOM 11305 O O . GLY G 1 203 ? 44.628 -1.801 87.027 1.00 85.51 203 GLY M O 1
ATOM 11306 N N . LYS G 1 204 ? 45.212 -3.732 88.029 1.00 80.31 204 LYS M N 1
ATOM 11307 C CA . LYS G 1 204 ? 45.717 -4.320 86.801 1.00 82.77 204 LYS M CA 1
ATOM 11308 C C . LYS G 1 204 ? 44.569 -4.582 85.831 1.00 77.04 204 LYS M C 1
ATOM 11309 O O . LYS G 1 204 ? 43.401 -4.686 86.217 1.00 76.06 204 LYS M O 1
ATOM 11311 N N . SER G 1 205 ? 44.914 -4.680 84.550 1.00 73.50 205 SER M N 1
ATOM 11312 C CA . SER G 1 205 ? 43.918 -4.922 83.519 1.00 71.06 205 SER M CA 1
ATOM 11313 C C . SER G 1 205 ? 44.550 -5.729 82.397 1.00 70.93 205 SER M C 1
ATOM 11314 O O . SER G 1 205 ? 45.775 -5.833 82.290 1.00 76.79 205 SER M O 1
ATOM 11317 N N . VAL G 1 206 ? 43.691 -6.305 81.561 1.00 70.30 206 VAL M N 1
ATOM 11318 C CA . VAL G 1 206 ? 44.103 -7.154 80.452 1.00 67.42 206 VAL M CA 1
ATOM 11319 C C . VAL G 1 206 ? 43.524 -6.581 79.166 1.00 66.44 206 VAL M C 1
ATOM 11320 O O . VAL G 1 206 ? 42.384 -6.104 79.145 1.00 68.59 206 VAL M O 1
ATOM 11324 N N . THR G 1 207 ? 44.312 -6.626 78.097 1.00 64.31 207 THR M N 1
ATOM 11325 C CA . THR G 1 207 ? 43.889 -6.140 76.792 1.00 68.64 207 THR M CA 1
ATOM 11326 C C . THR G 1 207 ? 43.426 -7.305 75.929 1.00 66.66 207 THR M C 1
ATOM 11327 O O . THR G 1 207 ? 44.055 -8.366 75.912 1.00 62.78 207 THR M O 1
ATOM 11331 N N . CYS G 1 208 ? 42.315 -7.106 75.225 1.00 62.77 208 CYS M N 1
ATOM 11332 C CA . CYS G 1 208 ? 41.857 -8.035 74.201 1.00 67.74 208 CYS M CA 1
ATOM 11333 C C . CYS G 1 208 ? 42.030 -7.359 72.845 1.00 73.43 208 CYS M C 1
ATOM 11334 O O . CYS G 1 208 ? 41.532 -6.248 72.631 1.00 70.91 208 CYS M O 1
ATOM 11337 N N . HIS G 1 209 ? 42.782 -8.004 71.956 1.00 75.26 209 HIS M N 1
ATOM 11338 C CA . HIS G 1 209 ? 43.089 -7.458 70.640 1.00 74.85 209 HIS M CA 1
ATOM 11339 C C . HIS G 1 209 ? 42.195 -8.118 69.600 1.00 71.26 209 HIS M C 1
ATOM 11340 O O . HIS G 1 209 ? 42.136 -9.349 69.520 1.00 74.36 209 HIS M O 1
ATOM 11347 N N . VAL G 1 210 ? 41.510 -7.303 68.801 1.00 69.92 210 VAL M N 1
ATOM 11348 C CA . VAL G 1 210 ? 40.557 -7.787 67.808 1.00 74.14 210 VAL M CA 1
ATOM 11349 C C . VAL G 1 210 ? 41.017 -7.326 66.432 1.00 69.16 210 VAL M C 1
ATOM 11350 O O . VAL G 1 210 ? 41.149 -6.120 66.187 1.00 74.45 210 VAL M O 1
ATOM 11354 N N . LYS G 1 211 ? 41.252 -8.283 65.537 1.00 67.66 211 LYS M N 1
ATOM 11355 C CA . LYS G 1 211 ? 41.630 -8.010 64.157 1.00 75.61 211 LYS M CA 1
ATOM 11356 C C . LYS G 1 211 ? 40.554 -8.562 63.235 1.00 79.03 211 LYS M C 1
ATOM 11357 O O . LYS G 1 211 ? 40.208 -9.746 63.319 1.00 77.87 211 LYS M O 1
ATOM 11359 N N . HIS G 1 212 ? 40.027 -7.709 62.358 1.00 80.42 212 HIS M N 1
ATOM 11360 C CA . HIS G 1 212 ? 38.917 -8.085 61.492 1.00 79.19 212 HIS M CA 1
ATOM 11361 C C . HIS G 1 212 ? 39.174 -7.607 60.072 1.00 86.49 212 HIS M C 1
ATOM 11362 O O . HIS G 1 212 ? 39.545 -6.447 59.863 1.00 92.91 212 HIS M O 1
ATOM 11369 N N . TYR G 1 213 ? 38.972 -8.501 59.110 1.00 86.53 213 TYR M N 1
ATOM 11370 C CA . TYR G 1 213 ? 39.047 -8.201 57.667 1.00 80.35 213 TYR M CA 1
ATOM 11371 C C . TYR G 1 213 ? 40.448 -7.656 57.371 1.00 82.44 213 TYR M C 1
ATOM 11372 O O . TYR G 1 213 ? 41.442 -8.206 57.871 1.00 86.67 213 TYR M O 1
ATOM 11381 N N . THR G 1 214 ? 40.567 -6.597 56.572 1.00 92.69 214 THR M N 1
ATOM 11382 C CA . THR G 1 214 ? 41.845 -5.955 56.295 1.00 98.90 214 THR M CA 1
ATOM 11383 C C . THR G 1 214 ? 42.085 -4.735 57.170 1.00 103.02 214 THR M C 1
ATOM 11384 O O . THR G 1 214 ? 43.140 -4.101 57.058 1.00 107.53 214 THR M O 1
ATOM 11386 N N . ASN G 1 215 ? 41.133 -4.398 58.035 1.00 102.01 215 ASN M N 1
ATOM 11387 C CA . ASN G 1 215 ? 41.241 -3.237 58.905 1.00 107.27 215 ASN M CA 1
ATOM 11388 C C . ASN G 1 215 ? 42.263 -3.513 60.013 1.00 108.67 215 ASN M C 1
ATOM 11389 O O . ASN G 1 215 ? 42.578 -4.669 60.299 1.00 95.68 215 ASN M O 1
ATOM 11394 N N . PRO G 1 216 ? 42.799 -2.467 60.654 1.00 110.19 216 PRO M N 1
ATOM 11395 C CA . PRO G 1 216 ? 43.853 -2.691 61.642 1.00 105.33 216 PRO M CA 1
ATOM 11396 C C . PRO G 1 216 ? 43.288 -3.245 62.942 1.00 104.79 216 PRO M C 1
ATOM 11397 O O . PRO G 1 216 ? 42.080 -3.257 63.193 1.00 103.50 216 PRO M O 1
ATOM 11401 N N . SER G 1 217 ? 44.200 -3.724 63.783 1.00 91.61 217 SER M N 1
ATOM 11402 C CA . SER G 1 217 ? 43.783 -4.368 65.019 1.00 85.02 217 SER M CA 1
ATOM 11403 C C . SER G 1 217 ? 43.220 -3.344 65.995 1.00 93.28 217 SER M C 1
ATOM 11404 O O . SER G 1 217 ? 43.763 -2.247 66.158 1.00 86.30 217 SER M O 1
ATOM 11407 N N . GLN G 1 218 ? 42.109 -3.703 66.626 1.00 91.09 218 GLN M N 1
ATOM 11408 C CA . GLN G 1 218 ? 41.555 -2.937 67.731 1.00 66.64 218 GLN M CA 1
ATOM 11409 C C . GLN G 1 218 ? 42.050 -3.514 69.049 1.00 70.03 218 GLN M C 1
ATOM 11410 O O . GLN G 1 218 ? 42.237 -4.726 69.184 1.00 70.91 218 GLN M O 1
ATOM 11416 N N . ASP G 1 219 ? 42.258 -2.636 70.026 1.00 77.70 219 ASP M N 1
ATOM 11417 C CA . ASP G 1 219 ? 42.757 -3.041 71.333 1.00 69.88 219 ASP M CA 1
ATOM 11418 C C . ASP G 1 219 ? 41.907 -2.386 72.409 1.00 65.34 219 ASP M C 1
ATOM 11419 O O . ASP G 1 219 ? 41.815 -1.155 72.469 1.00 73.59 219 ASP M O 1
ATOM 11424 N N . VAL G 1 220 ? 41.282 -3.208 73.248 1.00 70.21 220 VAL M N 1
ATOM 11425 C CA . VAL G 1 220 ? 40.426 -2.745 74.333 1.00 70.10 220 VAL M CA 1
ATOM 11426 C C . VAL G 1 220 ? 40.887 -3.408 75.622 1.00 69.46 220 VAL M C 1
ATOM 11427 O O . VAL G 1 220 ? 41.088 -4.627 75.662 1.00 66.24 220 VAL M O 1
ATOM 11431 N N . THR G 1 221 ? 41.055 -2.607 76.671 1.00 66.24 221 THR M N 1
ATOM 11432 C CA . THR G 1 221 ? 41.482 -3.111 77.968 1.00 65.37 221 THR M CA 1
ATOM 11433 C C . THR G 1 221 ? 40.275 -3.548 78.789 1.00 65.36 221 THR M C 1
ATOM 11434 O O . THR G 1 221 ? 39.237 -2.881 78.795 1.00 61.01 221 THR M O 1
ATOM 11438 N N . VAL G 1 222 ? 40.419 -4.675 79.476 1.00 64.50 222 VAL M N 1
ATOM 11439 C CA . VAL G 1 222 ? 39.369 -5.241 80.312 1.00 62.73 222 VAL M CA 1
ATOM 11440 C C . VAL G 1 222 ? 39.873 -5.252 81.750 1.00 62.24 222 VAL M C 1
ATOM 11441 O O . VAL G 1 222 ? 40.935 -5.818 82.027 1.00 63.67 222 VAL M O 1
ATOM 11445 N N . PRO G 1 223 ? 39.159 -4.649 82.696 1.00 59.87 223 PRO M N 1
ATOM 11446 C CA . PRO G 1 223 ? 39.674 -4.554 84.064 1.00 59.87 223 PRO M CA 1
ATOM 11447 C C . PRO G 1 223 ? 39.446 -5.827 84.863 1.00 66.34 223 PRO M C 1
ATOM 11448 O O . PRO G 1 223 ? 38.444 -6.528 84.701 1.00 61.55 223 PRO M O 1
ATOM 11452 N N . CYS G 1 224 ? 40.407 -6.118 85.736 1.00 64.78 224 CYS M N 1
ATOM 11453 C CA . CYS G 1 224 ? 40.221 -7.152 86.736 1.00 68.08 224 CYS M CA 1
ATOM 11454 C C . CYS G 1 224 ? 39.178 -6.691 87.754 1.00 71.40 224 CYS M C 1
ATOM 11455 O O . CYS G 1 224 ? 38.905 -5.494 87.873 1.00 74.72 224 CYS M O 1
ATOM 11458 N N . PRO G 1 225 ? 38.559 -7.629 88.492 1.00 70.88 225 PRO M N 1
ATOM 11459 C CA . PRO G 1 225 ? 37.569 -7.255 89.511 1.00 73.60 225 PRO M CA 1
ATOM 11460 C C . PRO G 1 225 ? 38.116 -6.286 90.559 1.00 72.42 225 PRO M C 1
ATOM 11461 O O . PRO G 1 225 ? 38.697 -6.732 91.548 1.00 70.98 225 PRO M O 1
ATOM 11465 N N . ASP H 2 1 ? 31.604 -38.189 34.028 1.00 60.42 1 ASP N N 1
ATOM 11466 C CA . ASP H 2 1 ? 31.579 -37.606 35.365 1.00 60.15 1 ASP N CA 1
ATOM 11467 C C . ASP H 2 1 ? 31.291 -38.678 36.410 1.00 53.09 1 ASP N C 1
ATOM 11468 O O . ASP H 2 1 ? 30.472 -39.570 36.187 1.00 56.10 1 ASP N O 1
ATOM 11473 N N . ILE H 2 2 ? 31.966 -38.585 37.553 1.00 48.41 2 ILE N N 1
ATOM 11474 C CA . ILE H 2 2 ? 31.912 -39.611 38.588 1.00 44.52 2 ILE N CA 1
ATOM 11475 C C . ILE H 2 2 ? 31.509 -38.957 39.901 1.00 41.84 2 ILE N C 1
ATOM 11476 O O . ILE H 2 2 ? 32.199 -38.052 40.387 1.00 40.22 2 ILE N O 1
ATOM 11481 N N . GLN H 2 3 ? 30.399 -39.413 40.472 1.00 46.45 3 GLN N N 1
ATOM 11482 C CA . GLN H 2 3 ? 29.897 -38.905 41.739 1.00 40.46 3 GLN N CA 1
ATOM 11483 C C . GLN H 2 3 ? 30.330 -39.822 42.874 1.00 45.67 3 GLN N C 1
ATOM 11484 O O . GLN H 2 3 ? 30.254 -41.049 42.760 1.00 48.54 3 GLN N O 1
ATOM 11486 N N . MET H 2 4 ? 30.789 -39.220 43.967 1.00 50.19 4 MET N N 1
ATOM 11487 C CA . MET H 2 4 ? 31.155 -39.953 45.171 1.00 43.25 4 MET N CA 1
ATOM 11488 C C . MET H 2 4 ? 30.048 -39.785 46.203 1.00 42.97 4 MET N C 1
ATOM 11489 O O . MET H 2 4 ? 29.742 -38.660 46.613 1.00 54.84 4 MET N O 1
ATOM 11494 N N . THR H 2 5 ? 29.447 -40.899 46.611 1.00 39.01 5 THR N N 1
ATOM 11495 C CA . THR H 2 5 ? 28.390 -40.904 47.615 1.00 43.28 5 THR N CA 1
ATOM 11496 C C . THR H 2 5 ? 29.004 -41.317 48.948 1.00 50.29 5 THR N C 1
ATOM 11497 O O . THR H 2 5 ? 29.316 -42.495 49.159 1.00 51.37 5 THR N O 1
ATOM 11501 N N . GLN H 2 6 ? 29.179 -40.348 49.840 1.00 48.26 6 GLN N N 1
ATOM 11502 C CA . GLN H 2 6 ? 29.840 -40.560 51.120 1.00 41.57 6 GLN N CA 1
ATOM 11503 C C . GLN H 2 6 ? 28.804 -40.808 52.207 1.00 44.48 6 GLN N C 1
ATOM 11504 O O . GLN H 2 6 ? 27.854 -40.033 52.355 1.00 49.57 6 GLN N O 1
ATOM 11510 N N . SER H 2 7 ? 28.997 -41.885 52.968 1.00 44.56 7 SER N N 1
ATOM 11511 C CA . SER H 2 7 ? 28.141 -42.213 54.095 1.00 41.93 7 SER N CA 1
ATOM 11512 C C . SER H 2 7 ? 29.010 -42.706 55.244 1.00 38.65 7 SER N C 1
ATOM 11513 O O . SER H 2 7 ? 30.021 -43.387 55.010 1.00 37.46 7 SER N O 1
ATOM 11516 N N . PRO H 2 8 ? 28.660 -42.368 56.493 1.00 47.61 8 PRO N N 1
ATOM 11517 C CA . PRO H 2 8 ? 27.506 -41.539 56.852 1.00 43.36 8 PRO N CA 1
ATOM 11518 C C . PRO H 2 8 ? 27.791 -40.050 56.699 1.00 36.93 8 PRO N C 1
ATOM 11519 O O . PRO H 2 8 ? 28.922 -39.675 56.396 1.00 45.43 8 PRO N O 1
ATOM 11523 N N . SER H 2 9 ? 26.773 -39.213 56.899 1.00 43.55 9 SER N N 1
ATOM 11524 C CA . SER H 2 9 ? 26.995 -37.772 56.888 1.00 41.16 9 SER N CA 1
ATOM 11525 C C . SER H 2 9 ? 27.598 -37.287 58.197 1.00 36.03 9 SER N C 1
ATOM 11526 O O . SER H 2 9 ? 28.393 -36.340 58.199 1.00 47.67 9 SER N O 1
ATOM 11529 N N . SER H 2 10 ? 27.233 -37.918 59.309 1.00 42.37 10 SER N N 1
ATOM 11530 C CA . SER H 2 10 ? 27.792 -37.597 60.612 1.00 45.81 10 SER N CA 1
ATOM 11531 C C . SER H 2 10 ? 27.880 -38.881 61.418 1.00 50.82 10 SER N C 1
ATOM 11532 O O . SER H 2 10 ? 27.029 -39.766 61.282 1.00 45.62 10 SER N O 1
ATOM 11535 N N . LEU H 2 11 ? 28.915 -38.983 62.248 1.00 51.16 11 LEU N N 1
ATOM 11536 C CA . LEU H 2 11 ? 29.065 -40.120 63.140 1.00 41.46 11 LEU N CA 1
ATOM 11537 C C . LEU H 2 11 ? 29.679 -39.641 64.446 1.00 42.30 11 LEU N C 1
ATOM 11538 O O . LEU H 2 11 ? 30.400 -38.640 64.482 1.00 45.09 11 LEU N O 1
ATOM 11543 N N . SER H 2 12 ? 29.377 -40.364 65.520 1.00 48.17 12 SER N N 1
ATOM 11544 C CA . SER H 2 12 ? 29.941 -40.084 66.830 1.00 45.91 12 SER N CA 1
ATOM 11545 C C . SER H 2 12 ? 30.320 -41.398 67.492 1.00 47.79 12 SER N C 1
ATOM 11546 O O . SER H 2 12 ? 29.586 -42.385 67.393 1.00 51.80 12 SER N O 1
ATOM 11549 N N . ALA H 2 13 ? 31.472 -41.406 68.158 1.00 50.17 13 ALA N N 1
ATOM 11550 C CA . ALA H 2 13 ? 31.946 -42.609 68.823 1.00 49.18 13 ALA N CA 1
ATOM 11551 C C . ALA H 2 13 ? 32.788 -42.224 70.028 1.00 46.77 13 ALA N C 1
ATOM 11552 O O . ALA H 2 13 ? 33.275 -41.096 70.141 1.00 47.82 13 ALA N O 1
ATOM 11554 N N . SER H 2 14 ? 32.957 -43.189 70.926 1.00 45.84 14 SER N N 1
ATOM 11555 C CA . SER H 2 14 ? 33.741 -42.989 72.131 1.00 49.05 14 SER N CA 1
ATOM 11556 C C . SER H 2 14 ? 35.230 -43.134 71.826 1.00 46.41 14 SER N C 1
ATOM 11557 O O . SER H 2 14 ? 35.634 -43.611 70.762 1.00 43.55 14 SER N O 1
ATOM 11560 N N . VAL H 2 15 ? 36.056 -42.708 72.785 1.00 43.66 15 VAL N N 1
ATOM 11561 C CA . VAL H 2 15 ? 37.498 -42.763 72.594 1.00 46.71 15 VAL N CA 1
ATOM 11562 C C . VAL H 2 15 ? 37.942 -44.214 72.457 1.00 45.28 15 VAL N C 1
ATOM 11563 O O . VAL H 2 15 ? 37.488 -45.101 73.192 1.00 49.44 15 VAL N O 1
ATOM 11567 N N . GLY H 2 16 ? 38.817 -44.465 71.486 1.00 39.56 16 GLY N N 1
ATOM 11568 C CA . GLY H 2 16 ? 39.268 -45.807 71.194 1.00 39.91 16 GLY N CA 1
ATOM 11569 C C . GLY H 2 16 ? 38.328 -46.630 70.342 1.00 44.67 16 GLY N C 1
ATOM 11570 O O . GLY H 2 16 ? 38.686 -47.755 69.969 1.00 38.84 16 GLY N O 1
ATOM 11571 N N . ASP H 2 17 ? 37.144 -46.115 70.019 1.00 41.32 17 ASP N N 1
ATOM 11572 C CA . ASP H 2 17 ? 36.203 -46.863 69.202 1.00 36.73 17 ASP N CA 1
ATOM 11573 C C . ASP H 2 17 ? 36.671 -46.909 67.749 1.00 41.18 17 ASP N C 1
ATOM 11574 O O . ASP H 2 17 ? 37.591 -46.199 67.333 1.00 45.55 17 ASP N O 1
ATOM 11579 N N . ARG H 2 18 ? 36.011 -47.761 66.973 1.00 44.71 18 ARG N N 1
ATOM 11580 C CA . ARG H 2 18 ? 36.304 -47.947 65.559 1.00 38.35 18 ARG N CA 1
ATOM 11581 C C . ARG H 2 18 ? 35.189 -47.309 64.741 1.00 42.06 18 ARG N C 1
ATOM 11582 O O . ARG H 2 18 ? 34.014 -47.646 64.919 1.00 36.95 18 ARG N O 1
ATOM 11590 N N . VAL H 2 19 ? 35.556 -46.385 63.858 1.00 45.04 19 VAL N N 1
ATOM 11591 C CA . VAL H 2 19 ? 34.597 -45.730 62.980 1.00 41.63 19 VAL N CA 1
ATOM 11592 C C . VAL H 2 19 ? 34.973 -46.029 61.538 1.00 42.12 19 VAL N C 1
ATOM 11593 O O . VAL H 2 19 ? 36.152 -46.164 61.195 1.00 41.56 19 VAL N O 1
ATOM 11597 N N . THR H 2 20 ? 33.953 -46.134 60.690 1.00 44.12 20 THR N N 1
ATOM 11598 C CA . THR H 2 20 ? 34.130 -46.489 59.291 1.00 40.90 20 THR N CA 1
ATOM 11599 C C . THR H 2 20 ? 33.300 -45.557 58.422 1.00 39.44 20 THR N C 1
ATOM 11600 O O . THR H 2 20 ? 32.095 -45.405 58.644 1.00 40.25 20 THR N O 1
ATOM 11604 N N . ILE H 2 21 ? 33.950 -44.934 57.443 1.00 36.83 21 ILE N N 1
ATOM 11605 C CA . ILE H 2 21 ? 33.288 -44.110 56.441 1.00 38.44 21 ILE N CA 1
ATOM 11606 C C . ILE H 2 21 ? 33.400 -44.823 55.102 1.00 42.93 21 ILE N C 1
ATOM 11607 O O . ILE H 2 21 ? 34.468 -45.340 54.752 1.00 48.92 21 ILE N O 1
ATOM 11612 N N . THR H 2 22 ? 32.298 -44.862 54.360 1.00 35.04 22 THR N N 1
ATOM 11613 C CA . THR H 2 22 ? 32.248 -45.532 53.068 1.00 47.20 22 THR N CA 1
ATOM 11614 C C . THR H 2 22 ? 31.909 -44.523 51.983 1.00 44.48 22 THR N C 1
ATOM 11615 O O . THR H 2 22 ? 30.969 -43.735 52.131 1.00 39.16 22 THR N O 1
ATOM 11619 N N . CYS H 2 23 ? 32.680 -44.547 50.900 1.00 42.24 23 CYS N N 1
ATOM 11620 C CA . CYS H 2 23 ? 32.409 -43.754 49.711 1.00 51.79 23 CYS N CA 1
ATOM 11621 C C . CYS H 2 23 ? 32.178 -44.702 48.545 1.00 57.36 23 CYS N C 1
ATOM 11622 O O . CYS H 2 23 ? 32.987 -45.606 48.309 1.00 59.26 23 CYS N O 1
ATOM 11625 N N . GLN H 2 24 ? 31.074 -44.508 47.830 1.00 50.84 24 GLN N N 1
ATOM 11626 C CA . GLN H 2 24 ? 30.761 -45.297 46.645 1.00 48.19 24 GLN N CA 1
ATOM 11627 C C . GLN H 2 24 ? 30.904 -44.418 45.411 1.00 41.91 24 GLN N C 1
ATOM 11628 O O . GLN H 2 24 ? 30.233 -43.387 45.295 1.00 42.07 24 GLN N O 1
ATOM 11634 N N . ALA H 2 25 ? 31.778 -44.829 44.496 1.00 44.15 25 ALA N N 1
ATOM 11635 C CA . ALA H 2 25 ? 31.974 -44.107 43.249 1.00 39.47 25 ALA N CA 1
ATOM 11636 C C . ALA H 2 25 ? 30.955 -44.574 42.218 1.00 44.93 25 ALA N C 1
ATOM 11637 O O . ALA H 2 25 ? 30.695 -45.775 42.088 1.00 42.42 25 ALA N O 1
ATOM 11639 N N . SER H 2 26 ? 30.377 -43.618 41.486 1.00 36.65 26 SER N N 1
ATOM 11640 C CA . SER H 2 26 ? 29.350 -43.957 40.507 1.00 35.93 26 SER N CA 1
ATOM 11641 C C . SER H 2 26 ? 29.917 -44.776 39.356 1.00 42.53 26 SER N C 1
ATOM 11642 O O . SER H 2 26 ? 29.177 -45.514 38.696 1.00 40.36 26 SER N O 1
ATOM 11645 N N . GLN H 2 27 ? 31.218 -44.661 39.099 1.00 44.61 27 GLN N N 1
ATOM 11646 C CA . GLN H 2 27 ? 31.893 -45.461 38.090 1.00 47.70 27 GLN N CA 1
ATOM 11647 C C . GLN H 2 27 ? 33.175 -46.032 38.678 1.00 44.92 27 GLN N C 1
ATOM 11648 O O . GLN H 2 27 ? 33.675 -45.564 39.704 1.00 41.61 27 GLN N O 1
ATOM 11654 N N . ASP H 2 28 ? 33.702 -47.057 38.012 1.00 44.94 28 ASP N N 1
ATOM 11655 C CA . ASP H 2 28 ? 34.951 -47.666 38.447 1.00 37.04 28 ASP N CA 1
ATOM 11656 C C . ASP H 2 28 ? 36.083 -46.649 38.370 1.00 39.77 28 ASP N C 1
ATOM 11657 O O . ASP H 2 28 ? 36.288 -46.007 37.336 1.00 38.74 28 ASP N O 1
ATOM 11662 N N . ILE H 2 29 ? 36.809 -46.492 39.476 1.00 40.71 29 ILE N N 1
ATOM 11663 C CA . ILE H 2 29 ? 37.904 -45.530 39.541 1.00 35.70 29 ILE N CA 1
ATOM 11664 C C . ILE H 2 29 ? 39.162 -46.222 40.045 1.00 36.82 29 ILE N C 1
ATOM 11665 O O . ILE H 2 29 ? 40.112 -45.560 40.480 1.00 41.51 29 ILE N O 1
ATOM 11670 N N . ARG H 2 30 ? 39.173 -47.553 39.991 1.00 34.81 30 ARG N N 1
ATOM 11671 C CA . ARG H 2 30 ? 40.326 -48.373 40.396 1.00 37.34 30 ARG N CA 1
ATOM 11672 C C . ARG H 2 30 ? 40.671 -48.010 41.838 1.00 38.47 30 ARG N C 1
ATOM 11673 O O . ARG H 2 30 ? 39.781 -48.044 42.704 1.00 37.11 30 ARG N O 1
ATOM 11681 N N . ASN H 2 31 ? 41.918 -47.665 42.143 1.00 37.44 31 ASN N N 1
ATOM 11682 C CA . ASN H 2 31 ? 42.314 -47.223 43.470 1.00 42.88 31 ASN N CA 1
ATOM 11683 C C . ASN H 2 31 ? 42.501 -45.714 43.542 1.00 38.53 31 ASN N C 1
ATOM 11684 O O . ASN H 2 31 ? 43.006 -45.212 44.548 1.00 39.31 31 ASN N O 1
ATOM 11689 N N . TYR H 2 32 ? 42.086 -44.980 42.508 1.00 44.37 32 TYR N N 1
ATOM 11690 C CA . TYR H 2 32 ? 42.303 -43.534 42.432 1.00 40.49 32 TYR N CA 1
ATOM 11691 C C . TYR H 2 32 ? 41.360 -42.789 43.380 1.00 40.44 32 TYR N C 1
ATOM 11692 O O . TYR H 2 32 ? 40.537 -41.966 42.980 1.00 40.31 32 TYR N O 1
ATOM 11701 N N . LEU H 2 33 ? 41.509 -43.084 44.669 1.00 38.44 33 LEU N N 1
ATOM 11702 C CA . LEU H 2 33 ? 40.611 -42.572 45.693 1.00 33.51 33 LEU N CA 1
ATOM 11703 C C . LEU H 2 33 ? 41.433 -42.166 46.906 1.00 36.31 33 LEU N C 1
ATOM 11704 O O . LEU H 2 33 ? 42.234 -42.959 47.408 1.00 33.60 33 LEU N O 1
ATOM 11709 N N . ASN H 2 34 ? 41.238 -40.934 47.369 1.00 35.20 34 ASN N N 1
ATOM 11710 C CA . ASN H 2 34 ? 42.030 -40.375 48.454 1.00 33.44 34 ASN N CA 1
ATOM 11711 C C . ASN H 2 34 ? 41.107 -39.874 49.556 1.00 36.39 34 ASN N C 1
ATOM 11712 O O . ASN H 2 34 ? 39.926 -39.604 49.328 1.00 36.71 34 ASN N O 1
ATOM 11717 N N . TRP H 2 35 ? 41.662 -39.746 50.760 1.00 30.10 35 TRP N N 1
ATOM 11718 C CA . TRP H 2 35 ? 40.897 -39.332 51.927 1.00 35.69 35 TRP N CA 1
ATOM 11719 C C . TRP H 2 35 ? 41.566 -38.141 52.593 1.00 36.06 35 TRP N C 1
ATOM 11720 O O . TRP H 2 35 ? 42.786 -38.125 52.781 1.00 35.82 35 TRP N O 1
ATOM 11731 N N . TYR H 2 36 ? 40.757 -37.148 52.953 1.00 36.11 36 TYR N N 1
ATOM 11732 C CA . TYR H 2 36 ? 41.236 -35.918 53.561 1.00 39.34 36 TYR N CA 1
ATOM 11733 C C . TYR H 2 36 ? 40.598 -35.729 54.928 1.00 39.74 36 TYR N C 1
ATOM 11734 O O . TYR H 2 36 ? 39.415 -36.025 55.120 1.00 35.33 36 TYR N O 1
ATOM 11743 N N . GLN H 2 37 ? 41.392 -35.239 55.874 1.00 36.86 37 GLN N N 1
ATOM 11744 C CA . GLN H 2 37 ? 40.912 -34.832 57.187 1.00 38.38 37 GLN N CA 1
ATOM 11745 C C . GLN H 2 37 ? 40.945 -33.312 57.246 1.00 44.14 37 GLN N C 1
ATOM 11746 O O . GLN H 2 37 ? 42.001 -32.703 57.040 1.00 39.63 37 GLN N O 1
ATOM 11752 N N . GLN H 2 38 ? 39.793 -32.703 57.50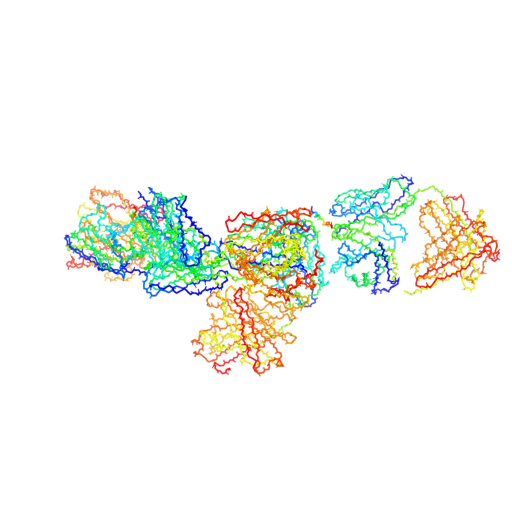8 1.00 38.06 38 GLN N N 1
ATOM 11753 C CA . GLN H 2 38 ? 39.684 -31.252 57.603 1.00 47.49 38 GLN N CA 1
ATOM 11754 C C . GLN H 2 38 ? 39.189 -30.891 58.996 1.00 47.54 38 GLN N C 1
ATOM 11755 O O . GLN H 2 38 ? 38.029 -31.152 59.336 1.00 48.43 38 GLN N O 1
ATOM 11761 N N . ARG H 2 39 ? 40.070 -30.309 59.796 1.00 54.58 39 ARG N N 1
ATOM 11762 C CA . ARG H 2 39 ? 39.666 -29.697 61.047 1.00 61.23 39 ARG N CA 1
ATOM 11763 C C . ARG H 2 39 ? 39.126 -28.291 60.782 1.00 67.30 39 ARG N C 1
ATOM 11764 O O . ARG H 2 39 ? 39.516 -27.646 59.804 1.00 62.21 39 ARG N O 1
ATOM 11772 N N . PRO H 2 40 ? 38.223 -27.799 61.632 1.00 69.85 40 PRO N N 1
ATOM 11773 C CA . PRO H 2 40 ? 37.522 -26.544 61.323 1.00 66.89 40 PRO N CA 1
ATOM 11774 C C . PRO H 2 40 ? 38.477 -25.364 61.203 1.00 58.83 40 PRO N C 1
ATOM 11775 O O . PRO H 2 40 ? 39.427 -25.225 61.978 1.00 60.68 40 PRO N O 1
ATOM 11779 N N . GLY H 2 41 ? 38.213 -24.510 60.211 1.00 63.03 41 GLY N N 1
ATOM 11780 C CA . GLY H 2 41 ? 39.062 -23.378 59.909 1.00 67.23 41 GLY N CA 1
ATOM 11781 C C . GLY H 2 41 ? 40.379 -23.719 59.248 1.00 65.71 41 GLY N C 1
ATOM 11782 O O . GLY H 2 41 ? 41.016 -22.826 58.678 1.00 52.15 41 GLY N O 1
ATOM 11783 N N . LYS H 2 42 ? 40.811 -24.975 59.307 1.00 69.96 42 LYS N N 1
ATOM 11784 C CA . LYS H 2 42 ? 42.056 -25.409 58.695 1.00 61.65 42 LYS N CA 1
ATOM 11785 C C . LYS H 2 42 ? 41.806 -25.931 57.285 1.00 63.28 42 LYS N C 1
ATOM 11786 O O . LYS H 2 42 ? 40.688 -26.308 56.924 1.00 61.75 42 LYS N O 1
ATOM 11789 N N . ALA H 2 43 ? 42.868 -25.949 56.486 1.00 64.25 43 ALA N N 1
ATOM 11790 C CA . ALA H 2 43 ? 42.789 -26.569 55.175 1.00 50.58 43 ALA N CA 1
ATOM 11791 C C . ALA H 2 43 ? 42.766 -28.090 55.320 1.00 56.65 43 ALA N C 1
ATOM 11792 O O . ALA H 2 43 ? 43.384 -28.642 56.234 1.00 48.62 43 ALA N O 1
ATOM 11794 N N . PRO H 2 44 ? 42.041 -28.789 54.444 1.00 60.85 44 PRO N N 1
ATOM 11795 C CA . PRO H 2 44 ? 42.008 -30.256 54.524 1.00 48.63 44 PRO N CA 1
ATOM 11796 C C . PRO H 2 44 ? 43.398 -30.855 54.372 1.00 48.46 44 PRO N C 1
ATOM 11797 O O . PRO H 2 44 ? 44.283 -30.283 53.731 1.00 43.79 44 PRO N O 1
ATOM 11801 N N . LYS H 2 45 ? 43.580 -32.025 54.979 1.00 46.65 45 LYS N N 1
ATOM 11802 C CA . LYS H 2 45 ? 44.884 -32.667 55.096 1.00 45.80 45 LYS N CA 1
ATOM 11803 C C . LYS H 2 45 ? 44.785 -34.090 54.571 1.00 43.96 45 LYS N C 1
ATOM 11804 O O . LYS H 2 45 ? 43.955 -34.873 55.045 1.00 39.83 45 LYS N O 1
ATOM 11810 N N . LEU H 2 46 ? 45.626 -34.421 53.593 1.00 39.59 46 LEU N N 1
ATOM 11811 C CA . LEU H 2 46 ? 45.623 -35.757 53.013 1.00 41.60 46 LEU N CA 1
ATOM 11812 C C . LEU H 2 46 ? 46.079 -36.777 54.049 1.00 44.68 46 LEU N C 1
ATOM 11813 O O . LEU H 2 46 ? 47.187 -36.676 54.587 1.00 46.00 46 LEU N O 1
ATOM 11818 N N . LEU H 2 47 ? 45.220 -37.754 54.333 1.00 42.69 47 LEU N N 1
ATOM 11819 C CA . LEU H 2 47 ? 45.540 -38.849 55.240 1.00 41.42 47 LEU N CA 1
ATOM 11820 C C . LEU H 2 47 ? 45.837 -40.149 54.511 1.00 37.61 47 LEU N C 1
ATOM 11821 O O . LEU H 2 47 ? 46.766 -40.870 54.888 1.00 36.93 47 LEU N O 1
ATOM 11826 N N . ILE H 2 48 ? 45.062 -40.464 53.479 1.00 35.14 48 ILE N N 1
ATOM 11827 C CA . ILE H 2 48 ? 45.214 -41.696 52.719 1.00 40.59 48 ILE N CA 1
ATOM 11828 C C . ILE H 2 48 ? 45.132 -41.352 51.242 1.00 37.30 48 ILE N C 1
ATOM 11829 O O . ILE H 2 48 ? 44.223 -40.631 50.816 1.00 34.17 48 ILE N O 1
ATOM 11834 N N . PHE H 2 49 ? 46.092 -41.848 50.470 1.00 35.17 49 PHE N N 1
ATOM 11835 C CA . PHE H 2 49 ? 46.102 -41.692 49.027 1.00 38.69 49 PHE N CA 1
ATOM 11836 C C . PHE H 2 49 ? 46.048 -43.066 48.376 1.00 40.26 49 PHE N C 1
ATOM 11837 O O . PHE H 2 49 ? 46.564 -44.048 48.919 1.00 39.41 49 PHE N O 1
ATOM 11845 N N . ASP H 2 50 ? 45.414 -43.119 47.206 1.00 44.87 50 ASP N N 1
ATOM 11846 C CA . ASP H 2 50 ? 45.262 -44.357 46.445 1.00 40.27 50 ASP N CA 1
ATOM 11847 C C . ASP H 2 50 ? 44.587 -45.442 47.286 1.00 40.42 50 ASP N C 1
ATOM 11848 O O . ASP H 2 50 ? 45.076 -46.568 47.407 1.00 37.62 50 ASP N O 1
ATOM 11853 N N . ALA H 2 51 ? 43.460 -45.066 47.894 1.00 43.65 51 ALA N N 1
ATOM 11854 C CA . ALA H 2 51 ? 42.518 -45.969 48.549 1.00 39.07 51 ALA N CA 1
ATOM 11855 C C . ALA H 2 51 ? 43.014 -46.516 49.885 1.00 40.09 51 ALA N C 1
ATOM 11856 O O . ALA H 2 51 ? 42.287 -46.439 50.880 1.00 36.75 51 ALA N O 1
ATOM 11858 N N . SER H 2 52 ? 44.236 -47.057 49.945 1.00 37.44 52 SER N N 1
ATOM 11859 C CA . SER H 2 52 ? 44.620 -47.879 51.087 1.00 46.14 52 SER N CA 1
ATOM 11860 C C . SER H 2 52 ? 45.912 -47.462 51.790 1.00 45.91 52 SER N C 1
ATOM 11861 O O . SER H 2 52 ? 46.385 -48.206 52.657 1.00 50.40 52 SER N O 1
ATOM 11864 N N . ASN H 2 53 ? 46.510 -46.325 51.456 1.00 41.10 53 ASN N N 1
ATOM 11865 C CA . ASN H 2 53 ? 47.911 -46.100 51.775 1.00 45.25 53 ASN N CA 1
ATOM 11866 C C . ASN H 2 53 ? 48.097 -44.800 52.524 1.00 46.57 53 ASN N C 1
ATOM 11867 O O . ASN H 2 53 ? 47.698 -43.732 52.046 1.00 43.79 53 ASN N O 1
ATOM 11872 N N . LEU H 2 54 ? 48.753 -44.912 53.673 1.00 47.83 54 LEU N N 1
ATOM 11873 C CA . LEU H 2 54 ? 48.836 -43.863 54.668 1.00 39.75 54 LEU N CA 1
ATOM 11874 C C . LEU H 2 54 ? 49.892 -42.852 54.255 1.00 45.79 54 LEU N C 1
ATOM 11875 O O . LEU H 2 54 ? 51.039 -43.223 53.989 1.00 45.32 54 LEU N O 1
ATOM 11880 N N . GLU H 2 55 ? 49.501 -41.584 54.173 1.00 38.97 55 GLU N N 1
ATOM 11881 C CA . GLU H 2 55 ? 50.472 -40.532 53.931 1.00 47.83 55 GLU N CA 1
ATOM 11882 C C . GLU H 2 55 ? 51.505 -40.527 55.053 1.00 52.46 55 GLU N C 1
ATOM 11883 O O . GLU H 2 55 ? 51.222 -40.924 56.187 1.00 50.38 55 GLU N O 1
ATOM 11889 N N . THR H 2 56 ? 52.722 -40.106 54.716 1.00 55.21 56 THR N N 1
ATOM 11890 C CA . THR H 2 56 ? 53.822 -40.128 55.670 1.00 57.52 56 THR N CA 1
ATOM 11891 C C . THR H 2 56 ? 53.491 -39.299 56.907 1.00 50.18 56 THR N C 1
ATOM 11892 O O . THR H 2 56 ? 53.012 -38.166 56.804 1.00 48.56 56 THR N O 1
ATOM 11896 N N . GLY H 2 57 ? 53.739 -39.879 58.082 1.00 42.98 57 GLY N N 1
ATOM 11897 C CA . GLY H 2 57 ? 53.492 -39.218 59.343 1.00 41.70 57 GLY N CA 1
ATOM 11898 C C . GLY H 2 57 ? 52.105 -39.412 59.915 1.00 47.33 57 GLY N C 1
ATOM 11899 O O . GLY H 2 57 ? 51.860 -38.998 61.055 1.00 55.83 57 GLY N O 1
ATOM 11900 N N . VAL H 2 58 ? 51.194 -40.031 59.170 1.00 50.13 58 VAL N N 1
ATOM 11901 C CA . VAL H 2 58 ? 49.808 -40.195 59.604 1.00 42.11 58 VAL N CA 1
ATOM 11902 C C . VAL H 2 58 ? 49.739 -41.340 60.608 1.00 46.01 58 VAL N C 1
ATOM 11903 O O . VAL H 2 58 ? 50.379 -42.382 60.400 1.00 47.15 58 VAL N O 1
ATOM 11907 N N . PRO H 2 59 ? 49.000 -41.190 61.709 1.00 49.73 59 PRO N N 1
ATOM 11908 C CA . PRO H 2 59 ? 48.916 -42.272 62.698 1.00 40.55 59 PRO N CA 1
ATOM 11909 C C . PRO H 2 59 ? 48.326 -43.543 62.101 1.00 44.99 59 PRO N C 1
ATOM 11910 O O . PRO H 2 59 ? 47.441 -43.499 61.243 1.00 42.99 59 PRO N O 1
ATOM 11914 N N . SER H 2 60 ? 48.824 -44.686 62.582 1.00 37.86 60 SER N N 1
ATOM 11915 C CA . SER H 2 60 ? 48.446 -45.979 62.022 1.00 37.07 60 SER N CA 1
ATOM 11916 C C . SER H 2 60 ? 46.977 -46.316 62.244 1.00 38.21 60 SER N C 1
ATOM 11917 O O . SER H 2 60 ? 46.462 -47.229 61.589 1.00 44.65 60 SER N O 1
ATOM 11920 N N . ARG H 2 61 ? 46.293 -45.611 63.148 1.00 38.99 61 ARG N N 1
ATOM 11921 C CA . ARG H 2 61 ? 44.875 -45.872 63.366 1.00 36.07 61 ARG N CA 1
ATOM 11922 C C . ARG H 2 61 ? 44.030 -45.516 62.151 1.00 42.79 61 ARG N C 1
ATOM 11923 O O . ARG H 2 61 ? 42.896 -45.993 62.038 1.00 44.99 61 ARG N O 1
ATOM 11931 N N . PHE H 2 62 ? 44.549 -44.692 61.248 1.00 40.00 62 PHE N N 1
ATOM 11932 C CA . PHE H 2 62 ? 43.874 -44.410 59.992 1.00 43.44 62 PHE N CA 1
ATOM 11933 C C . PHE H 2 62 ? 44.230 -45.480 58.971 1.00 38.02 62 PHE N C 1
ATOM 11934 O O . PHE H 2 62 ? 45.353 -45.989 58.952 1.00 40.30 62 PHE N O 1
ATOM 11942 N N . SER H 2 63 ? 43.258 -45.828 58.133 1.00 38.93 63 SER N N 1
ATOM 11943 C CA . SER H 2 63 ? 43.456 -46.856 57.123 1.00 40.67 63 SER N CA 1
ATOM 11944 C C . SER H 2 63 ? 42.341 -46.752 56.096 1.00 40.68 63 SER N C 1
ATOM 11945 O O . SER H 2 63 ? 41.258 -46.230 56.374 1.00 36.93 63 SER N O 1
ATOM 11948 N N . GLY H 2 64 ? 42.629 -47.256 54.900 1.00 40.10 64 GLY N N 1
ATOM 11949 C CA . GLY H 2 64 ? 41.646 -47.287 53.842 1.00 38.18 64 GLY N CA 1
ATOM 11950 C C . GLY H 2 64 ? 41.717 -48.602 53.095 1.00 39.03 64 GLY N C 1
ATOM 11951 O O . GLY H 2 64 ? 42.701 -49.340 53.178 1.00 39.40 64 GLY N O 1
ATOM 11952 N N . SER H 2 65 ? 40.643 -48.888 52.366 1.00 37.56 65 SER N N 1
ATOM 11953 C CA . SER H 2 65 ? 40.582 -50.099 51.565 1.00 45.76 65 SER N CA 1
ATOM 11954 C C . SER H 2 65 ? 39.521 -49.914 50.494 1.00 44.94 65 SER N C 1
ATOM 11955 O O . SER H 2 65 ? 38.570 -49.148 50.670 1.00 44.05 65 SER N O 1
ATOM 11958 N N . GLY H 2 66 ? 39.701 -50.613 49.382 1.00 40.06 66 GLY N N 1
ATOM 11959 C CA . GLY H 2 66 ? 38.741 -50.565 48.296 1.00 37.11 66 GLY N CA 1
ATOM 11960 C C . GLY H 2 66 ? 39.396 -50.412 46.940 1.00 37.82 66 GLY N C 1
ATOM 11961 O O . GLY H 2 66 ? 40.502 -49.880 46.811 1.00 40.25 66 GLY N O 1
ATOM 11962 N N . SER H 2 67 ? 38.701 -50.890 45.912 1.00 44.08 67 SER N N 1
ATOM 11963 C CA . SER H 2 67 ? 39.156 -50.766 44.534 1.00 35.50 67 SER N CA 1
ATOM 11964 C C . SER H 2 67 ? 37.953 -50.983 43.632 1.00 35.48 67 SER N C 1
ATOM 11965 O O . SER H 2 67 ? 37.269 -52.004 43.748 1.00 52.56 67 SER N O 1
ATOM 11968 N N . GLY H 2 68 ? 37.693 -50.025 42.750 1.00 30.13 68 GLY N N 1
ATOM 11969 C CA . GLY H 2 68 ? 36.526 -50.100 41.897 1.00 29.31 68 GLY N CA 1
ATOM 11970 C C . GLY H 2 68 ? 35.498 -49.035 42.213 1.00 37.86 68 GLY N C 1
ATOM 11971 O O . GLY H 2 68 ? 35.607 -47.902 41.736 1.00 38.04 68 GLY N O 1
ATOM 11972 N N . THR H 2 69 ? 34.497 -49.379 43.023 1.00 39.66 69 THR N N 1
ATOM 11973 C CA . THR H 2 69 ? 33.418 -48.444 43.318 1.00 44.34 69 THR N CA 1
ATOM 11974 C C . THR H 2 69 ? 33.206 -48.265 44.817 1.00 38.83 69 THR N C 1
ATOM 11975 O O . THR H 2 69 ? 32.843 -47.174 45.265 1.00 43.36 69 THR N O 1
ATOM 11979 N N . HIS H 2 70 ? 33.426 -49.316 45.603 1.00 39.57 70 HIS N N 1
ATOM 11980 C CA . HIS H 2 70 ? 33.195 -49.274 47.042 1.00 44.63 70 HIS N CA 1
ATOM 11981 C C . HIS H 2 70 ? 34.517 -49.043 47.763 1.00 43.88 70 HIS N C 1
ATOM 11982 O O . HIS H 2 70 ? 35.469 -49.812 47.587 1.00 41.73 70 HIS N O 1
ATOM 11989 N N . PHE H 2 71 ? 34.568 -47.997 48.585 1.00 43.91 71 PHE N N 1
ATOM 11990 C CA . PHE H 2 71 ? 35.781 -47.621 49.294 1.00 46.78 71 PHE N CA 1
ATOM 11991 C C . PHE H 2 71 ? 35.475 -47.395 50.766 1.00 39.50 71 PHE N C 1
ATOM 11992 O O . PHE H 2 71 ? 34.349 -47.056 51.141 1.00 34.04 71 PHE N O 1
ATOM 12000 N N . THR H 2 72 ? 36.497 -47.583 51.597 1.00 38.41 72 THR N N 1
ATOM 12001 C CA . THR H 2 72 ? 36.350 -47.575 53.044 1.00 36.42 72 THR N CA 1
ATOM 12002 C C . THR H 2 72 ? 37.453 -46.735 53.673 1.00 39.58 72 THR N C 1
ATOM 12003 O O . THR H 2 72 ? 38.620 -46.835 53.286 1.00 39.81 72 THR N O 1
ATOM 12007 N N . PHE H 2 73 ? 37.067 -45.891 54.628 1.00 35.64 73 PHE N N 1
ATOM 12008 C CA . PHE H 2 73 ? 37.992 -45.143 55.468 1.00 37.22 73 PHE N CA 1
ATOM 12009 C C . PHE H 2 73 ? 37.682 -45.481 56.918 1.00 37.94 73 PHE N C 1
ATOM 12010 O O . PHE H 2 73 ? 36.530 -45.366 57.349 1.00 38.01 73 PHE N O 1
ATOM 12018 N N . THR H 2 74 ? 38.698 -45.905 57.666 1.00 37.86 74 THR N N 1
ATOM 12019 C CA . THR H 2 74 ? 38.490 -46.419 59.013 1.00 40.14 74 THR N CA 1
ATOM 12020 C C . THR H 2 74 ? 39.497 -45.815 59.978 1.00 39.13 74 THR N C 1
ATOM 12021 O O . THR H 2 74 ? 40.701 -45.801 59.700 1.00 41.34 74 THR N O 1
ATOM 12025 N N . ILE H 2 75 ? 38.997 -45.309 61.101 1.00 40.98 75 ILE N N 1
ATOM 12026 C CA . ILE H 2 75 ? 39.815 -44.966 62.257 1.00 41.50 75 ILE N CA 1
ATOM 12027 C C . ILE H 2 75 ? 39.612 -46.077 63.278 1.00 38.34 75 ILE N C 1
ATOM 12028 O O . ILE H 2 75 ? 38.522 -46.221 63.841 1.00 39.84 75 ILE N O 1
ATOM 12033 N N . SER H 2 76 ? 40.655 -46.875 63.511 1.00 39.90 76 SER N N 1
ATOM 12034 C CA . SER H 2 76 ? 40.519 -48.061 64.349 1.00 42.23 76 SER N CA 1
ATOM 12035 C C . SER H 2 76 ? 40.479 -47.743 65.838 1.00 39.01 76 SER N C 1
ATOM 12036 O O . SER H 2 76 ? 39.944 -48.544 66.612 1.00 41.60 76 SER N O 1
ATOM 12039 N N . SER H 2 77 ? 41.029 -46.597 66.259 1.00 38.32 77 SER N N 1
ATOM 12040 C CA . SER H 2 77 ? 41.071 -46.208 67.672 1.00 39.89 77 SER N CA 1
ATOM 12041 C C . SER H 2 77 ? 40.830 -44.699 67.732 1.00 37.30 77 SER N C 1
ATOM 12042 O O . SER H 2 77 ? 41.769 -43.903 67.795 1.00 34.43 77 SER N O 1
ATOM 12045 N N . LEU H 2 78 ? 39.555 -44.312 67.717 1.00 34.58 78 LEU N N 1
ATOM 12046 C CA . LEU H 2 78 ? 39.191 -42.905 67.613 1.00 41.04 78 LEU N CA 1
ATOM 12047 C C . LEU H 2 78 ? 39.771 -42.104 68.770 1.00 40.78 78 LEU N C 1
ATOM 12048 O O . LEU H 2 78 ? 39.557 -42.433 69.941 1.00 41.04 78 LEU N O 1
ATOM 12053 N N . GLN H 2 79 ? 40.515 -41.055 68.434 1.00 39.22 79 GLN N N 1
ATOM 12054 C CA . GLN H 2 79 ? 41.100 -40.135 69.388 1.00 45.25 79 GLN N CA 1
ATOM 12055 C C . GLN H 2 79 ? 40.415 -38.774 69.293 1.00 47.70 79 GLN N C 1
ATOM 12056 O O . GLN H 2 79 ? 39.852 -38.430 68.250 1.00 44.11 79 GLN N O 1
ATOM 12062 N N . PRO H 2 80 ? 40.426 -37.988 70.372 1.00 51.96 80 PRO N N 1
ATOM 12063 C CA . PRO H 2 80 ? 39.745 -36.682 70.326 1.00 49.20 80 PRO N CA 1
ATOM 12064 C C . PRO H 2 80 ? 40.309 -35.732 69.284 1.00 48.81 80 PRO N C 1
ATOM 12065 O O . PRO H 2 80 ? 39.591 -34.836 68.825 1.00 52.92 80 PRO N O 1
ATOM 12069 N N . GLU H 2 81 ? 41.573 -35.892 68.894 1.00 56.48 81 GLU N N 1
ATOM 12070 C CA . GLU H 2 81 ? 42.137 -35.048 67.848 1.00 55.76 81 GLU N CA 1
ATOM 12071 C C . GLU H 2 81 ? 41.651 -35.432 66.458 1.00 55.37 81 GLU N C 1
ATOM 12072 O O . GLU H 2 81 ? 41.938 -34.707 65.498 1.00 63.52 81 GLU N O 1
ATOM 12078 N N . ASP H 2 82 ? 40.934 -36.546 66.324 1.00 48.65 82 ASP N N 1
ATOM 12079 C CA . ASP H 2 82 ? 40.326 -36.920 65.054 1.00 43.38 82 ASP N CA 1
ATOM 12080 C C . ASP H 2 82 ? 38.976 -36.253 64.833 1.00 40.27 82 ASP N C 1
ATOM 12081 O O . ASP H 2 82 ? 38.322 -36.538 63.823 1.00 39.62 82 ASP N O 1
ATOM 12086 N N . ILE H 2 83 ? 38.545 -35.385 65.749 1.00 42.62 83 ILE N N 1
ATOM 12087 C CA . ILE H 2 83 ? 37.355 -34.567 65.545 1.00 46.31 83 ILE N CA 1
ATOM 12088 C C . ILE H 2 83 ? 37.587 -33.689 64.327 1.00 42.63 83 ILE N C 1
ATOM 12089 O O . ILE H 2 83 ? 38.354 -32.721 64.382 1.00 52.87 83 ILE N O 1
ATOM 12094 N N . ALA H 2 84 ? 36.939 -34.025 63.220 1.00 42.10 84 ALA N N 1
ATOM 12095 C CA . ALA H 2 84 ? 37.144 -33.314 61.965 1.00 41.35 84 ALA N CA 1
ATOM 12096 C C . ALA H 2 84 ? 36.034 -33.715 61.005 1.00 39.65 84 ALA N C 1
ATOM 12097 O O . ALA H 2 84 ? 35.146 -34.505 61.340 1.00 45.65 84 ALA N O 1
ATOM 12099 N N . THR H 2 85 ? 36.087 -33.145 59.807 1.00 43.05 85 THR N N 1
ATOM 12100 C CA . THR H 2 85 ? 35.266 -33.572 58.685 1.00 41.68 85 THR N CA 1
ATOM 12101 C C . THR H 2 85 ? 36.168 -34.289 57.693 1.00 42.03 85 THR N C 1
ATOM 12102 O O . THR H 2 85 ? 37.244 -33.787 57.354 1.00 42.27 85 THR N O 1
ATOM 12106 N N . TYR H 2 86 ? 35.741 -35.465 57.245 1.00 40.23 86 TYR N N 1
ATOM 12107 C CA . TYR H 2 86 ? 36.545 -36.304 56.370 1.00 42.43 86 TYR N CA 1
ATOM 12108 C C . TYR H 2 86 ? 35.895 -36.393 54.998 1.00 42.98 86 TYR N C 1
ATOM 12109 O O . TYR H 2 86 ? 34.682 -36.604 54.890 1.00 43.94 86 TYR N O 1
ATOM 12118 N N . TYR H 2 87 ? 36.706 -36.224 53.959 1.00 45.38 87 TYR N N 1
ATOM 12119 C CA . TYR H 2 87 ? 36.244 -36.219 52.581 1.00 43.85 87 TYR N CA 1
ATOM 12120 C C . TYR H 2 87 ? 37.010 -37.260 51.783 1.00 41.44 87 TYR N C 1
ATOM 12121 O O . TYR H 2 87 ? 38.232 -37.375 51.912 1.00 42.97 87 TYR N O 1
ATOM 12130 N N . CYS H 2 88 ? 36.291 -38.016 50.959 1.00 39.89 88 CYS N N 1
ATOM 12131 C CA . CYS H 2 88 ? 36.931 -38.820 49.932 1.00 35.99 88 CYS N CA 1
ATOM 12132 C C . CYS H 2 88 ? 37.016 -38.006 48.648 1.00 40.18 88 CYS N C 1
ATOM 12133 O O . CYS H 2 88 ? 36.204 -37.108 48.407 1.00 37.73 88 CYS N O 1
ATOM 12136 N N . GLN H 2 89 ? 38.016 -38.318 47.829 1.00 32.07 89 GLN N N 1
ATOM 12137 C CA . GLN H 2 89 ? 38.236 -37.583 46.589 1.00 33.66 89 GLN N CA 1
ATOM 12138 C C . GLN H 2 89 ? 38.773 -38.543 45.541 1.00 35.25 89 GLN N C 1
ATOM 12139 O O . GLN H 2 89 ? 39.797 -39.195 45.767 1.00 35.60 89 GLN N O 1
ATOM 12145 N N . GLN H 2 90 ? 38.091 -38.624 44.405 1.00 33.54 90 GLN N N 1
ATOM 12146 C CA . GLN H 2 90 ? 38.496 -39.484 43.305 1.00 38.66 90 GLN N CA 1
ATOM 12147 C C . GLN H 2 90 ? 39.217 -38.676 42.232 1.00 39.94 90 GLN N C 1
ATOM 12148 O O . GLN H 2 90 ? 39.053 -37.458 42.124 1.00 40.75 90 GLN N O 1
ATOM 12154 N N . TYR H 2 91 ? 40.027 -39.371 41.435 1.00 42.87 91 TYR N N 1
ATOM 12155 C CA . TYR H 2 91 ? 40.654 -38.750 40.273 1.00 42.59 91 TYR N CA 1
ATOM 12156 C C . TYR H 2 91 ? 40.721 -39.730 39.108 1.00 40.42 91 TYR N C 1
ATOM 12157 O O . TYR H 2 91 ? 41.655 -39.703 38.300 1.00 44.96 91 TYR N O 1
ATOM 12166 N N . GLY H 2 92 ? 39.716 -40.603 38.996 1.00 41.35 92 GLY N N 1
ATOM 12167 C CA . GLY H 2 92 ? 39.583 -41.410 37.795 1.00 46.45 92 GLY N CA 1
ATOM 12168 C C . GLY H 2 92 ? 39.155 -40.595 36.592 1.00 43.11 92 GLY N C 1
ATOM 12169 O O . GLY H 2 92 ? 39.588 -40.865 35.467 1.00 46.39 92 GLY N O 1
ATOM 12170 N N . GLU H 2 93 ? 38.304 -39.593 36.809 1.00 42.63 93 GLU N N 1
ATOM 12171 C CA . GLU H 2 93 ? 37.922 -38.628 35.782 1.00 39.70 93 GLU N CA 1
ATOM 12172 C C . GLU H 2 93 ? 37.809 -37.273 36.464 1.00 42.07 93 GLU N C 1
ATOM 12173 O O . GLU H 2 93 ? 36.866 -37.043 37.230 1.00 43.60 93 GLU N O 1
ATOM 12179 N N . LEU H 2 94 ? 38.768 -36.393 36.200 1.00 39.56 94 LEU N N 1
ATOM 12180 C CA . LEU H 2 94 ? 38.823 -35.064 36.821 1.00 36.42 94 LEU N CA 1
ATOM 12181 C C . LEU H 2 94 ? 38.838 -35.251 38.343 1.00 45.74 94 LEU N C 1
ATOM 12182 O O . LEU H 2 94 ? 39.377 -36.242 38.850 1.00 43.89 94 LEU N O 1
ATOM 12187 N N . ILE H 2 95 ? 38.258 -34.314 39.092 1.00 40.34 95 ILE N N 1
ATOM 12188 C CA . ILE H 2 95 ? 38.295 -34.344 40.552 1.00 39.53 95 ILE N CA 1
ATOM 12189 C C . ILE H 2 95 ? 36.894 -34.077 41.083 1.00 39.95 95 ILE N C 1
ATOM 12190 O O . ILE H 2 95 ? 36.300 -33.036 40.779 1.00 43.85 95 ILE N O 1
ATOM 12195 N N . THR H 2 96 ? 36.373 -35.007 41.880 1.00 42.22 96 THR N N 1
ATOM 12196 C CA . THR H 2 96 ? 35.158 -34.788 42.651 1.00 44.42 96 THR N CA 1
ATOM 12197 C C . THR H 2 96 ? 35.388 -35.254 44.082 1.00 41.32 96 THR N C 1
ATOM 12198 O O . THR H 2 96 ? 36.293 -36.044 44.364 1.00 37.09 96 THR N O 1
ATOM 12202 N N . PHE H 2 97 ? 34.559 -34.746 44.988 1.00 46.02 97 PHE N N 1
ATOM 12203 C CA . PHE H 2 97 ? 34.639 -35.071 46.402 1.00 39.54 97 PHE N CA 1
ATOM 12204 C C . PHE H 2 97 ? 33.370 -35.783 46.846 1.00 46.27 97 PHE N C 1
ATOM 12205 O O . PHE H 2 97 ? 32.325 -35.705 46.194 1.00 54.46 97 PHE N O 1
ATOM 12213 N N . GLY H 2 98 ? 33.474 -36.485 47.973 1.00 42.84 98 GLY N N 1
ATOM 12214 C CA . GLY H 2 98 ? 32.295 -36.973 48.648 1.00 43.99 98 GLY N CA 1
ATOM 12215 C C . GLY H 2 98 ? 31.596 -35.859 49.402 1.00 50.40 98 GLY N C 1
ATOM 12216 O O . GLY H 2 98 ? 32.113 -34.751 49.548 1.00 46.11 98 GLY N O 1
ATOM 12217 N N . GLY H 2 99 ? 30.391 -36.165 49.886 1.00 47.79 99 GLY N N 1
ATOM 12218 C CA . GLY H 2 99 ? 29.627 -35.164 50.611 1.00 52.01 99 GLY N CA 1
ATOM 12219 C C . GLY H 2 99 ? 30.293 -34.727 51.900 1.00 52.07 99 GLY N C 1
ATOM 12220 O O . GLY H 2 99 ? 30.053 -33.617 52.384 1.00 47.23 99 GLY N O 1
ATOM 12221 N N . GLY H 2 100 ? 31.136 -35.575 52.463 1.00 46.04 100 GLY N N 1
ATOM 12222 C CA . GLY H 2 100 ? 31.813 -35.274 53.704 1.00 35.74 100 GLY N CA 1
ATOM 12223 C C . GLY H 2 100 ? 31.151 -35.952 54.886 1.00 40.48 100 GLY N C 1
ATOM 12224 O O . GLY H 2 100 ? 29.931 -36.152 54.925 1.00 45.61 100 GLY N O 1
ATOM 12225 N N . THR H 2 101 ? 31.968 -36.323 55.867 1.00 44.39 101 THR N N 1
ATOM 12226 C CA . THR H 2 101 ? 31.484 -36.951 57.089 1.00 43.72 101 THR N CA 1
ATOM 12227 C C . THR H 2 101 ? 32.039 -36.197 58.284 1.00 41.51 101 THR N C 1
ATOM 12228 O O . THR H 2 101 ? 33.260 -36.082 58.437 1.00 37.67 101 THR N O 1
ATOM 12232 N N . ASN H 2 102 ? 31.141 -35.688 59.121 1.00 38.85 102 ASN N N 1
ATOM 12233 C CA . ASN H 2 102 ? 31.523 -35.036 60.364 1.00 47.08 102 ASN N CA 1
ATOM 12234 C C . ASN H 2 102 ? 31.722 -36.093 61.443 1.00 40.99 102 ASN N C 1
ATOM 12235 O O . ASN H 2 102 ? 30.832 -36.911 61.691 1.00 42.16 102 ASN N O 1
ATOM 12240 N N . VAL H 2 103 ? 32.897 -36.091 62.066 1.00 40.30 103 VAL N N 1
ATOM 12241 C CA . VAL H 2 103 ? 33.245 -37.063 63.095 1.00 39.64 103 VAL N CA 1
ATOM 12242 C C . VAL H 2 103 ? 33.242 -36.340 64.433 1.00 39.20 103 VAL N C 1
ATOM 12243 O O . VAL H 2 103 ? 34.088 -35.473 64.683 1.00 43.54 103 VAL N O 1
ATOM 12247 N N . GLN H 2 104 ? 32.288 -36.685 65.288 1.00 40.39 104 GLN N N 1
ATOM 12248 C CA . GLN H 2 104 ? 32.211 -36.151 66.638 1.00 39.44 104 GLN N CA 1
ATOM 12249 C C . GLN H 2 104 ? 32.558 -37.239 67.645 1.00 41.99 104 GLN N C 1
ATOM 12250 O O . GLN H 2 104 ? 32.583 -38.430 67.326 1.00 38.34 104 GLN N O 1
ATOM 12256 N N . MET H 2 105 ? 32.854 -36.812 68.868 1.00 45.36 105 MET N N 1
ATOM 12257 C CA . MET H 2 105 ? 33.262 -37.719 69.929 1.00 43.63 105 MET N CA 1
ATOM 12258 C C . MET H 2 105 ? 32.180 -37.806 70.993 1.00 46.19 105 MET N C 1
ATOM 12259 O O . MET H 2 105 ? 31.588 -36.792 71.380 1.00 39.50 105 MET N O 1
ATOM 12264 N N . LYS H 2 106 ? 31.922 -39.025 71.455 1.00 41.68 106 LYS N N 1
ATOM 12265 C CA . LYS H 2 106 ? 31.074 -39.247 72.614 1.00 46.82 106 LYS N CA 1
ATOM 12266 C C . LYS H 2 106 ? 31.936 -39.278 73.866 1.00 44.50 106 LYS N C 1
ATOM 12267 O O . LYS H 2 106 ? 33.021 -39.868 73.874 1.00 48.01 106 LYS N O 1
ATOM 12271 N N . ARG H 2 107 ? 31.456 -38.630 74.923 1.00 45.63 107 ARG N N 1
ATOM 12272 C CA . ARG H 2 107 ? 32.202 -38.566 76.168 1.00 40.97 107 ARG N CA 1
ATOM 12273 C C . ARG H 2 107 ? 31.228 -38.517 77.336 1.00 51.07 107 ARG N C 1
ATOM 12274 O O . ARG H 2 107 ? 30.007 -38.588 77.164 1.00 39.13 107 ARG N O 1
ATOM 12282 N N . THR H 2 108 ? 31.795 -38.402 78.534 1.00 50.47 108 THR N N 1
ATOM 12283 C CA . THR H 2 108 ? 31.014 -38.272 79.755 1.00 42.83 108 THR N CA 1
ATOM 12284 C C . THR H 2 108 ? 30.150 -37.015 79.694 1.00 47.94 108 THR N C 1
ATOM 12285 O O . THR H 2 108 ? 30.534 -36.002 79.103 1.00 47.53 108 THR N O 1
ATOM 12289 N N . VAL H 2 109 ? 28.949 -37.100 80.277 1.00 45.44 109 VAL N N 1
ATOM 12290 C CA . VAL H 2 109 ? 28.101 -35.919 80.385 1.00 49.03 109 VAL N CA 1
ATOM 12291 C C . VAL H 2 109 ? 28.836 -34.848 81.181 1.00 48.35 109 VAL N C 1
ATOM 12292 O O . VAL H 2 109 ? 29.472 -35.127 82.205 1.00 45.39 109 VAL N O 1
ATOM 12296 N N . ALA H 2 110 ? 28.797 -33.617 80.680 1.00 46.88 110 ALA N N 1
ATOM 12297 C CA . ALA H 2 110 ? 29.545 -32.515 81.269 1.00 47.57 110 ALA N CA 1
ATOM 12298 C C . ALA H 2 110 ? 28.618 -31.322 81.425 1.00 47.05 110 ALA N C 1
ATOM 12299 O O . ALA H 2 110 ? 28.047 -30.843 80.440 1.00 45.55 110 ALA N O 1
ATOM 12301 N N . ALA H 2 111 ? 28.467 -30.852 82.657 1.00 49.16 111 ALA N N 1
ATOM 12302 C CA . ALA H 2 111 ? 27.583 -29.729 82.920 1.00 49.81 111 ALA N CA 1
ATOM 12303 C C . ALA H 2 111 ? 28.220 -28.428 82.436 1.00 49.89 111 ALA N C 1
ATOM 12304 O O . ALA H 2 111 ? 29.427 -28.226 82.604 1.00 42.96 111 ALA N O 1
ATOM 12306 N N . PRO H 2 112 ? 27.443 -27.530 81.835 1.00 48.53 112 PRO N N 1
ATOM 12307 C CA . PRO H 2 112 ? 28.003 -26.244 81.407 1.00 46.04 112 PRO N CA 1
ATOM 12308 C C . PRO H 2 112 ? 28.212 -25.301 82.579 1.00 49.55 112 PRO N C 1
ATOM 12309 O O . PRO H 2 112 ? 27.358 -25.165 83.458 1.00 58.58 112 PRO N O 1
ATOM 12313 N N . SER H 2 113 ? 29.372 -24.649 82.586 1.00 55.66 113 SER N N 1
ATOM 12314 C CA . SER H 2 113 ? 29.641 -23.553 83.508 1.00 53.38 113 SER N CA 1
ATOM 12315 C C . SER H 2 113 ? 29.118 -22.268 82.879 1.00 58.25 113 SER N C 1
ATOM 12316 O O . SER H 2 113 ? 29.576 -21.869 81.802 1.00 57.21 113 SER N O 1
ATOM 12319 N N . VAL H 2 114 ? 28.157 -21.631 83.539 1.00 52.41 114 VAL N N 1
ATOM 12320 C CA . VAL H 2 114 ? 27.457 -20.480 82.982 1.00 60.33 114 VAL N CA 1
ATOM 12321 C C . VAL H 2 114 ? 27.998 -19.203 83.608 1.00 54.70 114 VAL N C 1
ATOM 12322 O O . VAL H 2 114 ? 28.186 -19.121 84.829 1.00 46.38 114 VAL N O 1
ATOM 12326 N N . PHE H 2 115 ? 28.254 -18.206 82.765 1.00 57.49 115 PHE N N 1
ATOM 12327 C CA . PHE H 2 115 ? 28.651 -16.875 83.201 1.00 48.61 115 PHE N CA 1
ATOM 12328 C C . PHE H 2 115 ? 27.806 -15.855 82.458 1.00 46.45 115 PHE N C 1
ATOM 12329 O O . PHE H 2 115 ? 27.759 -15.866 81.224 1.00 51.58 115 PHE N O 1
ATOM 12337 N N . ILE H 2 116 ? 27.137 -14.984 83.203 1.00 46.50 116 ILE N N 1
ATOM 12338 C CA . ILE H 2 116 ? 26.352 -13.901 82.625 1.00 52.64 116 ILE N CA 1
ATOM 12339 C C . ILE H 2 116 ? 27.150 -12.612 82.750 1.00 52.97 116 ILE N C 1
ATOM 12340 O O . ILE H 2 116 ? 27.827 -12.378 83.759 1.00 50.45 116 ILE N O 1
ATOM 12345 N N . PHE H 2 117 ? 27.094 -11.783 81.711 1.00 48.00 117 PHE N N 1
ATOM 12346 C CA . PHE H 2 117 ? 27.836 -10.529 81.675 1.00 49.90 117 PHE N CA 1
ATOM 12347 C C . PHE H 2 117 ? 26.855 -9.396 81.406 1.00 53.03 117 PHE N C 1
ATOM 12348 O O . PHE H 2 117 ? 26.176 -9.404 80.359 1.00 51.40 117 PHE N O 1
ATOM 12356 N N . PRO H 2 118 ? 26.735 -8.421 82.301 1.00 61.85 118 PRO N N 1
ATOM 12357 C CA . PRO H 2 118 ? 25.879 -7.269 82.027 1.00 55.26 118 PRO N CA 1
ATOM 12358 C C . PRO H 2 118 ? 26.475 -6.424 80.918 1.00 51.33 118 PRO N C 1
ATOM 12359 O O . PRO H 2 118 ? 27.688 -6.491 80.666 1.00 45.46 118 PRO N O 1
ATOM 12363 N N . PRO H 2 119 ? 25.661 -5.633 80.221 1.00 56.33 119 PRO N N 1
ATOM 12364 C CA . PRO H 2 119 ? 26.210 -4.776 79.164 1.00 56.61 119 PRO N CA 1
ATOM 12365 C C . PRO H 2 119 ? 27.235 -3.810 79.734 1.00 49.06 119 PRO N C 1
ATOM 12366 O O . PRO H 2 119 ? 27.086 -3.301 80.847 1.00 54.19 119 PRO N O 1
ATOM 12370 N N . SER H 2 120 ? 28.293 -3.578 78.964 1.00 62.70 120 SER N N 1
ATOM 12371 C CA . SER H 2 120 ? 29.356 -2.694 79.406 1.00 61.61 120 SER N CA 1
ATOM 12372 C C . SER H 2 120 ? 28.837 -1.269 79.564 1.00 63.79 120 SER N C 1
ATOM 12373 O O . SER H 2 120 ? 27.826 -0.875 78.975 1.00 68.37 120 SER N O 1
ATOM 12376 N N . ASP H 2 121 ? 29.543 -0.492 80.386 1.00 59.15 121 ASP N N 1
ATOM 12377 C CA . ASP H 2 121 ? 29.262 0.936 80.451 1.00 60.60 121 ASP N CA 1
ATOM 12378 C C . ASP H 2 121 ? 29.567 1.602 79.117 1.00 58.97 121 ASP N C 1
ATOM 12379 O O . ASP H 2 121 ? 28.879 2.545 78.709 1.00 60.92 121 ASP N O 1
ATOM 12384 N N . GLU H 2 122 ? 30.590 1.108 78.413 1.00 59.21 122 GLU N N 1
ATOM 12385 C CA . GLU H 2 122 ? 30.955 1.680 77.121 1.00 58.26 122 GLU N CA 1
ATOM 12386 C C . GLU H 2 122 ? 29.890 1.404 76.067 1.00 59.85 122 GLU N C 1
ATOM 12387 O O . GLU H 2 122 ? 29.569 2.284 75.261 1.00 62.17 122 GLU N O 1
ATOM 12393 N N . GLN H 2 123 ? 29.336 0.188 76.048 1.00 61.63 123 GLN N N 1
ATOM 12394 C CA . GLN H 2 123 ? 28.289 -0.117 75.078 1.00 68.48 123 GLN N CA 1
ATOM 12395 C C . GLN H 2 123 ? 27.021 0.669 75.375 1.00 65.25 123 GLN N C 1
ATOM 12396 O O . GLN H 2 123 ? 26.310 1.083 74.451 1.00 64.64 123 GLN N O 1
ATOM 12402 N N . LEU H 2 124 ? 26.716 0.874 76.657 1.00 61.67 124 LEU N N 1
ATOM 12403 C CA . LEU H 2 124 ? 25.587 1.724 77.005 1.00 68.08 124 LEU N CA 1
ATOM 12404 C C . LEU H 2 124 ? 25.800 3.141 76.485 1.00 65.78 124 LEU N C 1
ATOM 12405 O O . LEU H 2 124 ? 24.895 3.731 75.888 1.00 65.85 124 LEU N O 1
ATOM 12410 N N . LYS H 2 125 ? 27.008 3.688 76.645 1.00 61.48 125 LYS N N 1
ATOM 12411 C CA . LYS H 2 125 ? 27.276 5.003 76.068 1.00 67.18 125 LYS N CA 1
ATOM 12412 C C . LYS H 2 125 ? 27.006 5.019 74.566 1.00 69.90 125 LYS N C 1
ATOM 12413 O O . LYS H 2 125 ? 26.649 6.066 74.013 1.00 74.52 125 LYS N O 1
ATOM 12415 N N . SER H 2 126 ? 27.125 3.867 73.901 1.00 66.56 126 SER N N 1
ATOM 12416 C CA . SER H 2 126 ? 26.949 3.769 72.455 1.00 69.63 126 SER N CA 1
ATOM 12417 C C . SER H 2 126 ? 25.494 3.606 72.030 1.00 72.45 126 SER N C 1
ATOM 12418 O O . SER H 2 126 ? 25.222 3.564 70.824 1.00 75.30 126 SER N O 1
ATOM 12421 N N . GLY H 2 127 ? 24.561 3.505 72.972 1.00 67.53 127 GLY N N 1
ATOM 12422 C CA . GLY H 2 127 ? 23.152 3.434 72.645 1.00 73.26 127 GLY N CA 1
ATOM 12423 C C . GLY H 2 127 ? 22.591 2.045 72.441 1.00 82.54 127 GLY N C 1
ATOM 12424 O O . GLY H 2 127 ? 21.476 1.919 71.920 1.00 79.70 127 GLY N O 1
ATOM 12425 N N . THR H 2 128 ? 23.319 1.001 72.829 1.00 83.15 128 THR N N 1
ATOM 12426 C CA . THR H 2 128 ? 22.843 -0.367 72.699 1.00 73.90 128 THR N CA 1
ATOM 12427 C C . THR H 2 128 ? 23.225 -1.147 73.948 1.00 71.36 128 THR N C 1
ATOM 12428 O O . THR H 2 128 ? 24.169 -0.797 74.660 1.00 67.34 128 THR N O 1
ATOM 12432 N N . ALA H 2 129 ? 22.474 -2.212 74.210 1.00 68.66 129 ALA N N 1
ATOM 12433 C CA . ALA H 2 129 ? 22.710 -3.063 75.368 1.00 71.12 129 ALA N CA 1
ATOM 12434 C C . ALA H 2 129 ? 22.717 -4.518 74.931 1.00 69.41 129 ALA N C 1
ATOM 12435 O O . ALA H 2 129 ? 21.772 -4.981 74.283 1.00 66.28 129 ALA N O 1
ATOM 12437 N N . SER H 2 130 ? 23.780 -5.234 75.289 1.00 61.58 130 SER N N 1
ATOM 12438 C CA . SER H 2 130 ? 23.922 -6.646 74.960 1.00 61.57 130 SER N CA 1
ATOM 12439 C C . SER H 2 130 ? 24.307 -7.405 76.219 1.00 60.96 130 SER N C 1
ATOM 12440 O O . SER H 2 130 ? 25.373 -7.160 76.793 1.00 52.09 130 SER N O 1
ATOM 12443 N N . VAL H 2 131 ? 23.439 -8.314 76.646 1.00 57.76 131 VAL N N 1
ATOM 12444 C CA . VAL H 2 131 ? 23.727 -9.207 77.760 1.00 57.67 131 VAL N CA 1
ATOM 12445 C C . VAL H 2 131 ? 24.302 -10.501 77.202 1.00 56.57 131 VAL N C 1
ATOM 12446 O O . VAL H 2 131 ? 23.697 -11.135 76.329 1.00 57.71 131 VAL N O 1
ATOM 12450 N N . VAL H 2 132 ? 25.470 -10.894 77.701 1.00 55.95 132 VAL N N 1
ATOM 12451 C CA . VAL H 2 132 ? 26.205 -12.041 77.180 1.00 57.99 132 VAL N CA 1
ATOM 12452 C C . VAL H 2 132 ? 26.164 -13.157 78.215 1.00 53.85 132 VAL N C 1
ATOM 12453 O O . VAL H 2 132 ? 26.615 -12.980 79.354 1.00 54.29 132 VAL N O 1
ATOM 12457 N N . CYS H 2 133 ? 25.624 -14.306 77.814 1.00 57.74 133 CYS N N 1
ATOM 12458 C CA . CYS H 2 133 ? 25.550 -15.501 78.645 1.00 51.60 133 CYS N CA 1
ATOM 12459 C C . CYS H 2 133 ? 26.452 -16.557 78.019 1.00 51.69 133 CYS N C 1
ATOM 12460 O O . CYS H 2 133 ? 26.210 -16.988 76.886 1.00 55.01 133 CYS N O 1
ATOM 12463 N N . LEU H 2 134 ? 27.493 -16.958 78.742 1.00 51.15 134 LEU N N 1
ATOM 12464 C CA . LEU H 2 134 ? 28.510 -17.862 78.219 1.00 53.54 134 LEU N CA 1
ATOM 12465 C C . LEU H 2 134 ? 28.411 -19.222 78.893 1.00 53.12 134 LEU N C 1
ATOM 12466 O O . LEU H 2 134 ? 28.392 -19.312 80.126 1.00 54.81 134 LEU N O 1
ATOM 12471 N N . LEU H 2 135 ? 28.354 -20.273 78.080 1.00 53.43 135 LEU N N 1
ATOM 12472 C CA . LEU H 2 135 ? 28.357 -21.655 78.543 1.00 51.19 135 LEU N CA 1
ATOM 12473 C C . LEU H 2 135 ? 29.696 -22.281 78.179 1.00 47.22 135 LEU N C 1
ATOM 12474 O O . LEU H 2 135 ? 30.147 -22.162 77.035 1.00 56.09 135 LEU N O 1
ATOM 12479 N N . ASN H 2 136 ? 30.326 -22.948 79.142 1.00 51.16 136 ASN N N 1
ATOM 12480 C CA . ASN H 2 136 ? 31.693 -23.428 78.988 1.00 52.33 136 ASN N CA 1
ATOM 12481 C C . ASN H 2 136 ? 31.779 -24.929 79.216 1.00 55.97 136 ASN N C 1
ATOM 12482 O O . ASN H 2 136 ? 31.338 -25.431 80.256 1.00 58.68 136 ASN N O 1
ATOM 12487 N N . ASN H 2 137 ? 32.350 -25.633 78.236 1.00 53.30 137 ASN N N 1
ATOM 12488 C CA . ASN H 2 137 ? 32.849 -27.001 78.385 1.00 48.80 137 ASN N CA 1
ATOM 12489 C C . ASN H 2 137 ? 31.755 -27.948 78.889 1.00 45.95 137 ASN N C 1
ATOM 12490 O O . ASN H 2 137 ? 31.817 -28.499 79.989 1.00 47.71 137 ASN N O 1
ATOM 12495 N N . PHE H 2 138 ? 30.752 -28.136 78.036 1.00 44.68 138 PHE N N 1
ATOM 12496 C CA . PHE H 2 138 ? 29.659 -29.047 78.328 1.00 48.49 138 PHE N CA 1
ATOM 12497 C C . PHE H 2 138 ? 29.571 -30.129 77.260 1.00 51.99 138 PHE N C 1
ATOM 12498 O O . PHE H 2 138 ? 30.112 -29.997 76.159 1.00 54.55 138 PHE N O 1
ATOM 12506 N N . TYR H 2 139 ? 28.886 -31.220 77.616 1.00 46.29 139 TYR N N 1
ATOM 12507 C CA . TYR H 2 139 ? 28.559 -32.291 76.688 1.00 46.88 139 TYR N CA 1
ATOM 12508 C C . TYR H 2 139 ? 27.294 -32.963 77.192 1.00 51.61 139 TYR N C 1
ATOM 12509 O O . TYR H 2 139 ? 27.190 -33.213 78.401 1.00 49.55 139 TYR N O 1
ATOM 12518 N N . PRO H 2 140 ? 26.327 -33.288 76.316 1.00 52.97 140 PRO N N 1
ATOM 12519 C CA . PRO H 2 140 ? 26.402 -33.148 74.856 1.00 52.51 140 PRO N CA 1
ATOM 12520 C C . PRO H 2 140 ? 26.169 -31.734 74.333 1.00 55.65 140 PRO N C 1
ATOM 12521 O O . PRO H 2 140 ? 26.052 -30.783 75.106 1.00 56.61 140 PRO N O 1
ATOM 12525 N N . ARG H 2 141 ? 26.101 -31.619 73.005 1.00 60.20 141 ARG N N 1
ATOM 12526 C CA . ARG H 2 141 ? 26.004 -30.313 72.363 1.00 50.73 141 ARG N CA 1
ATOM 12527 C C . ARG H 2 141 ? 24.660 -29.644 72.623 1.00 54.62 141 ARG N C 1
ATOM 12528 O O . ARG H 2 141 ? 24.575 -28.411 72.612 1.00 54.61 141 ARG N O 1
ATOM 12536 N N . GLU H 2 142 ? 23.611 -30.428 72.856 1.00 58.98 142 GLU N N 1
ATOM 12537 C CA . GLU H 2 142 ? 22.264 -29.887 73.017 1.00 53.74 142 GLU N CA 1
ATOM 12538 C C . GLU H 2 142 ? 22.187 -29.053 74.291 1.00 55.96 142 GLU N C 1
ATOM 12539 O O . GLU H 2 142 ? 22.296 -29.585 75.401 1.00 64.40 142 GLU N O 1
ATOM 12541 N N . ALA H 2 143 ? 21.998 -27.745 74.132 1.00 52.63 143 ALA N N 1
ATOM 12542 C CA . ALA H 2 143 ? 21.821 -26.840 75.257 1.00 56.84 143 ALA N CA 1
ATOM 12543 C C . ALA H 2 143 ? 20.894 -25.713 74.831 1.00 55.78 143 ALA N C 1
ATOM 12544 O O . ALA H 2 143 ? 21.004 -25.200 73.714 1.00 69.24 143 ALA N O 1
ATOM 12546 N N . LYS H 2 144 ? 19.982 -25.335 75.722 1.00 60.66 144 LYS N N 1
ATOM 12547 C CA . LYS H 2 144 ? 18.991 -24.304 75.450 1.00 61.11 144 LYS N CA 1
ATOM 12548 C C . LYS H 2 144 ? 19.227 -23.111 76.364 1.00 58.23 144 LYS N C 1
ATOM 12549 O O . LYS H 2 144 ? 19.305 -23.265 77.588 1.00 52.05 144 LYS N O 1
ATOM 12551 N N . VAL H 2 145 ? 19.340 -21.927 75.768 1.00 68.57 145 VAL N N 1
ATOM 12552 C CA . VAL H 2 145 ? 19.504 -20.677 76.500 1.00 62.21 145 VAL N CA 1
ATOM 12553 C C . VAL H 2 145 ? 18.250 -19.846 76.273 1.00 63.75 145 VAL N C 1
ATOM 12554 O O . VAL H 2 145 ? 18.015 -19.348 75.165 1.00 65.07 145 VAL N O 1
ATOM 12558 N N . GLN H 2 146 ? 17.440 -19.699 77.316 1.00 62.59 146 GLN N N 1
ATOM 12559 C CA . GLN H 2 146 ? 16.256 -18.853 77.281 1.00 72.86 146 GLN N CA 1
ATOM 12560 C C . GLN H 2 146 ? 16.529 -17.586 78.077 1.00 68.24 146 GLN N C 1
ATOM 12561 O O . GLN H 2 146 ? 17.074 -17.649 79.184 1.00 62.51 146 GLN N O 1
ATOM 12567 N N . TRP H 2 147 ? 16.159 -16.444 77.509 1.00 75.38 147 TRP N N 1
ATOM 12568 C CA . TRP H 2 147 ? 16.373 -15.150 78.138 1.00 72.29 147 TRP N CA 1
ATOM 12569 C C . TRP H 2 147 ? 15.105 -14.696 78.848 1.00 70.04 147 TRP N C 1
ATOM 12570 O O . TRP H 2 147 ? 13.997 -14.860 78.330 1.00 75.40 147 TRP N O 1
ATOM 12581 N N . LYS H 2 148 ? 15.276 -14.129 80.040 1.00 60.31 148 LYS N N 1
ATOM 12582 C CA . LYS H 2 148 ? 14.169 -13.641 80.851 1.00 69.34 148 LYS N CA 1
ATOM 12583 C C . LYS H 2 148 ? 14.388 -12.165 81.143 1.00 76.35 148 LYS N C 1
ATOM 12584 O O . LYS H 2 148 ? 15.401 -11.792 81.745 1.00 75.30 148 LYS N O 1
ATOM 12590 N N . VAL H 2 149 ? 13.446 -11.332 80.715 1.00 81.14 149 VAL N N 1
ATOM 12591 C CA . VAL H 2 149 ? 13.465 -9.901 80.987 1.00 75.43 149 VAL N CA 1
ATOM 12592 C C . VAL H 2 149 ? 12.367 -9.634 82.008 1.00 77.04 149 VAL N C 1
ATOM 12593 O O . VAL H 2 149 ? 11.183 -9.562 81.659 1.00 81.42 149 VAL N O 1
ATOM 12597 N N . ASP H 2 150 ? 12.760 -9.490 83.274 1.00 83.89 150 ASP N N 1
ATOM 12598 C CA . ASP H 2 150 ? 11.825 -9.310 84.386 1.00 83.41 150 ASP N CA 1
ATOM 12599 C C . ASP H 2 150 ? 10.767 -10.412 84.393 1.00 92.81 150 ASP N C 1
ATOM 12600 O O . ASP H 2 150 ? 9.561 -10.155 84.411 1.00 95.60 150 ASP N O 1
ATOM 12605 N N . ASN H 2 151 ? 11.243 -11.659 84.371 1.00 99.83 151 ASN N N 1
ATOM 12606 C CA . ASN H 2 151 ? 10.413 -12.864 84.349 1.00 92.41 151 ASN N CA 1
ATOM 12607 C C . ASN H 2 151 ? 9.548 -12.961 83.096 1.00 88.86 151 ASN N C 1
ATOM 12608 O O . ASN H 2 151 ? 8.509 -13.628 83.108 1.00 99.09 151 ASN N O 1
ATOM 12613 N N . ALA H 2 152 ? 9.950 -12.314 82.005 1.00 79.62 152 ALA N N 1
ATOM 12614 C CA . ALA H 2 152 ? 9.241 -12.400 80.736 1.00 84.68 152 ALA N CA 1
ATOM 12615 C C . ALA H 2 152 ? 10.158 -13.024 79.695 1.00 75.16 152 ALA N C 1
ATOM 12616 O O . ALA H 2 152 ? 11.271 -12.537 79.471 1.00 77.62 152 ALA N O 1
ATOM 12618 N N . LEU H 2 153 ? 9.688 -14.100 79.066 1.00 76.81 153 LEU N N 1
ATOM 12619 C CA . LEU H 2 153 ? 10.493 -14.812 78.085 1.00 76.82 153 LEU N CA 1
ATOM 12620 C C . LEU H 2 153 ? 10.790 -13.919 76.884 1.00 72.66 153 LEU N C 1
ATOM 12621 O O . LEU H 2 153 ? 10.056 -12.976 76.576 1.00 79.09 153 LEU N O 1
ATOM 12626 N N . GLN H 2 154 ? 11.887 -14.230 76.200 1.00 76.03 154 GLN N N 1
ATOM 12627 C CA . GLN H 2 154 ? 12.344 -13.461 75.054 1.00 72.27 154 GLN N CA 1
ATOM 12628 C C . GLN H 2 154 ? 12.317 -14.321 73.799 1.00 77.16 154 GLN N C 1
ATOM 12629 O O . GLN H 2 154 ? 12.475 -15.544 73.859 1.00 90.74 154 GLN N O 1
ATOM 12635 N N . SER H 2 155 ? 12.119 -13.664 72.658 1.00 75.08 155 SER N N 1
ATOM 12636 C CA . SER H 2 155 ? 12.129 -14.341 71.368 1.00 85.02 155 SER N CA 1
ATOM 12637 C C . SER H 2 155 ? 12.366 -13.307 70.279 1.00 78.38 155 SER N C 1
ATOM 12638 O O . SER H 2 155 ? 11.644 -12.309 70.204 1.00 76.32 155 SER N O 1
ATOM 12641 N N . GLY H 2 156 ? 13.379 -13.545 69.447 1.00 75.65 156 GLY N N 1
ATOM 12642 C CA . GLY H 2 156 ? 13.681 -12.678 68.329 1.00 73.44 156 GLY N CA 1
ATOM 12643 C C . GLY H 2 156 ? 14.754 -11.640 68.575 1.00 72.30 156 GLY N C 1
ATOM 12644 O O . GLY H 2 156 ? 15.089 -10.895 67.646 1.00 72.25 156 GLY N O 1
ATOM 12645 N N . ASN H 2 157 ? 15.305 -11.564 69.787 1.00 72.51 157 ASN N N 1
ATOM 12646 C CA . ASN H 2 157 ? 16.323 -10.570 70.111 1.00 71.57 157 ASN N CA 1
ATOM 12647 C C . ASN H 2 157 ? 17.611 -11.190 70.637 1.00 66.44 157 ASN N C 1
ATOM 12648 O O . ASN H 2 157 ? 18.443 -10.473 71.206 1.00 65.15 157 ASN N O 1
ATOM 12653 N N . SER H 2 158 ? 17.804 -12.494 70.462 1.00 67.52 158 SER N N 1
ATOM 12654 C CA . SER H 2 158 ? 18.999 -13.183 70.923 1.00 62.75 158 SER N CA 1
ATOM 12655 C C . SER H 2 158 ? 19.731 -13.803 69.740 1.00 61.60 158 SER N C 1
ATOM 12656 O O . SER H 2 158 ? 19.229 -13.840 68.614 1.00 68.24 158 SER N O 1
ATOM 12659 N N . GLN H 2 159 ? 20.939 -14.293 70.010 1.00 64.88 159 GLN N N 1
ATOM 12660 C CA . GLN H 2 159 ? 21.751 -14.949 68.993 1.00 70.54 159 GLN N CA 1
ATOM 12661 C C . GLN H 2 159 ? 22.705 -15.914 69.677 1.00 66.06 159 GLN N C 1
ATOM 12662 O O . GLN H 2 159 ? 23.363 -15.549 70.655 1.00 64.24 159 GLN N O 1
ATOM 12668 N N . GLU H 2 160 ? 22.773 -17.138 69.163 1.00 74.56 160 GLU N N 1
ATOM 12669 C CA . GLU H 2 160 ? 23.596 -18.191 69.735 1.00 69.94 160 GLU N CA 1
ATOM 12670 C C . GLU H 2 160 ? 24.767 -18.517 68.818 1.00 69.06 160 GLU N C 1
ATOM 12671 O O . GLU H 2 160 ? 24.741 -18.251 67.614 1.00 65.04 160 GLU N O 1
ATOM 12677 N N . SER H 2 161 ? 25.797 -19.113 69.413 1.00 67.38 161 SER N N 1
ATOM 12678 C CA . SER H 2 161 ? 26.980 -19.533 68.668 1.00 65.03 161 SER N CA 1
ATOM 12679 C C . SER H 2 161 ? 27.665 -20.635 69.457 1.00 56.96 161 SER N C 1
ATOM 12680 O O . SER H 2 161 ? 28.008 -20.434 70.626 1.00 54.25 161 SER N O 1
ATOM 12683 N N . VAL H 2 162 ? 27.861 -21.790 68.829 1.00 57.89 162 VAL N N 1
ATOM 12684 C CA . VAL H 2 162 ? 28.470 -22.947 69.472 1.00 54.23 162 VAL N CA 1
ATOM 12685 C C . VAL H 2 162 ? 29.858 -23.160 68.887 1.00 46.43 162 VAL N C 1
ATOM 12686 O O . VAL H 2 162 ? 30.047 -23.094 67.667 1.00 48.75 162 VAL N O 1
ATOM 12690 N N . THR H 2 163 ? 30.827 -23.412 69.762 1.00 50.31 163 THR N N 1
ATOM 12691 C CA . THR H 2 163 ? 32.171 -23.741 69.324 1.00 55.55 163 THR N CA 1
ATOM 12692 C C . THR H 2 163 ? 32.191 -25.123 68.677 1.00 59.69 163 THR N C 1
ATOM 12693 O O . THR H 2 163 ? 31.221 -25.885 68.727 1.00 54.10 163 THR N O 1
ATOM 12697 N N . GLU H 2 164 ? 33.320 -25.444 68.058 1.00 56.19 164 GLU N N 1
ATOM 12698 C CA . GLU H 2 164 ? 33.555 -26.806 67.614 1.00 55.86 164 GLU N CA 1
ATOM 12699 C C . GLU H 2 164 ? 34.009 -27.652 68.795 1.00 57.87 164 GLU N C 1
ATOM 12700 O O . GLU H 2 164 ? 34.549 -27.138 69.779 1.00 54.93 164 GLU N O 1
ATOM 12706 N N . GLN H 2 165 ? 33.770 -28.958 68.698 1.00 55.57 165 GLN N N 1
ATOM 12707 C CA . GLN H 2 165 ? 34.120 -29.857 69.789 1.00 56.58 165 GLN N CA 1
ATOM 12708 C C . GLN H 2 165 ? 35.619 -29.813 70.049 1.00 56.55 165 GLN N C 1
ATOM 12709 O O . GLN H 2 165 ? 36.424 -30.102 69.157 1.00 51.53 165 GLN N O 1
ATOM 12715 N N . ASP H 2 166 ? 35.987 -29.430 71.270 1.00 56.32 166 ASP N N 1
ATOM 12716 C CA . ASP H 2 166 ? 37.389 -29.295 71.639 1.00 59.27 166 ASP N CA 1
ATOM 12717 C C . ASP H 2 166 ? 38.122 -30.619 71.464 1.00 58.02 166 ASP N C 1
ATOM 12718 O O . ASP H 2 166 ? 37.646 -31.669 71.901 1.00 65.57 166 ASP N O 1
ATOM 12723 N N . SER H 2 167 ? 39.286 -30.568 70.816 1.00 55.10 167 SER N N 1
ATOM 12724 C CA . SER H 2 167 ? 40.109 -31.763 70.693 1.00 57.95 167 SER N CA 1
ATOM 12725 C C . SER H 2 167 ? 40.757 -32.162 72.012 1.00 60.97 167 SER N C 1
ATOM 12726 O O . SER H 2 167 ? 41.307 -33.264 72.104 1.00 65.62 167 SER N O 1
ATOM 12729 N N . LYS H 2 168 ? 40.702 -31.301 73.028 1.00 58.37 168 LYS N N 1
ATOM 12730 C CA . LYS H 2 168 ? 41.336 -31.573 74.312 1.00 59.41 168 LYS N CA 1
ATOM 12731 C C . LYS H 2 168 ? 40.433 -32.375 75.244 1.00 60.92 168 LYS N C 1
ATOM 12732 O O . LYS H 2 168 ? 40.849 -33.412 75.769 1.00 73.77 168 LYS N O 1
ATOM 12734 N N . ASP H 2 169 ? 39.201 -31.913 75.463 1.00 54.53 169 ASP N N 1
ATOM 12735 C CA . ASP H 2 169 ? 38.278 -32.585 76.372 1.00 52.33 169 ASP N CA 1
ATOM 12736 C C . ASP H 2 169 ? 36.953 -32.956 75.716 1.00 55.34 169 ASP N C 1
ATOM 12737 O O . ASP H 2 169 ? 36.028 -33.382 76.419 1.00 49.54 169 ASP N O 1
ATOM 12742 N N . SER H 2 170 ? 36.832 -32.795 74.396 1.00 55.41 170 SER N N 1
ATOM 12743 C CA . SER H 2 170 ? 35.647 -33.212 73.642 1.00 51.56 170 SER N CA 1
ATOM 12744 C C . SER H 2 170 ? 34.372 -32.537 74.142 1.00 47.52 170 SER N C 1
ATOM 12745 O O . SER H 2 170 ? 33.283 -33.109 74.063 1.00 48.57 170 SER N O 1
ATOM 12748 N N . THR H 2 171 ? 34.490 -31.315 74.648 1.00 45.91 171 THR N N 1
ATOM 12749 C CA . THR H 2 171 ? 33.345 -30.559 75.133 1.00 49.81 171 THR N CA 1
ATOM 12750 C C . THR H 2 171 ? 32.996 -29.444 74.156 1.00 51.17 171 THR N C 1
ATOM 12751 O O . THR H 2 171 ? 33.743 -29.136 73.224 1.00 54.35 171 THR N O 1
ATOM 12755 N N . TYR H 2 172 ? 31.836 -28.837 74.387 1.00 55.46 172 TYR N N 1
ATOM 12756 C CA . TYR H 2 172 ? 31.377 -27.690 73.622 1.00 50.90 172 TYR N CA 1
ATOM 12757 C C . TYR H 2 172 ? 31.268 -26.474 74.531 1.00 51.74 172 TYR N C 1
ATOM 12758 O O . TYR H 2 172 ? 31.095 -26.592 75.746 1.00 52.63 172 TYR N O 1
ATOM 12767 N N . SER H 2 173 ? 31.369 -25.298 73.921 1.00 54.29 173 SER N N 1
ATOM 12768 C CA . SER H 2 173 ? 31.121 -24.035 74.598 1.00 43.51 173 SER N CA 1
ATOM 12769 C C . SER H 2 173 ? 30.188 -23.200 73.736 1.00 50.10 173 SER N C 1
ATOM 12770 O O . SER H 2 173 ? 30.259 -23.248 72.505 1.00 49.72 173 SER N O 1
ATOM 12773 N N . LEU H 2 174 ? 29.307 -22.444 74.386 1.00 55.46 174 LEU N N 1
ATOM 12774 C CA . LEU H 2 174 ? 28.268 -21.699 73.693 1.00 55.76 174 LEU N CA 1
ATOM 12775 C C . LEU H 2 174 ? 28.307 -20.237 74.115 1.00 55.35 174 LEU N C 1
ATOM 12776 O O . LEU H 2 174 ? 28.676 -19.906 75.245 1.00 49.96 174 LEU N O 1
ATOM 12781 N N A SER H 2 175 ? 27.918 -19.362 73.189 0.19 59.25 175 SER N N 1
ATOM 12782 N N B SER H 2 175 ? 27.928 -19.363 73.185 0.81 59.25 175 SER N N 1
ATOM 12783 C CA A SER H 2 175 ? 27.836 -17.928 73.441 0.19 58.85 175 SER N CA 1
ATOM 12784 C CA B SER H 2 175 ? 27.833 -17.931 73.438 0.81 58.90 175 SER N CA 1
ATOM 12785 C C A SER H 2 175 ? 26.485 -17.426 72.955 0.19 60.51 175 SER N C 1
ATOM 12786 C C B SER H 2 175 ? 26.474 -17.447 72.958 0.81 60.75 175 SER N C 1
ATOM 12787 O O A SER H 2 175 ? 26.192 -17.491 71.757 0.19 64.31 175 SER N O 1
ATOM 12788 O O B SER H 2 175 ? 26.164 -17.546 71.766 0.81 64.27 175 SER N O 1
ATOM 12793 N N . SER H 2 176 ? 25.669 -16.929 73.881 1.00 58.30 176 SER N N 1
ATOM 12794 C CA . SER H 2 176 ? 24.349 -16.395 73.571 1.00 61.95 176 SER N CA 1
ATOM 12795 C C . SER H 2 176 ? 24.311 -14.932 73.985 1.00 61.84 176 SER N C 1
ATOM 12796 O O . SER H 2 176 ? 24.504 -14.612 75.163 1.00 56.36 176 SER N O 1
ATOM 12799 N N . THR H 2 177 ? 24.065 -14.051 73.021 1.00 66.06 177 THR N N 1
ATOM 12800 C CA . THR H 2 177 ? 24.029 -12.614 73.255 1.00 57.21 177 THR N CA 1
ATOM 12801 C C . THR H 2 177 ? 22.609 -12.101 73.067 1.00 54.96 177 THR N C 1
ATOM 12802 O O . THR H 2 177 ? 21.993 -12.331 72.022 1.00 53.98 177 THR N O 1
ATOM 12806 N N . LEU H 2 178 ? 22.096 -11.408 74.081 1.00 61.16 178 LEU N N 1
ATOM 12807 C CA . LEU H 2 178 ? 20.779 -10.783 74.030 1.00 63.18 178 LEU N CA 1
ATOM 12808 C C . LEU H 2 178 ? 20.968 -9.302 73.722 1.00 57.70 178 LEU N C 1
ATOM 12809 O O . LEU H 2 178 ? 21.410 -8.536 74.584 1.00 56.05 178 LEU N O 1
ATOM 12814 N N . THR H 2 179 ? 20.635 -8.900 72.499 1.00 62.54 179 THR N N 1
ATOM 12815 C CA . THR H 2 179 ? 20.790 -7.519 72.062 1.00 68.08 179 THR N CA 1
ATOM 12816 C C . THR H 2 179 ? 19.457 -6.793 72.191 1.00 68.52 179 THR N C 1
ATOM 12817 O O . THR H 2 179 ? 18.459 -7.202 71.588 1.00 64.94 179 THR N O 1
ATOM 12821 N N . LEU H 2 180 ? 19.446 -5.724 72.982 1.00 67.34 180 LEU N N 1
ATOM 12822 C CA . LEU H 2 180 ? 18.320 -4.809 73.070 1.00 76.67 180 LEU N CA 1
ATOM 12823 C C . LEU H 2 180 ? 18.825 -3.395 72.826 1.00 72.41 180 LEU N C 1
ATOM 12824 O O . LEU H 2 180 ? 20.032 -3.140 72.787 1.00 64.68 180 LEU N O 1
ATOM 12829 N N . SER H 2 181 ? 17.887 -2.470 72.658 1.00 76.75 181 SER N N 1
ATOM 12830 C CA . SER H 2 181 ? 18.246 -1.064 72.649 1.00 86.39 181 SER N CA 1
ATOM 12831 C C . SER H 2 181 ? 18.613 -0.619 74.061 1.00 89.65 181 SER N C 1
ATOM 12832 O O . SER H 2 181 ? 18.328 -1.300 75.050 1.00 89.74 181 SER N O 1
ATOM 12835 N N . LYS H 2 182 ? 19.261 0.541 74.154 1.00 79.17 182 LYS N N 1
ATOM 12836 C CA . LYS H 2 182 ? 19.479 1.118 75.474 1.00 82.52 182 LYS N CA 1
ATOM 12837 C C . LYS H 2 182 ? 18.182 1.611 76.087 1.00 89.64 182 LYS N C 1
ATOM 12838 O O . LYS H 2 182 ? 18.070 1.693 77.315 1.00 84.35 182 LYS N O 1
ATOM 12844 N N . ALA H 2 183 ? 17.208 1.966 75.252 1.00 90.01 183 ALA N N 1
ATOM 12845 C CA . ALA H 2 183 ? 15.912 2.385 75.766 1.00 89.45 183 ALA N CA 1
ATOM 12846 C C . ALA H 2 183 ? 15.173 1.211 76.395 1.00 96.31 183 ALA N C 1
ATOM 12847 O O . ALA H 2 183 ? 14.708 1.297 77.537 1.00 100.57 183 ALA N O 1
ATOM 12849 N N . ASP H 2 184 ? 15.062 0.099 75.662 1.00 103.05 184 ASP N N 1
ATOM 12850 C CA . ASP H 2 184 ? 14.407 -1.086 76.208 1.00 99.89 184 ASP N CA 1
ATOM 12851 C C . ASP H 2 184 ? 15.146 -1.609 77.431 1.00 101.24 184 ASP N C 1
ATOM 12852 O O . ASP H 2 184 ? 14.521 -2.038 78.408 1.00 100.09 184 ASP N O 1
ATOM 12857 N N . TYR H 2 185 ? 16.481 -1.581 77.397 1.00 91.51 185 TYR N N 1
ATOM 12858 C CA . TYR H 2 185 ? 17.259 -2.084 78.523 1.00 81.33 185 TYR N CA 1
ATOM 12859 C C . TYR H 2 185 ? 17.031 -1.258 79.780 1.00 87.16 185 TYR N C 1
ATOM 12860 O O . TYR H 2 185 ? 17.148 -1.781 80.895 1.00 90.27 185 TYR N O 1
ATOM 12869 N N . GLU H 2 186 ? 16.706 0.022 79.628 1.00 91.63 186 GLU N N 1
ATOM 12870 C CA . GLU H 2 186 ? 16.491 0.904 80.765 1.00 90.64 186 GLU N CA 1
ATOM 12871 C C . GLU H 2 186 ? 15.056 0.878 81.276 1.00 93.36 186 GLU N C 1
ATOM 12872 O O . GLU H 2 186 ? 14.715 1.664 82.164 1.00 96.40 186 GLU N O 1
ATOM 12878 N N . LYS H 2 187 ? 14.216 -0.013 80.752 1.00 95.80 187 LYS N N 1
ATOM 12879 C CA . LYS H 2 187 ? 12.843 -0.155 81.218 1.00 93.36 187 LYS N CA 1
ATOM 12880 C C . LYS H 2 187 ? 12.635 -1.414 82.051 1.00 98.27 187 LYS N C 1
ATOM 12881 O O . LYS H 2 187 ? 11.487 -1.771 82.339 1.00 101.30 187 LYS N O 1
ATOM 12884 N N . HIS H 2 188 ? 13.710 -2.090 82.453 1.00 95.91 188 HIS N N 1
ATOM 12885 C CA . HIS H 2 188 ? 13.588 -3.360 83.154 1.00 88.55 188 HIS N CA 1
ATOM 12886 C C . HIS H 2 188 ? 14.711 -3.487 84.173 1.00 77.32 188 HIS N C 1
ATOM 12887 O O . HIS H 2 188 ? 15.718 -2.777 84.110 1.00 79.34 188 HIS N O 1
ATOM 12894 N N . LYS H 2 189 ? 14.529 -4.413 85.116 1.00 78.17 189 LYS N N 1
ATOM 12895 C CA . LYS H 2 189 ? 15.432 -4.563 86.251 1.00 80.21 189 LYS N CA 1
ATOM 12896 C C . LYS H 2 189 ? 16.182 -5.889 86.236 1.00 77.74 189 LYS N C 1
ATOM 12897 O O . LYS H 2 189 ? 17.417 -5.900 86.246 1.00 73.33 189 LYS N O 1
ATOM 12900 N N . VAL H 2 190 ? 15.472 -7.013 86.222 1.00 79.25 190 VAL N N 1
ATOM 12901 C CA . VAL H 2 190 ? 16.084 -8.332 86.347 1.00 74.00 190 VAL N CA 1
ATOM 12902 C C . VAL H 2 190 ? 16.305 -8.907 84.954 1.00 68.10 190 VAL N C 1
ATOM 12903 O O . VAL H 2 190 ? 15.358 -9.045 84.171 1.00 68.78 190 VAL N O 1
ATOM 12907 N N . TYR H 2 191 ? 17.555 -9.250 84.650 1.00 58.71 191 TYR N N 1
ATOM 12908 C CA . TYR H 2 191 ? 17.926 -9.886 83.393 1.00 63.71 191 TYR N CA 1
ATOM 12909 C C . TYR H 2 191 ? 18.568 -11.231 83.698 1.00 62.61 191 TYR N C 1
ATOM 12910 O O . TYR H 2 191 ? 19.488 -11.309 84.518 1.00 60.70 191 TYR N O 1
ATOM 12919 N N . ALA H 2 192 ? 18.088 -12.282 83.036 1.00 58.72 192 ALA N N 1
ATOM 12920 C CA . ALA H 2 192 ? 18.541 -13.630 83.341 1.00 68.90 192 ALA N CA 1
ATOM 12921 C C . ALA H 2 192 ? 18.556 -14.479 82.080 1.00 59.63 192 ALA N C 1
ATOM 12922 O O . ALA H 2 192 ? 17.700 -14.321 81.205 1.00 64.12 192 ALA N O 1
ATOM 12924 N N . CYS H 2 193 ? 19.534 -15.376 81.999 1.00 57.87 193 CYS N N 1
ATOM 12925 C CA . CYS H 2 193 ? 19.553 -16.441 81.007 1.00 64.15 193 CYS N CA 1
ATOM 12926 C C . CYS H 2 193 ? 19.354 -17.767 81.726 1.00 65.11 193 CYS N C 1
ATOM 12927 O O . CYS H 2 193 ? 20.078 -18.076 82.678 1.00 61.21 193 CYS N O 1
ATOM 12930 N N . GLU H 2 194 ? 18.358 -18.533 81.293 1.00 65.04 194 GLU N N 1
ATOM 12931 C CA . GLU H 2 194 ? 18.123 -19.868 81.825 1.00 65.46 194 GLU N CA 1
ATOM 12932 C C . GLU H 2 194 ? 18.784 -20.886 80.908 1.00 67.65 194 GLU N C 1
ATOM 12933 O O . GLU H 2 194 ? 18.625 -20.824 79.685 1.00 63.73 194 GLU N O 1
ATOM 12939 N N . VAL H 2 195 ? 19.531 -21.811 81.502 1.00 60.37 195 VAL N N 1
ATOM 12940 C CA . VAL H 2 195 ? 20.306 -22.797 80.763 1.00 63.31 195 VAL N CA 1
ATOM 12941 C C . VAL H 2 195 ? 19.763 -24.174 81.109 1.00 66.80 195 VAL N C 1
ATOM 12942 O O . VAL H 2 195 ? 19.899 -24.636 82.250 1.00 60.85 195 VAL N O 1
ATOM 12946 N N . THR H 2 196 ? 19.148 -24.828 80.132 1.00 54.61 196 THR N N 1
ATOM 12947 C CA . THR H 2 196 ? 18.698 -26.205 80.273 1.00 61.83 196 THR N CA 1
ATOM 12948 C C . THR H 2 196 ? 19.670 -27.120 79.542 1.00 59.16 196 THR N C 1
ATOM 12949 O O . THR H 2 196 ? 19.928 -26.933 78.348 1.00 57.76 196 THR N O 1
ATOM 12953 N N . HIS H 2 197 ? 20.214 -28.097 80.263 1.00 58.77 197 HIS N N 1
ATOM 12954 C CA . HIS H 2 197 ? 21.175 -29.027 79.695 1.00 51.48 197 HIS N CA 1
ATOM 12955 C C . HIS H 2 197 ? 20.977 -30.389 80.339 1.00 58.96 197 HIS N C 1
ATOM 12956 O O . HIS H 2 197 ? 20.509 -30.491 81.477 1.00 70.93 197 HIS N O 1
ATOM 12963 N N . GLN H 2 198 ? 21.335 -31.437 79.593 1.00 59.30 198 GLN N N 1
ATOM 12964 C CA . GLN H 2 198 ? 21.195 -32.798 80.103 1.00 60.31 198 GLN N CA 1
ATOM 12965 C C . GLN H 2 198 ? 21.979 -32.988 81.396 1.00 59.11 198 GLN N C 1
ATOM 12966 O O . GLN H 2 198 ? 21.538 -33.709 82.299 1.00 67.54 198 GLN N O 1
ATOM 12972 N N . GLY H 2 199 ? 23.136 -32.340 81.509 1.00 61.10 199 GLY N N 1
ATOM 12973 C CA . GLY H 2 199 ? 23.962 -32.436 82.695 1.00 60.41 199 GLY N CA 1
ATOM 12974 C C . GLY H 2 199 ? 23.531 -31.588 83.868 1.00 55.73 199 GLY N C 1
ATOM 12975 O O . GLY H 2 199 ? 24.223 -31.565 84.890 1.00 59.61 199 GLY N O 1
ATOM 12976 N N . LEU H 2 200 ? 22.406 -30.890 83.757 1.00 62.42 200 LEU N N 1
ATOM 12977 C CA . LEU H 2 200 ? 21.887 -30.029 84.813 1.00 65.86 200 LEU N CA 1
ATOM 12978 C C . LEU H 2 200 ? 20.589 -30.629 85.335 1.00 65.22 200 LEU N C 1
ATOM 12979 O O . LEU H 2 200 ? 19.658 -30.866 84.557 1.00 65.60 200 LEU N O 1
ATOM 12984 N N . SER H 2 201 ? 20.531 -30.876 86.647 1.00 71.26 201 SER N N 1
ATOM 12985 C CA . SER H 2 201 ? 19.336 -31.469 87.243 1.00 69.68 201 SER N CA 1
ATOM 12986 C C . SER H 2 201 ? 18.110 -30.601 86.990 1.00 74.13 201 SER N C 1
ATOM 12987 O O . SER H 2 201 ? 17.079 -31.082 86.505 1.00 74.65 201 SER N O 1
ATOM 12990 N N . SER H 2 202 ? 18.205 -29.316 87.314 1.00 73.44 202 SER N N 1
ATOM 12991 C CA . SER H 2 202 ? 17.175 -28.345 87.001 1.00 73.50 202 SER N CA 1
ATOM 12992 C C . SER H 2 202 ? 17.774 -27.222 86.163 1.00 73.70 202 SER N C 1
ATOM 12993 O O . SER H 2 202 ? 18.962 -26.914 86.300 1.00 70.49 202 SER N O 1
ATOM 12996 N N . PRO H 2 203 ? 16.985 -26.610 85.268 1.00 69.56 203 PRO N N 1
ATOM 12997 C CA . PRO H 2 203 ? 17.501 -25.484 84.477 1.00 62.65 203 PRO N CA 1
ATOM 12998 C C . PRO H 2 203 ? 18.131 -24.409 85.348 1.00 64.70 203 PRO N C 1
ATOM 12999 O O . PRO H 2 203 ? 17.479 -23.857 86.239 1.00 70.18 203 PRO N O 1
ATOM 13003 N N . VAL H 2 204 ? 19.406 -24.120 85.108 1.00 65.17 204 VAL N N 1
ATOM 13004 C CA . VAL H 2 204 ? 20.156 -23.171 85.920 1.00 62.90 204 VAL N CA 1
ATOM 13005 C C . VAL H 2 204 ? 19.907 -21.765 85.393 1.00 62.23 204 VAL N C 1
ATOM 13006 O O . VAL H 2 204 ? 19.991 -21.518 84.184 1.00 70.19 204 VAL N O 1
ATOM 13010 N N . THR H 2 205 ? 19.592 -20.847 86.301 1.00 62.40 205 THR N N 1
ATOM 13011 C CA . THR H 2 205 ? 19.309 -19.458 85.966 1.00 51.60 205 THR N CA 1
ATOM 13012 C C . THR H 2 205 ? 20.439 -18.585 86.495 1.00 57.97 205 THR N C 1
ATOM 13013 O O . THR H 2 205 ? 20.714 -18.584 87.699 1.00 56.76 205 THR N O 1
ATOM 13017 N N . LYS H 2 206 ? 21.091 -17.853 85.597 1.00 59.06 206 LYS N N 1
ATOM 13018 C CA . LYS H 2 206 ? 22.088 -16.853 85.959 1.00 57.41 206 LYS N CA 1
ATOM 13019 C C . LYS H 2 206 ? 21.493 -15.478 85.685 1.00 64.69 206 LYS N C 1
ATOM 13020 O O . LYS H 2 206 ? 21.124 -15.176 84.545 1.00 58.59 206 LYS N O 1
ATOM 13026 N N . SER H 2 207 ? 21.395 -14.652 86.724 1.00 65.20 207 SER N N 1
ATOM 13027 C CA . SER H 2 207 ? 20.673 -13.392 86.640 1.00 64.39 207 SER N CA 1
ATOM 13028 C C . SER H 2 207 ? 21.507 -12.256 87.215 1.00 62.11 207 SER N C 1
ATOM 13029 O O . SER H 2 207 ? 22.564 -12.464 87.818 1.00 58.82 207 SER N O 1
ATOM 13032 N N . PHE H 2 208 ? 21.003 -11.040 87.014 1.00 62.20 208 PHE N N 1
ATOM 13033 C CA . PHE H 2 208 ? 21.577 -9.837 87.601 1.00 67.11 208 PHE N CA 1
ATOM 13034 C C . PHE H 2 208 ? 20.513 -8.749 87.596 1.00 63.74 208 PHE N C 1
ATOM 13035 O O . PHE H 2 208 ? 19.566 -8.785 86.806 1.00 62.28 208 PHE N O 1
ATOM 13043 N N . ASN H 2 209 ? 20.686 -7.779 88.488 1.00 71.66 209 ASN N N 1
ATOM 13044 C CA . ASN H 2 209 ? 19.824 -6.606 88.551 1.00 72.08 209 ASN N CA 1
ATOM 13045 C C . ASN H 2 209 ? 20.558 -5.428 87.924 1.00 65.23 209 ASN N C 1
ATOM 13046 O O . ASN H 2 209 ? 21.687 -5.114 88.319 1.00 76.79 209 ASN N O 1
ATOM 13051 N N . ARG H 2 210 ? 19.919 -4.786 86.947 1.00 68.62 210 ARG N N 1
ATOM 13052 C CA . ARG H 2 210 ? 20.485 -3.620 86.279 1.00 72.27 210 ARG N CA 1
ATOM 13053 C C . ARG H 2 210 ? 20.895 -2.553 87.285 1.00 74.77 210 ARG N C 1
ATOM 13054 O O . ARG H 2 210 ? 20.040 -1.954 87.944 1.00 79.65 210 ARG N O 1
ATOM 13062 N N . GLY H 2 211 ? 22.197 -2.313 87.417 1.00 75.53 211 GLY N N 1
ATOM 13063 C CA . GLY H 2 211 ? 22.673 -1.281 88.317 1.00 74.56 211 GLY N CA 1
ATOM 13064 C C . GLY H 2 211 ? 23.468 -1.813 89.490 1.00 79.88 211 GLY N C 1
ATOM 13065 O O . GLY H 2 211 ? 24.469 -1.212 89.889 1.00 81.44 211 GLY N O 1
ATOM 13066 N N . GLU H 2 212 ? 23.035 -2.940 90.052 1.00 87.75 212 GLU N N 1
ATOM 13067 C CA . GLU H 2 212 ? 23.709 -3.550 91.199 1.00 83.55 212 GLU N CA 1
ATOM 13068 C C . GLU H 2 212 ? 24.907 -4.402 90.795 1.00 85.52 212 GLU N C 1
ATOM 13069 O O . GLU H 2 212 ? 25.113 -5.489 91.340 1.00 80.91 212 GLU N O 1
ATOM 13071 N N . CYS H 2 213 ? 25.711 -3.929 89.847 1.00 104.61 213 CYS N N 1
ATOM 13072 C CA . CYS H 2 213 ? 26.845 -4.696 89.345 1.00 100.66 213 CYS N CA 1
ATOM 13073 C C . CYS H 2 213 ? 28.163 -3.992 89.660 1.00 82.89 213 CYS N C 1
ATOM 13074 O O . CYS H 2 213 ? 29.222 -4.385 89.170 1.00 86.97 213 CYS N O 1
ATOM 13077 N N . LYS I 3 1 ? 38.096 -51.661 33.756 1.00 70.01 1 LYS E N 1
ATOM 13078 C CA . LYS I 3 1 ? 37.601 -50.678 32.793 1.00 66.82 1 LYS E CA 1
ATOM 13079 C C . LYS I 3 1 ? 38.479 -49.417 32.678 1.00 71.91 1 LYS E C 1
ATOM 13080 O O . LYS I 3 1 ? 38.888 -49.068 31.570 1.00 66.77 1 LYS E O 1
ATOM 13082 N N . PRO I 3 2 ? 38.774 -48.732 33.787 1.00 59.60 2 PRO E N 1
ATOM 13083 C CA . PRO I 3 2 ? 39.532 -47.481 33.677 1.00 54.93 2 PRO E CA 1
ATOM 13084 C C . PRO I 3 2 ? 40.969 -47.739 33.256 1.00 48.85 2 PRO E C 1
ATOM 13085 O O . PRO I 3 2 ? 41.503 -48.842 33.391 1.00 62.57 2 PRO E O 1
ATOM 13089 N N . LYS I 3 3 ? 41.594 -46.692 32.733 1.00 47.37 3 LYS E N 1
ATOM 13090 C CA . LYS I 3 3 ? 42.980 -46.774 32.303 1.00 47.69 3 LYS E CA 1
ATOM 13091 C C . LYS I 3 3 ? 43.914 -46.399 33.447 1.00 43.69 3 LYS E C 1
ATOM 13092 O O . LYS I 3 3 ? 43.537 -45.697 34.389 1.00 48.56 3 LYS E O 1
ATOM 13098 N N . HIS I 3 4 ? 45.147 -46.886 33.356 1.00 41.93 4 HIS E N 1
ATOM 13099 C CA . HIS I 3 4 ? 46.144 -46.675 34.397 1.00 41.32 4 HIS E CA 1
ATOM 13100 C C . HIS I 3 4 ? 46.927 -45.403 34.103 1.00 37.92 4 HIS E C 1
ATOM 13101 O O . HIS I 3 4 ? 47.580 -45.296 33.060 1.00 41.78 4 HIS E O 1
ATOM 13108 N N . LYS I 3 5 ? 46.858 -44.443 35.020 1.00 42.55 5 LYS E N 1
ATOM 13109 C CA . LYS I 3 5 ? 47.622 -43.213 34.877 1.00 40.10 5 LYS E CA 1
ATOM 13110 C C . LYS I 3 5 ? 49.112 -43.496 35.034 1.00 37.63 5 LYS E C 1
ATOM 13111 O O . LYS I 3 5 ? 49.518 -44.351 35.824 1.00 47.74 5 LYS E O 1
ATOM 13117 N N . LYS I 3 6 ? 49.927 -42.770 34.274 1.00 37.84 6 LYS E N 1
ATOM 13118 C CA . LYS I 3 6 ? 51.370 -42.964 34.308 1.00 36.98 6 LYS E CA 1
ATOM 13119 C C . LYS I 3 6 ? 51.973 -42.320 35.551 1.00 41.24 6 LYS E C 1
ATOM 13120 O O . LYS I 3 6 ? 51.526 -41.261 35.999 1.00 47.34 6 LYS E O 1
ATOM 13126 N N . LEU I 3 7 ? 52.997 -42.963 36.102 1.00 41.84 7 LEU E N 1
ATOM 13127 C CA . LEU I 3 7 ? 53.693 -42.462 37.278 1.00 39.39 7 LEU E CA 1
ATOM 13128 C C . LEU I 3 7 ? 54.960 -41.720 36.874 1.00 43.84 7 LEU E C 1
ATOM 13129 O O . LEU I 3 7 ? 55.566 -42.001 35.837 1.00 40.80 7 LEU E O 1
ATOM 13134 N N . LYS I 3 8 ? 55.359 -40.770 37.714 1.00 44.96 8 LYS E N 1
ATOM 13135 C CA . LYS I 3 8 ? 56.588 -40.018 37.494 1.00 49.90 8 LYS E CA 1
ATOM 13136 C C . LYS I 3 8 ? 57.801 -40.814 37.965 1.00 48.83 8 LYS E C 1
ATOM 13137 O O . LYS I 3 8 ? 58.424 -41.535 37.185 1.00 59.96 8 LYS E O 1
ATOM 13143 N N . LYS J 3 1 ? 51.241 26.591 5.626 1.00 57.03 1 LYS F N 1
ATOM 13144 C CA . LYS J 3 1 ? 49.799 26.349 5.605 1.00 60.86 1 LYS F CA 1
ATOM 13145 C C . LYS J 3 1 ? 49.272 25.765 4.278 1.00 66.05 1 LYS F C 1
ATOM 13146 O O . LYS J 3 1 ? 48.536 24.777 4.306 1.00 67.57 1 LYS F O 1
ATOM 13148 N N . PRO J 3 2 ? 49.622 26.352 3.126 1.00 61.07 2 PRO F N 1
ATOM 13149 C CA . PRO J 3 2 ? 49.079 25.831 1.864 1.00 57.89 2 PRO F CA 1
ATOM 13150 C C . PRO J 3 2 ? 49.660 24.470 1.514 1.00 49.99 2 PRO F C 1
ATOM 13151 O O . PRO J 3 2 ? 50.857 24.221 1.679 1.00 49.38 2 PRO F O 1
ATOM 13155 N N . LYS J 3 3 ? 48.793 23.587 1.023 1.00 45.09 3 LYS F N 1
ATOM 13156 C CA . LYS J 3 3 ? 49.207 22.263 0.592 1.00 43.10 3 LYS F CA 1
ATOM 13157 C C . LYS J 3 3 ? 49.803 22.317 -0.812 1.00 42.29 3 LYS F C 1
ATOM 13158 O O . LYS J 3 3 ? 49.698 23.316 -1.528 1.00 48.30 3 LYS F O 1
ATOM 13164 N N . HIS J 3 4 ? 50.432 21.213 -1.204 1.00 34.33 4 HIS F N 1
ATOM 13165 C CA . HIS J 3 4 ? 51.027 21.082 -2.527 1.00 39.12 4 HIS F CA 1
ATOM 13166 C C . HIS J 3 4 ? 50.002 20.484 -3.482 1.00 29.65 4 HIS F C 1
ATOM 13167 O O . HIS J 3 4 ? 49.481 19.392 -3.234 1.00 35.07 4 HIS F O 1
ATOM 13174 N N . LYS J 3 5 ? 49.717 21.195 -4.568 1.00 36.80 5 LYS F N 1
ATOM 13175 C CA . LYS J 3 5 ? 48.814 20.673 -5.581 1.00 39.08 5 LYS F CA 1
ATOM 13176 C C . LYS J 3 5 ? 49.466 19.518 -6.331 1.00 34.39 5 LYS F C 1
ATOM 13177 O O . LYS J 3 5 ? 50.692 19.411 -6.414 1.00 40.59 5 LYS F O 1
ATOM 13183 N N . LYS J 3 6 ? 48.627 18.645 -6.880 1.00 43.18 6 LYS F N 1
ATOM 13184 C CA . LYS J 3 6 ? 49.098 17.437 -7.541 1.00 39.92 6 LYS F CA 1
ATOM 13185 C C . LYS J 3 6 ? 49.389 17.701 -9.011 1.00 38.44 6 LYS F C 1
ATOM 13186 O O . LYS J 3 6 ? 48.637 18.401 -9.694 1.00 39.61 6 LYS F O 1
ATOM 13192 N N . LEU J 3 7 ? 50.485 17.128 -9.492 1.00 38.26 7 LEU F N 1
ATOM 13193 C CA . LEU J 3 7 ? 50.901 17.265 -10.878 1.00 41.93 7 LEU F CA 1
ATOM 13194 C C . LEU J 3 7 ? 50.539 16.008 -11.659 1.00 41.17 7 LEU F C 1
ATOM 13195 O O . LEU J 3 7 ? 50.457 14.910 -11.102 1.00 45.07 7 LEU F O 1
ATOM 13200 N N . LYS J 3 8 ? 50.315 16.181 -12.957 1.00 38.17 8 LYS F N 1
ATOM 13201 C CA . LYS J 3 8 ? 49.889 15.080 -13.815 1.00 43.42 8 LYS F CA 1
ATOM 13202 C C . LYS J 3 8 ? 51.048 14.150 -14.158 1.00 36.02 8 LYS F C 1
ATOM 13203 O O . LYS J 3 8 ? 52.214 14.517 -14.020 1.00 37.86 8 LYS F O 1
#

Sequence (1762 aa):
QLQLQESGPGLVKPSETLSLTCSVSGESISNSAYYWAWIRQPPGKALEWIATVYYTGRRTYHNPSLKSRVAISMDTSKNQFSLKLRSVTAADTAVYYCARTGIVVTTPDWFDPWGPGALVTVSAASPTSPKVFPLSLCSTQPDGNVVIACLVQGFFPQEPLSVTWSESGQGVTARNFPPSQDASGDLYTTSSSQLTLPATQCLAGKSVTCHVKHYTNPSQDVTVPCPDIQMTQSPSSLSASVGDRVTITCQASQDIRNYLNWYQQRPGKAPKLLIFDASNLETGVPSRFSGSGSGTHFTFTISSLQPEDIATYYCQQYGELITFGGGTNVQMKRTVAAPSVFIFPPSDEQLKSGTASVVCLLNNFYPREAKVQWKVDNALQSGNSQESVTEQDSKDSTYSLSSTLTLSKADYEKHKVYACEVTHQGLSSPVTKSFNRGECDIQMTQSPSSLSASVGDRVTITCQASQDIRNYLNWYQQRPGKAPKLLIFDASNLETGVPSSRFSGSGSGTHFTFTISSLQPEDIATYYCQQYGELITFGGGTNVQMKRTVAAPSVFIFPPSDEQLKSGTASVVCLLNNFYPREAKVQWKVDNALQSGNSQESVTEQDSKDSTYSLSSTLTLSKADYEKHKVYACEVTHQGLSSPVTKSFNRGECQLQLQESGPGLVKPSETLSLTCSVSGESISNSAYYWAWIRQPPGKALEWIATVYYTGRTYHNPSLKSRVAISMDTSKNQFSLKLRSVTAADTAVYYCARTGIVVTTPDWFDPWGPGALVTVSAASPTSPKVFPLSLCSTQPDGNVVIACLVQGFFPQEPLSVTWSESGQGVTARNFPPSQDASGDLYTTSSQLTLPATQCLAGKSVTCHVKHYTNPSQDVTVPCPLQLQESGPGLVKPSETLSLTCSVSGESISNSAYYWAWIRQPPGKALEWIATVYYTGRTYHNPSLKSRVAISMDTSKNQFSLKLRSVTAADTAVYYCARTGIVVTTPDWFDPWGPGALVTVASPTSPKVFPLSLCSTQPDGNVVIACLVQGFFPQEPLSVTWSESGQGVTARNFPPSQDASGDLYTTSSQLTLPATQCLAGKSVTCHVKHYTNPSQDVTVPCPDIQMTQSPSSLSASVGDRVTITCQASQDIRNYLNWYQQRPGKAPKLLIFDASNLETGVPSRFSGSGSGTHFTFTISSLQPEDIATYYCQQYGELITFGGGTNVQMKRTVAAPSVFIFPPSDEQLKSGTASVVCLLNNFYPREAKVQWKVDNALQSGNSQESVTEQDSSKDSTYSLSSTLTLSKADYEKHKVYACEVTHQGLSSPVTKSFNRGECLQLQESGPGLVKPSETLSLTCSVSGESISNSAYYWAWIRQPPGKALEWIATVYYTGRTYHNPSLKSRVAISMDTSKNQFSLKLRSVTAADTAVYYCARTGIVVTTPDWFDPWGPGALVTVSAASPTSPKVFPLSLCQPDGNVVIACLVQGFFPQEPLSVTWSESGQGVTARNFPPSQDASGDLYTTSSSQLTLPATQCLAGKSVTCHVKHYTNPSQDVTVPCPDIQMTQSPSSLSASVGDRVTITCQASQDIRNYLNWYQQRPGKAPKLLIFDASNLETGVPSRFSGSGSGTHFTFTISSLQPEDIATYYCQQYGELITFGGGTNVQMKRTVAAPSVFIFPPSDEQLKSGTASVVCLLNNFYPREAKVQWKVDNALQSGNSQESVTEQDSKDSTYSLSSSTLTLSKADYEKHKVYACEVTHQGLSSPVTKSFNRGECKPKHKKLKKPKHKKLK

B-factor: mean 50.14, std 18.09, range [16.75, 132.26]

Foldseek 3Di:
DWAKAKDFAQEDAAQAKTKIKIQIPDDQQLDLQKKKWKWWAAVPGDIGTAKIAHNVGDMDGDPVQVVQWDKAADRVRSMIMIMGGRDDQVRFTWMKMFMANNPHSDGDDGPDIHPTHTYGHHPDDWDAWDKDKAADPDDAPDQKGKIKIKTDFTPPQPDKDKDKPDDDPQKDKDWDRWAADPVDDTTITMMMIIHGCVVQDAPAWMWMWIDGRPDHTDIDTHHTD/DKAWAKPDQEDEDEFFDKDKIKIFIPWFQFQQKWKWWADPPDDTDTAGGSFFDGDPPHDPQWGKDDTTTMIMIIRRGDALLRFTKMWMWGVSPPIDIHSIYGYAYDDDFDFWDKDWDWFDPVVLVVFKTKIKIKTPFGPDPDKDKWKAFQNHTDDPQKDKDKDDQDSPNRGIMMMMMGMDTSVVVVVTFKIWIWMDDPNDPHIDIDMGTPPPD/DKAKAKDDQEDEEAFFAKDKIKIFIPWFQFQQKWKWWAAPPDDTHTAGGSFFHGDPPRDPQWGKHDTTTMIMTMRRGDALLRQTKMKMWGVSPPIDIYPIYGYAYDDDFDFWDKDKDWADPVVLVVFKTKIKIKTPFGPDPDKDKWKAFVNNTDDDQKDKDKDQQDSHNRGIMMMMMGMDTSVVLVVTFKIWIWMDDPPDPHTDIDMGTPPPD/DWAKAKDAAQEAAAQAKGKIKIQIDPDQQLDLQKKKFKWWAAVPGDIGTAKIAHNVRDIDGDVVQPVQWDWAADRVRSMIMIMGGRDDQVPFTWMKMFMASNPHSDGDDGPDIHPTRTHGHHPDDWDAWDKAWAADPDDADPQKGKTKIKTDFTPPQDDKDKDKPDDDPQKDKDWDRWDADPDDGTTITMMMIIHGCVPQDQVDWMKIWMDGRPDDIDIDTHHRD/DAKAKDAAAEAAAQFKGKIKMADDDDQQQDQQKKKWKWWAAVPGDIGTAKIAHNVRDMDGDPVQVVQKDKAAPSVRSMIMIMGGNDHQVPFTWMKMFIASNPPSDGDDGPDMHPTHTHGHPDWDAWDKDWAADPDDADDQKGKTKIKGHFTPDQDDKDKDKDDDDPQKDKDWDGWDQDPPDRTTITMMMIMGGCVVADAPDKMKMWMDHGPDDTDIDIYGTD/DKAKAKPDQEDEEAFFAKDKIKIFIPWFQFQQKWKWWAAPPDDTHTQGGSQFHGDPPHDPQWGKDDGTTMIMIMRRGDALLSQTKMWMWGVSPPIYIYPIYGYAYDDDFDFWDKDKDWADVVVLVVQKTKIKIKTHFGPDPDKDKWKQFVHNTDDDQKDKDKDQQDSHRRGIMMMMMGMDTSVVVVVTFKIWIWMDDPNDPHIDIDIDTPPPD/DAKAKDFQQEDEAQAKGKIKIQDPPDQLLDLQKKKFKWWAAVPGDIDTAKIAHNVRDIDGDVVQRVQWDWAADRVRRMIMIMGGRDDQVNFTWMKMFMANNPHSDGDDTPDIHPTRTHGHHPDDWDAWDKAWAAPCDDPFKGKIKMKTDFTPPQPDKDKDKQDDDPQKDKDWDRWDADPPDRTTITMIMIMHGCVVADAPDWMWMWMDHRPDDIDIDIYHTD/DKAWAKPDQEDEEAFFAKDKIKIFIPWFQFQQKWKWWAAPPGDTHTQGGSFFHGDPPHDPQWGKDDTTTIIMIMRRGDALVSQTKMWMWGVSPNIDIYPIYGYAYDDDFFFWDKDKDWADPVVLVVFKTKIKIKTDFGPDPDKDKWKQFQNHTDDDQKDKDKDRQDSPRRGIMMIMMGIDTSVVVVVTFKIWIWMDDPSDPDTDIDIGTVPPD/DDDDDDDD/DDDDDDDD